Protein 7ZDY (pdb70)

Radius of gyration: 34.41 Å; Cα contacts (8 Å, |Δi|>4): 4267; chains: 2; bounding box: 77×79×105 Å

Solvent-accessible surface area: 48187 Å² total; per-residue (Å²): 167,62,79,2,97,22,84,95,49,65,59,96,50,7,3,147,21,0,28,92,97,15,70,26,78,14,16,11,20,1,0,0,2,2,37,0,106,35,0,22,56,174,190,8,108,31,16,140,88,94,0,54,67,61,0,130,48,6,10,0,1,0,0,19,2,0,0,20,17,38,10,66,12,62,69,0,0,68,2,2,20,55,0,0,71,8,0,53,110,63,19,150,16,7,7,1,0,0,0,0,0,6,0,1,2,3,5,1,3,7,44,15,9,13,0,0,0,0,0,0,0,0,0,0,1,18,18,102,8,0,37,111,0,0,51,13,0,40,88,4,0,49,64,3,3,0,4,0,0,0,0,0,1,0,2,1,0,29,14,3,18,1,0,5,0,0,1,0,0,0,0,0,3,5,0,0,0,57,0,0,12,3,0,0,102,0,0,8,27,176,65,13,107,139,0,0,0,0,0,0,5,2,0,0,1,0,3,33,5,24,3,1,4,0,12,0,4,0,52,12,8,87,25,32,20,48,38,12,4,5,17,1,1,15,0,0,10,44,87,13,101,4,21,0,0,3,0,1,15,0,1,22,12,2,7,2,0,4,4,20,90,113,3,0,4,53,38,0,24,140,105,22,47,11,113,1,0,0,0,0,11,21,92,2,0,51,17,1,38,68,25,3,66,11,0,163,71,72,29,45,0,0,94,35,0,7,57,1,2,0,0,0,3,1,1,72,36,46,0,0,86,75,0,62,55,14,24,107,152,64,86,14,70,59,67,43,0,35,77,3,0,34,39,1,0,65,1,0,6,47,2,7,1,36,86,90,14,76,36,101,33,130,122,0,127,23,119,83,24,69,103,12,0,22,57,0,0,61,40,1,1,0,0,2,48,38,91,57,31,5,35,14,116,108,115,73,46,0,0,0,0,0,0,1,0,23,59,33,25,2,1,0,0,0,14,2,8,14,2,14,11,64,44,127,114,122,220,37,44,55,16,2,62,106,49,17,176,93,16,47,12,3,34,65,6,0,131,130,21,61,11,114,36,56,70,1,66,2,9,87,9,65,48,148,94,128,96,26,20,133,101,0,26,84,11,0,114,125,3,66,4,0,0,0,1,0,0,0,50,0,0,20,36,123,72,2,0,0,0,12,0,7,0,5,0,41,0,89,2,7,29,8,0,11,34,0,0,43,54,0,20,154,36,66,64,50,1,0,0,0,2,0,1,0,0,0,2,18,0,87,83,2,14,124,132,5,42,0,0,0,1,0,1,0,0,0,25,0,0,0,79,0,2,1,1,0,0,18,17,120,32,21,1,7,0,6,0,0,3,2,0,0,61,10,7,0,1,7,36,12,27,18,10,22,36,23,0,5,14,62,0,37,101,53,12,62,8,44,50,18,31,2,102,28,31,17,20,0,0,30,8,70,27,28,7,149,16,88,15,39,78,41,73,4,100,63,106,116,4,81,18,53,16,56,0,29,0,55,0,11,0,48,0,77,12,124,96,85,8,27,2,0,0,0,0,0,10,2,13,63,67,5,33,2,1,26,11,70,34,19,0,26,0,16,46,22,0,61,2,141,31,129,56,93,42,2,0,9,0,95,0,31,0,10,2,7,11,2,30,24,58,88,50,99,21,8,0,22,56,28,94,4,69,0,10,0,0,10,3,2,114,62,45,89,44,76,23,36,4,34,3,76,38,159,58,55,93,8,105,64,132,22,101,1,22,10,90,33,65,69,78,97,76,166,61,79,2,98,22,84,96,50,84,59,73,40,6,1,157,19,0,30,94,99,15,72,27,80,14,16,10,19,1,0,0,2,2,36,0,108,32,0,24,60,121,78,12,109,33,15,137,148,93,0,53,78,61,0,132,46,6,10,0,1,0,0,20,1,0,1,25,17,29,18,70,12,52,75,0,0,64,2,2,22,37,0,0,124,12,0,52,121,84,18,149,14,6,7,1,0,0,1,0,0,6,0,1,2,2,5,2,2,5,42,16,8,12,0,0,0,0,0,0,0,0,0,0,1,18,18,104,7,0,38,98,0,0,56,12,0,53,88,2,0,54,42,3,3,0,5,0,0,0,0,0,0,0,2,1,0,28,14,4,19,2,0,5,0,0,1,0,0,0,0,0,3,4,0,0,0,55,0,0,16,3,0,0,105,0,0,10,27,177,65,12,106,146,0,0,0,0,0,0,5,2,0,0,1,0,3,33,6,25,3,1,3,0,12,0,4,0,52,11,9,86,26,32,20,48,39,12,5,5,18,0,1,16,0,0,9,43,76,13,102,4,20,0,0,3,0,1,16,0,1,21,13,2,9,2,0,4,7,22,90,113,3,0,4,54,39,0,28,142,106,23,47,8,114,0,0,0,0,0,12,22,92,3,0,53,17,0,38,68,24,3,70,8,0,165,73,70,28,28,0,0,60,14,0,7,60,1,2,1,0,0,4,0,1,71,36,44,0,0,85,76,0,61,55,15,24,107,149,65,102,17,71,60,67,42,0,36,80,2,0,40,38,1,0,42,1,0,6,46,2,8,1,39,87,90,14,76,35,107,44,76,130,0,128,24,107,84,16,70,106,19,0,21,50,0,0,58,43,2,1,0,0,3,49,40,90,56,29,5,29,10,98,103,122,77,93,3,1,0,0,0,0,1,1,22,59,20,36,2,2,0,0,0,14,2,7,15,2,15,60,70,85,144,86,80,31,35,66,66,52,35,87,90,17,42,11,2,31,50,7,0,124,140,16,58,11,119,40,81,69,1,64,2,9,86,10,61,42,134,92,121,96,25,19,133,98,0,26,79,14,0,115,123,8,52,3,0,0,0,0,0,0,0,52,0,1,21,36,123,70,1,1,0,0,12,0,7,0,4,0,43,0,87,2,6,23,5,0,11,33,0,0,43,52,0,20,154,38,67,64,52,1,0,0,0,1,0,1,0,0,0,3,16,0,69,80,1,19,122,124,4,41,0,0,0,1,0,1,0,0,0,25,0,0,0,92,0,1,2,2,0,0,18,15,125,31,22,0,7,0,6,0,0,2,3,0,0,61,9,7,0,2,8,35,13,28,20,11,24,35,24,0,5,13,62,0,35,100,53,12,62,8,43,54,13,36,2,111,33,34,16,20,1,0,31,8,68,30,30,17,50,16,84,17,40,77,44,75,3,101,64,107,116,3,81,18,54,16,66,0,28,0,54,0,7,0,45,0,77,15,121,99,83,9,26,2,0,0,0,0,0,10,2,14,74,66,5,31,2,2,27,10,78,37,18,0,28,1,13,50,22,0,61,2,132,34,120,49,83,43,2,0,8,0,97,0,33,0,9,2,7,12,3,29,24,58,89,50,99,21,9,2,6,45,27,108,4,104,0,7,0,0,10,4,2,117,62,42,91,34,80,24,35,4,31,4,74,36,149,138,55,93,8,107,64,129,21,110,1,22,8,99,32,59,64,76,94,22,97,155

Foldseek 3Di:
DQPLLDPVDDLLVNLVRLLVVADLLLLLQLQEEEELQQQADPVLAGDVVSCCVNQQSHHNEYECVFLPRLDAQLSLQNNQQVQLCCQQPRHPSSQGYAYEAAQLQAGQGPQTARFFALLLLLLLLCLLLLLVVLLLSFVLQVLSLHAAHADDELAAAQAQLAQCLRSANYHANQSSLSSRLSNLCSQCPDQSLSGHQYEYDAQWQQNQADLNFHQHARADDDQCCVPGICSSVLSCCQVNVHAEYEHHLHHHPLRGLLLALCRQPVVQCVARNRQHAYAYDACSLVVVCVPSNPAVDLQSSLVSNLSSGHLHYPDGDDSSSCVSVCCVVPNDPVVSSSVSSSRSSSVSVSNVCSVPSHHDSVSSNRDYPLVSSLVSQLSRKFWQFALPCPQPAQAWEEEEEAQQQFDQLQLHAASRNLQAVCVVPVPVVVSSVVSSVVFDGLVNQNVVVPHHYDYQHQDHQADADRPSLVVSLVRLLVTQEYEYEAEWRHYCDPRTCHYHRRGHNKQARHYCSLVSLQSNLVSVHAYEYEYAYSGAGQCLPCPVSHRIYMYRDSSGRSNSNSVNCCSNVVRKHAGFRSYFRANISVLPRDALQDFPPPLADPPVGQDPVGHSHGPGYGLDGDTPWDKAKDDWDWPPQEAAQFGKIKIKIKIFGQGQAKHKAKKWKWKADDPDQDTTGRIHTAAIDTDTHGHGGMWMKMWIGTSLQVWGQHPVRFTKRAWDKMKIFMARGSPGTRDIDIGTHDDHIDGDDDDTDNHIDMDMGHD/DFPLLDPVDDLLRNLVSLLVPADLLLLLQLQEEEELQQQADPVLAGDVVSCCPNAQSHHNEYECVFLPRLDAQLSLQRRQQVQLCCQQPRYPSSQGYAYEAAQLQAGQGPQTARFFALLLLLLLVCLQLLLVVLLLSFVLQVLSLHAAHADDELAAALAQLAQCLLSANYHANQSSLSSRLSNLCSQCPDQSLSGHQYEYDAQWQQNQADLNFHQHARADDDQCCVRGICSSVLSCCQVNVHAEYEHHLHHHPLRGRLLALCRQPVVQCVVRNRLHAYAYDACSLVVVCVPSNPAVHLQSSLVSNLSSGHLHYPDGDDSSSCVSVCCVVVNDPVVSSSVSSSNSSSVSVSNVCSVPSHHDSVSSNRDHPLVSSLVSQLSRKFWQFALPCPLPALAWEEEEEAQQQFQLLQLHAASRNLAAVVCNVVSSVVSSVPFDGLPNLNVVVPHHYDYQHQDHQAAADRVSLVVSLVRLLVTQEYEYEAEWRHYCDPRTCHYHRRGHNKQARHHCSLVSLQSNLVSVHAYEYEYAYSGAGQCLPCVVSHRIYMYRDSSGRSNSNSVNCCSNVVRKHAGFRSYFRANISVLPRDALQDFPPPLADPPVGQDPVGHSHGPGYGLDGDTPWDKAKDDWDWPPQEAAQQGKIKIKIKIFGQGQAKHKAKKWKWKADDPDQDTTGRTGTAAIDTDTHGHGRMWMKMWIGGSLQVWGQHPVRFTKDAWDKMKIFMARGSPGTRDIDIGTHDDHIDGDDDDTDNHIDMDMGHDDD

Sequence (1524 aa):
MELYRDPSQPIEVRVRRRDLLSRMTLEEKVAQLGSVWGYELIDERGKFSREKAKELLKNGIGQITRPGGSTNLEPQEAAELVNEIQRFLVEETRLGIPAMIHEECLTGYMGLGGTNFPQAIAMASTWDPDLIEKMTTAVREDMRKIGAHQGLAPVLDVARDPRWGRTEETFGESPYLVARMGVSYVKGLQGEDIKKGVVATVKHFAGYSASEGGKNWAPTNIPEREFKEVFLFPFEAAVKEANVLSVMNSYSEIDGVPCAANRKLLTDILRRKDWGFEGIVVSDYFAVKVLEDYHRIARDKSEAARRLALEAGIDVELPKTECYQYLKDLVEKGIISEALIDEAVTRVLRRLKFMLGLFENPYVEVEKAKIESHRRDIALEIARKSIILLKNDGILPLQKNKKVALIGPNAGEVRNLLGDYMYLAHIRALLERLKKSIEEHMKSIPSVLDAFKEEGIEFEYAKGCEVTGEDRSGFEEAIEIAKKSDVAIVVVGDKSGLTLDCTTGESRDMANLKLPGVQEELVLEVAKTGKPVVLVLITGRPYSLKNVVDKVNAILQVWLPGEAGGRAIVDIIYGKVNPSGKLPISFPRSAGQIPVFHYVKPSGGRSHWHGDYVDESTKPLFPFGHGLSYTKFEYSNLRIEPKEVPPAGEVVIKVDVENIGDRDGDEVVQLYIGREFASVTRPVKEELKGFKRVSLKAKEKKTVVFRLHMDVLAYYNRDMKKLVVEPGEFKVMVGSSSEDIRLTGSFSVVGEKREVVGMRKFFTEACEEAAMELYRDPSQPIEVRVRRDLLSRMTLEEKVAQLGSVWGYELIDERGKFSREKAKELLKNGIGQITRPGGSTNLEPQEEAAELVNEIQRFLVEETRLGIPAMIHEECLTGYMGLGGTNFPQAIAMASTWDPDLIEKMTTAVREEDMRKIGAHQGLAPVLDVARDPRWGRTEETFGESPYLVARMGVSYVKGLQGEDIKKGVVATVKHFAGYSASEGGKNWAPTNIPEREFKEVFLFPFEAAVKEANVLSVMNSYSEIDGVPCAANRKLLTDILRRKDWGFEGIVVSDYFAVKVLEDYHRIARDKSEAARLALEAGIDVELPKTECYQYLKDLVEKGIISEALIDEAVTRVLRRLKFMLGLFENPYVEVEKAKIESHRDIALEIARKSIILLKNDGILPLQKNKKVALIGPNAGEVRNLLGDYMYLAHIRALKKSIEEHMKSIPSVLDAFKEEGIEFEYAKGCEVTGEDRSGFEEAIEIAKKSDVAIVVVGDKSGLTLDCTTGESRDMANLKLPGVQEELVLEVAKTGKPVVLVLITGRPYSLKNVVDKVNAILQVWLPGEAGGRAIVDIIYGKVNPSGKLPISFPRRSAGQIPVFHYVKPSGGRSHWHGDYVDESTKPLFPFGHGLSYTKFEYSNLRIEPKEVPPAGEVVIKVDVENIGDRDGDEVVQLYIGREFASVTRPVKEELKGFKRVSLKAKEKKTVVFRLHMDVLAYYNRDMKLVVEPGEFKVMVGSSSEDIRLTGSFSVVGEKREVVGMRKFFTEACEEAAAL

B-factor: mean 28.99, std 9.07, range [15.46, 94.86]

Nearest PDB structures (foldseek):
  7zdy-assembly1_Y  TM=1.001E+00  e=0.000E+00  Thermotoga maritima MSB8
  7zb3-assembly1_A  TM=1.001E+00  e=0.000E+00  Thermotoga maritima MSB8
  7zdy-assembly1_W  TM=1.001E+00  e=0.000E+00  Thermotoga maritima MSB8
  7zeq-assembly1_Y  TM=9.995E-01  e=0.000E+00  Thermotoga maritima MSB8
  7zeq-assembly1_X  TM=9.998E-01  e=0.000E+00  Thermotoga maritima MSB8

Secondary structure (DSSP, 8-state):
--GGG-TTS-HHHHHHHHHHH--HHHHHHTT-EEEGGGGB-TTS-B-HHHHHHHSTT--SEEE-TTTTTT--HHHHHHHHHHHHHHHHHHSSS-PPPEEEE--BTB--STT---PPPHHHHHHTT-HHHHHHHHHHHHHHHHHTT--EE---B------TTSTTGGGS--S-HHHHHHHHHHHHHHHH-SSGGGS-EEEEEEETTTTS-GGG-TT------HHHIIIIIIHHHHHHHHTS---EEEE-SSEETTEEGGG-HIIIIIIIIIIT---SEEEPPTTTTTHHHHTT---SSHHHHHHHHHHHT--B--SS-SSGGGHHHHHHTTSS-HHHHHHHHHHHHHHHHHTTTTT-----GGG-PPPP-HHHHHHHHHHH-EEEEESS-PSPPTTS-EEEESHHHH-GGGG--TTSHHHHGGGG--HHHHHHHHHHTTSPPHHHHHHHTT--EEEE--S-SSS---TTHHHHHHHHHTSSEEEEEEE--BSSSTT-SBSTT---SS-PPSTTHHHHHHHHHTT-S-EEEEEEESS----TTTGGG-SEEEEEE--GGGHHHHHHHHHTTSS------SS-B-SSGGG----TT--TTSSSBTTTBS-SSS-SS-SB-TT--B-SS-EEEEEEEEE-SEE-TT-EEEEEEEEEE-SSS-EEEEEEEEEEE-SSSS---SSEEEEEEEEEE-TT-EEEEEEEEEGGGG-EE-TTS-EEE-SEEEEEEEESSSS-EEEEEEEEE-SS-EE--SS---S-EEEEEE-/--GGG-TTS-HHHHHHHHHHH--HHHHHHTT-EEEGGGGB-TTS-B-HHHHHHHSTT--SEEE-TTTTTT--HHHHHHHHHHHHHHHHHHSSS-PPPEEEE--BTB--STT---PPPHHHHHHTT-HHHHHHHHHHHHHHHHHTT--EE---B------TTSTTGGGS--S-HHHHHHHHHHHHHHHH-SSGGGS-EEEEEEETTGGG-GGG-TT------HHHIIIIIIHHHHHHHHTT---EEEE-SSEETTEEGGG-HIIIIIIIIIIT---SEEEPPTTTTTHHHHTT---SSHHHHHHHHHHHT--B--SS-SSGGGHHHHHHTTSS-HHHHHHHHHHHHHHHHHTTTTT-----GGG-PPPP-HHHHHHHHHHH-EEEEESS-PSPPTTS-EEEESHHHH-GGGG--TTSHHHHTT--HHHHHHHHHTSPPHHHHHHHTT--EEEE--S-SSS---TTHHHHHHHHHTSSEEEEEEE--BSSSTT-SBSTT---SS-PPSTTHHHHHHHHHTT-S-EEEEEEESS----TTTGGGSSEEEEEE--GGGHHHHHHHHHTTSS------SS-B-SSGGG----TT--TTSSSBTTTBS-SSS-SS-SB-TT--B-SS-EEEEEEEEE-SEE-TT-EEEEEEEEEE-SSS-EEEEEEEEEEE-SSSS---SSEEEEEEEEEE-TT-EEEEEEEEEGGGG-EE-TTS-EEE-SEEEEEEEESSSS-EEEEEEEEE-SS-EE--SS---S-EEEEEEPP-

Structure (mmCIF, N/CA/C/O backbone):
data_7ZDY
#
_entry.id   7ZDY
#
_cell.length_a   178.620
_cell.length_b   97.680
_cell.length_c   100.690
_cell.angle_alpha   90.000
_cell.angle_beta   90.000
_cell.angle_gamma   90.000
#
_symmetry.space_group_name_H-M   'P 21 21 2'
#
loop_
_entity.id
_entity.type
_entity.pdbx_description
1 polymer Beta-xylosidase
2 non-polymer (4S)-2-METHYL-2,4-PENTANEDIOL
3 non-polymer 'methyl beta-D-xylopyranoside'
4 water water
#
loop_
_atom_site.group_PDB
_atom_site.id
_atom_site.type_symbol
_atom_site.label_atom_id
_atom_site.label_alt_id
_atom_site.label_comp_id
_atom_site.label_asym_id
_atom_site.label_entity_id
_atom_site.label_seq_id
_atom_site.pdbx_PDB_ins_code
_atom_site.Cartn_x
_atom_site.Cartn_y
_atom_site.Cartn_z
_atom_site.occupancy
_atom_site.B_iso_or_equiv
_atom_site.auth_seq_id
_atom_site.auth_comp_id
_atom_site.auth_asym_id
_atom_site.auth_atom_id
_atom_site.pdbx_PDB_model_num
ATOM 1 N N . MET A 1 1 ? -7.341 14.092 113.200 1.000 56.514 1 MET W N 1
ATOM 2 C CA . MET A 1 1 ? -6.311 14.600 112.266 1.000 47.156 1 MET W CA 1
ATOM 3 C C . MET A 1 1 ? -6.797 14.326 110.843 1.000 44.760 1 MET W C 1
ATOM 4 O O . MET A 1 1 ? -7.572 13.379 110.615 1.000 43.808 1 MET W O 1
ATOM 9 N N . GLU A 1 2 ? -6.347 15.172 109.900 1.000 39.473 2 GLU W N 1
ATOM 10 C CA . GLU A 1 2 ? -6.532 14.932 108.473 1.000 35.256 2 GLU W CA 1
ATOM 11 C C . GLU A 1 2 ? -6.129 13.508 108.103 1.000 29.628 2 GLU W C 1
ATOM 12 O O . GLU A 1 2 ? -5.125 13.015 108.616 1.000 28.303 2 GLU W O 1
ATOM 18 N N . LEU A 1 3 ? -6.866 12.893 107.154 1.000 28.432 3 LEU W N 1
ATOM 19 C CA . LEU A 1 3 ? -6.541 11.516 106.780 1.000 27.799 3 LEU W CA 1
ATOM 20 C C . LEU A 1 3 ? -5.079 11.389 106.339 1.000 27.944 3 LEU W C 1
ATOM 21 O O . LEU A 1 3 ? -4.463 10.358 106.615 1.000 28.843 3 LEU W O 1
ATOM 26 N N . TYR A 1 4 ? -4.561 12.400 105.619 1.000 25.454 4 TYR W N 1
ATOM 27 C CA . TYR A 1 4 ? -3.224 12.189 105.080 1.000 23.900 4 TYR W CA 1
ATOM 28 C C . TYR A 1 4 ? -2.178 12.066 106.182 1.000 27.056 4 TYR W C 1
ATOM 29 O O . TYR A 1 4 ? -1.092 11.546 105.932 1.000 27.054 4 TYR W O 1
ATOM 38 N N . ARG A 1 5 ? -2.490 12.567 107.376 1.000 25.846 5 ARG W N 1
ATOM 39 C CA . ARG A 1 5 ? -1.521 12.553 108.466 1.000 25.983 5 ARG W CA 1
ATOM 40 C C . ARG A 1 5 ? -1.629 11.254 109.244 1.000 32.402 5 ARG W C 1
ATOM 41 O O . ARG A 1 5 ? -0.803 11.012 110.123 1.000 32.485 5 ARG W O 1
ATOM 49 N N . ASP A 1 6 ? -2.640 10.427 108.933 1.000 28.364 6 ASP W N 1
ATOM 50 C CA . ASP A 1 6 ? -2.957 9.277 109.768 1.000 27.177 6 ASP W CA 1
ATOM 51 C C . ASP A 1 6 ? -2.294 8.009 109.222 1.000 27.273 6 ASP W C 1
ATOM 52 O O . ASP A 1 6 ? -2.735 7.466 108.210 1.000 28.245 6 ASP W O 1
ATOM 57 N N . PRO A 1 7 ? -1.255 7.456 109.893 1.000 27.578 7 PRO W N 1
ATOM 58 C CA . PRO A 1 7 ? -0.569 6.259 109.402 1.000 28.589 7 PRO W CA 1
ATOM 59 C C . PRO A 1 7 ? -1.393 4.975 109.412 1.000 30.979 7 PRO W C 1
ATOM 60 O O . PRO A 1 7 ? -0.973 3.984 108.820 1.000 31.746 7 PRO W O 1
ATOM 64 N N . SER A 1 8 ? -2.580 4.994 110.057 1.000 30.210 8 SER W N 1
ATOM 65 C CA . SER A 1 8 ? -3.436 3.804 110.023 1.000 30.961 8 SER W CA 1
ATOM 66 C C . SER A 1 8 ? -4.213 3.692 108.713 1.000 32.067 8 SER W C 1
ATOM 67 O O . SER A 1 8 ? -4.823 2.655 108.430 1.000 29.911 8 SER W O 1
ATOM 70 N N . GLN A 1 9 ? -4.242 4.778 107.934 1.000 27.632 9 GLN W N 1
ATOM 71 C CA . GLN A 1 9 ? -4.950 4.742 106.666 1.000 28.369 9 GLN W CA 1
ATOM 72 C C . GLN A 1 9 ? -4.038 4.212 105.569 1.000 25.755 9 GLN W C 1
ATOM 73 O O . GLN A 1 9 ? -2.822 4.446 105.561 1.000 26.112 9 GLN W O 1
ATOM 79 N N . PRO A 1 10 ? -4.607 3.540 104.547 1.000 27.383 10 PRO W N 1
ATOM 80 C CA . PRO A 1 10 ? -3.789 3.016 103.450 1.000 26.565 10 PRO W CA 1
ATOM 81 C C . PRO A 1 10 ? -3.183 4.189 102.679 1.000 25.355 10 PRO W C 1
ATOM 82 O O . PRO A 1 10 ? -3.735 5.274 102.620 1.000 26.017 10 PRO W O 1
ATOM 86 N N . ILE A 1 11 ? -2.019 3.957 102.076 1.000 26.494 11 ILE W N 1
ATOM 87 C CA . ILE A 1 11 ? -1.310 5.044 101.421 1.000 27.496 11 ILE W CA 1
ATOM 88 C C . ILE A 1 11 ? -2.186 5.652 100.319 1.000 25.696 11 ILE W C 1
ATOM 89 O O . ILE A 1 11 ? -2.166 6.858 100.132 1.000 25.656 11 ILE W O 1
ATOM 94 N N . GLU A 1 12 ? -2.976 4.841 99.597 1.000 26.672 12 GLU W N 1
ATOM 95 C CA . GLU A 1 12 ? -3.781 5.430 98.515 1.000 27.631 12 GLU W CA 1
ATOM 96 C C . GLU A 1 12 ? -4.753 6.476 99.061 1.000 27.287 12 GLU W C 1
ATOM 97 O O . GLU A 1 12 ? -5.006 7.502 98.414 1.000 28.539 12 GLU W O 1
ATOM 103 N N . VAL A 1 13 ? -5.290 6.213 100.259 1.000 26.716 13 VAL W N 1
ATOM 104 C CA . VAL A 1 13 ? -6.243 7.117 100.903 1.000 26.821 13 VAL W CA 1
ATOM 105 C C . VAL A 1 13 ? -5.521 8.396 101.334 1.000 24.508 13 VAL W C 1
ATOM 106 O O . VAL A 1 13 ? -6.056 9.503 101.176 1.000 25.803 13 VAL W O 1
ATOM 110 N N . ARG A 1 14 ? -4.291 8.248 101.876 1.000 24.094 14 ARG W N 1
ATOM 111 C CA . ARG A 1 14 ? -3.572 9.428 102.351 1.000 22.339 14 ARG W CA 1
ATOM 112 C C . ARG A 1 14 ? -3.186 10.304 101.155 1.000 23.258 14 ARG W C 1
ATOM 113 O O . ARG A 1 14 ? -3.260 11.524 101.238 1.000 22.910 14 ARG W O 1
ATOM 121 N N . VAL A 1 15 ? -2.747 9.655 100.059 1.000 23.807 15 VAL W N 1
ATOM 122 C CA . VAL A 1 15 ? -2.416 10.414 98.840 1.000 24.688 15 VAL W CA 1
ATOM 123 C C . VAL A 1 15 ? -3.621 11.222 98.316 1.000 24.019 15 VAL W C 1
ATOM 124 O O . VAL A 1 15 ? -3.510 12.407 98.031 1.000 24.892 15 VAL W O 1
ATOM 128 N N A ARG A 1 16 ? -4.775 10.563 98.219 0.250 24.612 16 ARG W N 1
ATOM 129 N N B ARG A 1 16 ? -4.778 10.556 98.211 0.250 24.359 16 ARG W N 1
ATOM 130 N N C ARG A 1 16 ? -4.774 10.566 98.218 0.500 24.919 16 ARG W N 1
ATOM 131 C CA A ARG A 1 16 ? -5.960 11.209 97.678 0.250 25.789 16 ARG W CA 1
ATOM 132 C CA B ARG A 1 16 ? -5.998 11.168 97.696 0.250 25.443 16 ARG W CA 1
ATOM 133 C CA C ARG A 1 16 ? -5.972 11.205 97.691 0.500 27.314 16 ARG W CA 1
ATOM 134 C C A ARG A 1 16 ? -6.387 12.363 98.579 0.250 25.442 16 ARG W C 1
ATOM 135 C C B ARG A 1 16 ? -6.382 12.356 98.577 0.250 25.172 16 ARG W C 1
ATOM 136 C C C ARG A 1 16 ? -6.381 12.369 98.581 0.500 25.747 16 ARG W C 1
ATOM 137 O O A ARG A 1 16 ? -6.747 13.430 98.086 0.250 26.107 16 ARG W O 1
ATOM 138 O O B ARG A 1 16 ? -6.738 13.423 98.078 0.250 25.933 16 ARG W O 1
ATOM 139 O O C ARG A 1 16 ? -6.743 13.434 98.088 0.500 26.914 16 ARG W O 1
ATOM 161 N N . ASP A 1 17 ? -6.313 12.153 99.900 1.000 25.860 17 ASP W N 1
ATOM 162 C CA . ASP A 1 17 ? -6.700 13.196 100.845 1.000 27.484 17 ASP W CA 1
ATOM 163 C C . ASP A 1 17 ? -5.763 14.378 100.703 1.000 23.950 17 ASP W C 1
ATOM 164 O O . ASP A 1 17 ? -6.191 15.534 100.638 1.000 26.353 17 ASP W O 1
ATOM 169 N N . LEU A 1 18 ? -4.443 14.110 100.691 1.000 23.850 18 LEU W N 1
ATOM 170 C CA . LEU A 1 18 ? -3.500 15.209 100.578 1.000 22.938 18 LEU W CA 1
ATOM 171 C C . LEU A 1 18 ? -3.654 15.949 99.246 1.000 25.700 18 LEU W C 1
ATOM 172 O O . LEU A 1 18 ? -3.737 17.173 99.230 1.000 24.063 18 LEU W O 1
ATOM 177 N N . LEU A 1 19 ? -3.785 15.215 98.144 1.000 24.898 19 LEU W N 1
ATOM 178 C CA . LEU A 1 19 ? -3.938 15.884 96.848 1.000 25.912 19 LEU W CA 1
ATOM 179 C C . LEU A 1 19 ? -5.165 16.794 96.832 1.000 25.567 19 LEU W C 1
ATOM 180 O O . LEU A 1 19 ? -5.120 17.906 96.295 1.000 25.153 19 LEU W O 1
ATOM 185 N N . SER A 1 20 ? -6.255 16.338 97.456 1.000 24.813 20 SER W N 1
ATOM 186 C CA . SER A 1 20 ? -7.492 17.118 97.456 1.000 25.289 20 SER W CA 1
ATOM 187 C C . SER A 1 20 ? -7.328 18.425 98.212 1.000 26.639 20 SER W C 1
ATOM 188 O O . SER A 1 20 ? -8.152 19.327 98.052 1.000 28.977 20 SER W O 1
ATOM 191 N N . ARG A 1 21 ? -6.305 18.527 99.086 1.000 25.122 21 ARG W N 1
ATOM 192 C CA . ARG A 1 21 ? -6.165 19.680 99.958 1.000 26.523 21 ARG W CA 1
ATOM 193 C C . ARG A 1 21 ? -5.200 20.709 99.373 1.000 28.013 21 ARG W C 1
ATOM 194 O O . ARG A 1 21 ? -5.025 21.780 99.939 1.000 29.698 21 ARG W O 1
ATOM 202 N N . MET A 1 22 ? -4.509 20.356 98.272 1.000 27.197 22 MET W N 1
ATOM 203 C CA . MET A 1 22 ? -3.400 21.175 97.797 1.000 25.428 22 MET W CA 1
ATOM 204 C C . MET A 1 22 ? -3.860 22.216 96.782 1.000 24.694 22 MET W C 1
ATOM 205 O O . MET A 1 22 ? -4.710 21.937 95.948 1.000 25.984 22 MET W O 1
ATOM 210 N N . THR A 1 23 ? -3.221 23.394 96.791 1.000 25.095 23 THR W N 1
ATOM 211 C CA . THR A 1 23 ? -3.427 24.370 95.739 1.000 25.281 23 THR W CA 1
ATOM 212 C C . THR A 1 23 ? -2.609 23.959 94.514 1.000 26.972 23 THR W C 1
ATOM 213 O O . THR A 1 23 ? -1.692 23.125 94.600 1.000 25.169 23 THR W O 1
ATOM 217 N N . LEU A 1 24 ? -2.920 24.606 93.386 1.000 27.908 24 LEU W N 1
ATOM 218 C CA . LEU A 1 24 ? -2.133 24.366 92.177 1.000 28.253 24 LEU W CA 1
ATOM 219 C C . LEU A 1 24 ? -0.650 24.666 92.414 1.000 26.142 24 LEU W C 1
ATOM 220 O O . LEU A 1 24 ? 0.215 23.920 91.994 1.000 24.883 24 LEU W O 1
ATOM 225 N N . GLU A 1 25 ? -0.334 25.777 93.083 1.000 24.639 25 GLU W N 1
ATOM 226 C CA . GLU A 1 25 ? 1.039 26.151 93.377 1.000 25.765 25 GLU W CA 1
ATOM 227 C C . GLU A 1 25 ? 1.730 25.079 94.223 1.000 25.606 25 GLU W C 1
ATOM 228 O O . GLU A 1 25 ? 2.889 24.740 93.975 1.000 25.598 25 GLU W O 1
ATOM 234 N N . GLU A 1 26 ? 1.035 24.564 95.244 1.000 24.321 26 GLU W N 1
ATOM 235 C CA . GLU A 1 26 ? 1.639 23.501 96.052 1.000 24.321 26 GLU W CA 1
ATOM 236 C C . GLU A 1 26 ? 1.863 22.206 95.252 1.000 23.023 26 GLU W C 1
ATOM 237 O O . GLU A 1 26 ? 2.845 21.507 95.475 1.000 24.402 26 GLU W O 1
ATOM 243 N N . LYS A 1 27 ? 0.930 21.880 94.341 1.000 23.814 27 LYS W N 1
ATOM 244 C CA . LYS A 1 27 ? 1.118 20.696 93.503 1.000 24.379 27 LYS W CA 1
ATOM 245 C C . LYS A 1 27 ? 2.359 20.864 92.641 1.000 22.731 27 LYS W C 1
ATOM 246 O O . LYS A 1 27 ? 3.172 19.934 92.524 1.000 23.786 27 LYS W O 1
ATOM 252 N N . VAL A 1 28 ? 2.485 22.004 91.970 1.000 21.933 28 VAL W N 1
ATOM 253 C CA . VAL A 1 28 ? 3.590 22.186 91.030 1.000 23.850 28 VAL W CA 1
ATOM 254 C C . VAL A 1 28 ? 4.904 22.151 91.804 1.000 22.820 28 VAL W C 1
ATOM 255 O O . VAL A 1 28 ? 5.918 21.664 91.317 1.000 24.853 28 VAL W O 1
ATOM 259 N N . ALA A 1 29 ? 4.909 22.698 93.041 1.000 21.645 29 ALA W N 1
ATOM 260 C CA . ALA A 1 29 ? 6.134 22.664 93.840 1.000 23.140 29 ALA W CA 1
ATOM 261 C C . ALA A 1 29 ? 6.652 21.245 94.104 1.000 22.432 29 ALA W C 1
ATOM 262 O O . ALA A 1 29 ? 7.880 21.043 94.202 1.000 25.221 29 ALA W O 1
ATOM 264 N N . GLN A 1 30 ? 5.755 20.261 94.212 1.000 22.779 30 GLN W N 1
ATOM 265 C CA . GLN A 1 30 ? 6.174 18.891 94.472 1.000 21.506 30 GLN W CA 1
ATOM 266 C C . GLN A 1 30 ? 6.838 18.283 93.235 1.000 21.311 30 GLN W C 1
ATOM 267 O O . GLN A 1 30 ? 7.444 17.214 93.349 1.000 22.031 30 GLN W O 1
ATOM 273 N N . LEU A 1 31 ? 6.761 18.958 92.083 1.000 21.520 31 LEU W N 1
ATOM 274 C CA . LEU A 1 31 ? 7.368 18.412 90.876 1.000 21.809 31 LEU W CA 1
ATOM 275 C C . LEU A 1 31 ? 8.728 19.072 90.635 1.000 22.705 31 LEU W C 1
ATOM 276 O O . LEU A 1 31 ? 9.338 18.866 89.580 1.000 23.214 31 LEU W O 1
ATOM 281 N N . GLY A 1 32 ? 9.204 19.883 91.600 1.000 21.368 32 GLY W N 1
ATOM 282 C CA . GLY A 1 32 ? 10.485 20.528 91.385 1.000 20.867 32 GLY W CA 1
ATOM 283 C C . GLY A 1 32 ? 11.492 20.236 92.492 1.000 22.144 32 GLY W C 1
ATOM 284 O O . GLY A 1 32 ? 11.328 19.305 93.279 1.000 22.039 32 GLY W O 1
ATOM 285 N N . SER A 1 33 ? 12.544 21.056 92.527 1.000 21.947 33 SER W N 1
ATOM 286 C CA . SER A 1 33 ? 13.709 20.740 93.330 1.000 21.599 33 SER W CA 1
ATOM 287 C C . SER A 1 33 ? 14.492 22.013 93.621 1.000 24.128 33 SER W C 1
ATOM 288 O O . SER A 1 33 ? 14.312 23.063 92.984 1.000 23.017 33 SER W O 1
ATOM 291 N N . VAL A 1 34 ? 15.384 21.881 94.607 1.000 24.145 34 VAL W N 1
ATOM 292 C CA . VAL A 1 34 ? 16.297 22.970 94.965 1.000 24.569 34 VAL W CA 1
ATOM 293 C C . VAL A 1 34 ? 17.649 22.333 95.309 1.000 23.450 34 VAL W C 1
ATOM 294 O O . VAL A 1 34 ? 17.680 21.237 95.895 1.000 23.088 34 VAL W O 1
ATOM 298 N N . TRP A 1 35 ? 18.737 23.032 94.945 1.000 23.537 35 TRP W N 1
ATOM 299 C CA . TRP A 1 35 ? 20.060 22.536 95.342 1.000 23.513 35 TRP W CA 1
ATOM 300 C C . TRP A 1 35 ? 20.286 22.652 96.837 1.000 24.576 35 TRP W C 1
ATOM 301 O O . TRP A 1 35 ? 19.941 23.682 97.413 1.000 26.018 35 TRP W O 1
ATOM 312 N N . GLY A 1 36 ? 20.995 21.668 97.421 1.000 23.740 36 GLY W N 1
ATOM 313 C CA . GLY A 1 36 ? 21.405 21.768 98.820 1.000 25.955 36 GLY W CA 1
ATOM 314 C C . GLY A 1 36 ? 22.137 23.112 99.082 1.000 27.833 36 GLY W C 1
ATOM 315 O O . GLY A 1 36 ? 21.907 23.798 100.101 1.000 26.350 36 GLY W O 1
ATOM 316 N N . TYR A 1 37 ? 23.032 23.489 98.160 1.000 26.854 37 TYR W N 1
ATOM 317 C CA . TYR A 1 37 ? 23.855 24.673 98.425 1.000 28.523 37 TYR W CA 1
ATOM 318 C C . TYR A 1 37 ? 23.042 25.965 98.447 1.000 28.207 37 TYR W C 1
ATOM 319 O O . TYR A 1 37 ? 23.511 26.968 98.997 1.000 27.921 37 TYR W O 1
ATOM 328 N N . GLU A 1 38 ? 21.816 25.949 97.896 1.000 26.196 38 GLU W N 1
ATOM 329 C CA . GLU A 1 38 ? 20.999 27.147 97.887 1.000 26.667 38 GLU W CA 1
ATOM 330 C C . GLU A 1 38 ? 20.347 27.372 99.251 1.000 27.776 38 GLU W C 1
ATOM 331 O O . GLU A 1 38 ? 19.688 28.392 99.442 1.000 28.562 38 GLU W O 1
ATOM 337 N N . LEU A 1 39 ? 20.499 26.426 100.194 1.000 25.939 39 LEU W N 1
ATOM 338 C CA . LEU A 1 39 ? 19.780 26.488 101.465 1.000 26.218 39 LEU W CA 1
ATOM 339 C C . LEU A 1 39 ? 20.730 26.673 102.643 1.000 26.691 39 LEU W C 1
ATOM 340 O O . LEU A 1 39 ? 20.302 26.485 103.799 1.000 28.640 39 LEU W O 1
ATOM 345 N N . ILE A 1 40 ? 22.003 26.990 102.359 1.000 27.478 40 ILE W N 1
ATOM 346 C CA . ILE A 1 40 ? 22.962 27.125 103.453 1.000 30.282 40 ILE W CA 1
ATOM 347 C C . ILE A 1 40 ? 23.558 28.531 103.473 1.000 32.201 40 ILE W C 1
ATOM 348 O O . ILE A 1 40 ? 23.572 29.190 102.447 1.000 30.032 40 ILE W O 1
ATOM 353 N N . ASP A 1 41 ? 24.083 28.938 104.652 1.000 32.135 41 ASP W N 1
ATOM 354 C CA . ASP A 1 41 ? 24.900 30.148 104.762 1.000 34.020 41 ASP W CA 1
ATOM 355 C C . ASP A 1 41 ? 26.351 29.779 104.447 1.000 36.450 41 ASP W C 1
ATOM 356 O O . ASP A 1 41 ? 26.643 28.645 104.084 1.000 31.876 41 ASP W O 1
ATOM 361 N N . GLU A 1 42 ? 27.272 30.744 104.590 1.000 31.911 42 GLU W N 1
ATOM 362 C CA . GLU A 1 42 ? 28.648 30.518 104.169 1.000 39.086 42 GLU W CA 1
ATOM 363 C C . GLU A 1 42 ? 29.370 29.538 105.102 1.000 38.889 42 GLU W C 1
ATOM 364 O O . GLU A 1 42 ? 30.487 29.138 104.811 1.000 41.807 42 GLU W O 1
ATOM 370 N N . ARG A 1 43 ? 28.767 29.159 106.230 1.000 38.454 43 ARG W N 1
ATOM 371 C CA . ARG A 1 43 ? 29.398 28.174 107.102 1.000 37.450 43 ARG W CA 1
ATOM 372 C C . ARG A 1 43 ? 28.745 26.803 106.958 1.000 36.734 43 ARG W C 1
ATOM 373 O O . ARG A 1 43 ? 28.995 25.939 107.790 1.000 37.395 43 ARG W O 1
ATOM 381 N N 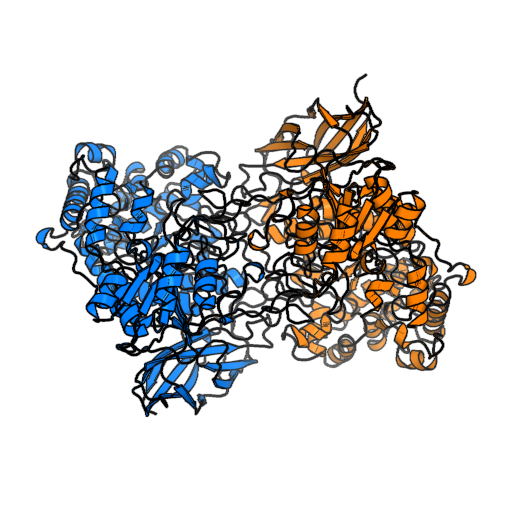. GLY A 1 44 ? 27.851 26.637 105.968 1.000 36.218 44 GLY W N 1
ATOM 382 C CA . GLY A 1 44 ? 27.224 25.351 105.718 1.000 34.066 44 GLY W CA 1
ATOM 383 C C . GLY A 1 44 ? 26.116 25.035 106.703 1.000 35.411 44 GLY W C 1
ATOM 384 O O . GLY A 1 44 ? 25.721 23.868 106.839 1.000 32.517 44 GLY W O 1
ATOM 385 N N . LYS A 1 45 ? 25.565 26.081 107.345 1.000 28.990 45 LYS W N 1
ATOM 386 C CA . LYS A 1 45 ? 24.415 25.865 108.218 1.000 32.123 45 LYS W CA 1
ATOM 387 C C . LYS A 1 45 ? 23.123 26.254 107.489 1.000 29.440 45 LYS W C 1
ATOM 388 O O . LYS A 1 45 ? 23.113 27.198 106.704 1.000 28.605 45 LYS W O 1
ATOM 394 N N . PHE A 1 46 ? 22.038 25.528 107.793 1.000 28.976 46 PHE W N 1
ATOM 395 C CA . PHE A 1 46 ? 20.742 25.832 107.192 1.000 28.312 46 PHE W CA 1
ATOM 396 C C . PHE A 1 46 ? 20.417 27.310 107.346 1.000 32.294 46 PHE W C 1
ATOM 397 O O . PHE A 1 46 ? 20.535 27.840 108.442 1.000 31.419 46 PHE W O 1
ATOM 405 N N . SER A 1 47 ? 19.991 27.945 106.260 1.000 28.961 47 SER W N 1
ATOM 406 C CA . SER A 1 47 ? 19.595 29.345 106.261 1.000 32.991 47 SER W CA 1
ATOM 407 C C . SER A 1 47 ? 18.079 29.462 106.117 1.000 30.350 47 SER W C 1
ATOM 408 O O . SER A 1 47 ? 17.512 29.247 105.048 1.000 32.368 47 SER W O 1
ATOM 411 N N . ARG A 1 48 ? 17.419 29.836 107.209 1.000 30.516 48 ARG W N 1
ATOM 412 C CA . ARG A 1 48 ? 15.982 30.029 107.206 1.000 33.750 48 ARG W CA 1
ATOM 413 C C . ARG A 1 48 ? 15.621 31.144 106.220 1.000 35.027 48 ARG W C 1
ATOM 414 O O . ARG A 1 48 ? 14.585 31.074 105.575 1.000 33.735 48 ARG W O 1
ATOM 422 N N . GLU A 1 49 ? 16.477 32.175 106.076 1.000 35.979 49 GLU W N 1
ATOM 423 C CA . GLU A 1 49 ? 16.150 33.291 105.196 1.000 34.016 49 GLU W CA 1
ATOM 424 C C . GLU A 1 49 ? 16.075 32.794 103.741 1.000 36.016 49 GLU W C 1
ATOM 425 O O . GLU A 1 49 ? 15.213 33.224 102.957 1.000 35.694 49 GLU W O 1
ATOM 427 N N . LYS A 1 50 ? 16.967 31.860 103.373 1.000 35.932 50 LYS W N 1
ATOM 428 C CA . LYS A 1 50 ? 16.946 31.357 101.997 1.000 35.187 50 LYS W CA 1
ATOM 429 C C . LYS A 1 50 ? 15.768 30.412 101.786 1.000 35.925 50 LYS W C 1
ATOM 430 O O . LYS A 1 50 ? 15.131 30.453 100.734 1.000 38.430 50 LYS W O 1
ATOM 436 N N . ALA A 1 51 ? 15.492 29.572 102.786 1.000 35.089 51 ALA W N 1
ATOM 437 C CA . ALA A 1 51 ? 14.372 28.645 102.759 1.000 35.005 51 ALA W CA 1
ATOM 438 C C . ALA A 1 51 ? 13.032 29.371 102.617 1.000 37.102 51 ALA W C 1
ATOM 439 O O . ALA A 1 51 ? 12.136 28.856 101.952 1.000 32.493 51 ALA W O 1
ATOM 441 N N . LYS A 1 52 ? 12.848 30.517 103.310 1.000 31.547 52 LYS W N 1
ATOM 442 C CA . LYS A 1 52 ? 11.557 31.187 103.265 1.000 35.247 52 LYS W CA 1
ATOM 443 C C . LYS A 1 52 ? 11.168 31.467 101.813 1.000 35.734 52 LYS W C 1
ATOM 444 O O . LYS A 1 52 ? 9.993 31.429 101.488 1.000 41.376 52 LYS W O 1
ATOM 446 N N . GLU A 1 53 ? 12.147 31.767 100.946 1.000 33.661 53 GLU W N 1
ATOM 447 C CA . GLU A 1 53 ? 11.828 32.067 99.560 1.000 36.008 53 GLU W CA 1
ATOM 448 C C . GLU A 1 53 ? 11.682 30.756 98.772 1.000 37.842 53 GLU W C 1
ATOM 449 O O . GLU A 1 53 ? 10.704 30.590 98.056 1.000 39.188 53 GLU W O 1
ATOM 451 N N . LEU A 1 54 ? 12.599 29.799 98.957 1.000 29.904 54 LEU W N 1
ATOM 452 C CA . LEU A 1 54 ? 12.651 28.647 98.042 1.000 31.179 54 LEU W CA 1
ATOM 453 C C . LEU A 1 54 ? 11.690 27.523 98.445 1.000 30.017 54 LEU W C 1
ATOM 454 O O . LEU A 1 54 ? 11.264 26.727 97.588 1.000 28.913 54 LEU W O 1
ATOM 459 N N . LEU A 1 55 ? 11.399 27.393 99.748 1.000 27.246 55 LEU W N 1
ATOM 460 C CA . LEU A 1 55 ? 10.641 26.237 100.225 1.000 26.714 55 LEU W CA 1
ATOM 461 C C . LEU A 1 55 ? 9.239 26.644 100.703 1.000 26.931 55 LEU W C 1
ATOM 462 O O . LEU A 1 55 ? 8.504 25.825 101.274 1.000 25.776 55 LEU W O 1
ATOM 467 N N . LYS A 1 56 ? 8.836 27.903 100.478 1.000 28.223 56 LYS W N 1
ATOM 468 C CA . LYS A 1 56 ? 7.631 28.414 101.134 1.000 30.346 56 LYS W CA 1
ATOM 469 C C . LYS A 1 56 ? 6.376 27.621 100.774 1.000 28.809 56 LYS W C 1
ATOM 470 O O . LYS A 1 56 ? 5.485 27.503 101.592 1.000 29.119 56 LYS W O 1
ATOM 476 N N . ASN A 1 57 ? 6.308 27.067 99.551 1.000 26.893 57 ASN W N 1
ATOM 477 C CA . ASN A 1 57 ? 5.155 26.276 99.157 1.000 28.832 57 ASN W CA 1
ATOM 478 C C . ASN A 1 57 ? 5.496 24.780 99.103 1.000 27.023 57 ASN W C 1
ATOM 479 O O . ASN A 1 57 ? 4.758 24.030 98.477 1.000 25.246 57 ASN W O 1
ATOM 484 N N . GLY A 1 58 ? 6.532 24.366 99.824 1.000 25.307 58 GLY W N 1
ATOM 485 C CA . GLY A 1 58 ? 6.975 22.970 99.793 1.000 24.771 58 GLY W CA 1
ATOM 486 C C . GLY A 1 58 ? 7.895 22.722 98.575 1.000 22.202 58 GLY W C 1
ATOM 487 O O . GLY A 1 58 ? 8.195 23.636 97.794 1.000 23.134 58 GLY W O 1
ATOM 488 N N . ILE A 1 59 ? 8.403 21.477 98.477 1.000 21.723 59 ILE W N 1
ATOM 489 C CA . ILE A 1 59 ? 9.316 21.139 97.395 1.000 21.814 59 ILE W CA 1
ATOM 490 C C . ILE A 1 59 ? 9.277 19.635 97.166 1.000 21.358 59 ILE W C 1
ATOM 491 O O . ILE A 1 59 ? 9.076 18.840 98.082 1.000 24.023 59 ILE W O 1
ATOM 496 N N . GLY A 1 60 ? 9.510 19.242 95.901 1.000 23.679 60 GLY W N 1
ATOM 497 C CA . GLY A 1 60 ? 9.640 17.811 95.623 1.000 22.039 60 GLY W CA 1
ATOM 498 C C . GLY A 1 60 ? 10.922 17.223 96.215 1.000 21.625 60 GLY W C 1
ATOM 499 O O . GLY A 1 60 ? 10.859 16.364 97.110 1.000 22.778 60 GLY W O 1
ATOM 500 N N . GLN A 1 61 ? 12.071 17.670 95.694 1.000 20.545 61 GLN W N 1
ATOM 501 C CA . GLN A 1 61 ? 13.338 17.094 96.148 1.000 22.670 61 GLN W CA 1
ATOM 502 C C . GLN A 1 61 ? 14.357 18.164 96.508 1.000 22.203 61 GLN W C 1
ATOM 503 O O . GLN A 1 61 ? 14.323 19.291 96.003 1.000 23.607 61 GLN W O 1
ATOM 509 N N . ILE A 1 62 ? 15.291 17.774 97.388 1.000 20.868 62 ILE W N 1
ATOM 510 C CA . ILE A 1 62 ? 16.518 18.525 97.562 1.000 21.183 62 ILE W CA 1
ATOM 511 C C . ILE A 1 62 ? 17.624 17.788 96.827 1.000 21.960 62 ILE W C 1
ATOM 512 O O . ILE A 1 62 ? 17.825 16.592 97.062 1.000 23.069 62 ILE W O 1
ATOM 517 N N . THR A 1 63 ? 18.340 18.518 95.951 1.000 22.157 63 THR W N 1
ATOM 518 C CA . THR A 1 63 ? 19.402 17.929 95.150 1.000 21.923 63 THR W CA 1
ATOM 519 C C . THR A 1 63 ? 20.712 17.992 95.937 1.000 22.280 63 THR W C 1
ATOM 520 O O . THR A 1 63 ? 21.202 19.086 96.199 1.000 24.662 63 THR W O 1
ATOM 524 N N . ARG A 1 64 ? 21.268 16.821 96.278 1.000 22.477 64 ARG W N 1
ATOM 525 C CA . ARG A 1 64 ? 22.633 16.696 96.796 1.000 21.138 64 ARG W CA 1
ATOM 526 C C . ARG A 1 64 ? 22.893 17.627 97.984 1.000 23.409 64 ARG W C 1
ATOM 527 O O . ARG A 1 64 ? 23.810 18.448 97.937 1.000 23.805 64 ARG W O 1
ATOM 535 N N . PRO A 1 65 ? 22.145 17.499 99.097 1.000 25.174 65 PRO W N 1
ATOM 536 C CA . PRO A 1 65 ? 22.483 18.262 100.308 1.000 23.087 65 PRO W CA 1
ATOM 537 C C . PRO A 1 65 ? 23.873 17.962 100.843 1.000 25.948 65 PRO W C 1
ATOM 538 O O . PRO A 1 65 ? 24.508 18.835 101.431 1.000 27.468 65 PRO W O 1
ATOM 542 N N . GLY A 1 66 ? 24.358 16.744 100.620 1.000 22.325 66 GLY W N 1
ATOM 543 C CA . GLY A 1 66 ? 25.745 16.416 100.918 1.000 26.329 66 GLY W CA 1
ATOM 544 C C . GLY A 1 66 ? 26.690 16.674 99.751 1.000 27.138 66 GLY W C 1
ATOM 545 O O . GLY A 1 66 ? 27.731 17.327 99.871 1.000 30.379 66 GLY W O 1
ATOM 546 N N . GLY A 1 67 ? 26.342 16.161 98.571 1.000 25.339 67 GLY W N 1
ATOM 547 C CA . GLY A 1 67 ? 27.233 16.259 97.435 1.000 25.281 67 GLY W CA 1
ATOM 548 C C . GLY A 1 67 ? 27.442 17.665 96.874 1.000 28.452 67 GLY W C 1
ATOM 549 O O . GLY A 1 67 ? 28.415 17.887 96.145 1.000 31.780 67 GLY W O 1
ATOM 550 N N . SER A 1 68 ? 26.559 18.618 97.183 1.000 26.162 68 SER W N 1
ATOM 551 C CA . SER A 1 68 ? 26.699 19.932 96.567 1.000 24.383 68 SER W CA 1
ATOM 552 C C . SER A 1 68 ? 27.203 20.995 97.554 1.000 26.237 68 SER W C 1
ATOM 553 O O . SER A 1 68 ? 27.312 22.157 97.158 1.000 26.389 68 SER W O 1
ATOM 556 N N . THR A 1 69 ? 27.375 20.610 98.814 1.000 26.235 69 THR W N 1
ATOM 557 C CA . THR A 1 69 ? 27.677 21.559 99.883 1.000 28.290 69 THR W CA 1
ATOM 558 C C . THR A 1 69 ? 29.070 21.311 100.491 1.000 33.615 69 THR W C 1
ATOM 559 O O . THR A 1 69 ? 29.513 22.114 101.326 1.000 30.333 69 THR W O 1
ATOM 563 N N . ASN A 1 70 ? 29.724 20.197 100.118 1.000 29.200 70 ASN W N 1
ATOM 564 C CA . ASN A 1 70 ? 31.018 19.829 100.682 1.000 28.327 70 ASN W CA 1
ATOM 565 C C . ASN A 1 70 ? 30.913 19.735 102.210 1.000 29.090 70 ASN W C 1
ATOM 566 O O . ASN A 1 70 ? 31.905 19.966 102.898 1.000 30.352 70 ASN W O 1
ATOM 571 N N . LEU A 1 71 ? 29.762 19.302 102.747 1.000 26.560 71 LEU W N 1
ATOM 572 C CA . LEU A 1 71 ? 29.656 19.087 104.180 1.000 25.291 71 LEU W CA 1
ATOM 573 C C . LEU A 1 71 ? 30.032 17.657 104.551 1.000 27.466 71 LEU W C 1
ATOM 574 O O . LEU A 1 71 ? 29.829 16.724 103.772 1.000 29.161 71 LEU W O 1
ATOM 579 N N . GLU A 1 72 ? 30.597 17.493 105.746 1.000 28.125 72 GLU W N 1
ATOM 580 C CA . GLU A 1 72 ? 30.829 16.160 106.294 1.000 29.501 72 GLU W CA 1
ATOM 581 C C . GLU A 1 72 ? 29.507 15.521 106.670 1.000 27.773 72 GLU W C 1
ATOM 582 O O . GLU A 1 72 ? 28.498 16.217 106.823 1.000 26.832 72 GLU W O 1
ATOM 588 N N . PRO A 1 73 ? 29.464 14.173 106.832 1.000 27.383 73 PRO W N 1
ATOM 589 C CA . PRO A 1 73 ? 28.190 13.493 107.060 1.000 27.769 73 PRO W CA 1
ATOM 590 C C . PRO A 1 73 ? 27.292 14.057 108.156 1.000 30.667 73 PRO W C 1
ATOM 591 O O . PRO A 1 73 ? 26.091 14.243 107.956 1.000 28.220 73 PRO W O 1
ATOM 595 N N . GLN A 1 74 ? 27.860 14.349 109.331 1.000 27.705 74 GLN W N 1
ATOM 596 C CA . GLN A 1 74 ? 26.985 14.798 110.405 1.000 28.360 74 GLN W CA 1
ATOM 597 C C . GLN A 1 74 ? 26.438 16.200 110.124 1.000 27.735 74 GLN W C 1
ATOM 598 O O . GLN A 1 74 ? 25.309 16.491 110.525 1.000 28.244 74 GLN W O 1
ATOM 604 N N . GLU A 1 75 ? 27.225 17.043 109.433 1.000 27.693 75 GLU W N 1
ATOM 605 C CA . GLU A 1 75 ? 26.764 18.381 109.108 1.000 29.102 75 GLU W CA 1
ATOM 606 C C . GLU A 1 75 ? 25.691 18.281 108.007 1.000 25.819 75 GLU W C 1
ATOM 607 O O . GLU A 1 75 ? 24.774 19.085 107.971 1.000 27.747 75 GLU W O 1
ATOM 613 N N . ALA A 1 76 ? 25.888 17.347 107.063 1.000 28.715 76 ALA W N 1
ATOM 614 C CA . ALA A 1 76 ? 24.873 17.143 106.033 1.000 25.789 76 ALA W CA 1
ATOM 615 C C . ALA A 1 76 ? 23.567 16.678 106.679 1.000 25.748 76 ALA W C 1
ATOM 616 O O . ALA A 1 76 ? 22.479 17.150 106.313 1.000 25.907 76 ALA W O 1
ATOM 618 N N . ALA A 1 77 ? 23.656 15.740 107.631 1.000 24.484 77 ALA W N 1
ATOM 619 C CA . ALA A 1 77 ? 22.465 15.250 108.330 1.000 25.402 77 ALA W CA 1
ATOM 620 C C . ALA A 1 77 ? 21.754 16.388 109.065 1.000 27.090 77 ALA W C 1
ATOM 621 O O . ALA A 1 77 ? 20.525 16.428 109.128 1.000 26.867 77 ALA W O 1
ATOM 623 N N . GLU A 1 78 ? 22.545 17.274 109.692 1.000 25.897 78 GLU W N 1
ATOM 624 C CA . GLU A 1 78 ? 21.961 18.397 110.420 1.000 27.435 78 GLU W CA 1
ATOM 625 C C . GLU A 1 78 ? 21.241 19.321 109.430 1.000 26.664 78 GLU W C 1
ATOM 626 O O . GLU A 1 78 ? 20.114 19.764 109.712 1.000 27.730 78 GLU W O 1
ATOM 632 N N . LEU A 1 79 ? 21.852 19.557 108.254 1.000 26.046 79 LEU W N 1
ATOM 633 C CA . LEU A 1 79 ? 21.235 20.433 107.270 1.000 25.907 79 LEU W CA 1
ATOM 634 C C . LEU A 1 79 ? 19.919 19.811 106.784 1.000 27.539 79 LEU W C 1
ATOM 635 O O . LEU A 1 79 ? 18.908 20.490 106.671 1.000 25.100 79 LEU W O 1
ATOM 640 N N . VAL A 1 80 ? 19.953 18.514 106.496 1.000 22.669 80 VAL W N 1
ATOM 641 C CA . VAL A 1 80 ? 18.727 17.874 106.024 1.000 23.929 80 VAL W CA 1
ATOM 642 C C . VAL A 1 80 ? 17.636 17.899 107.097 1.000 24.119 80 VAL W C 1
ATOM 643 O O . VAL A 1 80 ? 16.478 18.126 106.788 1.000 23.425 80 VAL W O 1
ATOM 647 N N . ASN A 1 81 ? 17.989 17.648 108.368 1.000 23.932 81 ASN W N 1
ATOM 648 C CA . ASN A 1 81 ? 16.970 17.698 109.407 1.000 24.664 81 ASN W CA 1
ATOM 649 C C . ASN A 1 81 ? 16.386 19.097 109.514 1.000 22.806 81 ASN W C 1
ATOM 650 O O . ASN A 1 81 ? 15.176 19.217 109.711 1.000 24.371 81 ASN W O 1
ATOM 655 N N . GLU A 1 82 ? 17.211 20.141 109.332 1.000 24.790 82 GLU W N 1
ATOM 656 C CA . GLU A 1 82 ? 16.659 21.485 109.423 1.000 24.720 82 GLU W CA 1
ATOM 657 C C . GLU A 1 82 ? 15.743 21.809 108.233 1.000 25.096 82 GLU W C 1
ATOM 658 O O . GLU A 1 82 ? 14.748 22.552 108.373 1.000 26.096 82 GLU W O 1
ATOM 664 N N . ILE A 1 83 ? 16.132 21.336 107.019 1.000 23.982 83 ILE W N 1
ATOM 665 C CA . ILE A 1 83 ? 15.268 21.486 105.859 1.000 25.083 83 ILE W CA 1
ATOM 666 C C . ILE A 1 83 ? 13.918 20.815 106.140 1.000 24.694 83 ILE W C 1
ATOM 667 O O . ILE A 1 83 ? 12.857 21.389 105.888 1.000 25.254 83 ILE W O 1
ATOM 672 N N . GLN A 1 84 ? 13.966 19.562 106.611 1.000 24.243 84 GLN W N 1
ATOM 673 C CA . GLN A 1 84 ? 12.733 18.834 106.865 1.000 25.570 84 GLN W CA 1
ATOM 674 C C . GLN A 1 84 ? 11.900 19.564 107.934 1.000 25.603 84 GLN W C 1
ATOM 675 O O . GLN A 1 84 ? 10.690 19.566 107.867 1.000 25.573 84 GLN W O 1
ATOM 681 N N . ARG A 1 85 ? 12.561 20.057 108.986 1.000 24.602 85 ARG W N 1
ATOM 682 C CA . ARG A 1 85 ? 11.758 20.674 110.030 1.000 26.957 85 ARG W CA 1
ATOM 683 C C . ARG A 1 85 ? 11.077 21.934 109.475 1.000 25.501 85 ARG W C 1
ATOM 684 O O . ARG A 1 85 ? 9.913 22.218 109.802 1.000 26.968 85 ARG W O 1
ATOM 692 N N . PHE A 1 86 ? 11.787 22.710 108.646 1.000 24.573 86 PHE W N 1
ATOM 693 C CA . PHE A 1 86 ? 11.150 23.866 108.011 1.000 24.142 86 PHE W CA 1
ATOM 694 C C . PHE A 1 86 ? 9.932 23.446 107.182 1.000 28.591 86 PHE W C 1
ATOM 695 O O . PHE A 1 86 ? 8.866 24.072 107.236 1.000 27.789 86 PHE W O 1
ATOM 703 N N . LEU A 1 87 ? 10.081 22.386 106.369 1.000 25.597 87 LEU W N 1
ATOM 704 C CA . LEU A 1 87 ? 8.944 21.923 105.580 1.000 26.253 87 LEU W CA 1
ATOM 705 C C . LEU A 1 87 ? 7.801 21.423 106.455 1.000 27.216 87 LEU W C 1
ATOM 706 O O . LEU A 1 87 ? 6.639 21.713 106.166 1.000 28.874 87 LEU W O 1
ATOM 711 N N . VAL A 1 88 ? 8.124 20.666 107.504 1.000 25.753 88 VAL W N 1
ATOM 712 C CA . VAL A 1 88 ? 7.088 20.012 108.296 1.000 25.744 88 VAL W CA 1
ATOM 713 C C . VAL A 1 88 ? 6.367 21.080 109.119 1.000 27.759 88 VAL W C 1
ATOM 714 O O . VAL A 1 88 ? 5.137 21.013 109.293 1.000 28.943 88 VAL W O 1
ATOM 718 N N . GLU A 1 89 ? 7.124 22.067 109.601 1.000 30.040 89 GLU W N 1
ATOM 719 C CA . GLU A 1 89 ? 6.559 22.946 110.626 1.000 32.782 89 GLU W CA 1
ATOM 720 C C . GLU A 1 89 ? 6.210 24.321 110.070 1.000 31.072 89 GLU W C 1
ATOM 721 O O . GLU A 1 89 ? 5.435 25.033 110.695 1.000 34.902 89 GLU W O 1
ATOM 727 N N . GLU A 1 90 ? 6.786 24.744 108.936 1.000 27.263 90 GLU W N 1
ATOM 728 C CA . GLU A 1 90 ? 6.562 26.114 108.480 1.000 28.371 90 GLU W CA 1
ATOM 729 C C . GLU A 1 90 ? 5.980 26.189 107.070 1.000 31.076 90 GLU W C 1
ATOM 730 O O . GLU A 1 90 ? 6.021 27.255 106.460 1.000 35.300 90 GLU W O 1
ATOM 736 N N . THR A 1 91 ? 5.495 25.073 106.525 1.000 26.630 91 THR W N 1
ATOM 737 C CA . THR A 1 91 ? 4.677 25.191 105.321 1.000 24.989 91 THR W CA 1
ATOM 738 C C . THR A 1 91 ? 3.243 24.820 105.676 1.000 26.870 91 THR W C 1
ATOM 739 O O . THR A 1 91 ? 3.022 24.110 106.665 1.000 27.940 91 THR W O 1
ATOM 743 N N . ARG A 1 92 ? 2.272 25.259 104.857 1.000 27.749 92 ARG W N 1
ATOM 744 C CA . ARG A 1 92 ? 0.872 24.991 105.205 1.000 27.943 92 ARG W CA 1
ATOM 745 C C . ARG A 1 92 ? 0.569 23.499 105.417 1.000 29.703 92 ARG W C 1
ATOM 746 O O . ARG A 1 92 ? -0.132 23.133 106.363 1.000 30.140 92 ARG W O 1
ATOM 754 N N . LEU A 1 93 ? 1.044 22.608 104.511 1.000 24.958 93 LEU W N 1
ATOM 755 C CA . LEU A 1 93 ? 0.605 21.222 104.555 1.000 24.835 93 LEU W CA 1
ATOM 756 C C . LEU A 1 93 ? 1.658 20.309 105.179 1.000 24.410 93 LEU W C 1
ATOM 757 O O . LEU A 1 93 ? 1.341 19.154 105.442 1.000 26.565 93 LEU W O 1
ATOM 762 N N . GLY A 1 94 ? 2.896 20.795 105.353 1.000 25.441 94 GLY W N 1
ATOM 763 C CA . GLY A 1 94 ? 3.907 20.013 106.067 1.000 26.280 94 GLY W CA 1
ATOM 764 C C . GLY A 1 94 ? 4.427 18.802 105.294 1.000 25.578 94 GLY W C 1
ATOM 765 O O . GLY A 1 94 ? 4.760 17.768 105.883 1.000 26.406 94 GLY W O 1
ATOM 766 N N . ILE A 1 95 ? 4.451 18.904 103.961 1.000 25.231 95 ILE W N 1
ATOM 767 C CA . ILE A 1 95 ? 4.967 17.788 103.184 1.000 24.761 95 ILE W CA 1
ATOM 768 C C . ILE A 1 95 ? 6.499 17.818 103.235 1.000 23.391 95 ILE W C 1
ATOM 769 O O . ILE A 1 95 ? 7.125 18.808 102.881 1.000 23.896 95 ILE W O 1
ATOM 774 N N . PRO A 1 96 ? 7.153 16.722 103.669 1.000 22.998 96 PRO W N 1
ATOM 775 C CA . PRO A 1 96 ? 8.613 16.681 103.706 1.000 22.990 96 PRO W CA 1
ATOM 776 C C . PRO A 1 96 ? 9.224 16.538 102.305 1.000 23.246 96 PRO W C 1
ATOM 777 O O . PRO A 1 96 ? 8.495 16.273 101.331 1.000 24.331 96 PRO W O 1
ATOM 781 N N . ALA A 1 97 ? 10.543 16.756 102.224 1.000 20.638 97 ALA W N 1
ATOM 782 C CA . ALA A 1 97 ? 11.212 16.622 100.928 1.000 21.604 97 ALA W CA 1
ATOM 783 C C . ALA A 1 97 ? 11.734 15.196 100.785 1.000 21.875 97 ALA W C 1
ATOM 784 O O . ALA A 1 97 ? 11.996 14.505 101.756 1.000 23.538 97 ALA W O 1
ATOM 786 N N . MET A 1 98 ? 11.914 14.755 99.526 1.000 20.874 98 MET W N 1
ATOM 787 C CA . MET A 1 98 ? 12.785 13.617 99.259 1.000 22.345 98 MET W CA 1
ATOM 788 C C . MET A 1 98 ? 14.170 14.173 98.965 1.000 21.325 98 MET W C 1
ATOM 789 O O . MET A 1 98 ? 14.268 15.182 98.297 1.000 24.691 98 MET W O 1
ATOM 794 N N . ILE A 1 99 ? 15.228 13.533 99.492 1.000 21.521 99 ILE W N 1
ATOM 795 C CA . ILE A 1 99 ? 16.598 13.953 99.224 1.000 22.521 99 ILE W CA 1
ATOM 796 C C . ILE A 1 99 ? 17.237 12.952 98.261 1.000 20.348 99 ILE W C 1
ATOM 797 O O . ILE A 1 99 ? 17.118 11.738 98.459 1.000 21.657 99 ILE W O 1
ATOM 802 N N . HIS A 1 100 ? 17.905 13.484 97.221 1.000 21.172 100 HIS W N 1
ATOM 803 C CA . HIS A 1 100 ? 18.714 12.561 96.406 1.000 19.709 100 HIS W CA 1
ATOM 804 C C . HIS A 1 100 ? 20.190 12.931 96.497 1.000 22.743 100 HIS W C 1
ATOM 805 O O . HIS A 1 100 ? 20.555 14.113 96.701 1.000 22.922 100 HIS W O 1
ATOM 812 N N . GLU A 1 101 ? 21.043 11.929 96.228 1.000 20.899 101 GLU W N 1
ATOM 813 C CA . GLU A 1 101 ? 22.481 12.133 96.056 1.000 20.274 101 GLU W CA 1
ATOM 814 C C . GLU A 1 101 ? 22.939 11.248 94.912 1.000 22.705 101 GLU W C 1
ATOM 815 O O . GLU A 1 101 ? 22.242 10.296 94.548 1.000 21.324 101 GLU W O 1
ATOM 821 N N . GLU A 1 102 ? 24.129 11.531 94.371 1.000 23.407 102 GLU W N 1
ATOM 822 C CA . GLU A 1 102 ? 24.770 10.522 93.525 1.000 24.537 102 GLU W CA 1
ATOM 823 C C . GLU A 1 102 ? 25.320 9.411 94.421 1.000 24.301 102 GLU W C 1
ATOM 824 O O . GLU A 1 102 ? 25.706 9.658 95.579 1.000 24.825 102 GLU W O 1
ATOM 830 N N . CYS A 1 103 ? 25.287 8.149 93.939 1.000 23.474 103 CYS W N 1
ATOM 831 C CA . CYS A 1 103 ? 25.848 7.083 94.760 1.000 22.441 103 CYS W CA 1
ATOM 832 C C . CYS A 1 103 ? 26.391 5.925 93.915 1.000 22.067 103 CYS W C 1
ATOM 833 O O . CYS A 1 103 ? 26.617 4.845 94.453 1.000 25.203 103 CYS W O 1
ATOM 836 N N . LEU A 1 104 ? 26.693 6.157 92.632 1.000 21.590 104 LEU W N 1
ATOM 837 C CA . LEU A 1 104 ? 27.076 5.050 91.743 1.000 22.299 104 LEU W CA 1
ATOM 838 C C . LEU A 1 104 ? 28.169 4.197 92.401 1.000 24.281 104 LEU W C 1
ATOM 839 O O . LEU A 1 104 ? 28.044 2.971 92.491 1.000 24.924 104 LEU W O 1
ATOM 844 N N . THR A 1 105 ? 29.260 4.867 92.826 1.000 22.048 105 THR W N 1
ATOM 845 C CA . THR A 1 105 ? 30.408 4.162 93.410 1.000 23.699 105 THR W CA 1
ATOM 846 C C . THR A 1 105 ? 30.444 4.468 94.909 1.000 25.503 105 THR W C 1
ATOM 847 O O . THR A 1 105 ? 31.514 4.583 95.508 1.000 25.272 105 THR W O 1
ATOM 851 N N . GLY A 1 106 ? 29.257 4.522 95.510 1.000 23.055 106 GLY W N 1
ATOM 852 C CA . GLY A 1 106 ? 29.103 4.912 96.908 1.000 23.840 106 GLY W CA 1
ATOM 853 C C . GLY A 1 106 ? 28.579 6.341 96.960 1.000 24.506 106 GLY W C 1
ATOM 854 O O . GLY A 1 106 ? 28.744 7.125 96.010 1.000 25.439 106 GLY W O 1
ATOM 855 N N . TYR A 1 107 ? 27.940 6.653 98.092 1.000 24.543 107 TYR W N 1
ATOM 856 C CA . TYR A 1 107 ? 27.502 8.016 98.360 1.000 26.912 107 TYR W CA 1
ATOM 857 C C . TYR A 1 107 ? 28.577 9.009 97.924 1.000 26.405 107 TYR W C 1
ATOM 858 O O . TYR A 1 107 ? 29.723 8.969 98.396 1.000 25.508 107 TYR W O 1
ATOM 867 N N . MET A 1 108 ? 28.195 9.944 97.032 1.000 26.788 108 MET W N 1
ATOM 868 C CA . MET A 1 108 ? 29.150 10.892 96.485 1.000 24.384 108 MET W CA 1
ATOM 869 C C . MET A 1 108 ? 29.118 12.168 97.319 1.000 29.211 108 MET W C 1
ATOM 870 O O . MET A 1 108 ? 28.457 13.151 96.977 1.000 26.135 108 MET W O 1
ATOM 875 N N . GLY A 1 109 ? 29.879 12.134 98.421 1.000 26.253 109 GLY W N 1
ATOM 876 C CA . GLY A 1 109 ? 30.002 13.267 99.327 1.000 26.276 109 GLY W CA 1
ATOM 877 C C . GLY A 1 109 ? 31.182 12.961 100.247 1.000 30.104 109 GLY W C 1
ATOM 878 O O . GLY A 1 109 ? 31.705 11.848 100.225 1.000 27.238 109 GLY W O 1
ATOM 879 N N . LEU A 1 110 ? 31.605 13.965 101.020 1.000 31.578 110 LEU W N 1
ATOM 880 C CA . LEU A 1 110 ? 32.718 13.750 101.942 1.000 28.846 110 LEU W CA 1
ATOM 881 C C . LEU A 1 110 ? 32.354 12.643 102.917 1.000 28.691 110 LEU W C 1
ATOM 882 O O . LEU A 1 110 ? 31.218 12.569 103.412 1.000 29.308 110 LEU W O 1
ATOM 887 N N . GLY A 1 111 ? 33.331 11.762 103.200 1.000 29.125 111 GLY W N 1
ATOM 888 C CA . GLY A 1 111 ? 33.187 10.772 104.257 1.000 29.259 111 GLY W CA 1
ATOM 889 C C . GLY A 1 111 ? 32.732 9.399 103.764 1.000 32.325 111 GLY W C 1
ATOM 890 O O . GLY A 1 111 ? 32.644 8.466 104.551 1.000 35.012 111 GLY W O 1
ATOM 891 N N . GLY A 1 112 ? 32.326 9.299 102.489 1.000 29.900 112 GLY W N 1
ATOM 892 C CA . GLY A 1 112 ? 31.847 8.034 101.941 1.000 32.028 112 GLY W CA 1
ATOM 893 C C . GLY A 1 112 ? 32.978 7.267 101.246 1.000 33.682 112 GLY W C 1
ATOM 894 O O . GLY A 1 112 ? 33.816 7.882 100.586 1.000 31.381 112 GLY W O 1
ATOM 895 N N . THR A 1 113 ? 32.947 5.928 101.344 1.000 28.912 113 THR W N 1
ATOM 896 C CA . THR A 1 113 ? 33.927 5.067 100.680 1.000 25.806 113 THR W CA 1
ATOM 897 C C . THR A 1 113 ? 33.846 5.254 99.161 1.000 29.758 113 THR W C 1
ATOM 898 O O . THR A 1 113 ? 32.729 5.318 98.613 1.000 31.126 113 THR W O 1
ATOM 902 N N . ASN A 1 114 ? 35.019 5.259 98.501 1.000 26.423 114 ASN W N 1
ATOM 903 C CA . ASN A 1 114 ? 35.100 5.271 97.040 1.000 29.697 114 ASN W CA 1
ATOM 904 C C . ASN A 1 114 ? 35.246 3.841 96.544 1.000 28.781 114 ASN W C 1
ATOM 905 O O . ASN A 1 114 ? 36.353 3.336 96.456 1.000 29.664 114 ASN W O 1
ATOM 910 N N . PHE A 1 115 ? 34.139 3.205 96.138 1.000 25.995 115 PHE W N 1
ATOM 911 C CA . PHE A 1 115 ? 34.195 1.849 95.606 1.000 24.084 115 PHE W CA 1
ATOM 912 C C . PHE A 1 115 ? 34.713 1.855 94.171 1.000 24.115 115 PHE W C 1
ATOM 913 O O . PHE A 1 115 ? 34.680 2.885 93.526 1.000 25.838 115 PHE W O 1
ATOM 921 N N . PRO A 1 116 ? 35.230 0.726 93.636 1.000 23.820 116 PRO W N 1
ATOM 922 C CA . PRO A 1 116 ? 35.651 0.675 92.231 1.000 23.409 116 PRO W CA 1
ATOM 923 C C . PRO A 1 116 ? 34.492 1.084 91.303 1.000 23.380 116 PRO W C 1
ATOM 924 O O . PRO A 1 116 ? 33.307 0.914 91.643 1.000 24.598 116 PRO W O 1
ATOM 928 N N . GLN A 1 117 ? 34.856 1.576 90.104 1.000 21.922 117 GLN W N 1
ATOM 929 C CA . GLN A 1 117 ? 33.848 2.046 89.150 1.000 23.765 117 GLN W CA 1
ATOM 930 C C . GLN A 1 117 ? 32.936 0.905 88.707 1.000 23.846 117 GLN W C 1
ATOM 931 O O . GLN A 1 117 ? 33.254 -0.289 88.813 1.000 22.659 117 GLN W O 1
ATOM 937 N N . ALA A 1 118 ? 31.786 1.292 88.116 1.000 22.797 118 ALA W N 1
ATOM 938 C CA . ALA A 1 118 ? 30.798 0.316 87.682 1.000 20.761 118 ALA W CA 1
ATOM 939 C C . ALA A 1 118 ? 31.357 -0.719 86.713 1.000 20.475 118 ALA W C 1
ATOM 940 O O . ALA A 1 118 ? 31.016 -1.917 86.822 1.000 19.967 118 ALA W O 1
ATOM 942 N N . ILE A 1 119 ? 32.264 -0.292 85.819 1.000 21.358 119 ILE W N 1
ATOM 943 C CA . ILE A 1 119 ? 32.778 -1.244 84.838 1.000 20.593 119 ILE W CA 1
ATOM 944 C C . ILE A 1 119 ? 33.661 -2.266 85.571 1.000 22.783 119 ILE W C 1
ATOM 945 O O . ILE A 1 119 ? 33.739 -3.416 85.131 1.000 21.476 119 ILE W O 1
ATOM 950 N N . ALA A 1 120 ? 34.256 -1.857 86.715 1.000 21.699 120 ALA W N 1
ATOM 951 C CA . ALA A 1 120 ? 34.982 -2.825 87.545 1.000 22.655 120 ALA W CA 1
ATOM 952 C C . ALA A 1 120 ? 33.989 -3.742 88.268 1.000 23.264 120 ALA W C 1
ATOM 953 O O . ALA A 1 120 ? 34.193 -4.956 88.339 1.000 21.310 120 ALA W O 1
ATOM 955 N N . MET A 1 121 ? 32.889 -3.178 88.807 1.000 22.673 121 MET W N 1
ATOM 956 C CA . MET A 1 121 ? 31.861 -4.034 89.412 1.000 21.780 121 MET W CA 1
ATOM 957 C C . MET A 1 121 ? 31.424 -5.138 88.449 1.000 20.283 121 MET W C 1
ATOM 958 O O . MET A 1 121 ? 31.278 -6.311 88.802 1.000 22.750 121 MET W O 1
ATOM 963 N N . ALA A 1 122 ? 31.164 -4.765 87.186 1.000 21.537 122 ALA W N 1
ATOM 964 C CA . ALA A 1 122 ? 30.742 -5.782 86.241 1.000 22.029 122 ALA W CA 1
ATOM 965 C C . ALA A 1 122 ? 31.821 -6.828 86.006 1.000 22.741 122 ALA W C 1
ATOM 966 O O . ALA A 1 122 ? 31.506 -7.984 85.737 1.000 21.908 122 ALA W O 1
ATOM 968 N N . SER A 1 123 ? 33.080 -6.378 85.999 1.000 21.424 123 SER W N 1
ATOM 969 C CA . SER A 1 123 ? 34.177 -7.303 85.736 1.000 21.108 123 SER W CA 1
ATOM 970 C C . SER A 1 123 ? 34.313 -8.353 86.841 1.000 22.007 123 SER W C 1
ATOM 971 O O . SER A 1 123 ? 35.038 -9.327 86.634 1.000 21.293 123 SER W O 1
ATOM 974 N N . THR A 1 124 ? 33.697 -8.150 88.025 1.000 21.500 124 THR W N 1
ATOM 975 C CA . THR A 1 124 ? 33.684 -9.208 89.028 1.000 21.899 124 THR W CA 1
ATOM 976 C C . THR A 1 124 ? 32.792 -10.379 88.626 1.000 22.482 124 THR W C 1
ATOM 977 O O . THR A 1 124 ? 32.933 -11.471 89.169 1.000 21.666 124 THR W O 1
ATOM 981 N N . TRP A 1 125 ? 31.774 -10.134 87.778 1.000 21.841 125 TRP W N 1
ATOM 982 C CA . TRP A 1 125 ? 30.741 -11.131 87.518 1.000 21.988 125 TRP W CA 1
ATOM 983 C C . TRP A 1 125 ? 30.195 -11.725 88.817 1.000 21.289 125 TRP W C 1
ATOM 984 O O . TRP A 1 125 ? 29.895 -12.916 88.871 1.000 22.464 125 TRP W O 1
ATOM 995 N N . ASP A 1 126 ? 30.045 -10.854 89.836 1.000 21.149 126 ASP W N 1
ATOM 996 C CA . ASP A 1 126 ? 29.649 -11.313 91.160 1.000 22.409 126 ASP W CA 1
ATOM 997 C C . ASP A 1 126 ? 28.473 -10.463 91.638 1.000 22.208 126 ASP W C 1
ATOM 998 O O . ASP A 1 126 ? 28.619 -9.504 92.377 1.000 22.594 126 ASP W O 1
ATOM 1003 N N . PRO A 1 127 ? 27.263 -10.742 91.143 1.000 22.993 127 PRO W N 1
ATOM 1004 C CA . PRO A 1 127 ? 26.107 -9.904 91.481 1.000 23.825 127 PRO W CA 1
ATOM 1005 C C . PRO A 1 127 ? 25.814 -9.856 92.979 1.000 23.734 127 PRO W C 1
ATOM 1006 O O . PRO A 1 127 ? 25.465 -8.786 93.515 1.000 24.157 127 PRO W O 1
ATOM 1010 N N . ASP A 1 128 ? 26.018 -10.977 93.676 1.000 23.492 128 ASP W N 1
ATOM 1011 C CA . ASP A 1 128 ? 25.795 -10.912 95.117 1.000 24.775 128 ASP W CA 1
ATOM 1012 C C . ASP A 1 128 ? 26.724 -9.921 95.818 1.000 23.451 128 ASP W C 1
ATOM 1013 O O . ASP A 1 128 ? 26.321 -9.308 96.795 1.000 23.797 128 ASP W O 1
ATOM 1018 N N . LEU A 1 129 ? 27.994 -9.802 95.369 1.000 22.419 129 LEU W N 1
ATOM 1019 C CA . LEU A 1 129 ? 28.915 -8.868 95.991 1.000 22.290 129 LEU W CA 1
ATOM 1020 C C . LEU A 1 129 ? 28.454 -7.438 95.733 1.000 23.006 129 LEU W C 1
ATOM 1021 O O . LEU A 1 129 ? 28.602 -6.558 96.589 1.000 22.769 129 LEU W O 1
ATOM 1026 N N . ILE A 1 130 ? 27.917 -7.195 94.532 1.000 21.970 130 ILE W N 1
ATOM 1027 C CA . ILE A 1 130 ? 27.422 -5.851 94.238 1.000 21.054 130 ILE W CA 1
ATOM 1028 C C . ILE A 1 130 ? 26.177 -5.538 95.088 1.000 21.921 130 ILE W C 1
ATOM 1029 O O . ILE A 1 130 ? 26.022 -4.426 95.592 1.000 21.829 130 ILE W O 1
ATOM 1034 N N . GLU A 1 131 ? 25.320 -6.540 95.331 1.000 22.509 131 GLU W N 1
ATOM 1035 C CA . GLU A 1 131 ? 24.194 -6.350 96.252 1.000 22.930 131 GLU W CA 1
ATOM 1036 C C . GLU A 1 131 ? 24.681 -6.037 97.677 1.000 23.486 131 GLU W C 1
ATOM 1037 O O . GLU A 1 131 ? 24.138 -5.146 98.356 1.000 22.691 131 GLU W O 1
ATOM 1043 N N . LYS A 1 132 ? 25.785 -6.676 98.089 1.000 23.154 132 LYS W N 1
ATOM 1044 C CA . LYS A 1 132 ? 26.359 -6.415 99.410 1.000 23.017 132 LYS W CA 1
ATOM 1045 C C . LYS A 1 132 ? 26.864 -4.975 99.471 1.000 23.061 132 LYS W C 1
ATOM 1046 O O . LYS A 1 132 ? 26.618 -4.235 100.432 1.000 24.553 132 LYS W O 1
ATOM 1052 N N . MET A 1 133 ? 27.556 -4.561 98.403 1.000 21.579 133 MET W N 1
ATOM 1053 C CA . MET A 1 133 ? 28.005 -3.183 98.289 1.000 22.731 133 MET W CA 1
ATOM 1054 C C . MET A 1 133 ? 26.852 -2.192 98.436 1.000 24.438 133 MET W C 1
ATOM 1055 O O . MET A 1 133 ? 26.954 -1.230 99.207 1.000 23.124 133 MET W O 1
ATOM 1060 N N . THR A 1 134 ? 25.770 -2.358 97.660 1.000 22.378 134 THR W N 1
ATOM 1061 C CA . THR A 1 134 ? 24.729 -1.330 97.705 1.000 21.346 134 THR W CA 1
ATOM 1062 C C . THR A 1 134 ? 23.873 -1.418 98.976 1.000 23.177 134 THR W C 1
ATOM 1063 O O . THR A 1 134 ? 23.281 -0.412 99.363 1.000 23.177 134 THR W O 1
ATOM 1067 N N . THR A 1 135 ? 23.849 -2.581 99.634 1.000 22.369 135 THR W N 1
ATOM 1068 C CA . THR A 1 135 ? 23.245 -2.661 100.966 1.000 22.471 135 THR W CA 1
ATOM 1069 C C . THR A 1 135 ? 24.040 -1.792 101.946 1.000 23.618 135 THR W C 1
ATOM 1070 O O . THR A 1 135 ? 23.446 -1.140 102.818 1.000 23.533 135 THR W O 1
ATOM 1074 N N . ALA A 1 136 ? 25.372 -1.725 101.799 1.000 22.613 136 ALA W N 1
ATOM 1075 C CA . ALA A 1 136 ? 26.160 -0.816 102.652 1.000 23.003 136 ALA W CA 1
ATOM 1076 C C . ALA A 1 136 ? 25.916 0.636 102.259 1.000 23.838 136 ALA W C 1
ATOM 1077 O O . ALA A 1 136 ? 25.760 1.502 103.105 1.000 25.255 136 ALA W O 1
ATOM 1079 N N . VAL A 1 137 ? 25.834 0.919 100.951 1.000 21.856 137 VAL W N 1
ATOM 1080 C CA . VAL A 1 137 ? 25.582 2.294 100.522 1.000 23.372 137 VAL W CA 1
ATOM 1081 C C . VAL A 1 137 ? 24.215 2.758 101.048 1.000 23.310 137 VAL W C 1
ATOM 1082 O O . VAL A 1 137 ? 24.056 3.918 101.459 1.000 24.838 137 VAL W O 1
ATOM 1086 N N . ARG A 1 138 ? 23.230 1.845 101.022 1.000 22.456 138 ARG W N 1
ATOM 1087 C CA . ARG A 1 138 ? 21.910 2.166 101.565 1.000 22.162 138 ARG W CA 1
ATOM 1088 C C . ARG A 1 138 ? 22.011 2.746 102.984 1.000 23.229 138 ARG W C 1
ATOM 1089 O O . ARG A 1 138 ? 21.371 3.767 103.299 1.000 25.847 138 ARG W O 1
ATOM 1097 N N . GLU A 1 139 ? 22.797 2.077 103.833 1.000 22.654 139 GLU W N 1
ATOM 1098 C CA . GLU A 1 139 ? 22.893 2.499 105.234 1.000 25.433 139 GLU W CA 1
ATOM 1099 C C . GLU A 1 139 ? 23.609 3.848 105.330 1.000 24.655 139 GLU W C 1
ATOM 1100 O O . GLU A 1 139 ? 23.149 4.717 106.082 1.000 27.042 139 GLU W O 1
ATOM 1106 N N . ASP A 1 140 ? 24.652 4.062 104.508 1.000 23.953 140 ASP W N 1
ATOM 1107 C CA . ASP A 1 140 ? 25.375 5.340 104.493 1.000 25.253 140 ASP W CA 1
ATOM 1108 C C . ASP A 1 140 ? 24.408 6.469 104.138 1.000 26.963 140 ASP W C 1
ATOM 1109 O O . ASP A 1 140 ? 24.403 7.553 104.749 1.000 24.648 140 ASP W O 1
ATOM 1114 N N . MET A 1 141 ? 23.573 6.204 103.120 1.000 24.038 141 MET W N 1
ATOM 1115 C CA . MET A 1 141 ? 22.678 7.241 102.623 1.000 24.452 141 MET W CA 1
ATOM 1116 C C . MET A 1 141 ? 21.610 7.570 103.664 1.000 23.335 141 MET W C 1
ATOM 1117 O O . MET A 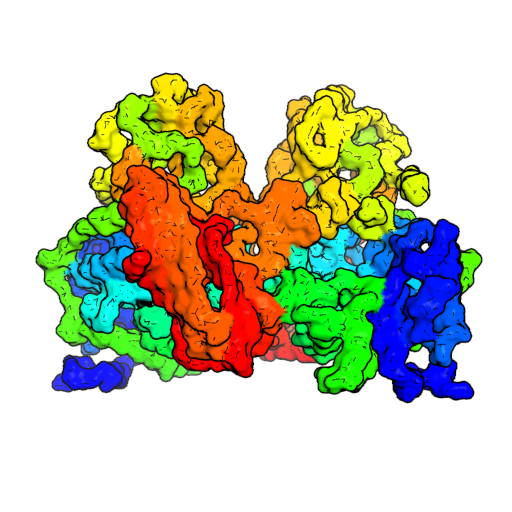1 141 ? 21.317 8.737 103.914 1.000 23.377 141 MET W O 1
ATOM 1122 N N . ARG A 1 142 ? 20.988 6.538 104.237 1.000 24.794 142 ARG W N 1
ATOM 1123 C CA . ARG A 1 142 ? 19.898 6.775 105.168 1.000 26.512 142 ARG W CA 1
ATOM 1124 C C . ARG A 1 142 ? 20.431 7.509 106.404 1.000 27.849 142 ARG W C 1
ATOM 1125 O O . ARG A 1 142 ? 19.686 8.294 106.980 1.000 26.885 142 ARG W O 1
ATOM 1133 N N . LYS A 1 143 ? 21.728 7.345 106.725 1.000 29.210 143 LYS W N 1
ATOM 1134 C CA . LYS A 1 143 ? 22.273 7.976 107.928 1.000 29.069 143 LYS W CA 1
ATOM 1135 C C . LYS A 1 143 ? 22.254 9.492 107.779 1.000 30.222 143 LYS W C 1
ATOM 1136 O O . LYS A 1 143 ? 22.144 10.206 108.777 1.000 29.491 143 LYS W O 1
ATOM 1142 N N . ILE A 1 144 ? 22.369 9.981 106.546 1.000 27.145 144 ILE W N 1
ATOM 1143 C CA . ILE A 1 144 ? 22.467 11.423 106.350 1.000 28.277 144 ILE W CA 1
ATOM 1144 C C . ILE A 1 144 ? 21.126 11.987 105.887 1.000 28.411 144 ILE W C 1
ATOM 1145 O O . ILE A 1 144 ? 21.076 13.166 105.597 1.000 32.129 144 ILE W O 1
ATOM 1150 N N . GLY A 1 145 ? 20.076 11.151 105.832 1.000 26.546 145 GLY W N 1
ATOM 1151 C CA . GLY A 1 145 ? 18.737 11.642 105.485 1.000 25.291 145 GLY W CA 1
ATOM 1152 C C . GLY A 1 145 ? 18.479 11.610 103.975 1.000 26.980 145 GLY W C 1
ATOM 1153 O O . GLY A 1 145 ? 17.564 12.295 103.532 1.000 24.573 145 GLY W O 1
ATOM 1154 N N . ALA A 1 146 ? 19.290 10.851 103.208 1.000 23.671 146 ALA W N 1
ATOM 1155 C CA . ALA A 1 146 ? 19.099 10.760 101.755 1.000 21.974 146 ALA W CA 1
ATOM 1156 C C . ALA A 1 146 ? 18.200 9.567 101.428 1.000 24.531 146 ALA W C 1
ATOM 1157 O O . ALA A 1 146 ? 18.387 8.493 101.999 1.000 27.161 146 ALA W O 1
ATOM 1159 N N . HIS A 1 147 ? 17.279 9.752 100.469 1.000 22.438 147 HIS W N 1
ATOM 1160 C CA . HIS A 1 147 ? 16.283 8.723 100.207 1.000 20.071 147 HIS W CA 1
ATOM 1161 C C . HIS A 1 147 ? 16.431 8.115 98.812 1.000 20.480 147 HIS W C 1
ATOM 1162 O O . HIS A 1 147 ? 15.779 7.115 98.538 1.000 21.609 147 HIS W O 1
ATOM 1169 N N . GLN A 1 148 ? 17.231 8.745 97.941 1.000 20.591 148 GLN W N 1
ATOM 1170 C CA . GLN A 1 148 ? 17.248 8.294 96.559 1.000 21.892 148 GLN W CA 1
ATOM 1171 C C . GLN A 1 148 ? 18.678 8.433 96.072 1.000 21.340 148 GLN W C 1
ATOM 1172 O O . GLN A 1 148 ? 19.301 9.483 96.258 1.000 22.285 148 GLN W O 1
ATOM 1178 N N . GLY A 1 149 ? 19.188 7.368 95.448 1.000 20.109 149 GLY W N 1
ATOM 1179 C CA . GLY A 1 149 ? 20.511 7.470 94.817 1.000 20.772 149 GLY W CA 1
ATOM 1180 C C . GLY A 1 149 ? 20.381 7.421 93.299 1.000 20.745 149 GLY W C 1
ATOM 1181 O O . GLY A 1 149 ? 19.560 6.641 92.794 1.000 21.740 149 GLY W O 1
ATOM 1182 N N . LEU A 1 150 ? 21.160 8.240 92.592 1.000 20.144 150 LEU W N 1
ATOM 1183 C CA . LEU A 1 150 ? 20.991 8.286 91.125 1.000 19.341 150 LEU W CA 1
ATOM 1184 C C . LEU A 1 150 ? 21.862 7.227 90.460 1.000 19.600 150 LEU W C 1
ATOM 1185 O O . LEU A 1 150 ? 22.835 7.524 89.739 1.000 22.352 150 LEU W O 1
ATOM 1190 N N . ALA A 1 151 ? 21.511 5.960 90.711 1.000 21.122 151 ALA W N 1
ATOM 1191 C CA . ALA A 1 151 ? 22.298 4.858 90.170 1.000 19.756 151 ALA W CA 1
ATOM 1192 C C . ALA A 1 151 ? 21.378 3.643 90.232 1.000 19.333 151 ALA W C 1
ATOM 1193 O O . ALA A 1 151 ? 20.454 3.620 91.050 1.000 20.041 151 ALA W O 1
ATOM 1195 N N . PRO A 1 152 ? 21.611 2.549 89.471 1.000 20.218 152 PRO W N 1
ATOM 1196 C CA . PRO A 1 152 ? 22.801 2.383 88.613 1.000 19.772 152 PRO W CA 1
ATOM 1197 C C . PRO A 1 152 ? 22.602 2.829 87.170 1.000 20.808 152 PRO W C 1
ATOM 1198 O O . PRO A 1 152 ? 21.454 3.079 86.733 1.000 20.137 152 PRO W O 1
ATOM 1202 N N . VAL A 1 153 ? 23.732 2.909 86.436 1.000 19.298 153 VAL W N 1
ATOM 1203 C CA . VAL A 1 153 ? 23.665 3.171 84.998 1.000 18.932 153 VAL W CA 1
ATOM 1204 C C . VAL A 1 153 ? 23.429 1.819 84.316 1.000 20.358 153 VAL W C 1
ATOM 1205 O O . VAL A 1 153 ? 24.243 0.914 84.483 1.000 20.054 153 VAL W O 1
ATOM 1209 N N . LEU A 1 154 ? 22.318 1.702 83.532 1.000 18.837 154 LEU W N 1
ATOM 1210 C CA . LEU A 1 154 ? 22.010 0.455 82.834 1.000 18.873 154 LEU W CA 1
ATOM 1211 C C . LEU A 1 154 ? 22.207 0.635 81.323 1.000 19.256 154 LEU W C 1
ATOM 1212 O O . LEU A 1 154 ? 21.808 -0.231 80.539 1.000 20.568 154 LEU W O 1
ATOM 1217 N N . ASP A 1 155 ? 22.889 1.722 80.917 1.000 19.378 155 ASP W N 1
ATOM 1218 C CA . ASP A 1 155 ? 23.226 1.898 79.517 1.000 20.144 155 ASP W CA 1
ATOM 1219 C C . ASP A 1 155 ? 24.188 0.783 79.077 1.000 20.157 155 ASP W C 1
ATOM 1220 O O . ASP A 1 155 ? 25.193 0.514 79.742 1.000 21.556 155 ASP W O 1
ATOM 1225 N N . VAL A 1 156 ? 23.873 0.143 77.959 1.000 20.110 156 VAL W N 1
ATOM 1226 C CA . VAL A 1 156 ? 24.692 -0.934 77.406 1.000 20.710 156 VAL W CA 1
ATOM 1227 C C . VAL A 1 156 ? 25.726 -0.324 76.464 1.000 20.469 156 VAL W C 1
ATOM 1228 O O . VAL A 1 156 ? 25.360 0.331 75.470 1.000 21.384 156 VAL W O 1
ATOM 1232 N N . ALA A 1 157 ? 27.024 -0.572 76.761 1.000 20.793 157 ALA W N 1
ATOM 1233 C CA . ALA A 1 157 ? 28.086 0.143 76.063 1.000 21.619 157 ALA W CA 1
ATOM 1234 C C . ALA A 1 157 ? 28.802 -0.781 75.084 1.000 21.581 157 ALA W C 1
ATOM 1235 O O . ALA A 1 157 ? 29.407 -1.775 75.490 1.000 22.394 157 ALA W O 1
ATOM 1237 N N . ARG A 1 158 ? 28.733 -0.430 73.788 1.000 21.872 158 ARG W N 1
ATOM 1238 C CA . ARG A 1 158 ? 29.532 -1.105 72.772 1.000 22.184 158 ARG W CA 1
ATOM 1239 C C . ARG A 1 158 ? 30.412 -0.106 72.041 1.000 20.687 158 ARG W C 1
ATOM 1240 O O . ARG A 1 158 ? 30.951 -0.427 70.980 1.000 22.474 158 ARG W O 1
ATOM 1248 N N . ASP A 1 159 ? 30.512 1.122 72.576 1.000 21.878 159 ASP W N 1
ATOM 1249 C CA . ASP A 1 159 ? 31.345 2.113 71.877 1.000 19.942 159 ASP W CA 1
ATOM 1250 C C . ASP A 1 159 ? 32.296 2.725 72.910 1.000 20.528 159 ASP W C 1
ATOM 1251 O O . ASP A 1 159 ? 31.975 3.709 73.592 1.000 22.194 159 ASP W O 1
ATOM 1256 N N . PRO A 1 160 ? 33.525 2.192 73.030 1.000 20.908 160 PRO W N 1
ATOM 1257 C CA . PRO A 1 160 ? 34.467 2.666 74.031 1.000 22.146 160 PRO W CA 1
ATOM 1258 C C . PRO A 1 160 ? 35.017 4.074 73.807 1.000 21.331 160 PRO W C 1
ATOM 1259 O O . PRO A 1 160 ? 35.700 4.590 74.676 1.000 21.724 160 PRO W O 1
ATOM 1263 N N . ARG A 1 161 ? 34.723 4.714 72.662 1.000 20.168 161 ARG W N 1
ATOM 1264 C CA . ARG A 1 161 ? 35.031 6.134 72.553 1.000 19.615 161 ARG W CA 1
ATOM 1265 C C . ARG A 1 161 ? 34.316 6.920 73.635 1.000 20.999 161 ARG W C 1
ATOM 1266 O O . ARG A 1 161 ? 34.781 7.974 74.042 1.000 21.086 161 ARG W O 1
ATOM 1274 N N . TRP A 1 162 ? 33.109 6.447 74.022 1.000 20.226 162 TRP W N 1
ATOM 1275 C CA . TRP A 1 162 ? 32.258 7.254 74.884 1.000 21.044 162 TRP W CA 1
ATOM 1276 C C . TRP A 1 162 ? 32.862 7.346 76.277 1.000 20.838 162 TRP W C 1
ATOM 1277 O O . TRP A 1 162 ? 33.224 6.326 76.883 1.000 23.492 162 TRP W O 1
ATOM 1288 N N . GLY A 1 163 ? 32.939 8.583 76.799 1.000 21.340 163 GLY W N 1
ATOM 1289 C CA . GLY A 1 163 ? 33.612 8.825 78.066 1.000 19.960 163 GLY W CA 1
ATOM 1290 C C . GLY A 1 163 ? 32.906 8.217 79.282 1.000 22.143 163 GLY W C 1
ATOM 1291 O O . GLY A 1 163 ? 33.465 8.197 80.381 1.000 21.990 163 GLY W O 1
ATOM 1292 N N . ARG A 1 164 ? 31.635 7.796 79.131 1.000 20.682 164 ARG W N 1
ATOM 1293 C CA . ARG A 1 164 ? 30.910 7.262 80.275 1.000 20.682 164 ARG W CA 1
ATOM 1294 C C . ARG A 1 164 ? 30.896 5.740 80.255 1.000 21.697 164 ARG W C 1
ATOM 1295 O O . ARG A 1 164 ? 30.196 5.145 81.083 1.000 22.026 164 ARG W O 1
ATOM 1303 N N . THR A 1 165 ? 31.740 5.123 79.404 1.000 20.973 165 THR W N 1
ATOM 1304 C CA . THR A 1 165 ? 31.879 3.671 79.411 1.000 20.416 165 THR W CA 1
ATOM 1305 C C . THR A 1 165 ? 32.140 3.160 80.836 1.000 20.029 165 THR W C 1
ATOM 1306 O O . THR A 1 165 ? 31.607 2.123 81.252 1.000 21.393 165 THR W O 1
ATOM 1310 N N . GLU A 1 166 ? 33.001 3.861 81.585 1.000 21.233 166 GLU W N 1
ATOM 1311 C CA . GLU A 1 166 ? 33.403 3.420 82.921 1.000 21.083 166 GLU W CA 1
ATOM 1312 C C . GLU A 1 166 ? 32.213 3.334 83.867 1.000 21.122 166 GLU W C 1
ATOM 1313 O O . GLU A 1 166 ? 32.290 2.586 84.851 1.000 20.938 166 GLU W O 1
ATOM 1319 N N . GLU A 1 167 ? 31.129 4.126 83.619 1.000 20.403 167 GLU W N 1
ATOM 1320 C CA . GLU A 1 167 ? 29.993 4.076 84.536 1.000 21.984 167 GLU W CA 1
ATOM 1321 C C . GLU A 1 167 ? 28.999 2.954 84.184 1.000 22.498 167 GLU W C 1
ATOM 1322 O O . GLU A 1 167 ? 28.006 2.788 84.899 1.000 21.641 167 GLU W O 1
ATOM 1328 N N . THR A 1 168 ? 29.278 2.185 83.118 1.000 20.388 168 THR W N 1
ATOM 1329 C CA . THR A 1 168 ? 28.353 1.138 82.673 1.000 20.589 168 THR W CA 1
ATOM 1330 C C . THR A 1 168 ? 28.830 -0.213 83.180 1.000 22.255 168 THR W C 1
ATOM 1331 O O . THR A 1 168 ? 29.978 -0.352 83.649 1.000 21.429 168 THR W O 1
ATOM 1335 N N . PHE A 1 169 ? 27.975 -1.213 82.967 1.000 20.150 169 PHE W N 1
ATOM 1336 C CA . PHE A 1 169 ? 28.343 -2.601 83.253 1.000 17.979 169 PHE W CA 1
ATOM 1337 C C . PHE A 1 169 ? 28.765 -3.342 81.973 1.000 19.622 169 PHE W C 1
ATOM 1338 O O . PHE A 1 169 ? 28.802 -4.570 81.938 1.000 20.856 169 PHE W O 1
ATOM 1346 N N . GLY A 1 170 ? 29.073 -2.575 80.926 1.000 19.600 170 GLY W N 1
ATOM 1347 C CA . GLY A 1 170 ? 29.619 -3.142 79.693 1.000 19.435 170 GLY W CA 1
ATOM 1348 C C . GLY A 1 170 ? 28.612 -3.459 78.581 1.000 20.006 170 GLY W C 1
ATOM 1349 O O . GLY A 1 170 ? 27.563 -2.848 78.469 1.000 21.764 170 GLY W O 1
ATOM 1350 N N . GLU A 1 171 ? 29.016 -4.374 77.698 1.000 20.086 171 GLU W N 1
ATOM 1351 C CA . GLU A 1 171 ? 28.357 -4.517 76.392 1.000 19.450 171 GLU W CA 1
ATOM 1352 C C . GLU A 1 171 ? 27.180 -5.502 76.405 1.000 19.772 171 GLU W C 1
ATOM 1353 O O . GLU A 1 171 ? 26.464 -5.590 75.408 1.000 20.349 171 GLU W O 1
ATOM 1359 N N . SER A 1 172 ? 27.030 -6.328 77.447 1.000 19.522 172 SER W N 1
ATOM 1360 C CA . SER A 1 172 ? 26.113 -7.465 77.364 1.000 20.457 172 SER W CA 1
ATOM 1361 C C . SER A 1 172 ? 24.780 -7.120 78.024 1.000 19.165 172 SER W C 1
ATOM 1362 O O . SER A 1 172 ? 24.731 -6.861 79.204 1.000 19.692 172 SER W O 1
ATOM 1365 N N . PRO A 1 173 ? 23.640 -7.147 77.309 1.000 20.924 173 PRO W N 1
ATOM 1366 C CA . PRO A 1 173 ? 22.367 -6.832 77.982 1.000 21.427 173 PRO W CA 1
ATOM 1367 C C . PRO A 1 173 ? 22.112 -7.779 79.166 1.000 20.552 173 PRO W C 1
ATOM 1368 O O . PRO A 1 173 ? 21.535 -7.377 80.194 1.000 20.117 173 PRO W O 1
ATOM 1372 N N . TYR A 1 174 ? 22.517 -9.047 79.011 1.000 19.844 174 TYR W N 1
ATOM 1373 C CA . TYR A 1 174 ? 22.324 -9.999 80.106 1.000 19.919 174 TYR W CA 1
ATOM 1374 C C . TYR A 1 174 ? 23.141 -9.611 81.343 1.000 19.341 174 TYR W C 1
ATOM 1375 O O . TYR A 1 174 ? 22.616 -9.576 82.464 1.000 19.842 174 TYR W O 1
ATOM 1384 N N . LEU A 1 175 ? 24.448 -9.365 81.171 1.000 19.142 175 LEU W N 1
ATOM 1385 C CA . LEU A 1 175 ? 25.262 -9.080 82.348 1.000 18.653 175 LEU W CA 1
ATOM 1386 C C . LEU A 1 175 ? 24.836 -7.717 82.936 1.000 19.159 175 LEU W C 1
ATOM 1387 O O . LEU A 1 175 ? 24.787 -7.574 84.159 1.000 19.882 175 LEU W O 1
ATOM 1392 N N . VAL A 1 176 ? 24.576 -6.734 82.071 1.000 19.229 176 VAL W N 1
ATOM 1393 C CA . VAL A 1 176 ? 24.115 -5.428 82.576 1.000 19.026 176 VAL W CA 1
ATOM 1394 C C . VAL A 1 176 ? 22.833 -5.608 83.388 1.000 20.740 176 VAL W C 1
ATOM 1395 O O . VAL A 1 176 ? 22.679 -5.056 84.475 1.000 19.698 176 VAL W O 1
ATOM 1399 N N . ALA A 1 177 ? 21.891 -6.366 82.833 1.000 19.379 177 ALA W N 1
ATOM 1400 C CA . ALA A 1 177 ? 20.615 -6.542 83.534 1.000 19.428 177 ALA W CA 1
ATOM 1401 C C . ALA A 1 177 ? 20.839 -7.255 84.877 1.000 20.597 177 ALA W C 1
ATOM 1402 O O . ALA A 1 177 ? 20.221 -6.887 85.872 1.000 19.729 177 ALA W O 1
ATOM 1404 N N . ARG A 1 178 ? 21.697 -8.295 84.884 1.000 19.333 178 ARG W N 1
ATOM 1405 C CA . ARG A 1 178 ? 21.827 -9.101 86.096 1.000 19.466 178 ARG W CA 1
ATOM 1406 C C . ARG A 1 178 ? 22.567 -8.294 87.169 1.000 20.099 178 ARG W C 1
ATOM 1407 O O . ARG A 1 178 ? 22.206 -8.342 88.354 1.000 21.139 178 ARG W O 1
ATOM 1415 N N . MET A 1 179 ? 23.611 -7.548 86.789 1.000 20.382 179 MET W N 1
ATOM 1416 C CA . MET A 1 179 ? 24.303 -6.730 87.792 1.000 20.982 179 MET W CA 1
ATOM 1417 C C . MET A 1 179 ? 23.354 -5.618 88.255 1.000 22.577 179 MET W C 1
ATOM 1418 O O . MET A 1 179 ? 23.303 -5.261 89.438 1.000 21.955 179 MET W O 1
ATOM 1423 N N . GLY A 1 180 ? 22.559 -5.066 87.314 1.000 20.572 180 GLY W N 1
ATOM 1424 C CA . GLY A 1 180 ? 21.640 -3.979 87.648 1.000 21.268 180 GLY W CA 1
ATOM 1425 C C . GLY A 1 180 ? 20.587 -4.398 88.688 1.000 19.827 180 GLY W C 1
ATOM 1426 O O . GLY A 1 180 ? 20.283 -3.607 89.581 1.000 21.434 180 GLY W O 1
ATOM 1427 N N . VAL A 1 181 ? 20.045 -5.618 88.566 1.000 19.213 181 VAL W N 1
ATOM 1428 C CA . VAL A 1 181 ? 18.992 -6.040 89.483 1.000 22.008 181 VAL W CA 1
ATOM 1429 C C . VAL A 1 181 ? 19.593 -6.233 90.876 1.000 21.136 181 VAL W C 1
ATOM 1430 O O . VAL A 1 181 ? 18.953 -5.858 91.857 1.000 21.340 181 VAL W O 1
ATOM 1434 N N . SER A 1 182 ? 20.825 -6.793 90.958 1.000 21.143 182 SER W N 1
ATOM 1435 C CA . SER A 1 182 ? 21.467 -6.922 92.263 1.000 20.747 182 SER W CA 1
ATOM 1436 C C . SER A 1 182 ? 21.770 -5.564 92.884 1.000 21.910 182 SER W C 1
ATOM 1437 O O . SER A 1 182 ? 21.612 -5.379 94.096 1.000 21.116 182 SER W O 1
ATOM 1440 N N . TYR A 1 183 ? 22.258 -4.646 92.050 1.000 20.897 183 TYR W N 1
ATOM 1441 C CA . TYR A 1 183 ? 22.532 -3.281 92.509 1.000 20.479 183 TYR W CA 1
ATOM 1442 C C . TYR A 1 183 ? 21.273 -2.661 93.125 1.000 20.839 183 TYR W C 1
ATOM 1443 O O . TYR A 1 183 ? 21.286 -2.097 94.232 1.000 20.733 183 TYR W O 1
ATOM 1452 N N . VAL A 1 184 ? 20.172 -2.684 92.371 1.000 20.913 184 VAL W N 1
ATOM 1453 C CA . VAL A 1 184 ? 18.904 -2.113 92.835 1.000 20.831 184 VAL W CA 1
ATOM 1454 C C . VAL A 1 184 ? 18.416 -2.782 94.120 1.000 21.213 184 VAL W C 1
ATOM 1455 O O . VAL A 1 184 ? 17.962 -2.106 95.046 1.000 22.495 184 VAL W O 1
ATOM 1459 N N . LYS A 1 185 ? 18.468 -4.116 94.161 1.000 20.348 185 LYS W N 1
ATOM 1460 C CA . LYS A 1 185 ? 17.959 -4.847 95.308 1.000 23.318 185 LYS W CA 1
ATOM 1461 C C . LYS A 1 185 ? 18.739 -4.459 96.563 1.000 20.116 185 LYS W C 1
ATOM 1462 O O . LYS A 1 185 ? 18.123 -4.337 97.632 1.000 22.141 185 LYS W O 1
ATOM 1468 N N . GLY A 1 186 ? 20.059 -4.241 96.436 1.000 21.137 186 GLY W N 1
ATOM 1469 C CA . GLY A 1 186 ? 20.820 -3.861 97.620 1.000 21.539 186 GLY W CA 1
ATOM 1470 C C . GLY A 1 186 ? 20.432 -2.462 98.099 1.000 23.796 186 GLY W C 1
ATOM 1471 O O . GLY A 1 186 ? 20.326 -2.224 99.308 1.000 20.990 186 GLY W O 1
ATOM 1472 N N . LEU A 1 187 ? 20.278 -1.517 97.159 1.000 19.829 187 LEU W N 1
ATOM 1473 C CA . LEU A 1 187 ? 19.978 -0.166 97.603 1.000 20.195 187 LEU W CA 1
ATOM 1474 C C . LEU A 1 187 ? 18.581 -0.114 98.216 1.000 20.612 187 LEU W C 1
ATOM 1475 O O . LEU A 1 187 ? 18.400 0.549 99.246 1.000 22.664 187 LEU W O 1
ATOM 1480 N N . GLN A 1 188 ? 17.586 -0.723 97.561 1.000 19.791 188 GLN W N 1
ATOM 1481 C CA . GLN A 1 188 ? 16.202 -0.526 97.982 1.000 20.598 188 GLN W CA 1
ATOM 1482 C C . GLN A 1 188 ? 15.813 -1.413 99.166 1.000 22.936 188 GLN W C 1
ATOM 1483 O O . GLN A 1 188 ? 15.027 -0.987 100.036 1.000 24.845 188 GLN W O 1
ATOM 1489 N N . GLY A 1 189 ? 16.284 -2.665 99.186 1.000 24.046 189 GLY W N 1
ATOM 1490 C CA . GLY A 1 189 ? 15.797 -3.662 100.143 1.000 26.029 189 GLY W CA 1
ATOM 1491 C C . GLY A 1 189 ? 14.320 -3.995 99.885 1.000 26.446 189 GLY W C 1
ATOM 1492 O O . GLY A 1 189 ? 13.781 -3.656 98.834 1.000 28.216 189 GLY W O 1
ATOM 1493 N N . GLU A 1 190 ? 13.646 -4.637 100.847 1.000 27.515 190 GLU W N 1
ATOM 1494 C CA . GLU A 1 190 ? 12.283 -5.099 100.571 1.000 30.240 190 GLU W CA 1
ATOM 1495 C C . GLU A 1 190 ? 11.268 -4.004 100.916 1.000 29.067 190 GLU W C 1
ATOM 1496 O O . GLU A 1 190 ? 10.339 -3.737 100.153 1.000 28.893 190 GLU W O 1
ATOM 1502 N N . ASP A 1 191 ? 11.479 -3.318 102.043 1.000 26.204 191 ASP W N 1
ATOM 1503 C CA . ASP A 1 191 ? 10.570 -2.240 102.426 1.000 26.036 191 ASP W CA 1
ATOM 1504 C C . ASP A 1 191 ? 11.305 -0.923 102.262 1.000 23.025 191 ASP W C 1
ATOM 1505 O O . ASP A 1 191 ? 12.234 -0.650 103.013 1.000 25.420 191 ASP W O 1
ATOM 1510 N N . ILE A 1 192 ? 10.875 -0.075 101.323 1.000 24.032 192 ILE W N 1
ATOM 1511 C CA . ILE A 1 192 ? 11.640 1.124 100.974 1.000 22.662 192 ILE W CA 1
ATOM 1512 C C . ILE A 1 192 ? 11.650 2.135 102.118 1.000 24.645 192 ILE W C 1
ATOM 1513 O O . ILE A 1 192 ? 12.499 3.035 102.127 1.000 23.822 192 ILE W O 1
ATOM 1518 N N . LYS A 1 193 ? 10.742 2.007 103.097 1.000 22.704 193 LYS W N 1
ATOM 1519 C CA . LYS A 1 193 ? 10.850 2.892 104.249 1.000 23.811 193 LYS W CA 1
ATOM 1520 C C . LYS A 1 193 ? 12.180 2.697 104.979 1.000 25.799 193 LYS W C 1
ATOM 1521 O O . LYS A 1 193 ? 12.633 3.608 105.680 1.000 26.148 193 LYS W O 1
ATOM 1527 N N . LYS A 1 194 ? 12.839 1.555 104.755 1.000 23.708 194 LYS W N 1
ATOM 1528 C CA . LYS A 1 194 ? 14.127 1.317 105.401 1.000 25.990 194 LYS W CA 1
ATOM 1529 C C . LYS A 1 194 ? 15.269 1.357 104.381 1.000 26.947 194 LYS W C 1
ATOM 1530 O O . LYS A 1 194 ? 16.417 1.034 104.726 1.000 26.434 194 LYS W O 1
ATOM 1536 N N . GLY A 1 195 ? 14.960 1.752 103.135 1.000 23.631 195 GLY W N 1
ATOM 1537 C CA . GLY A 1 195 ? 15.954 1.638 102.074 1.000 23.421 195 GLY W CA 1
ATOM 1538 C C . GLY A 1 195 ? 16.109 2.947 101.300 1.000 22.584 195 GLY W C 1
ATOM 1539 O O . GLY A 1 195 ? 15.679 4.030 101.724 1.000 23.809 195 GLY W O 1
ATOM 1540 N N . VAL A 1 196 ? 16.713 2.817 100.130 1.000 22.307 196 VAL W N 1
ATOM 1541 C CA . VAL A 1 196 ? 17.008 3.983 99.311 1.000 20.149 196 VAL W CA 1
ATOM 1542 C C . VAL A 1 196 ? 16.466 3.672 97.921 1.000 21.850 196 VAL W C 1
ATOM 1543 O O . VAL A 1 196 ? 16.741 2.607 97.379 1.000 21.917 196 VAL W O 1
ATOM 1547 N N . VAL A 1 197 ? 15.712 4.628 97.359 1.000 21.472 197 VAL W N 1
ATOM 1548 C CA . VAL A 1 197 ? 15.187 4.484 95.998 1.000 20.289 197 VAL W CA 1
ATOM 1549 C C . VAL A 1 197 ? 16.364 4.451 95.023 1.000 19.768 197 VAL W C 1
ATOM 1550 O O . VAL A 1 197 ? 17.196 5.343 95.027 1.000 20.304 197 VAL W O 1
ATOM 1554 N N . ALA A 1 198 ? 16.435 3.407 94.170 1.000 19.267 198 ALA W N 1
ATOM 1555 C CA . ALA A 1 198 ? 17.420 3.366 93.097 1.000 20.948 198 ALA W CA 1
ATOM 1556 C C . ALA A 1 198 ? 16.853 4.081 91.876 1.000 20.234 198 ALA W C 1
ATOM 1557 O O . ALA A 1 198 ? 15.627 4.162 91.718 1.000 20.310 198 ALA W O 1
ATOM 1559 N N . THR A 1 199 ? 17.769 4.600 91.037 1.000 19.504 199 THR W N 1
ATOM 1560 C CA . THR A 1 199 ? 17.353 5.358 89.865 1.000 18.874 199 THR W CA 1
ATOM 1561 C C . THR A 1 199 ? 18.129 4.776 88.691 1.000 18.879 199 THR W C 1
ATOM 1562 O O . THR A 1 199 ? 19.297 5.102 88.501 1.000 21.657 199 THR W O 1
ATOM 1566 N N . VAL A 1 200 ? 17.446 3.966 87.895 1.000 19.900 200 VAL W N 1
ATOM 1567 C CA . VAL A 1 200 ? 18.110 3.432 86.707 1.000 19.853 200 VAL W CA 1
ATOM 1568 C C . VAL A 1 200 ? 18.198 4.518 85.640 1.000 20.490 200 VAL W C 1
ATOM 1569 O O . VAL A 1 200 ? 17.250 5.265 85.410 1.000 20.116 200 VAL W O 1
ATOM 1573 N N . LYS A 1 201 ? 19.373 4.616 85.016 1.000 18.983 201 LYS W N 1
ATOM 1574 C CA . LYS A 1 201 ? 19.592 5.664 84.048 1.000 20.775 201 LYS W CA 1
ATOM 1575 C C . LYS A 1 201 ? 20.488 5.127 82.927 1.000 20.051 201 LYS W C 1
ATOM 1576 O O . LYS A 1 201 ? 21.168 4.119 83.135 1.000 20.508 201 LYS W O 1
ATOM 1582 N N . HIS A 1 202 ? 20.469 5.730 81.721 1.000 19.944 202 HIS W N 1
ATOM 1583 C CA . HIS A 1 202 ? 19.739 6.939 81.327 1.000 20.742 202 HIS W CA 1
ATOM 1584 C C . HIS A 1 202 ? 18.754 6.474 80.249 1.000 19.416 202 HIS W C 1
ATOM 1585 O O . HIS A 1 202 ? 19.183 6.118 79.150 1.000 21.283 202 HIS W O 1
ATOM 1592 N N . PHE A 1 203 ? 17.460 6.475 80.596 1.000 18.986 203 PHE W N 1
ATOM 1593 C CA . PHE A 1 203 ? 16.462 5.772 79.782 1.000 18.535 203 PHE W CA 1
ATOM 1594 C C . PHE A 1 203 ? 16.110 6.532 78.488 1.000 19.603 203 PHE W C 1
ATOM 1595 O O . PHE A 1 203 ? 15.621 7.673 78.551 1.000 19.633 203 PHE W O 1
ATOM 1603 N N . ALA A 1 204 ? 16.437 5.980 77.288 1.000 18.339 204 ALA W N 1
ATOM 1604 C CA . ALA A 1 204 ? 17.273 4.789 77.071 1.000 19.492 204 ALA W CA 1
ATOM 1605 C C . ALA A 1 204 ? 18.018 4.977 75.758 1.000 20.409 204 ALA W C 1
ATOM 1606 O O . ALA A 1 204 ? 17.557 5.753 74.914 1.000 20.186 204 ALA W O 1
ATOM 1608 N N . GLY A 1 205 ? 19.188 4.316 75.634 1.000 18.413 205 GLY W N 1
ATOM 1609 C CA . GLY A 1 205 ? 19.939 4.385 74.372 1.000 19.078 205 GLY W CA 1
ATOM 1610 C C . GLY A 1 205 ? 21.178 5.295 74.461 1.000 21.045 205 GLY W C 1
ATOM 1611 O O . GLY A 1 205 ? 21.937 5.363 73.511 1.000 20.289 205 GLY W O 1
ATOM 1612 N N . TYR A 1 206 ? 21.410 5.924 75.615 1.000 19.526 206 TYR W N 1
ATOM 1613 C CA . TYR A 1 206 ? 22.326 7.047 75.786 1.000 20.265 206 TYR W CA 1
ATOM 1614 C C . TYR A 1 206 ? 23.787 6.669 75.489 1.000 21.636 206 TYR W C 1
ATOM 1615 O O . TYR A 1 206 ? 24.595 7.550 75.135 1.000 20.381 206 TYR W O 1
ATOM 1624 N N . SER A 1 207 ? 24.099 5.358 75.634 1.000 20.233 207 SER W N 1
ATOM 1625 C CA . SER A 1 207 ? 25.449 4.841 75.373 1.000 19.904 207 SER W CA 1
ATOM 1626 C C . SER A 1 207 ? 25.714 4.546 73.882 1.000 20.366 207 SER W C 1
ATOM 1627 O O . SER A 1 207 ? 26.817 4.046 73.565 1.000 20.866 207 SER W O 1
ATOM 1630 N N . ALA A 1 208 ? 24.757 4.844 72.987 1.000 19.865 208 ALA W N 1
ATOM 1631 C CA . ALA A 1 208 ? 24.967 4.548 71.564 1.000 20.203 208 ALA W CA 1
ATOM 1632 C C . ALA A 1 208 ? 24.903 5.814 70.719 1.000 19.669 208 ALA W C 1
ATOM 1633 O O . ALA A 1 208 ? 24.285 5.827 69.646 1.000 22.899 208 ALA W O 1
ATOM 1635 N N . SER A 1 209 ? 25.483 6.899 71.196 1.000 21.870 209 SER W N 1
ATOM 1636 C CA . SER A 1 209 ? 25.416 8.154 70.452 1.000 20.258 209 SER W CA 1
ATOM 1637 C C . SER A 1 209 ? 26.291 8.073 69.205 1.000 20.632 209 SER W C 1
ATOM 1638 O O . SER A 1 209 ? 27.324 7.404 69.172 1.000 21.777 209 SER W O 1
ATOM 1641 N N . GLU A 1 210 ? 25.869 8.871 68.222 1.000 21.541 210 GLU W N 1
ATOM 1642 C CA . GLU A 1 210 ? 26.592 9.039 66.973 1.000 22.332 210 GLU W CA 1
ATOM 1643 C C . GLU A 1 210 ? 28.073 9.328 67.292 1.000 21.649 210 GLU W C 1
ATOM 1644 O O . GLU A 1 210 ? 28.385 10.290 68.010 1.000 21.487 210 GLU W O 1
ATOM 1650 N N . GLY A 1 211 ? 28.955 8.492 66.742 1.000 20.894 211 GLY W N 1
ATOM 1651 C CA . GLY A 1 211 ? 30.410 8.733 66.889 1.000 20.123 211 GLY W CA 1
ATOM 1652 C C . GLY A 1 211 ? 30.927 8.590 68.330 1.000 21.545 211 GLY W C 1
ATOM 1653 O O . GLY A 1 211 ? 32.057 8.994 68.613 1.000 20.570 211 GLY W O 1
ATOM 1654 N N . GLY A 1 212 ? 30.109 8.060 69.247 1.000 22.956 212 GLY W N 1
ATOM 1655 C CA . GLY A 1 212 ? 30.526 7.953 70.657 1.000 20.155 212 GLY W CA 1
ATOM 1656 C C . GLY A 1 212 ? 30.496 9.291 71.382 1.000 22.179 212 GLY W C 1
ATOM 1657 O O . GLY A 1 212 ? 31.069 9.396 72.474 1.000 22.950 212 GLY W O 1
ATOM 1658 N N . LYS A 1 213 ? 29.767 10.288 70.833 1.000 21.421 213 LYS W N 1
ATOM 1659 C CA . LYS A 1 213 ? 29.854 11.659 71.342 1.000 19.463 213 LYS W CA 1
ATOM 1660 C C . LYS A 1 213 ? 28.725 11.945 72.337 1.000 21.564 213 LYS W C 1
ATOM 1661 O O . LYS A 1 213 ? 27.548 11.735 72.042 1.000 21.308 213 LYS W O 1
ATOM 1667 N N . ASN A 1 214 ? 29.103 12.505 73.488 1.000 20.677 214 ASN W N 1
ATOM 1668 C CA . ASN A 1 214 ? 28.123 12.730 74.564 1.000 21.688 214 ASN W CA 1
ATOM 1669 C C . ASN A 1 214 ? 26.962 13.622 74.093 1.000 23.257 214 ASN W C 1
ATOM 1670 O O . ASN A 1 214 ? 27.187 14.671 73.491 1.000 21.268 214 ASN W O 1
ATOM 1675 N N . TRP A 1 215 ? 25.717 13.147 74.371 1.000 21.297 215 TRP W N 1
ATOM 1676 C CA . TRP A 1 215 ? 24.417 13.741 74.051 1.000 20.787 215 TRP W CA 1
ATOM 1677 C C . TRP A 1 215 ? 24.070 13.641 72.568 1.000 21.643 215 TRP W C 1
ATOM 1678 O O . TRP A 1 215 ? 23.009 14.145 72.189 1.000 21.358 215 TRP W O 1
ATOM 1689 N N . ALA A 1 216 ? 24.912 13.020 71.724 1.000 19.605 216 ALA W N 1
ATOM 1690 C CA . ALA A 1 216 ? 24.596 13.032 70.286 1.000 20.096 216 ALA W CA 1
ATOM 1691 C C . ALA A 1 216 ? 23.511 11.980 69.999 1.000 19.264 216 ALA W C 1
ATOM 1692 O O . ALA A 1 216 ? 23.207 11.140 70.854 1.000 19.963 216 ALA W O 1
ATOM 1694 N N . PRO A 1 217 ? 22.868 12.001 68.809 1.000 20.571 217 PRO W N 1
ATOM 1695 C CA . PRO A 1 217 ? 21.698 11.158 68.595 1.000 18.795 217 PRO W CA 1
ATOM 1696 C C . PRO A 1 217 ? 22.018 9.692 68.783 1.000 20.049 217 PRO W C 1
ATOM 1697 O O . PRO A 1 217 ? 23.090 9.209 68.355 1.000 20.417 217 PRO W O 1
ATOM 1701 N N . THR A 1 218 ? 21.036 8.969 69.339 1.000 19.841 218 THR W N 1
ATOM 1702 C CA . THR A 1 218 ? 21.156 7.527 69.565 1.000 19.682 218 THR W CA 1
ATOM 1703 C C . THR A 1 218 ? 20.110 6.837 68.700 1.000 22.369 218 THR W C 1
ATOM 1704 O O . THR A 1 218 ? 18.954 6.633 69.123 1.000 22.728 218 THR W O 1
ATOM 1708 N N . ASN A 1 219 ? 20.510 6.504 67.468 1.000 21.126 219 ASN W N 1
ATOM 1709 C CA . ASN A 1 219 ? 19.520 6.162 66.456 1.000 19.812 219 ASN W CA 1
ATOM 1710 C C . ASN A 1 219 ? 19.426 4.655 66.303 1.000 21.798 219 ASN W C 1
ATOM 1711 O O . ASN A 1 219 ? 20.198 4.032 65.567 1.000 23.579 219 ASN W O 1
ATOM 1716 N N . ILE A 1 220 ? 18.515 4.067 67.066 1.000 21.085 220 ILE W N 1
ATOM 1717 C CA . ILE A 1 220 ? 18.539 2.622 67.278 1.000 20.017 220 ILE W CA 1
ATOM 1718 C C . ILE A 1 220 ? 17.180 2.125 66.775 1.000 19.142 220 ILE W C 1
ATOM 1719 O O . ILE A 1 220 ? 16.137 2.624 67.208 1.000 22.131 220 ILE W O 1
ATOM 1724 N N . PRO A 1 221 ? 17.133 1.072 65.926 1.000 20.021 221 PRO W N 1
ATOM 1725 C CA . PRO A 1 221 ? 15.865 0.534 65.455 1.000 19.471 221 PRO W CA 1
ATOM 1726 C C . PRO A 1 221 ? 15.226 -0.344 66.539 1.000 20.217 221 PRO W C 1
ATOM 1727 O O . PRO A 1 221 ? 15.837 -0.723 67.543 1.000 21.310 221 PRO W O 1
ATOM 1731 N N . GLU A 1 222 ? 13.969 -0.740 66.277 1.000 20.672 222 GLU W N 1
ATOM 1732 C CA . GLU A 1 222 ? 13.105 -1.229 67.358 1.000 21.215 222 GLU W CA 1
ATOM 1733 C C . GLU A 1 222 ? 13.536 -2.553 67.978 1.000 20.512 222 GLU W C 1
ATOM 1734 O O . GLU A 1 222 ? 13.448 -2.683 69.216 1.000 21.370 222 GLU W O 1
ATOM 1740 N N . ARG A 1 223 ? 13.879 -3.600 67.195 1.000 19.378 223 ARG W N 1
ATOM 1741 C CA . ARG A 1 223 ? 14.188 -4.867 67.833 1.000 21.304 223 ARG W CA 1
ATOM 1742 C C . ARG A 1 223 ? 15.469 -4.716 68.658 1.000 21.831 223 ARG W C 1
ATOM 1743 O O . ARG A 1 223 ? 15.520 -5.194 69.776 1.000 22.026 223 ARG W O 1
ATOM 1751 N N . GLU A 1 224 ? 16.494 -4.041 68.092 1.000 19.756 224 GLU W N 1
ATOM 1752 C CA . GLU A 1 224 ? 17.729 -3.851 68.841 1.000 19.772 224 GLU W CA 1
ATOM 1753 C C . GLU A 1 224 ? 17.431 -3.006 70.083 1.000 22.296 224 GLU W C 1
ATOM 1754 O O . GLU A 1 224 ? 17.987 -3.250 71.171 1.000 20.723 224 GLU W O 1
ATOM 1760 N N . PHE A 1 225 ? 16.536 -2.024 69.933 1.000 19.657 225 PHE W N 1
ATOM 1761 C CA . PHE A 1 225 ? 16.223 -1.189 71.095 1.000 18.938 225 PHE W CA 1
ATOM 1762 C C . PHE A 1 225 ? 15.652 -2.025 72.235 1.000 20.343 225 PHE W C 1
ATOM 1763 O O . PHE A 1 225 ? 16.074 -1.870 73.386 1.000 20.592 225 PHE W O 1
ATOM 1771 N N . LYS A 1 226 ? 14.678 -2.887 71.898 1.000 20.003 226 LYS W N 1
ATOM 1772 C CA . LYS A 1 226 ? 14.025 -3.709 72.908 1.000 19.550 226 LYS W CA 1
ATOM 1773 C C . LYS A 1 226 ? 14.970 -4.753 73.481 1.000 19.826 226 LYS W C 1
ATOM 1774 O O . LYS A 1 226 ? 14.943 -4.990 74.698 1.000 22.192 226 LYS W O 1
ATOM 1780 N N . GLU A 1 227 ? 15.784 -5.408 72.637 1.000 19.092 227 GLU W N 1
ATOM 1781 C CA . GLU A 1 227 ? 16.580 -6.540 73.115 1.000 20.057 227 GLU W CA 1
ATOM 1782 C C . GLU A 1 227 ? 17.904 -6.124 73.768 1.000 21.417 227 GLU W C 1
ATOM 1783 O O . GLU A 1 227 ? 18.374 -6.814 74.684 1.000 23.406 227 GLU W O 1
ATOM 1789 N N . VAL A 1 228 ? 18.506 -5.023 73.313 1.000 19.375 228 VAL W N 1
ATOM 1790 C CA . VAL A 1 228 ? 19.797 -4.598 73.873 1.000 19.913 228 VAL W CA 1
ATOM 1791 C C . VAL A 1 228 ? 19.589 -3.501 74.923 1.000 21.280 228 VAL W C 1
ATOM 1792 O O . VAL A 1 228 ? 20.069 -3.614 76.053 1.000 22.129 228 VAL W O 1
ATOM 1796 N N . PHE A 1 229 ? 18.969 -2.390 74.519 1.000 20.156 229 PHE W N 1
ATOM 1797 C CA . PHE A 1 229 ? 18.986 -1.204 75.372 1.000 19.658 229 PHE W CA 1
ATOM 1798 C C . PHE A 1 229 ? 17.914 -1.248 76.457 1.000 19.454 229 PHE W C 1
ATOM 1799 O O . PHE A 1 229 ? 18.193 -0.824 77.602 1.000 20.380 229 PHE W O 1
ATOM 1807 N N . LEU A 1 230 ? 16.678 -1.625 76.085 1.000 19.313 230 LEU W N 1
ATOM 1808 C CA . LEU A 1 230 ? 15.589 -1.561 77.063 1.000 17.991 230 LEU W CA 1
ATOM 1809 C C . LEU A 1 230 ? 15.665 -2.707 78.057 1.000 19.527 230 LEU W C 1
ATOM 1810 O O . LEU A 1 230 ? 15.225 -2.552 79.200 1.000 20.139 230 LEU W O 1
ATOM 1815 N N . PHE A 1 231 ? 16.139 -3.870 77.598 1.000 19.549 231 PHE W N 1
ATOM 1816 C CA . PHE A 1 231 ? 16.075 -5.113 78.356 1.000 21.429 231 PHE W CA 1
ATOM 1817 C C . PHE A 1 231 ? 16.564 -4.931 79.806 1.000 19.260 231 PHE W C 1
ATOM 1818 O O . PHE A 1 231 ? 15.889 -5.381 80.731 1.000 19.459 231 PHE W O 1
ATOM 1826 N N . PRO A 1 232 ? 17.750 -4.354 80.095 1.000 18.358 232 PRO W N 1
ATOM 1827 C CA . PRO A 1 232 ? 18.165 -4.249 81.489 1.000 17.699 232 PRO W CA 1
ATOM 1828 C C . PRO A 1 232 ? 17.194 -3.388 82.299 1.000 18.977 232 PRO W C 1
ATOM 1829 O O . PRO A 1 232 ? 16.980 -3.639 83.500 1.000 18.931 232 PRO W O 1
ATOM 1833 N N . PHE A 1 233 ? 16.650 -2.314 81.691 1.000 19.328 233 PHE W N 1
ATOM 1834 C CA . PHE A 1 233 ? 15.689 -1.487 82.454 1.000 19.399 233 PHE W CA 1
ATOM 1835 C C . PHE A 1 233 ? 14.413 -2.287 82.709 1.000 20.665 233 PHE W C 1
ATOM 1836 O O . PHE A 1 233 ? 13.794 -2.157 83.756 1.000 19.507 233 PHE W O 1
ATOM 1844 N N . GLU A 1 234 ? 13.997 -3.110 81.736 1.000 19.349 234 GLU W N 1
ATOM 1845 C CA . GLU A 1 234 ? 12.783 -3.922 81.865 1.000 17.864 234 GLU W CA 1
ATOM 1846 C C . GLU A 1 234 ? 12.947 -4.866 83.063 1.000 18.843 234 GLU W C 1
ATOM 1847 O O . GLU A 1 234 ? 12.038 -5.012 83.882 1.000 19.955 234 GLU W O 1
ATOM 1853 N N . ALA A 1 235 ? 14.133 -5.498 83.172 1.000 18.934 235 ALA W N 1
ATOM 1854 C CA . ALA A 1 235 ? 14.424 -6.396 84.275 1.000 21.135 235 ALA W CA 1
ATOM 1855 C C . ALA A 1 235 ? 14.423 -5.616 85.586 1.000 19.520 235 ALA W C 1
ATOM 1856 O O . ALA A 1 235 ? 13.940 -6.131 86.602 1.000 20.248 235 ALA W O 1
ATOM 1858 N N . ALA A 1 236 ? 14.991 -4.410 85.585 1.000 17.976 236 ALA W N 1
ATOM 1859 C CA . ALA A 1 236 ? 15.056 -3.653 86.842 1.000 19.929 236 ALA W CA 1
ATOM 1860 C C . ALA A 1 236 ? 13.634 -3.291 87.300 1.000 19.998 236 ALA W C 1
ATOM 1861 O O . ALA A 1 236 ? 13.338 -3.298 88.494 1.000 20.303 236 ALA W O 1
ATOM 1863 N N . VAL A 1 237 ? 12.778 -2.934 86.330 1.000 19.518 237 VAL W N 1
ATOM 1864 C CA . VAL A 1 237 ? 11.400 -2.560 86.672 1.000 21.097 237 VAL W CA 1
ATOM 1865 C C . VAL A 1 237 ? 10.623 -3.786 87.162 1.000 23.137 237 VAL W C 1
ATOM 1866 O O . VAL A 1 237 ? 9.930 -3.743 88.188 1.000 25.202 237 VAL W O 1
ATOM 1870 N N . LYS A 1 238 ? 10.690 -4.883 86.421 1.000 22.957 238 LYS W N 1
ATOM 1871 C CA . LYS A 1 238 ? 9.782 -5.995 86.683 1.000 22.956 238 LYS W CA 1
ATOM 1872 C C . LYS A 1 238 ? 10.340 -6.918 87.756 1.000 27.543 238 LYS W C 1
ATOM 1873 O O . LYS A 1 238 ? 9.575 -7.452 88.556 1.000 29.182 238 LYS W O 1
ATOM 1879 N N . GLU A 1 239 ? 11.648 -7.186 87.754 1.000 23.811 239 GLU W N 1
ATOM 1880 C CA . GLU A 1 239 ? 12.178 -8.151 88.710 1.000 26.572 239 GLU W CA 1
ATOM 1881 C C . GLU A 1 239 ? 12.676 -7.462 89.986 1.000 29.493 239 GLU W C 1
ATOM 1882 O O . GLU A 1 239 ? 12.568 -8.023 91.082 1.000 29.428 239 GLU W O 1
ATOM 1888 N N . ALA A 1 240 ? 13.260 -6.270 89.868 1.000 22.518 240 ALA W N 1
ATOM 1889 C CA . ALA A 1 240 ? 13.832 -5.597 91.031 1.000 20.654 240 ALA W CA 1
ATOM 1890 C C . ALA A 1 240 ? 12.930 -4.478 91.573 1.000 20.229 240 ALA W C 1
ATOM 1891 O O . ALA A 1 240 ? 13.300 -3.848 92.571 1.000 22.746 240 ALA W O 1
ATOM 1893 N N . ASN A 1 241 ? 11.765 -4.247 90.944 1.000 20.980 241 ASN W N 1
ATOM 1894 C CA . ASN A 1 241 ? 10.813 -3.245 91.431 1.000 21.466 241 ASN W CA 1
ATOM 1895 C C . ASN A 1 241 ? 11.495 -1.894 91.660 1.000 20.826 241 ASN W C 1
ATOM 1896 O O . ASN A 1 241 ? 11.225 -1.216 92.664 1.000 21.197 241 ASN W O 1
ATOM 1901 N N . VAL A 1 242 ? 12.336 -1.468 90.711 1.000 20.325 242 VAL W N 1
ATOM 1902 C CA . VAL A 1 242 ? 13.053 -0.213 90.862 1.000 19.697 242 VAL W CA 1
ATOM 1903 C C . VAL A 1 242 ? 12.050 0.948 90.958 1.000 21.144 242 VAL W C 1
ATOM 1904 O O . VAL A 1 242 ? 11.000 0.940 90.307 1.000 20.276 242 VAL W O 1
ATOM 1908 N N . LEU A 1 243 ? 12.336 1.945 91.838 1.000 20.643 243 LEU W N 1
ATOM 1909 C CA . LEU A 1 243 ? 11.339 2.980 92.102 1.000 19.296 243 LEU W CA 1
ATOM 1910 C C . LEU A 1 243 ? 11.601 4.308 91.408 1.000 20.051 243 LEU W C 1
ATOM 1911 O O . LEU A 1 243 ? 10.752 5.202 91.482 1.000 20.954 243 LEU W O 1
ATOM 1916 N N . SER A 1 244 ? 12.740 4.444 90.707 1.000 20.064 244 SER W N 1
ATOM 1917 C CA . SER A 1 244 ? 12.924 5.650 89.914 1.000 19.440 244 SER W CA 1
ATOM 1918 C C . SER A 1 244 ? 13.661 5.317 88.606 1.000 19.794 244 SER W C 1
ATOM 1919 O O . SER A 1 244 ? 14.437 4.363 88.548 1.000 19.354 244 SER W O 1
ATOM 1922 N N . VAL A 1 245 ? 13.384 6.145 87.592 1.000 19.105 245 VAL W N 1
ATOM 1923 C CA . VAL A 1 245 ? 14.054 6.069 86.293 1.000 19.210 245 VAL W CA 1
ATOM 1924 C C . VAL A 1 245 ? 14.414 7.498 85.911 1.000 20.015 245 VAL W C 1
ATOM 1925 O O . VAL A 1 245 ? 13.636 8.420 86.180 1.000 20.627 245 VAL W O 1
ATOM 1929 N N . MET A 1 246 ? 15.621 7.699 85.348 1.000 18.396 246 MET W N 1
ATOM 1930 C CA . MET A 1 246 ? 16.021 9.020 84.850 1.000 18.137 246 MET W CA 1
ATOM 1931 C C . MET A 1 246 ? 16.127 8.889 83.320 1.000 20.124 246 MET W C 1
ATOM 1932 O O . MET A 1 246 ? 16.680 7.888 82.861 1.000 20.189 246 MET W O 1
ATOM 1937 N N . ASN A 1 247 ? 15.712 9.937 82.558 1.000 18.375 247 ASN W N 1
ATOM 1938 C CA . ASN A 1 247 ? 15.770 9.859 81.104 1.000 19.544 247 ASN W CA 1
ATOM 1939 C C . ASN A 1 247 ? 17.171 10.164 80.547 1.000 21.053 247 ASN W C 1
ATOM 1940 O O . ASN A 1 247 ? 18.067 10.674 81.236 1.000 20.547 247 ASN W O 1
ATOM 1945 N N . SER A 1 248 ? 17.325 9.862 79.240 1.000 19.031 248 SER W N 1
ATOM 1946 C CA . SER A 1 248 ? 18.533 10.155 78.467 1.000 18.723 248 SER W CA 1
ATOM 1947 C C . SER A 1 248 ? 18.476 11.561 77.859 1.000 19.446 248 SER W C 1
ATOM 1948 O O . SER A 1 248 ? 17.420 12.046 77.420 1.000 20.573 248 SER W O 1
ATOM 1951 N N . TYR A 1 249 ? 19.658 12.235 77.868 1.000 18.933 249 TYR W N 1
ATOM 1952 C CA . TYR A 1 249 ? 19.799 13.530 77.211 1.000 18.803 249 TYR W CA 1
ATOM 1953 C C . TYR A 1 249 ? 19.612 13.471 75.702 1.000 20.396 249 TYR W C 1
ATOM 1954 O O . TYR A 1 249 ? 19.451 14.516 75.064 1.000 21.375 249 TYR W O 1
ATOM 1963 N N . SER A 1 250 ? 19.789 12.279 75.116 1.000 18.693 250 SER W N 1
ATOM 1964 C CA . SER A 1 250 ? 19.857 12.196 73.648 1.000 19.743 250 SER W CA 1
ATOM 1965 C C . SER A 1 250 ? 18.471 12.064 73.024 1.000 22.216 250 SER W C 1
ATOM 1966 O O . SER A 1 250 ? 17.520 11.628 73.655 1.000 21.442 250 SER W O 1
ATOM 1969 N N . GLU A 1 251 ? 18.418 12.393 71.725 1.000 19.029 251 GLU W N 1
ATOM 1970 C CA . GLU A 1 251 ? 17.292 12.046 70.902 1.000 18.990 251 GLU W CA 1
ATOM 1971 C C . GLU A 1 251 ? 17.450 10.616 70.400 1.000 18.814 251 GLU W C 1
ATOM 1972 O O . GLU A 1 251 ? 18.568 10.147 70.192 1.000 21.115 251 GLU W O 1
ATOM 1978 N N . ILE A 1 252 ? 16.307 9.980 70.151 1.000 19.441 252 ILE W N 1
ATOM 1979 C CA . ILE A 1 252 ? 16.277 8.743 69.364 1.000 19.061 252 ILE W CA 1
ATOM 1980 C C . ILE A 1 252 ? 15.564 9.127 68.072 1.000 21.035 252 ILE W C 1
ATOM 1981 O O . ILE A 1 252 ? 14.340 9.377 68.093 1.000 21.355 252 ILE W O 1
ATOM 1986 N N . ASP A 1 253 ? 16.324 9.223 66.958 1.000 20.352 253 ASP W N 1
ATOM 1987 C CA . ASP A 1 253 ? 15.718 9.350 65.637 1.000 19.745 253 ASP W CA 1
ATOM 1988 C C . ASP A 1 253 ? 14.744 10.535 65.600 1.000 18.746 253 ASP W C 1
ATOM 1989 O O . ASP A 1 253 ? 13.647 10.417 65.051 1.000 20.764 253 ASP W O 1
ATOM 1994 N N . GLY A 1 254 ? 15.169 11.699 66.113 1.000 20.503 254 GLY W N 1
ATOM 1995 C CA . GLY A 1 254 ? 14.395 12.934 65.981 1.000 20.894 254 GLY W CA 1
ATOM 1996 C C . GLY A 1 254 ? 13.625 13.320 67.251 1.000 20.878 254 GLY W C 1
ATOM 1997 O O . GLY A 1 254 ? 13.107 14.432 67.314 1.000 22.804 254 GLY W O 1
ATOM 1998 N N . VAL A 1 255 ? 13.533 12.408 68.245 1.000 19.980 255 VAL W N 1
ATOM 1999 C CA . VAL A 1 255 ? 12.701 12.671 69.428 1.000 20.570 255 VAL W CA 1
ATOM 2000 C C . VAL A 1 255 ? 13.597 12.615 70.660 1.000 20.176 255 VAL W C 1
ATOM 2001 O O . VAL A 1 255 ? 14.045 11.543 71.048 1.000 20.682 255 VAL W O 1
ATOM 2005 N N . PRO A 1 256 ? 13.877 13.759 71.317 1.000 20.719 256 PRO W N 1
ATOM 2006 C CA . PRO A 1 256 ? 14.570 13.757 72.619 1.000 20.716 256 PRO W CA 1
ATOM 2007 C C . PRO A 1 256 ? 13.827 12.883 73.625 1.000 21.958 256 PRO W C 1
ATOM 2008 O O . PRO A 1 256 ? 12.585 12.919 73.718 1.000 19.958 256 PRO W O 1
ATOM 2012 N N . CYS A 1 257 ? 14.579 12.066 74.376 1.000 19.828 257 CYS W N 1
ATOM 2013 C CA . CYS A 1 257 ? 13.921 11.182 75.340 1.000 20.578 257 CYS W CA 1
ATOM 2014 C C . CYS A 1 257 ? 13.124 11.955 76.400 1.000 20.979 257 CYS W C 1
ATOM 2015 O O . CYS A 1 257 ? 12.058 11.478 76.785 1.000 20.477 257 CYS W O 1
ATOM 2018 N N . ALA A 1 258 ? 13.570 13.174 76.783 1.000 20.946 258 ALA W N 1
ATOM 2019 C CA . ALA A 1 258 ? 12.807 13.942 77.780 1.000 20.935 258 ALA W CA 1
ATOM 2020 C C . ALA A 1 258 ? 11.462 14.437 77.223 1.000 21.362 258 ALA W C 1
ATOM 2021 O O . ALA A 1 258 ? 10.621 14.887 77.999 1.000 22.265 258 ALA W O 1
ATOM 2023 N N . ALA A 1 259 ? 11.253 14.373 75.907 1.000 20.467 259 ALA W N 1
ATOM 2024 C CA . ALA A 1 259 ? 9.975 14.779 75.323 1.000 21.351 259 ALA W CA 1
ATOM 2025 C C . ALA A 1 259 ? 9.225 13.590 74.713 1.000 23.461 259 ALA W C 1
ATOM 2026 O O . ALA A 1 259 ? 8.322 13.802 73.905 1.000 24.761 259 ALA W O 1
ATOM 2028 N N . ASN A 1 260 ? 9.594 12.347 75.075 1.000 22.094 260 ASN W N 1
ATOM 2029 C CA . ASN A 1 260 ? 9.057 11.196 74.356 1.000 20.973 260 ASN W CA 1
ATOM 2030 C C . ASN A 1 260 ? 8.071 10.434 75.254 1.000 21.370 260 ASN W C 1
ATOM 2031 O O . ASN A 1 260 ? 8.471 9.568 76.022 1.000 20.099 260 ASN W O 1
ATOM 2036 N N . ARG A 1 261 ? 6.752 10.666 75.047 1.000 19.354 261 ARG W N 1
ATOM 2037 C CA . ARG A 1 261 ? 5.743 9.976 75.841 1.000 19.405 261 ARG W CA 1
ATOM 2038 C C . ARG A 1 261 ? 5.709 8.503 75.472 1.000 18.653 261 ARG W C 1
ATOM 2039 O O . ARG A 1 261 ? 5.436 7.649 76.324 1.000 19.236 261 ARG W O 1
ATOM 2047 N N . LYS A 1 262 ? 6.040 8.191 74.191 1.000 19.629 262 LYS W N 1
ATOM 2048 C CA . LYS A 1 262 ? 6.014 6.782 73.834 1.000 20.330 262 LYS W CA 1
ATOM 2049 C C . LYS A 1 262 ? 7.041 5.977 74.627 1.000 21.050 262 LYS W C 1
ATOM 2050 O O . LYS A 1 262 ? 6.850 4.785 74.847 1.000 22.016 262 LYS W O 1
ATOM 2056 N N . LEU A 1 263 ? 8.153 6.630 75.032 1.000 21.085 263 LEU W N 1
ATOM 2057 C CA . LEU A 1 263 ? 9.171 5.950 75.801 1.000 19.769 263 LEU W CA 1
ATOM 2058 C C . LEU A 1 263 ? 8.888 6.046 77.309 1.000 20.981 263 LEU W C 1
ATOM 2059 O O . LEU A 1 263 ? 8.850 5.025 77.998 1.000 20.591 263 LEU W O 1
ATOM 2064 N N . LEU A 1 264 ? 8.756 7.272 77.859 1.000 18.420 264 LEU W N 1
ATOM 2065 C CA . LEU A 1 264 ? 8.727 7.401 79.321 1.000 19.544 264 LEU W CA 1
ATOM 2066 C C . LEU A 1 264 ? 7.377 7.006 79.930 1.000 21.011 264 LEU W C 1
ATOM 2067 O O . LEU A 1 264 ? 7.293 6.807 81.157 1.000 22.768 264 LEU W O 1
ATOM 2072 N N . THR A 1 265 ? 6.306 6.997 79.108 1.000 19.539 265 THR W N 1
ATOM 2073 C CA . THR A 1 265 ? 5.003 6.552 79.596 1.000 20.223 265 THR W CA 1
ATOM 2074 C C . THR A 1 265 ? 4.603 5.215 78.942 1.000 19.305 265 THR W C 1
ATOM 2075 O O . THR A 1 265 ? 4.273 4.254 79.668 1.000 20.864 265 THR W O 1
ATOM 2079 N N . ASP A 1 266 ? 4.532 5.161 77.602 1.000 20.224 266 ASP W N 1
ATOM 2080 C CA . ASP A 1 266 ? 3.889 3.989 76.978 1.000 21.908 266 ASP W CA 1
ATOM 2081 C C . ASP A 1 266 ? 4.661 2.698 77.226 1.000 23.033 266 ASP W C 1
ATOM 2082 O O . ASP A 1 266 ? 4.068 1.665 77.522 1.000 22.271 266 ASP W O 1
ATOM 2087 N N . ILE A 1 267 ? 6.000 2.746 77.106 1.000 20.942 267 ILE W N 1
ATOM 2088 C CA . ILE A 1 267 ? 6.778 1.555 77.404 1.000 19.826 267 ILE W CA 1
ATOM 2089 C C . ILE A 1 267 ? 6.893 1.395 78.920 1.000 19.711 267 ILE W C 1
ATOM 2090 O O . ILE A 1 267 ? 6.517 0.352 79.470 1.000 21.307 267 ILE W O 1
ATOM 2095 N N . LEU A 1 268 ? 7.405 2.448 79.586 1.000 20.096 268 LEU W N 1
ATOM 2096 C CA . LEU A 1 268 ? 7.818 2.263 80.974 1.000 20.168 268 LEU W CA 1
ATOM 2097 C C . LEU A 1 268 ? 6.634 2.047 81.922 1.000 21.437 268 LEU W C 1
ATOM 2098 O O . LEU A 1 268 ? 6.668 1.136 82.749 1.000 21.675 268 LEU W O 1
ATOM 2103 N N A ARG A 1 269 ? 5.588 2.867 81.780 0.500 21.577 269 ARG W N 1
ATOM 2104 N N B ARG A 1 269 ? 5.590 2.870 81.781 0.500 21.017 269 ARG W N 1
ATOM 2105 C CA A ARG A 1 269 ? 4.437 2.761 82.675 0.500 22.896 269 ARG W CA 1
ATOM 2106 C CA B ARG A 1 269 ? 4.436 2.768 82.674 0.500 22.092 269 ARG W CA 1
ATOM 2107 C C A ARG A 1 269 ? 3.389 1.791 82.148 0.500 23.706 269 ARG W C 1
ATOM 2108 C C B ARG A 1 269 ? 3.390 1.793 82.148 0.500 23.169 269 ARG W C 1
ATOM 2109 O O A ARG A 1 269 ? 2.975 0.900 82.877 0.500 25.763 269 ARG W O 1
ATOM 2110 O O B ARG A 1 269 ? 2.977 0.902 82.878 0.500 25.425 269 ARG W O 1
ATOM 2125 N N . LYS A 1 270 ? 2.949 1.980 80.904 1.000 22.199 270 LYS W N 1
ATOM 2126 C CA . LYS A 1 270 ? 1.850 1.189 80.356 1.000 21.663 270 LYS W CA 1
ATOM 2127 C C . LYS A 1 270 ? 2.278 -0.243 80.108 1.000 22.057 270 LYS W C 1
ATOM 2128 O O . LYS A 1 270 ? 1.678 -1.167 80.661 1.000 22.036 270 LYS W O 1
ATOM 2134 N N . ASP A 1 271 ? 3.330 -0.433 79.307 1.000 21.646 271 ASP W N 1
ATOM 2135 C CA . ASP A 1 271 ? 3.668 -1.819 78.961 1.000 20.484 271 ASP W CA 1
ATOM 2136 C C . ASP A 1 271 ? 4.301 -2.538 80.153 1.000 22.903 271 ASP W C 1
ATOM 2137 O O . ASP A 1 271 ? 3.989 -3.712 80.390 1.000 23.413 271 ASP W O 1
ATOM 2142 N N . TRP A 1 272 ? 5.170 -1.852 80.929 1.000 20.951 272 TRP W N 1
ATOM 2143 C CA . TRP A 1 272 ? 5.946 -2.589 81.927 1.000 21.806 272 TRP W CA 1
ATOM 2144 C C . TRP A 1 272 ? 5.379 -2.456 83.335 1.000 23.377 272 TRP W C 1
ATOM 2145 O O . TRP A 1 272 ? 5.817 -3.205 84.228 1.000 24.958 272 TRP W O 1
ATOM 2156 N N . GLY A 1 273 ? 4.492 -1.474 83.540 1.000 24.533 273 GLY W N 1
ATOM 2157 C CA . GLY A 1 273 ? 3.857 -1.409 84.852 1.000 23.838 273 GLY W CA 1
ATOM 2158 C C . GLY A 1 273 ? 4.687 -0.657 85.903 1.000 30.691 273 GLY W C 1
ATOM 2159 O O . GLY A 1 273 ? 4.451 -0.848 87.095 1.000 28.731 273 GLY W O 1
ATOM 2160 N N . PHE A 1 274 ? 5.629 0.202 85.485 1.000 23.292 274 PHE W N 1
ATOM 2161 C CA . PHE A 1 274 ? 6.446 0.953 86.453 1.000 24.560 274 PHE W CA 1
ATOM 2162 C C . PHE A 1 274 ? 5.534 1.876 87.278 1.000 23.756 274 PHE W C 1
ATOM 2163 O O . PHE A 1 274 ? 4.693 2.605 86.727 1.000 24.544 274 PHE W O 1
ATOM 2171 N N . GLU A 1 275 ? 5.757 1.901 88.613 1.000 25.662 275 GLU W N 1
ATOM 2172 C CA . GLU A 1 275 ? 4.864 2.681 89.464 1.000 27.580 275 GLU W CA 1
ATOM 2173 C C . GLU A 1 275 ? 5.594 3.800 90.213 1.000 26.387 275 GLU W C 1
ATOM 2174 O O . GLU A 1 275 ? 4.951 4.537 90.978 1.000 28.551 275 GLU W O 1
ATOM 2180 N N . GLY A 1 276 ? 6.889 3.978 89.950 1.000 22.909 276 GLY W N 1
ATOM 2181 C CA . GLY A 1 276 ? 7.671 4.955 90.706 1.000 20.322 276 GLY W CA 1
ATOM 2182 C C . GLY A 1 276 ? 7.686 6.321 90.037 1.000 23.030 276 GLY W C 1
ATOM 2183 O O . GLY A 1 276 ? 6.727 6.686 89.333 1.000 23.503 276 GLY W O 1
ATOM 2184 N N . ILE A 1 277 ? 8.780 7.081 90.270 1.000 20.636 277 ILE W N 1
ATOM 2185 C CA . ILE A 1 277 ? 8.862 8.412 89.686 1.000 21.173 277 ILE W CA 1
ATOM 2186 C C . ILE A 1 277 ? 9.918 8.443 88.593 1.000 18.854 277 ILE W C 1
ATOM 2187 O O . ILE A 1 277 ? 10.994 7.826 88.724 1.000 20.372 277 ILE W O 1
ATOM 2192 N N . VAL A 1 278 ? 9.616 9.231 87.554 1.000 19.827 278 VAL W N 1
ATOM 2193 C CA . VAL A 1 278 ? 10.652 9.552 86.568 1.000 19.349 278 VAL W CA 1
ATOM 2194 C C . VAL A 1 278 ? 11.214 10.926 86.911 1.000 19.443 278 VAL W C 1
ATOM 2195 O O . VAL A 1 278 ? 10.487 11.916 87.014 1.000 21.419 278 VAL W O 1
ATOM 2199 N N . VAL A 1 279 ? 12.534 10.951 87.094 1.000 19.674 279 VAL W N 1
ATOM 2200 C CA . VAL A 1 279 ? 13.208 12.222 87.347 1.000 18.632 279 VAL W CA 1
ATOM 2201 C C . VAL A 1 279 ? 13.967 12.627 86.090 1.000 20.859 279 VAL W C 1
ATOM 2202 O O . VAL A 1 279 ? 14.484 11.774 85.356 1.000 20.056 279 VAL W O 1
ATOM 2206 N N . SER A 1 280 ? 14.046 13.936 85.840 1.000 19.424 280 SER W N 1
ATOM 2207 C CA . SER A 1 280 ? 14.795 14.362 84.654 1.000 19.613 280 SER W CA 1
ATOM 2208 C C . SER A 1 280 ? 16.280 14.175 84.896 1.000 19.652 280 SER W C 1
ATOM 2209 O O . SER A 1 280 ? 16.741 14.301 86.019 1.000 19.610 280 SER W O 1
ATOM 2212 N N . ASP A 1 281 ? 17.049 13.903 83.833 1.000 20.073 281 ASP W N 1
ATOM 2213 C CA . ASP A 1 281 ? 18.485 14.193 83.936 1.000 18.802 281 ASP W CA 1
ATOM 2214 C C . ASP A 1 281 ? 18.647 15.708 84.150 1.000 19.851 281 ASP W C 1
ATOM 2215 O O . ASP A 1 281 ? 17.701 16.495 83.965 1.000 20.380 281 ASP W O 1
ATOM 2220 N N . TYR A 1 282 ? 19.813 16.107 84.691 1.000 19.308 282 TYR W N 1
ATOM 2221 C CA . TYR A 1 282 ? 19.949 17.498 85.150 1.000 19.290 282 TYR W CA 1
ATOM 2222 C C . TYR A 1 282 ? 19.814 18.470 83.979 1.000 21.692 282 TYR W C 1
ATOM 2223 O O . TYR A 1 282 ? 20.551 18.348 82.990 1.000 22.029 282 TYR W O 1
ATOM 2232 N N . PHE A 1 283 ? 18.839 19.405 84.076 1.000 21.081 283 PHE W N 1
ATOM 2233 C CA . PHE A 1 283 ? 18.581 20.391 83.040 1.000 20.692 283 PHE W CA 1
ATOM 2234 C C . PHE A 1 283 ? 17.999 19.752 81.777 1.000 21.292 283 PHE W C 1
ATOM 2235 O O . PHE A 1 283 ? 17.858 20.469 80.793 1.000 21.721 283 PHE W O 1
ATOM 2243 N N . ALA A 1 284 ? 17.651 18.444 81.798 1.000 20.091 284 ALA W N 1
ATOM 2244 C CA . ALA A 1 284 ? 17.149 17.811 80.568 1.000 19.318 284 ALA W CA 1
ATOM 2245 C C . ALA A 1 284 ? 15.858 18.474 80.071 1.000 19.971 284 ALA W C 1
ATOM 2246 O O . ALA A 1 284 ? 15.624 18.493 78.863 1.000 21.899 284 ALA W O 1
ATOM 2248 N N . VAL A 1 285 ? 15.020 19.023 80.963 1.000 20.956 285 VAL W N 1
ATOM 2249 C CA . VAL A 1 285 ? 13.803 19.704 80.523 1.000 21.201 285 VAL W CA 1
ATOM 2250 C C . VAL A 1 285 ? 14.169 21.024 79.818 1.000 21.647 285 VAL W C 1
ATOM 2251 O O . VAL A 1 285 ? 13.796 21.267 78.675 1.000 20.984 285 VAL W O 1
ATOM 2255 N N . LYS A 1 286 ? 14.970 21.859 80.498 1.000 21.423 286 LYS W N 1
ATOM 2256 C CA . LYS A 1 286 ? 15.372 23.131 79.897 1.000 22.099 286 LYS W CA 1
ATOM 2257 C C . LYS A 1 286 ? 16.037 22.964 78.537 1.000 22.318 286 LYS W C 1
ATOM 2258 O O . LYS A 1 286 ? 15.777 23.761 77.630 1.000 23.942 286 LYS W O 1
ATOM 2264 N N . VAL A 1 287 ? 16.875 21.944 78.378 1.000 21.682 287 VAL W N 1
ATOM 2265 C CA . VAL A 1 287 ? 17.616 21.900 77.125 1.000 22.642 287 VAL W CA 1
ATOM 2266 C C . VAL A 1 287 ? 16.779 21.336 75.970 1.000 22.143 287 VAL W C 1
ATOM 2267 O O . VAL A 1 287 ? 17.265 21.337 74.847 1.000 22.331 287 VAL W O 1
ATOM 2271 N N . LEU A 1 288 ? 15.506 20.954 76.200 1.000 22.433 288 LEU W N 1
ATOM 2272 C CA . LEU A 1 288 ? 14.610 20.739 75.064 1.000 20.588 288 LEU W CA 1
ATOM 2273 C C . LEU A 1 288 ? 14.521 22.022 74.234 1.000 22.365 288 LEU W C 1
ATOM 2274 O O . LEU A 1 288 ? 14.382 21.972 73.017 1.000 22.418 288 LEU W O 1
ATOM 2279 N N . GLU A 1 289 ? 14.646 23.170 74.899 1.000 21.796 289 GLU W N 1
ATOM 2280 C CA . GLU A 1 289 ? 14.740 24.441 74.191 1.000 21.730 289 GLU W CA 1
ATOM 2281 C C . GLU A 1 289 ? 16.196 24.703 73.772 1.000 23.151 289 GLU W C 1
ATOM 2282 O O . GLU A 1 289 ? 16.523 24.805 72.573 1.000 25.721 289 GLU W O 1
ATOM 2288 N N . ASP A 1 290 ? 17.102 24.791 74.749 1.000 24.128 290 ASP W N 1
ATOM 2289 C CA . ASP A 1 290 ? 18.391 25.401 74.484 1.000 24.614 290 ASP W CA 1
ATOM 2290 C C . ASP A 1 290 ? 19.257 24.544 73.555 1.000 25.621 290 ASP W C 1
ATOM 2291 O O . ASP A 1 290 ? 20.021 25.070 72.737 1.000 26.595 290 ASP W O 1
ATOM 2296 N N . TYR A 1 291 ? 19.133 23.213 73.644 1.000 22.284 291 TYR W N 1
ATOM 2297 C CA . TYR A 1 291 ? 20.050 22.337 72.933 1.000 22.510 291 TYR W CA 1
ATOM 2298 C C . TYR A 1 291 ? 19.345 21.656 71.761 1.000 23.156 291 TYR W C 1
ATOM 2299 O O . TYR A 1 291 ? 19.822 21.789 70.626 1.000 24.077 291 TYR W O 1
ATOM 2308 N N . HIS A 1 292 ? 18.197 20.980 71.997 1.000 21.583 292 HIS W N 1
ATOM 2309 C CA . HIS A 1 292 ? 17.544 20.261 70.908 1.000 23.398 292 HIS W CA 1
ATOM 2310 C C . HIS A 1 292 ? 16.702 21.190 70.019 1.000 22.624 292 HIS W C 1
ATOM 2311 O O . HIS A 1 292 ? 16.421 20.845 68.876 1.000 22.561 292 HIS W O 1
ATOM 2318 N N . ARG A 1 293 ? 16.327 22.381 70.510 1.000 22.712 293 ARG W N 1
ATOM 2319 C CA . ARG A 1 293 ? 15.625 23.380 69.687 1.000 24.436 293 ARG W CA 1
ATOM 2320 C C . ARG A 1 293 ? 14.246 22.872 69.263 1.000 24.611 293 ARG W C 1
ATOM 2321 O O . ARG A 1 293 ? 13.794 23.165 68.133 1.000 23.836 293 ARG W O 1
ATOM 2329 N N . ILE A 1 294 ? 13.536 22.152 70.165 1.000 23.407 294 ILE W N 1
ATOM 2330 C CA . ILE A 1 294 ? 12.157 21.746 69.864 1.000 24.112 294 ILE W CA 1
ATOM 2331 C C . ILE A 1 294 ? 11.140 22.409 70.781 1.000 26.912 294 ILE W C 1
ATOM 2332 O O . ILE A 1 294 ? 9.956 22.071 70.741 1.000 31.110 294 ILE W O 1
ATOM 2337 N N . ALA A 1 295 ? 11.598 23.219 71.724 1.000 24.261 295 ALA W N 1
ATOM 2338 C CA . ALA A 1 295 ? 10.656 23.947 72.562 1.000 24.518 295 ALA W CA 1
ATOM 2339 C C . ALA A 1 295 ? 11.012 25.422 72.435 1.000 23.618 295 ALA W C 1
ATOM 2340 O O . ALA A 1 295 ? 12.164 25.771 72.539 1.000 27.367 295 ALA W O 1
ATOM 2342 N N . ARG A 1 296 ? 10.002 26.291 72.279 1.000 26.160 296 ARG W N 1
ATOM 2343 C CA . ARG A 1 296 ? 10.237 27.687 71.966 1.000 28.857 296 ARG W CA 1
ATOM 2344 C C . ARG A 1 296 ? 10.490 28.508 73.219 1.000 30.804 296 ARG W C 1
ATOM 2345 O O . ARG A 1 296 ? 11.035 29.601 73.135 1.000 33.019 296 ARG W O 1
ATOM 2353 N N . ASP A 1 297 ? 10.101 27.993 74.386 1.000 26.861 297 ASP W N 1
ATOM 2354 C CA . ASP A 1 297 ? 10.336 28.698 75.633 1.000 26.247 297 ASP W CA 1
ATOM 2355 C C . ASP A 1 297 ? 10.259 27.678 76.767 1.000 28.272 297 ASP W C 1
ATOM 2356 O O . ASP A 1 297 ? 9.996 26.501 76.505 1.000 27.086 297 ASP W O 1
ATOM 2361 N N . LYS A 1 298 ? 10.497 28.138 78.001 1.000 23.972 298 LYS W N 1
ATOM 2362 C CA . LYS A 1 298 ? 10.523 27.223 79.142 1.000 24.029 298 LYS W CA 1
ATOM 2363 C C . LYS A 1 298 ? 9.160 26.597 79.402 1.000 26.258 298 LYS W C 1
ATOM 2364 O O . LYS A 1 298 ? 9.099 25.471 79.875 1.000 24.340 298 LYS W O 1
ATOM 2370 N N . SER A 1 299 ? 8.059 27.293 79.088 1.000 25.362 299 SER W N 1
ATOM 2371 C CA . SER A 1 299 ? 6.765 26.677 79.323 1.000 24.078 299 SER W CA 1
ATOM 2372 C C . SER A 1 299 ? 6.488 25.544 78.332 1.000 25.178 299 SER W C 1
ATOM 2373 O O . SER A 1 299 ? 5.893 24.520 78.708 1.000 24.998 299 SER W O 1
ATOM 2376 N N . GLU A 1 300 ? 6.946 25.688 77.069 1.000 23.507 300 GLU W N 1
ATOM 2377 C CA . GLU A 1 300 ? 6.736 24.580 76.147 1.000 23.053 300 GLU W CA 1
ATOM 2378 C C . GLU A 1 300 ? 7.615 23.382 76.526 1.000 22.187 300 GLU W C 1
ATOM 2379 O O . GLU A 1 300 ? 7.189 22.216 76.396 1.000 23.218 300 GLU W O 1
ATOM 2385 N N . ALA A 1 301 ? 8.845 23.683 76.990 1.000 21.413 301 ALA W N 1
ATOM 2386 C CA . ALA A 1 301 ? 9.711 22.596 77.446 1.000 23.260 301 ALA W CA 1
ATOM 2387 C C . ALA A 1 301 ? 9.035 21.866 78.615 1.000 22.580 301 ALA W C 1
ATOM 2388 O O . ALA A 1 301 ? 8.995 20.627 78.662 1.000 21.680 301 ALA W O 1
ATOM 2390 N N . ALA A 1 302 ? 8.434 22.629 79.546 1.000 22.513 302 ALA W N 1
ATOM 2391 C CA . ALA A 1 302 ? 7.750 22.006 80.672 1.000 21.930 302 ALA W CA 1
ATOM 2392 C C . ALA A 1 302 ? 6.605 21.118 80.174 1.000 22.120 302 ALA W C 1
ATOM 2393 O O . ALA A 1 302 ? 6.401 20.009 80.674 1.000 21.586 302 ALA W O 1
ATOM 2395 N N A ARG A 1 303 ? 5.810 21.630 79.225 0.500 21.895 303 ARG W N 1
ATOM 2396 N N B ARG A 1 303 ? 5.807 21.631 79.224 0.500 21.989 303 ARG W N 1
ATOM 2397 C CA A ARG A 1 303 ? 4.671 20.860 78.764 0.500 22.581 303 ARG W CA 1
ATOM 2398 C CA B ARG A 1 303 ? 4.667 20.864 78.755 0.500 22.817 303 ARG W CA 1
ATOM 2399 C C A ARG A 1 303 ? 5.149 19.558 78.114 0.500 21.632 303 ARG W C 1
ATOM 2400 C C B ARG A 1 303 ? 5.147 19.559 78.112 0.500 21.762 303 ARG W C 1
ATOM 2401 O O A ARG A 1 303 ? 4.567 18.504 78.378 0.500 23.024 303 ARG W O 1
ATOM 2402 O O B ARG A 1 303 ? 4.567 18.505 78.379 0.500 23.136 303 ARG W O 1
ATOM 2417 N N . LEU A 1 304 ? 6.175 19.645 77.246 1.000 22.301 304 LEU W N 1
ATOM 2418 C CA . LEU A 1 304 ? 6.654 18.426 76.572 1.000 21.304 304 LEU W CA 1
ATOM 2419 C C . LEU A 1 304 ? 7.115 17.383 77.586 1.000 21.168 304 LEU W C 1
ATOM 2420 O O . LEU A 1 304 ? 6.839 16.190 77.410 1.000 21.534 304 LEU W O 1
ATOM 2425 N N . ALA A 1 305 ? 7.855 17.837 78.617 1.000 20.200 305 ALA W N 1
ATOM 2426 C CA . ALA A 1 305 ? 8.399 16.900 79.609 1.000 19.842 305 ALA W CA 1
ATOM 2427 C C . ALA A 1 305 ? 7.308 16.274 80.480 1.000 21.296 305 ALA W C 1
ATOM 2428 O O . ALA A 1 305 ? 7.348 15.079 80.804 1.000 21.600 305 ALA W O 1
ATOM 2430 N N . LEU A 1 306 ? 6.312 17.090 80.883 1.000 20.642 306 LEU W N 1
ATOM 2431 C CA . LEU A 1 306 ? 5.258 16.536 81.739 1.000 22.049 306 LEU W CA 1
ATOM 2432 C C . LEU A 1 306 ? 4.403 15.553 80.921 1.000 22.039 306 LEU W C 1
ATOM 2433 O O . LEU A 1 306 ? 4.095 14.444 81.408 1.000 21.979 306 LEU W O 1
ATOM 2438 N N . GLU A 1 307 ? 4.064 15.938 79.676 1.000 21.135 307 GLU W N 1
ATOM 2439 C CA . GLU A 1 307 ? 3.290 15.008 78.848 1.000 22.453 307 GLU W CA 1
ATOM 2440 C C . GLU A 1 307 ? 4.095 13.730 78.575 1.000 21.609 307 GLU W C 1
ATOM 2441 O O . GLU A 1 307 ? 3.537 12.637 78.428 1.000 21.268 307 GLU W O 1
ATOM 2447 N N . ALA A 1 308 ? 5.424 13.862 78.492 1.000 21.145 308 ALA W N 1
ATOM 2448 C CA . ALA A 1 308 ? 6.216 12.661 78.218 1.000 20.293 308 ALA W CA 1
ATOM 2449 C C . ALA A 1 308 ? 6.183 11.720 79.409 1.000 20.339 308 ALA W C 1
ATOM 2450 O O . ALA A 1 308 ? 6.199 10.487 79.270 1.000 21.275 308 ALA W O 1
ATOM 2452 N N . GLY A 1 309 ? 6.117 12.284 80.623 1.000 20.550 309 GLY W N 1
ATOM 2453 C CA . GLY A 1 309 ? 6.065 11.476 81.838 1.000 21.686 309 GLY W CA 1
ATOM 2454 C C . GLY A 1 309 ? 7.189 11.777 82.843 1.000 22.246 309 GLY W C 1
ATOM 2455 O O . GLY A 1 309 ? 7.362 10.998 83.781 1.000 23.429 309 GLY W O 1
ATOM 2456 N N . ILE A 1 310 ? 7.878 12.931 82.706 1.000 20.529 310 ILE W N 1
ATOM 2457 C CA . ILE A 1 310 ? 8.821 13.307 83.762 1.000 20.875 310 ILE W CA 1
ATOM 2458 C C . ILE A 1 310 ? 8.014 13.871 84.939 1.000 21.164 310 ILE W C 1
ATOM 2459 O O . ILE A 1 310 ? 7.217 14.808 84.756 1.000 21.708 310 ILE W O 1
ATOM 2464 N N . ASP A 1 311 ? 8.223 13.300 86.126 1.000 20.067 311 ASP W N 1
ATOM 2465 C CA . ASP A 1 311 ? 7.530 13.729 87.345 1.000 21.383 311 ASP W CA 1
ATOM 2466 C C . ASP A 1 311 ? 8.286 14.822 88.103 1.000 22.191 311 ASP W C 1
ATOM 2467 O O . ASP A 1 311 ? 7.656 15.674 88.723 1.000 22.889 311 ASP W O 1
ATOM 2472 N N . VAL A 1 312 ? 9.628 14.775 88.101 1.000 20.615 312 VAL W N 1
ATOM 2473 C CA . VAL A 1 312 ? 10.382 15.764 88.872 1.000 21.292 312 VAL W CA 1
ATOM 2474 C C . VAL A 1 312 ? 11.471 16.382 87.999 1.000 19.851 312 VAL W C 1
ATOM 2475 O O . VAL A 1 312 ? 12.315 15.673 87.440 1.000 21.181 312 VAL W O 1
ATOM 2479 N N . GLU A 1 313 ? 11.471 17.705 87.928 1.000 19.886 313 GLU W N 1
ATOM 2480 C CA . GLU A 1 313 ? 12.500 18.434 87.196 1.000 20.523 313 GLU W CA 1
ATOM 2481 C C . GLU A 1 313 ? 13.698 18.609 88.133 1.000 21.089 313 GLU W C 1
ATOM 2482 O O . GLU A 1 313 ? 13.557 19.232 89.206 1.000 21.633 313 GLU W O 1
ATOM 2488 N N . LEU A 1 314 ? 14.857 18.088 87.699 1.000 19.171 314 LEU W N 1
ATOM 2489 C CA . LEU A 1 314 ? 16.101 18.217 88.454 1.000 20.240 314 LEU W CA 1
ATOM 2490 C C . LEU A 1 314 ? 17.120 19.010 87.629 1.000 20.489 314 LEU W C 1
ATOM 2491 O O . LEU A 1 314 ? 17.050 19.041 86.397 1.000 22.018 314 LEU W O 1
ATOM 2496 N N . PRO A 1 315 ? 18.152 19.652 88.240 1.000 21.491 315 PRO W N 1
ATOM 2497 C CA . PRO A 1 315 ? 18.383 19.620 89.696 1.000 19.827 315 PRO W CA 1
ATOM 2498 C C . PRO A 1 315 ? 17.777 20.803 90.468 1.000 20.814 315 PRO W C 1
ATOM 2499 O O . PRO A 1 315 ? 17.919 20.873 91.708 1.000 21.307 315 PRO W O 1
ATOM 2503 N N . LYS A 1 316 ? 17.126 21.716 89.734 1.000 22.852 316 LYS W N 1
ATOM 2504 C CA . LYS A 1 316 ? 16.423 22.842 90.331 1.000 22.599 316 LYS W CA 1
ATOM 2505 C C . LYS A 1 316 ? 15.216 23.151 89.456 1.000 22.164 316 LYS W C 1
ATOM 2506 O O . LYS A 1 316 ? 15.266 23.061 88.218 1.000 23.899 316 LYS W O 1
ATOM 2512 N N . THR A 1 317 ? 14.127 23.561 90.105 1.000 22.997 317 THR W N 1
ATOM 2513 C CA . THR A 1 317 ? 12.978 24.022 89.341 1.000 22.802 317 THR W CA 1
ATOM 2514 C C . THR A 1 317 ? 13.391 25.155 88.410 1.000 26.055 317 THR W C 1
ATOM 2515 O O . THR A 1 317 ? 14.065 26.100 88.804 1.000 25.373 317 THR W O 1
ATOM 2519 N N . GLU A 1 318 ? 12.999 25.025 87.147 1.000 22.868 318 GLU W N 1
ATOM 2520 C CA . GLU A 1 318 ? 13.347 26.032 86.162 1.000 25.426 318 GLU W CA 1
ATOM 2521 C C . GLU A 1 318 ? 12.165 26.119 85.197 1.000 26.870 318 GLU W C 1
ATOM 2522 O O . GLU A 1 318 ? 11.444 27.105 85.153 1.000 32.476 318 GLU W O 1
ATOM 2528 N N . CYS A 1 319 ? 11.879 25.040 84.478 1.000 21.105 319 CYS W N 1
ATOM 2529 C CA . CYS A 1 319 ? 10.739 25.112 83.584 1.000 21.878 319 CYS W CA 1
ATOM 2530 C C . CYS A 1 319 ? 9.435 24.748 84.300 1.000 22.675 319 CYS W C 1
ATOM 2531 O O . CYS A 1 319 ? 8.369 25.220 83.882 1.000 22.529 319 CYS W O 1
ATOM 2534 N N . TYR A 1 320 ? 9.496 23.819 85.279 1.000 22.233 320 TYR W N 1
ATOM 2535 C CA . TYR A 1 320 ? 8.267 23.266 85.849 1.000 22.535 320 TYR W CA 1
ATOM 2536 C C . TYR A 1 320 ? 7.478 24.291 86.671 1.000 23.773 320 TYR W C 1
ATOM 2537 O O . TYR A 1 320 ? 6.271 24.123 86.816 1.000 24.142 320 TYR W O 1
ATOM 2546 N N . GLN A 1 321 ? 8.095 25.420 87.002 1.000 23.101 321 GLN W N 1
ATOM 2547 C CA . GLN A 1 321 ? 7.284 26.460 87.653 1.000 24.932 321 GLN W CA 1
ATOM 2548 C C . GLN A 1 321 ? 6.195 26.984 86.710 1.000 25.851 321 GLN W C 1
ATOM 2549 O O . GLN A 1 321 ? 5.115 27.336 87.207 1.000 26.946 321 GLN W O 1
ATOM 2555 N N . TYR A 1 322 ? 6.446 26.919 85.394 1.000 24.478 322 TYR W N 1
ATOM 2556 C CA . TYR A 1 322 ? 5.458 27.393 84.408 1.000 24.658 322 TYR W CA 1
ATOM 2557 C C . TYR A 1 322 ? 4.274 26.444 84.224 1.000 26.656 322 TYR W C 1
ATOM 2558 O O . TYR A 1 322 ? 3.321 26.814 83.531 1.000 23.976 322 TYR W O 1
ATOM 2567 N N . LEU A 1 323 ? 4.304 25.255 84.859 1.000 23.838 323 LEU W N 1
ATOM 2568 C CA . LEU A 1 323 ? 3.141 24.390 84.773 1.000 24.070 323 LEU W CA 1
ATOM 2569 C C . LEU A 1 323 ? 1.941 25.087 85.425 1.000 23.992 323 LEU W C 1
ATOM 2570 O O . LEU A 1 323 ? 0.811 24.798 85.073 1.000 23.649 323 LEU W O 1
ATOM 2575 N N . LYS A 1 324 ? 2.185 25.923 86.447 1.000 23.456 324 LYS W N 1
ATOM 2576 C CA . LYS A 1 324 ? 1.062 26.606 87.077 1.000 25.806 324 LYS W CA 1
ATOM 2577 C C . LYS A 1 324 ? 0.391 27.508 86.043 1.000 24.132 324 LYS W C 1
ATOM 2578 O O . LYS A 1 324 ? -0.825 27.487 85.881 1.000 24.163 324 LYS W O 1
ATOM 2584 N N . ASP A 1 325 ? 1.184 28.314 85.357 1.000 24.908 325 ASP W N 1
ATOM 2585 C CA . ASP A 1 325 ? 0.690 29.215 84.318 1.000 26.052 325 ASP W CA 1
ATOM 2586 C C . ASP A 1 325 ? -0.002 28.421 83.201 1.000 26.343 325 ASP W C 1
ATOM 2587 O O . ASP A 1 325 ? -1.038 28.848 82.683 1.000 26.637 325 ASP W O 1
ATOM 2592 N N . LEU A 1 326 ? 0.566 27.273 82.811 1.000 24.601 326 LEU W N 1
ATOM 2593 C CA . LEU A 1 326 ? -0.044 26.498 81.740 1.000 26.110 326 LEU W CA 1
ATOM 2594 C C . LEU A 1 326 ? -1.445 26.023 82.123 1.000 24.284 326 LEU W C 1
ATOM 2595 O O . LEU A 1 326 ? -2.331 25.950 81.268 1.000 25.114 326 LEU W O 1
ATOM 2600 N N . VAL A 1 327 ? -1.636 25.648 83.387 1.000 21.435 327 VAL W N 1
ATOM 2601 C CA . VAL A 1 327 ? -2.965 25.260 83.829 1.000 22.100 327 VAL W CA 1
ATOM 2602 C C . VAL A 1 327 ? -3.881 26.482 83.863 1.000 24.387 327 VAL W C 1
ATOM 2603 O O . VAL A 1 327 ? -5.043 26.393 83.421 1.000 25.646 327 VAL W O 1
ATOM 2607 N N . GLU A 1 328 ? -3.402 27.569 84.478 1.000 23.971 328 GLU W N 1
ATOM 2608 C CA . GLU A 1 328 ? -4.238 28.748 84.637 1.000 27.640 328 GLU W CA 1
ATOM 2609 C C . GLU A 1 328 ? -4.653 29.327 83.290 1.000 29.158 328 GLU W C 1
ATOM 2610 O O . GLU A 1 328 ? -5.746 29.912 83.216 1.000 30.108 328 GLU W O 1
ATOM 2616 N N . LYS A 1 329 ? -3.819 29.147 82.259 1.000 25.293 329 LYS W N 1
ATOM 2617 C CA . LYS A 1 329 ? -4.095 29.643 80.930 1.000 26.791 329 LYS W CA 1
ATOM 2618 C C . LYS A 1 329 ? -4.847 28.611 80.091 1.000 27.795 329 LYS W C 1
ATOM 2619 O O . LYS A 1 329 ? -5.063 28.835 78.891 1.000 30.865 329 LYS W O 1
ATOM 2625 N N . GLY A 1 330 ? -5.208 27.469 80.696 1.000 27.199 330 GLY W N 1
ATOM 2626 C CA . GLY A 1 330 ? -5.993 26.471 79.970 1.000 26.813 330 GLY W CA 1
ATOM 2627 C C . GLY A 1 330 ? -5.258 25.815 78.806 1.000 26.007 330 GLY W C 1
ATOM 2628 O O . GLY A 1 330 ? -5.873 25.372 77.806 1.000 27.726 330 GLY W O 1
ATOM 2629 N N . ILE A 1 331 ? -3.936 25.630 78.949 1.000 23.848 331 ILE W N 1
ATOM 2630 C CA . ILE A 1 331 ? -3.135 24.964 77.949 1.000 23.676 331 ILE W CA 1
ATOM 2631 C C . ILE A 1 331 ? -2.985 23.476 78.268 1.000 25.071 331 ILE W C 1
ATOM 2632 O O . ILE A 1 331 ? -2.931 22.661 77.371 1.000 25.970 331 ILE W O 1
ATOM 2637 N N . ILE A 1 332 ? -2.841 23.126 79.554 1.000 23.829 332 ILE W N 1
ATOM 2638 C CA . ILE A 1 332 ? -2.826 21.740 79.989 1.000 22.728 332 ILE W CA 1
ATOM 2639 C C . ILE A 1 332 ? -3.846 21.593 81.112 1.000 23.078 332 ILE W C 1
ATOM 2640 O O . ILE A 1 332 ? -4.226 22.589 81.735 1.000 24.338 332 ILE W O 1
ATOM 2645 N N . SER A 1 333 ? -4.292 20.357 81.327 1.000 21.226 333 SER W N 1
ATOM 2646 C CA . SER A 1 333 ? -5.308 20.078 82.341 1.000 21.788 333 SER W CA 1
ATOM 2647 C C . SER A 1 333 ? -4.598 19.860 83.667 1.000 21.210 333 SER W C 1
ATOM 2648 O O . SER A 1 333 ? -3.564 19.181 83.707 1.000 24.112 333 SER W O 1
ATOM 2651 N N . GLU A 1 334 ? -5.175 20.363 84.749 1.000 22.549 334 GLU W N 1
ATOM 2652 C CA . GLU A 1 334 ? -4.647 20.101 86.087 1.000 23.221 334 GLU W CA 1
ATOM 2653 C C . GLU A 1 334 ? -4.652 18.597 86.375 1.000 24.997 334 GLU W C 1
ATOM 2654 O O . GLU A 1 334 ? -3.897 18.156 87.234 1.000 26.263 334 GLU W O 1
ATOM 2660 N N . ALA A 1 335 ? -5.498 17.791 85.692 1.000 23.247 335 ALA W N 1
ATOM 2661 C CA . ALA A 1 335 ? -5.528 16.349 85.947 1.000 22.787 335 ALA W CA 1
ATOM 2662 C C . ALA A 1 335 ? -4.144 15.744 85.653 1.000 22.019 335 ALA W C 1
ATOM 2663 O O . ALA A 1 335 ? -3.776 14.744 86.261 1.000 24.554 335 ALA W O 1
ATOM 2665 N N . LEU A 1 336 ? -3.438 16.288 84.668 1.000 22.373 336 LEU W N 1
ATOM 2666 C CA . LEU A 1 336 ? -2.151 15.737 84.265 1.000 21.356 336 LEU W CA 1
ATOM 2667 C C . LEU A 1 336 ? -1.103 16.060 85.338 1.000 26.674 336 LEU W C 1
ATOM 2668 O O . LEU A 1 336 ? -0.234 15.246 85.618 1.000 23.510 336 LEU W O 1
ATOM 2673 N N . ILE A 1 337 ? -1.195 17.245 85.941 1.000 22.021 337 ILE W N 1
ATOM 2674 C CA . ILE A 1 337 ? -0.358 17.605 87.084 1.000 21.921 337 ILE W CA 1
ATOM 2675 C C . ILE A 1 337 ? -0.695 16.670 88.250 1.000 22.292 337 ILE W C 1
ATOM 2676 O O . ILE A 1 337 ? 0.234 16.150 88.904 1.000 22.017 337 ILE W O 1
ATOM 2681 N N . ASP A 1 338 ? -2.000 16.414 88.489 1.000 20.807 338 ASP W N 1
ATOM 2682 C CA . ASP A 1 338 ? -2.377 15.544 89.601 1.000 21.370 338 ASP W CA 1
ATOM 2683 C C . ASP A 1 338 ? -1.748 14.171 89.450 1.000 24.036 338 ASP W C 1
ATOM 2684 O O . ASP A 1 338 ? -1.342 13.551 90.423 1.000 22.840 338 ASP W O 1
ATOM 2689 N N . GLU A 1 339 ? -1.664 13.669 88.212 1.000 23.698 339 GLU W N 1
ATOM 2690 C CA . GLU A 1 339 ? -1.155 12.325 88.002 1.000 22.977 339 GLU W CA 1
ATOM 2691 C C . GLU A 1 339 ? 0.318 12.267 88.452 1.000 22.890 339 GLU W C 1
ATOM 2692 O O . GLU A 1 339 ? 0.733 11.305 89.102 1.000 23.283 339 GLU W O 1
ATOM 2698 N N . ALA A 1 340 ? 1.095 13.317 88.125 1.000 22.707 340 ALA W N 1
ATOM 2699 C CA . ALA A 1 340 ? 2.513 13.355 88.489 1.000 22.782 340 ALA W CA 1
ATOM 2700 C C . ALA A 1 340 ? 2.641 13.538 90.010 1.000 22.443 340 ALA W C 1
ATOM 2701 O O . ALA A 1 340 ? 3.481 12.891 90.654 1.000 22.236 340 ALA W O 1
ATOM 2703 N N . VAL A 1 341 ? 1.842 14.460 90.552 1.000 21.572 341 VAL W N 1
ATOM 2704 C CA . VAL A 1 341 ? 1.928 14.700 91.998 1.000 20.135 341 VAL W CA 1
ATOM 2705 C C . VAL A 1 341 ? 1.598 13.423 92.773 1.000 20.471 341 VAL W C 1
ATOM 2706 O O . VAL A 1 341 ? 2.218 13.127 93.780 1.000 22.478 341 VAL W O 1
ATOM 2710 N N . THR A 1 342 ? 0.592 12.665 92.326 1.000 22.618 342 THR W N 1
ATOM 2711 C CA . THR A 1 342 ? 0.197 11.417 92.973 1.000 23.400 342 THR W CA 1
ATOM 2712 C C . THR A 1 342 ? 1.406 10.490 93.053 1.000 22.334 342 THR W C 1
ATOM 2713 O O . THR A 1 342 ? 1.618 9.823 94.081 1.000 22.321 342 THR W O 1
ATOM 2717 N N . ARG A 1 343 ? 2.184 10.366 91.961 1.000 21.122 343 ARG W N 1
ATOM 2718 C CA . ARG A 1 343 ? 3.341 9.469 91.993 1.000 21.055 343 ARG W CA 1
ATOM 2719 C C . ARG A 1 343 ? 4.390 9.898 93.027 1.000 21.715 343 ARG W C 1
ATOM 2720 O O . ARG A 1 343 ? 4.954 9.046 93.726 1.000 23.005 343 ARG W O 1
ATOM 2728 N N . VAL A 1 344 ? 4.660 11.198 93.101 1.000 20.244 344 VAL W N 1
ATOM 2729 C CA . VAL A 1 344 ? 5.646 11.735 94.033 1.000 18.542 344 VAL W CA 1
ATOM 2730 C C . VAL A 1 344 ? 5.143 11.553 95.482 1.000 21.060 344 VAL W C 1
ATOM 2731 O O . VAL A 1 344 ? 5.873 11.082 96.357 1.000 21.283 344 VAL W O 1
ATOM 2735 N N . LEU A 1 345 ? 3.879 11.905 95.745 1.000 21.555 345 LEU W N 1
ATOM 2736 C CA . LEU A 1 345 ? 3.388 11.786 97.126 1.000 21.123 345 LEU W CA 1
ATOM 2737 C C . LEU A 1 345 ? 3.367 10.327 97.564 1.000 22.512 345 LEU W C 1
ATOM 2738 O O . LEU A 1 345 ? 3.730 10.044 98.691 1.000 22.889 345 LEU W O 1
ATOM 2743 N N A ARG A 1 346 ? 2.956 9.411 96.674 0.500 20.657 346 ARG W N 1
ATOM 2744 N N B ARG A 1 346 ? 2.952 9.411 96.673 0.500 22.230 346 ARG W N 1
ATOM 2745 C CA A ARG A 1 346 ? 2.899 8.000 97.042 0.500 20.412 346 ARG W CA 1
ATOM 2746 C CA B ARG A 1 346 ? 2.896 7.985 96.994 0.500 23.520 346 ARG W CA 1
ATOM 2747 C C A ARG A 1 346 ? 4.271 7.565 97.552 0.500 20.592 346 ARG W C 1
ATOM 2748 C C B ARG A 1 346 ? 4.262 7.559 97.537 0.500 22.176 346 ARG W C 1
ATOM 2749 O O A ARG A 1 346 ? 4.371 6.884 98.564 0.500 21.424 346 ARG W O 1
ATOM 2750 O O B ARG A 1 346 ? 4.360 6.889 98.560 0.500 22.709 346 ARG W O 1
ATOM 2765 N N . LEU A 1 347 ? 5.323 7.897 96.794 1.000 20.398 347 LEU W N 1
ATOM 2766 C CA . LEU A 1 347 ? 6.655 7.462 97.161 1.000 20.780 347 LEU W CA 1
ATOM 2767 C C . LEU A 1 347 ? 7.114 8.095 98.469 1.000 21.048 347 LEU W C 1
ATOM 2768 O O . LEU A 1 347 ? 7.717 7.410 99.309 1.000 22.433 347 LEU W O 1
ATOM 2773 N N . LYS A 1 348 ? 6.741 9.355 98.691 1.000 20.642 348 LYS W N 1
ATOM 2774 C CA . LYS A 1 348 ? 7.076 9.985 99.960 1.000 20.882 348 LYS W CA 1
ATOM 2775 C C . LYS A 1 348 ? 6.387 9.276 101.121 1.000 21.119 348 LYS W C 1
ATOM 2776 O O . LYS A 1 348 ? 7.022 9.095 102.171 1.000 21.802 348 LYS W O 1
ATOM 2782 N N . PHE A 1 349 ? 5.119 8.887 100.954 1.000 21.351 349 PHE W N 1
ATOM 2783 C CA . PHE A 1 349 ? 4.484 8.106 102.013 1.000 21.891 349 PHE W CA 1
ATOM 2784 C C . PHE A 1 349 ? 5.187 6.762 102.206 1.000 23.024 349 PHE W C 1
ATOM 2785 O O . PHE A 1 349 ? 5.411 6.300 103.332 1.000 22.564 349 PHE W O 1
ATOM 2793 N N . MET A 1 350 ? 5.478 6.067 101.104 1.000 22.075 350 MET W N 1
ATOM 2794 C CA . MET A 1 350 ? 6.148 4.779 101.204 1.000 21.002 350 MET W CA 1
ATOM 2795 C C . MET A 1 350 ? 7.507 4.870 101.919 1.000 21.722 350 MET W C 1
ATOM 2796 O O . MET A 1 350 ? 7.906 3.919 102.605 1.000 23.914 350 MET W O 1
ATOM 2801 N N . LEU A 1 351 ? 8.231 5.979 101.735 1.000 21.935 351 LEU W N 1
ATOM 2802 C CA . LEU A 1 351 ? 9.531 6.149 102.384 1.000 22.642 351 LEU W CA 1
ATOM 2803 C C . LEU A 1 351 ? 9.396 6.453 103.885 1.000 23.226 351 LEU W C 1
ATOM 2804 O O . LEU A 1 351 ? 10.403 6.567 104.567 1.000 24.506 351 LEU W O 1
ATOM 2809 N N . GLY A 1 352 ? 8.162 6.609 104.384 1.000 23.185 352 GLY W N 1
ATOM 2810 C CA . GLY A 1 352 ? 7.938 6.831 105.811 1.000 22.523 352 GLY W CA 1
ATOM 2811 C C . GLY A 1 352 ? 8.107 8.285 106.232 1.000 23.872 352 GLY W C 1
ATOM 2812 O O . GLY A 1 352 ? 8.160 8.572 107.436 1.000 23.999 352 GLY W O 1
ATOM 2813 N N . LEU A 1 353 ? 8.124 9.204 105.261 1.000 22.855 353 LEU W N 1
ATOM 2814 C CA . LEU A 1 353 ? 8.584 10.554 105.572 1.000 22.694 353 LEU W CA 1
ATOM 2815 C C . LEU A 1 353 ? 7.520 11.316 106.366 1.000 24.283 353 LEU W C 1
ATOM 2816 O O . LEU A 1 353 ? 7.878 12.266 107.051 1.000 25.275 353 LEU W O 1
ATOM 2821 N N . PHE A 1 354 ? 6.231 10.941 106.227 1.000 22.529 354 PHE W N 1
ATOM 2822 C CA . PHE A 1 354 ? 5.219 11.696 106.945 1.000 23.701 354 PHE W CA 1
ATOM 2823 C C . PHE A 1 354 ? 5.158 11.190 108.396 1.000 27.924 354 PHE W C 1
ATOM 2824 O O . PHE A 1 354 ? 4.513 11.837 109.209 1.000 28.489 354 PHE W O 1
ATOM 2832 N N . GLU A 1 355 ? 5.769 10.026 108.672 1.000 24.819 355 GLU W N 1
ATOM 2833 C CA . GLU A 1 355 ? 5.835 9.522 110.043 1.000 27.513 355 GLU W CA 1
ATOM 2834 C C . GLU A 1 355 ? 7.125 9.991 110.702 1.000 31.950 355 GLU W C 1
ATOM 2835 O O . GLU A 1 355 ? 7.115 10.366 111.880 1.000 30.952 355 GLU W O 1
ATOM 2841 N N . ASN A 1 356 ? 8.229 9.946 109.955 1.000 28.009 356 ASN W N 1
ATOM 2842 C CA . ASN A 1 356 ? 9.462 10.421 110.566 1.000 31.741 356 ASN W CA 1
ATOM 2843 C C . ASN A 1 356 ? 10.455 10.859 109.496 1.000 26.588 356 ASN W C 1
ATOM 2844 O O . ASN A 1 356 ? 11.072 10.031 108.847 1.000 28.482 356 ASN W O 1
ATOM 2849 N N . PRO A 1 357 ? 10.577 12.166 109.247 1.000 25.831 357 PRO W N 1
ATOM 2850 C CA . PRO A 1 357 ? 11.508 12.638 108.236 1.000 27.954 357 PRO W CA 1
ATOM 2851 C C . PRO A 1 357 ? 12.890 12.971 108.776 1.000 27.342 357 PRO W C 1
ATOM 2852 O O . PRO A 1 357 ? 13.726 13.425 108.011 1.000 26.991 357 PRO W O 1
ATOM 2856 N N . TYR A 1 358 ? 13.122 12.746 110.083 1.000 26.552 358 TYR W N 1
ATOM 2857 C CA . TYR A 1 358 ? 14.404 13.147 110.656 1.000 25.757 358 TYR W CA 1
ATOM 2858 C C . TYR A 1 358 ? 15.348 11.960 110.857 1.000 27.430 358 TYR W C 1
ATOM 2859 O O . TYR A 1 358 ? 14.910 10.789 110.903 1.000 27.186 358 TYR W O 1
ATOM 2868 N N . VAL A 1 359 ? 16.645 12.296 111.010 1.000 23.775 359 VAL W N 1
ATOM 2869 C CA . VAL A 1 359 ? 17.637 11.287 111.376 1.000 25.374 359 VAL W CA 1
ATOM 2870 C C . VAL A 1 359 ? 18.347 11.723 112.661 1.000 26.706 359 VAL W C 1
ATOM 2871 O O . VAL A 1 359 ? 18.319 12.902 113.008 1.000 28.160 359 VAL W O 1
ATOM 2875 N N . GLU A 1 360 ? 18.935 10.758 113.371 1.000 29.040 360 GLU W N 1
ATOM 2876 C CA . GLU A 1 360 ? 19.767 11.061 114.533 1.000 29.997 360 GLU W CA 1
ATOM 2877 C C . GLU A 1 360 ? 21.155 11.472 114.083 1.000 31.698 360 GLU W C 1
ATOM 2878 O O . GLU A 1 360 ? 21.933 10.695 113.523 1.000 31.466 360 GLU W O 1
ATOM 2884 N N . VAL A 1 361 ? 21.446 12.755 114.300 1.000 31.865 361 VAL W N 1
ATOM 2885 C CA . VAL A 1 361 ? 22.706 13.324 113.864 1.000 31.516 361 VAL W CA 1
ATOM 2886 C C . VAL A 1 361 ? 23.864 12.602 114.560 1.000 32.468 361 VAL W C 1
ATOM 2887 O O . VAL A 1 361 ? 24.917 12.406 113.950 1.000 31.728 361 VAL W O 1
ATOM 2891 N N . GLU A 1 362 ? 23.654 12.184 115.816 1.000 31.780 362 GLU W N 1
ATOM 2892 C CA . GLU A 1 362 ? 24.702 11.498 116.573 1.000 37.162 362 GLU W CA 1
ATOM 2893 C C . GLU A 1 362 ? 25.080 10.188 115.883 1.000 38.466 362 GLU W C 1
ATOM 2894 O O . GLU A 1 362 ? 26.186 9.689 116.094 1.000 37.874 362 GLU W O 1
ATOM 2900 N N . LYS A 1 363 ? 24.177 9.626 115.056 1.000 30.535 363 LYS W N 1
ATOM 2901 C CA . LYS A 1 363 ? 24.494 8.377 114.372 1.000 31.691 363 LYS W CA 1
ATOM 2902 C C . LYS A 1 363 ? 24.898 8.606 112.912 1.000 29.152 363 LYS W C 1
ATOM 2903 O O . LYS A 1 363 ? 25.114 7.648 112.172 1.000 31.619 363 LYS W O 1
ATOM 2909 N N . ALA A 1 364 ? 25.047 9.858 112.496 1.000 26.267 364 ALA W N 1
ATOM 2910 C CA . ALA A 1 364 ? 25.238 10.125 111.076 1.000 31.807 364 ALA W CA 1
ATOM 2911 C C . ALA A 1 364 ? 26.686 9.919 110.629 1.000 38.280 364 ALA W C 1
ATOM 2912 O O . ALA A 1 364 ? 27.009 10.277 109.502 1.000 47.285 364 ALA W O 1
ATOM 2914 N N . LYS A 1 365 ? 27.514 9.223 111.415 1.000 32.664 365 LYS W N 1
ATOM 2915 C CA . LYS A 1 365 ? 28.893 9.001 111.027 1.000 33.135 365 LYS W CA 1
ATOM 2916 C C . LYS A 1 365 ? 28.946 7.797 110.090 1.000 29.396 365 LYS W C 1
ATOM 2917 O O . LYS A 1 365 ? 28.576 6.670 110.447 1.000 31.360 365 LYS W O 1
ATOM 2923 N N . ILE A 1 366 ? 29.401 8.074 108.872 1.000 29.800 366 ILE W N 1
ATOM 2924 C CA . ILE A 1 366 ? 29.458 7.012 107.879 1.000 28.262 366 ILE W CA 1
ATOM 2925 C C . ILE A 1 366 ? 30.674 6.133 108.115 1.000 29.035 366 ILE W C 1
ATOM 2926 O O . ILE A 1 366 ? 31.756 6.635 108.323 1.000 28.655 366 ILE W O 1
ATOM 2931 N N . GLU A 1 367 ? 30.463 4.803 108.116 1.000 26.887 367 GLU W N 1
ATOM 2932 C CA . GLU A 1 367 ? 31.529 3.855 108.338 1.000 29.942 367 GLU W CA 1
ATOM 2933 C C . GLU A 1 367 ? 32.275 3.608 107.029 1.000 30.663 367 GLU W C 1
ATOM 2934 O O . GLU A 1 367 ? 31.685 3.662 105.955 1.000 29.445 367 GLU W O 1
ATOM 2940 N N . SER A 1 368 ? 33.566 3.290 107.157 1.000 28.436 368 SER W N 1
ATOM 2941 C CA . SER A 1 368 ? 34.371 2.874 106.016 1.000 27.683 368 SER W CA 1
ATOM 2942 C C . SER A 1 368 ? 33.902 1.503 105.535 1.000 25.771 368 SER W C 1
ATOM 2943 O O . SER A 1 368 ? 33.737 0.583 106.329 1.000 26.976 368 SER W O 1
ATOM 2946 N N . HIS A 1 369 ? 33.758 1.345 104.203 1.000 24.352 369 HIS W N 1
ATOM 2947 C CA . HIS A 1 369 ? 33.548 0.022 103.621 1.000 23.857 369 HIS W CA 1
ATOM 2948 C C . HIS A 1 369 ? 34.745 -0.375 102.747 1.000 27.909 369 HIS W C 1
ATOM 2949 O O . HIS A 1 369 ? 34.599 -1.047 101.716 1.000 24.714 369 HIS W O 1
ATOM 2956 N N A ARG A 1 370 ? 35.951 -0.030 103.207 0.500 27.138 370 ARG W N 1
ATOM 2957 N N B ARG A 1 370 ? 35.952 -0.029 103.205 0.500 28.598 370 ARG W N 1
ATOM 2958 C CA A ARG A 1 370 ? 37.164 -0.419 102.491 0.500 26.917 370 ARG W CA 1
ATOM 2959 C CA B ARG A 1 370 ? 37.173 -0.421 102.502 0.500 29.119 370 ARG W CA 1
ATOM 2960 C C A ARG A 1 370 ? 37.208 -1.934 102.284 0.500 25.783 370 ARG W C 1
ATOM 2961 C C B ARG A 1 370 ? 37.208 -1.935 102.284 0.500 27.131 370 ARG W C 1
ATOM 2962 O O A ARG A 1 370 ? 37.691 -2.420 101.265 0.500 26.357 370 ARG W O 1
ATOM 2963 O O B ARG A 1 370 ? 37.691 -2.419 101.263 0.500 27.635 370 ARG W O 1
ATOM 2978 N N . ASP A 1 371 ? 36.698 -2.704 103.252 1.000 26.313 371 ASP W N 1
ATOM 2979 C CA . ASP A 1 371 ? 36.646 -4.160 103.107 1.000 27.208 371 ASP W CA 1
ATOM 2980 C C . ASP A 1 371 ? 35.906 -4.614 101.837 1.000 29.748 371 ASP W C 1
ATOM 2981 O O . ASP A 1 371 ? 36.384 -5.460 101.068 1.000 25.848 371 ASP W O 1
ATOM 2986 N N . ILE A 1 372 ? 34.703 -4.083 101.631 1.000 27.948 372 ILE W N 1
ATOM 2987 C CA . ILE A 1 372 ? 33.934 -4.451 100.437 1.000 24.298 372 ILE W CA 1
ATOM 2988 C C . ILE A 1 372 ? 34.640 -3.893 99.203 1.000 21.866 372 ILE W C 1
ATOM 2989 O O . ILE A 1 372 ? 34.712 -4.553 98.159 1.000 22.877 372 ILE W O 1
ATOM 2994 N N . ALA A 1 373 ? 35.130 -2.656 99.299 1.000 23.108 373 ALA W N 1
ATOM 2995 C CA . ALA A 1 373 ? 35.830 -2.062 98.154 1.000 22.812 373 ALA W CA 1
ATOM 2996 C C . ALA A 1 373 ? 37.033 -2.925 97.718 1.000 25.218 373 ALA W C 1
ATOM 2997 O O . ALA A 1 373 ? 37.278 -3.148 96.514 1.000 24.706 373 ALA W O 1
ATOM 2999 N N . LEU A 1 374 ? 37.780 -3.436 98.711 1.000 23.318 374 LEU W N 1
ATOM 3000 C CA . LEU A 1 374 ? 38.957 -4.261 98.387 1.000 24.109 374 LEU W CA 1
ATOM 3001 C C . LEU A 1 374 ? 38.521 -5.582 97.763 1.000 25.042 374 LEU W C 1
ATOM 3002 O O . LEU A 1 374 ? 39.205 -6.096 96.878 1.000 25.723 374 LEU W O 1
ATOM 3007 N N . GLU A 1 375 ? 37.388 -6.159 98.202 1.000 23.532 375 GLU W N 1
ATOM 3008 C CA . GLU A 1 375 ? 36.944 -7.428 97.644 1.000 21.640 375 GLU W CA 1
ATOM 3009 C C . GLU A 1 375 ? 36.582 -7.202 96.164 1.000 25.450 375 GLU W C 1
ATOM 3010 O O . GLU A 1 375 ? 36.898 -8.021 95.287 1.000 22.766 375 GLU W O 1
ATOM 3016 N N . ILE A 1 376 ? 35.887 -6.090 95.888 1.000 23.384 376 ILE W N 1
ATOM 3017 C CA . ILE A 1 376 ? 35.525 -5.791 94.498 1.000 23.365 376 ILE W CA 1
ATOM 3018 C C . ILE A 1 376 ? 36.792 -5.528 93.677 1.000 25.228 376 ILE W C 1
ATOM 3019 O O . ILE A 1 376 ? 36.930 -6.061 92.574 1.000 24.145 376 ILE W O 1
ATOM 3024 N N . ALA A 1 377 ? 37.734 -4.740 94.223 1.000 21.995 377 ALA W N 1
ATOM 3025 C CA . ALA A 1 377 ? 38.963 -4.452 93.486 1.000 23.808 377 ALA W CA 1
ATOM 3026 C C . ALA A 1 377 ? 39.738 -5.737 93.196 1.000 24.877 377 ALA W C 1
ATOM 3027 O O . ALA A 1 377 ? 40.155 -5.972 92.051 1.000 24.918 377 ALA W O 1
ATOM 3029 N N . ARG A 1 378 ? 39.831 -6.615 94.202 1.000 24.364 378 ARG W N 1
ATOM 3030 C CA . ARG A 1 378 ? 40.568 -7.861 94.002 1.000 22.939 378 ARG W CA 1
ATOM 3031 C C . ARG A 1 378 ? 39.928 -8.789 92.976 1.000 25.998 378 ARG W C 1
ATOM 3032 O O . ARG A 1 378 ? 40.641 -9.585 92.342 1.000 24.552 378 ARG W O 1
ATOM 3040 N N . LYS A 1 379 ? 38.583 -8.762 92.874 1.000 22.127 379 LYS W N 1
ATOM 3041 C CA . LYS A 1 379 ? 37.894 -9.628 91.926 1.000 23.281 379 LYS W CA 1
ATOM 3042 C C . LYS A 1 379 ? 37.699 -8.961 90.562 1.000 23.423 379 LYS W C 1
ATOM 3043 O O . LYS A 1 379 ? 37.260 -9.648 89.639 1.000 23.361 379 LYS W O 1
ATOM 3049 N N . SER A 1 380 ? 37.933 -7.646 90.447 1.000 22.870 380 SER W N 1
ATOM 3050 C CA . SER A 1 380 ? 37.619 -6.960 89.192 1.000 24.892 380 SER W CA 1
ATOM 3051 C C . SER A 1 380 ? 38.826 -6.839 88.241 1.000 23.411 380 SER W C 1
ATOM 3052 O O . SER A 1 380 ? 38.642 -6.590 87.058 1.000 23.569 380 SER W O 1
ATOM 3055 N N . ILE A 1 381 ? 40.062 -6.899 88.779 1.000 23.493 381 ILE W N 1
ATOM 3056 C CA . ILE A 1 381 ? 41.226 -6.725 87.920 1.000 21.587 381 ILE W CA 1
ATOM 3057 C C . ILE A 1 381 ? 41.324 -7.888 86.957 1.000 21.568 381 ILE W C 1
ATOM 3058 O O . ILE A 1 381 ? 41.074 -9.033 87.329 1.000 22.928 381 ILE W O 1
ATOM 3063 N N . ILE A 1 382 ? 41.611 -7.576 85.675 1.000 20.103 382 ILE W N 1
ATOM 3064 C CA . ILE A 1 382 ? 41.613 -8.647 84.673 1.000 20.666 382 ILE W CA 1
ATOM 3065 C C . ILE A 1 382 ? 43.042 -8.873 84.182 1.000 21.740 382 ILE W C 1
ATOM 3066 O O . ILE A 1 382 ? 43.719 -7.951 83.756 1.000 22.148 382 ILE W O 1
ATOM 3071 N N . LEU A 1 383 ? 43.441 -10.152 84.174 1.000 22.724 383 LEU W N 1
ATOM 3072 C CA . LEU A 1 383 ? 44.722 -10.519 83.570 1.000 23.576 383 LEU W CA 1
ATOM 3073 C C . LEU A 1 383 ? 44.473 -10.726 82.077 1.000 22.091 383 LEU W C 1
ATOM 3074 O O . LEU A 1 383 ? 43.911 -11.732 81.655 1.000 24.281 383 LEU W O 1
ATOM 3079 N N . LEU A 1 384 ? 44.873 -9.739 81.253 1.000 22.163 384 LEU W N 1
ATOM 3080 C CA . LEU A 1 384 ? 44.589 -9.853 79.831 1.000 23.290 384 LEU W CA 1
ATOM 3081 C C . LEU A 1 384 ? 45.631 -10.702 79.132 1.000 22.152 384 LEU W C 1
ATOM 3082 O O . LEU A 1 384 ? 45.299 -11.407 78.172 1.000 23.010 384 LEU W O 1
ATOM 3087 N N . LYS A 1 385 ? 46.886 -10.587 79.588 1.000 23.153 385 LYS W N 1
ATOM 3088 C CA . LYS A 1 385 ? 47.970 -11.345 78.963 1.000 23.675 385 LYS W CA 1
ATOM 3089 C C . LYS A 1 385 ? 48.964 -11.732 80.052 1.000 24.657 385 LYS W C 1
ATOM 3090 O O . LYS A 1 385 ? 49.261 -10.947 80.942 1.000 23.802 385 LYS W O 1
ATOM 3096 N N . ASN A 1 386 ? 49.523 -12.937 79.934 1.000 24.537 386 ASN W N 1
ATOM 3097 C CA . ASN A 1 386 ? 50.601 -13.292 80.840 1.000 24.673 386 ASN W CA 1
ATOM 3098 C C . ASN A 1 386 ? 51.435 -14.393 80.183 1.000 26.464 386 ASN W C 1
ATOM 3099 O O . ASN A 1 386 ? 50.953 -15.503 80.057 1.000 28.049 386 ASN W O 1
ATOM 3104 N N . ASP A 1 387 ? 52.675 -14.082 79.806 1.000 27.401 387 ASP W N 1
ATOM 3105 C CA . ASP A 1 387 ? 53.543 -15.110 79.237 1.000 30.292 387 ASP W CA 1
ATOM 3106 C C . ASP A 1 387 ? 54.200 -15.942 80.339 1.000 33.930 387 ASP W C 1
ATOM 3107 O O . ASP A 1 387 ? 54.981 -16.830 80.035 1.000 32.454 387 ASP W O 1
ATOM 3112 N N . GLY A 1 388 ? 53.911 -15.672 81.614 1.000 29.820 388 GLY W N 1
ATOM 3113 C CA . GLY A 1 388 ? 54.486 -16.427 82.721 1.000 30.223 388 GLY W CA 1
ATOM 3114 C C . GLY A 1 388 ? 55.271 -15.536 83.673 1.000 28.986 388 GLY W C 1
ATOM 3115 O O . GLY A 1 388 ? 55.677 -15.963 84.748 1.000 33.131 388 GLY W O 1
ATOM 3116 N N . ILE A 1 389 ? 55.493 -14.273 83.303 1.000 26.484 389 ILE W N 1
ATOM 3117 C CA . ILE A 1 389 ? 56.171 -13.341 84.177 1.000 26.910 389 ILE W CA 1
ATOM 3118 C C . ILE A 1 389 ? 55.421 -13.154 85.496 1.000 29.052 389 ILE W C 1
ATOM 3119 O O . ILE A 1 389 ? 56.029 -12.958 86.561 1.000 27.910 389 ILE W O 1
ATOM 3124 N N . LEU A 1 390 ? 54.065 -13.189 85.442 1.000 26.992 390 LEU W N 1
ATOM 3125 C CA . LEU A 1 390 ? 53.316 -13.013 86.678 1.000 25.595 390 LEU W CA 1
ATOM 3126 C C . LEU A 1 390 ? 52.871 -14.381 87.202 1.000 24.534 390 LEU W C 1
ATOM 3127 O O . LEU A 1 390 ? 52.572 -15.286 86.429 1.000 28.252 390 LEU W O 1
ATOM 3132 N N . PRO A 1 391 ? 52.805 -14.590 88.533 1.000 25.686 391 PRO W N 1
ATOM 3133 C CA . PRO A 1 391 ? 53.134 -13.550 89.517 1.000 27.446 391 PRO W CA 1
ATOM 3134 C C . PRO A 1 391 ? 54.655 -13.371 89.706 1.000 29.834 391 PRO W C 1
ATOM 3135 O O . PRO A 1 391 ? 55.434 -14.302 89.444 1.000 30.770 391 PRO W O 1
ATOM 3139 N N . LEU A 1 392 ? 55.044 -12.154 90.102 1.000 27.844 392 LEU W N 1
ATOM 3140 C CA . LEU A 1 392 ? 56.451 -11.819 90.336 1.000 30.105 392 LEU W CA 1
ATOM 3141 C C . LEU A 1 392 ? 56.899 -12.392 91.673 1.000 30.747 392 LEU W C 1
ATOM 3142 O O . LEU A 1 392 ? 56.124 -12.526 92.606 1.000 30.700 392 LEU W O 1
ATOM 3147 N N . GLN A 1 393 ? 58.206 -12.668 91.789 1.000 31.994 393 GLN W N 1
ATOM 3148 C CA . GLN A 1 393 ? 58.776 -12.972 93.093 1.000 32.328 393 GLN W CA 1
ATOM 3149 C C . GLN A 1 393 ? 59.116 -11.669 93.826 1.000 31.032 393 GLN W C 1
ATOM 3150 O O . GLN A 1 393 ? 59.494 -10.665 93.215 1.000 32.632 393 GLN W O 1
ATOM 3156 N N . LYS A 1 394 ? 59.056 -11.723 95.154 1.000 31.233 394 LYS W N 1
ATOM 3157 C CA . LYS A 1 394 ? 59.243 -10.523 95.957 1.000 33.231 394 LYS W CA 1
ATOM 3158 C C . LYS A 1 394 ? 60.700 -10.049 95.976 1.000 39.339 394 LYS W C 1
ATOM 3159 O O . LYS A 1 394 ? 60.935 -8.890 96.295 1.000 43.291 394 LYS W O 1
ATOM 3165 N N . ASN A 1 395 ? 61.653 -10.893 95.562 1.000 36.459 395 ASN W N 1
ATOM 3166 C CA . ASN A 1 395 ? 63.067 -10.536 95.622 1.000 39.876 395 ASN W CA 1
ATOM 3167 C C . ASN A 1 395 ? 63.531 -9.840 94.328 1.000 40.962 395 ASN W C 1
ATOM 3168 O O . ASN A 1 395 ? 64.707 -9.530 94.192 1.000 40.826 395 ASN W O 1
ATOM 3173 N N . LYS A 1 396 ? 62.639 -9.598 93.355 1.000 37.212 396 LYS W N 1
ATOM 3174 C CA . LYS A 1 396 ? 63.048 -8.965 92.104 1.000 38.327 396 LYS W CA 1
ATOM 3175 C C . LYS A 1 396 ? 63.051 -7.454 92.297 1.000 35.154 396 LYS W C 1
ATOM 3176 O O . LYS A 1 396 ? 62.156 -6.919 92.955 1.000 34.386 396 LYS W O 1
ATOM 3182 N N . LYS A 1 397 ? 64.077 -6.787 91.764 1.000 35.323 397 LYS W N 1
ATOM 3183 C CA . LYS A 1 397 ? 64.154 -5.338 91.850 1.000 36.872 397 LYS W CA 1
ATOM 3184 C C . LYS A 1 397 ? 63.220 -4.751 90.784 1.000 29.132 397 LYS W C 1
ATOM 3185 O O . LYS A 1 397 ? 63.317 -5.135 89.625 1.000 29.398 397 LYS W O 1
ATOM 3191 N N . VAL A 1 398 ? 62.362 -3.806 91.192 1.000 34.095 398 VAL W N 1
ATOM 3192 C CA . VAL A 1 398 ? 61.315 -3.328 90.285 1.000 33.251 398 VAL W CA 1
ATOM 3193 C C . VAL A 1 398 ? 61.651 -1.891 89.876 1.000 31.521 398 VAL W C 1
ATOM 3194 O O . VAL A 1 398 ? 61.961 -1.094 90.756 1.000 33.004 398 VAL W O 1
ATOM 3198 N N . ALA A 1 399 ? 61.506 -1.578 88.575 1.000 31.170 399 ALA W N 1
ATOM 3199 C CA . ALA A 1 399 ? 61.431 -0.197 88.094 1.000 28.158 399 ALA W CA 1
ATOM 3200 C C . ALA A 1 399 ? 59.932 0.100 87.921 1.000 29.294 399 ALA W C 1
ATOM 3201 O O . ALA A 1 399 ? 59.307 -0.495 87.033 1.000 30.265 399 ALA W O 1
ATOM 3203 N N . LEU A 1 400 ? 59.393 0.945 88.801 1.000 28.793 400 LEU W N 1
ATOM 3204 C CA . LEU A 1 400 ? 57.981 1.286 88.803 1.000 29.372 400 LEU W CA 1
ATOM 3205 C C . LEU A 1 400 ? 57.865 2.613 88.062 1.000 30.971 400 LEU W C 1
ATOM 3206 O O . LEU A 1 400 ? 58.473 3.608 88.456 1.000 29.454 400 LEU W O 1
ATOM 3211 N N . ILE A 1 401 ? 57.127 2.600 86.949 1.000 28.115 401 ILE W N 1
ATOM 3212 C CA . ILE A 1 401 ? 57.228 3.685 85.985 1.000 27.067 401 ILE W CA 1
ATOM 3213 C C . ILE A 1 401 ? 55.800 4.075 85.615 1.000 28.865 401 ILE W C 1
ATOM 3214 O O . ILE A 1 401 ? 54.993 3.174 85.397 1.000 28.220 401 ILE W O 1
ATOM 3219 N N . GLY A 1 402 ? 55.555 5.389 85.506 1.000 30.049 402 GLY W N 1
ATOM 3220 C CA . GLY A 1 402 ? 54.365 5.818 84.758 1.000 30.282 402 GLY W CA 1
ATOM 3221 C C . GLY A 1 402 ? 53.511 6.742 85.608 1.000 31.206 402 GLY W C 1
ATOM 3222 O O . GLY A 1 402 ? 53.511 6.665 86.839 1.000 31.143 402 GLY W O 1
ATOM 3223 N N . PRO A 1 403 ? 52.671 7.601 84.973 1.000 30.596 403 PRO W N 1
ATOM 3224 C CA . PRO A 1 403 ? 51.910 8.585 85.732 1.000 28.386 403 PRO W CA 1
ATOM 3225 C C . PRO A 1 403 ? 50.907 7.968 86.686 1.000 30.899 403 PRO W C 1
ATOM 3226 O O . PRO A 1 403 ? 50.602 8.552 87.718 1.000 33.734 403 PRO W O 1
ATOM 3230 N N . ASN A 1 404 ? 50.391 6.774 86.358 1.000 26.731 404 ASN W N 1
ATOM 3231 C CA . ASN A 1 404 ? 49.326 6.237 87.189 1.000 29.292 404 ASN W CA 1
ATOM 3232 C C . ASN A 1 404 ? 49.898 5.386 88.340 1.000 28.360 404 ASN W C 1
ATOM 3233 O O . ASN A 1 404 ? 49.136 4.837 89.121 1.000 29.904 404 ASN W O 1
ATOM 3238 N N . ALA A 1 405 ? 51.234 5.273 88.418 1.000 29.850 405 ALA W N 1
ATOM 3239 C CA . ALA A 1 405 ? 51.866 4.556 89.540 1.000 33.881 405 ALA W CA 1
ATOM 3240 C C . ALA A 1 405 ? 51.989 5.494 90.735 1.000 32.740 405 ALA W C 1
ATOM 3241 O O . ALA A 1 405 ? 51.950 5.064 91.888 1.000 33.722 405 ALA W O 1
ATOM 3243 N N . GLY A 1 406 ? 52.099 6.792 90.439 1.000 31.441 406 GLY W N 1
ATOM 3244 C CA . GLY A 1 406 ? 52.393 7.789 91.450 1.000 41.005 406 GLY W CA 1
ATOM 3245 C C . GLY A 1 406 ? 51.184 8.599 91.930 1.000 46.235 406 GLY W C 1
ATOM 3246 O O . GLY A 1 406 ? 51.204 9.079 93.059 1.000 46.789 406 GLY W O 1
ATOM 3247 N N . GLU A 1 407 ? 50.131 8.752 91.106 1.000 46.711 407 GLU W N 1
ATOM 3248 C CA . GLU A 1 407 ? 49.130 9.789 91.361 1.000 46.806 407 GLU W CA 1
ATOM 3249 C C . GLU A 1 407 ? 47.802 9.158 91.760 1.000 43.109 407 GLU W C 1
ATOM 3250 O O . GLU A 1 407 ? 47.114 8.619 90.884 1.000 43.289 407 GLU W O 1
ATOM 3256 N N . VAL A 1 408 ? 47.422 9.323 93.037 1.000 34.795 408 VAL W N 1
ATOM 3257 C CA . VAL A 1 408 ? 46.264 8.674 93.640 1.000 31.500 408 VAL W CA 1
ATOM 3258 C C . VAL A 1 408 ? 44.993 9.225 93.004 1.000 31.881 408 VAL W C 1
ATOM 3259 O O . VAL A 1 408 ? 44.015 8.505 92.958 1.000 29.681 408 VAL W O 1
ATOM 3263 N N . ARG A 1 409 ? 45.024 10.493 92.536 1.000 30.585 409 ARG W N 1
ATOM 3264 C CA . ARG A 1 409 ? 43.851 11.165 91.962 1.000 31.252 409 ARG W CA 1
ATOM 3265 C C . ARG A 1 409 ? 43.359 10.361 90.753 1.000 31.888 409 ARG W C 1
ATOM 3266 O O . ARG A 1 409 ? 42.157 10.318 90.430 1.000 29.130 409 ARG W O 1
ATOM 3274 N N . ASN A 1 410 ? 44.304 9.698 90.085 1.000 28.504 410 ASN W N 1
ATOM 3275 C CA . ASN A 1 410 ? 43.986 9.016 88.831 1.000 28.577 410 ASN W CA 1
ATOM 3276 C C . ASN A 1 410 ? 43.415 7.624 89.075 1.000 29.686 410 ASN W C 1
ATOM 3277 O O . ASN A 1 410 ? 43.019 6.938 88.118 1.000 28.761 410 ASN W O 1
ATOM 3282 N N . LEU A 1 411 ? 43.315 7.207 90.353 1.000 27.310 411 LEU W N 1
ATOM 3283 C CA . LEU A 1 411 ? 42.626 5.959 90.650 1.000 29.253 411 LEU W CA 1
ATOM 3284 C C . LEU A 1 411 ? 41.111 6.198 90.698 1.000 27.148 411 LEU W C 1
ATOM 3285 O O . LEU A 1 411 ? 40.349 5.241 90.834 1.000 27.791 411 LEU W O 1
ATOM 3290 N N . LEU A 1 412 ? 40.682 7.467 90.663 1.000 27.888 412 LEU W N 1
ATOM 3291 C CA . LEU A 1 412 ? 39.291 7.786 90.976 1.000 26.247 412 LEU W CA 1
ATOM 3292 C C . LEU A 1 412 ? 38.483 7.863 89.682 1.000 28.477 412 LEU W C 1
ATOM 3293 O O . LEU A 1 412 ? 38.990 8.323 88.665 1.000 29.895 412 LEU W O 1
ATOM 3298 N N . GLY A 1 413 ? 37.194 7.492 89.786 1.000 26.244 413 GLY W N 1
ATOM 3299 C CA . GLY A 1 413 ? 36.254 7.543 88.668 1.000 26.358 413 GLY W CA 1
ATOM 3300 C C . GLY A 1 413 ? 35.432 8.823 88.707 1.000 27.745 413 GLY W C 1
ATOM 3301 O O . GLY A 1 413 ? 35.513 9.609 89.667 1.000 26.171 413 GLY W O 1
ATOM 3302 N N . ASP A 1 414 ? 34.645 9.046 87.637 1.000 25.976 414 ASP W N 1
ATOM 3303 C CA . ASP A 1 414 ? 34.031 10.357 87.401 1.000 27.730 414 ASP W CA 1
ATOM 3304 C C . ASP A 1 414 ? 32.906 10.698 88.389 1.000 25.737 414 ASP W C 1
ATOM 3305 O O . ASP A 1 414 ? 32.525 11.880 88.439 1.000 26.498 414 ASP W O 1
ATOM 3310 N N . TYR A 1 415 ? 32.362 9.692 89.119 1.000 25.579 415 TYR W N 1
ATOM 3311 C CA . TYR A 1 415 ? 31.339 9.922 90.142 1.000 25.703 415 TYR W CA 1
ATOM 3312 C C . TYR A 1 415 ? 31.859 9.609 91.546 1.000 27.775 415 TYR W C 1
ATOM 3313 O O . TYR A 1 415 ? 31.084 9.463 92.491 1.000 28.236 415 TYR W O 1
ATOM 3322 N N . MET A 1 416 ? 33.192 9.543 91.683 1.000 25.621 416 MET W N 1
ATOM 3323 C CA . MET A 1 416 ? 33.782 9.493 93.010 1.000 26.004 416 MET W CA 1
ATOM 3324 C C . MET A 1 416 ? 34.010 10.939 93.456 1.000 25.733 416 MET W C 1
ATOM 3325 O O . MET A 1 416 ? 34.517 11.741 92.682 1.000 26.252 416 MET W O 1
ATOM 3330 N N . TYR A 1 417 ? 33.541 11.283 94.664 1.000 25.643 417 TYR W N 1
ATOM 3331 C CA . TYR A 1 417 ? 33.369 12.689 95.043 1.000 26.815 417 TYR W CA 1
ATOM 3332 C C . TYR A 1 417 ? 34.630 13.530 94.826 1.000 30.134 417 TYR W C 1
ATOM 3333 O O . TYR A 1 417 ? 34.559 14.594 94.205 1.000 33.199 417 TYR W O 1
ATOM 3342 N N . LEU A 1 418 ? 35.795 13.022 95.250 1.000 32.451 418 LEU W N 1
ATOM 3343 C CA . LEU A 1 418 ? 37.005 13.829 95.152 1.000 37.425 418 LEU W CA 1
ATOM 3344 C C . LEU A 1 418 ? 37.560 13.982 93.732 1.000 40.809 418 LEU W C 1
ATOM 3345 O O . LEU A 1 418 ? 38.425 14.834 93.512 1.000 41.696 418 LEU W O 1
ATOM 3350 N N . ALA A 1 419 ? 37.059 13.204 92.757 1.000 30.256 419 ALA W N 1
ATOM 3351 C CA . ALA A 1 419 ? 37.296 13.519 91.354 1.000 31.472 419 ALA W CA 1
ATOM 3352 C C . ALA A 1 419 ? 36.176 14.413 90.814 1.000 32.167 419 ALA W C 1
ATOM 3353 O O . ALA A 1 419 ? 36.427 15.389 90.100 1.000 34.796 419 ALA W O 1
ATOM 3355 N N . HIS A 1 420 ? 34.914 14.064 91.146 1.000 30.177 420 HIS W N 1
ATOM 3356 C CA . HIS A 1 420 ? 33.761 14.668 90.463 1.000 34.411 420 HIS W CA 1
ATOM 3357 C C . HIS A 1 420 ? 33.712 16.166 90.747 1.000 37.111 420 HIS W C 1
ATOM 3358 O O . HIS A 1 420 ? 33.444 16.986 89.856 1.000 34.691 420 HIS W O 1
ATOM 3365 N N . ILE A 1 421 ? 34.003 16.523 92.002 1.000 35.283 421 ILE W N 1
ATOM 3366 C CA . ILE A 1 421 ? 33.666 17.869 92.452 1.000 39.160 421 ILE W CA 1
ATOM 3367 C C . ILE A 1 421 ? 34.685 18.871 91.902 1.000 43.127 421 ILE W C 1
ATOM 3368 O O . ILE A 1 421 ? 34.421 20.076 91.920 1.000 43.276 421 ILE W O 1
ATOM 3373 N N . ARG A 1 422 ? 35.806 18.366 91.358 1.000 43.579 422 ARG W N 1
ATOM 3374 C CA . ARG A 1 422 ? 36.840 19.204 90.750 1.000 46.278 422 ARG W CA 1
ATOM 3375 C C . ARG A 1 422 ? 36.291 19.998 89.564 1.000 47.401 422 ARG W C 1
ATOM 3376 O O . ARG A 1 422 ? 36.839 21.060 89.260 1.000 47.913 422 ARG W O 1
ATOM 3384 N N . ALA A 1 423 ? 35.212 19.491 88.925 1.000 45.096 423 ALA W N 1
ATOM 3385 C CA . ALA A 1 423 ? 34.516 20.176 87.842 1.000 49.669 423 ALA W CA 1
ATOM 3386 C C . ALA A 1 423 ? 34.149 21.610 88.226 1.000 58.985 423 ALA W C 1
ATOM 3387 O O . ALA A 1 423 ? 34.095 22.467 87.343 1.000 58.356 423 ALA W O 1
ATOM 3389 N N . LEU A 1 424 ? 33.925 21.872 89.530 1.000 57.841 424 LEU W N 1
ATOM 3390 C CA . LEU A 1 424 ? 33.662 23.222 90.024 1.000 61.415 424 LEU W CA 1
ATOM 3391 C C . LEU A 1 424 ? 34.936 24.074 89.987 1.000 69.117 424 LEU W C 1
ATOM 3392 O O . LEU A 1 424 ? 34.849 25.291 89.873 1.000 66.066 424 LEU W O 1
ATOM 3397 N N . LEU A 1 425 ? 36.118 23.442 90.078 1.000 72.993 425 LEU W N 1
ATOM 3398 C CA . LEU A 1 425 ? 37.381 24.160 89.959 1.000 74.958 425 LEU W CA 1
ATOM 3399 C C . LEU A 1 425 ? 37.750 24.288 88.472 1.000 83.728 425 LEU W C 1
ATOM 3400 O O . LEU A 1 425 ? 38.045 25.424 88.048 1.000 92.083 425 LEU W O 1
ATOM 3405 N N . GLU A 1 443 ? 38.476 28.801 96.647 1.000 63.603 443 GLU W N 1
ATOM 3406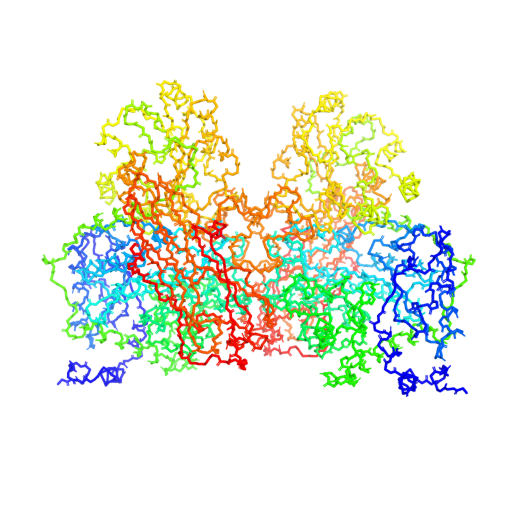 C CA . GLU A 1 443 ? 39.797 28.355 97.184 1.000 66.156 443 GLU W CA 1
ATOM 3407 C C . GLU A 1 443 ? 39.582 27.450 98.399 1.000 63.895 443 GLU W C 1
ATOM 3408 O O . GLU A 1 443 ? 40.399 26.573 98.658 1.000 60.573 443 GLU W O 1
ATOM 3410 N N . ARG A 1 444 ? 38.468 27.639 99.124 1.000 58.122 444 ARG W N 1
ATOM 3411 C CA . ARG A 1 444 ? 38.192 26.845 100.316 1.000 57.309 444 ARG W CA 1
ATOM 3412 C C . ARG A 1 444 ? 37.914 25.387 99.920 1.000 58.996 444 ARG W C 1
ATOM 3413 O O . ARG A 1 444 ? 38.278 24.452 100.645 1.000 51.790 444 ARG W O 1
ATOM 3421 N N . LEU A 1 445 ? 37.317 25.206 98.729 1.000 53.373 445 LEU W N 1
ATOM 3422 C CA . LEU A 1 445 ? 36.977 23.892 98.188 1.000 52.691 445 LEU W CA 1
ATOM 3423 C C . LEU A 1 445 ? 38.233 23.154 97.710 1.000 53.466 445 LEU W C 1
ATOM 3424 O O . LEU A 1 445 ? 38.351 21.945 97.932 1.000 46.589 445 LEU W O 1
ATOM 3429 N N . LYS A 1 446 ? 39.143 23.886 97.034 1.000 56.054 446 LYS W N 1
ATOM 3430 C CA . LYS A 1 446 ? 40.418 23.353 96.560 1.000 50.746 446 LYS W CA 1
ATOM 3431 C C . LYS A 1 446 ? 41.208 22.729 97.720 1.000 47.130 446 LYS W C 1
ATOM 3432 O O . LYS A 1 446 ? 41.676 21.583 97.632 1.000 44.119 446 LYS W O 1
ATOM 3434 N N . LYS A 1 447 ? 41.317 23.473 98.836 1.000 52.233 447 LYS W N 1
ATOM 3435 C CA . LYS A 1 447 ? 42.031 23.037 100.033 1.000 45.834 447 LYS W CA 1
ATOM 3436 C C . LYS A 1 447 ? 41.366 21.817 100.694 1.000 42.494 447 LYS W C 1
ATOM 3437 O O . LYS A 1 447 ? 42.050 20.910 101.170 1.000 44.236 447 LYS W O 1
ATOM 3439 N N . SER A 1 448 ? 40.025 21.770 100.707 1.000 40.422 448 SER W N 1
ATOM 3440 C CA . SER A 1 448 ? 39.306 20.673 101.343 1.000 40.226 448 SER W CA 1
ATOM 3441 C C . SER A 1 448 ? 39.525 19.361 100.576 1.000 47.694 448 SER W C 1
ATOM 3442 O O . SER A 1 448 ? 39.689 18.291 101.180 1.000 42.327 448 SER W O 1
ATOM 3445 N N . ILE A 1 449 ? 39.496 19.442 99.227 1.000 45.543 449 ILE W N 1
ATOM 3446 C CA . ILE A 1 449 ? 39.722 18.275 98.363 1.000 46.671 449 ILE W CA 1
ATOM 3447 C C . ILE A 1 449 ? 41.132 17.721 98.601 1.000 50.370 449 ILE W C 1
ATOM 3448 O O . ILE A 1 449 ? 41.283 16.517 98.809 1.000 43.030 449 ILE W O 1
ATOM 3453 N N . GLU A 1 450 ? 42.138 18.618 98.543 1.000 50.169 450 GLU W N 1
ATOM 3454 C CA . GLU A 1 450 ? 43.552 18.293 98.704 1.000 56.001 450 GLU W CA 1
ATOM 3455 C C . GLU A 1 450 ? 43.758 17.574 100.043 1.000 58.572 450 GLU W C 1
ATOM 3456 O O . GLU A 1 450 ? 44.432 16.533 100.088 1.000 57.169 450 GLU W O 1
ATOM 3458 N N . GLU A 1 451 ? 43.119 18.084 101.119 1.000 47.585 451 GLU W N 1
ATOM 3459 C CA . GLU A 1 451 ? 43.228 17.463 102.437 1.000 52.345 451 GLU W CA 1
ATOM 3460 C C . GLU A 1 451 ? 42.708 16.021 102.407 1.000 49.328 451 GLU W C 1
ATOM 3461 O O . GLU A 1 451 ? 43.336 15.092 102.933 1.000 50.808 451 GLU W O 1
ATOM 3467 N N . HIS A 1 452 ? 41.514 15.861 101.822 1.000 44.016 452 HIS W N 1
ATOM 3468 C CA . HIS A 1 452 ? 40.816 14.587 101.847 1.000 45.636 452 HIS W CA 1
ATOM 3469 C C . HIS A 1 452 ? 41.538 13.565 100.974 1.000 37.598 452 HIS W C 1
ATOM 3470 O O . HIS A 1 452 ? 41.524 12.375 101.268 1.000 52.759 452 HIS W O 1
ATOM 3477 N N . MET A 1 453 ? 42.143 14.050 99.887 1.000 43.344 453 MET W N 1
ATOM 3478 C CA . MET A 1 453 ? 42.916 13.200 98.978 1.000 46.410 453 MET W CA 1
ATOM 3479 C C . MET A 1 453 ? 43.994 12.452 99.755 1.000 46.601 453 MET W C 1
ATOM 3480 O O . MET A 1 453 ? 44.195 11.272 99.505 1.000 44.526 453 MET W O 1
ATOM 3485 N N . LYS A 1 454 ? 44.629 13.134 100.732 1.000 54.831 454 LYS W N 1
ATOM 3486 C CA . LYS A 1 454 ? 45.738 12.637 101.548 1.000 57.413 454 LYS W CA 1
ATOM 3487 C C . LYS A 1 454 ? 45.450 11.256 102.146 1.000 58.876 454 LYS W C 1
ATOM 3488 O O . LYS A 1 454 ? 46.361 10.452 102.336 1.000 55.683 454 LYS W O 1
ATOM 3494 N N . SER A 1 455 ? 44.179 10.983 102.454 1.000 63.045 455 SER W N 1
ATOM 3495 C CA . SER A 1 455 ? 43.851 9.783 103.210 1.000 64.833 455 SER W CA 1
ATOM 3496 C C . SER A 1 455 ? 43.737 8.535 102.321 1.000 65.265 455 SER W C 1
ATOM 3497 O O . SER A 1 455 ? 43.618 7.423 102.836 1.000 62.862 455 SER W O 1
ATOM 3500 N N . ILE A 1 456 ? 43.793 8.707 100.989 1.000 57.841 456 ILE W N 1
ATOM 3501 C CA . ILE A 1 456 ? 43.630 7.580 100.075 1.000 58.447 456 ILE W CA 1
ATOM 3502 C C . ILE A 1 456 ? 44.992 6.974 99.762 1.000 50.956 456 ILE W C 1
ATOM 3503 O O . ILE A 1 456 ? 45.856 7.685 99.257 1.000 43.038 456 ILE W O 1
ATOM 3508 N N . PRO A 1 457 ? 45.205 5.655 99.977 1.000 51.465 457 PRO W N 1
ATOM 3509 C CA . PRO A 1 457 ? 46.480 5.009 99.643 1.000 47.997 457 PRO W CA 1
ATOM 3510 C C . PRO A 1 457 ? 46.830 5.006 98.167 1.000 52.229 457 PRO W C 1
ATOM 3511 O O . PRO A 1 457 ? 45.943 4.884 97.308 1.000 50.038 457 PRO W O 1
ATOM 3515 N N . SER A 1 458 ? 48.141 5.112 97.909 1.000 49.647 458 SER W N 1
ATOM 3516 C CA . SER A 1 458 ? 48.742 5.201 96.589 1.000 44.131 458 SER W CA 1
ATOM 3517 C C . SER A 1 458 ? 49.166 3.805 96.136 1.000 38.267 458 SER W C 1
ATOM 3518 O O . SER A 1 458 ? 49.348 2.932 96.973 1.000 41.609 458 SER W O 1
ATOM 3521 N N . VAL A 1 459 ? 49.399 3.621 94.834 1.000 38.123 459 VAL W N 1
ATOM 3522 C CA . VAL A 1 459 ? 50.078 2.430 94.325 1.000 36.834 459 VAL W CA 1
ATOM 3523 C C . VAL A 1 459 ? 51.490 2.340 94.925 1.000 48.617 459 VAL W C 1
ATOM 3524 O O . VAL A 1 459 ? 51.955 1.253 95.310 1.000 39.507 459 VAL W O 1
ATOM 3528 N N . LEU A 1 460 ? 52.172 3.490 95.004 1.000 47.845 460 LEU W N 1
ATOM 3529 C CA . LEU A 1 460 ? 53.492 3.570 95.628 1.000 46.289 460 LEU W CA 1
ATOM 3530 C C . LEU A 1 460 ? 53.439 3.019 97.037 1.000 41.773 460 LEU W C 1
ATOM 3531 O O . LEU A 1 460 ? 54.294 2.208 97.386 1.000 52.798 460 LEU W O 1
ATOM 3536 N N . ASP A 1 461 ? 52.461 3.488 97.824 1.000 39.544 461 ASP W N 1
ATOM 3537 C CA . ASP A 1 461 ? 52.273 3.065 99.196 1.000 40.605 461 ASP W CA 1
ATOM 3538 C C . ASP A 1 461 ? 52.110 1.555 99.272 1.000 46.788 461 ASP W C 1
ATOM 3539 O O . ASP A 1 461 ? 52.566 0.941 100.228 1.000 40.065 461 ASP W O 1
ATOM 3544 N N . ALA A 1 462 ? 51.411 0.962 98.293 1.000 38.384 462 ALA W N 1
ATOM 3545 C CA . ALA A 1 462 ? 51.161 -0.468 98.384 1.000 36.976 462 ALA W CA 1
ATOM 3546 C C . ALA A 1 462 ? 52.457 -1.242 98.153 1.000 35.041 462 ALA W C 1
ATOM 3547 O O . ALA A 1 462 ? 52.684 -2.283 98.769 1.000 36.749 462 ALA W O 1
ATOM 3549 N N . PHE A 1 463 ? 53.279 -0.776 97.210 1.000 34.732 463 PHE W N 1
ATOM 3550 C CA . PHE A 1 463 ? 54.558 -1.422 96.966 1.000 34.011 463 PHE W CA 1
ATOM 3551 C C . PHE A 1 463 ? 55.460 -1.312 98.204 1.000 38.429 463 PHE W C 1
ATOM 3552 O O . PHE A 1 463 ? 56.142 -2.277 98.551 1.000 39.382 463 PHE W O 1
ATOM 3560 N N . LYS A 1 464 ? 55.447 -0.148 98.861 1.000 42.649 464 LYS W N 1
ATOM 3561 C CA . LYS A 1 464 ? 56.312 0.062 100.014 1.000 42.824 464 LYS W CA 1
ATOM 3562 C C . LYS A 1 464 ? 55.838 -0.822 101.155 1.000 44.620 464 LYS W C 1
ATOM 3563 O O . LYS A 1 464 ? 56.642 -1.448 101.825 1.000 43.353 464 LYS W O 1
ATOM 3569 N N . GLU A 1 465 ? 54.518 -0.881 101.358 1.000 42.148 465 GLU W N 1
ATOM 3570 C CA . GLU A 1 465 ? 53.924 -1.679 102.410 1.000 45.278 465 GLU W CA 1
ATOM 3571 C C . GLU A 1 465 ? 54.258 -3.162 102.218 1.000 48.945 465 GLU W C 1
ATOM 3572 O O . GLU A 1 465 ? 54.446 -3.882 103.190 1.000 46.174 465 GLU W O 1
ATOM 3578 N N . GLU A 1 466 ? 54.349 -3.620 100.971 1.000 45.065 466 GLU W N 1
ATOM 3579 C CA . GLU A 1 466 ? 54.612 -5.027 100.687 1.000 44.071 466 GLU W CA 1
ATOM 3580 C C . GLU A 1 466 ? 56.106 -5.327 100.868 1.000 45.181 466 GLU W C 1
ATOM 3581 O O . GLU A 1 466 ? 56.525 -6.488 100.815 1.000 48.687 466 GLU W O 1
ATOM 3587 N N . GLY A 1 467 ? 56.922 -4.277 101.015 1.000 44.567 467 GLY W N 1
ATOM 3588 C CA . GLY A 1 467 ? 58.351 -4.470 101.249 1.000 42.190 467 GLY W CA 1
ATOM 3589 C C . GLY A 1 467 ? 59.175 -4.690 99.980 1.000 47.597 467 GLY W C 1
ATOM 3590 O O . GLY A 1 467 ? 60.275 -5.236 100.034 1.000 44.267 467 GLY W O 1
ATOM 3591 N N . ILE A 1 468 ? 58.667 -4.248 98.824 1.000 38.894 468 ILE W N 1
ATOM 3592 C CA . ILE A 1 468 ? 59.373 -4.492 97.572 1.000 35.279 468 ILE W CA 1
ATOM 3593 C C . ILE A 1 468 ? 60.524 -3.502 97.430 1.000 36.715 468 ILE W C 1
ATOM 3594 O O . ILE A 1 468 ? 60.370 -2.338 97.770 1.000 39.059 468 ILE W O 1
ATOM 3599 N N . GLU A 1 469 ? 61.645 -3.946 96.869 1.000 34.335 469 GLU W N 1
ATOM 3600 C CA . GLU A 1 469 ? 62.703 -3.023 96.508 1.000 38.473 469 GLU W CA 1
ATOM 3601 C C . GLU A 1 469 ? 62.403 -2.438 95.126 1.000 37.848 469 GLU W C 1
ATOM 3602 O O . GLU A 1 469 ? 62.447 -3.150 94.122 1.000 35.340 469 GLU W O 1
ATOM 3608 N N . PHE A 1 470 ? 62.168 -1.124 95.069 1.000 32.729 470 PHE W N 1
ATOM 3609 C CA . PHE A 1 470 ? 61.853 -0.543 93.778 1.000 36.127 470 PHE W CA 1
ATOM 3610 C C . PHE A 1 470 ? 62.400 0.876 93.716 1.000 40.483 470 PHE W C 1
ATOM 3611 O O . PHE A 1 470 ? 62.596 1.508 94.753 1.000 40.300 470 PHE W O 1
ATOM 3619 N N . GLU A 1 471 ? 62.580 1.360 92.483 1.000 39.031 471 GLU W N 1
ATOM 3620 C CA . GLU A 1 471 ? 62.732 2.782 92.235 1.000 41.270 471 GLU W CA 1
ATOM 3621 C C . GLU A 1 471 ? 61.533 3.245 91.398 1.000 39.540 471 GLU W C 1
ATOM 3622 O O . GLU A 1 471 ? 60.996 2.459 90.624 1.000 34.917 471 GLU W O 1
ATOM 3628 N N . TYR A 1 472 ? 61.137 4.509 91.560 1.000 34.732 472 TYR W N 1
ATOM 3629 C CA . TYR A 1 472 ? 59.987 5.043 90.838 1.000 35.580 472 TYR W CA 1
ATOM 3630 C C . TYR A 1 472 ? 60.464 6.139 89.891 1.000 39.979 472 TYR W C 1
ATOM 3631 O O . TYR A 1 472 ? 61.238 7.001 90.297 1.000 39.988 472 TYR W O 1
ATOM 3640 N N . ALA A 1 473 ? 59.986 6.118 88.640 1.000 31.103 473 ALA W N 1
ATOM 3641 C CA . ALA A 1 473 ? 60.189 7.212 87.690 1.000 31.042 473 ALA W CA 1
ATOM 3642 C C . ALA A 1 473 ? 58.814 7.523 87.098 1.000 33.692 473 ALA W C 1
ATOM 3643 O O . ALA A 1 473 ? 58.181 6.610 86.574 1.000 33.537 473 ALA W O 1
ATOM 3645 N N . LYS A 1 474 ? 58.402 8.799 87.117 1.000 32.394 474 LYS W N 1
ATOM 3646 C CA . LYS A 1 474 ? 57.067 9.119 86.604 1.000 33.186 474 LYS W CA 1
ATOM 3647 C C . LYS A 1 474 ? 56.961 8.786 85.120 1.000 33.411 474 LYS W C 1
ATOM 3648 O O . LYS A 1 474 ? 55.907 8.331 84.660 1.000 31.812 474 LYS W O 1
ATOM 3654 N N . GLY A 1 475 ? 58.034 9.045 84.367 1.000 30.500 475 GLY W N 1
ATOM 3655 C CA . GLY A 1 475 ? 58.077 8.720 82.960 1.000 29.896 475 GLY W CA 1
ATOM 3656 C C . GLY A 1 475 ? 57.442 9.806 82.075 1.000 31.989 475 GLY W C 1
ATOM 3657 O O . GLY A 1 475 ? 58.102 10.334 81.178 1.000 32.099 475 GLY W O 1
ATOM 3658 N N . CYS A 1 476 ? 56.142 10.078 82.282 1.000 31.278 476 CYS W N 1
ATOM 3659 C CA . CYS A 1 476 ? 55.451 11.122 81.532 1.000 33.376 476 CYS W CA 1
ATOM 3660 C C . CYS A 1 476 ? 54.176 11.496 82.265 1.000 33.061 476 CYS W C 1
ATOM 3661 O O . CYS A 1 476 ? 53.839 10.849 83.253 1.000 32.044 476 CYS W O 1
ATOM 3664 N N . GLU A 1 477 ? 53.504 12.572 81.825 1.000 30.904 477 GLU W N 1
ATOM 3665 C CA . GLU A 1 477 ? 52.200 12.904 82.385 1.000 32.929 477 GLU W CA 1
ATOM 3666 C C . GLU A 1 477 ? 51.132 12.087 81.667 1.000 30.208 477 GLU W C 1
ATOM 3667 O O . GLU A 1 477 ? 51.386 11.471 80.621 1.000 29.091 477 GLU W O 1
ATOM 3673 N N . VAL A 1 478 ? 49.901 12.142 82.193 1.000 29.792 478 VAL W N 1
ATOM 3674 C CA . VAL A 1 478 ? 48.809 11.482 81.501 1.000 29.728 478 VAL W CA 1
ATOM 3675 C C . VAL A 1 478 ? 48.557 12.157 80.163 1.000 33.041 478 VAL W C 1
ATOM 3676 O O . VAL A 1 478 ? 48.320 11.455 79.194 1.000 33.336 478 VAL W O 1
ATOM 3680 N N . THR A 1 479 ? 48.605 13.499 80.117 1.000 28.229 479 THR W N 1
ATOM 3681 C CA . THR A 1 479 ? 48.363 14.181 78.852 1.000 32.057 479 THR W CA 1
ATOM 3682 C C . THR A 1 479 ? 49.588 14.994 78.422 1.000 34.148 479 THR W C 1
ATOM 3683 O O . THR A 1 479 ? 50.550 15.123 79.173 1.000 35.797 479 THR W O 1
ATOM 3687 N N . GLY A 1 480 ? 49.542 15.523 77.194 1.000 37.206 480 GLY W N 1
ATOM 3688 C CA . GLY A 1 480 ? 50.620 16.370 76.691 1.000 35.437 480 GLY W CA 1
ATOM 3689 C C . GLY A 1 480 ? 51.630 15.541 75.907 1.000 37.174 480 GLY W C 1
ATOM 3690 O O . GLY A 1 480 ? 51.427 14.344 75.725 1.000 42.680 480 GLY W O 1
ATOM 3691 N N . GLU A 1 481 ? 52.728 16.161 75.473 1.000 35.160 481 GLU W N 1
ATOM 3692 C CA . GLU A 1 481 ? 53.667 15.473 74.597 1.000 37.547 481 GLU W CA 1
ATOM 3693 C C . GLU A 1 481 ? 55.095 15.513 75.141 1.000 37.785 481 GLU W C 1
ATOM 3694 O O . GLU A 1 481 ? 56.014 15.122 74.425 1.000 37.796 481 GLU W O 1
ATOM 3700 N N . ASP A 1 482 ? 55.261 15.934 76.397 1.000 34.955 482 ASP W N 1
ATOM 3701 C CA . ASP A 1 482 ? 56.579 16.072 76.996 1.000 33.723 482 ASP W CA 1
ATOM 3702 C C . ASP A 1 482 ? 57.209 14.690 77.225 1.000 41.087 482 ASP W C 1
ATOM 3703 O O . ASP A 1 482 ? 56.692 13.904 78.018 1.000 35.379 482 ASP W O 1
ATOM 3708 N N . ARG A 1 483 ? 58.364 14.439 76.584 1.000 34.548 483 ARG W N 1
ATOM 3709 C CA . ARG A 1 483 ? 59.077 13.169 76.707 1.000 35.023 483 ARG W CA 1
ATOM 3710 C C . ARG A 1 483 ? 60.357 13.305 77.543 1.000 35.806 483 ARG W C 1
ATOM 3711 O O . ARG A 1 483 ? 61.151 12.368 77.577 1.000 39.204 483 ARG W O 1
ATOM 3719 N N . SER A 1 484 ? 60.488 14.395 78.308 1.000 34.334 484 SER W N 1
ATOM 3720 C CA . SER A 1 484 ? 61.737 14.678 79.016 1.000 37.706 484 SER W CA 1
ATOM 3721 C C . SER A 1 484 ? 61.972 13.735 80.204 1.000 39.709 484 SER W C 1
ATOM 3722 O O . SER A 1 484 ? 63.110 13.609 80.669 1.000 38.928 484 SER W O 1
ATOM 3725 N N . GLY A 1 485 ? 60.908 13.056 80.679 1.000 37.711 485 GLY W N 1
ATOM 3726 C CA . GLY A 1 485 ? 61.013 12.100 81.774 1.000 33.481 485 GLY W CA 1
ATOM 3727 C C . GLY A 1 485 ? 61.380 10.695 81.298 1.000 33.879 485 GLY W C 1
ATOM 3728 O O . GLY A 1 485 ? 61.585 9.815 82.136 1.000 36.220 485 GLY W O 1
ATOM 3729 N N . PHE A 1 486 ? 61.471 10.481 79.976 1.000 31.856 486 PHE W N 1
ATOM 3730 C CA . PHE A 1 486 ? 61.678 9.140 79.459 1.000 30.213 486 PHE W CA 1
ATOM 3731 C C . PHE A 1 486 ? 63.063 8.609 79.868 1.000 35.818 486 PHE W C 1
ATOM 3732 O O . PHE A 1 486 ? 63.226 7.429 80.179 1.000 32.792 486 PHE W O 1
ATOM 3740 N N . GLU A 1 487 ? 64.092 9.482 79.830 1.000 35.673 487 GLU W N 1
ATOM 3741 C CA . GLU A 1 487 ? 65.467 9.019 80.055 1.000 36.065 487 GLU W CA 1
ATOM 3742 C C . GLU A 1 487 ? 65.592 8.394 81.442 1.000 32.386 487 GLU W C 1
ATOM 3743 O O . GLU A 1 487 ? 66.151 7.293 81.589 1.000 34.760 487 GLU W O 1
ATOM 3749 N N . GLU A 1 488 ? 65.050 9.087 82.452 1.000 34.599 488 GLU W N 1
ATOM 3750 C CA . GLU A 1 488 ? 65.102 8.612 83.827 1.000 32.163 488 GLU W CA 1
ATOM 3751 C C . GLU A 1 488 ? 64.418 7.238 83.938 1.000 40.942 488 GLU W C 1
ATOM 3752 O O . GLU A 1 488 ? 64.951 6.313 84.551 1.000 37.000 488 GLU W O 1
ATOM 3758 N N . ALA A 1 489 ? 63.215 7.110 83.354 1.000 35.508 489 ALA W N 1
ATOM 3759 C CA . ALA A 1 489 ? 62.508 5.835 83.358 1.000 33.356 489 ALA W CA 1
ATOM 3760 C C . ALA A 1 489 ? 63.303 4.703 82.688 1.000 32.635 489 ALA W C 1
ATOM 3761 O O . ALA A 1 489 ? 63.378 3.599 83.230 1.000 32.773 489 ALA W O 1
ATOM 3763 N N . ILE A 1 490 ? 63.894 4.965 81.520 1.000 30.649 490 ILE W N 1
ATOM 3764 C CA . ILE A 1 490 ? 64.649 3.954 80.795 1.000 37.336 490 ILE W CA 1
ATOM 3765 C C . ILE A 1 490 ? 65.870 3.570 81.654 1.000 40.831 490 ILE W C 1
ATOM 3766 O O . ILE A 1 490 ? 66.238 2.401 81.729 1.000 36.749 490 ILE W O 1
ATOM 3771 N N . GLU A 1 491 ? 66.476 4.559 82.326 1.000 39.965 491 GLU W N 1
ATOM 3772 C CA . GLU A 1 491 ? 67.680 4.289 83.110 1.000 43.108 491 GLU W CA 1
ATOM 3773 C C . GLU A 1 491 ? 67.377 3.386 84.305 1.000 41.170 491 GLU W C 1
ATOM 3774 O O . GLU A 1 491 ? 68.131 2.430 84.542 1.000 44.310 491 GLU W O 1
ATOM 3780 N N . ILE A 1 492 ? 66.259 3.635 85.022 1.000 37.520 492 ILE W N 1
ATOM 3781 C CA . ILE A 1 492 ? 65.910 2.754 86.134 1.000 35.120 492 ILE W CA 1
ATOM 3782 C C . ILE A 1 492 ? 65.490 1.378 85.612 1.000 35.392 492 ILE W C 1
ATOM 3783 O O . ILE A 1 492 ? 65.794 0.364 86.244 1.000 35.314 492 ILE W O 1
ATOM 3788 N N . ALA A 1 493 ? 64.836 1.316 84.442 1.000 35.157 493 ALA W N 1
ATOM 3789 C CA . ALA A 1 493 ? 64.490 0.020 83.871 1.000 35.962 493 ALA W CA 1
ATOM 3790 C C . ALA A 1 493 ? 65.746 -0.838 83.644 1.000 37.148 493 ALA W C 1
ATOM 3791 O O . ALA A 1 493 ? 65.758 -2.048 83.919 1.000 35.895 493 ALA W O 1
ATOM 3793 N N . LYS A 1 494 ? 66.773 -0.216 83.054 1.000 36.930 494 LYS W N 1
ATOM 3794 C CA . LYS A 1 494 ? 67.994 -0.928 82.696 1.000 38.534 494 LYS W CA 1
ATOM 3795 C C . LYS A 1 494 ? 68.650 -1.551 83.923 1.000 37.379 494 LYS W C 1
ATOM 3796 O O . LYS A 1 494 ? 69.288 -2.599 83.782 1.000 46.278 494 LYS W O 1
ATOM 3802 N N . LYS A 1 495 ? 68.489 -0.945 85.106 1.000 37.775 495 LYS W N 1
ATOM 3803 C CA . LYS A 1 495 ? 69.154 -1.508 86.280 1.000 42.313 495 LYS W CA 1
ATOM 3804 C C . LYS A 1 495 ? 68.214 -2.352 87.140 1.000 43.440 495 LYS W C 1
ATOM 3805 O O . LYS A 1 495 ? 68.541 -2.657 88.286 1.000 39.631 495 LYS W O 1
ATOM 3811 N N . SER A 1 496 ? 67.032 -2.705 86.613 1.000 40.431 496 SER W N 1
ATOM 3812 C CA . SER A 1 496 ? 66.085 -3.462 87.415 1.000 37.354 496 SER W CA 1
ATOM 3813 C C . SER A 1 496 ? 65.951 -4.879 86.867 1.000 33.732 496 SER W C 1
ATOM 3814 O O . SER A 1 496 ? 66.436 -5.164 85.796 1.000 34.888 496 SER W O 1
ATOM 3817 N N . ASP A 1 497 ? 65.215 -5.738 87.571 1.000 34.062 497 ASP W N 1
ATOM 3818 C CA . ASP A 1 497 ? 64.876 -7.063 87.068 1.000 34.199 497 ASP W CA 1
ATOM 3819 C C . ASP A 1 497 ? 63.621 -7.024 86.180 1.000 34.031 497 ASP W C 1
ATOM 3820 O O . ASP A 1 497 ? 63.470 -7.835 85.268 1.000 34.163 497 ASP W O 1
ATOM 3825 N N . VAL A 1 498 ? 62.707 -6.104 86.496 1.000 31.675 498 VAL W N 1
ATOM 3826 C CA . VAL A 1 498 ? 61.416 -6.057 85.813 1.000 33.572 498 VAL W CA 1
ATOM 3827 C C . VAL A 1 498 ? 60.908 -4.619 85.856 1.000 28.275 498 VAL W C 1
ATOM 3828 O O . VAL A 1 498 ? 61.071 -3.939 86.875 1.000 29.572 498 VAL W O 1
ATOM 3832 N N . ALA A 1 499 ? 60.289 -4.186 84.746 1.000 29.507 499 ALA W N 1
ATOM 3833 C CA . ALA A 1 499 ? 59.689 -2.861 84.707 1.000 26.175 499 ALA W CA 1
ATOM 3834 C C . ALA A 1 499 ? 58.165 -3.057 84.804 1.000 26.861 499 ALA W C 1
ATOM 3835 O O . ALA A 1 499 ? 57.624 -3.891 84.083 1.000 29.274 499 ALA W O 1
ATOM 3837 N N . ILE A 1 500 ? 57.544 -2.333 85.721 1.000 26.633 500 ILE W N 1
ATOM 3838 C CA . ILE A 1 500 ? 56.094 -2.341 85.861 1.000 28.062 500 ILE W CA 1
ATOM 3839 C C . ILE A 1 500 ? 55.622 -0.939 85.471 1.000 27.187 500 ILE W C 1
ATOM 3840 O O . ILE A 1 500 ? 55.931 0.036 86.168 1.000 28.062 500 ILE W O 1
ATOM 3845 N N . VAL A 1 501 ? 54.953 -0.844 84.311 1.000 26.591 501 VAL W N 1
ATOM 3846 C CA . VAL A 1 501 ? 54.654 0.461 83.750 1.000 25.271 501 VAL W CA 1
ATOM 3847 C C . VAL A 1 501 ? 53.149 0.665 83.933 1.000 25.676 501 VAL W C 1
ATOM 3848 O O . VAL A 1 501 ? 52.368 -0.147 83.427 1.000 26.281 501 VAL W O 1
ATOM 3852 N N . VAL A 1 502 ? 52.790 1.744 84.631 1.000 24.547 502 VAL W N 1
ATOM 3853 C CA . VAL A 1 502 ? 51.411 1.931 85.061 1.000 25.185 502 VAL W CA 1
ATOM 3854 C C . VAL A 1 502 ? 50.898 3.192 84.388 1.000 25.462 502 VAL W C 1
ATOM 3855 O O . VAL A 1 502 ? 51.319 4.298 84.758 1.000 26.676 502 VAL W O 1
ATOM 3859 N N . VAL A 1 503 ? 49.975 3.018 83.421 1.000 24.308 503 VAL W N 1
ATOM 3860 C CA . VAL A 1 503 ? 49.585 4.109 82.533 1.000 24.339 503 VAL W CA 1
ATOM 3861 C C . VAL A 1 503 ? 48.056 4.124 82.501 1.000 24.217 503 VAL W C 1
ATOM 3862 O O . VAL A 1 503 ? 47.439 3.199 83.015 1.000 25.618 503 VAL W O 1
ATOM 3866 N N . GLY A 1 504 ? 47.488 5.185 81.929 1.000 25.244 504 GLY W N 1
ATOM 3867 C CA . GLY A 1 504 ? 46.038 5.168 81.751 1.000 24.550 504 GLY W CA 1
ATOM 3868 C C . GLY A 1 504 ? 45.411 6.546 81.843 1.000 24.466 504 GLY W C 1
ATOM 3869 O O . GLY A 1 504 ? 45.932 7.480 81.269 1.000 25.531 504 GLY W O 1
ATOM 3870 N N . ASP A 1 505 ? 44.239 6.618 82.499 1.000 23.763 505 ASP W N 1
ATOM 3871 C CA . ASP A 1 505 ? 43.398 7.793 82.409 1.000 26.406 505 ASP W CA 1
ATOM 3872 C C . ASP A 1 505 ? 43.519 8.692 83.620 1.000 28.457 505 ASP W C 1
ATOM 3873 O O . ASP A 1 505 ? 43.936 8.277 84.712 1.000 26.329 505 ASP W O 1
ATOM 3878 N N . LYS A 1 506 ? 43.045 9.933 83.413 1.000 26.210 506 LYS W N 1
ATOM 3879 C CA . LYS A 1 506 ? 42.553 10.761 84.502 1.000 24.328 506 LYS W CA 1
ATOM 3880 C C . LYS A 1 506 ? 41.062 11.008 84.232 1.000 27.967 506 LYS W C 1
ATOM 3881 O O . LYS A 1 506 ? 40.713 11.636 83.230 1.000 25.769 506 LYS W O 1
ATOM 3887 N N . SER A 1 507 ? 40.199 10.546 85.153 1.000 23.700 507 SER W N 1
ATOM 3888 C CA . SER A 1 507 ? 38.754 10.581 84.922 1.000 24.056 507 SER W CA 1
ATOM 3889 C C . SER A 1 507 ? 38.100 11.771 85.620 1.000 27.127 507 SER W C 1
ATOM 3890 O O . SER A 1 507 ? 38.439 12.119 86.744 1.000 25.870 507 SER W O 1
ATOM 3893 N N . GLY A 1 508 ? 37.111 12.379 84.941 1.000 26.574 508 GLY W N 1
ATOM 3894 C CA . GLY A 1 508 ? 36.333 13.478 85.491 1.000 23.877 508 GLY W CA 1
ATOM 3895 C C . GLY A 1 508 ? 35.610 14.217 84.374 1.000 28.535 508 GLY W C 1
ATOM 3896 O O . GLY A 1 508 ? 35.449 13.675 83.279 1.000 28.161 508 GLY W O 1
ATOM 3897 N N . LEU A 1 509 ? 35.183 15.455 84.654 1.000 29.348 509 LEU W N 1
ATOM 3898 C CA . LEU A 1 509 ? 34.268 16.128 83.752 1.000 28.546 509 LEU W CA 1
ATOM 3899 C C . LEU A 1 509 ? 34.945 17.323 83.091 1.000 30.111 509 LEU W C 1
ATOM 3900 O O . LEU A 1 509 ? 34.279 18.065 82.384 1.000 29.326 509 LEU W O 1
ATOM 3905 N N . THR A 1 510 ? 36.242 17.547 83.346 1.000 31.176 510 THR W N 1
ATOM 3906 C CA . THR A 1 510 ? 36.869 18.776 82.854 1.000 31.838 510 THR W CA 1
ATOM 3907 C C . THR A 1 510 ? 37.864 18.464 81.733 1.000 34.487 510 THR W C 1
ATOM 3908 O O . THR A 1 510 ? 38.203 17.309 81.467 1.000 27.916 510 THR W O 1
ATOM 3912 N N . LEU A 1 511 ? 38.368 19.523 81.074 1.000 31.234 511 LEU W N 1
ATOM 3913 C CA . LEU A 1 511 ? 39.170 19.366 79.870 1.000 31.591 511 LEU W CA 1
ATOM 3914 C C . LEU A 1 511 ? 40.446 18.551 80.106 1.000 35.809 511 LEU W C 1
ATOM 3915 O O . LEU A 1 511 ? 40.912 17.890 79.177 1.000 33.334 511 LEU W O 1
ATOM 3920 N N . ASP A 1 512 ? 41.044 18.666 81.305 1.000 33.083 512 ASP W N 1
ATOM 3921 C CA . ASP A 1 512 ? 42.275 17.967 81.636 1.000 33.680 512 ASP W CA 1
ATOM 3922 C C . ASP A 1 512 ? 42.042 16.459 81.822 1.000 31.465 512 ASP W C 1
ATOM 3923 O O . ASP A 1 512 ? 43.005 15.699 81.985 1.000 31.152 512 ASP W O 1
ATOM 3928 N N . CYS A 1 513 ? 40.759 16.015 81.814 1.000 28.780 513 CYS W N 1
ATOM 3929 C CA . CYS A 1 513 ? 40.474 14.605 81.999 1.000 25.338 513 CYS W CA 1
ATOM 3930 C C . CYS A 1 513 ? 40.377 13.912 80.643 1.000 25.174 513 CYS W C 1
ATOM 3931 O O . CYS A 1 513 ? 40.042 14.532 79.631 1.000 26.712 513 CYS W O 1
ATOM 3934 N N . THR A 1 514 ? 40.745 12.619 80.627 1.000 23.593 514 THR W N 1
ATOM 3935 C CA . THR A 1 514 ? 40.823 11.864 79.374 1.000 23.195 514 THR W CA 1
ATOM 3936 C C . THR A 1 514 ? 39.657 10.885 79.229 1.000 26.250 514 THR W C 1
ATOM 3937 O O . THR A 1 514 ? 39.441 10.367 78.134 1.000 26.060 514 THR W O 1
ATOM 3941 N N . THR A 1 515 ? 38.927 10.640 80.322 1.000 23.845 515 THR W N 1
ATOM 3942 C CA . THR A 1 515 ? 37.729 9.808 80.289 1.000 23.645 515 THR W CA 1
ATOM 3943 C C . THR A 1 515 ? 36.783 10.404 81.330 1.000 24.865 515 THR W C 1
ATOM 3944 O O . THR A 1 515 ? 37.155 11.305 82.083 1.000 23.592 515 THR W O 1
ATOM 3948 N N . GLY A 1 516 ? 35.539 9.912 81.339 1.000 22.800 516 GLY W N 1
ATOM 3949 C CA . GLY A 1 516 ? 34.477 10.475 82.160 1.000 22.804 516 GLY W CA 1
ATOM 3950 C C . GLY A 1 516 ? 33.426 11.170 81.295 1.000 25.129 516 GLY W C 1
ATOM 3951 O O . GLY A 1 516 ? 33.658 11.483 80.127 1.000 25.558 516 GLY W O 1
ATOM 3952 N N . GLU A 1 517 ? 32.304 11.485 81.937 1.000 23.859 517 GLU W N 1
ATOM 3953 C CA . GLU A 1 517 ? 31.247 12.237 81.279 1.000 23.169 517 GLU W CA 1
ATOM 3954 C C . GLU A 1 517 ? 31.823 13.483 80.608 1.000 24.399 517 GLU W C 1
ATOM 3955 O O . GLU A 1 517 ? 32.433 14.318 81.280 1.000 26.223 517 GLU W O 1
ATOM 3961 N N . SER A 1 518 ? 31.569 13.601 79.292 1.000 23.854 518 SER W N 1
ATOM 3962 C CA . SER A 1 518 ? 31.958 14.727 78.435 1.000 23.089 518 SER W CA 1
ATOM 3963 C C . SER A 1 518 ? 33.364 14.585 77.864 1.000 22.651 518 SER W C 1
ATOM 3964 O O . SER A 1 518 ? 33.795 15.471 77.122 1.000 25.649 518 SER W O 1
ATOM 3967 N N . ARG A 1 519 ? 34.061 13.482 78.184 1.000 22.160 519 ARG W N 1
ATOM 3968 C CA . ARG A 1 519 ? 35.436 13.308 77.719 1.000 21.824 519 ARG W CA 1
ATOM 3969 C C . ARG A 1 519 ? 35.488 12.059 76.834 1.000 22.607 519 ARG W C 1
ATOM 3970 O O . ARG A 1 519 ? 35.808 10.953 77.292 1.000 21.444 519 ARG W O 1
ATOM 3978 N N . ASP A 1 520 ? 35.142 12.272 75.569 1.000 21.352 520 ASP W N 1
ATOM 3979 C CA . ASP A 1 520 ? 35.027 11.166 74.627 1.000 21.779 520 ASP W CA 1
ATOM 3980 C C . ASP A 1 520 ? 36.321 11.083 73.809 1.000 23.147 520 ASP W C 1
ATOM 3981 O O . ASP A 1 520 ? 36.886 12.123 73.513 1.000 23.485 520 ASP W O 1
ATOM 3986 N N . MET A 1 521 ? 36.774 9.858 73.482 1.000 21.981 521 MET W N 1
ATOM 3987 C CA . MET A 1 521 ? 38.109 9.705 72.885 1.000 23.239 521 MET W CA 1
ATOM 3988 C C . MET A 1 521 ? 37.924 9.020 71.531 1.000 23.553 521 MET W C 1
ATOM 3989 O O . MET A 1 521 ? 37.589 7.827 71.495 1.000 25.174 521 MET W O 1
ATOM 3994 N N . ALA A 1 522 ? 38.168 9.750 70.434 1.000 23.118 522 ALA W N 1
ATOM 3995 C CA . ALA A 1 522 ? 37.855 9.229 69.106 1.000 23.343 522 ALA W CA 1
ATOM 3996 C C . ALA A 1 522 ? 38.730 8.025 68.741 1.000 21.168 522 ALA W C 1
ATOM 3997 O O . ALA A 1 522 ? 38.257 7.049 68.160 1.000 23.435 522 ALA W O 1
ATOM 3999 N N . ASN A 1 523 ? 40.051 8.123 69.035 1.000 22.087 523 ASN W N 1
ATOM 4000 C CA . ASN A 1 523 ? 40.951 7.209 68.363 1.000 23.580 523 ASN W CA 1
ATOM 4001 C C . ASN A 1 523 ? 41.511 6.142 69.286 1.000 24.863 523 ASN W C 1
ATOM 4002 O O . ASN A 1 523 ? 42.308 5.320 68.843 1.000 24.728 523 ASN W O 1
ATOM 4007 N N . LEU A 1 524 ? 41.096 6.152 70.551 1.000 22.927 524 LEU W N 1
ATOM 4008 C CA . LEU A 1 524 ? 41.421 5.074 71.498 1.000 25.725 524 LEU W CA 1
ATOM 4009 C C . LEU A 1 524 ? 42.924 4.878 71.713 1.000 24.896 524 LEU W C 1
ATOM 4010 O O . LEU A 1 524 ? 43.364 3.748 72.010 1.000 27.811 524 LEU W O 1
ATOM 4015 N N . LYS A 1 525 ? 43.735 5.922 71.523 1.000 24.865 525 LYS W N 1
ATOM 4016 C CA . LYS A 1 525 ? 45.146 5.760 71.902 1.000 24.320 525 LYS W CA 1
ATOM 4017 C C . LYS A 1 525 ? 45.288 6.086 73.383 1.000 24.722 525 LYS W C 1
ATOM 4018 O O . LYS A 1 525 ? 44.691 7.040 73.879 1.000 25.644 525 LYS W O 1
ATOM 4024 N N . LEU A 1 526 ? 46.164 5.347 74.094 1.000 25.105 526 LEU W N 1
ATOM 4025 C CA . LEU A 1 526 ? 46.462 5.746 75.457 1.000 23.456 526 LEU W CA 1
ATOM 4026 C C . LEU A 1 526 ? 46.800 7.241 75.474 1.000 25.341 526 LEU W C 1
ATOM 4027 O O . LEU A 1 526 ? 47.479 7.766 74.592 1.000 26.959 526 LEU W O 1
ATOM 4032 N N . PRO A 1 527 ? 46.351 7.993 76.487 1.000 25.126 527 PRO W N 1
ATOM 4033 C CA . PRO A 1 527 ? 46.528 9.447 76.472 1.000 26.107 527 PRO W CA 1
ATOM 4034 C C . PRO A 1 527 ? 47.998 9.878 76.490 1.000 29.551 527 PRO W C 1
ATOM 4035 O O . PRO A 1 527 ? 48.880 9.152 76.966 1.000 27.940 527 PRO W O 1
ATOM 4039 N N . GLY A 1 528 ? 48.247 11.058 75.930 1.000 29.733 528 GLY W N 1
ATOM 4040 C CA . GLY A 1 528 ? 49.583 11.634 75.985 1.000 29.799 528 GLY W CA 1
ATOM 4041 C C . GLY A 1 528 ? 50.590 10.833 75.170 1.000 29.967 528 GLY W C 1
ATOM 4042 O O . GLY A 1 528 ? 50.305 10.311 74.103 1.000 28.639 528 GLY W O 1
ATOM 4043 N N . VAL A 1 529 ? 51.795 10.728 75.722 1.000 29.010 529 VAL W N 1
ATOM 4044 C CA . VAL A 1 529 ? 52.812 9.897 75.110 1.000 29.851 529 VAL W CA 1
ATOM 4045 C C . VAL A 1 529 ? 53.000 8.611 75.918 1.000 30.821 529 VAL W C 1
ATOM 4046 O O . VAL A 1 529 ? 54.082 8.037 75.900 1.000 29.206 529 VAL W O 1
ATOM 4050 N N . GLN A 1 530 ? 51.951 8.156 76.622 1.000 26.792 530 GLN W N 1
ATOM 4051 C CA . GLN A 1 530 ? 52.074 6.942 77.423 1.000 25.617 530 GLN W CA 1
ATOM 4052 C C . GLN A 1 530 ? 52.394 5.723 76.568 1.000 27.353 530 GLN W C 1
ATOM 4053 O O . GLN A 1 530 ? 53.110 4.827 77.032 1.000 27.867 530 GLN W O 1
ATOM 4059 N N . GLU A 1 531 ? 51.841 5.656 75.341 1.000 27.101 531 GLU W N 1
ATOM 4060 C CA . GLU A 1 531 ? 52.126 4.501 74.516 1.000 27.392 531 GLU W CA 1
ATOM 4061 C C . GLU A 1 531 ? 53.630 4.462 74.201 1.000 29.676 531 GLU W C 1
ATOM 4062 O O . GLU A 1 531 ? 54.243 3.415 74.248 1.000 29.522 531 GLU W O 1
ATOM 4068 N N . GLU A 1 532 ? 54.177 5.616 73.829 1.000 29.204 532 GLU W N 1
ATOM 4069 C CA . GLU A 1 532 ? 55.590 5.725 73.483 1.000 31.264 532 GLU W CA 1
ATOM 4070 C C . GLU A 1 532 ? 56.444 5.394 74.708 1.000 31.169 532 GLU W C 1
ATOM 4071 O O . GLU A 1 532 ? 57.486 4.750 74.543 1.000 32.404 532 GLU W O 1
ATOM 4077 N N . LEU A 1 533 ? 55.977 5.768 75.916 1.000 28.299 533 LEU W N 1
ATOM 4078 C CA . LEU A 1 533 ? 56.716 5.430 77.130 1.000 29.047 533 LEU W CA 1
ATOM 4079 C C . LEU A 1 533 ? 56.824 3.908 77.282 1.000 34.076 533 LEU W C 1
ATOM 4080 O O . LEU A 1 533 ? 57.911 3.379 77.530 1.000 30.729 533 LEU W O 1
ATOM 4085 N N . VAL A 1 534 ? 55.704 3.197 77.108 1.000 27.466 534 VAL W N 1
ATOM 4086 C CA . VAL A 1 534 ? 55.718 1.749 77.216 1.000 29.191 534 VAL W CA 1
ATOM 4087 C C . VAL A 1 534 ? 56.704 1.190 76.192 1.000 28.836 534 VAL W C 1
ATOM 4088 O O . VAL A 1 534 ? 57.479 0.266 76.498 1.000 29.447 534 VAL W O 1
ATOM 4092 N N . LEU A 1 535 ? 56.666 1.709 74.964 1.000 28.849 535 LEU W N 1
ATOM 4093 C CA . LEU A 1 535 ? 57.473 1.096 73.931 1.000 30.443 535 LEU W CA 1
ATOM 4094 C C . LEU A 1 535 ? 58.966 1.389 74.193 1.000 31.907 535 LEU W C 1
ATOM 4095 O O . LEU A 1 535 ? 59.808 0.539 73.924 1.000 32.426 535 LEU W O 1
ATOM 4100 N N . GLU A 1 536 ? 59.278 2.566 74.750 1.000 30.970 536 GLU W N 1
ATOM 4101 C CA . GLU A 1 536 ? 60.686 2.888 75.003 1.000 33.598 536 GLU W CA 1
ATOM 4102 C C . GLU A 1 536 ? 61.209 1.990 76.116 1.000 34.690 536 GLU W C 1
ATOM 4103 O O . GLU A 1 536 ? 62.328 1.489 76.031 1.000 37.390 536 GLU W O 1
ATOM 4109 N N . VAL A 1 537 ? 60.395 1.764 77.140 1.000 29.317 537 VAL W N 1
ATOM 4110 C CA . VAL A 1 537 ? 60.795 0.878 78.226 1.000 29.420 537 VAL W CA 1
ATOM 4111 C C . VAL A 1 537 ? 61.014 -0.532 77.681 1.000 32.905 537 VAL W C 1
ATOM 4112 O O . VAL A 1 537 ? 61.985 -1.207 78.049 1.000 30.782 537 VAL W O 1
ATOM 4116 N N . ALA A 1 538 ? 60.098 -1.015 76.825 1.000 32.507 538 ALA W N 1
ATOM 4117 C CA . ALA A 1 538 ? 60.235 -2.376 76.301 1.000 32.295 538 ALA W CA 1
ATOM 4118 C C . ALA A 1 538 ? 61.540 -2.542 75.509 1.000 35.237 538 ALA W C 1
ATOM 4119 O O . ALA A 1 538 ? 62.086 -3.645 75.457 1.000 34.645 538 ALA W O 1
ATOM 4121 N N . LYS A 1 539 ? 62.010 -1.456 74.885 1.000 31.869 539 LYS W N 1
ATOM 4122 C CA . LYS A 1 539 ? 63.214 -1.514 74.070 1.000 42.019 539 LYS W CA 1
ATOM 4123 C C . LYS A 1 539 ? 64.458 -1.823 74.896 1.000 41.004 539 LYS W C 1
ATOM 4124 O O . LYS A 1 539 ? 65.478 -2.169 74.309 1.000 45.800 539 LYS W O 1
ATOM 4130 N N . THR A 1 540 ? 64.378 -1.713 76.225 1.000 38.938 540 THR W N 1
ATOM 4131 C CA . THR A 1 540 ? 65.499 -2.039 77.099 1.000 37.408 540 THR W CA 1
ATOM 4132 C C . THR A 1 540 ? 65.759 -3.538 77.066 1.000 46.861 540 THR W C 1
ATOM 4133 O O . THR A 1 540 ? 66.859 -3.992 77.368 1.000 46.292 540 THR W O 1
ATOM 4137 N N . GLY A 1 541 ? 64.742 -4.312 76.695 1.000 41.120 541 GLY W N 1
ATOM 4138 C CA . GLY A 1 541 ? 64.842 -5.761 76.717 1.000 40.196 541 GLY W CA 1
ATOM 4139 C C . GLY A 1 541 ? 64.466 -6.337 78.077 1.000 37.543 541 GLY W C 1
ATOM 4140 O O . GLY A 1 541 ? 64.414 -7.558 78.209 1.000 43.806 541 GLY W O 1
ATOM 4141 N N . LYS A 1 542 ? 64.187 -5.489 79.091 1.000 36.761 542 LYS W N 1
ATOM 4142 C CA . LYS A 1 542 ? 63.790 -5.987 80.403 1.000 34.378 542 LYS W CA 1
ATOM 4143 C C . LYS A 1 542 ? 62.345 -6.489 80.356 1.000 34.626 542 LYS W C 1
ATOM 4144 O O . LYS A 1 542 ? 61.570 -5.991 79.535 1.000 36.576 542 LYS W O 1
ATOM 4150 N N . PRO A 1 543 ? 61.941 -7.500 81.162 1.000 38.212 543 PRO W N 1
ATOM 4151 C CA . PRO A 1 543 ? 60.531 -7.937 81.149 1.000 32.728 543 PRO W CA 1
ATOM 4152 C C . PRO A 1 543 ? 59.656 -6.748 81.576 1.000 32.316 543 PRO W C 1
ATOM 4153 O O . PRO A 1 543 ? 60.027 -5.955 82.453 1.000 30.773 543 PRO W O 1
ATOM 4157 N N . VAL A 1 544 ? 58.448 -6.671 80.986 1.000 28.445 544 VAL W N 1
ATOM 4158 C CA . VAL A 1 544 ? 57.581 -5.532 81.216 1.000 25.371 544 VAL W CA 1
ATOM 4159 C C . VAL A 1 544 ? 56.191 -6.056 81.595 1.000 24.852 544 VAL W C 1
ATOM 4160 O O . VAL A 1 544 ? 55.667 -6.920 80.906 1.000 27.917 544 VAL W O 1
ATOM 4164 N N . VAL A 1 545 ? 55.720 -5.600 82.752 1.000 26.393 545 VAL W N 1
ATOM 4165 C CA . VAL A 1 545 ? 54.328 -5.768 83.182 1.000 25.281 545 VAL W CA 1
ATOM 4166 C C . VAL A 1 545 ? 53.632 -4.431 82.931 1.000 26.982 545 VAL W C 1
ATOM 4167 O O . VAL A 1 545 ? 53.994 -3.435 83.547 1.000 26.976 545 VAL W O 1
ATOM 4171 N N . LEU A 1 546 ? 52.588 -4.440 82.081 1.000 23.804 546 LEU W N 1
ATOM 4172 C CA . LEU A 1 546 ? 51.860 -3.212 81.776 1.000 24.580 546 LEU W CA 1
ATOM 4173 C C . LEU A 1 546 ? 50.579 -3.253 82.618 1.000 25.807 546 LEU W C 1
ATOM 4174 O O . LEU A 1 546 ? 49.887 -4.275 82.622 1.000 24.582 546 LEU W O 1
ATOM 4179 N N . VAL A 1 547 ? 50.344 -2.193 83.379 1.000 22.686 547 VAL W N 1
ATOM 4180 C CA . VAL A 1 547 ? 49.158 -2.077 84.221 1.000 24.342 547 VAL W CA 1
ATOM 4181 C C . VAL A 1 547 ? 48.361 -0.894 83.694 1.000 25.173 547 VAL W C 1
ATOM 4182 O O . VAL A 1 547 ? 48.862 0.217 83.666 1.000 24.461 547 VAL W O 1
ATOM 4186 N N . LEU A 1 548 ? 47.131 -1.166 83.214 1.000 22.122 548 LEU W N 1
ATOM 4187 C CA . LEU A 1 548 ? 46.271 -0.114 82.666 1.000 23.245 548 LEU W CA 1
ATOM 4188 C C . LEU A 1 548 ? 45.306 0.311 83.763 1.000 23.731 548 LEU W C 1
ATOM 4189 O O . LEU A 1 548 ? 44.490 -0.485 84.211 1.000 25.024 548 LEU W O 1
ATOM 4194 N N . ILE A 1 549 ? 45.430 1.570 84.201 1.000 22.898 549 ILE W N 1
ATOM 4195 C CA . ILE A 1 549 ? 44.458 2.074 85.143 1.000 22.898 549 ILE W CA 1
ATOM 4196 C C . ILE A 1 549 ? 43.600 3.060 84.353 1.000 24.961 549 ILE W C 1
ATOM 4197 O O . ILE A 1 549 ? 44.012 4.201 84.119 1.000 24.293 549 ILE W O 1
ATOM 4202 N N . THR A 1 550 ? 42.467 2.540 83.857 1.000 25.035 550 THR W N 1
ATOM 4203 C CA . THR A 1 550 ? 41.733 3.277 82.829 1.000 24.216 550 THR W CA 1
ATOM 4204 C C . THR A 1 550 ? 40.228 3.106 83.035 1.000 24.018 550 THR W C 1
ATOM 4205 O O . THR A 1 550 ? 39.784 2.264 83.806 1.000 23.647 550 THR W O 1
ATOM 4209 N N . GLY A 1 551 ? 39.486 3.992 82.370 1.000 24.044 551 GLY W N 1
ATOM 4210 C CA . GLY A 1 551 ? 38.016 3.936 82.429 1.000 24.119 551 GLY W CA 1
ATOM 4211 C C . GLY A 1 551 ? 37.392 3.355 81.155 1.000 27.503 551 GLY W C 1
ATOM 4212 O O . GLY A 1 551 ? 36.170 3.107 81.125 1.000 27.826 551 GLY W O 1
ATOM 4213 N N . ARG A 1 552 ? 38.219 3.099 80.118 1.000 24.792 552 ARG W N 1
ATOM 4214 C CA . ARG A 1 552 ? 37.673 2.530 78.878 1.000 23.439 552 ARG W CA 1
ATOM 4215 C C . ARG A 1 552 ? 38.679 1.559 78.284 1.000 24.689 552 ARG W C 1
ATOM 4216 O O . ARG A 1 552 ? 39.859 1.677 78.606 1.000 25.295 552 ARG W O 1
ATOM 4224 N N . PRO A 1 553 ? 38.267 0.651 77.368 1.000 23.312 553 PRO W N 1
ATOM 4225 C CA . PRO A 1 553 ? 39.224 -0.086 76.533 1.000 23.465 553 PRO W CA 1
ATOM 4226 C C . PRO A 1 553 ? 40.050 0.938 75.747 1.000 28.190 553 PRO W C 1
ATOM 4227 O O . PRO A 1 553 ? 39.492 1.918 75.239 1.000 26.549 553 PRO W O 1
ATOM 4231 N N . TYR A 1 554 ? 41.386 0.741 75.677 1.000 24.104 554 TYR W N 1
ATOM 4232 C CA . TYR A 1 554 ? 42.255 1.441 74.752 1.000 24.614 554 TYR W CA 1
ATOM 4233 C C . TYR A 1 554 ? 42.783 0.444 73.726 1.000 26.183 554 TYR W C 1
ATOM 4234 O O . TYR A 1 554 ? 42.758 -0.760 73.964 1.000 26.086 554 TYR W O 1
ATOM 4243 N N . SER A 1 555 ? 43.152 0.961 72.550 1.000 25.141 555 SER W N 1
ATOM 4244 C CA . SER A 1 555 ? 43.798 0.145 71.525 1.000 27.965 555 SER W CA 1
ATOM 4245 C C . SER A 1 555 ? 45.188 -0.284 72.016 1.000 31.081 555 SER W C 1
ATOM 4246 O O . SER A 1 555 ? 46.045 0.555 72.226 1.000 28.187 555 SER W O 1
ATOM 4249 N N . LEU A 1 556 ? 45.402 -1.584 72.197 1.000 28.496 556 LEU W N 1
ATOM 4250 C CA . LEU A 1 556 ? 46.708 -2.030 72.671 1.000 26.268 556 LEU W CA 1
ATOM 4251 C C . LEU A 1 556 ? 47.475 -2.695 71.532 1.000 29.620 556 LEU W C 1
ATOM 4252 O O . LEU A 1 556 ? 48.476 -3.365 71.802 1.000 30.537 556 LEU W O 1
ATOM 4257 N N . LYS A 1 557 ? 47.023 -2.484 70.290 1.000 26.719 557 LYS W N 1
ATOM 4258 C CA . LYS A 1 557 ? 47.570 -3.155 69.121 1.000 32.177 557 LYS W CA 1
ATOM 4259 C C . LYS A 1 557 ? 49.085 -2.969 69.059 1.000 32.570 557 LYS W C 1
ATOM 4260 O O . LYS A 1 557 ? 49.780 -3.891 68.635 1.000 31.721 557 LYS W O 1
ATOM 4266 N N . ASN A 1 558 ? 49.583 -1.786 69.446 1.000 31.144 558 ASN W N 1
ATOM 4267 C CA . ASN A 1 558 ? 50.984 -1.450 69.247 1.000 33.270 558 ASN W CA 1
ATOM 4268 C C . ASN A 1 558 ? 51.857 -1.872 70.433 1.000 36.281 558 ASN W C 1
ATOM 4269 O O . ASN A 1 558 ? 53.080 -1.804 70.322 1.000 34.968 558 ASN W O 1
ATOM 4274 N N . VAL A 1 559 ? 51.258 -2.280 71.559 1.000 28.159 559 VAL W N 1
ATOM 4275 C CA . VAL A 1 559 ? 52.073 -2.637 72.719 1.000 29.333 559 VAL W CA 1
ATOM 4276 C C . VAL A 1 559 ? 51.925 -4.110 73.066 1.000 28.371 559 VAL W C 1
ATOM 4277 O O . VAL A 1 559 ? 52.769 -4.662 73.793 1.000 26.656 559 VAL W O 1
ATOM 4281 N N . VAL A 1 560 ? 50.801 -4.731 72.695 1.000 27.352 560 VAL W N 1
ATOM 4282 C CA . VAL A 1 560 ? 50.479 -6.029 73.281 1.000 25.277 560 VAL W CA 1
ATOM 4283 C C . VAL A 1 560 ? 51.632 -7.016 73.039 1.000 29.746 560 VAL W C 1
ATOM 4284 O O . VAL A 1 560 ? 51.957 -7.819 73.908 1.000 28.685 560 VAL W O 1
ATOM 4288 N N . ASP A 1 561 ? 52.204 -6.983 71.834 1.000 28.354 561 ASP W N 1
ATOM 4289 C CA . ASP A 1 561 ? 53.177 -8.032 71.504 1.000 29.945 561 ASP W CA 1
ATOM 4290 C C . ASP A 1 561 ? 54.561 -7.641 72.014 1.000 32.435 561 ASP W C 1
ATOM 4291 O O . ASP A 1 561 ? 55.491 -8.443 71.935 1.000 32.141 561 ASP W O 1
ATOM 4296 N N . LYS A 1 562 ? 54.687 -6.446 72.603 1.000 27.828 562 LYS W N 1
ATOM 4297 C CA . LYS A 1 562 ? 55.974 -5.989 73.111 1.000 28.792 562 LYS W CA 1
ATOM 4298 C C . LYS A 1 562 ? 56.117 -6.093 74.632 1.000 31.081 562 LYS W C 1
ATOM 4299 O O . LYS A 1 562 ? 57.205 -5.786 75.154 1.000 29.372 562 LYS W O 1
ATOM 4305 N N . VAL A 1 563 ? 55.052 -6.515 75.343 1.000 26.532 563 VAL W N 1
ATOM 4306 C CA . VAL A 1 563 ? 55.100 -6.585 76.804 1.000 25.583 563 VAL W CA 1
ATOM 4307 C C . VAL A 1 563 ? 54.813 -8.009 77.275 1.000 25.550 563 VAL W C 1
ATOM 4308 O O . VAL A 1 563 ? 54.265 -8.789 76.515 1.000 25.998 563 VAL W O 1
ATOM 4312 N N . ASN A 1 564 ? 55.197 -8.350 78.509 1.000 25.810 564 ASN W N 1
ATOM 4313 C CA . ASN A 1 564 ? 55.141 -9.758 78.907 1.000 27.191 564 ASN W CA 1
ATOM 4314 C C . ASN A 1 564 ? 53.789 -10.097 79.562 1.000 25.180 564 ASN W C 1
ATOM 4315 O O . ASN A 1 564 ? 53.336 -11.236 79.545 1.000 26.712 564 ASN W O 1
ATOM 4320 N N . ALA A 1 565 ? 53.235 -9.120 80.281 1.000 24.617 565 ALA W N 1
ATOM 4321 C CA . ALA A 1 565 ? 51.927 -9.309 80.898 1.000 24.280 565 ALA W CA 1
ATOM 4322 C C . ALA A 1 565 ? 51.191 -7.986 80.890 1.000 22.743 565 ALA W C 1
ATOM 4323 O O . ALA A 1 565 ? 51.796 -6.910 80.857 1.000 22.643 565 ALA W O 1
ATOM 4325 N N . ILE A 1 566 ? 49.846 -8.092 80.942 1.000 22.739 566 ILE W N 1
ATOM 4326 C CA . ILE A 1 566 ? 49.009 -6.891 80.943 1.000 25.038 566 ILE W CA 1
ATOM 4327 C C . ILE A 1 566 ? 47.885 -7.124 81.952 1.000 22.722 566 ILE W C 1
ATOM 4328 O O . ILE A 1 566 ? 47.198 -8.147 81.878 1.000 24.464 566 ILE W O 1
ATOM 4333 N N . LEU A 1 567 ? 47.765 -6.171 82.896 1.000 22.282 567 LEU W N 1
ATOM 4334 C CA . LEU A 1 567 ? 46.636 -6.133 83.821 1.000 22.755 567 LEU W CA 1
ATOM 4335 C C . LEU A 1 567 ? 45.732 -4.947 83.456 1.000 23.078 567 LEU W C 1
ATOM 4336 O O . LEU A 1 567 ? 46.201 -3.826 83.338 1.000 24.969 567 LEU W O 1
ATOM 4341 N N . GLN A 1 568 ? 44.429 -5.245 83.304 1.000 23.470 568 GLN W N 1
ATOM 4342 C CA . GLN A 1 568 ? 43.453 -4.167 83.210 1.000 22.099 568 GLN W CA 1
ATOM 4343 C C . GLN A 1 568 ? 42.887 -3.912 84.607 1.000 22.791 568 GLN W C 1
ATOM 4344 O O . GLN A 1 568 ? 42.311 -4.812 85.216 1.000 22.038 568 GLN W O 1
ATOM 4350 N N . VAL A 1 569 ? 43.039 -2.667 85.057 1.000 23.091 569 VAL W N 1
ATOM 4351 C CA . VAL A 1 569 ? 42.536 -2.263 86.363 1.000 22.781 569 VAL W CA 1
ATOM 4352 C C . VAL A 1 569 ? 41.552 -1.126 86.071 1.000 23.661 569 VAL W C 1
ATOM 4353 O O . VAL A 1 569 ? 41.909 0.031 85.949 1.000 26.378 569 VAL W O 1
ATOM 4357 N N . TRP A 1 570 ? 40.274 -1.462 85.943 1.000 26.779 570 TRP W N 1
ATOM 4358 C CA . TRP A 1 570 ? 39.308 -0.373 85.812 1.000 26.523 570 TRP W CA 1
ATOM 4359 C C . TRP A 1 570 ? 39.368 0.494 87.062 1.000 26.564 570 TRP W C 1
ATOM 4360 O O . TRP A 1 570 ? 39.423 -0.062 88.160 1.000 29.013 570 TRP W O 1
ATOM 4371 N N . LEU A 1 571 ? 39.333 1.833 86.893 1.000 24.971 571 LEU W N 1
ATOM 4372 C CA . LEU A 1 571 ? 39.400 2.826 87.949 1.000 24.779 571 LEU W CA 1
ATOM 4373 C C . LEU A 1 571 ? 38.929 2.261 89.283 1.000 25.454 571 LEU W C 1
ATOM 4374 O O . LEU A 1 571 ? 37.718 2.101 89.512 1.000 26.311 571 LEU W O 1
ATOM 4379 N N . PRO A 1 572 ? 39.880 1.914 90.175 1.000 24.204 572 PRO W N 1
ATOM 4380 C CA . PRO A 1 572 ? 39.567 1.082 91.323 1.000 25.241 572 PRO W CA 1
ATOM 4381 C C . PRO A 1 572 ? 39.194 1.810 92.612 1.000 24.843 572 PRO W C 1
ATOM 4382 O O . PRO A 1 572 ? 38.829 1.138 93.582 1.000 27.558 572 PRO W O 1
ATOM 4386 N N . GLY A 1 573 ? 39.275 3.151 92.606 1.000 25.672 573 GLY W N 1
ATOM 4387 C CA . GLY A 1 573 ? 39.002 3.922 93.809 1.000 27.667 573 GLY W CA 1
ATOM 4388 C C . GLY A 1 573 ? 39.990 3.558 94.920 1.000 33.486 573 GLY W C 1
ATOM 4389 O O . GLY A 1 573 ? 41.100 3.151 94.633 1.000 30.223 573 GLY W O 1
ATOM 4390 N N . GLU A 1 574 ? 39.571 3.676 96.189 1.000 31.475 574 GLU W N 1
ATOM 4391 C CA . GLU A 1 574 ? 40.533 3.756 97.293 1.000 32.390 574 GLU W CA 1
ATOM 4392 C C . GLU A 1 574 ? 41.258 2.428 97.546 1.000 34.955 574 GLU W C 1
ATOM 4393 O O . GLU A 1 574 ? 42.338 2.426 98.132 1.000 35.525 574 GLU W O 1
ATOM 4399 N N . ALA A 1 575 ? 40.702 1.289 97.108 1.000 30.101 575 ALA W N 1
ATOM 4400 C CA . ALA A 1 575 ? 41.307 -0.022 97.341 1.000 30.957 575 ALA W CA 1
ATOM 4401 C C . ALA A 1 575 ? 42.291 -0.452 96.240 1.000 33.652 575 ALA W C 1
ATOM 4402 O O . ALA A 1 575 ? 42.818 -1.589 96.256 1.000 30.569 575 ALA W O 1
ATOM 4404 N N . GLY A 1 576 ? 42.505 0.423 95.248 1.000 32.157 576 GLY W N 1
ATOM 4405 C CA . GLY A 1 576 ? 43.218 0.021 94.032 1.000 30.572 576 GLY W CA 1
ATOM 4406 C C . GLY A 1 576 ? 44.664 -0.400 94.278 1.000 30.803 576 GLY W C 1
ATOM 4407 O O . GLY A 1 576 ? 45.097 -1.452 93.768 1.000 30.466 576 GLY W O 1
ATOM 4408 N N . GLY A 1 577 ? 45.415 0.413 95.043 1.000 28.619 577 GLY W N 1
ATOM 4409 C CA . GLY A 1 577 ? 46.836 0.094 95.178 1.000 28.343 577 GLY W CA 1
ATOM 4410 C C . GLY A 1 577 ? 47.045 -1.298 95.769 1.000 25.826 577 GLY W C 1
ATOM 4411 O O . GLY A 1 577 ? 47.861 -2.057 95.278 1.000 28.492 577 GLY W O 1
ATOM 4412 N N . ARG A 1 578 ? 46.353 -1.591 96.856 1.000 28.882 578 ARG W N 1
ATOM 4413 C CA . ARG A 1 578 ? 46.556 -2.855 97.546 1.000 28.950 578 ARG W CA 1
ATOM 4414 C C . ARG A 1 578 ? 46.198 -4.030 96.632 1.000 31.522 578 ARG W C 1
ATOM 4415 O O . ARG A 1 578 ? 46.917 -5.032 96.559 1.000 31.860 578 ARG W O 1
ATOM 4423 N N . ALA A 1 579 ? 45.057 -3.924 95.922 1.000 26.541 579 ALA W N 1
ATOM 4424 C CA . ALA A 1 579 ? 44.628 -5.034 95.077 1.000 26.247 579 ALA W CA 1
ATOM 4425 C C . ALA A 1 579 ? 45.639 -5.297 93.959 1.000 25.260 579 ALA W C 1
ATOM 4426 O O . ALA A 1 579 ? 45.889 -6.447 93.585 1.000 27.103 579 ALA W O 1
ATOM 4428 N N . ILE A 1 580 ? 46.155 -4.229 93.340 1.000 24.257 580 ILE W N 1
ATOM 4429 C CA . ILE A 1 580 ? 47.129 -4.366 92.280 1.000 24.627 580 ILE W CA 1
ATOM 4430 C C . ILE A 1 580 ? 48.381 -5.109 92.752 1.000 27.887 580 ILE W C 1
ATOM 4431 O O . ILE A 1 580 ? 48.818 -6.051 92.093 1.000 26.207 580 ILE W O 1
ATOM 4436 N N . VAL A 1 581 ? 48.902 -4.691 93.907 1.000 27.943 581 VAL W N 1
ATOM 4437 C CA . VAL A 1 581 ? 50.132 -5.302 94.411 1.000 28.440 581 VAL W CA 1
ATOM 4438 C C . VAL A 1 581 ? 49.843 -6.733 94.845 1.000 25.715 581 VAL W C 1
ATOM 4439 O O . VAL A 1 581 ? 50.643 -7.641 94.559 1.000 27.779 581 VAL W O 1
ATOM 4443 N N . ASP A 1 582 ? 48.659 -6.982 95.427 1.000 27.251 582 ASP W N 1
ATOM 4444 C CA . ASP A 1 582 ? 48.298 -8.352 95.805 1.000 26.666 582 ASP W CA 1
ATOM 4445 C C . ASP A 1 582 ? 48.330 -9.265 94.573 1.000 29.911 582 ASP W C 1
ATOM 4446 O O . ASP A 1 582 ? 48.773 -10.412 94.614 1.000 27.650 582 ASP W O 1
ATOM 4451 N N . ILE A 1 583 ? 47.756 -8.775 93.469 1.000 25.425 583 ILE W N 1
ATOM 4452 C CA . ILE A 1 583 ? 47.709 -9.565 92.244 1.000 24.514 583 ILE W CA 1
ATOM 4453 C C . ILE A 1 583 ? 49.087 -9.755 91.638 1.000 25.435 583 ILE W C 1
ATOM 4454 O O . ILE A 1 583 ? 49.427 -10.861 91.219 1.000 26.514 583 ILE W O 1
ATOM 4459 N N . ILE A 1 584 ? 49.869 -8.682 91.581 1.000 25.524 584 ILE W N 1
ATOM 4460 C CA . ILE A 1 584 ? 51.174 -8.800 90.933 1.000 25.345 584 ILE W CA 1
ATOM 4461 C C . ILE A 1 584 ? 52.021 -9.885 91.635 1.000 26.463 584 ILE W C 1
ATOM 4462 O O . ILE A 1 584 ? 52.709 -10.614 90.918 1.000 25.431 584 ILE W O 1
ATOM 4467 N N . TYR A 1 585 ? 51.922 -9.973 92.971 1.000 27.541 585 TYR W N 1
ATOM 4468 C CA . TYR A 1 585 ? 52.749 -10.906 93.748 1.000 28.310 585 TYR W CA 1
ATOM 4469 C C . TYR A 1 585 ? 52.044 -12.234 93.989 1.000 30.982 585 TYR W C 1
ATOM 4470 O O . TYR A 1 585 ? 52.586 -13.098 94.680 1.000 30.262 585 TYR W O 1
ATOM 4479 N N . GLY A 1 586 ? 50.809 -12.392 93.482 1.000 30.284 586 GLY W N 1
ATOM 4480 C CA . GLY A 1 586 ? 50.146 -13.686 93.621 1.000 28.870 586 GLY W CA 1
ATOM 4481 C C . GLY A 1 586 ? 49.509 -13.943 94.976 1.000 27.635 586 GLY W C 1
ATOM 4482 O O . GLY A 1 586 ? 49.049 -15.059 95.236 1.000 28.116 586 GLY W O 1
ATOM 4483 N N . LYS A 1 587 ? 49.422 -12.917 95.841 1.000 26.220 587 LYS W N 1
ATOM 4484 C CA . LYS A 1 587 ? 48.688 -13.058 97.087 1.000 27.386 587 LYS W CA 1
ATOM 4485 C C . LYS A 1 587 ? 47.200 -13.224 96.755 1.000 31.328 587 LYS W C 1
ATOM 4486 O O . LYS A 1 587 ? 46.469 -13.834 97.532 1.000 27.746 587 LYS W O 1
ATOM 4492 N N . VAL A 1 588 ? 46.782 -12.600 95.631 1.000 26.963 588 VAL W N 1
ATOM 4493 C CA . VAL A 1 588 ? 45.437 -12.813 95.092 1.000 25.446 588 VAL W CA 1
ATOM 4494 C C . VAL A 1 588 ? 45.618 -13.338 93.679 1.000 24.732 588 VAL W C 1
ATOM 4495 O O . VAL A 1 588 ? 46.477 -12.855 92.935 1.000 25.447 588 VAL W O 1
ATOM 4499 N N . ASN A 1 589 ? 44.824 -14.354 93.317 1.000 26.290 589 ASN W N 1
ATOM 4500 C CA . ASN A 1 589 ? 44.886 -14.889 91.970 1.000 23.601 589 ASN W CA 1
ATOM 4501 C C . ASN A 1 589 ? 43.859 -14.091 91.170 1.000 25.492 589 ASN W C 1
ATOM 4502 O O . ASN A 1 589 ? 42.678 -14.096 91.534 1.000 24.231 589 ASN W O 1
ATOM 4507 N N . PRO A 1 590 ? 44.269 -13.396 90.088 1.000 24.625 590 PRO W N 1
ATOM 4508 C CA . PRO A 1 590 ? 43.300 -12.568 89.329 1.000 22.523 590 PRO W CA 1
ATOM 4509 C C . PRO A 1 590 ? 42.170 -13.438 88.807 1.000 23.498 590 PRO W C 1
ATOM 4510 O O . PRO A 1 590 ? 42.366 -14.594 88.390 1.000 24.121 590 PRO W O 1
ATOM 4514 N N . SER A 1 591 ? 40.959 -12.837 88.766 1.000 21.373 591 SER W N 1
ATOM 4515 C CA . SER A 1 591 ? 39.782 -13.599 88.390 1.000 22.743 591 SER W CA 1
ATOM 4516 C C . SER A 1 591 ? 38.744 -12.757 87.645 1.000 23.678 591 SER W C 1
ATOM 4517 O O . SER A 1 591 ? 37.660 -13.269 87.344 1.000 24.169 591 SER W O 1
ATOM 4520 N N . GLY A 1 592 ? 39.048 -11.474 87.418 1.000 22.073 592 GLY W N 1
ATOM 4521 C CA . GLY A 1 592 ? 38.125 -10.633 86.644 1.000 22.416 592 GLY W CA 1
ATOM 4522 C C . GLY A 1 592 ? 38.024 -11.104 85.188 1.000 25.410 592 GLY W C 1
ATOM 4523 O O . GLY A 1 592 ? 38.940 -11.749 84.654 1.000 22.452 592 GLY W O 1
ATOM 4524 N N . LYS A 1 593 ? 36.853 -10.812 84.567 1.000 21.408 593 LYS W N 1
ATOM 4525 C CA . LYS A 1 593 ? 36.640 -11.157 83.157 1.000 21.594 593 LYS W CA 1
ATOM 4526 C C . LYS A 1 593 ? 36.095 -9.906 82.462 1.000 19.294 593 LYS W C 1
ATOM 4527 O O . LYS A 1 593 ? 35.287 -9.161 83.062 1.000 21.059 593 LYS W O 1
ATOM 4533 N N . LEU A 1 594 ? 36.541 -9.662 81.217 1.000 19.958 594 LEU W N 1
ATOM 4534 C CA . LEU A 1 594 ? 36.096 -8.449 80.530 1.000 19.809 594 LEU W CA 1
ATOM 4535 C C . LEU A 1 594 ? 34.567 -8.429 80.391 1.000 19.190 594 LEU W C 1
ATOM 4536 O O . LEU A 1 594 ? 33.955 -9.391 79.915 1.000 19.969 594 LEU W O 1
ATOM 4541 N N . PRO A 1 595 ? 33.938 -7.288 80.730 1.000 19.550 595 PRO W N 1
ATOM 4542 C CA . PRO A 1 595 ? 32.501 -7.135 80.469 1.000 18.440 595 PRO W CA 1
ATOM 4543 C C . PRO A 1 595 ? 32.253 -6.326 79.201 1.000 20.277 595 PRO W C 1
ATOM 4544 O O . PRO A 1 595 ? 31.089 -6.038 78.829 1.000 21.039 595 PRO W O 1
ATOM 4548 N N . ILE A 1 596 ? 33.323 -5.968 78.493 1.000 19.037 596 ILE W N 1
ATOM 4549 C CA . ILE A 1 596 ? 33.244 -5.257 77.221 1.000 19.765 596 ILE W CA 1
ATOM 4550 C C . ILE A 1 596 ? 34.437 -5.704 76.370 1.000 21.019 596 ILE W C 1
ATOM 4551 O O . ILE A 1 596 ? 35.556 -5.902 76.890 1.000 20.934 596 ILE W O 1
ATOM 4556 N N . SER A 1 597 ? 34.207 -5.816 75.055 1.000 20.542 597 SER W N 1
ATOM 4557 C CA . SER A 1 597 ? 35.267 -6.202 74.122 1.000 21.778 597 SER W CA 1
ATOM 4558 C C . SER A 1 597 ? 36.336 -5.114 74.035 1.000 22.265 597 SER W C 1
ATOM 4559 O O . SER A 1 597 ? 36.030 -3.921 74.104 1.000 22.553 597 SER W O 1
ATOM 4562 N N . PHE A 1 598 ? 37.621 -5.520 73.850 1.000 23.821 598 PHE W N 1
ATOM 4563 C CA . PHE A 1 598 ? 38.674 -4.510 73.611 1.000 24.605 598 PHE W CA 1
ATOM 4564 C C . PHE A 1 598 ? 38.976 -4.453 72.120 1.000 26.206 598 PHE W C 1
ATOM 4565 O O . PHE A 1 598 ? 39.453 -5.430 71.549 1.000 25.279 598 PHE W O 1
ATOM 4573 N N . PRO A 1 599 ? 38.621 -3.368 71.401 1.000 24.505 599 PRO W N 1
ATOM 4574 C CA . PRO A 1 599 ? 38.893 -3.321 69.965 1.000 25.095 599 PRO W CA 1
ATOM 4575 C C . PRO A 1 599 ? 40.399 -3.267 69.704 1.000 24.724 599 PRO W C 1
ATOM 4576 O O . PRO A 1 599 ? 41.153 -2.718 70.507 1.000 27.070 599 PRO W O 1
ATOM 4580 N N . ARG A 1 600 ? 40.776 -3.747 68.511 1.000 25.310 600 ARG W N 1
ATOM 4581 C CA . ARG A 1 600 ? 42.147 -3.563 68.026 1.000 24.100 600 ARG W CA 1
ATOM 4582 C C . ARG A 1 600 ? 42.416 -2.104 67.692 1.000 26.667 600 ARG W C 1
ATOM 4583 O O . ARG A 1 600 ? 43.550 -1.633 67.861 1.000 24.749 600 ARG W O 1
ATOM 4591 N N . SER A 1 601 ? 41.370 -1.375 67.253 1.000 24.633 601 SER W N 1
ATOM 4592 C CA . SER A 1 601 ? 41.505 0.023 66.869 1.000 24.772 601 SER W CA 1
ATOM 4593 C C . SER A 1 601 ? 40.107 0.644 66.827 1.000 25.535 601 SER W C 1
ATOM 4594 O O . SER A 1 601 ? 39.095 -0.081 66.767 1.000 25.512 601 SER W O 1
ATOM 4597 N N . ALA A 1 602 ? 40.083 1.975 66.834 1.000 21.772 602 ALA W N 1
ATOM 4598 C CA . ALA A 1 602 ? 38.819 2.682 66.794 1.000 23.890 602 ALA W CA 1
ATOM 4599 C C . ALA A 1 602 ? 38.022 2.372 65.536 1.000 24.331 602 ALA W C 1
ATOM 4600 O O . ALA A 1 602 ? 36.770 2.355 65.549 1.000 24.051 602 ALA W O 1
ATOM 4602 N N . GLY A 1 603 ? 38.745 2.187 64.416 1.000 24.665 603 GLY W N 1
ATOM 4603 C CA . GLY A 1 603 ? 38.068 1.958 63.145 1.000 24.194 603 GLY W CA 1
ATOM 4604 C C . GLY A 1 603 ? 37.298 0.634 63.082 1.000 24.446 603 GLY W C 1
ATOM 4605 O O . GLY A 1 603 ? 36.477 0.417 62.194 1.000 24.366 603 GLY W O 1
ATOM 4606 N N . GLN A 1 604 ? 37.537 -0.243 64.062 1.000 23.945 604 GLN W N 1
ATOM 4607 C CA . GLN A 1 604 ? 36.850 -1.524 64.167 1.000 25.604 604 GLN W CA 1
ATOM 4608 C C . GLN A 1 604 ? 35.506 -1.390 64.895 1.000 25.140 604 GLN W C 1
ATOM 4609 O O . GLN A 1 604 ? 34.737 -2.346 64.964 1.000 26.025 604 GLN W O 1
ATOM 4615 N N . ILE A 1 605 ? 35.238 -0.214 65.495 1.000 24.096 605 ILE W N 1
ATOM 4616 C CA . ILE A 1 605 ? 34.060 -0.084 66.353 1.000 22.188 605 ILE W CA 1
ATOM 4617 C C . ILE A 1 605 ? 32.807 -0.174 65.496 1.000 23.861 605 ILE W C 1
ATOM 4618 O O . ILE A 1 605 ? 32.695 0.508 64.471 1.000 23.455 605 ILE W O 1
ATOM 4623 N N . PRO A 1 606 ? 31.756 -0.920 65.897 1.000 23.297 606 PRO W N 1
ATOM 4624 C CA . PRO A 1 606 ? 31.725 -1.672 67.168 1.000 22.926 606 PRO W CA 1
ATOM 4625 C C . PRO A 1 606 ? 32.177 -3.117 66.995 1.000 22.459 606 PRO W C 1
ATOM 4626 O O . PRO A 1 606 ? 31.947 -3.770 65.955 1.000 26.234 606 PRO W O 1
ATOM 4630 N N . VAL A 1 607 ? 32.733 -3.664 68.077 1.000 21.600 607 VAL W N 1
ATOM 4631 C CA . VAL A 1 607 ? 32.971 -5.099 68.205 1.000 20.286 607 VAL W CA 1
ATOM 4632 C C . VAL A 1 607 ? 32.261 -5.570 69.472 1.000 22.488 607 VAL W C 1
ATOM 4633 O O . VAL A 1 607 ? 32.306 -4.894 70.495 1.000 24.092 607 VAL W O 1
ATOM 4637 N N . PHE A 1 608 ? 31.513 -6.678 69.344 1.000 21.487 608 PHE W N 1
ATOM 4638 C CA . PHE A 1 608 ? 30.809 -7.188 70.496 1.000 20.329 608 PHE W CA 1
ATOM 4639 C C . PHE A 1 608 ? 30.518 -8.668 70.250 1.000 21.272 608 PHE W C 1
ATOM 4640 O O . PHE A 1 608 ? 30.510 -9.124 69.111 1.000 21.572 608 PHE W O 1
ATOM 4648 N N . HIS A 1 609 ? 30.273 -9.422 71.321 1.000 19.459 609 HIS W N 1
ATOM 4649 C CA . HIS A 1 609 ? 30.306 -10.874 71.165 1.000 20.245 609 HIS W CA 1
ATOM 4650 C C . HIS A 1 609 ? 29.045 -11.447 70.513 1.000 20.314 609 HIS W C 1
ATOM 4651 O O . HIS A 1 609 ? 29.106 -12.544 69.960 1.000 21.764 609 HIS W O 1
ATOM 4658 N N . TYR A 1 610 ? 27.928 -10.719 70.569 1.000 19.097 610 TYR W N 1
ATOM 4659 C CA . TYR A 1 610 ? 26.629 -11.267 70.189 1.000 19.922 610 TYR W CA 1
ATOM 4660 C C . TYR A 1 610 ? 26.197 -10.786 68.807 1.000 21.157 610 TYR W C 1
ATOM 4661 O O . TYR A 1 610 ? 24.988 -10.638 68.545 1.000 20.591 610 TYR W O 1
ATOM 4670 N N . VAL A 1 611 ? 27.192 -10.583 67.923 1.000 21.332 611 VAL W N 1
ATOM 4671 C CA . VAL A 1 611 ? 26.890 -10.284 66.525 1.000 20.028 611 VAL W CA 1
ATOM 4672 C C . VAL A 1 611 ? 26.000 -11.360 65.919 1.000 20.343 611 VAL W C 1
ATOM 4673 O O . VAL A 1 611 ? 26.054 -12.531 66.274 1.000 21.855 611 VAL W O 1
ATOM 4677 N N . LYS A 1 612 ? 25.226 -10.930 64.908 1.000 19.921 612 LYS W N 1
ATOM 4678 C CA . LYS A 1 612 ? 24.470 -11.854 64.079 1.000 20.015 612 LYS W CA 1
ATOM 4679 C C . LYS A 1 612 ? 25.461 -12.583 63.159 1.000 20.377 612 LYS W C 1
ATOM 4680 O O . LYS A 1 612 ? 26.657 -12.268 63.135 1.000 21.529 612 LYS W O 1
ATOM 4686 N N . PRO A 1 613 ? 25.023 -13.599 62.384 1.000 20.685 613 PRO W N 1
ATOM 4687 C CA . PRO A 1 613 ? 25.937 -14.328 61.503 1.000 20.915 613 PRO W CA 1
ATOM 4688 C C . PRO A 1 613 ? 26.670 -13.415 60.514 1.000 22.919 613 PRO W C 1
ATOM 4689 O O . PRO A 1 613 ? 27.815 -13.704 60.154 1.000 22.650 613 PRO W O 1
ATOM 4693 N N . SER A 1 614 ? 26.002 -12.320 60.117 1.000 21.909 614 SER W N 1
ATOM 4694 C CA . SER A 1 614 ? 26.600 -11.352 59.201 1.000 23.964 614 SER W CA 1
ATOM 4695 C C . SER A 1 614 ? 27.387 -10.253 59.917 1.000 23.327 614 SER W C 1
ATOM 4696 O O . SER A 1 614 ? 28.047 -9.425 59.263 1.000 23.125 614 SER W O 1
ATOM 4699 N N . GLY A 1 615 ? 27.299 -10.218 61.261 1.000 22.506 615 GLY W N 1
ATOM 4700 C CA . GLY A 1 615 ? 28.080 -9.239 62.017 1.000 22.529 615 GLY W CA 1
ATOM 4701 C C . GLY A 1 615 ? 29.482 -9.769 62.373 1.000 22.507 615 GLY W C 1
ATOM 4702 O O . GLY A 1 615 ? 29.759 -10.964 62.281 1.000 22.320 615 GLY W O 1
ATOM 4703 N N . GLY A 1 616 ? 30.344 -8.852 62.807 1.000 23.394 616 GLY W N 1
ATOM 4704 C CA . GLY A 1 616 ? 31.677 -9.201 63.298 1.000 23.707 616 GLY W CA 1
ATOM 4705 C C . GLY A 1 616 ? 32.587 -9.741 62.188 1.000 24.367 616 GLY W C 1
ATOM 4706 O O . GLY A 1 616 ? 33.588 -10.404 62.480 1.000 24.981 616 GLY W O 1
ATOM 4707 N N . ARG A 1 617 ? 32.216 -9.490 60.915 1.000 22.652 617 ARG W N 1
ATOM 4708 C CA . ARG A 1 617 ? 33.023 -9.881 59.767 1.000 23.319 617 ARG W CA 1
ATOM 4709 C C . ARG A 1 617 ? 32.634 -8.998 58.593 1.000 24.870 617 ARG W C 1
ATOM 4710 O O . ARG A 1 617 ? 31.540 -8.417 58.598 1.000 25.390 617 ARG W O 1
ATOM 4718 N N . SER A 1 618 ? 33.552 -8.884 57.628 1.000 22.626 618 SER W N 1
ATOM 4719 C CA . SER A 1 618 ? 33.283 -8.281 56.320 1.000 22.433 618 SER W CA 1
ATOM 4720 C C . SER A 1 618 ? 33.192 -9.422 55.317 1.000 24.469 618 SER W C 1
ATOM 4721 O O . SER A 1 618 ? 34.117 -10.260 55.258 1.000 24.553 618 SER W O 1
ATOM 4724 N N . HIS A 1 619 ? 32.095 -9.478 54.537 1.000 22.826 619 HIS W N 1
ATOM 4725 C CA . HIS A 1 619 ? 32.005 -10.581 53.581 1.000 22.988 619 HIS W CA 1
ATOM 4726 C C . HIS A 1 619 ? 32.599 -10.130 52.240 1.000 26.257 619 HIS W C 1
ATOM 4727 O O . HIS A 1 619 ? 32.356 -9.009 51.808 1.000 23.962 619 HIS W O 1
ATOM 4734 N N . TRP A 1 620 ? 33.382 -10.983 51.537 1.000 24.593 620 TRP W N 1
ATOM 4735 C CA . TRP A 1 620 ? 33.600 -12.396 51.774 1.000 25.459 620 TRP W CA 1
ATOM 4736 C C . TRP A 1 620 ? 35.066 -12.686 52.136 1.000 27.479 620 TRP W C 1
ATOM 4737 O O . TRP A 1 620 ? 35.438 -13.852 52.217 1.000 27.928 620 TRP W O 1
ATOM 4748 N N . HIS A 1 621 ? 35.873 -11.659 52.417 1.000 23.997 621 HIS W N 1
ATOM 4749 C CA . HIS A 1 621 ? 37.277 -11.912 52.798 1.000 26.943 621 HIS W CA 1
ATOM 4750 C C . HIS A 1 621 ? 37.453 -12.039 54.314 1.000 28.038 621 HIS W C 1
ATOM 4751 O O . HIS A 1 621 ? 38.552 -12.366 54.791 1.000 30.844 621 HIS W O 1
ATOM 4758 N N . GLY A 1 622 ? 36.407 -11.727 55.094 1.000 25.351 622 GLY W N 1
ATOM 4759 C CA . GLY A 1 622 ? 36.437 -11.921 56.544 1.000 25.201 622 GLY W CA 1
ATOM 4760 C C . GLY A 1 622 ? 36.890 -10.652 57.295 1.000 26.111 622 GLY W C 1
ATOM 4761 O O . GLY A 1 622 ? 36.203 -10.118 58.164 1.000 26.825 622 GLY W O 1
ATOM 4762 N N . ASP A 1 623 ? 38.117 -10.211 56.982 1.000 24.472 623 ASP W N 1
ATOM 4763 C CA . ASP A 1 623 ? 38.740 -9.113 57.676 1.000 24.200 623 ASP W CA 1
ATOM 4764 C C . ASP A 1 623 ? 38.579 -7.821 56.874 1.000 22.747 623 ASP W C 1
ATOM 4765 O O . ASP A 1 623 ? 38.254 -7.842 55.687 1.000 26.797 623 ASP W O 1
ATOM 4770 N N . TYR A 1 624 ? 38.903 -6.702 57.522 1.000 22.776 624 TYR W N 1
ATOM 4771 C CA . TYR A 1 624 ? 39.125 -5.462 56.785 1.000 22.355 624 TYR W CA 1
ATOM 4772 C C . TYR A 1 624 ? 40.448 -5.601 56.029 1.000 23.856 624 TYR W C 1
ATOM 4773 O O . TYR A 1 624 ? 41.206 -6.548 56.263 1.000 25.568 624 TYR W O 1
ATOM 4782 N N . VAL A 1 625 ? 40.674 -4.719 55.053 1.000 23.833 625 VAL W N 1
ATOM 4783 C CA . VAL A 1 625 ? 41.946 -4.687 54.314 1.000 24.283 625 VAL W CA 1
ATOM 4784 C C . VAL A 1 625 ? 43.110 -4.568 55.299 1.000 25.766 625 VAL W C 1
ATOM 4785 O O . VAL A 1 625 ? 44.184 -5.147 55.108 1.000 27.360 625 VAL W O 1
ATOM 4789 N N . ASP A 1 626 ? 42.928 -3.765 56.353 1.000 24.402 626 ASP W N 1
ATOM 4790 C CA . ASP A 1 626 ? 44.028 -3.281 57.195 1.000 24.714 626 ASP W CA 1
ATOM 4791 C C . ASP A 1 626 ? 43.938 -3.805 58.633 1.000 26.711 626 ASP W C 1
ATOM 4792 O O . ASP A 1 626 ? 44.728 -3.395 59.475 1.000 28.362 626 ASP W O 1
ATOM 4797 N N . GLU A 1 627 ? 42.956 -4.669 58.936 1.000 25.250 627 GLU W N 1
ATOM 4798 C CA . GLU A 1 627 ? 42.694 -4.977 60.342 1.000 27.214 627 GLU W CA 1
ATOM 4799 C C . GLU A 1 627 ? 41.817 -6.225 60.424 1.000 27.249 627 GLU W C 1
ATOM 4800 O O . GLU A 1 627 ? 40.938 -6.422 59.596 1.000 25.746 627 GLU W O 1
ATOM 4806 N N . SER A 1 628 ? 42.049 -7.064 61.436 1.000 27.250 628 SER W N 1
ATOM 4807 C CA . SER A 1 628 ? 41.105 -8.144 61.733 1.000 25.252 628 SER W CA 1
ATOM 4808 C C . SER A 1 628 ? 39.737 -7.557 62.106 1.000 25.900 628 SER W C 1
ATOM 4809 O O . SER A 1 628 ? 39.661 -6.448 62.609 1.000 25.615 628 SER W O 1
ATOM 4812 N N . THR A 1 629 ? 38.648 -8.314 61.890 1.000 25.913 629 THR W N 1
ATOM 4813 C CA . THR A 1 629 ? 37.338 -7.886 62.380 1.000 23.851 629 THR W CA 1
ATOM 4814 C C . THR A 1 629 ? 37.096 -8.371 63.822 1.000 26.417 629 THR W C 1
ATOM 4815 O O . THR A 1 629 ? 36.038 -8.108 64.403 1.000 27.837 629 THR W O 1
ATOM 4819 N N . LYS A 1 630 ? 38.037 -9.131 64.384 1.000 24.551 630 LYS W N 1
ATOM 4820 C CA . LYS A 1 630 ? 37.883 -9.669 65.735 1.000 26.083 630 LYS W CA 1
ATOM 4821 C C . LYS A 1 630 ? 38.500 -8.705 66.739 1.000 24.891 630 LYS W C 1
ATOM 4822 O O . LYS A 1 630 ? 39.574 -8.135 66.476 1.000 24.301 630 LYS W O 1
ATOM 4828 N N . PRO A 1 631 ? 37.877 -8.502 67.929 1.000 24.357 631 PRO W N 1
ATOM 4829 C CA . PRO A 1 631 ? 38.493 -7.645 68.949 1.000 21.575 631 PRO W CA 1
ATOM 4830 C C . PRO A 1 631 ? 39.857 -8.222 69.346 1.000 23.130 631 PRO W C 1
ATOM 4831 O O . PRO A 1 631 ? 40.098 -9.437 69.230 1.000 24.150 631 PRO W O 1
ATOM 4835 N N . LEU A 1 632 ? 40.680 -7.379 69.962 1.000 21.422 632 LEU W N 1
ATOM 4836 C CA . LEU A 1 632 ? 41.976 -7.855 70.454 1.000 22.178 632 LEU W CA 1
ATOM 4837 C C . LEU A 1 632 ? 41.762 -8.779 71.656 1.000 24.540 632 LEU W C 1
ATOM 4838 O O . LEU A 1 632 ? 42.376 -9.841 71.748 1.000 24.200 632 LEU W O 1
ATOM 4843 N N . PHE A 1 633 ? 40.860 -8.385 72.583 1.000 22.270 633 PHE W N 1
ATOM 4844 C CA . PHE A 1 633 ? 40.482 -9.284 73.659 1.000 20.757 633 PHE W CA 1
ATOM 4845 C C . PHE A 1 633 ? 38.951 -9.378 73.628 1.000 20.485 633 PHE W C 1
ATOM 4846 O O . PHE A 1 633 ? 38.292 -8.339 73.576 1.000 23.321 633 PHE W O 1
ATOM 4854 N N . PRO A 1 634 ? 38.378 -10.592 73.650 1.000 21.919 634 PRO W N 1
ATOM 4855 C CA . PRO A 1 634 ? 36.922 -10.730 73.559 1.000 21.199 634 PRO W CA 1
ATOM 4856 C C . PRO A 1 634 ? 36.205 -10.556 74.902 1.000 22.496 634 PRO W C 1
ATOM 4857 O O . PRO A 1 634 ? 36.781 -10.676 75.980 1.000 20.604 634 PRO W O 1
ATOM 4861 N N . PHE A 1 635 ? 34.884 -10.332 74.800 1.000 20.501 635 PHE W N 1
ATOM 4862 C CA . PHE A 1 635 ? 34.010 -10.339 75.965 1.000 19.237 635 PHE W CA 1
ATOM 4863 C C . PHE A 1 635 ? 34.243 -11.606 76.783 1.000 21.192 635 PHE W C 1
ATOM 4864 O O . PHE A 1 635 ? 34.348 -12.712 76.216 1.000 22.159 635 PHE W O 1
ATOM 4872 N N . GLY A 1 636 ? 34.281 -11.450 78.119 1.000 19.565 636 GLY W N 1
ATOM 4873 C CA . GLY A 1 636 ? 34.418 -12.617 78.996 1.000 20.565 636 GLY W CA 1
ATOM 4874 C C . GLY A 1 636 ? 35.881 -13.038 79.200 1.000 20.995 636 GLY W C 1
ATOM 4875 O O . GLY A 1 636 ? 36.126 -13.982 79.965 1.000 21.669 636 GLY W O 1
ATOM 4876 N N . HIS A 1 637 ? 36.819 -12.375 78.527 1.000 19.339 637 HIS W N 1
ATOM 4877 C CA . HIS A 1 637 ? 38.229 -12.779 78.641 1.000 21.419 637 HIS W CA 1
ATOM 4878 C C . HIS A 1 637 ? 38.829 -12.422 79.985 1.000 21.841 637 HIS W C 1
ATOM 4879 O O . HIS A 1 637 ? 38.668 -11.296 80.482 1.000 22.461 637 HIS W O 1
ATOM 4886 N N . GLY A 1 638 ? 39.609 -13.373 80.540 1.000 21.116 638 GLY W N 1
ATOM 4887 C CA . GLY A 1 638 ? 40.383 -13.017 81.729 1.000 21.878 638 GLY W CA 1
ATOM 4888 C C . GLY A 1 638 ? 41.160 -14.260 82.176 1.000 25.009 638 GLY W C 1
ATOM 4889 O O . GLY A 1 638 ? 40.561 -15.310 82.321 1.000 25.213 638 GLY W O 1
ATOM 4890 N N . LEU A 1 639 ? 42.499 -14.148 82.284 1.000 22.545 639 LEU W N 1
ATOM 4891 C CA . LEU A 1 639 ? 43.302 -15.327 82.602 1.000 24.773 639 LEU W CA 1
ATOM 4892 C C . LEU A 1 639 ? 43.450 -15.466 84.118 1.000 25.584 639 LEU W C 1
ATOM 4893 O O . LEU A 1 639 ? 42.992 -14.633 84.894 1.000 24.034 639 LEU W O 1
ATOM 4898 N N . SER A 1 640 ? 44.161 -16.532 84.528 1.000 23.638 640 SER W N 1
ATOM 4899 C CA . SER A 1 640 ? 44.334 -16.873 85.931 1.000 23.942 640 SER W CA 1
ATOM 4900 C C . SER A 1 640 ? 45.786 -17.333 86.108 1.000 24.047 640 SER W C 1
ATOM 4901 O O . SER A 1 640 ? 46.441 -17.636 85.113 1.000 25.203 640 SER W O 1
ATOM 4904 N N . TYR A 1 641 ? 46.228 -17.380 87.370 1.000 22.967 641 TYR W N 1
ATOM 4905 C CA . TYR A 1 641 ? 47.526 -18.013 87.654 1.000 24.984 641 TYR W CA 1
ATOM 4906 C C . TYR A 1 641 ? 47.367 -19.531 87.804 1.000 28.094 641 TYR W C 1
ATOM 4907 O O . TYR A 1 641 ? 48.350 -20.259 88.035 1.000 29.412 641 TYR W O 1
ATOM 4916 N N . THR A 1 642 ? 46.135 -20.041 87.670 1.000 25.238 642 THR W N 1
ATOM 4917 C CA . THR A 1 642 ? 45.915 -21.481 87.641 1.000 24.691 642 THR W CA 1
ATOM 4918 C C . THR A 1 642 ? 45.204 -21.835 86.332 1.000 29.911 642 THR W C 1
ATOM 4919 O O . THR A 1 642 ? 44.929 -20.941 85.544 1.000 29.437 642 THR W O 1
ATOM 4923 N N . LYS A 1 643 ? 44.908 -23.129 86.131 1.000 29.289 643 LYS W N 1
ATOM 4924 C CA . LYS A 1 643 ? 44.211 -23.600 84.944 1.000 30.264 643 LYS W CA 1
ATOM 4925 C C . LYS A 1 643 ? 42.961 -24.347 85.382 1.000 27.479 643 LYS W C 1
ATOM 4926 O O . LYS A 1 643 ? 42.955 -25.048 86.399 1.000 29.518 643 LYS W O 1
ATOM 4932 N N . PHE A 1 644 ? 41.881 -24.159 84.608 1.000 26.947 644 PHE W N 1
ATOM 4933 C CA . PHE A 1 644 ? 40.616 -24.804 84.907 1.000 27.243 644 PHE W CA 1
ATOM 4934 C C . PHE A 1 644 ? 40.278 -25.764 83.770 1.000 27.145 644 PHE W C 1
ATOM 4935 O O . PHE A 1 644 ? 40.458 -25.429 82.599 1.000 31.560 644 PHE W O 1
ATOM 4943 N N . GLU A 1 645 ? 39.793 -26.951 84.140 1.000 26.322 645 GLU W N 1
ATOM 4944 C CA . GLU A 1 645 ? 39.471 -27.956 83.144 1.000 25.673 645 GLU W CA 1
ATOM 4945 C C . GLU A 1 645 ? 37.976 -28.232 83.258 1.000 24.798 645 GLU W C 1
ATOM 4946 O O . GLU A 1 645 ? 37.484 -28.609 84.325 1.000 26.055 645 GLU W O 1
ATOM 4952 N N . TYR A 1 646 ? 37.301 -28.112 82.112 1.000 28.847 646 TYR W N 1
ATOM 4953 C CA . TYR A 1 646 ? 35.851 -28.288 82.028 1.000 25.712 646 TYR W CA 1
ATOM 4954 C C . TYR A 1 646 ? 35.586 -29.678 81.442 1.000 25.334 646 TYR W C 1
ATOM 4955 O O . TYR A 1 646 ? 36.226 -30.081 80.486 1.000 28.872 646 TYR W O 1
ATOM 4964 N N . SER A 1 647 ? 34.605 -30.401 81.993 1.000 28.016 647 SER W N 1
ATOM 4965 C CA . SER A 1 647 ? 34.291 -31.740 81.495 1.000 30.044 647 SER W CA 1
ATOM 4966 C C . SER A 1 647 ? 32.801 -32.007 81.736 1.000 30.252 647 SER W C 1
ATOM 4967 O O . SER A 1 647 ? 32.148 -31.274 82.471 1.000 28.392 647 SER W O 1
ATOM 4970 N N . ASN A 1 648 ? 32.298 -33.073 81.116 1.000 28.135 648 ASN W N 1
ATOM 4971 C CA . ASN A 1 648 ? 31.037 -33.687 81.510 1.000 27.616 648 ASN W CA 1
ATOM 4972 C C . ASN A 1 648 ? 29.858 -32.704 81.348 1.000 27.687 648 ASN W C 1
ATOM 4973 O O . ASN A 1 648 ? 29.120 -32.491 82.299 1.000 26.883 648 ASN W O 1
ATOM 4978 N N . LEU A 1 649 ? 29.696 -32.139 80.150 1.000 28.817 649 LEU W N 1
ATOM 4979 C CA . LEU A 1 649 ? 28.538 -31.306 79.829 1.000 30.070 649 LEU W CA 1
ATOM 4980 C C . LEU A 1 649 ? 27.295 -32.186 79.803 1.000 28.017 649 LEU W C 1
ATOM 4981 O O . LEU A 1 649 ? 27.279 -33.174 79.087 1.000 28.176 649 LEU W O 1
ATOM 4986 N N . ARG A 1 650 ? 26.265 -31.826 80.590 1.000 26.828 650 ARG W N 1
ATOM 4987 C CA . ARG A 1 650 ? 24.966 -32.479 80.550 1.000 25.858 650 ARG W CA 1
ATOM 4988 C C . ARG A 1 650 ? 23.912 -31.429 80.201 1.000 26.380 650 ARG W C 1
ATOM 4989 O O . ARG A 1 650 ? 23.965 -30.307 80.719 1.000 25.867 650 ARG W O 1
ATOM 4997 N N . ILE A 1 651 ? 22.950 -31.824 79.379 1.000 24.461 651 ILE W N 1
ATOM 4998 C CA . ILE A 1 651 ? 21.879 -30.913 78.965 1.000 23.658 651 ILE W CA 1
ATOM 4999 C C . ILE A 1 651 ? 20.601 -31.740 79.037 1.000 25.729 651 ILE W C 1
ATOM 5000 O O . ILE A 1 651 ? 20.430 -32.660 78.225 1.000 27.391 651 ILE W O 1
ATOM 5005 N N . GLU A 1 652 ? 19.733 -31.442 80.012 1.000 24.176 652 GLU W N 1
ATOM 5006 C CA . GLU A 1 652 ? 18.553 -32.307 80.171 1.000 25.285 652 GLU W CA 1
ATOM 5007 C C . GLU A 1 652 ? 17.332 -31.439 80.482 1.000 25.920 652 GLU W C 1
ATOM 5008 O O . GLU A 1 652 ? 17.380 -30.539 81.323 1.000 25.652 652 GLU W O 1
ATOM 5014 N N . PRO A 1 653 ? 16.175 -31.715 79.862 1.000 27.737 653 PRO W N 1
ATOM 5015 C CA . PRO A 1 653 ? 16.053 -32.751 78.835 1.000 27.019 653 PRO W CA 1
ATOM 5016 C C . PRO A 1 653 ? 16.530 -32.256 77.477 1.000 27.477 653 PRO W C 1
ATOM 5017 O O . PRO A 1 653 ? 16.821 -31.070 77.323 1.000 27.371 653 PRO W O 1
ATOM 5021 N N . LYS A 1 654 ? 16.578 -33.162 76.488 1.000 25.890 654 LYS W N 1
ATOM 5022 C CA . LYS A 1 654 ? 17.069 -32.815 75.167 1.000 25.879 654 LYS W CA 1
ATOM 5023 C C . LYS A 1 654 ? 16.014 -32.133 74.310 1.000 25.144 654 LYS W C 1
ATOM 5024 O O . LYS A 1 654 ? 16.330 -31.506 73.277 1.000 26.880 654 LYS W O 1
ATOM 5030 N N . GLU A 1 655 ? 14.735 -32.329 74.680 1.000 26.936 655 GLU W N 1
ATOM 5031 C CA . GLU A 1 655 ? 13.614 -31.701 73.990 1.000 26.405 655 GLU W CA 1
ATOM 5032 C C . GLU A 1 655 ? 12.724 -31.100 75.067 1.000 26.185 655 GLU W C 1
ATOM 5033 O O . GLU A 1 655 ? 12.435 -31.745 76.083 1.000 26.953 655 GLU W O 1
ATOM 5039 N N . VAL A 1 656 ? 12.382 -29.829 74.875 1.000 24.432 656 VAL W N 1
ATOM 5040 C CA . VAL A 1 656 ? 11.532 -29.145 75.835 1.000 25.159 656 VAL W CA 1
ATOM 5041 C C . VAL A 1 656 ? 10.486 -28.360 75.073 1.000 26.228 656 VAL W C 1
ATOM 5042 O O . VAL A 1 656 ? 10.710 -27.917 73.963 1.000 24.768 656 VAL W O 1
ATOM 5046 N N . PRO A 1 657 ? 9.301 -28.140 75.678 1.000 28.111 657 PRO W N 1
ATOM 5047 C CA . PRO A 1 657 ? 8.295 -27.307 75.034 1.000 26.619 657 PRO W CA 1
ATOM 5048 C C . PRO A 1 657 ? 8.621 -25.826 75.242 1.000 24.237 657 PRO W C 1
ATOM 5049 O O . PRO A 1 657 ? 9.556 -25.470 75.948 1.000 24.193 657 PRO W O 1
ATOM 5053 N N . PRO A 1 658 ? 7.878 -24.921 74.597 1.000 25.273 658 PRO W N 1
ATOM 5054 C CA . PRO A 1 658 ? 8.307 -23.520 74.507 1.000 23.361 658 PRO W CA 1
ATOM 5055 C C . PRO A 1 658 ? 8.224 -22.702 75.792 1.000 24.210 658 PRO W C 1
ATOM 5056 O O . PRO A 1 658 ? 8.677 -21.550 75.829 1.000 23.767 658 PRO W O 1
ATOM 5060 N N . ALA A 1 659 ? 7.663 -23.280 76.858 1.000 22.954 659 ALA W N 1
ATOM 5061 C CA . ALA A 1 659 ? 7.764 -22.634 78.172 1.000 22.516 659 ALA W CA 1
ATOM 5062 C C . ALA A 1 659 ? 8.346 -23.621 79.190 1.000 25.473 659 ALA W C 1
ATOM 5063 O O . ALA A 1 659 ? 8.055 -23.512 80.385 1.000 26.509 659 ALA W O 1
ATOM 5065 N N . GLY A 1 660 ? 9.148 -24.577 78.696 1.000 25.958 660 GLY W N 1
ATOM 5066 C CA . GLY A 1 660 ? 9.790 -25.542 79.571 1.000 25.815 660 GLY W CA 1
ATOM 5067 C C . GLY A 1 660 ? 11.116 -24.991 80.117 1.000 26.473 660 GLY W C 1
ATOM 5068 O O . GLY A 1 660 ? 11.406 -23.793 80.034 1.000 24.042 660 GLY W O 1
ATOM 5069 N N . GLU A 1 661 ? 11.901 -25.894 80.684 1.000 24.830 661 GLU W N 1
ATOM 5070 C CA . GLU A 1 661 ? 13.172 -25.499 81.295 1.000 26.679 661 GLU W CA 1
ATOM 5071 C C . GLU A 1 661 ? 14.204 -26.582 81.004 1.000 26.428 661 GLU W C 1
ATOM 5072 O O . GLU A 1 661 ? 13.860 -27.767 81.045 1.000 26.249 661 GLU W O 1
ATOM 5078 N N . VAL A 1 662 ? 15.430 -26.175 80.686 1.000 25.246 662 VAL W N 1
ATOM 5079 C CA . VAL A 1 662 ? 16.518 -27.147 80.567 1.000 25.785 662 VAL W CA 1
ATOM 5080 C C . VAL A 1 662 ? 17.493 -26.917 81.711 1.000 25.100 662 VAL W C 1
ATOM 5081 O O . VAL A 1 662 ? 17.680 -25.777 82.161 1.000 25.579 662 VAL W O 1
ATOM 5085 N N . VAL A 1 663 ? 18.180 -27.996 82.120 1.000 23.857 663 VAL W N 1
ATOM 5086 C CA . VAL A 1 663 ? 19.195 -27.872 83.159 1.000 23.920 663 VAL W CA 1
ATOM 5087 C C . VAL A 1 663 ? 20.516 -28.304 82.519 1.000 24.625 663 VAL W C 1
ATOM 5088 O O . VAL A 1 663 ? 20.609 -29.384 81.952 1.000 23.995 663 VAL W O 1
ATOM 5092 N N . ILE A 1 664 ? 21.496 -27.403 82.594 1.000 23.075 664 ILE W N 1
ATOM 5093 C CA . ILE A 1 664 ? 22.790 -27.554 81.950 1.000 22.946 664 ILE W CA 1
ATOM 5094 C C . ILE A 1 664 ? 23.794 -27.658 83.083 1.000 23.856 664 ILE W C 1
ATOM 5095 O O . ILE A 1 664 ? 23.848 -26.782 83.963 1.000 25.262 664 ILE W O 1
ATOM 5100 N N . LYS A 1 665 ? 24.593 -28.730 83.044 1.000 25.269 665 LYS W N 1
ATOM 5101 C CA . LYS A 1 665 ? 25.598 -28.887 84.091 1.000 24.708 665 LYS W CA 1
ATOM 5102 C C . LYS A 1 665 ? 26.958 -29.099 83.441 1.000 23.390 665 LYS W C 1
ATOM 5103 O O . LYS A 1 665 ? 27.043 -29.785 82.433 1.000 25.816 665 LYS W O 1
ATOM 5109 N N . VAL A 1 666 ? 28.000 -28.583 84.110 1.000 25.066 666 VAL W N 1
ATOM 5110 C CA . VAL A 1 666 ? 29.384 -28.834 83.669 1.000 24.090 666 VAL W CA 1
ATOM 5111 C C . VAL A 1 666 ? 30.216 -29.025 84.928 1.000 27.153 666 VAL W C 1
ATOM 5112 O O . VAL A 1 666 ? 29.955 -28.397 85.953 1.000 27.127 666 VAL W O 1
ATOM 5116 N N . ASP A 1 667 ? 31.234 -29.887 84.831 1.000 27.302 667 ASP W N 1
ATOM 5117 C CA . ASP A 1 667 ? 32.194 -30.009 85.928 1.000 26.308 667 ASP W CA 1
ATOM 5118 C C . ASP A 1 667 ? 33.410 -29.155 85.589 1.000 24.040 667 ASP W C 1
ATOM 5119 O O . ASP A 1 667 ? 33.827 -29.098 84.437 1.000 26.953 667 ASP W O 1
ATOM 5124 N N . VAL A 1 668 ? 33.930 -28.462 86.599 1.000 27.594 668 VAL W N 1
ATOM 5125 C CA . VAL A 1 668 ? 35.117 -27.636 86.437 1.000 26.782 668 VAL W CA 1
ATOM 5126 C C . VAL A 1 668 ? 36.063 -28.020 87.571 1.000 27.502 668 VAL W C 1
ATOM 5127 O O . VAL A 1 668 ? 35.691 -27.993 88.748 1.000 28.238 668 VAL W O 1
ATOM 5131 N N . GLU A 1 669 ? 37.317 -28.253 87.181 1.000 28.172 669 GLU W N 1
ATOM 5132 C CA . GLU A 1 669 ? 38.346 -28.669 88.110 1.000 30.376 669 GLU W CA 1
ATOM 5133 C C . GLU A 1 669 ? 39.525 -27.717 87.985 1.000 25.692 669 GLU W C 1
ATOM 5134 O O . GLU A 1 669 ? 39.938 -27.382 86.876 1.000 28.079 669 GLU W O 1
ATOM 5140 N N . ASN A 1 670 ? 40.035 -27.291 89.140 1.000 27.448 670 ASN W N 1
ATOM 5141 C CA . ASN A 1 670 ? 41.249 -26.495 89.183 1.000 26.141 670 ASN W CA 1
ATOM 5142 C C . ASN A 1 670 ? 42.416 -27.498 89.110 1.000 30.219 670 ASN W C 1
ATOM 5143 O O . ASN A 1 670 ? 42.759 -28.100 90.115 1.000 32.667 670 ASN W O 1
ATOM 5148 N N . ILE A 1 671 ? 43.018 -27.620 87.936 1.000 29.718 671 ILE W N 1
ATOM 5149 C CA . ILE A 1 671 ? 44.054 -28.630 87.746 1.000 32.824 671 ILE W CA 1
ATOM 5150 C C . ILE A 1 671 ? 45.438 -28.027 87.961 1.000 39.398 671 ILE W C 1
ATOM 5151 O O . ILE A 1 671 ? 46.436 -28.729 87.768 1.000 39.411 671 ILE W O 1
ATOM 5156 N N . GLY A 1 672 ? 45.521 -26.730 88.301 1.000 29.733 672 GLY W N 1
ATOM 5157 C CA . GLY A 1 672 ? 46.822 -26.087 88.481 1.000 33.003 672 GLY W CA 1
ATOM 5158 C C . GLY A 1 672 ? 47.260 -26.130 89.940 1.000 33.541 672 GLY W C 1
ATOM 5159 O O . GLY A 1 672 ? 46.807 -26.989 90.712 1.000 33.371 672 GLY W O 1
ATOM 5160 N N . ASP A 1 673 ? 48.116 -25.166 90.339 1.000 34.073 673 ASP W N 1
ATOM 5161 C CA . ASP A 1 673 ? 48.801 -25.227 91.625 1.000 34.966 673 ASP W CA 1
ATOM 5162 C C . ASP A 1 673 ? 48.377 -24.117 92.573 1.000 36.027 673 ASP W C 1
ATOM 5163 O O . ASP A 1 673 ? 48.873 -24.048 93.688 1.000 36.548 673 ASP W O 1
ATOM 5168 N N . ARG A 1 674 ? 47.481 -23.220 92.136 1.000 31.718 674 ARG W N 1
ATOM 5169 C CA . ARG A 1 674 ? 47.055 -22.131 93.007 1.000 29.563 674 ARG W CA 1
ATOM 5170 C C . ARG A 1 674 ? 45.531 -22.164 93.097 1.000 27.923 674 ARG W C 1
ATOM 5171 O O . ARG A 1 674 ? 44.869 -22.422 92.088 1.000 29.658 674 ARG W O 1
ATOM 5179 N N . ASP A 1 675 ? 44.990 -21.894 94.280 1.000 28.833 675 ASP W N 1
ATOM 5180 C CA . ASP A 1 675 ? 43.550 -21.669 94.430 1.000 29.235 675 ASP W CA 1
ATOM 5181 C C . ASP A 1 675 ? 43.136 -20.512 93.513 1.000 29.616 675 ASP W C 1
ATOM 5182 O O . ASP A 1 675 ? 43.889 -19.576 93.283 1.000 27.755 675 ASP W O 1
ATOM 5187 N N . GLY A 1 676 ? 41.880 -20.504 93.039 1.000 29.047 676 GLY W N 1
ATOM 5188 C CA . GLY A 1 676 ? 41.486 -19.405 92.166 1.000 28.005 676 GLY W CA 1
ATOM 5189 C C . GLY A 1 676 ? 39.989 -19.476 91.890 1.000 27.611 676 GLY W C 1
ATOM 5190 O O . GLY A 1 676 ? 39.429 -20.560 91.979 1.000 26.906 676 GLY W O 1
ATOM 5191 N N . ASP A 1 677 ? 39.381 -18.334 91.545 1.000 24.657 677 ASP W N 1
ATOM 5192 C CA . ASP A 1 677 ? 37.992 -18.312 91.098 1.000 24.589 677 ASP W CA 1
ATOM 5193 C C . ASP A 1 677 ? 37.974 -18.363 89.566 1.000 22.556 677 ASP W C 1
ATOM 5194 O O . ASP A 1 677 ? 38.763 -17.687 88.883 1.000 25.823 677 ASP W O 1
ATOM 5199 N N . GLU A 1 678 ? 37.013 -19.115 89.046 1.000 23.644 678 GLU W N 1
ATOM 5200 C CA . GLU A 1 678 ? 36.758 -19.140 87.601 1.000 22.906 678 GLU W CA 1
ATOM 5201 C C . GLU A 1 678 ? 35.370 -18.539 87.401 1.000 22.238 678 GLU W C 1
ATOM 5202 O O . GLU A 1 678 ? 34.489 -18.742 88.210 1.000 25.873 678 GLU W O 1
ATOM 5208 N N . VAL A 1 679 ? 35.183 -17.773 86.315 1.000 22.091 679 VAL W N 1
ATOM 5209 C CA . VAL A 1 679 ? 33.815 -17.344 86.000 1.000 20.856 679 VAL W CA 1
ATOM 5210 C C . VAL A 1 679 ? 33.361 -18.186 84.823 1.000 20.908 679 VAL W C 1
ATOM 5211 O O . VAL A 1 679 ? 33.797 -17.973 83.687 1.000 24.148 679 VAL W O 1
ATOM 5215 N N . VAL A 1 680 ? 32.529 -19.188 85.111 1.000 21.877 680 VAL W N 1
ATOM 5216 C CA . VAL A 1 680 ? 32.000 -20.083 84.076 1.000 22.706 680 VAL W CA 1
ATOM 5217 C C . VAL A 1 680 ? 30.879 -19.345 83.339 1.000 20.853 680 VAL W C 1
ATOM 5218 O O . VAL A 1 680 ? 29.980 -18.820 83.994 1.000 23.095 680 VAL W O 1
ATOM 5222 N N . GLN A 1 681 ? 30.945 -19.311 82.004 1.000 20.919 681 GLN W N 1
ATOM 5223 C CA . GLN A 1 681 ? 30.023 -18.530 81.189 1.000 20.771 681 GLN W CA 1
ATOM 5224 C C . GLN A 1 681 ? 29.197 -19.428 80.282 1.000 22.270 681 GLN W C 1
ATOM 5225 O O . GLN A 1 681 ? 29.734 -20.325 79.626 1.000 21.785 681 GLN W O 1
ATOM 5231 N N . LEU A 1 682 ? 27.871 -19.142 80.234 1.000 19.681 682 LEU W N 1
ATOM 5232 C CA . LEU A 1 682 ? 26.955 -19.857 79.349 1.000 20.426 682 LEU W CA 1
ATOM 5233 C C . LEU A 1 682 ? 26.524 -18.963 78.179 1.000 21.449 682 LEU W C 1
ATOM 5234 O O . LEU A 1 682 ? 25.996 -17.868 78.411 1.000 21.645 682 LEU W O 1
ATOM 5239 N N . TYR A 1 683 ? 26.782 -19.420 76.959 1.000 19.499 683 TYR W N 1
ATOM 5240 C CA . TYR A 1 683 ? 26.393 -18.678 75.757 1.000 20.773 683 TYR W CA 1
ATOM 5241 C C . TYR A 1 683 ? 25.363 -19.525 75.029 1.000 21.839 683 TYR W C 1
ATOM 5242 O O . TYR A 1 683 ? 25.460 -20.770 75.021 1.000 22.556 683 TYR W O 1
ATOM 5251 N N . ILE A 1 684 ? 24.362 -18.843 74.447 1.000 20.644 684 ILE W N 1
ATOM 5252 C CA . ILE A 1 684 ? 23.342 -19.576 73.728 1.000 20.519 684 ILE W CA 1
ATOM 5253 C C . ILE A 1 684 ? 23.316 -19.056 72.301 1.000 21.095 684 ILE W C 1
ATOM 5254 O O . ILE A 1 684 ? 23.401 -17.861 72.057 1.000 22.264 684 ILE W O 1
ATOM 5259 N N . GLY A 1 685 ? 23.195 -19.961 71.349 1.000 20.201 685 GLY W N 1
ATOM 5260 C CA . GLY A 1 685 ? 23.103 -19.549 69.955 1.000 20.827 685 GLY W CA 1
ATOM 5261 C C . GLY A 1 685 ? 21.820 -20.108 69.333 1.000 20.879 685 GLY W C 1
ATOM 5262 O O . GLY A 1 685 ? 21.288 -21.109 69.792 1.000 22.104 685 GLY W O 1
ATOM 5263 N N . ARG A 1 686 ? 21.323 -19.441 68.294 1.000 22.132 686 ARG W N 1
ATOM 5264 C CA . ARG A 1 686 ? 20.114 -19.900 67.631 1.000 20.939 686 ARG W CA 1
ATOM 5265 C C . ARG A 1 686 ? 20.287 -19.599 66.158 1.000 20.397 686 ARG W C 1
ATOM 5266 O O . ARG A 1 686 ? 20.663 -18.474 65.822 1.000 23.216 686 ARG W O 1
ATOM 5274 N N . GLU A 1 687 ? 19.955 -20.599 65.336 1.000 19.972 687 GLU W N 1
ATOM 5275 C CA . GLU A 1 687 ? 19.797 -20.394 63.894 1.000 22.549 687 GLU W CA 1
ATOM 5276 C C . GLU A 1 687 ? 18.388 -20.833 63.486 1.000 21.782 687 GLU W C 1
ATOM 5277 O O . GLU A 1 687 ? 17.688 -21.487 64.261 1.000 22.299 687 GLU W O 1
ATOM 5283 N N . PHE A 1 688 ? 17.972 -20.467 62.273 1.000 22.008 688 PHE W N 1
ATOM 5284 C CA . PHE A 1 688 ? 16.668 -20.904 61.759 1.000 21.987 688 PHE W CA 1
ATOM 5285 C C . PHE A 1 688 ? 15.539 -20.480 62.695 1.000 24.072 688 PHE W C 1
ATOM 5286 O O . PHE A 1 688 ? 14.536 -21.194 62.861 1.000 25.417 688 PHE W O 1
ATOM 5294 N N . ALA A 1 689 ? 15.664 -19.247 63.236 1.000 22.805 689 ALA W N 1
ATOM 5295 C CA . ALA A 1 689 ? 14.512 -18.545 63.762 1.000 22.233 689 ALA W CA 1
ATOM 5296 C C . ALA A 1 689 ? 13.897 -17.768 62.590 1.000 23.206 689 ALA W C 1
ATOM 5297 O O . ALA A 1 689 ? 14.452 -17.748 61.484 1.000 24.882 689 ALA W O 1
ATOM 5299 N N . SER A 1 690 ? 12.786 -17.079 62.841 1.000 22.437 690 SER W N 1
ATOM 5300 C CA . SER A 1 690 ? 12.151 -16.319 61.777 1.000 24.195 690 SER W CA 1
ATOM 5301 C C . SER A 1 690 ? 12.858 -14.967 61.578 1.000 23.677 690 SER W C 1
ATOM 5302 O O . SER A 1 690 ? 12.584 -14.258 60.593 1.000 23.896 690 SER W O 1
ATOM 5305 N N . VAL A 1 691 ? 13.766 -14.610 62.507 1.000 21.684 691 VAL W N 1
ATOM 5306 C CA . VAL A 1 691 ? 14.599 -13.428 62.369 1.000 20.466 691 VAL W CA 1
ATOM 5307 C C . VAL A 1 691 ? 16.037 -13.907 62.586 1.000 20.889 691 VAL W C 1
ATOM 5308 O O . VAL A 1 691 ? 16.247 -14.996 63.149 1.000 20.194 691 VAL W O 1
ATOM 5312 N N . THR A 1 692 ? 17.036 -13.090 62.194 1.000 19.406 692 THR W N 1
ATOM 5313 C CA . THR A 1 692 ? 18.398 -13.533 62.523 1.000 19.851 692 THR W CA 1
ATOM 5314 C C . THR A 1 692 ? 18.642 -13.377 64.026 1.000 21.509 692 THR W C 1
ATOM 5315 O O . THR A 1 692 ? 18.073 -12.498 64.696 1.000 22.124 692 THR W O 1
ATOM 5319 N N . ARG A 1 693 ? 19.525 -14.238 64.552 1.000 19.698 693 ARG W N 1
ATOM 5320 C CA . ARG A 1 693 ? 19.808 -14.218 65.972 1.000 19.319 693 ARG W CA 1
ATOM 5321 C C . ARG A 1 693 ? 21.336 -14.212 66.153 1.000 20.290 693 ARG W C 1
ATOM 5322 O O . ARG A 1 693 ? 22.082 -14.661 65.287 1.000 21.311 693 ARG W O 1
ATOM 5330 N N . PRO A 1 694 ? 21.844 -13.798 67.337 1.000 20.623 694 PRO W N 1
ATOM 5331 C CA . PRO A 1 694 ? 23.287 -13.883 67.613 1.000 19.695 694 PRO W CA 1
ATOM 5332 C C . PRO A 1 694 ? 23.776 -15.321 67.470 1.000 20.146 694 PRO W C 1
ATOM 5333 O O . PRO A 1 694 ? 23.124 -16.262 67.936 1.000 21.845 694 PRO W O 1
ATOM 5337 N N . VAL A 1 695 ? 24.959 -15.436 66.866 1.000 20.111 695 VAL W N 1
ATOM 5338 C CA . VAL A 1 695 ? 25.639 -16.724 66.814 1.000 22.434 695 VAL W CA 1
ATOM 5339 C C . VAL A 1 695 ? 25.873 -17.221 68.248 1.000 21.186 695 VAL W C 1
ATOM 5340 O O . VAL A 1 695 ? 25.691 -18.405 68.540 1.000 22.264 695 VAL W O 1
ATOM 5344 N N . LYS A 1 696 ? 26.224 -16.296 69.161 1.000 20.038 696 LYS W N 1
ATOM 5345 C CA . LYS A 1 696 ? 26.293 -16.662 70.567 1.000 20.989 696 LYS W CA 1
ATOM 5346 C C . LYS A 1 696 ? 26.024 -15.413 71.396 1.000 22.180 696 LYS W C 1
ATOM 5347 O O . LYS A 1 696 ? 26.425 -14.305 71.020 1.000 21.673 696 LYS W O 1
ATOM 5353 N N A GLU A 1 697 ? 25.319 -15.610 72.512 0.500 20.855 697 GLU W N 1
ATOM 5354 N N B GLU A 1 697 ? 25.319 -15.610 72.514 0.500 21.678 697 GLU W N 1
ATOM 5355 C CA A GLU A 1 697 ? 25.027 -14.480 73.381 0.500 20.527 697 GLU W CA 1
ATOM 5356 C CA B GLU A 1 697 ? 25.003 -14.483 73.379 0.500 21.850 697 GLU W CA 1
ATOM 5357 C C A GLU A 1 697 ? 25.035 -14.974 74.820 0.500 19.904 697 GLU W C 1
ATOM 5358 C C B GLU A 1 697 ? 25.022 -14.971 74.822 0.500 20.706 697 GLU W C 1
ATOM 5359 O O A GLU A 1 697 ? 24.498 -16.045 75.102 0.500 21.542 697 GLU W O 1
ATOM 5360 O O B GLU A 1 697 ? 24.496 -16.047 75.105 0.500 22.334 697 GLU W O 1
ATOM 5371 N N . LEU A 1 698 ? 25.597 -14.167 75.722 1.000 20.148 698 LEU W N 1
ATOM 5372 C CA . LEU A 1 698 ? 25.660 -14.565 77.124 1.000 19.452 698 LEU W CA 1
ATOM 5373 C C . LEU A 1 698 ? 24.237 -14.659 77.699 1.000 22.256 698 LEU W C 1
ATOM 5374 O O . LEU A 1 698 ? 23.451 -13.710 77.591 1.000 20.728 698 LEU W O 1
ATOM 5379 N N . LYS A 1 699 ? 23.938 -15.815 78.332 1.000 19.835 699 LYS W N 1
ATOM 5380 C CA . LYS A 1 699 ? 22.641 -16.032 78.958 1.000 21.599 699 LYS W CA 1
ATOM 5381 C C . LYS A 1 699 ? 22.777 -16.618 80.364 1.000 21.337 699 LYS W C 1
ATOM 5382 O O . LYS A 1 699 ? 21.763 -16.894 80.999 1.000 21.597 699 LYS W O 1
ATOM 5388 N N . GLY A 1 700 ? 24.006 -16.812 80.859 1.000 20.627 700 GLY W N 1
ATOM 5389 C CA . GLY A 1 700 ? 24.119 -17.212 82.274 1.000 20.115 700 GLY W CA 1
ATOM 5390 C C . GLY A 1 700 ? 25.591 -17.225 82.653 1.000 21.034 700 GLY W C 1
ATOM 5391 O O . GLY A 1 700 ? 26.450 -17.208 81.751 1.000 21.280 700 GLY W O 1
ATOM 5392 N N . PHE A 1 701 ? 25.883 -17.223 83.956 1.000 21.740 701 PHE W N 1
ATOM 5393 C CA . PHE A 1 701 ? 27.282 -17.265 84.377 1.000 20.452 701 PHE W CA 1
ATOM 5394 C C . PHE A 1 701 ? 27.326 -17.589 85.865 1.000 21.184 701 PHE W C 1
ATOM 5395 O O . PHE A 1 701 ? 26.353 -17.342 86.584 1.000 22.314 701 PHE W O 1
ATOM 5403 N N . LYS A 1 702 ? 28.484 -18.093 86.322 1.000 22.008 702 LYS W N 1
ATOM 5404 C CA . LYS A 1 702 ? 28.652 -18.283 87.741 1.000 22.459 702 LYS W CA 1
ATOM 5405 C C . LYS A 1 702 ? 30.142 -18.192 88.107 1.000 23.913 702 LYS W C 1
ATOM 5406 O O . LYS A 1 702 ? 30.960 -18.938 87.558 1.000 22.495 702 LYS W O 1
ATOM 5412 N N . ARG A 1 703 ? 30.456 -17.303 89.046 1.000 23.118 703 ARG W N 1
ATOM 5413 C CA . ARG A 1 703 ? 31.775 -17.264 89.676 1.000 21.505 703 ARG W CA 1
ATOM 5414 C C . ARG A 1 703 ? 31.853 -18.454 90.642 1.000 23.824 703 ARG W C 1
ATOM 5415 O O . ARG A 1 703 ? 31.008 -18.575 91.511 1.000 26.124 703 ARG W O 1
ATOM 5423 N N . VAL A 1 704 ? 32.868 -19.320 90.466 1.000 23.742 704 VAL W N 1
ATOM 5424 C CA . VAL A 1 704 ? 33.033 -20.496 91.322 1.000 25.951 704 VAL W CA 1
ATOM 5425 C C . VAL A 1 704 ? 34.455 -20.473 91.905 1.000 25.651 704 VAL W C 1
ATOM 5426 O O . VAL A 1 704 ? 35.439 -20.326 91.172 1.000 25.950 704 VAL W O 1
ATOM 5430 N N . SER A 1 705 ? 34.563 -20.668 93.231 1.000 26.295 705 SER W N 1
ATOM 5431 C CA . SER A 1 705 ? 35.866 -20.772 93.882 1.000 28.369 705 SER W CA 1
ATOM 5432 C C . SER A 1 705 ? 36.340 -22.219 93.871 1.000 28.815 705 SER W C 1
ATOM 5433 O O . SER A 1 705 ? 35.583 -23.125 94.201 1.000 27.745 705 SER W O 1
ATOM 5436 N N . LEU A 1 706 ? 37.598 -22.435 93.469 1.000 28.563 706 LEU W N 1
ATOM 5437 C CA . LEU A 1 706 ? 38.127 -23.798 93.412 1.000 27.307 706 LEU W CA 1
ATOM 5438 C C . LEU A 1 706 ? 39.513 -23.788 94.042 1.000 27.332 706 LEU W C 1
ATOM 5439 O O . LEU A 1 706 ? 40.431 -23.124 93.536 1.000 27.939 706 LEU W O 1
ATOM 5444 N N . LYS A 1 707 ? 39.669 -24.578 95.116 1.000 29.014 707 LYS W N 1
ATOM 5445 C CA . LYS A 1 707 ? 41.039 -24.780 95.583 1.000 32.264 707 LYS W CA 1
ATOM 5446 C C . LYS A 1 707 ? 41.827 -25.541 94.525 1.000 30.945 707 LYS W C 1
ATOM 5447 O O . LYS A 1 707 ? 41.272 -26.256 93.694 1.000 29.079 707 LYS W O 1
ATOM 5453 N N . ALA A 1 708 ? 43.173 -25.461 94.600 1.000 31.849 708 ALA W N 1
ATOM 5454 C CA . ALA A 1 708 ? 43.967 -26.294 93.706 1.000 31.371 708 ALA W CA 1
ATOM 5455 C C . ALA A 1 708 ? 43.515 -27.753 93.893 1.000 29.479 708 ALA W C 1
ATOM 5456 O O . ALA A 1 708 ? 43.277 -28.180 95.019 1.000 34.910 708 ALA W O 1
ATOM 5458 N N . LYS A 1 709 ? 43.321 -28.465 92.771 1.000 31.204 709 LYS W N 1
ATOM 5459 C CA . LYS A 1 709 ? 42.879 -29.853 92.657 1.000 33.762 709 LYS W CA 1
ATOM 5460 C C . LYS A 1 709 ? 41.414 -30.067 93.060 1.000 39.487 709 LYS W C 1
ATOM 5461 O O . LYS A 1 709 ? 40.981 -31.215 93.145 1.000 35.104 709 LYS W O 1
ATOM 5467 N N . GLU A 1 710 ? 40.655 -29.002 93.348 1.000 31.596 710 GLU W N 1
ATOM 5468 C CA . GLU A 1 710 ? 39.233 -29.155 93.635 1.000 32.108 710 GLU W CA 1
ATOM 5469 C C . GLU A 1 710 ? 38.398 -29.200 92.344 1.000 30.673 710 GLU W C 1
ATOM 5470 O O . GLU A 1 710 ? 38.693 -28.486 91.389 1.000 30.383 710 GLU W O 1
ATOM 5476 N N . LYS A 1 711 ? 37.352 -30.054 92.330 1.000 30.761 711 LYS W N 1
ATOM 5477 C CA . LYS A 1 711 ? 36.373 -30.081 91.250 1.000 28.017 711 LYS W CA 1
ATOM 5478 C C . LYS A 1 711 ? 34.985 -29.813 91.819 1.000 29.842 711 LYS W C 1
ATOM 5479 O O . LYS A 1 711 ? 34.635 -30.311 92.884 1.000 31.187 711 LYS W O 1
ATOM 5485 N N . LYS A 1 712 ? 34.173 -29.026 91.087 1.000 28.526 712 LYS W N 1
ATOM 5486 C CA . LYS A 1 712 ? 32.784 -28.760 91.452 1.000 26.169 712 LYS W CA 1
ATOM 5487 C C . LYS A 1 712 ? 31.945 -28.875 90.176 1.000 27.611 712 LYS W C 1
ATOM 5488 O O . LYS A 1 712 ? 32.483 -28.827 89.073 1.000 28.170 712 LYS W O 1
ATOM 5494 N N . THR A 1 713 ? 30.622 -28.985 90.349 1.000 29.516 713 THR W N 1
ATOM 5495 C CA . THR A 1 713 ? 29.680 -28.934 89.229 1.000 27.479 713 THR W CA 1
ATOM 5496 C C . THR A 1 713 ? 28.993 -27.575 89.263 1.000 27.733 713 THR W C 1
ATOM 5497 O O . THR A 1 713 ? 28.514 -27.140 90.295 1.000 28.570 713 THR W O 1
ATOM 5501 N N . VAL A 1 714 ? 28.922 -26.925 88.099 1.000 26.790 714 VAL W N 1
ATOM 5502 C CA . VAL A 1 714 ? 28.162 -25.696 87.963 1.000 24.664 714 VAL W CA 1
ATOM 5503 C C . VAL A 1 714 ? 26.873 -26.054 87.231 1.000 25.249 714 VAL W C 1
ATOM 5504 O O . VAL A 1 714 ? 26.897 -26.820 86.263 1.000 24.708 714 VAL W O 1
ATOM 5508 N N . VAL A 1 715 ? 25.757 -25.524 87.733 1.000 25.225 715 VAL W N 1
ATOM 5509 C CA . VAL A 1 715 ? 24.442 -25.901 87.225 1.000 23.614 715 VAL W CA 1
ATOM 5510 C C . VAL A 1 715 ? 23.750 -24.623 86.758 1.000 25.464 715 VAL W C 1
ATOM 5511 O O . VAL A 1 715 ? 23.669 -23.678 87.525 1.000 26.410 715 VAL W O 1
ATOM 5515 N N . PHE A 1 716 ? 23.245 -24.639 85.515 1.000 23.708 716 PHE W N 1
ATOM 5516 C CA . PHE A 1 716 ? 22.448 -23.515 85.017 1.000 24.113 716 PHE W CA 1
ATOM 5517 C C . PHE A 1 716 ? 21.029 -24.027 84.757 1.000 25.375 716 PHE W C 1
ATOM 5518 O O . PHE A 1 716 ? 20.848 -24.963 83.971 1.000 26.059 716 PHE W O 1
ATOM 5526 N N . ARG A 1 717 ? 20.034 -23.381 85.388 1.000 23.482 717 ARG W N 1
ATOM 5527 C CA . ARG A 1 717 ? 18.640 -23.746 85.141 1.000 23.119 717 ARG W CA 1
ATOM 5528 C C . ARG A 1 717 ? 18.062 -22.663 84.214 1.000 21.438 717 ARG W C 1
ATOM 5529 O O . ARG A 1 717 ? 17.939 -21.495 84.614 1.000 24.834 717 ARG W O 1
ATOM 5537 N N . LEU A 1 718 ? 17.816 -23.054 82.968 1.000 21.601 718 LEU W N 1
ATOM 5538 C CA . LEU A 1 718 ? 17.491 -22.129 81.877 1.000 22.213 718 LEU W CA 1
ATOM 5539 C C . LEU A 1 718 ? 16.035 -22.338 81.450 1.000 21.478 718 LEU W C 1
ATOM 5540 O O . LEU A 1 718 ? 15.686 -23.272 80.716 1.000 22.751 718 LEU W O 1
ATOM 5545 N N . HIS A 1 719 ? 15.165 -21.414 81.883 1.000 21.638 719 HIS W N 1
ATOM 5546 C CA . HIS A 1 719 ? 13.775 -21.412 81.427 1.000 21.227 719 HIS W CA 1
ATOM 5547 C C . HIS A 1 719 ? 13.704 -20.846 80.007 1.000 20.947 719 HIS W C 1
ATOM 5548 O O . HIS A 1 719 ? 14.434 -19.889 79.703 1.000 21.648 719 HIS W O 1
ATOM 5555 N N . MET A 1 720 ? 12.797 -21.361 79.172 1.000 20.641 720 MET W N 1
ATOM 5556 C CA . MET A 1 720 ? 12.731 -20.870 77.796 1.000 21.037 720 MET W CA 1
ATOM 5557 C C . MET A 1 720 ? 12.324 -19.390 77.739 1.000 20.131 720 MET W C 1
ATOM 5558 O O . MET A 1 720 ? 12.654 -18.686 76.783 1.000 21.519 720 MET W O 1
ATOM 5563 N N . ASP A 1 721 ? 11.632 -18.901 78.793 1.000 20.919 721 ASP W N 1
ATOM 5564 C CA . ASP A 1 721 ? 11.344 -17.474 78.831 1.000 22.472 721 ASP W CA 1
ATOM 5565 C C . ASP A 1 721 ? 12.597 -16.612 78.626 1.000 22.637 721 ASP W C 1
ATOM 5566 O O . ASP A 1 721 ? 12.525 -15.493 78.060 1.000 22.463 721 ASP W O 1
ATOM 5571 N N . VAL A 1 722 ? 13.743 -17.066 79.170 1.000 20.898 722 VAL W N 1
ATOM 5572 C CA . VAL A 1 722 ? 14.996 -16.325 79.138 1.000 22.066 722 VAL W CA 1
ATOM 5573 C C . VAL A 1 722 ? 15.494 -16.153 77.695 1.000 22.443 722 VAL W C 1
ATOM 5574 O O . VAL A 1 722 ? 16.227 -15.205 77.419 1.000 22.774 722 VAL W O 1
ATOM 5578 N N . LEU A 1 723 ? 15.066 -17.052 76.807 1.000 21.163 723 LEU W N 1
ATOM 5579 C CA . LEU A 1 723 ? 15.552 -17.068 75.422 1.000 20.939 723 LEU W CA 1
ATOM 5580 C C . LEU A 1 723 ? 14.642 -16.304 74.471 1.000 22.598 723 LEU W C 1
ATOM 5581 O O . LEU A 1 723 ? 14.901 -16.298 73.278 1.000 23.330 723 LEU W O 1
ATOM 5586 N N . ALA A 1 724 ? 13.564 -15.691 74.966 1.000 21.975 724 ALA W N 1
ATOM 5587 C CA . ALA A 1 724 ? 12.586 -15.087 74.061 1.000 22.745 724 ALA W CA 1
ATOM 5588 C C . ALA A 1 724 ? 13.215 -13.949 73.261 1.000 22.582 724 ALA W C 1
ATOM 5589 O O . ALA A 1 724 ? 14.101 -13.235 73.749 1.000 23.280 724 ALA W O 1
ATOM 5591 N N . TYR A 1 725 ? 12.744 -13.775 72.005 1.000 21.320 725 TYR W N 1
ATOM 5592 C CA . TYR A 1 725 ? 13.243 -12.661 71.184 1.000 20.963 725 TYR W CA 1
ATOM 5593 C C . TYR A 1 725 ? 12.078 -12.125 70.340 1.000 21.961 725 TYR W C 1
ATOM 5594 O O . TYR A 1 725 ? 11.044 -12.764 70.238 1.000 22.066 725 TYR W O 1
ATOM 5603 N N . TYR A 1 726 ? 12.265 -10.951 69.704 1.000 19.599 726 TYR W N 1
ATOM 5604 C CA . TYR A 1 726 ? 11.194 -10.349 68.919 1.000 19.965 726 TYR W CA 1
ATOM 5605 C C . TYR A 1 726 ? 11.204 -10.842 67.471 1.000 22.744 726 TYR W C 1
ATOM 5606 O O . TYR A 1 726 ? 12.242 -10.830 66.821 1.000 22.279 726 TYR W O 1
ATOM 5615 N N . ASN A 1 727 ? 10.013 -11.216 66.968 1.000 23.033 727 ASN W N 1
ATOM 5616 C CA . ASN A 1 727 ? 9.859 -11.787 65.638 1.000 22.265 727 ASN W CA 1
ATOM 5617 C C . ASN A 1 727 ? 9.622 -10.696 64.586 1.000 21.403 727 ASN W C 1
ATOM 5618 O O . ASN A 1 727 ? 9.749 -9.506 64.872 1.000 23.077 727 ASN W O 1
ATOM 5623 N N . ARG A 1 728 ? 9.237 -11.106 63.363 1.000 22.478 728 ARG W N 1
ATOM 5624 C CA . ARG A 1 728 ? 9.029 -10.149 62.281 1.000 24.967 728 ARG W CA 1
ATOM 5625 C C . ARG A 1 728 ? 7.924 -9.150 62.588 1.000 25.757 728 ARG W C 1
ATOM 5626 O O . ARG A 1 728 ? 7.942 -8.024 62.066 1.000 27.048 728 ARG W O 1
ATOM 5634 N N . ASP A 1 729 ? 6.941 -9.573 63.396 1.000 27.526 729 ASP W N 1
ATOM 5635 C CA . ASP A 1 729 ? 5.792 -8.737 63.732 1.000 29.568 729 ASP W CA 1
ATOM 5636 C C . ASP A 1 729 ? 5.957 -8.056 65.089 1.000 28.391 729 ASP W C 1
ATOM 5637 O O . ASP A 1 729 ? 5.023 -7.466 65.618 1.000 28.551 729 ASP W O 1
ATOM 5642 N N . MET A 1 730 ? 7.188 -8.045 65.618 1.000 23.642 730 MET W N 1
ATOM 5643 C CA . MET A 1 730 ? 7.492 -7.396 66.877 1.000 24.721 730 MET W CA 1
ATOM 5644 C C . MET A 1 730 ? 6.791 -8.061 68.064 1.000 23.071 730 MET W C 1
ATOM 5645 O O . MET A 1 730 ? 6.537 -7.396 69.065 1.000 24.930 730 MET W O 1
ATOM 5650 N N A LYS A 1 731 ? 6.526 -9.365 67.949 0.500 23.269 731 LYS W N 1
ATOM 5651 N N B LYS A 1 731 ? 6.526 -9.365 67.949 0.500 23.415 731 LYS W N 1
ATOM 5652 C CA A LYS A 1 731 ? 6.010 -10.142 69.068 0.500 24.497 731 LYS W CA 1
ATOM 5653 C CA B LYS A 1 731 ? 6.010 -10.142 69.068 0.500 24.667 731 LYS W CA 1
ATOM 5654 C C A LYS A 1 731 ? 7.171 -10.869 69.742 0.500 22.083 731 LYS W C 1
ATOM 5655 C C B LYS A 1 731 ? 7.171 -10.869 69.742 0.500 22.290 731 LYS W C 1
ATOM 5656 O O A LYS A 1 731 ? 8.055 -11.391 69.066 0.500 22.217 731 LYS W O 1
ATOM 5657 O O B LYS A 1 731 ? 8.056 -11.390 69.065 0.500 22.634 731 LYS W O 1
ATOM 5664 N N . LEU A 1 732 ? 7.133 -10.930 71.074 1.000 22.630 732 LEU W N 1
ATOM 5665 C CA . LEU A 1 732 ? 8.143 -11.657 71.824 1.000 23.076 732 LEU W CA 1
ATOM 5666 C C . LEU A 1 732 ? 7.797 -13.141 71.774 1.000 23.921 732 LEU W C 1
ATOM 5667 O O . LEU A 1 732 ? 6.673 -13.529 72.148 1.000 22.984 732 LEU W O 1
ATOM 5672 N N . VAL A 1 733 ? 8.729 -13.979 71.258 1.000 21.767 733 VAL W N 1
ATOM 5673 C CA . VAL A 1 733 ? 8.388 -15.366 70.954 1.000 21.982 733 VAL W CA 1
ATOM 5674 C C . VAL A 1 733 ? 9.485 -16.335 71.413 1.000 23.289 733 VAL W C 1
ATOM 5675 O O . VAL A 1 733 ? 10.655 -15.955 71.600 1.000 22.335 733 VAL W O 1
ATOM 5679 N N . VAL A 1 734 ? 9.082 -17.598 71.569 1.000 22.019 734 VAL W N 1
ATOM 5680 C CA . VAL A 1 734 ? 9.997 -18.740 71.557 1.000 21.718 734 VAL W CA 1
ATOM 5681 C C . VAL A 1 734 ? 9.486 -19.646 70.437 1.000 21.106 734 VAL W C 1
ATOM 5682 O O . VAL A 1 734 ? 8.325 -20.039 70.438 1.000 23.227 734 VAL W O 1
ATOM 5686 N N . GLU A 1 735 ? 10.340 -19.886 69.438 1.000 22.231 735 GLU W N 1
ATOM 5687 C CA . GLU A 1 735 ? 9.922 -20.675 68.279 1.000 21.278 735 GLU W CA 1
ATOM 5688 C C . GLU A 1 735 ? 10.574 -22.046 68.402 1.000 23.229 735 GLU W C 1
ATOM 5689 O O . GLU A 1 735 ? 11.683 -22.222 68.909 1.000 23.097 735 GLU W O 1
ATOM 5695 N N . PRO A 1 736 ? 9.916 -23.094 67.893 1.000 22.084 736 PRO W N 1
ATOM 5696 C CA . PRO A 1 736 ? 10.531 -24.419 67.944 1.000 22.277 736 PRO W CA 1
ATOM 5697 C C . PRO A 1 736 ? 11.795 -24.426 67.064 1.000 23.381 736 PRO W C 1
ATOM 5698 O O . PRO A 1 736 ? 11.904 -23.659 66.103 1.000 22.911 736 PRO W O 1
ATOM 5702 N N . GLY A 1 737 ? 12.724 -25.322 67.409 1.000 23.081 737 GLY W N 1
ATOM 5703 C CA . GLY A 1 737 ? 14.003 -25.364 66.689 1.000 22.611 737 GLY W CA 1
ATOM 5704 C C . GLY A 1 737 ? 15.113 -25.682 67.687 1.000 23.911 737 GLY W C 1
ATOM 5705 O O . GLY A 1 737 ? 14.858 -25.964 68.870 1.000 26.180 737 GLY W O 1
ATOM 5706 N N . GLU A 1 738 ? 16.358 -25.567 67.254 1.000 22.352 738 GLU W N 1
ATOM 5707 C CA . GLU A 1 738 ? 17.476 -25.995 68.111 1.000 22.424 738 GLU W CA 1
ATOM 5708 C C . GLU A 1 738 ? 18.156 -24.778 68.720 1.000 23.763 738 GLU W C 1
ATOM 5709 O O . GLU A 1 738 ? 18.331 -23.768 68.032 1.000 24.857 738 GLU W O 1
ATOM 5715 N N . PHE A 1 739 ? 18.530 -24.873 70.003 1.000 23.193 739 PHE W N 1
ATOM 5716 C CA . PHE A 1 739 ? 19.367 -23.867 70.624 1.000 21.110 739 PHE W CA 1
ATOM 5717 C C . PHE A 1 739 ? 20.723 -24.483 70.932 1.000 22.322 739 PHE W C 1
ATOM 5718 O O . PHE A 1 739 ? 20.795 -25.577 71.502 1.000 23.356 739 PHE W O 1
ATOM 5726 N N . LYS A 1 740 ? 21.774 -23.738 70.576 1.000 20.200 740 LYS W N 1
ATOM 5727 C CA . LYS A 1 740 ? 23.136 -24.210 70.838 1.000 21.389 740 LYS W CA 1
ATOM 5728 C C . LYS A 1 740 ? 23.575 -23.740 72.220 1.000 21.948 740 LYS W C 1
ATOM 5729 O O . LYS A 1 740 ? 23.387 -22.567 72.571 1.000 22.244 740 LYS W O 1
ATOM 5735 N N . VAL A 1 741 ? 24.168 -24.670 72.984 1.000 21.868 741 VAL W N 1
ATOM 5736 C CA . VAL A 1 741 ? 24.697 -24.398 74.312 1.000 21.313 741 VAL W CA 1
ATOM 5737 C C . VAL A 1 741 ? 26.226 -24.388 74.223 1.000 23.755 741 VAL W C 1
ATOM 5738 O O . VAL A 1 741 ? 26.824 -25.363 73.774 1.000 24.218 741 VAL W O 1
ATOM 5742 N N . MET A 1 742 ? 26.852 -23.305 74.697 1.000 22.734 742 MET W N 1
ATOM 5743 C CA . MET A 1 742 ? 28.323 -23.205 74.663 1.000 23.010 742 MET W CA 1
ATOM 5744 C C . MET A 1 742 ? 28.767 -22.718 76.034 1.000 23.379 742 MET W C 1
ATOM 5745 O O . MET A 1 742 ? 28.323 -21.663 76.529 1.000 23.545 742 MET W O 1
ATOM 5750 N N . VAL A 1 743 ? 29.583 -23.523 76.701 1.000 21.154 743 VAL W N 1
ATOM 5751 C CA . VAL A 1 743 ? 30.012 -23.175 78.050 1.000 22.024 743 VAL W CA 1
ATOM 5752 C C . VAL A 1 743 ? 31.533 -22.983 78.032 1.000 24.565 743 VAL W C 1
ATOM 5753 O O . VAL A 1 743 ? 32.246 -23.784 77.424 1.000 23.761 743 VAL W O 1
ATOM 5757 N N . GLY A 1 744 ? 32.025 -21.886 78.635 1.000 23.601 744 GLY W N 1
ATOM 5758 C CA . GLY A 1 744 ? 33.481 -21.730 78.594 1.000 22.215 744 GLY W CA 1
ATOM 5759 C C . GLY A 1 744 ? 33.986 -20.595 79.470 1.000 24.113 744 GLY W C 1
ATOM 5760 O O . GLY A 1 744 ? 33.239 -20.045 80.277 1.000 21.814 744 GLY W O 1
ATOM 5761 N N . SER A 1 745 ? 35.281 -20.268 79.285 1.000 22.319 745 SER W N 1
ATOM 5762 C CA . SER A 1 745 ? 35.994 -19.389 80.196 1.000 21.248 745 SER W CA 1
ATOM 5763 C C . SER A 1 745 ? 36.022 -17.960 79.642 1.000 21.209 745 SER W C 1
ATOM 5764 O O . SER A 1 745 ? 36.486 -17.025 80.319 1.000 23.228 745 SER W O 1
ATOM 5767 N N . SER A 1 746 ? 35.650 -17.798 78.356 1.000 21.461 746 SER W N 1
ATOM 5768 C CA . SER A 1 746 ? 35.361 -16.496 77.764 1.000 21.867 746 SER W CA 1
ATOM 5769 C C . SER A 1 746 ? 34.392 -16.719 76.598 1.000 21.105 746 SER W C 1
ATOM 5770 O O . SER A 1 746 ? 34.093 -17.860 76.268 1.000 22.389 746 SER W O 1
ATOM 5773 N N . SER A 1 747 ? 34.003 -15.646 75.884 1.000 21.328 747 SER W N 1
ATOM 5774 C CA . SER A 1 747 ? 33.124 -15.833 74.744 1.000 20.819 747 SER W CA 1
ATOM 5775 C C . SER A 1 747 ? 33.853 -16.493 73.572 1.000 22.543 747 SER W C 1
ATOM 5776 O O . SER A 1 747 ? 33.186 -17.080 72.719 1.000 22.768 747 SER W O 1
ATOM 5779 N N . GLU A 1 748 ? 35.198 -16.482 73.608 1.000 21.652 748 GLU W N 1
ATOM 5780 C CA . GLU A 1 748 ? 35.995 -17.205 72.606 1.000 23.911 748 GLU W CA 1
ATOM 5781 C C . GLU A 1 748 ? 36.508 -18.535 73.132 1.000 24.473 748 GLU W C 1
ATOM 5782 O O . GLU A 1 748 ? 36.558 -19.511 72.365 1.000 25.264 748 GLU W O 1
ATOM 5788 N N . ASP A 1 749 ? 36.855 -18.571 74.426 1.000 21.354 749 ASP W N 1
ATOM 5789 C CA . ASP A 1 749 ? 37.427 -19.758 75.053 1.000 24.375 749 ASP W CA 1
ATOM 5790 C C . ASP A 1 749 ? 36.304 -20.701 75.461 1.000 22.563 749 ASP W C 1
ATOM 5791 O O . ASP A 1 749 ? 36.127 -20.991 76.644 1.000 23.907 749 ASP W O 1
ATOM 5796 N N . ILE A 1 750 ? 35.540 -21.177 74.474 1.000 22.958 750 ILE W N 1
ATOM 5797 C CA . ILE A 1 750 ? 34.435 -22.096 74.712 1.000 23.505 750 ILE W CA 1
ATOM 5798 C C . ILE A 1 750 ? 35.063 -23.476 74.922 1.000 23.823 750 ILE W C 1
ATOM 5799 O O . ILE A 1 750 ? 35.938 -23.906 74.134 1.000 25.461 750 ILE W O 1
ATOM 5804 N N . ARG A 1 751 ? 34.610 -24.152 75.978 1.000 23.872 751 ARG W N 1
ATOM 5805 C CA . ARG A 1 751 ? 35.210 -25.433 76.313 1.000 24.624 751 ARG W CA 1
ATOM 5806 C C . ARG A 1 751 ? 34.334 -26.594 75.871 1.000 26.107 751 ARG W C 1
ATOM 5807 O O . ARG A 1 751 ? 34.887 -27.592 75.412 1.000 25.692 751 ARG W O 1
ATOM 5815 N N . LEU A 1 752 ? 32.997 -26.502 76.050 1.000 24.519 752 LEU W N 1
ATOM 5816 C CA . LEU A 1 752 ? 32.120 -27.620 75.735 1.000 22.087 752 LEU W CA 1
ATOM 5817 C C . LEU A 1 752 ? 30.858 -27.094 75.065 1.000 23.240 752 LEU W C 1
ATOM 5818 O O . LEU A 1 752 ? 30.322 -26.084 75.505 1.000 24.115 752 LEU W O 1
ATOM 5823 N N . THR A 1 753 ? 30.395 -27.755 74.002 1.000 21.663 753 THR W N 1
ATOM 5824 C CA . THR A 1 753 ? 29.216 -27.319 73.266 1.000 22.406 753 THR W CA 1
ATOM 5825 C C . THR A 1 753 ? 28.241 -28.491 73.139 1.000 25.449 753 THR W C 1
ATOM 5826 O O . THR A 1 753 ? 28.636 -29.652 73.057 1.000 26.942 753 THR W O 1
ATOM 5830 N N . GLY A 1 754 ? 26.954 -28.167 73.062 1.000 22.736 754 GLY W N 1
ATOM 5831 C CA . GLY A 1 754 ? 25.955 -29.179 72.794 1.000 23.410 754 GLY W CA 1
ATOM 5832 C C . GLY A 1 754 ? 24.684 -28.446 72.412 1.000 24.469 754 GLY W C 1
ATOM 5833 O O . GLY A 1 754 ? 24.770 -27.276 72.065 1.000 23.847 754 GLY W O 1
ATOM 5834 N N . SER A 1 755 ? 23.557 -29.149 72.367 1.000 22.500 755 SER W N 1
ATOM 5835 C CA . SER A 1 755 ? 22.353 -28.437 71.944 1.000 23.866 755 SER W CA 1
ATOM 5836 C C . SER A 1 755 ? 21.129 -29.130 72.534 1.000 25.676 755 SER W C 1
ATOM 5837 O O . SER A 1 755 ? 21.206 -30.274 72.994 1.000 25.951 755 SER W O 1
ATOM 5840 N N . PHE A 1 756 ? 20.023 -28.402 72.533 1.000 22.757 756 PHE W N 1
ATOM 5841 C CA . PHE A 1 756 ? 18.721 -28.992 72.846 1.000 24.211 756 PHE W CA 1
ATOM 5842 C C . PHE A 1 756 ? 17.699 -28.394 71.872 1.000 23.200 756 PHE W C 1
ATOM 5843 O O . PHE A 1 756 ? 17.972 -27.434 71.150 1.000 23.190 756 PHE W O 1
ATOM 5851 N N . SER A 1 757 ? 16.514 -29.010 71.798 1.000 24.084 757 SER W N 1
ATOM 5852 C CA . SER A 1 757 ? 15.485 -28.540 70.891 1.000 24.062 757 SER W CA 1
ATOM 5853 C C . SER A 1 757 ? 14.238 -28.099 71.648 1.000 22.615 757 SER W C 1
ATOM 5854 O O . SER A 1 757 ? 13.821 -28.760 72.594 1.000 23.878 757 SER W O 1
ATOM 5857 N N . VAL A 1 758 ? 13.653 -27.011 71.169 1.000 21.715 758 VAL W N 1
ATOM 5858 C CA . VAL A 1 758 ? 12.300 -26.653 71.588 1.000 22.445 758 VAL W CA 1
ATOM 5859 C C . VAL A 1 758 ? 11.361 -27.325 70.593 1.000 22.098 758 VAL W C 1
ATOM 5860 O O . VAL A 1 758 ? 11.535 -27.186 69.363 1.000 22.696 758 VAL W O 1
ATOM 5864 N N . VAL A 1 759 ? 10.343 -28.016 71.151 1.000 22.853 759 VAL W N 1
ATOM 5865 C CA . VAL A 1 759 ? 9.396 -28.755 70.332 1.000 23.855 759 VAL W CA 1
ATOM 5866 C C . VAL A 1 759 ? 7.994 -28.232 70.681 1.000 24.803 759 VAL W C 1
ATOM 5867 O O . VAL A 1 759 ? 7.665 -28.153 71.859 1.000 26.930 759 VAL W O 1
ATOM 5871 N N . GLY A 1 760 ? 7.212 -27.925 69.649 1.000 28.599 760 GLY W N 1
ATOM 5872 C CA . GLY A 1 760 ? 5.800 -27.571 69.798 1.000 29.106 760 GLY W CA 1
ATOM 5873 C C . GLY A 1 760 ? 5.524 -26.285 69.027 1.000 32.171 760 GLY W C 1
ATOM 5874 O O . GLY A 1 760 ? 6.387 -25.772 68.319 1.000 33.341 760 GLY W O 1
ATOM 5875 N N . GLU A 1 761 ? 4.304 -25.748 69.144 1.000 31.443 761 GLU W N 1
ATOM 5876 C CA . GLU A 1 761 ? 3.928 -24.615 68.311 1.000 32.709 761 GLU W CA 1
ATOM 5877 C C . GLU A 1 761 ? 4.604 -23.368 68.866 1.000 29.410 761 GLU W C 1
ATOM 5878 O O . GLU A 1 761 ? 4.805 -23.294 70.082 1.000 29.743 761 GLU W O 1
ATOM 5884 N N . LYS A 1 762 ? 4.963 -22.432 67.971 1.000 26.834 762 LYS W N 1
ATOM 5885 C CA . LYS A 1 762 ? 5.556 -21.174 68.392 1.000 25.036 762 LYS W CA 1
ATOM 5886 C C . LYS A 1 762 ? 4.692 -20.575 69.496 1.000 26.701 762 LYS W C 1
ATOM 5887 O O . LYS A 1 762 ? 3.454 -20.579 69.451 1.000 26.073 762 LYS W O 1
ATOM 5889 N N . ARG A 1 763 ? 5.372 -20.020 70.485 1.000 23.937 763 ARG W N 1
ATOM 5890 C CA . ARG A 1 763 ? 4.757 -19.434 71.660 1.000 23.215 763 ARG W CA 1
ATOM 5891 C C . ARG A 1 763 ? 4.957 -17.917 71.625 1.000 22.882 763 ARG W C 1
ATOM 5892 O O . ARG A 1 763 ? 6.091 -17.437 71.516 1.000 23.814 763 ARG W O 1
ATOM 5900 N N . GLU A 1 764 ? 3.850 -17.162 71.755 1.000 23.835 764 GLU W N 1
ATOM 5901 C CA . GLU A 1 764 ? 4.015 -15.749 72.101 1.000 23.686 764 GLU W CA 1
ATOM 5902 C C . GLU A 1 764 ? 4.147 -15.627 73.627 1.000 25.635 764 GLU W C 1
ATOM 5903 O O . GLU A 1 764 ? 3.302 -16.114 74.374 1.000 25.662 764 GLU W O 1
ATOM 5909 N N . VAL A 1 765 ? 5.224 -14.982 74.077 1.000 21.673 765 VAL W N 1
ATOM 5910 C CA . VAL A 1 765 ? 5.537 -14.880 75.486 1.000 21.779 765 VAL W CA 1
ATOM 5911 C C . VAL A 1 765 ? 4.823 -13.624 75.986 1.000 26.073 765 VAL W C 1
ATOM 5912 O O . VAL A 1 765 ? 5.251 -12.512 75.692 1.000 29.378 765 VAL W O 1
ATOM 5916 N N . VAL A 1 766 ? 3.725 -13.810 76.735 1.000 24.633 766 VAL W N 1
ATOM 5917 C CA . VAL A 1 766 ? 2.952 -12.642 77.139 1.000 25.328 766 VAL W CA 1
ATOM 5918 C C . VAL A 1 766 ? 3.032 -12.490 78.657 1.000 23.680 766 VAL W C 1
ATOM 5919 O O . VAL A 1 766 ? 3.244 -13.460 79.395 1.000 24.600 766 VAL W O 1
ATOM 5923 N N . GLY A 1 767 ? 2.867 -11.246 79.111 1.000 25.568 767 GLY W N 1
ATOM 5924 C CA . GLY A 1 767 ? 2.856 -10.931 80.544 1.000 23.130 767 GLY W CA 1
ATOM 5925 C C . GLY A 1 767 ? 4.228 -11.174 81.183 1.000 23.506 767 GLY W C 1
ATOM 5926 O O . GLY A 1 767 ? 5.272 -11.090 80.505 1.000 24.992 767 GLY W O 1
ATOM 5927 N N . MET A 1 768 ? 4.218 -11.486 82.479 1.000 22.929 768 MET W N 1
ATOM 5928 C CA . MET A 1 768 ? 5.472 -11.646 83.194 1.000 24.217 768 MET W CA 1
ATOM 5929 C C . MET A 1 768 ? 6.168 -12.909 82.675 1.000 22.923 768 MET W C 1
ATOM 5930 O O . MET A 1 768 ? 5.522 -13.909 82.348 1.000 23.267 768 MET W O 1
ATOM 5935 N N . ARG A 1 769 ? 7.506 -12.845 82.648 1.000 23.662 769 ARG W N 1
ATOM 5936 C CA . ARG A 1 769 ? 8.286 -13.989 82.200 1.000 22.463 769 ARG W CA 1
ATOM 5937 C C . ARG A 1 769 ? 9.611 -13.945 82.955 1.000 23.209 769 ARG W C 1
ATOM 5938 O O . ARG A 1 769 ? 9.941 -12.929 83.561 1.000 26.889 769 ARG W O 1
ATOM 5946 N N . LYS A 1 770 ? 10.336 -15.066 83.006 1.000 22.266 770 LYS W N 1
ATOM 5947 C CA . LYS A 1 770 ? 11.663 -15.063 83.624 1.000 23.629 770 LYS W CA 1
ATOM 5948 C C . LYS A 1 770 ? 12.682 -14.361 82.731 1.000 24.855 770 LYS W C 1
ATOM 5949 O O . LYS A 1 770 ? 12.638 -14.512 81.495 1.000 25.437 770 LYS W O 1
ATOM 5955 N N . PHE A 1 771 ? 13.585 -13.587 83.357 1.000 23.650 771 PHE W N 1
ATOM 5956 C CA . PHE A 1 771 ? 14.660 -12.897 82.658 1.000 23.439 771 PHE W CA 1
ATOM 5957 C C . PHE A 1 771 ? 16.003 -13.632 82.773 1.000 21.957 771 PHE W C 1
ATOM 5958 O O . PHE A 1 771 ? 16.835 -13.488 81.901 1.000 22.271 771 PHE W O 1
ATOM 5966 N N . PHE A 1 772 ? 16.215 -14.381 83.859 1.000 21.484 772 PHE W N 1
ATOM 5967 C CA . PHE A 1 772 ? 17.562 -14.838 84.185 1.000 21.370 772 PHE W CA 1
ATOM 5968 C C . PHE A 1 772 ? 17.628 -16.359 84.293 1.000 20.066 772 PHE W C 1
ATOM 5969 O O . PHE A 1 772 ? 16.673 -17.003 84.736 1.000 21.867 772 PHE W O 1
ATOM 5977 N N . THR A 1 773 ? 18.798 -16.914 83.938 1.000 21.835 773 THR W N 1
ATOM 5978 C CA . THR A 1 773 ? 19.153 -18.303 84.219 1.000 21.623 773 THR W CA 1
ATOM 5979 C C . THR A 1 773 ? 19.508 -18.371 85.712 1.000 24.820 773 THR W C 1
ATOM 5980 O O . THR A 1 773 ? 20.203 -17.481 86.204 1.000 28.820 773 THR W O 1
ATOM 5984 N N . GLU A 1 774 ? 19.103 -19.438 86.416 1.000 22.597 774 GLU W N 1
ATOM 5985 C CA . GLU A 1 774 ? 19.536 -19.559 87.792 1.000 25.111 774 GLU W CA 1
ATOM 5986 C C . GLU A 1 774 ? 20.851 -20.325 87.763 1.000 26.135 774 GLU W C 1
ATOM 5987 O O . GLU A 1 774 ? 20.917 -21.358 87.098 1.000 28.711 774 GLU W O 1
ATOM 5993 N N . ALA A 1 775 ? 21.849 -19.877 88.529 1.000 24.190 775 ALA W N 1
ATOM 5994 C CA . ALA A 1 775 ? 23.146 -20.549 88.450 1.000 25.973 775 ALA W CA 1
ATOM 5995 C C . ALA A 1 775 ? 23.524 -20.967 89.867 1.000 28.029 775 ALA W C 1
ATOM 5996 O O . ALA A 1 775 ? 23.467 -20.131 90.779 1.000 30.525 775 ALA W O 1
ATOM 5998 N N . CYS A 1 776 ? 23.975 -22.221 90.015 1.000 27.438 776 CYS W N 1
ATOM 5999 C CA . CYS A 1 776 ? 24.252 -22.795 91.326 1.000 33.149 776 CYS W CA 1
ATOM 6000 C C . CYS A 1 776 ? 25.536 -23.611 91.208 1.000 35.126 776 CYS W C 1
ATOM 6001 O O . CYS A 1 776 ? 26.037 -23.877 90.108 1.000 28.255 776 CYS W O 1
ATOM 6004 N N . GLU A 1 777 ? 26.033 -24.047 92.362 1.000 30.650 777 GLU W N 1
ATOM 6005 C CA . GLU A 1 777 ? 27.106 -25.028 92.315 1.000 32.638 777 GLU W CA 1
ATOM 6006 C C . GLU A 1 777 ? 26.630 -26.214 93.135 1.000 35.915 777 GLU W C 1
ATOM 6007 O O . GLU A 1 777 ? 25.799 -26.009 94.018 1.000 38.706 777 GLU W O 1
ATOM 6013 N N . GLU A 1 778 ? 27.057 -27.427 92.769 1.000 36.825 778 GLU W N 1
ATOM 6014 C CA . GLU A 1 778 ? 26.811 -28.616 93.580 1.000 40.726 778 GLU W CA 1
ATOM 6015 C C . GLU A 1 778 ? 28.030 -29.543 93.525 1.000 38.302 778 GLU W C 1
ATOM 6016 O O . GLU A 1 778 ? 28.943 -29.342 92.734 1.000 37.437 778 GLU W O 1
ATOM 6022 N N . ALA A 1 779 ? 28.047 -30.578 94.371 1.000 43.488 779 ALA W N 1
ATOM 6023 C CA . ALA A 1 779 ? 29.195 -31.476 94.423 1.000 45.547 779 ALA W CA 1
ATOM 6024 C C . ALA A 1 779 ? 29.272 -32.312 93.143 1.000 41.509 779 ALA W C 1
ATOM 6025 O O . ALA A 1 779 ? 28.251 -32.804 92.660 1.000 44.005 779 ALA W O 1
ATOM 6027 N N . ALA A 1 780 ? 30.495 -32.518 92.645 1.000 36.246 780 ALA W N 1
ATOM 6028 C CA . ALA A 1 780 ? 30.764 -33.247 91.414 1.000 41.897 780 ALA W CA 1
ATOM 6029 C C . ALA A 1 780 ? 30.664 -34.766 91.615 1.000 46.594 780 ALA W C 1
ATOM 6030 O O . ALA A 1 780 ? 30.921 -35.163 92.764 1.000 52.483 780 ALA W O 1
ATOM 6032 N N . MET B 1 1 ? -3.629 -15.566 15.086 1.000 54.696 1 MET Y N 1
ATOM 6033 C CA . MET B 1 1 ? -2.522 -15.797 16.031 1.000 52.247 1 MET Y CA 1
ATOM 6034 C C . MET B 1 1 ? -3.083 -15.606 17.441 1.000 47.577 1 MET Y C 1
ATOM 6035 O O . MET B 1 1 ? -4.041 -14.861 17.648 1.000 43.661 1 MET Y O 1
ATOM 6040 N N . GLU B 1 2 ? -2.460 -16.273 18.415 1.000 48.789 2 GLU Y N 1
ATOM 6041 C CA . GLU B 1 2 ? -2.771 -16.082 19.830 1.000 37.137 2 GLU Y CA 1
ATOM 6042 C C . GLU B 1 2 ? -2.713 -14.601 20.181 1.000 33.623 2 GLU Y C 1
ATOM 6043 O O . GLU B 1 2 ? -1.852 -13.883 19.655 1.000 33.414 2 GLU Y O 1
ATOM 6049 N N . LEU B 1 3 ? -3.559 -14.176 21.135 1.000 29.395 3 LEU Y N 1
ATOM 6050 C CA . LEU B 1 3 ? -3.565 -12.762 21.503 1.000 29.674 3 LEU Y CA 1
ATOM 6051 C C . LEU B 1 3 ? -2.171 -12.302 21.930 1.000 29.948 3 LEU Y C 1
ATOM 6052 O O . LEU B 1 3 ? -1.823 -11.160 21.652 1.000 27.169 3 LEU Y O 1
ATOM 6057 N N . TYR B 1 4 ? -1.413 -13.157 22.646 1.000 28.939 4 TYR Y N 1
ATOM 6058 C CA . TYR B 1 4 ? -0.162 -12.631 23.204 1.000 28.571 4 TYR Y CA 1
ATOM 6059 C C . TYR B 1 4 ? 0.811 -12.271 22.088 1.000 30.498 4 TYR Y C 1
ATOM 6060 O O . TYR B 1 4 ? 1.719 -11.460 22.306 1.000 28.689 4 TYR Y O 1
ATOM 6069 N N . ARG B 1 5 ? 0.612 -12.877 20.904 1.000 27.355 5 ARG Y N 1
ATOM 6070 C CA . ARG B 1 5 ? 1.536 -12.624 19.809 1.000 32.266 5 ARG Y CA 1
ATOM 6071 C C . ARG B 1 5 ? 1.141 -11.380 19.029 1.000 32.448 5 ARG Y C 1
ATOM 6072 O O . ARG B 1 5 ? 1.915 -10.930 18.197 1.000 36.291 5 ARG Y O 1
ATOM 6080 N N . ASP B 1 6 ? -0.020 -10.793 19.344 1.000 32.754 6 ASP Y N 1
ATOM 6081 C CA . ASP B 1 6 ? -0.606 -9.763 18.497 1.000 30.400 6 ASP Y CA 1
ATOM 6082 C C . ASP B 1 6 ? -0.254 -8.379 19.030 1.000 29.576 6 ASP Y C 1
ATOM 6083 O O . ASP B 1 6 ? -0.827 -7.930 20.038 1.000 29.010 6 ASP Y O 1
ATOM 6088 N N . PRO B 1 7 ? 0.617 -7.592 18.343 1.000 32.243 7 PRO Y N 1
ATOM 6089 C CA . PRO B 1 7 ? 0.997 -6.254 18.817 1.000 32.219 7 PRO Y CA 1
ATOM 6090 C C . PRO B 1 7 ? -0.096 -5.194 18.794 1.000 31.410 7 PRO Y C 1
ATOM 6091 O O . PRO B 1 7 ? 0.080 -4.124 19.373 1.000 34.825 7 PRO Y O 1
ATOM 6095 N N . SER B 1 8 ? -1.251 -5.501 18.186 1.000 30.036 8 SER Y N 1
ATOM 6096 C CA . SER B 1 8 ? -2.362 -4.550 18.227 1.000 31.351 8 SER Y CA 1
ATOM 6097 C C . SER B 1 8 ? -3.146 -4.646 19.541 1.000 30.665 8 SER Y C 1
ATOM 6098 O O . SER B 1 8 ? -4.008 -3.808 19.827 1.000 31.587 8 SER Y O 1
ATOM 6101 N N . GLN B 1 9 ? -2.897 -5.702 20.325 1.000 30.422 9 GLN Y N 1
ATOM 6102 C CA . GLN B 1 9 ? -3.603 -5.833 21.595 1.000 28.903 9 GLN Y CA 1
ATOM 6103 C C . GLN B 1 9 ? -2.838 -5.087 22.691 1.000 28.903 9 GLN Y C 1
ATOM 6104 O O . GLN B 1 9 ? -1.609 -5.008 22.685 1.000 29.247 9 GLN Y O 1
ATOM 6110 N N . PRO B 1 10 ? -3.549 -4.570 23.711 1.000 26.963 10 PRO Y N 1
ATOM 6111 C CA . PRO B 1 10 ? -2.893 -3.883 24.824 1.000 27.686 10 PRO Y CA 1
ATOM 6112 C C . PRO B 1 10 ? -2.001 -4.849 25.566 1.000 28.351 10 PRO Y C 1
ATOM 6113 O O . PRO B 1 10 ? -2.281 -6.038 25.634 1.000 27.874 10 PRO Y O 1
ATOM 6117 N N . ILE B 1 11 ? -0.943 -4.315 26.181 1.000 28.203 11 ILE Y N 1
ATOM 6118 C CA . ILE B 1 11 ? -0.005 -5.185 26.868 1.000 28.958 11 ILE Y CA 1
ATOM 6119 C C . ILE B 1 11 ? -0.715 -5.989 27.955 1.000 28.072 11 ILE Y C 1
ATOM 6120 O O . ILE B 1 11 ? -0.417 -7.164 28.108 1.000 28.254 11 ILE Y O 1
ATOM 6125 N N . GLU B 1 12 ? -1.686 -5.393 28.691 1.000 29.941 12 GLU Y N 1
ATOM 6126 C CA . GLU B 1 12 ? -2.298 -6.175 29.760 1.000 30.885 12 GLU Y CA 1
ATOM 6127 C C . GLU B 1 12 ? -3.017 -7.400 29.192 1.000 30.030 12 GLU Y C 1
ATOM 6128 O O . GLU B 1 12 ? -3.039 -8.460 29.827 1.000 31.166 12 GLU Y O 1
ATOM 6134 N N . VAL B 1 13 ? -3.593 -7.256 27.990 1.000 28.873 13 VAL Y N 1
ATOM 6135 C CA . VAL B 1 13 ? -4.290 -8.364 27.337 1.000 27.996 13 VAL Y CA 1
ATOM 6136 C C . VAL B 1 13 ? -3.291 -9.452 26.927 1.000 27.324 13 VAL Y C 1
ATOM 6137 O O . VAL B 1 13 ? -3.548 -10.653 27.105 1.000 26.483 13 VAL Y O 1
ATOM 6141 N N . ARG B 1 14 ? -2.152 -9.032 26.350 1.000 27.247 14 ARG Y N 1
ATOM 6142 C CA . ARG B 1 14 ? -1.142 -10.004 25.915 1.000 26.642 14 ARG Y CA 1
ATOM 6143 C C . ARG B 1 14 ? -0.580 -10.761 27.131 1.000 24.024 14 ARG Y C 1
ATOM 6144 O O . ARG B 1 14 ? -0.359 -11.969 27.059 1.000 24.941 14 ARG Y O 1
ATOM 6152 N N . VAL B 1 15 ? -0.325 -10.016 28.225 1.000 25.532 15 VAL Y N 1
ATOM 6153 C CA . VAL B 1 15 ? 0.192 -10.656 29.445 1.000 27.072 15 VAL Y CA 1
ATOM 6154 C C . VAL B 1 15 ? -0.780 -11.731 29.961 1.000 25.618 15 VAL Y C 1
ATOM 6155 O O . VAL B 1 15 ? -0.390 -12.867 30.238 1.000 26.003 15 VAL Y O 1
ATOM 6159 N N A ARG B 1 16 ? -2.064 -11.365 30.068 0.500 26.688 16 ARG Y N 1
ATOM 6160 N N B ARG B 1 16 ? -2.059 -11.371 30.040 0.500 26.227 16 ARG Y N 1
ATOM 6161 C CA A ARG B 1 16 ? -3.076 -12.264 30.604 0.500 28.050 16 ARG Y CA 1
ATOM 6162 C CA B ARG B 1 16 ? -3.027 -12.288 30.614 0.500 27.253 16 ARG Y CA 1
ATOM 6163 C C A ARG B 1 16 ? -3.180 -13.503 29.714 0.500 28.252 16 ARG Y C 1
ATOM 6164 C C B ARG B 1 16 ? -3.172 -13.511 29.714 0.500 27.946 16 ARG Y C 1
ATOM 6165 O O A ARG B 1 16 ? -3.287 -14.621 30.204 0.500 26.867 16 ARG Y O 1
ATOM 6166 O O B ARG B 1 16 ? -3.324 -14.622 30.203 0.500 27.249 16 ARG Y O 1
ATOM 6181 N N . ASP B 1 17 ? -3.150 -13.291 28.386 1.000 28.967 17 ASP Y N 1
ATOM 6182 C CA . ASP B 1 17 ? -3.288 -14.390 27.450 1.000 27.387 17 ASP Y CA 1
ATOM 6183 C C . ASP B 1 17 ? -2.093 -15.331 27.595 1.000 28.798 17 ASP Y C 1
ATOM 6184 O O . ASP B 1 17 ? -2.247 -16.548 27.645 1.000 28.365 17 ASP Y O 1
ATOM 6189 N N . LEU B 1 18 ? -0.873 -14.764 27.618 1.000 28.147 18 LEU Y N 1
ATOM 6190 C CA . LEU B 1 18 ? 0.317 -15.596 27.727 1.000 25.490 18 LEU Y CA 1
ATOM 6191 C C . LEU B 1 18 ? 0.306 -16.367 29.049 1.000 25.979 18 LEU Y C 1
ATOM 6192 O O . LEU B 1 18 ? 0.547 -17.563 29.072 1.000 27.864 18 LEU Y O 1
ATOM 6197 N N . LEU B 1 19 ? 0.009 -15.674 30.155 1.000 26.733 19 LEU Y N 1
ATOM 6198 C CA . LEU B 1 19 ? 0.018 -16.351 31.447 1.000 26.938 19 LEU Y CA 1
ATOM 6199 C C . LEU B 1 19 ? -0.965 -17.526 31.446 1.000 28.988 19 LEU Y C 1
ATOM 6200 O O . LEU B 1 19 ? -0.642 -18.600 31.966 1.000 29.690 19 LEU Y O 1
ATOM 6205 N N . SER B 1 20 ? -2.160 -17.325 30.848 1.000 26.065 20 SER Y N 1
ATOM 6206 C CA . SER B 1 20 ? -3.159 -18.386 30.807 1.000 28.808 20 SER Y CA 1
ATOM 6207 C C . SER B 1 20 ? -2.673 -19.625 30.061 1.000 27.926 20 SER Y C 1
ATOM 6208 O O . SER B 1 20 ? -3.221 -20.700 30.250 1.000 31.538 20 SER Y O 1
ATOM 6211 N N . ARG B 1 21 ? -1.645 -19.494 29.207 1.000 28.983 21 ARG Y N 1
ATOM 6212 C CA . ARG B 1 21 ? -1.205 -20.584 28.351 1.000 29.226 21 ARG Y CA 1
ATOM 6213 C C . ARG B 1 21 ? -0.013 -21.328 28.958 1.000 29.736 21 ARG Y C 1
ATOM 6214 O O . ARG B 1 21 ? 0.451 -22.307 28.373 1.000 31.552 21 ARG Y O 1
ATOM 6222 N N . MET B 1 22 ? 0.571 -20.802 30.064 1.000 27.170 22 MET Y N 1
ATOM 6223 C CA . MET B 1 22 ? 1.832 -21.345 30.549 1.000 25.580 22 MET Y CA 1
ATOM 6224 C C . MET B 1 22 ? 1.624 -22.487 31.549 1.000 27.311 22 MET Y C 1
ATOM 6225 O O . MET B 1 22 ? 0.718 -22.439 32.384 1.000 27.793 22 MET Y O 1
ATOM 6230 N N . THR B 1 23 ? 2.502 -23.486 31.514 1.000 27.635 23 THR Y N 1
ATOM 6231 C CA . THR B 1 23 ? 2.545 -24.483 32.581 1.000 27.276 23 THR Y CA 1
ATOM 6232 C C . THR B 1 23 ? 3.271 -23.883 33.799 1.000 27.274 23 THR Y C 1
ATOM 6233 O O . THR B 1 23 ? 3.964 -22.875 33.695 1.000 26.319 23 THR Y O 1
ATOM 6237 N N . LEU B 1 24 ? 3.154 -24.556 34.940 1.000 28.480 24 LEU Y N 1
ATOM 6238 C CA . LEU B 1 24 ? 3.840 -24.123 36.155 1.000 27.607 24 LEU Y CA 1
ATOM 6239 C C . LEU B 1 24 ? 5.350 -24.077 35.903 1.000 28.638 24 LEU Y C 1
ATOM 6240 O O . LEU B 1 24 ? 6.021 -23.137 36.326 1.000 26.961 24 LEU Y O 1
ATOM 6245 N N . GLU B 1 25 ? 5.915 -25.092 35.223 1.000 28.019 25 GLU Y N 1
ATOM 6246 C CA . GLU B 1 25 ? 7.342 -25.138 34.956 1.000 29.344 25 GLU Y CA 1
ATOM 6247 C C . GLU B 1 25 ? 7.767 -23.918 34.116 1.000 28.405 25 GLU Y C 1
ATOM 6248 O O . GLU B 1 25 ? 8.805 -23.309 34.385 1.000 27.357 25 GLU Y O 1
ATOM 6254 N N . GLU B 1 26 ? 6.978 -23.576 33.082 1.000 25.237 26 GLU Y N 1
ATOM 6255 C CA . GLU B 1 26 ? 7.269 -22.394 32.270 1.000 24.848 26 GLU Y CA 1
ATOM 6256 C C . GLU B 1 26 ? 7.193 -21.095 33.080 1.000 25.799 26 GLU Y C 1
ATOM 6257 O O . GLU B 1 26 ? 7.983 -20.180 32.835 1.000 26.821 26 GLU Y O 1
ATOM 6263 N N . LYS B 1 27 ? 6.212 -21.016 33.998 1.000 24.376 27 LYS Y N 1
ATOM 6264 C CA . LYS B 1 27 ? 6.096 -19.812 34.827 1.000 24.885 27 LYS Y CA 1
ATOM 6265 C C . LYS B 1 27 ? 7.348 -19.662 35.684 1.000 23.442 27 LYS Y C 1
ATOM 6266 O O . LYS B 1 27 ? 7.927 -18.570 35.768 1.000 24.629 27 LYS Y O 1
ATOM 6272 N N . VAL B 1 28 ? 7.760 -20.752 36.332 1.000 25.450 28 VAL Y N 1
ATOM 6273 C CA . VAL B 1 28 ? 8.871 -20.649 37.276 1.000 24.911 28 VAL Y CA 1
ATOM 6274 C C . VAL B 1 28 ? 10.151 -20.302 36.503 1.000 25.971 28 VAL Y C 1
ATOM 6275 O O . VAL B 1 28 ? 11.031 -19.582 36.964 1.000 24.582 28 VAL Y O 1
ATOM 6279 N N . ALA B 1 29 ? 10.280 -20.806 35.272 1.000 25.088 29 ALA Y N 1
ATOM 6280 C CA . ALA B 1 29 ? 11.462 -20.493 34.475 1.000 26.219 29 ALA Y CA 1
ATOM 6281 C C . ALA B 1 29 ? 11.595 -18.988 34.172 1.000 25.682 29 ALA Y C 1
ATOM 6282 O O . ALA B 1 29 ? 12.700 -18.488 34.046 1.000 26.074 29 ALA Y O 1
ATOM 6284 N N . GLN B 1 30 ? 10.478 -18.259 34.052 1.000 24.431 30 GLN Y N 1
ATOM 6285 C CA . GLN B 1 30 ? 10.531 -16.825 33.832 1.000 21.474 30 GLN Y CA 1
ATOM 6286 C C . GLN B 1 30 ? 11.058 -16.077 35.057 1.000 22.156 30 GLN Y C 1
ATOM 6287 O O . GLN B 1 30 ? 11.369 -14.898 34.935 1.000 22.928 30 GLN Y O 1
ATOM 6293 N N . LEU B 1 31 ? 11.118 -16.749 36.211 1.000 23.367 31 LEU Y N 1
ATOM 6294 C CA . LEU B 1 31 ? 11.583 -16.077 37.426 1.000 23.838 31 LEU Y CA 1
ATOM 6295 C C . LEU B 1 31 ? 13.062 -16.370 37.674 1.000 23.366 31 LEU Y C 1
ATOM 6296 O O . LEU B 1 31 ? 13.607 -15.998 38.723 1.000 24.035 31 LEU Y O 1
ATOM 6301 N N . GLY B 1 32 ? 13.727 -17.027 36.713 1.000 23.534 32 GLY Y N 1
ATOM 6302 C CA . GLY B 1 32 ? 15.123 -17.378 36.904 1.000 23.436 32 GLY Y CA 1
ATOM 6303 C C . GLY B 1 32 ? 16.028 -16.867 35.794 1.000 23.652 32 GLY Y C 1
ATOM 6304 O O . GLY B 1 32 ? 15.667 -15.997 35.025 1.000 23.723 32 GLY Y O 1
ATOM 6305 N N . SER B 1 33 ? 17.268 -17.387 35.808 1.000 24.224 33 SER Y N 1
ATOM 6306 C CA . SER B 1 33 ? 18.299 -16.801 34.967 1.000 24.504 33 SER Y CA 1
ATOM 6307 C C . SER B 1 33 ? 19.374 -17.858 34.682 1.000 25.452 33 SER Y C 1
ATOM 6308 O O . SER B 1 33 ? 19.422 -18.914 35.328 1.000 24.861 33 SER Y O 1
ATOM 6311 N N . VAL B 1 34 ? 20.250 -17.508 33.727 1.000 26.359 34 VAL Y N 1
ATOM 6312 C CA . VAL B 1 34 ? 21.404 -18.330 33.383 1.000 29.973 34 VAL Y CA 1
ATOM 6313 C C . VAL B 1 34 ? 22.551 -17.370 33.036 1.000 28.509 34 VAL Y C 1
ATOM 6314 O O . VAL B 1 34 ? 22.327 -16.306 32.425 1.000 27.305 34 VAL Y O 1
ATOM 6318 N N . TRP B 1 35 ? 23.790 -17.760 33.380 1.000 26.118 35 TRP Y N 1
ATOM 6319 C CA . TRP B 1 35 ? 24.945 -16.959 32.987 1.000 26.903 35 TRP Y CA 1
ATOM 6320 C C . TRP B 1 35 ? 25.214 -17.048 31.485 1.000 28.947 35 TRP Y C 1
ATOM 6321 O O . TRP B 1 35 ? 25.132 -18.129 30.885 1.000 28.466 35 TRP Y O 1
ATOM 6332 N N . GLY B 1 36 ? 25.611 -15.923 30.886 1.000 29.755 36 GLY Y N 1
ATOM 6333 C CA . GLY B 1 36 ? 26.043 -15.941 29.487 1.000 30.822 36 GLY Y CA 1
ATOM 6334 C C . GLY B 1 36 ? 27.117 -17.015 29.259 1.000 29.542 36 GLY Y C 1
ATOM 6335 O O . GLY B 1 36 ? 27.068 -17.737 28.248 1.000 30.405 36 GLY Y O 1
ATOM 6336 N N . TYR B 1 37 ? 28.071 -17.138 30.193 1.000 28.929 37 TYR Y N 1
ATOM 6337 C CA . TYR B 1 37 ? 29.182 -18.066 29.927 1.000 29.722 37 TYR Y CA 1
ATOM 6338 C C . TYR B 1 37 ? 28.720 -19.528 29.908 1.000 32.332 37 TYR Y C 1
ATOM 6339 O O . TYR B 1 37 ? 29.410 -20.393 29.362 1.000 34.300 37 TYR Y O 1
ATOM 6348 N N . GLU B 1 38 ? 27.540 -19.821 30.459 1.000 28.126 38 GLU Y N 1
ATOM 6349 C CA . GLU B 1 38 ? 27.049 -21.186 30.470 1.000 27.336 38 GLU Y CA 1
ATOM 6350 C C . GLU B 1 38 ? 26.478 -21.587 29.107 1.000 31.697 38 GLU Y C 1
ATOM 6351 O O . GLU B 1 38 ? 26.125 -22.746 28.931 1.000 32.584 38 GLU Y O 1
ATOM 6357 N N . LEU B 1 39 ? 26.354 -20.639 28.170 1.000 28.876 39 LEU Y N 1
ATOM 6358 C CA . LEU B 1 39 ? 25.686 -20.920 26.909 1.000 30.439 39 LEU Y CA 1
ATOM 6359 C C . LEU B 1 39 ? 26.677 -20.848 25.731 1.000 30.961 39 LEU Y C 1
ATOM 6360 O O . LEU B 1 39 ? 26.231 -20.770 24.584 1.000 33.855 39 LEU Y O 1
ATOM 6365 N N . ILE B 1 40 ? 27.989 -20.855 26.018 1.000 31.506 40 ILE Y N 1
ATOM 6366 C CA . ILE B 1 40 ? 28.978 -20.735 24.938 1.000 33.322 40 ILE Y CA 1
ATOM 6367 C C . ILE B 1 40 ? 29.890 -21.966 24.929 1.000 37.666 40 ILE Y C 1
ATOM 6368 O O . ILE B 1 40 ? 30.097 -22.603 25.965 1.000 35.187 40 ILE Y O 1
ATOM 6373 N N . ASP B 1 41 ? 30.435 -22.269 23.731 1.000 41.369 41 ASP Y N 1
ATOM 6374 C CA . ASP B 1 41 ? 31.478 -23.289 23.583 1.000 44.299 41 ASP Y CA 1
ATOM 6375 C C . ASP B 1 41 ? 32.835 -22.636 23.842 1.000 44.230 41 ASP Y C 1
ATOM 6376 O O . ASP B 1 41 ? 32.910 -21.433 24.146 1.000 39.784 41 ASP Y O 1
ATOM 6381 N N . GLU B 1 42 ? 33.900 -23.436 23.654 1.000 53.262 42 GLU Y N 1
ATOM 6382 C CA . GLU B 1 42 ? 35.285 -23.031 23.848 1.000 52.462 42 GLU Y CA 1
ATOM 6383 C C . GLU B 1 42 ? 35.693 -21.933 22.858 1.000 51.752 42 GLU Y C 1
ATOM 6384 O O . GLU B 1 42 ? 36.685 -21.249 23.091 1.000 54.019 42 GLU Y O 1
ATOM 6386 N N . ARG B 1 43 ? 34.936 -21.734 21.769 1.000 46.875 43 ARG Y N 1
ATOM 6387 C CA . ARG B 1 43 ? 35.278 -20.686 20.818 1.000 49.287 43 ARG Y CA 1
ATOM 6388 C C . ARG B 1 43 ? 34.465 -19.407 21.042 1.000 51.593 43 ARG Y C 1
ATOM 6389 O O . ARG B 1 43 ? 34.549 -18.490 20.230 1.000 46.512 43 ARG Y O 1
ATOM 6391 N N . GLY B 1 44 ? 33.686 -19.348 22.141 1.000 46.400 44 GLY Y N 1
ATOM 6392 C CA . GLY B 1 44 ? 32.881 -18.175 22.466 1.000 38.091 44 GLY Y CA 1
ATOM 6393 C C . GLY B 1 44 ? 31.628 -18.077 21.597 1.000 36.637 44 GLY Y C 1
ATOM 6394 O O . GLY B 1 44 ? 31.056 -17.007 21.448 1.000 36.936 44 GLY Y O 1
ATOM 6395 N N . LYS B 1 45 ? 31.199 -19.199 21.003 1.000 33.152 45 LYS Y N 1
ATOM 6396 C CA . LYS B 1 45 ? 30.006 -19.205 20.168 1.000 35.032 45 LYS Y CA 1
ATOM 6397 C C . LYS B 1 45 ? 28.846 -19.869 20.919 1.000 30.469 45 LYS Y C 1
ATOM 6398 O O . LYS B 1 45 ? 29.061 -20.795 21.681 1.000 33.772 45 LYS Y O 1
ATOM 6404 N N . PHE B 1 46 ? 27.622 -19.431 20.642 1.000 32.997 46 PHE Y N 1
ATOM 6405 C CA . PHE B 1 46 ? 26.434 -20.066 21.199 1.000 34.684 46 PHE Y CA 1
ATOM 6406 C C . PHE B 1 46 ? 26.505 -21.581 21.029 1.000 38.436 46 PHE Y C 1
ATOM 6407 O O . PHE B 1 46 ? 26.741 -22.064 19.929 1.000 38.224 46 PHE Y O 1
ATOM 6415 N N . SER B 1 47 ? 26.231 -22.311 22.110 1.000 33.267 47 SER Y N 1
ATOM 6416 C CA . SER B 1 47 ? 26.201 -23.757 22.133 1.000 34.505 47 SER Y CA 1
ATOM 6417 C C . SER B 1 47 ? 24.762 -24.258 22.268 1.000 38.664 47 SER Y C 1
ATOM 6418 O O . SER B 1 47 ? 24.143 -24.190 23.330 1.000 35.602 47 SER Y O 1
ATOM 6421 N N . ARG B 1 48 ? 24.227 -24.781 21.171 1.000 35.379 48 ARG Y N 1
ATOM 6422 C CA . ARG B 1 48 ? 22.884 -25.327 21.149 1.000 42.741 48 ARG Y CA 1
ATOM 6423 C C . ARG B 1 48 ? 22.771 -26.486 22.150 1.000 38.924 48 ARG Y C 1
ATOM 6424 O O . ARG B 1 48 ? 21.731 -26.667 22.791 1.000 38.352 48 ARG Y O 1
ATOM 6432 N N . GLU B 1 49 ? 23.852 -27.261 22.317 1.000 41.224 49 GLU Y N 1
ATOM 6433 C CA . GLU B 1 49 ? 23.824 -28.387 23.252 1.000 45.072 49 GLU Y CA 1
ATOM 6434 C C . GLU B 1 49 ? 23.589 -27.907 24.687 1.000 44.449 49 GLU Y C 1
ATOM 6435 O O . GLU B 1 49 ? 22.849 -28.531 25.447 1.000 44.597 49 GLU Y O 1
ATOM 6441 N N . LYS B 1 50 ? 24.224 -26.784 25.059 1.000 42.462 50 LYS Y N 1
ATOM 6442 C CA . LYS B 1 50 ? 24.067 -26.272 26.419 1.000 37.928 50 LYS Y CA 1
ATOM 6443 C C . LYS B 1 50 ? 22.691 -25.641 26.598 1.000 39.160 50 LYS Y C 1
ATOM 6444 O O . LYS B 1 50 ? 22.061 -25.825 27.643 1.000 43.816 50 LYS Y O 1
ATOM 6450 N N . ALA B 1 51 ? 22.231 -24.908 25.576 1.000 37.921 51 ALA Y N 1
ATOM 6451 C CA . ALA B 1 51 ? 20.896 -24.315 25.579 1.000 38.126 51 ALA Y CA 1
ATOM 6452 C C . ALA B 1 51 ? 19.782 -25.355 25.728 1.000 41.447 51 ALA Y C 1
ATOM 6453 O O . ALA B 1 51 ? 18.777 -25.095 26.387 1.000 40.616 51 ALA Y O 1
ATOM 6455 N N . LYS B 1 52 ? 19.897 -26.514 25.058 1.000 38.906 52 LYS Y N 1
ATOM 6456 C CA . LYS B 1 52 ? 18.824 -27.495 25.118 1.000 40.476 52 LYS Y CA 1
ATOM 6457 C C . LYS B 1 52 ? 18.506 -27.845 26.582 1.000 39.617 52 LYS Y C 1
ATOM 6458 O O . LYS B 1 52 ? 17.360 -28.098 26.918 1.000 47.903 52 LYS Y O 1
ATOM 6460 N N . GLU B 1 53 ? 19.516 -27.866 27.448 1.000 33.863 53 GLU Y N 1
ATOM 6461 C CA . GLU B 1 53 ? 19.311 -28.226 28.841 1.000 37.505 53 GLU Y CA 1
ATOM 6462 C C . GLU B 1 53 ? 18.832 -27.001 29.633 1.000 35.179 53 GLU Y C 1
ATOM 6463 O O . GLU B 1 53 ? 17.825 -27.076 30.320 1.000 43.943 53 GLU Y O 1
ATOM 6465 N N . LEU B 1 54 ? 19.486 -25.851 29.451 1.000 32.765 54 LEU Y N 1
ATOM 6466 C CA . LEU B 1 54 ? 19.246 -24.701 30.335 1.000 31.490 54 LEU Y CA 1
ATOM 6467 C C . LEU B 1 54 ? 18.023 -23.879 29.912 1.000 32.532 54 LEU Y C 1
ATOM 6468 O O . LEU B 1 54 ? 17.375 -23.238 30.760 1.000 31.022 54 LEU Y O 1
ATOM 6473 N N . LEU B 1 55 ? 17.720 -23.852 28.614 1.000 30.154 55 LEU Y N 1
ATOM 6474 C CA . LEU B 1 55 ? 16.714 -22.923 28.091 1.000 28.201 55 LEU Y CA 1
ATOM 6475 C C . LEU B 1 55 ? 15.454 -23.643 27.623 1.000 30.054 55 LEU Y C 1
ATOM 6476 O O . LEU B 1 55 ? 14.550 -23.002 27.088 1.000 32.396 55 LEU Y O 1
ATOM 6481 N N . LYS B 1 56 ? 15.353 -24.950 27.871 1.000 31.385 56 LYS Y N 1
ATOM 6482 C CA . LYS B 1 56 ? 14.311 -25.737 27.226 1.000 35.474 56 LYS Y CA 1
ATOM 6483 C C . LYS B 1 56 ? 12.903 -25.253 27.577 1.000 35.269 56 LYS Y C 1
ATOM 6484 O O . LYS B 1 56 ? 12.003 -25.347 26.743 1.000 32.345 56 LYS Y O 1
ATOM 6490 N N . ASN B 1 57 ? 12.712 -24.723 28.796 1.000 33.246 57 ASN Y N 1
ATOM 6491 C CA . ASN B 1 57 ? 11.406 -24.223 29.176 1.000 30.422 57 ASN Y CA 1
ATOM 6492 C C . ASN B 1 57 ? 11.362 -22.701 29.218 1.000 31.673 57 ASN Y C 1
ATOM 6493 O O . ASN B 1 57 ? 10.451 -22.136 29.837 1.000 28.277 57 ASN Y O 1
ATOM 6498 N N . GLY B 1 58 ? 12.303 -22.055 28.524 1.000 26.877 58 GLY Y N 1
ATOM 6499 C CA . GLY B 1 58 ? 12.360 -20.595 28.530 1.000 27.053 58 GLY Y CA 1
ATOM 6500 C C . GLY B 1 58 ? 13.154 -20.114 29.753 1.000 24.205 58 GLY Y C 1
ATOM 6501 O O . GLY B 1 58 ? 13.692 -20.943 30.523 1.000 28.004 58 GLY Y O 1
ATOM 6502 N N . ILE B 1 59 ? 13.311 -18.790 29.851 1.000 26.045 59 ILE Y N 1
ATOM 6503 C CA . ILE B 1 59 ? 14.146 -18.234 30.914 1.000 24.421 59 ILE Y CA 1
ATOM 6504 C C . ILE B 1 59 ? 13.766 -16.775 31.113 1.000 25.430 59 ILE Y C 1
ATOM 6505 O O . ILE B 1 59 ? 13.409 -16.057 30.172 1.000 27.416 59 ILE Y O 1
ATOM 6510 N N . GLY B 1 60 ? 13.868 -16.329 32.385 1.000 24.876 60 GLY Y N 1
ATOM 6511 C CA . GLY B 1 60 ? 13.676 -14.928 32.666 1.000 23.827 60 GLY Y CA 1
ATOM 6512 C C . GLY B 1 60 ? 14.787 -14.077 32.058 1.000 23.811 60 GLY Y C 1
ATOM 6513 O O . GLY B 1 60 ? 14.500 -13.236 31.192 1.000 25.622 60 GLY Y O 1
ATOM 6514 N N . GLN B 1 61 ? 16.014 -14.235 32.586 1.000 23.434 61 GLN Y N 1
ATOM 6515 C CA . GLN B 1 61 ? 17.094 -13.370 32.116 1.000 23.488 61 GLN Y CA 1
ATOM 6516 C C . GLN B 1 61 ? 18.348 -14.163 31.759 1.000 22.735 61 GLN Y C 1
ATOM 6517 O O . GLN B 1 61 ? 18.594 -15.243 32.282 1.000 24.766 61 GLN Y O 1
ATOM 6523 N N . ILE B 1 62 ? 19.152 -13.572 30.873 1.000 23.366 62 ILE Y N 1
ATOM 6524 C CA . ILE B 1 62 ? 20.541 -13.976 30.702 1.000 23.328 62 ILE Y CA 1
ATOM 6525 C C . ILE B 1 62 ? 21.435 -12.987 31.441 1.000 23.537 62 ILE Y C 1
ATOM 6526 O O . ILE B 1 62 ? 21.324 -11.786 31.228 1.000 24.063 62 ILE Y O 1
ATOM 6531 N N . THR B 1 63 ? 22.283 -13.506 32.336 1.000 24.401 63 THR Y N 1
ATOM 6532 C CA . THR B 1 63 ? 23.177 -12.687 33.142 1.000 25.430 63 THR Y CA 1
ATOM 6533 C C . THR B 1 63 ? 24.469 -12.442 32.359 1.000 24.890 63 THR Y C 1
ATOM 6534 O O . THR B 1 63 ? 25.223 -13.392 32.117 1.000 25.890 63 THR Y O 1
ATOM 6538 N N . ARG B 1 64 ? 24.708 -11.171 32.015 1.000 24.964 64 ARG Y N 1
ATOM 6539 C CA . ARG B 1 64 ? 26.011 -10.690 31.536 1.000 24.208 64 ARG Y CA 1
ATOM 6540 C C . ARG B 1 64 ? 26.524 -11.528 30.351 1.000 26.664 64 ARG Y C 1
ATOM 6541 O O . ARG B 1 64 ? 27.642 -12.067 30.398 1.000 27.490 64 ARG Y O 1
ATOM 6549 N N . PRO B 1 65 ? 25.769 -11.618 29.245 1.000 27.514 65 PRO Y N 1
ATOM 6550 C CA . PRO B 1 65 ? 26.294 -12.317 28.058 1.000 29.662 65 PRO Y CA 1
ATOM 6551 C C . PRO B 1 65 ? 27.552 -11.651 27.488 1.000 30.335 65 PRO Y C 1
ATOM 6552 O O . PRO B 1 65 ? 28.387 -12.341 26.894 1.000 33.002 65 PRO Y O 1
ATOM 6556 N N . GLY B 1 66 ? 27.712 -10.325 27.672 1.000 27.913 66 GLY Y N 1
ATOM 6557 C CA . GLY B 1 66 ? 28.985 -9.675 27.356 1.000 30.201 66 GLY Y CA 1
ATOM 6558 C C . GLY B 1 66 ? 29.969 -9.686 28.533 1.000 33.633 66 GLY Y C 1
ATOM 6559 O O . GLY B 1 66 ? 31.160 -10.040 28.421 1.000 31.472 66 GLY Y O 1
ATOM 6560 N N . GLY B 1 67 ? 29.487 -9.266 29.713 1.000 29.160 67 GLY Y N 1
ATOM 6561 C CA . GLY B 1 67 ? 30.384 -9.128 30.850 1.000 30.936 67 GLY Y CA 1
ATOM 6562 C C . GLY B 1 67 ? 30.975 -10.435 31.391 1.000 28.425 67 GLY Y C 1
ATOM 6563 O O . GLY B 1 67 ? 31.970 -10.391 32.145 1.000 33.586 67 GLY Y O 1
ATOM 6564 N N . SER B 1 68 ? 30.353 -11.589 31.107 1.000 27.222 68 SER Y N 1
ATOM 6565 C CA . SER B 1 68 ? 30.843 -12.814 31.744 1.000 27.435 68 SER Y CA 1
ATOM 6566 C C . SER B 1 68 ? 31.567 -13.730 30.744 1.000 29.232 68 SER Y C 1
ATOM 6567 O O . SER B 1 68 ? 31.968 -14.829 31.145 1.000 29.434 68 SER Y O 1
ATOM 6570 N N . THR B 1 69 ? 31.660 -13.309 29.480 1.000 30.725 69 THR Y N 1
ATOM 6571 C CA . THR B 1 69 ? 32.155 -14.166 28.400 1.000 31.172 69 THR Y CA 1
ATOM 6572 C C . THR B 1 69 ? 33.441 -13.603 27.765 1.000 33.783 69 THR Y C 1
ATOM 6573 O O . THR B 1 69 ? 34.065 -14.290 26.928 1.000 31.367 69 THR Y O 1
ATOM 6577 N N . ASN B 1 70 ? 33.829 -12.365 28.123 1.000 30.030 70 ASN Y N 1
ATOM 6578 C CA . ASN B 1 70 ? 34.983 -11.697 27.523 1.000 33.828 70 ASN Y CA 1
ATOM 6579 C C . ASN B 1 70 ? 34.843 -11.660 25.995 1.000 34.154 70 ASN Y C 1
ATOM 6580 O O . ASN B 1 70 ? 35.848 -11.681 25.280 1.000 33.194 70 ASN Y O 1
ATOM 6585 N N . LEU B 1 71 ? 33.612 -11.541 25.484 1.000 29.507 71 LEU Y N 1
ATOM 6586 C CA . LEU B 1 71 ? 33.407 -11.354 24.053 1.000 31.599 71 LEU Y CA 1
ATOM 6587 C C . LEU B 1 71 ? 33.450 -9.868 23.702 1.000 33.473 71 LEU Y C 1
ATOM 6588 O O . LEU B 1 71 ? 33.029 -9.011 24.481 1.000 33.386 71 LEU Y O 1
ATOM 6593 N N . GLU B 1 72 ? 33.966 -9.567 22.510 1.000 31.112 72 GLU Y N 1
ATOM 6594 C CA . GLU B 1 72 ? 33.883 -8.227 21.961 1.000 29.856 72 GLU Y CA 1
ATOM 6595 C C . GLU B 1 72 ? 32.429 -7.935 21.598 1.000 30.350 72 GLU Y C 1
ATOM 6596 O O . GLU B 1 72 ? 31.622 -8.862 21.435 1.000 34.156 72 GLU Y O 1
ATOM 6602 N N . PRO B 1 73 ? 32.058 -6.648 21.423 1.000 31.859 73 PRO Y N 1
ATOM 6603 C CA . PRO B 1 73 ? 30.648 -6.294 21.225 1.000 31.582 73 PRO Y CA 1
ATOM 6604 C C . PRO B 1 73 ? 29.917 -7.047 20.119 1.000 36.648 73 PRO Y C 1
ATOM 6605 O O . PRO B 1 73 ? 28.779 -7.501 20.312 1.000 32.931 73 PRO Y O 1
ATOM 6609 N N . GLN B 1 74 ? 30.566 -7.235 18.957 1.000 35.664 74 GLN Y N 1
ATOM 6610 C CA . GLN B 1 74 ? 29.797 -7.863 17.889 1.000 32.724 74 GLN Y CA 1
ATOM 6611 C C . GLN B 1 74 ? 29.618 -9.357 18.155 1.000 32.577 74 GLN Y C 1
ATOM 6612 O O . GLN B 1 74 ? 28.587 -9.912 17.771 1.000 32.368 74 GLN Y O 1
ATOM 6618 N N A GLU B 1 75 ? 30.593 -9.987 18.820 0.500 31.907 75 GLU Y N 1
ATOM 6619 N N B GLU B 1 75 ? 30.617 -9.964 18.825 0.500 31.775 75 GLU Y N 1
ATOM 6620 C CA A GLU B 1 75 ? 30.451 -11.391 19.172 0.500 31.778 75 GLU Y CA 1
ATOM 6621 C CA B GLU B 1 75 ? 30.632 -11.353 19.275 0.500 31.413 75 GLU Y CA 1
ATOM 6622 C C A GLU B 1 75 ? 29.404 -11.531 20.279 0.500 29.110 75 GLU Y C 1
ATOM 6623 C C B GLU B 1 75 ? 29.571 -11.581 20.361 0.500 29.595 75 GLU Y C 1
ATOM 6624 O O A GLU B 1 75 ? 28.696 -12.525 20.303 0.500 28.854 75 GLU Y O 1
ATOM 6625 O O B GLU B 1 75 ? 29.042 -12.683 20.485 0.500 29.013 75 GLU Y O 1
ATOM 6636 N N . ALA B 1 76 ? 29.353 -10.559 21.201 1.000 30.608 76 ALA Y N 1
ATOM 6637 C CA . ALA B 1 76 ? 28.336 -10.620 22.248 1.000 28.432 76 ALA Y CA 1
ATOM 6638 C C . ALA B 1 76 ? 26.955 -10.477 21.616 1.000 27.209 76 ALA Y C 1
ATOM 6639 O O . ALA B 1 76 ? 26.024 -11.208 21.967 1.000 28.199 76 ALA Y O 1
ATOM 6641 N N . ALA B 1 77 ? 26.809 -9.560 20.652 1.000 28.231 77 ALA Y N 1
ATOM 6642 C CA . ALA B 1 77 ? 25.537 -9.382 19.966 1.000 26.174 77 ALA Y CA 1
ATOM 6643 C C . ALA B 1 77 ? 25.120 -10.657 19.238 1.000 28.200 77 ALA Y C 1
ATOM 6644 O O . ALA B 1 77 ? 23.940 -11.005 19.174 1.000 28.781 77 ALA Y O 1
ATOM 6646 N N . GLU B 1 78 ? 26.105 -11.330 18.610 1.000 31.008 78 GLU Y N 1
ATOM 6647 C CA . GLU B 1 78 ? 25.813 -12.558 17.892 1.000 35.169 78 GLU Y CA 1
ATOM 6648 C C . GLU B 1 78 ? 25.356 -13.633 18.876 1.000 29.646 78 GLU Y C 1
ATOM 6649 O O . GLU B 1 78 ? 24.388 -14.343 18.606 1.000 30.790 78 GLU Y O 1
ATOM 6655 N N . LEU B 1 79 ? 26.020 -13.706 20.047 1.000 29.082 79 LEU Y N 1
ATOM 6656 C CA . LEU B 1 79 ? 25.626 -14.692 21.047 1.000 26.435 79 LEU Y CA 1
ATOM 6657 C C . LEU B 1 79 ? 24.189 -14.420 21.506 1.000 28.144 79 LEU Y C 1
ATOM 6658 O O . LEU B 1 79 ? 23.372 -15.338 21.630 1.000 27.715 79 LEU Y O 1
ATOM 6663 N N . VAL B 1 80 ? 23.902 -13.156 21.780 1.000 27.821 80 VAL Y N 1
ATOM 6664 C CA . VAL B 1 80 ? 22.572 -12.849 22.282 1.000 27.938 80 VAL Y CA 1
ATOM 6665 C C . VAL B 1 80 ? 21.511 -13.135 21.219 1.000 28.386 80 VAL Y C 1
ATOM 6666 O O . VAL B 1 80 ? 20.459 -13.676 21.523 1.000 28.500 80 VAL Y O 1
ATOM 6670 N N . ASN B 1 81 ? 21.784 -12.813 19.953 1.000 28.253 81 ASN Y N 1
ATOM 6671 C CA . ASN B 1 81 ? 20.821 -13.122 18.905 1.000 30.881 81 ASN Y CA 1
ATOM 6672 C C . ASN B 1 81 ? 20.585 -14.623 18.825 1.000 26.621 81 ASN Y C 1
ATOM 6673 O O . ASN B 1 81 ? 19.458 -15.030 18.601 1.000 28.762 81 ASN Y O 1
ATOM 6678 N N . GLU B 1 82 ? 21.629 -15.435 18.991 1.000 27.773 82 GLU Y N 1
ATOM 6679 C CA . GLU B 1 82 ? 21.422 -16.880 18.900 1.000 27.783 82 GLU Y CA 1
ATOM 6680 C C . GLU B 1 82 ? 20.648 -17.440 20.110 1.000 30.070 82 GLU Y C 1
ATOM 6681 O O . GLU B 1 82 ? 19.875 -18.400 19.984 1.000 29.260 82 GLU Y O 1
ATOM 6687 N N . ILE B 1 83 ? 20.871 -16.854 21.305 1.000 28.413 83 ILE Y N 1
ATOM 6688 C CA . ILE B 1 83 ? 20.076 -17.213 22.473 1.000 26.830 83 ILE Y CA 1
ATOM 6689 C C . ILE B 1 83 ? 18.611 -16.876 22.184 1.000 25.516 83 ILE Y C 1
ATOM 6690 O O . ILE B 1 83 ? 17.707 -17.686 22.419 1.000 29.165 83 ILE Y O 1
ATOM 6695 N N . GLN B 1 84 ? 18.362 -15.660 21.695 1.000 26.992 84 GLN Y N 1
ATOM 6696 C CA . GLN B 1 84 ? 16.991 -15.251 21.457 1.000 28.678 84 GLN Y CA 1
ATOM 6697 C C . GLN B 1 84 ? 16.360 -16.131 20.372 1.000 29.307 84 GLN Y C 1
ATOM 6698 O O . GLN B 1 84 ? 15.168 -16.438 20.440 1.000 27.671 84 GLN Y O 1
ATOM 6704 N N . ARG B 1 85 ? 17.136 -16.484 19.333 1.000 29.779 85 ARG Y N 1
ATOM 6705 C CA . ARG B 1 85 ? 16.527 -17.298 18.296 1.000 31.516 85 ARG Y CA 1
ATOM 6706 C C . ARG B 1 85 ? 16.112 -18.662 18.857 1.000 30.631 85 ARG Y C 1
ATOM 6707 O O . ARG B 1 85 ? 15.045 -19.185 18.522 1.000 31.562 85 ARG Y O 1
ATOM 6715 N N . PHE B 1 86 ? 16.966 -19.266 19.687 1.000 29.206 86 PHE Y N 1
ATOM 6716 C CA . PHE B 1 86 ? 16.640 -20.532 20.325 1.000 29.145 86 PHE Y CA 1
ATOM 6717 C C . PHE B 1 86 ? 15.357 -20.401 21.161 1.000 30.958 86 PHE Y C 1
ATOM 6718 O O . PHE B 1 86 ? 14.470 -21.256 21.105 1.000 30.012 86 PHE Y O 1
ATOM 6726 N N . LEU B 1 87 ? 15.261 -19.324 21.965 1.000 29.474 87 LEU Y N 1
ATOM 6727 C CA . LEU B 1 87 ? 14.035 -19.129 22.749 1.000 26.338 87 LEU Y CA 1
ATOM 6728 C C . LEU B 1 87 ? 12.803 -18.937 21.876 1.000 30.242 87 LEU Y C 1
ATOM 6729 O O . LEU B 1 87 ? 11.743 -19.504 22.153 1.000 29.174 87 LEU Y O 1
ATOM 6734 N N . VAL B 1 88 ? 12.948 -18.121 20.821 1.000 29.124 88 VAL Y N 1
ATOM 6735 C CA . VAL B 1 88 ? 11.786 -17.722 20.043 1.000 29.906 88 VAL Y CA 1
ATOM 6736 C C . VAL B 1 88 ? 11.333 -18.907 19.191 1.000 32.746 88 VAL Y C 1
ATOM 6737 O O . VAL B 1 88 ? 10.128 -19.100 18.997 1.000 30.436 88 VAL Y O 1
ATOM 6741 N N . GLU B 1 89 ? 12.288 -19.718 18.723 1.000 32.724 89 GLU Y N 1
ATOM 6742 C CA . GLU B 1 89 ? 11.953 -20.691 17.685 1.000 34.007 89 GLU Y CA 1
ATOM 6743 C C . GLU B 1 89 ? 11.931 -22.110 18.249 1.000 34.292 89 GLU Y C 1
ATOM 6744 O O . GLU B 1 89 ? 11.341 -22.988 17.632 1.000 35.166 89 GLU Y O 1
ATOM 6750 N N . GLU B 1 90 ? 12.602 -22.381 19.379 1.000 30.403 90 GLU Y N 1
ATOM 6751 C CA . GLU B 1 90 ? 12.687 -23.764 19.836 1.000 31.876 90 GLU Y CA 1
ATOM 6752 C C . GLU B 1 90 ? 12.106 -23.981 21.238 1.000 35.511 90 GLU Y C 1
ATOM 6753 O O . GLU B 1 90 ? 12.320 -25.045 21.838 1.000 41.291 90 GLU Y O 1
ATOM 6759 N N . THR B 1 91 ? 11.381 -22.996 21.785 1.000 32.271 91 THR Y N 1
ATOM 6760 C CA . THR B 1 91 ? 10.619 -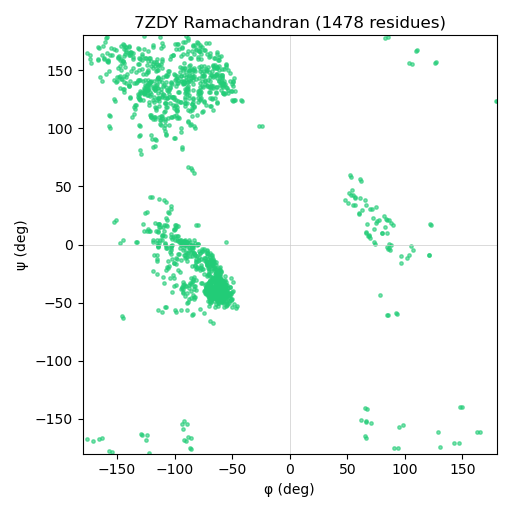23.318 22.987 1.000 30.055 91 THR Y CA 1
ATOM 6761 C C . THR B 1 91 ? 9.137 -23.283 22.629 1.000 30.479 91 THR Y C 1
ATOM 6762 O O . THR B 1 91 ? 8.747 -22.657 21.646 1.000 34.397 91 THR Y O 1
ATOM 6766 N N . ARG B 1 92 ? 8.310 -23.964 23.418 1.000 33.033 92 ARG Y N 1
ATOM 6767 C CA . ARG B 1 92 ? 6.892 -24.058 23.140 1.000 30.774 92 ARG Y CA 1
ATOM 6768 C C . ARG B 1 92 ? 6.231 -22.692 22.940 1.000 32.137 92 ARG Y C 1
ATOM 6769 O O . ARG B 1 92 ? 5.468 -22.518 21.991 1.000 31.818 92 ARG Y O 1
ATOM 6777 N N . LEU B 1 93 ? 6.467 -21.707 23.846 1.000 29.093 93 LEU Y N 1
ATOM 6778 C CA . LEU B 1 93 ? 5.738 -20.458 23.761 1.000 27.457 93 LEU Y CA 1
ATOM 6779 C C . LEU B 1 93 ? 6.552 -19.333 23.116 1.000 26.896 93 LEU Y C 1
ATOM 6780 O O . LEU B 1 93 ? 5.969 -18.284 22.810 1.000 31.085 93 LEU Y O 1
ATOM 6785 N N . GLY B 1 94 ? 7.887 -19.508 23.010 1.000 27.269 94 GLY Y N 1
ATOM 6786 C CA . GLY B 1 94 ? 8.684 -18.535 22.258 1.000 29.533 94 GLY Y CA 1
ATOM 6787 C C . GLY B 1 94 ? 8.881 -17.225 23.013 1.000 30.791 94 GLY Y C 1
ATOM 6788 O O . GLY B 1 94 ? 8.974 -16.158 22.406 1.000 29.567 94 GLY Y O 1
ATOM 6789 N N . ILE B 1 95 ? 8.951 -17.313 24.359 1.000 27.913 95 ILE Y N 1
ATOM 6790 C CA . ILE B 1 95 ? 9.167 -16.089 25.119 1.000 27.504 95 ILE Y CA 1
ATOM 6791 C C . ILE B 1 95 ? 10.649 -15.733 25.059 1.000 24.991 95 ILE Y C 1
ATOM 6792 O O . ILE B 1 95 ? 11.492 -16.519 25.422 1.000 26.772 95 ILE Y O 1
ATOM 6797 N N . PRO B 1 96 ? 11.020 -14.519 24.641 1.000 24.523 96 PRO Y N 1
ATOM 6798 C CA . PRO B 1 96 ? 12.430 -14.111 24.624 1.000 26.457 96 PRO Y CA 1
ATOM 6799 C C . PRO B 1 96 ? 12.975 -13.817 26.021 1.000 27.649 96 PRO Y C 1
ATOM 6800 O O . PRO B 1 96 ? 12.199 -13.730 26.977 1.000 27.649 96 PRO Y O 1
ATOM 6804 N N . ALA B 1 97 ? 14.297 -13.702 26.116 1.000 25.504 97 ALA Y N 1
ATOM 6805 C CA . ALA B 1 97 ? 14.958 -13.392 27.383 1.000 25.894 97 ALA Y CA 1
ATOM 6806 C C . ALA B 1 97 ? 15.095 -11.889 27.516 1.000 24.140 97 ALA Y C 1
ATOM 6807 O O . ALA B 1 97 ? 15.193 -11.169 26.529 1.000 25.777 97 ALA Y O 1
ATOM 6809 N N . MET B 1 98 ? 15.127 -11.391 28.774 1.000 23.127 98 MET Y N 1
ATOM 6810 C CA . MET B 1 98 ? 15.721 -10.082 29.007 1.000 22.329 98 MET Y CA 1
ATOM 6811 C C . MET B 1 98 ? 17.201 -10.300 29.333 1.000 24.102 98 MET Y C 1
ATOM 6812 O O . MET B 1 98 ? 17.537 -11.277 29.986 1.000 25.175 98 MET Y O 1
ATOM 6817 N N . ILE B 1 99 ? 18.083 -9.450 28.806 1.000 23.409 99 ILE Y N 1
ATOM 6818 C CA . ILE B 1 99 ? 19.514 -9.516 29.077 1.000 25.150 99 ILE Y CA 1
ATOM 6819 C C . ILE B 1 99 ? 19.883 -8.377 30.025 1.000 22.579 99 ILE Y C 1
ATOM 6820 O O . ILE B 1 99 ? 19.444 -7.226 29.818 1.000 24.752 99 ILE Y O 1
ATOM 6825 N N . HIS B 1 100 ? 20.643 -8.714 31.081 1.000 24.263 100 HIS Y N 1
ATOM 6826 C CA . HIS B 1 100 ? 21.219 -7.650 31.902 1.000 22.506 100 HIS Y CA 1
ATOM 6827 C C . HIS B 1 100 ? 22.741 -7.622 31.787 1.000 22.090 100 HIS Y C 1
ATOM 6828 O O . HIS B 1 100 ? 23.369 -8.673 31.619 1.000 23.904 100 HIS Y O 1
ATOM 6835 N N . GLU B 1 101 ? 23.304 -6.434 32.031 1.000 20.845 101 GLU Y N 1
ATOM 6836 C CA . GLU B 1 101 ? 24.754 -6.309 32.213 1.000 22.618 101 GLU Y CA 1
ATOM 6837 C C . GLU B 1 101 ? 25.010 -5.342 33.375 1.000 24.496 101 GLU Y C 1
ATOM 6838 O O . GLU B 1 101 ? 24.110 -4.568 33.752 1.000 24.523 101 GLU Y O 1
ATOM 6844 N N . GLU B 1 102 ? 26.245 -5.322 33.883 1.000 22.253 102 GLU Y N 1
ATOM 6845 C CA . GLU B 1 102 ? 26.629 -4.190 34.742 1.000 23.198 102 GLU Y CA 1
ATOM 6846 C C . GLU B 1 102 ? 26.846 -2.978 33.845 1.000 24.946 102 GLU Y C 1
ATOM 6847 O O . GLU B 1 102 ? 27.330 -3.136 32.719 1.000 26.723 102 GLU Y O 1
ATOM 6853 N N . CYS B 1 103 ? 26.524 -1.761 34.328 1.000 25.037 103 CYS Y N 1
ATOM 6854 C CA . CYS B 1 103 ? 26.827 -0.593 33.516 1.000 25.653 103 CYS Y CA 1
ATOM 6855 C C . CYS B 1 103 ? 27.058 0.657 34.356 1.000 23.022 103 CYS Y C 1
ATOM 6856 O O . CYS B 1 103 ? 27.037 1.773 33.816 1.000 25.948 103 CYS Y O 1
ATOM 6859 N N . LEU B 1 104 ? 27.350 0.506 35.659 1.000 23.213 104 LEU Y N 1
ATOM 6860 C CA . LEU B 1 104 ? 27.491 1.691 36.506 1.000 24.126 104 LEU Y CA 1
ATOM 6861 C C . LEU B 1 104 ? 28.352 2.771 35.858 1.000 25.516 104 LEU Y C 1
ATOM 6862 O O . LEU B 1 104 ? 27.950 3.946 35.779 1.000 25.081 104 LEU Y O 1
ATOM 6867 N N . THR B 1 105 ? 29.584 2.385 35.459 1.000 24.963 105 THR Y N 1
ATOM 6868 C CA . THR B 1 105 ? 30.530 3.336 34.889 1.000 25.028 105 THR Y CA 1
ATOM 6869 C C . THR B 1 105 ? 30.650 3.065 33.388 1.000 25.580 105 THR Y C 1
ATOM 6870 O O . THR B 1 105 ? 31.738 3.188 32.795 1.000 26.496 105 THR Y O 1
ATOM 6874 N N . GLY B 1 106 ? 29.518 2.701 32.776 1.000 25.834 106 GLY Y N 1
ATOM 6875 C CA . GLY B 1 106 ? 29.503 2.291 31.371 1.000 27.589 106 GLY Y CA 1
ATOM 6876 C C . GLY B 1 106 ? 29.328 0.786 31.311 1.000 26.242 106 GLY Y C 1
ATOM 6877 O O . GLY B 1 106 ? 29.634 0.060 32.271 1.000 27.569 106 GLY Y O 1
ATOM 6878 N N . TYR B 1 107 ? 28.795 0.325 30.173 1.000 27.550 107 TYR Y N 1
ATOM 6879 C CA . TYR B 1 107 ? 28.681 -1.097 29.921 1.000 26.236 107 TYR Y CA 1
ATOM 6880 C C . TYR B 1 107 ? 29.959 -1.808 30.356 1.000 28.350 107 TYR Y C 1
ATOM 6881 O O . TYR B 1 107 ? 31.059 -1.484 29.903 1.000 28.094 107 TYR Y O 1
ATOM 6890 N N . MET B 1 108 ? 29.821 -2.811 31.237 1.000 27.122 108 MET Y N 1
ATOM 6891 C CA . MET B 1 108 ? 30.974 -3.495 31.795 1.000 26.032 108 MET Y CA 1
ATOM 6892 C C . MET B 1 108 ? 31.265 -4.731 30.952 1.000 29.104 108 MET Y C 1
ATOM 6893 O O . MET B 1 108 ? 30.877 -5.854 31.296 1.000 27.581 108 MET Y O 1
ATOM 6898 N N . GLY B 1 109 ? 31.978 -4.493 29.825 1.000 28.039 109 GLY Y N 1
ATOM 6899 C CA . GLY B 1 109 ? 32.373 -5.558 28.920 1.000 29.791 109 GLY Y CA 1
ATOM 6900 C C . GLY B 1 109 ? 33.435 -4.991 27.976 1.000 27.489 109 GLY Y C 1
ATOM 6901 O O . GLY B 1 109 ? 33.701 -3.785 28.003 1.000 28.301 109 GLY Y O 1
ATOM 6902 N N . LEU B 1 110 ? 34.090 -5.876 27.222 1.000 31.056 110 LEU Y N 1
ATOM 6903 C CA . LEU B 1 110 ? 35.087 -5.406 26.257 1.000 33.659 110 LEU Y CA 1
ATOM 6904 C C . LEU B 1 110 ? 34.456 -4.395 25.301 1.000 30.778 110 LEU Y C 1
ATOM 6905 O O . LEU B 1 110 ? 33.314 -4.581 24.844 1.000 34.278 110 LEU Y O 1
ATOM 6910 N N . GLY B 1 111 ? 35.202 -3.316 25.003 1.000 31.006 111 GLY Y N 1
ATOM 6911 C CA . GLY B 1 111 ? 34.771 -2.353 24.003 1.000 32.970 111 GLY Y CA 1
ATOM 6912 C C . GLY B 1 111 ? 34.067 -1.125 24.575 1.000 36.173 111 GLY Y C 1
ATOM 6913 O O . GLY B 1 111 ? 33.840 -0.176 23.840 1.000 41.453 111 GLY Y O 1
ATOM 6914 N N . GLY B 1 112 ? 33.621 -1.177 25.844 1.000 33.325 112 GLY Y N 1
ATOM 6915 C CA . GLY B 1 112 ? 32.855 -0.074 26.435 1.000 32.174 112 GLY Y CA 1
ATOM 6916 C C . GLY B 1 112 ? 33.764 0.954 27.101 1.000 32.136 112 GLY Y C 1
ATOM 6917 O O . GLY B 1 112 ? 34.747 0.575 27.766 1.000 33.110 112 GLY Y O 1
ATOM 6918 N N . THR B 1 113 ? 33.427 2.241 26.939 1.000 29.092 113 THR Y N 1
ATOM 6919 C CA . THR B 1 113 ? 34.134 3.319 27.612 1.000 28.867 113 THR Y CA 1
ATOM 6920 C C . THR B 1 113 ? 34.092 3.122 29.132 1.000 31.741 113 THR Y C 1
ATOM 6921 O O . THR B 1 113 ? 33.043 2.773 29.688 1.000 33.449 113 THR Y O 1
ATOM 6925 N N . ASN B 1 114 ? 35.228 3.391 29.781 1.000 30.180 114 ASN Y N 1
ATOM 6926 C CA . ASN B 1 114 ? 35.322 3.420 31.240 1.000 29.333 114 ASN Y CA 1
ATOM 6927 C C . ASN B 1 114 ? 35.124 4.856 31.698 1.000 31.150 114 ASN Y C 1
ATOM 6928 O O . ASN B 1 114 ? 36.074 5.641 31.731 1.000 31.481 114 ASN Y O 1
ATOM 6933 N N . PHE B 1 115 ? 33.904 5.178 32.160 1.000 26.913 115 PHE Y N 1
ATOM 6934 C CA . PHE B 1 115 ? 33.639 6.505 32.678 1.000 24.566 115 PHE Y CA 1
ATOM 6935 C C . PHE B 1 115 ? 34.161 6.622 34.106 1.000 23.918 115 PHE Y C 1
ATOM 6936 O O . PHE B 1 115 ? 34.386 5.612 34.749 1.000 25.907 115 PHE Y O 1
ATOM 6944 N N . PRO B 1 116 ? 34.375 7.840 34.657 1.000 24.169 116 PRO Y N 1
ATOM 6945 C CA . PRO B 1 116 ? 34.725 7.987 36.075 1.000 24.429 116 PRO Y CA 1
ATOM 6946 C C . PRO B 1 116 ? 33.687 7.322 36.988 1.000 24.551 116 PRO Y C 1
ATOM 6947 O O . PRO B 1 116 ? 32.505 7.192 36.617 1.000 23.961 116 PRO Y O 1
ATOM 6951 N N . GLN B 1 117 ? 34.142 6.933 38.196 1.000 23.782 117 GLN Y N 1
ATOM 6952 C CA . GLN B 1 117 ? 33.261 6.231 39.132 1.000 24.070 117 GLN Y CA 1
ATOM 6953 C C . GLN B 1 117 ? 32.095 7.123 39.558 1.000 23.398 117 GLN Y C 1
ATOM 6954 O O . GLN B 1 117 ? 32.134 8.364 39.469 1.000 22.880 117 GLN Y O 1
ATOM 6960 N N . ALA B 1 118 ? 31.083 6.475 40.161 1.000 24.201 118 ALA Y N 1
ATOM 6961 C CA . ALA B 1 118 ? 29.885 7.183 40.608 1.000 25.242 118 ALA Y CA 1
ATOM 6962 C C . ALA B 1 118 ? 30.202 8.328 41.556 1.000 23.832 118 ALA Y C 1
ATOM 6963 O O . ALA B 1 118 ? 29.591 9.404 41.450 1.000 24.935 118 ALA Y O 1
ATOM 6965 N N . ILE B 1 119 ? 31.174 8.116 42.481 1.000 21.844 119 ILE Y N 1
ATOM 6966 C CA . ILE B 1 119 ? 31.448 9.189 43.435 1.000 22.040 119 ILE Y CA 1
ATOM 6967 C C . ILE B 1 119 ? 32.046 10.397 42.692 1.000 24.623 119 ILE Y C 1
ATOM 6968 O O . ILE B 1 119 ? 31.866 11.535 43.118 1.000 23.223 119 ILE Y O 1
ATOM 6973 N N . ALA B 1 120 ? 32.747 10.140 41.576 1.000 22.560 120 ALA Y N 1
ATOM 6974 C CA . ALA B 1 120 ? 33.207 11.253 40.727 1.000 22.762 120 ALA Y CA 1
ATOM 6975 C C . ALA B 1 120 ? 32.038 11.894 39.975 1.000 22.562 120 ALA Y C 1
ATOM 6976 O O . ALA B 1 120 ? 31.959 13.136 39.920 1.000 21.347 120 ALA Y O 1
ATOM 6978 N N . MET B 1 121 ? 31.110 11.076 39.420 1.000 23.539 121 MET Y N 1
ATOM 6979 C CA . MET B 1 121 ? 29.902 11.667 38.829 1.000 23.357 121 MET Y CA 1
ATOM 6980 C C . MET B 1 121 ? 29.234 12.638 39.807 1.000 22.857 121 MET Y C 1
ATOM 6981 O O . MET B 1 121 ? 28.822 13.743 39.464 1.000 22.869 121 MET Y O 1
ATOM 6986 N N . ALA B 1 122 ? 29.070 12.209 41.072 1.000 21.756 122 ALA Y N 1
ATOM 6987 C CA . ALA B 1 122 ? 28.419 13.101 42.016 1.000 22.423 122 ALA Y CA 1
ATOM 6988 C C . ALA B 1 122 ? 29.213 14.380 42.255 1.000 21.774 122 ALA Y C 1
ATOM 6989 O O . ALA B 1 122 ? 28.638 15.432 42.532 1.000 22.877 122 ALA Y O 1
ATOM 6991 N N . SER B 1 123 ? 30.549 14.262 42.262 1.000 21.518 123 SER Y N 1
ATOM 6992 C CA . SER B 1 123 ? 31.407 15.407 42.516 1.000 20.513 123 SER Y CA 1
ATOM 6993 C C . SER B 1 123 ? 31.321 16.447 41.399 1.000 20.581 123 SER Y C 1
ATOM 6994 O O . SER B 1 123 ? 31.770 17.558 41.610 1.000 22.621 123 SER Y O 1
ATOM 6997 N N . THR B 1 124 ? 30.758 16.105 40.237 1.000 21.194 124 THR Y N 1
ATOM 6998 C CA . THR B 1 124 ? 30.451 17.118 39.234 1.000 22.818 124 THR Y CA 1
ATOM 6999 C C . THR B 1 124 ? 29.290 18.019 39.618 1.000 23.459 124 THR Y C 1
ATOM 7000 O O . THR B 1 124 ? 29.180 19.129 39.091 1.000 22.598 124 THR Y O 1
ATOM 7004 N N . TRP B 1 125 ? 28.357 17.519 40.464 1.000 23.072 125 TRP Y N 1
ATOM 7005 C CA . TRP B 1 125 ? 27.129 18.272 40.727 1.000 21.570 125 TRP Y CA 1
ATOM 7006 C C . TRP B 1 125 ? 26.445 18.697 39.435 1.000 21.546 125 TRP Y C 1
ATOM 7007 O O . TRP B 1 125 ? 25.879 19.783 39.385 1.000 24.096 125 TRP Y O 1
ATOM 7018 N N . ASP B 1 126 ? 26.507 17.851 38.416 1.000 21.844 126 ASP Y N 1
ATOM 7019 C CA . ASP B 1 126 ? 25.989 18.198 37.103 1.000 24.079 126 ASP Y CA 1
ATOM 7020 C C . ASP B 1 126 ? 25.078 17.061 36.645 1.000 25.121 126 ASP Y C 1
ATOM 7021 O O . ASP B 1 126 ? 25.458 16.163 35.910 1.000 25.190 126 ASP Y O 1
ATOM 7026 N N . PRO B 1 127 ? 23.816 17.051 37.121 1.000 26.419 127 PRO Y N 1
ATOM 7027 C CA . PRO B 1 127 ? 22.904 15.968 36.777 1.000 24.280 127 PRO Y CA 1
ATOM 7028 C C . PRO B 1 127 ? 22.672 15.828 35.276 1.000 24.055 127 PRO Y C 1
ATOM 7029 O O . PRO B 1 127 ? 22.584 14.709 34.751 1.000 25.988 127 PRO Y O 1
ATOM 7033 N N . ASP B 1 128 ? 22.572 16.955 34.560 1.000 23.996 128 ASP Y N 1
ATOM 7034 C CA . ASP B 1 128 ? 22.395 16.833 33.118 1.000 25.979 128 ASP Y CA 1
ATOM 7035 C C . ASP B 1 128 ? 23.546 16.116 32.405 1.000 25.815 128 ASP Y C 1
ATOM 7036 O O . ASP B 1 128 ? 23.289 15.400 31.446 1.000 26.691 128 ASP Y O 1
ATOM 7041 N N . LEU B 1 129 ? 24.795 16.296 32.867 1.000 24.598 129 LEU Y N 1
ATOM 7042 C CA . LEU B 1 129 ? 25.929 15.621 32.251 1.000 23.017 129 LEU Y CA 1
ATOM 7043 C C . LEU B 1 129 ? 25.833 14.125 32.519 1.000 23.021 129 LEU Y C 1
ATOM 7044 O O . LEU B 1 129 ? 26.200 13.300 31.671 1.000 22.797 129 LEU Y O 1
ATOM 7049 N N . ILE B 1 130 ? 25.370 13.763 33.739 1.000 22.667 130 ILE Y N 1
ATOM 7050 C CA . ILE B 1 130 ? 25.189 12.337 34.027 1.000 22.464 130 ILE Y CA 1
ATOM 7051 C C . ILE B 1 130 ? 24.076 11.729 33.167 1.000 22.454 130 ILE Y C 1
ATOM 7052 O O . ILE B 1 130 ? 24.200 10.590 32.668 1.000 23.323 130 ILE Y O 1
ATOM 7057 N N . GLU B 1 131 ? 23.003 12.498 32.924 1.000 23.159 131 GLU Y N 1
ATOM 7058 C CA . GLU B 1 131 ? 21.949 12.023 32.019 1.000 23.711 131 GLU Y CA 1
ATOM 7059 C C . GLU B 1 131 ? 22.528 11.801 30.611 1.000 26.113 131 GLU Y C 1
ATOM 7060 O O . GLU B 1 131 ? 22.189 10.822 29.934 1.000 24.623 131 GLU Y O 1
ATOM 7066 N N . LYS B 1 132 ? 23.393 12.739 30.161 1.000 25.879 132 LYS Y N 1
ATOM 7067 C CA . LYS B 1 132 ? 24.025 12.608 28.836 1.000 24.986 132 LYS Y CA 1
ATOM 7068 C C . LYS B 1 132 ? 24.876 11.329 28.785 1.000 25.621 132 LYS Y C 1
ATOM 7069 O O . LYS B 1 132 ? 24.811 10.533 27.842 1.000 26.518 132 LYS Y O 1
ATOM 7075 N N . MET B 1 133 ? 25.662 11.107 29.847 1.000 23.549 133 MET Y N 1
ATOM 7076 C CA . MET B 1 133 ? 26.412 9.871 29.956 1.000 22.726 133 MET Y CA 1
ATOM 7077 C C . MET B 1 133 ? 25.538 8.617 29.833 1.000 24.397 133 MET Y C 1
ATOM 7078 O O . MET B 1 133 ? 25.845 7.698 29.058 1.000 23.093 133 MET Y O 1
ATOM 7083 N N . THR B 1 134 ? 24.432 8.520 30.602 1.000 23.483 134 THR Y N 1
ATOM 7084 C CA . THR B 1 134 ? 23.676 7.268 30.557 1.000 23.928 134 THR Y CA 1
ATOM 7085 C C . THR B 1 134 ? 22.835 7.139 29.278 1.000 23.810 134 THR Y C 1
ATOM 7086 O O . THR B 1 134 ? 22.492 6.039 28.911 1.000 24.263 134 THR Y O 1
ATOM 7090 N N . THR B 1 135 ? 22.539 8.254 28.613 1.000 23.073 135 THR Y N 1
ATOM 7091 C CA . THR B 1 135 ? 21.911 8.193 27.286 1.000 23.733 135 THR Y CA 1
ATOM 7092 C C . THR B 1 135 ? 22.883 7.526 26.301 1.000 24.696 135 THR Y C 1
ATOM 7093 O O . THR B 1 135 ? 22.453 6.744 25.442 1.000 24.864 135 THR Y O 1
ATOM 7097 N N . ALA B 1 136 ? 24.198 7.788 26.454 1.000 25.163 136 ALA Y N 1
ATOM 7098 C CA . ALA B 1 136 ? 25.186 7.119 25.602 1.000 23.385 136 ALA Y CA 1
ATOM 7099 C C . ALA B 1 136 ? 25.290 5.646 25.990 1.000 25.858 136 ALA Y C 1
ATOM 7100 O O . ALA B 1 136 ? 25.351 4.757 25.135 1.000 25.648 136 ALA Y O 1
ATOM 7102 N N . VAL B 1 137 ? 25.309 5.369 27.322 1.000 24.672 137 VAL Y N 1
ATOM 7103 C CA . VAL B 1 137 ? 25.381 3.971 27.735 1.000 25.087 137 VAL Y CA 1
ATOM 7104 C C . VAL B 1 137 ? 24.179 3.193 27.173 1.000 25.311 137 VAL Y C 1
ATOM 7105 O O . VAL B 1 137 ? 24.290 2.006 26.816 1.000 26.263 137 VAL Y O 1
ATOM 7109 N N . ARG B 1 138 ? 23.002 3.819 27.218 1.000 24.424 138 ARG Y N 1
ATOM 7110 C CA . ARG B 1 138 ? 21.796 3.180 26.696 1.000 25.431 138 ARG Y CA 1
ATOM 7111 C C . ARG B 1 138 ? 22.024 2.645 25.279 1.000 26.666 138 ARG Y C 1
ATOM 7112 O O . ARG B 1 138 ? 21.692 1.502 24.987 1.000 25.840 138 ARG Y O 1
ATOM 7120 N N A GLU B 1 139 ? 22.600 3.487 24.417 0.500 27.784 139 GLU Y N 1
ATOM 7121 N N B GLU B 1 139 ? 22.561 3.502 24.415 0.500 28.589 139 GLU Y N 1
ATOM 7122 C CA A GLU B 1 139 ? 22.835 3.112 23.026 0.500 28.713 139 GLU Y CA 1
ATOM 7123 C CA B GLU B 1 139 ? 22.813 3.127 23.030 0.500 30.212 139 GLU Y CA 1
ATOM 7124 C C A GLU B 1 139 ? 23.836 1.959 22.945 0.500 28.143 139 GLU Y C 1
ATOM 7125 C C B GLU B 1 139 ? 23.826 1.977 22.952 0.500 28.963 139 GLU Y C 1
ATOM 7126 O O A GLU B 1 139 ? 23.608 1.002 22.198 0.500 28.109 139 GLU Y O 1
ATOM 7127 O O B GLU B 1 139 ? 23.589 1.012 22.219 0.500 28.922 139 GLU Y O 1
ATOM 7138 N N . ASP B 1 140 ? 24.905 2.018 23.756 1.000 27.416 140 ASP Y N 1
ATOM 7139 C CA . ASP B 1 140 ? 25.914 0.955 23.758 1.000 26.028 140 ASP Y CA 1
ATOM 7140 C C . ASP B 1 140 ? 25.259 -0.376 24.119 1.000 29.245 140 ASP Y C 1
ATOM 7141 O O . ASP B 1 140 ? 25.504 -1.434 23.520 1.000 27.970 140 ASP Y O 1
ATOM 7146 N N . MET B 1 141 ? 24.403 -0.325 25.157 1.000 26.531 141 MET Y N 1
ATOM 7147 C CA . MET B 1 141 ? 23.803 -1.551 25.666 1.000 26.936 141 MET Y CA 1
ATOM 7148 C C . MET B 1 141 ? 22.810 -2.126 24.644 1.000 25.811 141 MET Y C 1
ATOM 7149 O O . MET B 1 141 ? 22.777 -3.328 24.410 1.000 25.800 141 MET Y O 1
ATOM 7154 N N . ARG B 1 142 ? 21.950 -1.274 24.087 1.000 26.988 142 ARG Y N 1
ATOM 7155 C CA . ARG B 1 142 ? 20.955 -1.778 23.143 1.000 30.001 142 ARG Y CA 1
ATOM 7156 C C . ARG B 1 142 ? 21.658 -2.379 21.919 1.000 33.696 142 ARG Y C 1
ATOM 7157 O O . ARG B 1 142 ? 21.120 -3.313 21.320 1.000 30.738 142 ARG Y O 1
ATOM 7165 N N . LYS B 1 143 ? 22.867 -1.891 21.595 1.000 33.429 143 LYS Y N 1
ATOM 7166 C CA . LYS B 1 143 ? 23.558 -2.388 20.400 1.000 34.002 143 LYS Y CA 1
ATOM 7167 C C . LYS B 1 143 ? 23.897 -3.860 20.532 1.000 33.135 143 LYS Y C 1
ATOM 7168 O O . LYS B 1 143 ? 23.985 -4.568 19.517 1.000 33.681 143 LYS Y O 1
ATOM 7174 N N . ILE B 1 144 ? 24.169 -4.292 21.763 1.000 29.505 144 ILE Y N 1
ATOM 7175 C CA . ILE B 1 144 ? 24.590 -5.661 21.961 1.000 29.206 144 ILE Y CA 1
ATOM 7176 C C . ILE B 1 144 ? 23.426 -6.552 22.383 1.000 30.028 144 ILE Y C 1
ATOM 7177 O O . ILE B 1 144 ? 23.677 -7.714 22.684 1.000 33.104 144 ILE Y O 1
ATOM 7182 N N . GLY B 1 145 ? 22.200 -6.002 22.438 1.000 27.844 145 GLY Y N 1
ATOM 7183 C CA . GLY B 1 145 ? 21.025 -6.779 22.812 1.000 28.762 145 GLY Y CA 1
ATOM 7184 C C . GLY B 1 145 ? 20.782 -6.816 24.330 1.000 26.882 145 GLY Y C 1
ATOM 7185 O O . GLY B 1 145 ? 20.072 -7.715 24.778 1.000 28.163 145 GLY Y O 1
ATOM 7186 N N . ALA B 1 146 ? 21.375 -5.879 25.076 1.000 24.603 146 ALA Y N 1
ATOM 7187 C CA . ALA B 1 146 ? 21.159 -5.816 26.538 1.000 24.798 146 ALA Y CA 1
ATOM 7188 C C . ALA B 1 146 ? 19.997 -4.884 26.849 1.000 26.483 146 ALA Y C 1
ATOM 7189 O O . ALA B 1 146 ? 19.928 -3.788 26.303 1.000 27.843 146 ALA Y O 1
ATOM 7191 N N . HIS B 1 147 ? 19.156 -5.287 27.822 1.000 23.846 147 HIS Y N 1
ATOM 7192 C CA . HIS B 1 147 ? 17.939 -4.530 28.076 1.000 23.778 147 HIS Y CA 1
ATOM 7193 C C . HIS B 1 147 ? 17.918 -3.882 29.462 1.000 24.734 147 HIS Y C 1
ATOM 7194 O O . HIS B 1 147 ? 17.006 -3.075 29.717 1.000 24.681 147 HIS Y O 1
ATOM 7201 N N . GLN B 1 148 ? 18.832 -4.309 30.339 1.000 23.941 148 GLN Y N 1
ATOM 7202 C CA . GLN B 1 148 ? 18.735 -3.859 31.721 1.000 21.876 148 GLN Y CA 1
ATOM 7203 C C . GLN B 1 148 ? 20.160 -3.667 32.222 1.000 23.230 148 GLN Y C 1
ATOM 7204 O O . GLN B 1 148 ? 21.010 -4.510 31.994 1.000 22.647 148 GLN Y O 1
ATOM 7210 N N . GLY B 1 149 ? 20.412 -2.541 32.882 1.000 20.661 149 GLY Y N 1
ATOM 7211 C CA . GLY B 1 149 ? 21.731 -2.308 33.466 1.000 22.611 149 GLY Y CA 1
ATOM 7212 C C . GLY B 1 149 ? 21.588 -2.241 34.995 1.000 22.683 149 GLY Y C 1
ATOM 7213 O O . GLY B 1 149 ? 20.583 -1.704 35.497 1.000 24.087 149 GLY Y O 1
ATOM 7214 N N . LEU B 1 150 ? 22.527 -2.867 35.714 1.000 22.945 150 LEU Y N 1
ATOM 7215 C CA . LEU B 1 150 ? 22.388 -2.946 37.170 1.000 23.126 150 LEU Y CA 1
ATOM 7216 C C . LEU B 1 150 ? 22.966 -1.683 37.829 1.000 21.751 150 LEU Y C 1
ATOM 7217 O O . LEU B 1 150 ? 23.979 -1.717 38.543 1.000 22.365 150 LEU Y O 1
ATOM 7222 N N . ALA B 1 151 ? 22.332 -0.545 37.575 1.000 21.096 151 ALA Y N 1
ATOM 7223 C CA . ALA B 1 151 ? 22.788 0.728 38.091 1.000 21.457 151 ALA Y CA 1
ATOM 7224 C C . ALA B 1 151 ? 21.621 1.701 38.016 1.000 21.006 151 ALA Y C 1
ATOM 7225 O O . ALA B 1 151 ? 20.712 1.511 37.200 1.000 22.437 151 ALA Y O 1
ATOM 7227 N N . PRO B 1 152 ? 21.584 2.818 38.775 1.000 21.891 152 PRO Y N 1
ATOM 7228 C CA . PRO B 1 152 ? 22.688 3.252 39.643 1.000 20.965 152 PRO Y CA 1
ATOM 7229 C C . PRO B 1 152 ? 22.577 2.767 41.100 1.000 21.744 152 PRO Y C 1
ATOM 7230 O O . PRO B 1 152 ? 21.524 2.243 41.517 1.000 21.793 152 PRO Y O 1
ATOM 7234 N N . VAL B 1 153 ? 23.655 2.958 41.861 1.000 21.196 153 VAL Y N 1
ATOM 7235 C CA . VAL B 1 153 ? 23.655 2.719 43.290 1.000 19.862 153 VAL Y CA 1
ATOM 7236 C C . VAL B 1 153 ? 23.091 3.986 43.930 1.000 23.594 153 VAL Y C 1
ATOM 7237 O O . VAL B 1 153 ? 23.669 5.061 43.781 1.000 22.227 153 VAL Y O 1
ATOM 7241 N N . LEU B 1 154 ? 22.011 3.829 44.756 1.000 20.139 154 LEU Y N 1
ATOM 7242 C CA . LEU B 1 154 ? 21.424 4.970 45.466 1.000 20.352 154 LEU Y CA 1
ATOM 7243 C C . LEU B 1 154 ? 21.648 4.831 46.970 1.000 21.529 154 LEU Y C 1
ATOM 7244 O O . LEU B 1 154 ? 21.085 5.612 47.738 1.000 22.453 154 LEU Y O 1
ATOM 7249 N N . ASP B 1 155 ? 22.566 3.939 47.358 1.000 20.741 155 ASP Y N 1
ATOM 7250 C CA . ASP B 1 155 ? 22.951 3.869 48.764 1.000 19.123 155 ASP Y CA 1
ATOM 7251 C C . ASP B 1 155 ? 23.619 5.170 49.200 1.000 21.456 155 ASP Y C 1
ATOM 7252 O O . ASP B 1 155 ? 24.545 5.681 48.530 1.000 23.950 155 ASP Y O 1
ATOM 7257 N N . VAL B 1 156 ? 23.165 5.720 50.330 1.000 21.064 156 VAL Y N 1
ATOM 7258 C CA . VAL B 1 156 ? 23.727 6.964 50.857 1.000 20.482 156 VAL Y CA 1
ATOM 7259 C C . VAL B 1 156 ? 24.874 6.631 51.811 1.000 21.819 156 VAL Y C 1
ATOM 7260 O O . VAL B 1 156 ? 24.684 5.886 52.788 1.000 21.408 156 VAL Y O 1
ATOM 7264 N N . ALA B 1 157 ? 26.078 7.156 51.511 1.000 21.854 157 ALA Y N 1
ATOM 7265 C CA . ALA B 1 157 ? 27.300 6.742 52.219 1.000 21.296 157 ALA Y CA 1
ATOM 7266 C C . ALA B 1 157 ? 27.774 7.821 53.183 1.000 22.632 157 ALA Y C 1
ATOM 7267 O O . ALA B 1 157 ? 28.102 8.954 52.774 1.000 22.353 157 ALA Y O 1
ATOM 7269 N N . ARG B 1 158 ? 27.804 7.444 54.488 1.000 20.899 158 ARG Y N 1
ATOM 7270 C CA . ARG B 1 158 ? 28.379 8.301 55.512 1.000 21.245 158 ARG Y CA 1
ATOM 7271 C C . ARG B 1 158 ? 29.471 7.539 56.249 1.000 21.921 158 ARG Y C 1
ATOM 7272 O O . ARG B 1 158 ? 29.932 8.009 57.302 1.000 23.662 158 ARG Y O 1
ATOM 7280 N N . ASP B 1 159 ? 29.874 6.392 55.706 1.000 21.119 159 ASP Y N 1
ATOM 7281 C CA . ASP B 1 159 ? 30.899 5.592 56.374 1.000 22.324 159 ASP Y CA 1
ATOM 7282 C C . ASP B 1 159 ? 31.977 5.198 55.354 1.000 20.974 159 ASP Y C 1
ATOM 7283 O O . ASP B 1 159 ? 31.899 4.166 54.650 1.000 21.945 159 ASP Y O 1
ATOM 7288 N N . PRO B 1 160 ? 33.039 6.005 55.259 1.000 20.668 160 PRO Y N 1
ATOM 7289 C CA . PRO B 1 160 ? 34.044 5.775 54.235 1.000 21.364 160 PRO Y CA 1
ATOM 7290 C C . PRO B 1 160 ? 34.936 4.557 54.468 1.000 22.573 160 PRO Y C 1
ATOM 7291 O O . PRO B 1 160 ? 35.729 4.209 53.601 1.000 22.384 160 PRO Y O 1
ATOM 7295 N N . ARG B 1 161 ? 34.805 3.872 55.610 1.000 22.260 161 ARG Y N 1
ATOM 7296 C CA . ARG B 1 161 ? 35.447 2.568 55.740 1.000 21.991 161 ARG Y CA 1
ATOM 7297 C C . ARG B 1 161 ? 34.929 1.619 54.670 1.000 23.284 161 ARG Y C 1
ATOM 7298 O O . ARG B 1 161 ? 35.645 0.712 54.239 1.000 22.529 161 ARG Y O 1
ATOM 7306 N N . TRP B 1 162 ? 33.661 1.777 54.267 1.000 21.455 162 TRP Y N 1
ATOM 7307 C CA . TRP B 1 162 ? 33.026 0.792 53.405 1.000 21.282 162 TRP Y CA 1
ATOM 7308 C C . TRP B 1 162 ? 33.636 0.846 52.007 1.000 22.958 162 TRP Y C 1
ATOM 7309 O O . TRP B 1 162 ? 33.727 1.921 51.406 1.000 23.599 162 TRP Y O 1
ATOM 7320 N N . GLY B 1 163 ? 34.008 -0.326 51.488 1.000 21.213 163 GLY Y N 1
ATOM 7321 C CA . GLY B 1 163 ? 34.721 -0.400 50.215 1.000 20.876 163 GLY Y CA 1
ATOM 7322 C C . GLY B 1 163 ? 33.860 -0.024 49.009 1.000 22.218 163 GLY Y C 1
ATOM 7323 O O . GLY B 1 163 ? 34.429 0.147 47.909 1.000 22.100 163 GLY Y O 1
ATOM 7324 N N . ARG B 1 164 ? 32.534 0.122 49.170 1.000 20.384 164 ARG Y N 1
ATOM 7325 C CA . ARG B 1 164 ? 31.709 0.479 48.021 1.000 20.259 164 ARG Y CA 1
ATOM 7326 C C . ARG B 1 164 ? 31.355 1.954 48.012 1.000 20.003 164 ARG Y C 1
ATOM 7327 O O . ARG B 1 164 ? 30.546 2.391 47.198 1.000 21.096 164 ARG Y O 1
ATOM 7335 N N . THR B 1 165 ? 32.040 2.726 48.873 1.000 21.898 165 THR Y N 1
ATOM 7336 C CA . THR B 1 165 ? 31.825 4.174 48.858 1.000 22.730 165 THR Y CA 1
ATOM 7337 C C . THR B 1 165 ? 31.947 4.743 47.432 1.000 21.648 165 THR Y C 1
ATOM 7338 O O . THR B 1 165 ? 31.197 5.639 47.024 1.000 22.643 165 THR Y O 1
ATOM 7342 N N . GLU B 1 166 ? 32.944 4.233 46.664 1.000 23.375 166 GLU Y N 1
ATOM 7343 C CA . GLU B 1 166 ? 33.220 4.800 45.336 1.000 23.732 166 GLU Y CA 1
ATOM 7344 C C . GLU B 1 166 ? 32.025 4.620 44.397 1.000 22.328 166 GLU Y C 1
ATOM 7345 O O . GLU B 1 166 ? 31.932 5.340 43.397 1.000 22.462 166 GLU Y O 1
ATOM 7351 N N . GLU B 1 167 ? 31.178 3.605 44.634 1.000 20.946 167 GLU Y N 1
ATOM 7352 C CA . GLU B 1 167 ? 30.045 3.342 43.751 1.000 21.010 167 GLU Y CA 1
ATOM 7353 C C . GLU B 1 167 ? 28.812 4.191 44.111 1.000 22.608 167 GLU Y C 1
ATOM 7354 O O . GLU B 1 167 ? 27.801 4.134 43.407 1.000 22.297 167 GLU Y O 1
ATOM 7360 N N . THR B 1 168 ? 28.906 5.001 45.175 1.000 21.173 168 THR Y N 1
ATOM 7361 C CA . THR B 1 168 ? 27.768 5.808 45.604 1.000 22.836 168 THR Y CA 1
ATOM 7362 C C . THR B 1 168 ? 27.887 7.232 45.081 1.000 21.283 168 THR Y C 1
ATOM 7363 O O . THR B 1 168 ? 28.964 7.664 44.633 1.000 22.460 168 THR Y O 1
ATOM 7367 N N . PHE B 1 169 ? 26.814 8.005 45.300 1.000 20.936 169 PHE Y N 1
ATOM 7368 C CA . PHE B 1 169 ? 26.820 9.441 45.033 1.000 19.640 169 PHE Y CA 1
ATOM 7369 C C . PHE B 1 169 ? 27.057 10.237 46.303 1.000 20.115 169 PHE Y C 1
ATOM 7370 O O . PHE B 1 169 ? 26.841 11.464 46.313 1.000 22.080 169 PHE Y O 1
ATOM 7378 N N . GLY B 1 170 ? 27.556 9.556 47.362 1.000 20.192 170 GLY Y N 1
ATOM 7379 C CA . GLY B 1 170 ? 28.003 10.287 48.554 1.000 19.704 170 GLY Y CA 1
ATOM 7380 C C . GLY B 1 170 ? 26.967 10.324 49.686 1.000 20.307 170 GLY Y C 1
ATOM 7381 O O . GLY B 1 170 ? 26.071 9.464 49.775 1.000 22.385 170 GLY Y O 1
ATOM 7382 N N . GLU B 1 171 ? 27.072 11.358 50.541 1.000 19.836 171 GLU Y N 1
ATOM 7383 C CA . GLU B 1 171 ? 26.408 11.345 51.844 1.000 19.974 171 GLU Y CA 1
ATOM 7384 C C . GLU B 1 171 ? 25.036 12.022 51.845 1.000 22.266 171 GLU Y C 1
ATOM 7385 O O . GLU B 1 171 ? 24.336 11.936 52.866 1.000 21.553 171 GLU Y O 1
ATOM 7391 N N . SER B 1 172 ? 24.683 12.789 50.785 1.000 21.026 172 SER Y N 1
ATOM 7392 C CA . SER B 1 172 ? 23.522 13.680 50.881 1.000 20.292 172 SER Y CA 1
ATOM 7393 C C . SER B 1 172 ? 22.320 13.030 50.209 1.000 21.318 172 SER Y C 1
ATOM 7394 O O . SER B 1 172 ? 22.352 12.709 49.032 1.000 21.705 172 SER Y O 1
ATOM 7397 N N . PRO B 1 173 ? 21.203 12.759 50.921 1.000 21.211 173 PRO Y N 1
ATOM 7398 C CA . PRO B 1 173 ? 20.050 12.123 50.261 1.000 20.389 173 PRO Y CA 1
ATOM 7399 C C . PRO B 1 173 ? 19.559 12.992 49.082 1.000 20.019 173 PRO Y C 1
ATOM 7400 O O . PRO B 1 173 ? 19.113 12.462 48.047 1.000 21.243 173 PRO Y O 1
ATOM 7404 N N . TYR B 1 174 ? 19.668 14.319 49.222 1.000 20.222 174 TYR Y N 1
ATOM 7405 C CA . TYR B 1 174 ? 19.257 15.222 48.159 1.000 21.065 174 TYR Y CA 1
ATOM 7406 C C . TYR B 1 174 ? 20.132 15.037 46.911 1.000 20.858 174 TYR Y C 1
ATOM 7407 O O . TYR B 1 174 ? 19.604 14.833 45.808 1.000 21.786 174 TYR Y O 1
ATOM 7416 N N . LEU B 1 175 ? 21.463 15.126 47.079 1.000 21.402 175 LEU Y N 1
ATOM 7417 C CA . LEU B 1 175 ? 22.324 14.988 45.898 1.000 19.994 175 LEU Y CA 1
ATOM 7418 C C . LEU B 1 175 ? 22.212 13.585 45.312 1.000 21.249 175 LEU Y C 1
ATOM 7419 O O . LEU B 1 175 ? 22.219 13.413 44.091 1.000 21.627 175 LEU Y O 1
ATOM 7424 N N . VAL B 1 176 ? 22.223 12.553 46.164 1.000 20.414 176 VAL Y N 1
ATOM 7425 C CA . VAL B 1 176 ? 22.113 11.204 45.642 1.000 18.917 176 VAL Y CA 1
ATOM 7426 C C . VAL B 1 176 ? 20.804 11.080 44.861 1.000 20.630 176 VAL Y C 1
ATOM 7427 O O . VAL B 1 176 ? 20.764 10.486 43.780 1.000 22.426 176 VAL Y O 1
ATOM 7431 N N . ALA B 1 177 ? 19.695 11.559 45.423 1.000 20.945 177 ALA Y N 1
ATOM 7432 C CA . ALA B 1 177 ? 18.421 11.419 44.707 1.000 19.715 177 ALA Y CA 1
ATOM 7433 C C . ALA B 1 177 ? 18.463 12.154 43.365 1.000 21.444 177 ALA Y C 1
ATOM 7434 O O . ALA B 1 177 ? 17.957 11.622 42.365 1.000 22.581 177 ALA Y O 1
ATOM 7436 N N . ARG B 1 178 ? 19.038 13.367 43.356 1.000 19.605 178 ARG Y N 1
ATOM 7437 C CA . ARG B 1 178 ? 19.001 14.184 42.142 1.000 21.846 178 ARG Y CA 1
ATOM 7438 C C . ARG B 1 178 ? 19.888 13.582 41.055 1.000 23.226 178 ARG Y C 1
ATOM 7439 O O . ARG B 1 178 ? 19.497 13.507 39.873 1.000 22.732 178 ARG Y O 1
ATOM 7447 N N . MET B 1 179 ? 21.082 13.127 41.436 1.000 20.403 179 MET Y N 1
ATOM 7448 C CA . MET B 1 179 ? 21.943 12.461 40.460 1.000 22.251 179 MET Y CA 1
ATOM 7449 C C . MET B 1 179 ? 21.300 11.145 40.006 1.000 22.809 179 MET Y C 1
ATOM 7450 O O . MET B 1 179 ? 21.325 10.795 38.817 1.000 22.554 179 MET Y O 1
ATOM 7455 N N . GLY B 1 180 ? 20.664 10.416 40.940 1.000 22.540 180 GLY Y N 1
ATOM 7456 C CA . GLY B 1 180 ? 20.037 9.135 40.614 1.000 22.570 180 GLY Y CA 1
ATOM 7457 C C . GLY B 1 180 ? 18.908 9.287 39.565 1.000 22.174 180 GLY Y C 1
ATOM 7458 O O . GLY B 1 180 ? 18.768 8.453 38.680 1.000 22.427 180 GLY Y O 1
ATOM 7459 N N . VAL B 1 181 ? 18.102 10.345 39.676 1.000 22.034 181 VAL Y N 1
ATOM 7460 C CA . VAL B 1 181 ? 16.962 10.492 38.785 1.000 23.649 181 VAL Y CA 1
ATOM 7461 C C . VAL B 1 181 ? 17.498 10.788 37.379 1.000 23.409 181 VAL Y C 1
ATOM 7462 O O . VAL B 1 181 ? 16.945 10.278 36.399 1.000 23.234 181 VAL Y O 1
ATOM 7466 N N . SER B 1 182 ? 18.541 11.638 37.284 1.000 22.409 182 SER Y N 1
ATOM 7467 C CA . SER B 1 182 ? 19.111 11.925 35.973 1.000 25.196 182 SER Y CA 1
ATOM 7468 C C . SER B 1 182 ? 19.752 10.681 35.368 1.000 23.736 182 SER Y C 1
ATOM 7469 O O . SER B 1 182 ? 19.652 10.453 34.165 1.000 24.515 182 SER Y O 1
ATOM 7472 N N . TYR B 1 183 ? 20.441 9.895 36.215 1.000 22.270 183 TYR Y N 1
ATOM 7473 C CA . TYR B 1 183 ? 21.061 8.660 35.756 1.000 22.625 183 TYR Y CA 1
ATOM 7474 C C . TYR B 1 183 ? 19.999 7.737 35.135 1.000 22.682 183 TYR Y C 1
ATOM 7475 O O . TYR B 1 183 ? 20.157 7.197 34.033 1.000 21.116 183 TYR Y O 1
ATOM 7484 N N . VAL B 1 184 ? 18.924 7.470 35.911 1.000 21.995 184 VAL Y N 1
ATOM 7485 C CA . VAL B 1 184 ? 17.834 6.638 35.427 1.000 21.799 184 VAL Y CA 1
ATOM 7486 C C . VAL B 1 184 ? 17.208 7.181 34.134 1.000 20.744 184 VAL Y C 1
ATOM 7487 O O . VAL B 1 184 ? 16.941 6.424 33.221 1.000 23.322 184 VAL Y O 1
ATOM 7491 N N . LYS B 1 185 ? 16.948 8.492 34.085 1.000 22.581 185 LYS Y N 1
ATOM 7492 C CA . LYS B 1 185 ? 16.260 9.056 32.938 1.000 25.130 185 LYS Y CA 1
ATOM 7493 C C . LYS B 1 185 ? 17.105 8.842 31.685 1.000 24.033 185 LYS Y C 1
ATOM 7494 O O . LYS B 1 185 ? 16.552 8.557 30.624 1.000 23.454 185 LYS Y O 1
ATOM 7500 N N . GLY B 1 186 ? 18.433 8.998 31.801 1.000 24.796 186 GLY Y N 1
ATOM 7501 C CA . GLY B 1 186 ? 19.272 8.781 30.623 1.000 24.291 186 GLY Y CA 1
ATOM 7502 C C . GLY B 1 186 ? 19.245 7.330 30.151 1.000 24.299 186 GLY Y C 1
ATOM 7503 O O . GLY B 1 186 ? 19.192 7.059 28.937 1.000 24.403 186 GLY Y O 1
ATOM 7504 N N . LEU B 1 187 ? 19.319 6.383 31.094 1.000 22.770 187 LEU Y N 1
ATOM 7505 C CA . LEU B 1 187 ? 19.347 4.991 30.679 1.000 22.371 187 LEU Y CA 1
ATOM 7506 C C . LEU B 1 187 ? 18.003 4.600 30.051 1.000 25.652 187 LEU Y C 1
ATOM 7507 O O . LEU B 1 187 ? 17.981 3.908 29.033 1.000 25.406 187 LEU Y O 1
ATOM 7512 N N . GLN B 1 188 ? 16.884 4.966 30.692 1.000 22.408 188 GLN Y N 1
ATOM 7513 C CA . GLN B 1 188 ? 15.588 4.440 30.276 1.000 22.324 188 GLN Y CA 1
ATOM 7514 C C . GLN B 1 188 ? 14.999 5.220 29.100 1.000 25.147 188 GLN Y C 1
ATOM 7515 O O . GLN B 1 188 ? 14.367 4.615 28.223 1.000 26.566 188 GLN Y O 1
ATOM 7521 N N . GLY B 1 189 ? 15.174 6.550 29.074 1.000 23.240 189 GLY Y N 1
ATOM 7522 C CA . GLY B 1 189 ? 14.461 7.371 28.087 1.000 28.254 189 GLY Y CA 1
ATOM 7523 C C . GLY B 1 189 ? 12.947 7.357 28.351 1.000 29.568 189 GLY Y C 1
ATOM 7524 O O . GLY B 1 189 ? 12.499 6.895 29.394 1.000 32.210 189 GLY Y O 1
ATOM 7525 N N . GLU B 1 190 ? 12.140 7.812 27.405 1.000 27.983 190 GLU Y N 1
ATOM 7526 C CA . GLU B 1 190 ? 10.698 7.915 27.648 1.000 30.844 190 GLU Y CA 1
ATOM 7527 C C . GLU B 1 190 ? 9.979 6.598 27.353 1.000 30.187 190 GLU Y C 1
ATOM 7528 O O . GLU B 1 190 ? 9.148 6.140 28.126 1.000 32.050 190 GLU Y O 1
ATOM 7534 N N . ASP B 1 191 ? 10.298 5.978 26.214 1.000 27.446 191 ASP Y N 1
ATOM 7535 C CA . ASP B 1 191 ? 9.689 4.712 25.842 1.000 27.196 191 ASP Y CA 1
ATOM 7536 C C . ASP B 1 191 ? 10.728 3.608 25.986 1.000 26.060 191 ASP Y C 1
ATOM 7537 O O . ASP B 1 191 ? 11.704 3.585 25.241 1.000 27.672 191 ASP Y O 1
ATOM 7542 N N . ILE B 1 192 ? 10.508 2.667 26.929 1.000 26.540 192 ILE Y N 1
ATOM 7543 C CA . ILE B 1 192 ? 11.551 1.711 27.274 1.000 24.437 192 ILE Y CA 1
ATOM 7544 C C . ILE B 1 192 ? 11.841 0.733 26.140 1.000 25.918 192 ILE Y C 1
ATOM 7545 O O . ILE B 1 192 ? 12.870 0.073 26.154 1.000 25.064 192 ILE Y O 1
ATOM 7550 N N . LYS B 1 193 ? 10.939 0.629 25.152 1.000 26.604 193 LYS Y N 1
ATOM 7551 C CA . LYS B 1 193 ? 11.237 -0.200 23.999 1.000 25.248 193 LYS Y CA 1
ATOM 7552 C C . LYS B 1 193 ? 12.492 0.314 23.290 1.000 27.094 193 LYS Y C 1
ATOM 7553 O O . LYS B 1 193 ? 13.140 -0.453 22.576 1.000 27.052 193 LYS Y O 1
ATOM 7559 N N . LYS B 1 194 ? 12.838 1.599 23.491 1.000 26.620 194 LYS Y N 1
ATOM 7560 C CA . LYS B 1 194 ? 14.033 2.149 22.860 1.000 28.453 194 LYS Y CA 1
ATOM 7561 C C . LYS B 1 194 ? 15.145 2.401 23.878 1.000 28.886 194 LYS Y C 1
ATOM 7562 O O . LYS B 1 194 ? 16.176 2.996 23.537 1.000 29.182 194 LYS Y O 1
ATOM 7568 N N . GLY B 1 195 ? 14.929 1.955 25.135 1.000 25.767 195 GLY Y N 1
ATOM 7569 C CA . GLY B 1 195 ? 15.878 2.278 26.197 1.000 24.387 195 GLY Y CA 1
ATOM 7570 C C . GLY B 1 195 ? 16.355 1.044 26.975 1.000 23.603 195 GLY Y C 1
ATOM 7571 O O . GLY B 1 195 ? 16.218 -0.112 26.570 1.000 25.418 195 GLY Y O 1
ATOM 7572 N N . VAL B 1 196 ? 16.947 1.321 28.142 1.000 22.852 196 VAL Y N 1
ATOM 7573 C CA . VAL B 1 196 ? 17.491 0.276 28.980 1.000 22.943 196 VAL Y CA 1
ATOM 7574 C C . VAL B 1 196 ? 16.879 0.454 30.365 1.000 20.651 196 VAL Y C 1
ATOM 7575 O O . VAL B 1 196 ? 16.872 1.550 30.891 1.000 22.945 196 VAL Y O 1
ATOM 7579 N N . VAL B 1 197 ? 16.406 -0.660 30.937 1.000 22.833 197 VAL Y N 1
ATOM 7580 C CA . VAL B 1 197 ? 15.836 -0.640 32.286 1.000 21.781 197 VAL Y CA 1
ATOM 7581 C C . VAL B 1 197 ? 16.965 -0.341 33.267 1.000 21.468 197 VAL Y C 1
ATOM 7582 O O . VAL B 1 197 ? 17.988 -1.013 33.271 1.000 22.884 197 VAL Y O 1
ATOM 7586 N N . ALA B 1 198 ? 16.751 0.699 34.103 1.000 21.295 198 ALA Y N 1
ATOM 7587 C CA . ALA B 1 198 ? 17.699 0.986 35.150 1.000 20.803 198 ALA Y CA 1
ATOM 7588 C C . ALA B 1 198 ? 17.335 0.164 36.407 1.000 21.131 198 ALA Y C 1
ATOM 7589 O O . ALA B 1 198 ? 16.156 -0.246 36.553 1.000 21.599 198 ALA Y O 1
ATOM 7591 N N . THR B 1 199 ? 18.351 -0.124 37.239 1.000 19.950 199 THR Y N 1
ATOM 7592 C CA . THR B 1 199 ? 18.136 -0.986 38.411 1.000 21.293 199 THR Y CA 1
ATOM 7593 C C . THR B 1 199 ? 18.728 -0.243 39.595 1.000 21.760 199 THR Y C 1
ATOM 7594 O O . THR B 1 199 ? 19.958 -0.248 39.786 1.000 21.967 199 THR Y O 1
ATOM 7598 N N . VAL B 1 200 ? 17.846 0.379 40.392 1.000 21.030 200 VAL Y N 1
ATOM 7599 C CA . VAL B 1 200 ? 18.364 1.092 41.556 1.000 20.964 200 VAL Y CA 1
ATOM 7600 C C . VAL B 1 200 ? 18.726 0.067 42.622 1.000 21.321 200 VAL Y C 1
ATOM 7601 O O . VAL B 1 200 ? 17.960 -0.872 42.870 1.000 21.636 200 VAL Y O 1
ATOM 7605 N N . LYS B 1 201 ? 19.906 0.272 43.245 1.000 20.734 201 LYS Y N 1
ATOM 7606 C CA . LYS B 1 201 ? 20.365 -0.713 44.226 1.000 22.170 201 LYS Y CA 1
ATOM 7607 C C . LYS B 1 201 ? 21.091 0.044 45.342 1.000 20.743 201 LYS Y C 1
ATOM 7608 O O . LYS B 1 201 ? 21.498 1.187 45.127 1.000 20.664 201 LYS Y O 1
ATOM 7614 N N . HIS B 1 202 ? 21.214 -0.549 46.549 1.000 20.289 202 HIS Y N 1
ATOM 7615 C CA . HIS B 1 202 ? 20.797 -1.898 46.957 1.000 18.652 202 HIS Y CA 1
ATOM 7616 C C . HIS B 1 202 ? 19.734 -1.713 48.035 1.000 18.607 202 HIS Y C 1
ATOM 7617 O O . HIS B 1 202 ? 20.058 -1.221 49.115 1.000 21.231 202 HIS Y O 1
ATOM 7624 N N . PHE B 1 203 ? 18.475 -1.998 47.692 1.000 19.612 203 PHE Y N 1
ATOM 7625 C CA . PHE B 1 203 ? 17.337 -1.536 48.505 1.000 20.429 203 PHE Y CA 1
ATOM 7626 C C . PHE B 1 203 ? 17.185 -2.358 49.788 1.000 18.625 203 PHE Y C 1
ATOM 7627 O O . PHE B 1 203 ? 16.941 -3.576 49.723 1.000 21.044 203 PHE Y O 1
ATOM 7635 N N . ALA B 1 204 ? 17.384 -1.735 50.984 1.000 18.931 204 ALA Y N 1
ATOM 7636 C CA . ALA B 1 204 ? 17.876 -0.366 51.183 1.000 19.719 204 ALA Y CA 1
ATOM 7637 C C . ALA B 1 204 ? 18.650 -0.345 52.504 1.000 21.588 204 ALA Y C 1
ATOM 7638 O O . ALA B 1 204 ? 18.350 -1.177 53.378 1.000 21.490 204 ALA Y O 1
ATOM 7640 N N . GLY B 1 205 ? 19.636 0.554 52.614 1.000 20.429 205 GLY Y N 1
ATOM 7641 C CA . GLY B 1 205 ? 20.376 0.665 53.872 1.000 20.522 205 GLY Y CA 1
ATOM 7642 C C . GLY B 1 205 ? 21.803 0.100 53.790 1.000 21.786 205 GLY Y C 1
ATOM 7643 O O . GLY B 1 205 ? 22.530 0.215 54.744 1.000 21.204 205 GLY Y O 1
ATOM 7644 N N . TYR B 1 206 ? 22.176 -0.495 52.654 1.000 19.916 206 TYR Y N 1
ATOM 7645 C CA . TYR B 1 206 ? 23.350 -1.353 52.479 1.000 19.423 206 TYR Y CA 1
ATOM 7646 C C . TYR B 1 206 ? 24.667 -0.622 52.751 1.000 21.378 206 TYR Y C 1
ATOM 7647 O O . TYR B 1 206 ? 25.644 -1.253 53.123 1.000 22.472 206 TYR Y O 1
ATOM 7656 N N . SER B 1 207 ? 24.671 0.718 52.662 1.000 20.168 207 SER Y N 1
ATOM 7657 C CA . SER B 1 207 ? 25.854 1.546 52.900 1.000 20.466 207 SER Y CA 1
ATOM 7658 C C . SER B 1 207 ? 26.034 1.919 54.374 1.000 21.986 207 SER Y C 1
ATOM 7659 O O . SER B 1 207 ? 26.935 2.690 54.679 1.000 22.412 207 SER Y O 1
ATOM 7662 N N . ALA B 1 208 ? 25.181 1.408 55.272 1.000 21.711 208 ALA Y N 1
ATOM 7663 C CA . ALA B 1 208 ? 25.293 1.764 56.702 1.000 20.246 208 ALA Y CA 1
ATOM 7664 C C . ALA B 1 208 ? 25.497 0.501 57.543 1.000 23.367 208 ALA Y C 1
ATOM 7665 O O . ALA B 1 208 ? 24.925 0.378 58.618 1.000 22.114 208 ALA Y O 1
ATOM 7667 N N . SER B 1 209 ? 26.319 -0.426 57.051 1.000 22.400 209 SER Y N 1
ATOM 7668 C CA . SER B 1 209 ? 26.611 -1.648 57.797 1.000 21.551 209 SER Y CA 1
ATOM 7669 C C . SER B 1 209 ? 27.416 -1.358 59.053 1.000 22.593 209 SER Y C 1
ATOM 7670 O O . SER B 1 209 ? 28.248 -0.446 59.114 1.000 22.610 209 SER Y O 1
ATOM 7673 N N . GLU B 1 210 ? 27.174 -2.219 60.042 1.000 21.096 210 GLU Y N 1
ATOM 7674 C CA . GLU B 1 210 ? 27.944 -2.219 61.280 1.000 20.405 210 GLU Y CA 1
ATOM 7675 C C . GLU B 1 210 ? 29.443 -2.167 60.951 1.000 21.781 210 GLU Y C 1
ATOM 7676 O O . GLU B 1 210 ? 29.988 -3.037 60.247 1.000 21.160 210 GLU Y O 1
ATOM 7682 N N . GLY B 1 211 ? 30.114 -1.151 61.513 1.000 21.253 211 GLY Y N 1
ATOM 7683 C CA . GLY B 1 211 ? 31.569 -1.037 61.354 1.000 19.000 211 GLY Y CA 1
ATOM 7684 C C . GLY B 1 211 ? 32.057 -0.760 59.934 1.000 20.979 211 GLY Y C 1
ATOM 7685 O O . GLY B 1 211 ? 33.258 -0.904 59.635 1.000 22.175 211 GLY Y O 1
ATOM 7686 N N . GLY B 1 212 ? 31.139 -0.454 59.010 1.000 20.894 212 GLY Y N 1
ATOM 7687 C CA . GLY B 1 212 ? 31.483 -0.286 57.593 1.000 20.377 212 GLY Y CA 1
ATOM 7688 C C . GLY B 1 212 ? 31.810 -1.601 56.888 1.000 22.058 212 GLY Y C 1
ATOM 7689 O O . GLY B 1 212 ? 32.404 -1.602 55.789 1.000 22.697 212 GLY Y O 1
ATOM 7690 N N . LYS B 1 213 ? 31.309 -2.712 57.442 1.000 22.224 213 LYS Y N 1
ATOM 7691 C CA . LYS B 1 213 ? 31.718 -4.024 56.938 1.000 21.245 213 LYS Y CA 1
ATOM 7692 C C . LYS B 1 213 ? 30.688 -4.577 55.940 1.000 23.045 213 LYS Y C 1
ATOM 7693 O O . LYS B 1 213 ? 29.485 -4.643 56.219 1.000 20.889 213 LYS Y O 1
ATOM 7699 N N . ASN B 1 214 ? 31.187 -5.043 54.777 1.000 21.141 214 ASN Y N 1
ATOM 7700 C CA . ASN B 1 214 ? 30.310 -5.498 53.711 1.000 21.623 214 ASN Y CA 1
ATOM 7701 C C . ASN B 1 214 ? 29.375 -6.628 54.183 1.000 23.737 214 ASN Y C 1
ATOM 7702 O O . ASN B 1 214 ? 29.835 -7.608 54.785 1.000 22.582 214 ASN Y O 1
ATOM 7707 N N . TRP B 1 215 ? 28.070 -6.451 53.911 1.000 21.695 215 TRP Y N 1
ATOM 7708 C CA . TRP B 1 215 ? 26.966 -7.368 54.238 1.000 21.583 215 TRP Y CA 1
ATOM 7709 C C . TRP B 1 215 ? 26.615 -7.363 55.734 1.000 22.370 215 TRP Y C 1
ATOM 7710 O O . TRP B 1 215 ? 25.702 -8.085 56.091 1.000 22.854 215 TRP Y O 1
ATOM 7721 N N . ALA B 1 216 ? 27.287 -6.576 56.581 1.000 19.325 216 ALA Y N 1
ATOM 7722 C CA . ALA B 1 216 ? 26.958 -6.608 58.005 1.000 19.291 216 ALA Y CA 1
ATOM 7723 C C . ALA B 1 216 ? 25.665 -5.812 58.266 1.000 20.021 216 ALA Y C 1
ATOM 7724 O O . ALA B 1 216 ? 25.133 -5.094 57.392 1.000 21.075 216 ALA Y O 1
ATOM 7726 N N . PRO B 1 217 ? 25.024 -5.999 59.447 1.000 19.892 217 PRO Y N 1
ATOM 7727 C CA . PRO B 1 217 ? 23.677 -5.453 59.641 1.000 19.587 217 PRO Y CA 1
ATOM 7728 C C . PRO B 1 217 ? 23.661 -3.951 59.451 1.000 20.942 217 PRO Y C 1
ATOM 7729 O O . PRO B 1 217 ? 24.568 -3.240 59.931 1.000 22.062 217 PRO Y O 1
ATOM 7733 N N . THR B 1 218 ? 22.530 -3.474 58.911 1.000 19.802 218 THR Y N 1
ATOM 7734 C CA . THR B 1 218 ? 22.301 -2.044 58.713 1.000 20.138 218 THR Y CA 1
ATOM 7735 C C . THR B 1 218 ? 21.101 -1.635 59.582 1.000 20.994 218 THR Y C 1
ATOM 7736 O O . THR B 1 218 ? 19.919 -1.711 59.168 1.000 22.386 218 THR Y O 1
ATOM 7740 N N . ASN B 1 219 ? 21.426 -1.222 60.823 1.000 20.392 219 ASN Y N 1
ATOM 7741 C CA . ASN B 1 219 ? 20.399 -1.116 61.846 1.000 20.354 219 ASN Y CA 1
ATOM 7742 C C . ASN B 1 219 ? 19.967 0.340 61.963 1.000 19.756 219 ASN Y C 1
ATOM 7743 O O . ASN B 1 219 ? 20.589 1.151 62.705 1.000 22.877 219 ASN Y O 1
ATOM 7748 N N . ILE B 1 220 ? 18.925 0.669 61.195 1.000 20.919 220 ILE Y N 1
ATOM 7749 C CA . ILE B 1 220 ? 18.594 2.085 60.984 1.000 20.659 220 ILE Y CA 1
ATOM 7750 C C . ILE B 1 220 ? 17.163 2.276 61.504 1.000 19.719 220 ILE Y C 1
ATOM 7751 O O . ILE B 1 220 ? 16.270 1.553 61.065 1.000 21.147 220 ILE Y O 1
ATOM 7756 N N . PRO B 1 221 ? 16.870 3.281 62.373 1.000 20.757 221 PRO Y N 1
ATOM 7757 C CA . PRO B 1 221 ? 15.487 3.513 62.835 1.000 20.312 221 PRO Y CA 1
ATOM 7758 C C . PRO B 1 221 ? 14.685 4.200 61.731 1.000 20.385 221 PRO Y C 1
ATOM 7759 O O . PRO B 1 221 ? 15.214 4.715 60.719 1.000 22.023 221 PRO Y O 1
ATOM 7763 N N . GLU B 1 222 ? 13.367 4.270 61.965 1.000 21.180 222 GLU Y N 1
ATOM 7764 C CA . GLU B 1 222 ? 12.418 4.550 60.902 1.000 22.231 222 GLU Y CA 1
ATOM 7765 C C . GLU B 1 222 ? 12.532 5.949 60.281 1.000 21.705 222 GLU Y C 1
ATOM 7766 O O . GLU B 1 222 ? 12.386 6.049 59.060 1.000 21.405 222 GLU Y O 1
ATOM 7772 N N . ARG B 1 223 ? 12.596 7.047 61.052 1.000 19.432 223 ARG Y N 1
ATOM 7773 C CA . ARG B 1 223 ? 12.607 8.363 60.414 1.000 20.046 223 ARG Y CA 1
ATOM 7774 C C . ARG B 1 223 ? 13.888 8.512 59.588 1.000 21.078 223 ARG Y C 1
ATOM 7775 O O . ARG B 1 223 ? 13.850 8.956 58.439 1.000 20.957 223 ARG Y O 1
ATOM 7783 N N . GLU B 1 224 ? 15.030 8.072 60.140 1.000 20.570 224 GLU Y N 1
ATOM 7784 C CA . GLU B 1 224 ? 16.292 8.156 59.410 1.000 21.080 224 GLU Y CA 1
ATOM 7785 C C . GLU B 1 224 ? 16.199 7.284 58.157 1.000 19.801 224 GLU Y C 1
ATOM 7786 O O . GLU B 1 224 ? 16.676 7.656 57.078 1.000 22.051 224 GLU Y O 1
ATOM 7792 N N . PHE B 1 225 ? 15.584 6.113 58.314 1.000 19.674 225 PHE Y N 1
ATOM 7793 C CA . PHE B 1 225 ? 15.458 5.215 57.164 1.000 19.441 225 PHE Y CA 1
ATOM 7794 C C . PHE B 1 225 ? 14.684 5.903 56.033 1.000 20.826 225 PHE Y C 1
ATOM 7795 O O . PHE B 1 225 ? 15.091 5.818 54.862 1.000 21.128 225 PHE Y O 1
ATOM 7803 N N . LYS B 1 226 ? 13.551 6.518 56.376 1.000 20.872 226 LYS Y N 1
ATOM 7804 C CA . LYS B 1 226 ? 12.697 7.139 55.364 1.000 20.461 226 LYS Y CA 1
ATOM 7805 C C . LYS B 1 226 ? 13.360 8.378 54.755 1.000 22.342 226 LYS Y C 1
ATOM 7806 O O . LYS B 1 226 ? 13.248 8.604 53.549 1.000 21.766 226 LYS Y O 1
ATOM 7812 N N . GLU B 1 227 ? 14.030 9.199 55.573 1.000 21.073 227 GLU Y N 1
ATOM 7813 C CA . GLU B 1 227 ? 14.520 10.498 55.116 1.000 19.653 227 GLU Y CA 1
ATOM 7814 C C . GLU B 1 227 ? 15.884 10.380 54.445 1.000 23.245 227 GLU Y C 1
ATOM 7815 O O . GLU B 1 227 ? 16.155 11.176 53.524 1.000 23.618 227 GLU Y O 1
ATOM 7821 N N . VAL B 1 228 ? 16.731 9.450 54.912 1.000 20.142 228 VAL Y N 1
ATOM 7822 C CA . VAL B 1 228 ? 18.087 9.390 54.352 1.000 19.813 228 VAL Y CA 1
ATOM 7823 C C . VAL B 1 228 ? 18.134 8.264 53.318 1.000 20.997 228 VAL Y C 1
ATOM 7824 O O . VAL B 1 228 ? 18.543 8.481 52.162 1.000 22.224 228 VAL Y O 1
ATOM 7828 N N . PHE B 1 229 ? 17.786 7.027 53.725 1.000 21.406 229 PHE Y N 1
ATOM 7829 C CA . PHE B 1 229 ? 18.092 5.890 52.891 1.000 20.129 229 PHE Y CA 1
ATOM 7830 C C . PHE B 1 229 ? 17.035 5.638 51.806 1.000 22.041 229 PHE Y C 1
ATOM 7831 O O . PHE B 1 229 ? 17.390 5.325 50.666 1.000 22.005 229 PHE Y O 1
ATOM 7839 N N . LEU B 1 230 ? 15.746 5.730 52.167 1.000 20.196 230 LEU Y N 1
ATOM 7840 C CA . LEU B 1 230 ? 14.700 5.403 51.202 1.000 19.885 230 LEU Y CA 1
ATOM 7841 C C . LEU B 1 230 ? 14.493 6.535 50.198 1.000 21.819 230 LEU Y C 1
ATOM 7842 O O . LEU B 1 230 ? 14.104 6.261 49.062 1.000 21.730 230 LEU Y O 1
ATOM 7847 N N . PHE B 1 231 ? 14.677 7.785 50.646 1.000 22.060 231 PHE Y N 1
ATOM 7848 C CA . PHE B 1 231 ? 14.359 8.974 49.868 1.000 22.933 231 PHE Y CA 1
ATOM 7849 C C . PHE B 1 231 ? 14.871 8.885 48.433 1.000 21.471 231 PHE Y C 1
ATOM 7850 O O . PHE B 1 231 ? 14.107 9.127 47.508 1.000 21.090 231 PHE Y O 1
ATOM 7858 N N . PRO B 1 232 ? 16.159 8.590 48.150 1.000 22.168 232 PRO Y N 1
ATOM 7859 C CA . PRO B 1 232 ? 16.588 8.591 46.744 1.000 21.180 232 PRO Y CA 1
ATOM 7860 C C . PRO B 1 232 ? 15.851 7.518 45.950 1.000 20.763 232 PRO Y C 1
ATOM 7861 O O . PRO B 1 232 ? 15.554 7.708 44.754 1.000 20.701 232 PRO Y O 1
ATOM 7865 N N . PHE B 1 233 ? 15.585 6.349 46.562 1.000 21.492 233 PHE Y N 1
ATOM 7866 C CA . PHE B 1 233 ? 14.834 5.325 45.824 1.000 20.848 233 PHE Y CA 1
ATOM 7867 C C . PHE B 1 233 ? 13.409 5.811 45.554 1.000 20.617 233 PHE Y C 1
ATOM 7868 O O . PHE B 1 233 ? 12.822 5.555 44.500 1.000 20.709 233 PHE Y O 1
ATOM 7876 N N . GLU B 1 234 ? 12.802 6.484 46.548 1.000 19.203 234 GLU Y N 1
ATOM 7877 C CA . GLU B 1 234 ? 11.438 6.988 46.403 1.000 20.514 234 GLU Y CA 1
ATOM 7878 C C . GLU B 1 234 ? 11.361 7.941 45.186 1.000 21.321 234 GLU Y C 1
ATOM 7879 O O . GLU B 1 234 ? 10.422 7.860 44.387 1.000 21.170 234 GLU Y O 1
ATOM 7885 N N . ALA B 1 235 ? 12.349 8.851 45.080 1.000 20.778 235 ALA Y N 1
ATOM 7886 C CA . ALA B 1 235 ? 12.433 9.788 43.960 1.000 22.486 235 ALA Y CA 1
ATOM 7887 C C . ALA B 1 235 ? 12.630 9.045 42.641 1.000 22.858 235 ALA Y C 1
ATOM 7888 O O . ALA B 1 235 ? 12.023 9.410 41.624 1.000 23.053 235 ALA Y O 1
ATOM 7890 N N . ALA B 1 236 ? 13.473 8.016 42.643 1.000 21.785 236 ALA Y N 1
ATOM 7891 C CA . ALA B 1 236 ? 13.701 7.273 41.403 1.000 21.917 236 ALA Y CA 1
ATOM 7892 C C . ALA B 1 236 ? 12.423 6.563 40.958 1.000 22.150 236 ALA Y C 1
ATOM 7893 O O . ALA B 1 236 ? 12.121 6.468 39.754 1.000 23.404 236 ALA Y O 1
ATOM 7895 N N . VAL B 1 237 ? 11.653 6.035 41.909 1.000 22.253 237 VAL Y N 1
ATOM 7896 C CA . VAL B 1 237 ? 10.422 5.333 41.560 1.000 22.941 237 VAL Y CA 1
ATOM 7897 C C . VAL B 1 237 ? 9.377 6.348 41.075 1.000 24.923 237 VAL Y C 1
ATOM 7898 O O . VAL B 1 237 ? 8.717 6.148 40.033 1.000 26.311 237 VAL Y O 1
ATOM 7902 N N . LYS B 1 238 ? 9.181 7.431 41.824 1.000 23.589 238 LYS Y N 1
ATOM 7903 C CA . LYS B 1 238 ? 8.004 8.274 41.570 1.000 24.413 238 LYS Y CA 1
ATOM 7904 C C . LYS B 1 238 ? 8.303 9.325 40.506 1.000 28.630 238 LYS Y C 1
ATOM 7905 O O . LYS B 1 238 ? 7.431 9.636 39.684 1.000 31.370 238 LYS Y O 1
ATOM 7911 N N . GLU B 1 239 ? 9.505 9.874 40.493 1.000 23.763 239 GLU Y N 1
ATOM 7912 C CA . GLU B 1 239 ? 9.814 10.924 39.527 1.000 25.305 239 GLU Y CA 1
ATOM 7913 C C . GLU B 1 239 ? 10.454 10.327 38.278 1.000 28.816 239 GLU Y C 1
ATOM 7914 O O . GLU B 1 239 ? 10.229 10.830 37.172 1.000 29.798 239 GLU Y O 1
ATOM 7920 N N . ALA B 1 240 ? 11.300 9.304 38.432 1.000 24.537 240 ALA Y N 1
ATOM 7921 C CA . ALA B 1 240 ? 12.049 8.809 37.268 1.000 22.953 240 ALA Y CA 1
ATOM 7922 C C . ALA B 1 240 ? 11.462 7.509 36.721 1.000 23.652 240 ALA Y C 1
ATOM 7923 O O . ALA B 1 240 ? 11.926 6.995 35.705 1.000 23.600 240 ALA Y O 1
ATOM 7925 N N . ASN B 1 241 ? 10.398 6.984 37.344 1.000 23.045 241 ASN Y N 1
ATOM 7926 C CA . ASN B 1 241 ? 9.695 5.799 36.840 1.000 22.474 241 ASN Y CA 1
ATOM 7927 C C . ASN B 1 241 ? 10.666 4.645 36.611 1.000 22.614 241 ASN Y C 1
ATOM 7928 O O . ASN B 1 241 ? 10.580 3.929 35.603 1.000 23.214 241 ASN Y O 1
ATOM 7933 N N . VAL B 1 242 ? 11.607 4.441 37.547 1.000 23.309 242 VAL Y N 1
ATOM 7934 C CA . VAL B 1 242 ? 12.603 3.397 37.393 1.000 20.619 242 VAL Y CA 1
ATOM 7935 C C . VAL B 1 242 ? 11.916 2.038 37.277 1.000 21.896 242 VAL Y C 1
ATOM 7936 O O . VAL B 1 242 ? 10.892 1.788 37.939 1.000 22.618 242 VAL Y O 1
ATOM 7940 N N . LEU B 1 243 ? 12.424 1.143 36.395 1.000 21.481 243 LEU Y N 1
ATOM 7941 C CA . LEU B 1 243 ? 11.697 -0.108 36.164 1.000 20.048 243 LEU Y CA 1
ATOM 7942 C C . LEU B 1 243 ? 12.282 -1.346 36.845 1.000 20.540 243 LEU Y C 1
ATOM 7943 O O . LEU B 1 243 ? 11.684 -2.429 36.785 1.000 20.365 243 LEU Y O 1
ATOM 7948 N N . SER B 1 244 ? 13.410 -1.201 37.570 1.000 19.263 244 SER Y N 1
ATOM 7949 C CA . SER B 1 244 ? 13.856 -2.336 38.367 1.000 20.424 244 SER Y CA 1
ATOM 7950 C C . SER B 1 244 ? 14.522 -1.837 39.654 1.000 20.823 244 SER Y C 1
ATOM 7951 O O . SER B 1 244 ? 15.062 -0.722 39.722 1.000 19.475 244 SER Y O 1
ATOM 7954 N N . VAL B 1 245 ? 14.398 -2.663 40.691 1.000 19.490 245 VAL Y N 1
ATOM 7955 C CA . VAL B 1 245 ? 15.072 -2.447 41.977 1.000 19.764 245 VAL Y CA 1
ATOM 7956 C C . VAL B 1 245 ? 15.774 -3.753 42.337 1.000 19.348 245 VAL Y C 1
ATOM 7957 O O . VAL B 1 245 ? 15.248 -4.821 42.087 1.000 20.757 245 VAL Y O 1
ATOM 7961 N N . MET B 1 246 ? 16.979 -3.650 42.912 1.000 19.332 246 MET Y N 1
ATOM 7962 C CA . MET B 1 246 ? 17.702 -4.802 43.438 1.000 20.079 246 MET Y CA 1
ATOM 7963 C C . MET B 1 246 ? 17.792 -4.664 44.963 1.000 19.652 246 MET Y C 1
ATOM 7964 O O . MET B 1 246 ? 18.070 -3.566 45.432 1.000 22.490 246 MET Y O 1
ATOM 7969 N N . ASN B 1 247 ? 17.634 -5.791 45.691 1.000 21.401 247 ASN Y N 1
ATOM 7970 C CA . ASN B 1 247 ? 17.651 -5.696 47.151 1.000 19.957 247 ASN Y CA 1
ATOM 7971 C C . ASN B 1 247 ? 19.082 -5.655 47.724 1.000 21.988 247 ASN Y C 1
ATOM 7972 O O . ASN B 1 247 ? 20.091 -5.957 47.060 1.000 22.014 247 ASN Y O 1
ATOM 7977 N N . SER B 1 248 ? 19.149 -5.300 49.009 1.000 19.669 248 SER Y N 1
ATOM 7978 C CA . SER B 1 248 ? 20.380 -5.313 49.801 1.000 19.729 248 SER Y CA 1
ATOM 7979 C C . SER B 1 248 ? 20.668 -6.697 50.381 1.000 19.919 248 SER Y C 1
ATOM 7980 O O . SER B 1 248 ? 19.774 -7.389 50.843 1.000 20.677 248 SER Y O 1
ATOM 7983 N N . TYR B 1 249 ? 21.973 -7.031 50.438 1.000 20.579 249 TYR Y N 1
ATOM 7984 C CA . TYR B 1 249 ? 22.408 -8.273 51.073 1.000 21.090 249 TYR Y CA 1
ATOM 7985 C C . TYR B 1 249 ? 22.278 -8.227 52.602 1.000 21.243 249 TYR Y C 1
ATOM 7986 O O . TYR B 1 249 ? 22.316 -9.284 53.264 1.000 22.373 249 TYR Y O 1
ATOM 7995 N N . SER B 1 250 ? 22.152 -7.023 53.159 1.000 19.753 250 SER Y N 1
ATOM 7996 C CA . SER B 1 250 ? 22.168 -6.923 54.617 1.000 19.700 250 SER Y CA 1
ATOM 7997 C C . SER B 1 250 ? 20.796 -7.141 55.246 1.000 20.100 250 SER Y C 1
ATOM 7998 O O . SER B 1 250 ? 19.755 -6.936 54.610 1.000 21.155 250 SER Y O 1
ATOM 8001 N N . GLU B 1 251 ? 20.838 -7.456 56.553 1.000 19.095 251 GLU Y N 1
ATOM 8002 C CA . GLU B 1 251 ? 19.630 -7.401 57.379 1.000 19.688 251 GLU Y CA 1
ATOM 8003 C C . GLU B 1 251 ? 19.428 -5.979 57.893 1.000 20.236 251 GLU Y C 1
ATOM 8004 O O . GLU B 1 251 ? 20.382 -5.232 58.088 1.000 20.709 251 GLU Y O 1
ATOM 8010 N N . ILE B 1 252 ? 18.149 -5.630 58.114 1.000 19.610 252 ILE Y N 1
ATOM 8011 C CA . ILE B 1 252 ? 17.843 -4.434 58.906 1.000 19.943 252 ILE Y CA 1
ATOM 8012 C C . ILE B 1 252 ? 17.226 -4.952 60.199 1.000 21.603 252 ILE Y C 1
ATOM 8013 O O . ILE B 1 252 ? 16.110 -5.513 60.186 1.000 20.488 252 ILE Y O 1
ATOM 8018 N N . ASP B 1 253 ? 17.988 -4.832 61.307 1.000 20.424 253 ASP Y N 1
ATOM 8019 C CA . ASP B 1 253 ? 17.416 -5.101 62.621 1.000 22.058 253 ASP Y CA 1
ATOM 8020 C C . ASP B 1 253 ? 16.789 -6.497 62.706 1.000 21.306 253 ASP Y C 1
ATOM 8021 O O . ASP B 1 253 ? 15.691 -6.634 63.262 1.000 21.369 253 ASP Y O 1
ATOM 8026 N N . GLY B 1 254 ? 17.445 -7.523 62.167 1.000 19.877 254 GLY Y N 1
ATOM 8027 C CA . GLY B 1 254 ? 17.008 -8.915 62.311 1.000 20.675 254 GLY Y CA 1
ATOM 8028 C C . GLY B 1 254 ? 16.330 -9.480 61.059 1.000 20.660 254 GLY Y C 1
ATOM 8029 O O . GLY B 1 254 ? 16.119 -10.684 60.978 1.000 21.688 254 GLY Y O 1
ATOM 8030 N N . VAL B 1 255 ? 16.042 -8.629 60.062 1.000 19.675 255 VAL Y N 1
ATOM 8031 C CA . VAL B 1 255 ? 15.333 -9.090 58.864 1.000 20.104 255 VAL Y CA 1
ATOM 8032 C C . VAL B 1 255 ? 16.195 -8.843 57.621 1.000 19.818 255 VAL Y C 1
ATOM 8033 O O . VAL B 1 255 ? 16.383 -7.698 57.227 1.000 20.199 255 VAL Y O 1
ATOM 8037 N N . PRO B 1 256 ? 16.734 -9.897 56.972 1.000 21.787 256 PRO Y N 1
ATOM 8038 C CA . PRO B 1 256 ? 17.370 -9.746 55.663 1.000 21.796 256 PRO Y CA 1
ATOM 8039 C C . PRO B 1 256 ? 16.443 -9.068 54.656 1.000 22.095 256 PRO Y C 1
ATOM 8040 O O . PRO B 1 256 ? 15.260 -9.395 54.574 1.000 20.268 256 PRO Y O 1
ATOM 8044 N N . CYS B 1 257 ? 16.975 -8.072 53.934 1.000 19.840 257 CYS Y N 1
ATOM 8045 C CA . CYS B 1 257 ? 16.164 -7.375 52.934 1.000 21.185 257 CYS Y CA 1
ATOM 8046 C C . CYS B 1 257 ? 15.564 -8.320 51.893 1.000 21.423 257 CYS Y C 1
ATOM 8047 O O . CYS B 1 257 ? 14.424 -8.111 51.486 1.000 20.005 257 CYS Y O 1
ATOM 8050 N N . ALA B 1 258 ? 16.273 -9.403 51.516 1.000 20.714 258 ALA Y N 1
ATOM 8051 C CA . ALA B 1 258 ? 15.718 -10.324 50.516 1.000 22.041 258 ALA Y CA 1
ATOM 8052 C C . ALA B 1 258 ? 14.537 -11.140 51.063 1.000 23.415 258 ALA Y C 1
ATOM 8053 O O . ALA B 1 258 ? 13.840 -11.779 50.273 1.000 24.124 258 ALA Y O 1
ATOM 8055 N N . ALA B 1 259 ? 14.309 -11.133 52.374 1.000 19.799 259 ALA Y N 1
ATOM 8056 C CA . ALA B 1 259 ? 13.159 -11.840 52.943 1.000 21.802 259 ALA Y CA 1
ATOM 8057 C C . ALA B 1 259 ? 12.155 -10.869 53.560 1.000 23.651 259 ALA Y C 1
ATOM 8058 O O . ALA B 1 259 ? 11.325 -11.314 54.350 1.000 24.124 259 ALA Y O 1
ATOM 8060 N N . ASN B 1 260 ? 12.235 -9.571 53.211 1.000 20.295 260 ASN Y N 1
ATOM 8061 C CA . ASN B 1 260 ? 11.413 -8.589 53.922 1.000 20.845 260 ASN Y CA 1
ATOM 8062 C C . ASN B 1 260 ? 10.268 -8.068 53.049 1.000 20.698 260 ASN Y C 1
ATOM 8063 O O . ASN B 1 260 ? 10.452 -7.135 52.264 1.000 21.031 260 ASN Y O 1
ATOM 8068 N N . ARG B 1 261 ? 9.056 -8.647 53.213 1.000 21.100 261 ARG Y N 1
ATOM 8069 C CA . ARG B 1 261 ? 7.910 -8.197 52.418 1.000 20.733 261 ARG Y CA 1
ATOM 8070 C C . ARG B 1 261 ? 7.539 -6.769 52.805 1.000 20.271 261 ARG Y C 1
ATOM 8071 O O . ARG B 1 261 ? 7.071 -6.013 51.961 1.000 21.244 261 ARG Y O 1
ATOM 8079 N N . LYS B 1 262 ? 7.800 -6.395 54.075 1.000 19.940 262 LYS Y N 1
ATOM 8080 C CA . LYS B 1 262 ? 7.437 -5.035 54.453 1.000 21.662 262 LYS Y CA 1
ATOM 8081 C C . LYS B 1 262 ? 8.231 -4.017 53.646 1.000 21.292 262 LYS Y C 1
ATOM 8082 O O . LYS B 1 262 ? 7.775 -2.894 53.489 1.000 21.966 262 LYS Y O 1
ATOM 8088 N N . LEU B 1 263 ? 9.436 -4.396 53.182 1.000 20.340 263 LEU Y N 1
ATOM 8089 C CA . LEU B 1 263 ? 10.278 -3.467 52.468 1.000 18.782 263 LEU Y CA 1
ATOM 8090 C C . LEU B 1 263 ? 10.048 -3.624 50.955 1.000 19.364 263 LEU Y C 1
ATOM 8091 O O . LEU B 1 263 ? 9.767 -2.641 50.283 1.000 22.127 263 LEU Y O 1
ATOM 8096 N N . LEU B 1 264 ? 10.230 -4.842 50.411 1.000 19.839 264 LEU Y N 1
ATOM 8097 C CA . LEU B 1 264 ? 10.247 -4.996 48.950 1.000 19.642 264 LEU Y CA 1
ATOM 8098 C C . LEU B 1 264 ? 8.828 -4.948 48.345 1.000 22.636 264 LEU Y C 1
ATOM 8099 O O . LEU B 1 264 ? 8.692 -4.763 47.120 1.000 22.573 264 LEU Y O 1
ATOM 8104 N N . THR B 1 265 ? 7.783 -5.148 49.179 1.000 20.769 265 THR Y N 1
ATOM 8105 C CA . THR B 1 265 ? 6.414 -5.048 48.686 1.000 20.357 265 THR Y CA 1
ATOM 8106 C C . THR B 1 265 ? 5.687 -3.864 49.342 1.000 19.337 265 THR Y C 1
ATOM 8107 O O . THR B 1 265 ? 5.155 -3.003 48.641 1.000 21.539 265 THR Y O 1
ATOM 8111 N N . ASP B 1 266 ? 5.621 -3.832 50.687 1.000 20.547 266 ASP Y N 1
ATOM 8112 C CA . ASP B 1 266 ? 4.709 -2.848 51.292 1.000 22.203 266 ASP Y CA 1
ATOM 8113 C C . ASP B 1 266 ? 5.165 -1.418 51.029 1.000 21.849 266 ASP Y C 1
ATOM 8114 O O . ASP B 1 266 ? 4.349 -0.539 50.777 1.000 22.188 266 ASP Y O 1
ATOM 8119 N N . ILE B 1 267 ? 6.465 -1.143 51.182 1.000 21.260 267 ILE Y N 1
ATOM 8120 C CA . ILE B 1 267 ? 6.950 0.193 50.852 1.000 19.684 267 ILE Y CA 1
ATOM 8121 C C . ILE B 1 267 ? 7.008 0.362 49.332 1.000 20.931 267 ILE Y C 1
ATOM 8122 O O . ILE B 1 267 ? 6.426 1.284 48.764 1.000 20.427 267 ILE Y O 1
ATOM 8127 N N . LEU B 1 268 ? 7.784 -0.512 48.681 1.000 20.083 268 LEU Y N 1
ATOM 8128 C CA . LEU B 1 268 ? 8.136 -0.230 47.282 1.000 21.371 268 LEU Y CA 1
ATOM 8129 C C . LEU B 1 268 ? 6.922 -0.304 46.342 1.000 21.694 268 LEU Y C 1
ATOM 8130 O O . LEU B 1 268 ? 6.750 0.602 45.517 1.000 22.230 268 LEU Y O 1
ATOM 8135 N N A ARG B 1 269 ? 6.113 -1.368 46.474 0.500 21.623 269 ARG Y N 1
ATOM 8136 N N B ARG B 1 269 ? 6.114 -1.373 46.454 0.500 21.828 269 ARG Y N 1
ATOM 8137 C CA A ARG B 1 269 ? 4.969 -1.534 45.585 0.500 23.987 269 ARG Y CA 1
ATOM 8138 C CA B ARG B 1 269 ? 4.968 -1.557 45.563 0.500 24.224 269 ARG Y CA 1
ATOM 8139 C C A ARG B 1 269 ? 3.723 -0.834 46.109 0.500 24.059 269 ARG Y C 1
ATOM 8140 C C B ARG B 1 269 ? 3.691 -0.903 46.078 0.500 23.800 269 ARG Y C 1
ATOM 8141 O O A ARG B 1 269 ? 3.117 -0.064 45.369 0.500 26.215 269 ARG Y O 1
ATOM 8142 O O B ARG B 1 269 ? 3.022 -0.244 45.287 0.500 23.776 269 ARG Y O 1
ATOM 8157 N N . LYS B 1 270 ? 3.330 -1.135 47.354 1.000 23.101 270 LYS Y N 1
ATOM 8158 C CA . LYS B 1 270 ? 2.060 -0.633 47.894 1.000 22.734 270 LYS Y CA 1
ATOM 8159 C C . LYS B 1 270 ? 2.123 0.864 48.145 1.000 23.679 270 LYS Y C 1
ATOM 8160 O O . LYS B 1 270 ? 1.320 1.602 47.584 1.000 24.259 270 LYS Y O 1
ATOM 8166 N N . ASP B 1 271 ? 3.103 1.311 48.941 1.000 22.336 271 ASP Y N 1
ATOM 8167 C CA . ASP B 1 271 ? 3.112 2.723 49.273 1.000 22.159 271 ASP Y CA 1
ATOM 8168 C C . ASP B 1 271 ? 3.534 3.578 48.075 1.000 24.324 271 ASP Y C 1
ATOM 8169 O O . ASP B 1 271 ? 2.963 4.634 47.868 1.000 25.059 271 ASP Y O 1
ATOM 8174 N N . TRP B 1 272 ? 4.549 3.137 47.320 1.000 22.440 272 TRP Y N 1
ATOM 8175 C CA . TRP B 1 272 ? 5.139 4.028 46.316 1.000 21.567 272 TRP Y CA 1
ATOM 8176 C C . TRP B 1 272 ? 4.614 3.765 44.905 1.000 24.462 272 TRP Y C 1
ATOM 8177 O O . TRP B 1 272 ? 4.862 4.599 44.027 1.000 25.699 272 TRP Y O 1
ATOM 8188 N N . GLY B 1 273 ? 3.993 2.608 44.690 1.000 24.722 273 GLY Y N 1
ATOM 8189 C CA . GLY B 1 273 ? 3.405 2.358 43.369 1.000 24.436 273 GLY Y CA 1
ATOM 8190 C C . GLY B 1 273 ? 4.408 1.863 42.322 1.000 31.414 273 GLY Y C 1
ATOM 8191 O O . GLY B 1 273 ? 4.180 2.034 41.104 1.000 29.067 273 GLY Y O 1
ATOM 8192 N N . PHE B 1 274 ? 5.518 1.234 42.757 1.000 24.650 274 PHE Y N 1
ATOM 8193 C CA . PHE B 1 274 ? 6.489 0.693 41.790 1.000 23.014 274 PHE Y CA 1
ATOM 8194 C C . PHE B 1 274 ? 5.831 -0.419 40.965 1.000 24.447 274 PHE Y C 1
ATOM 8195 O O . PHE B 1 274 ? 5.191 -1.297 41.516 1.000 26.599 274 PHE Y O 1
ATOM 8203 N N . GLU B 1 275 ? 6.047 -0.428 39.628 1.000 26.460 275 GLU Y N 1
ATOM 8204 C CA . GLU B 1 275 ? 5.378 -1.385 38.750 1.000 28.054 275 GLU Y CA 1
ATOM 8205 C C . GLU B 1 275 ? 6.356 -2.302 38.009 1.000 26.643 275 GLU Y C 1
ATOM 8206 O O . GLU B 1 275 ? 5.934 -3.180 37.256 1.000 29.864 275 GLU Y O 1
ATOM 8212 N N . GLY B 1 276 ? 7.651 -2.155 38.280 1.000 24.626 276 GLY Y N 1
ATOM 8213 C CA . GLY B 1 276 ? 8.665 -2.907 37.554 1.000 24.590 276 GLY Y CA 1
ATOM 8214 C C . GLY B 1 276 ? 8.976 -4.247 38.204 1.000 26.033 276 GLY Y C 1
ATOM 8215 O O . GLY B 1 276 ? 8.134 -4.800 38.901 1.000 26.172 276 GLY Y O 1
ATOM 8216 N N . ILE B 1 277 ? 10.205 -4.759 37.965 1.000 21.111 277 ILE Y N 1
ATOM 8217 C CA . ILE B 1 277 ? 10.618 -6.003 38.568 1.000 21.785 277 ILE Y CA 1
ATOM 8218 C C . ILE B 1 277 ? 11.647 -5.753 39.661 1.000 22.421 277 ILE Y C 1
ATOM 8219 O O . ILE B 1 277 ? 12.520 -4.906 39.535 1.000 22.113 277 ILE Y O 1
ATOM 8224 N N . VAL B 1 278 ? 11.565 -6.574 40.711 1.000 22.875 278 VAL Y N 1
ATOM 8225 C CA . VAL B 1 278 ? 12.635 -6.645 41.695 1.000 21.257 278 VAL Y CA 1
ATOM 8226 C C . VAL B 1 278 ? 13.513 -7.838 41.333 1.000 22.289 278 VAL Y C 1
ATOM 8227 O O . VAL B 1 278 ? 13.035 -8.977 41.246 1.000 21.889 278 VAL Y O 1
ATOM 8231 N N . VAL B 1 279 ? 14.808 -7.559 41.146 1.000 21.411 279 VAL Y N 1
ATOM 8232 C CA . VAL B 1 279 ? 15.764 -8.631 40.908 1.000 20.700 279 VAL Y CA 1
ATOM 8233 C C . VAL B 1 279 ? 16.611 -8.819 42.166 1.000 22.084 279 VAL Y C 1
ATOM 8234 O O . VAL B 1 279 ? 16.912 -7.853 42.872 1.000 22.127 279 VAL Y O 1
ATOM 8238 N N . SER B 1 280 ? 16.980 -10.074 42.431 1.000 20.301 280 SER Y N 1
ATOM 8239 C CA . SER B 1 280 ? 17.783 -10.313 43.627 1.000 19.574 280 SER Y CA 1
ATOM 8240 C C . SER B 1 280 ? 19.182 -9.759 43.372 1.000 21.461 280 SER Y C 1
ATOM 8241 O O . SER B 1 280 ? 19.692 -9.821 42.248 1.000 21.873 280 SER Y O 1
ATOM 8244 N N . ASP B 1 281 ? 19.864 -9.313 44.455 1.000 20.987 281 ASP Y N 1
ATOM 8245 C CA . ASP B 1 281 ? 21.325 -9.256 44.349 1.000 19.837 281 ASP Y CA 1
ATOM 8246 C C . ASP B 1 281 ? 21.826 -10.682 44.103 1.000 19.167 281 ASP Y C 1
ATOM 8247 O O . ASP B 1 281 ? 21.100 -11.669 44.312 1.000 21.807 281 ASP Y O 1
ATOM 8252 N N . TYR B 1 282 ? 23.066 -10.788 43.598 1.000 20.062 282 TYR Y N 1
ATOM 8253 C CA . TYR B 1 282 ? 23.554 -12.110 43.170 1.000 19.121 282 TYR Y CA 1
ATOM 8254 C C . TYR B 1 282 ? 23.641 -13.085 44.325 1.000 20.326 282 TYR Y C 1
ATOM 8255 O O . TYR B 1 282 ? 24.333 -12.799 45.273 1.000 21.914 282 TYR Y O 1
ATOM 8264 N N . PHE B 1 283 ? 22.933 -14.224 44.228 1.000 20.571 283 PHE Y N 1
ATOM 8265 C CA . PHE B 1 283 ? 22.899 -15.256 45.276 1.000 22.024 283 PHE Y CA 1
ATOM 8266 C C . PHE B 1 283 ? 22.183 -14.765 46.540 1.000 23.578 283 PHE Y C 1
ATOM 8267 O O . PHE B 1 283 ? 22.211 -15.485 47.538 1.000 22.679 283 PHE Y O 1
ATOM 8275 N N . ALA B 1 284 ? 21.555 -13.579 46.523 1.000 22.788 284 ALA Y N 1
ATOM 8276 C CA . ALA B 1 284 ? 20.911 -13.101 47.753 1.000 20.633 284 ALA Y CA 1
ATOM 8277 C C . ALA B 1 284 ? 19.798 -14.035 48.239 1.000 23.004 284 ALA Y C 1
ATOM 8278 O O . ALA B 1 284 ? 19.523 -14.053 49.431 1.000 21.397 284 ALA Y O 1
ATOM 8280 N N . VAL B 1 285 ? 19.104 -14.762 47.341 1.000 22.174 285 VAL Y N 1
ATOM 8281 C CA . VAL B 1 285 ? 18.100 -15.713 47.805 1.000 23.404 285 VAL Y CA 1
ATOM 8282 C C . VAL B 1 285 ? 18.773 -16.898 48.502 1.000 22.883 285 VAL Y C 1
ATOM 8283 O O . VAL B 1 285 ? 18.446 -17.214 49.649 1.000 23.148 285 VAL Y O 1
ATOM 8287 N N . LYS B 1 286 ? 19.768 -17.509 47.846 1.000 21.510 286 LYS Y N 1
ATOM 8288 C CA . LYS B 1 286 ? 20.443 -18.685 48.409 1.000 23.969 286 LYS Y CA 1
ATOM 8289 C C . LYS B 1 286 ? 21.029 -18.382 49.792 1.000 23.350 286 LYS Y C 1
ATOM 8290 O O . LYS B 1 286 ? 20.948 -19.191 50.716 1.000 23.519 286 LYS Y O 1
ATOM 8296 N N . VAL B 1 287 ? 21.601 -17.186 49.960 1.000 22.309 287 VAL Y N 1
ATOM 8297 C CA . VAL B 1 287 ? 22.300 -16.957 51.213 1.000 22.607 287 VAL Y CA 1
ATOM 8298 C C . VAL B 1 287 ? 21.347 -16.586 52.357 1.000 23.756 287 VAL Y C 1
ATOM 8299 O O . VAL B 1 287 ? 21.804 -16.427 53.494 1.000 22.705 287 VAL Y O 1
ATOM 8303 N N . LEU B 1 288 ? 20.031 -16.501 52.109 1.000 22.703 288 LEU Y N 1
ATOM 8304 C CA . LEU B 1 288 ? 19.101 -16.511 53.231 1.000 22.668 288 LEU Y CA 1
ATOM 8305 C C . LEU B 1 288 ? 19.326 -17.758 54.081 1.000 23.738 288 LEU Y C 1
ATOM 8306 O O . LEU B 1 288 ? 19.151 -17.719 55.312 1.000 21.620 288 LEU Y O 1
ATOM 8311 N N . GLU B 1 289 ? 19.728 -18.854 53.432 1.000 22.874 289 GLU Y N 1
ATOM 8312 C CA . GLU B 1 289 ? 20.106 -20.054 54.157 1.000 23.521 289 GLU Y CA 1
ATOM 8313 C C . GLU B 1 289 ? 21.568 -19.961 54.598 1.000 25.645 289 GLU Y C 1
ATOM 8314 O O . GLU B 1 289 ? 21.888 -19.994 55.794 1.000 25.738 289 GLU Y O 1
ATOM 8320 N N . ASP B 1 290 ? 22.485 -19.818 53.625 1.000 24.075 290 ASP Y N 1
ATOM 8321 C CA . ASP B 1 290 ? 23.889 -20.072 53.895 1.000 24.258 290 ASP Y CA 1
ATOM 8322 C C . ASP B 1 290 ? 24.520 -19.039 54.814 1.000 25.078 290 ASP Y C 1
ATOM 8323 O O . ASP B 1 290 ? 25.386 -19.385 55.607 1.000 25.747 290 ASP Y O 1
ATOM 8328 N N . TYR B 1 291 ? 24.071 -17.787 54.716 1.000 22.835 291 TYR Y N 1
ATOM 8329 C CA . TYR B 1 291 ? 24.736 -16.716 55.431 1.000 21.251 291 TYR Y CA 1
ATOM 8330 C C . TYR B 1 291 ? 23.882 -16.255 56.608 1.000 21.700 291 TYR Y C 1
ATOM 8331 O O . TYR B 1 291 ? 24.352 -16.252 57.746 1.000 24.420 291 TYR Y O 1
ATOM 8340 N N . HIS B 1 292 ? 22.602 -15.893 56.359 1.000 22.312 292 HIS Y N 1
ATOM 8341 C CA . HIS B 1 292 ? 21.783 -15.314 57.423 1.000 21.584 292 HIS Y CA 1
ATOM 8342 C C . HIS B 1 292 ? 21.179 -16.394 58.320 1.000 23.464 292 HIS Y C 1
ATOM 8343 O O . HIS B 1 292 ? 20.798 -16.100 59.451 1.000 23.693 292 HIS Y O 1
ATOM 8350 N N . ARG B 1 293 ? 21.136 -17.660 57.862 1.000 21.906 293 ARG Y N 1
ATOM 8351 C CA . ARG B 1 293 ? 20.657 -18.783 58.659 1.000 22.261 293 ARG Y CA 1
ATOM 8352 C C . ARG B 1 293 ? 19.186 -18.590 59.077 1.000 23.360 293 ARG Y C 1
ATOM 8353 O O . ARG B 1 293 ? 18.808 -18.922 60.211 1.000 25.131 293 ARG Y O 1
ATOM 8361 N N . ILE B 1 294 ? 18.351 -18.063 58.169 1.000 22.271 294 ILE Y N 1
ATOM 8362 C CA . ILE B 1 294 ? 16.922 -17.994 58.458 1.000 21.179 294 ILE Y CA 1
ATOM 8363 C C . ILE B 1 294 ? 16.104 -18.888 57.528 1.000 25.983 294 ILE Y C 1
ATOM 8364 O O . ILE B 1 294 ? 14.884 -18.860 57.582 1.000 30.765 294 ILE Y O 1
ATOM 8369 N N . ALA B 1 295 ? 16.749 -19.568 56.571 1.000 24.123 295 ALA Y N 1
ATOM 8370 C CA . ALA B 1 295 ? 15.998 -20.495 55.730 1.000 22.824 295 ALA Y CA 1
ATOM 8371 C C . ALA B 1 295 ? 16.662 -21.857 55.849 1.000 25.541 295 ALA Y C 1
ATOM 8372 O O . ALA B 1 295 ? 17.882 -21.945 55.734 1.000 25.074 295 ALA Y O 1
ATOM 8374 N N . ARG B 1 296 ? 15.860 -22.915 56.068 1.000 28.042 296 ARG Y N 1
ATOM 8375 C CA . ARG B 1 296 ? 16.429 -24.220 56.383 1.000 29.478 296 ARG Y CA 1
ATOM 8376 C C . ARG B 1 296 ? 16.907 -24.978 55.151 1.000 31.268 296 ARG Y C 1
ATOM 8377 O O . ARG B 1 296 ? 17.701 -25.898 55.273 1.000 31.042 296 ARG Y O 1
ATOM 8385 N N . ASP B 1 297 ? 16.406 -24.594 53.972 1.000 27.199 297 ASP Y N 1
ATOM 8386 C CA . ASP B 1 297 ? 16.861 -25.213 52.735 1.000 26.598 297 ASP Y CA 1
ATOM 8387 C C . ASP B 1 297 ? 16.553 -24.264 51.588 1.000 26.429 297 ASP Y C 1
ATOM 8388 O O . ASP B 1 297 ? 16.043 -23.173 51.820 1.000 25.947 297 ASP Y O 1
ATOM 8393 N N . LYS B 1 298 ? 16.927 -24.643 50.358 1.000 20.574 298 LYS Y N 1
ATOM 8394 C CA . LYS B 1 298 ? 16.743 -23.750 49.211 1.000 25.353 298 LYS Y CA 1
ATOM 8395 C C . LYS B 1 298 ? 15.267 -23.482 48.940 1.000 24.452 298 LYS Y C 1
ATOM 8396 O O . LYS B 1 298 ? 14.942 -22.410 48.445 1.000 25.037 298 LYS Y O 1
ATOM 8402 N N . SER B 1 299 ? 14.367 -24.431 49.232 1.000 24.600 299 SER Y N 1
ATOM 8403 C CA . SER B 1 299 ? 12.968 -24.173 48.942 1.000 26.763 299 SER Y CA 1
ATOM 8404 C C . SER B 1 299 ? 12.379 -23.158 49.940 1.000 23.615 299 SER Y C 1
ATOM 8405 O O . SER B 1 299 ? 11.567 -22.309 49.510 1.000 24.924 299 SER Y O 1
ATOM 8408 N N . GLU B 1 300 ? 12.832 -23.181 51.213 1.000 24.584 300 GLU Y N 1
ATOM 8409 C CA . GLU B 1 300 ? 12.397 -22.128 52.126 1.000 23.748 300 GLU Y CA 1
ATOM 8410 C C . GLU B 1 300 ? 12.949 -20.760 51.729 1.000 21.258 300 GLU Y C 1
ATOM 8411 O O . GLU B 1 300 ? 12.258 -19.742 51.833 1.000 22.555 300 GLU Y O 1
ATOM 8417 N N . ALA B 1 301 ? 14.227 -20.723 51.304 1.000 21.882 301 ALA Y N 1
ATOM 8418 C CA . ALA B 1 301 ? 14.808 -19.473 50.816 1.000 21.038 301 ALA Y CA 1
ATOM 8419 C C . ALA B 1 301 ? 13.983 -18.929 49.642 1.000 22.364 301 ALA Y C 1
ATOM 8420 O O . ALA B 1 301 ? 13.646 -17.733 49.594 1.000 22.299 301 ALA Y O 1
ATOM 8422 N N . ALA B 1 302 ? 13.581 -19.828 48.731 1.000 21.219 302 ALA Y N 1
ATOM 8423 C CA . ALA B 1 302 ? 12.780 -19.398 47.595 1.000 22.187 302 ALA Y CA 1
ATOM 8424 C C . ALA B 1 302 ? 11.451 -18.819 48.089 1.000 22.367 302 ALA Y C 1
ATOM 8425 O O . ALA B 1 302 ? 10.987 -17.805 47.581 1.000 22.778 302 ALA Y O 1
ATOM 8427 N N . ARG B 1 303 ? 10.795 -19.516 49.047 1.000 21.554 303 ARG Y N 1
ATOM 8428 C CA . ARG B 1 303 ? 9.486 -19.047 49.491 1.000 21.731 303 ARG Y CA 1
ATOM 8429 C C . ARG B 1 303 ? 9.643 -17.674 50.149 1.000 22.649 303 ARG Y C 1
ATOM 8430 O O . ARG B 1 303 ? 8.833 -16.787 49.903 1.000 23.734 303 ARG Y O 1
ATOM 8438 N N . LEU B 1 304 ? 10.663 -17.510 51.018 1.000 20.929 304 LEU Y N 1
ATOM 8439 C CA . LEU B 1 304 ? 10.821 -16.217 51.697 1.000 22.860 304 LEU Y CA 1
ATOM 8440 C C . LEU B 1 304 ? 11.030 -15.087 50.689 1.000 22.189 304 LEU Y C 1
ATOM 8441 O O . LEU B 1 304 ? 10.492 -13.988 50.866 1.000 22.471 304 LEU Y O 1
ATOM 8446 N N . ALA B 1 305 ? 11.852 -15.343 49.668 1.000 21.086 305 ALA Y N 1
ATOM 8447 C CA . ALA B 1 305 ? 12.175 -14.273 48.713 1.000 19.379 305 ALA Y CA 1
ATOM 8448 C C . ALA B 1 305 ? 10.981 -13.942 47.808 1.000 20.278 305 ALA Y C 1
ATOM 8449 O O . ALA B 1 305 ? 10.725 -12.780 47.496 1.000 20.422 305 ALA Y O 1
ATOM 8451 N N . LEU B 1 306 ? 10.221 -14.976 47.405 1.000 21.160 306 LEU Y N 1
ATOM 8452 C CA . LEU B 1 306 ? 9.057 -14.706 46.570 1.000 23.023 306 LEU Y CA 1
ATOM 8453 C C . LEU B 1 306 ? 7.988 -13.972 47.375 1.000 20.807 306 LEU Y C 1
ATOM 8454 O O . LEU B 1 306 ? 7.422 -12.985 46.881 1.000 22.637 306 LEU Y O 1
ATOM 8459 N N . GLU B 1 307 ? 7.741 -14.430 48.624 1.000 21.185 307 GLU Y N 1
ATOM 8460 C CA . GLU B 1 307 ? 6.774 -13.683 49.425 1.000 21.485 307 GLU Y CA 1
ATOM 8461 C C . GLU B 1 307 ? 7.258 -12.252 49.685 1.000 23.244 307 GLU Y C 1
ATOM 8462 O O . GLU B 1 307 ? 6.459 -11.313 49.827 1.000 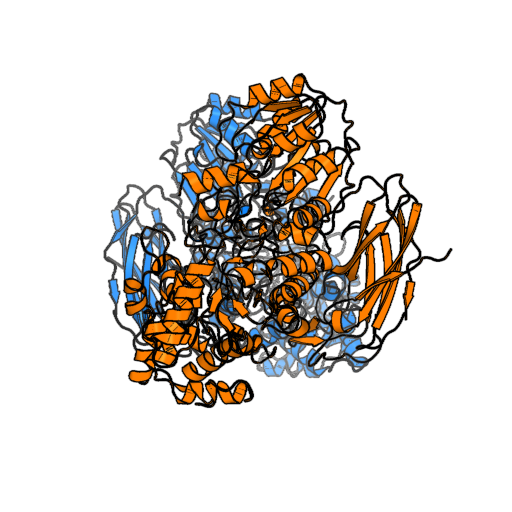24.538 307 GLU Y O 1
ATOM 8468 N N . ALA B 1 308 ? 8.575 -12.048 49.782 1.000 21.885 308 ALA Y N 1
ATOM 8469 C CA . ALA B 1 308 ? 9.036 -10.692 50.053 1.000 20.752 308 ALA Y CA 1
ATOM 8470 C C . ALA B 1 308 ? 8.788 -9.799 48.843 1.000 21.590 308 ALA Y C 1
ATOM 8471 O O . ALA B 1 308 ? 8.517 -8.616 48.985 1.000 21.724 308 ALA Y O 1
ATOM 8473 N N . GLY B 1 309 ? 8.852 -10.377 47.628 1.000 22.492 309 GLY Y N 1
ATOM 8474 C CA . GLY B 1 309 ? 8.621 -9.621 46.409 1.000 21.846 309 GLY Y CA 1
ATOM 8475 C C . GLY B 1 309 ? 9.784 -9.628 45.412 1.000 20.281 309 GLY Y C 1
ATOM 8476 O O . GLY B 1 309 ? 9.768 -8.831 44.472 1.000 23.625 309 GLY Y O 1
ATOM 8477 N N . ILE B 1 310 ? 10.723 -10.570 45.554 1.000 20.392 310 ILE Y N 1
ATOM 8478 C CA . ILE B 1 310 ? 11.755 -10.724 44.506 1.000 22.257 310 ILE Y CA 1
ATOM 8479 C C . ILE B 1 310 ? 11.093 -11.462 43.336 1.000 22.481 310 ILE Y C 1
ATOM 8480 O O . ILE B 1 310 ? 10.515 -12.536 43.518 1.000 22.924 310 ILE Y O 1
ATOM 8485 N N . ASP B 1 311 ? 11.188 -10.861 42.138 1.000 22.199 311 ASP Y N 1
ATOM 8486 C CA . ASP B 1 311 ? 10.614 -11.468 40.940 1.000 23.971 311 ASP Y CA 1
ATOM 8487 C C . ASP B 1 311 ? 11.603 -12.361 40.196 1.000 23.120 311 ASP Y C 1
ATOM 8488 O O . ASP B 1 311 ? 11.198 -13.364 39.623 1.000 23.760 311 ASP Y O 1
ATOM 8493 N N . VAL B 1 312 ? 12.898 -11.978 40.171 1.000 22.604 312 VAL Y N 1
ATOM 8494 C CA . VAL B 1 312 ? 13.874 -12.761 39.417 1.000 22.858 312 VAL Y CA 1
ATOM 8495 C C . VAL B 1 312 ? 15.082 -13.072 40.294 1.000 20.230 312 VAL Y C 1
ATOM 8496 O O . VAL B 1 312 ? 15.722 -12.190 40.862 1.000 21.849 312 VAL Y O 1
ATOM 8500 N N . GLU B 1 313 ? 15.390 -14.361 40.385 1.000 20.913 313 GLU Y N 1
ATOM 8501 C CA . GLU B 1 313 ? 16.574 -14.831 41.094 1.000 19.855 313 GLU Y CA 1
ATOM 8502 C C . GLU B 1 313 ? 17.774 -14.718 40.160 1.000 24.369 313 GLU Y C 1
ATOM 8503 O O . GLU B 1 313 ? 17.798 -15.365 39.097 1.000 24.216 313 GLU Y O 1
ATOM 8509 N N . LEU B 1 314 ? 18.756 -13.913 40.577 1.000 21.631 314 LEU Y N 1
ATOM 8510 C CA . LEU B 1 314 ? 20.011 -13.745 39.831 1.000 22.307 314 LEU Y CA 1
ATOM 8511 C C . LEU B 1 314 ? 21.163 -14.284 40.670 1.000 23.329 314 LEU Y C 1
ATOM 8512 O O . LEU B 1 314 ? 21.096 -14.269 41.908 1.000 21.468 314 LEU Y O 1
ATOM 8517 N N . PRO B 1 315 ? 22.334 -14.635 40.073 1.000 22.377 315 PRO Y N 1
ATOM 8518 C CA . PRO B 1 315 ? 22.587 -14.563 38.625 1.000 21.323 315 PRO Y CA 1
ATOM 8519 C C . PRO B 1 315 ? 22.262 -15.838 37.857 1.000 23.927 315 PRO Y C 1
ATOM 8520 O O . PRO B 1 315 ? 22.417 -15.852 36.628 1.000 24.781 315 PRO Y O 1
ATOM 8524 N N . LYS B 1 316 ? 21.802 -16.868 38.585 1.000 22.936 316 LYS Y N 1
ATOM 8525 C CA . LYS B 1 316 ? 21.413 -18.133 37.994 1.000 24.505 316 LYS Y CA 1
ATOM 8526 C C . LYS B 1 316 ? 20.325 -18.739 38.865 1.000 26.042 316 LYS Y C 1
ATOM 8527 O O . LYS B 1 316 ? 20.380 -18.638 40.092 1.000 26.325 316 LYS Y O 1
ATOM 8533 N N . THR B 1 317 ? 19.370 -19.405 38.219 1.000 23.616 317 THR Y N 1
ATOM 8534 C CA . THR B 1 317 ? 18.364 -20.140 38.963 1.000 26.582 317 THR Y CA 1
ATOM 8535 C C . THR B 1 317 ? 19.053 -21.097 39.927 1.000 27.761 317 THR Y C 1
ATOM 8536 O O . THR B 1 317 ? 19.944 -21.876 39.552 1.000 25.623 317 THR Y O 1
ATOM 8540 N N . GLU B 1 318 ? 18.617 -21.059 41.189 1.000 26.229 318 GLU Y N 1
ATOM 8541 C CA . GLU B 1 318 ? 19.186 -21.975 42.150 1.000 24.049 318 GLU Y CA 1
ATOM 8542 C C . GLU B 1 318 ? 18.068 -22.362 43.122 1.000 28.145 318 GLU Y C 1
ATOM 8543 O O . GLU B 1 318 ? 17.666 -23.519 43.207 1.000 32.151 318 GLU Y O 1
ATOM 8549 N N . CYS B 1 319 ? 17.524 -21.377 43.828 1.000 24.220 319 CYS Y N 1
ATOM 8550 C CA . CYS B 1 319 ? 16.442 -21.709 44.747 1.000 24.000 319 CYS Y CA 1
ATOM 8551 C C . CYS B 1 319 ? 15.090 -21.683 44.033 1.000 23.669 319 CYS Y C 1
ATOM 8552 O O . CYS B 1 319 ? 14.178 -22.415 44.424 1.000 24.521 319 CYS Y O 1
ATOM 8555 N N . TYR B 1 320 ? 14.917 -20.767 43.067 1.000 24.119 320 TYR Y N 1
ATOM 8556 C CA . TYR B 1 320 ? 13.602 -20.524 42.505 1.000 24.486 320 TYR Y CA 1
ATOM 8557 C C . TYR B 1 320 ? 13.099 -21.722 41.694 1.000 25.793 320 TYR Y C 1
ATOM 8558 O O . TYR B 1 320 ? 11.894 -21.835 41.549 1.000 25.113 320 TYR Y O 1
ATOM 8567 N N . GLN B 1 321 ? 13.972 -22.669 41.311 1.000 25.299 321 GLN Y N 1
ATOM 8568 C CA . GLN B 1 321 ? 13.440 -23.863 40.665 1.000 26.613 321 GLN Y CA 1
ATOM 8569 C C . GLN B 1 321 ? 12.500 -24.637 41.592 1.000 26.102 321 GLN Y C 1
ATOM 8570 O O . GLN B 1 321 ? 11.530 -25.225 41.096 1.000 26.688 321 GLN Y O 1
ATOM 8576 N N . TYR B 1 322 ? 12.722 -24.537 42.918 1.000 23.672 322 TYR Y N 1
ATOM 8577 C CA . TYR B 1 322 ? 11.885 -25.240 43.893 1.000 24.551 322 TYR Y CA 1
ATOM 8578 C C . TYR B 1 322 ? 10.513 -24.591 44.103 1.000 22.576 322 TYR Y C 1
ATOM 8579 O O . TYR B 1 322 ? 9.681 -25.187 44.782 1.000 24.976 322 TYR Y O 1
ATOM 8588 N N . LEU B 1 323 ? 10.257 -23.428 43.487 1.000 23.188 323 LEU Y N 1
ATOM 8589 C CA . LEU B 1 323 ? 8.894 -22.883 43.551 1.000 23.819 323 LEU Y CA 1
ATOM 8590 C C . LEU B 1 323 ? 7.912 -23.851 42.889 1.000 24.166 323 LEU Y C 1
ATOM 8591 O O . LEU B 1 323 ? 6.730 -23.861 43.239 1.000 25.975 323 LEU Y O 1
ATOM 8596 N N . LYS B 1 324 ? 8.364 -24.597 41.861 1.000 24.766 324 LYS Y N 1
ATOM 8597 C CA . LYS B 1 324 ? 7.481 -25.565 41.224 1.000 25.424 324 LYS Y CA 1
ATOM 8598 C C . LYS B 1 324 ? 7.059 -26.617 42.251 1.000 25.702 324 LYS Y C 1
ATOM 8599 O O . LYS B 1 324 ? 5.867 -26.884 42.408 1.000 27.184 324 LYS Y O 1
ATOM 8605 N N . ASP B 1 325 ? 8.031 -27.161 43.001 1.000 26.011 325 ASP Y N 1
ATOM 8606 C CA . ASP B 1 325 ? 7.731 -28.176 44.011 1.000 27.619 325 ASP Y CA 1
ATOM 8607 C C . ASP B 1 325 ? 6.840 -27.585 45.103 1.000 27.407 325 ASP Y C 1
ATOM 8608 O O . ASP B 1 325 ? 5.938 -28.261 45.610 1.000 27.315 325 ASP Y O 1
ATOM 8613 N N . LEU B 1 326 ? 7.085 -26.323 45.456 1.000 24.882 326 LEU Y N 1
ATOM 8614 C CA . LEU B 1 326 ? 6.311 -25.744 46.552 1.000 24.386 326 LEU Y CA 1
ATOM 8615 C C . LEU B 1 326 ? 4.839 -25.632 46.169 1.000 26.565 326 LEU Y C 1
ATOM 8616 O O . LEU B 1 326 ? 3.964 -25.800 47.025 1.000 27.494 326 LEU Y O 1
ATOM 8621 N N . VAL B 1 327 ? 4.551 -25.303 44.901 1.000 23.447 327 VAL Y N 1
ATOM 8622 C CA . VAL B 1 327 ? 3.165 -25.288 44.474 1.000 24.430 327 VAL Y CA 1
ATOM 8623 C C . VAL B 1 327 ? 2.597 -26.709 44.408 1.000 26.401 327 VAL Y C 1
ATOM 8624 O O . VAL B 1 327 ? 1.459 -26.957 44.849 1.000 29.594 327 VAL Y O 1
ATOM 8628 N N . GLU B 1 328 ? 3.353 -27.632 43.809 1.000 26.937 328 GLU Y N 1
ATOM 8629 C CA . GLU B 1 328 ? 2.856 -28.997 43.661 1.000 27.402 328 GLU Y CA 1
ATOM 8630 C C . GLU B 1 328 ? 2.581 -29.647 45.015 1.000 29.745 328 GLU Y C 1
ATOM 8631 O O . GLU B 1 328 ? 1.686 -30.509 45.096 1.000 32.107 328 GLU Y O 1
ATOM 8637 N N . LYS B 1 329 ? 3.320 -29.237 46.063 1.000 26.905 329 LYS Y N 1
ATOM 8638 C CA . LYS B 1 329 ? 3.155 -29.815 47.379 1.000 26.898 329 LYS Y CA 1
ATOM 8639 C C . LYS B 1 329 ? 2.144 -29.020 48.215 1.000 30.306 329 LYS Y C 1
ATOM 8640 O O . LYS B 1 329 ? 2.007 -29.286 49.416 1.000 30.923 329 LYS Y O 1
ATOM 8646 N N . GLY B 1 330 ? 1.526 -27.984 47.601 1.000 26.513 330 GLY Y N 1
ATOM 8647 C CA . GLY B 1 330 ? 0.512 -27.229 48.321 1.000 25.730 330 GLY Y CA 1
ATOM 8648 C C . GLY B 1 330 ? 1.073 -26.386 49.466 1.000 27.602 330 GLY Y C 1
ATOM 8649 O O . GLY B 1 330 ? 0.363 -26.148 50.448 1.000 26.288 330 GLY Y O 1
ATOM 8650 N N . ILE B 1 331 ? 2.332 -25.913 49.329 1.000 24.079 331 ILE Y N 1
ATOM 8651 C CA . ILE B 1 331 ? 2.938 -25.062 50.347 1.000 24.691 331 ILE Y CA 1
ATOM 8652 C C . ILE B 1 331 ? 2.713 -23.599 50.032 1.000 25.170 331 ILE Y C 1
ATOM 8653 O O . ILE B 1 331 ? 2.590 -22.793 50.945 1.000 26.485 331 ILE Y O 1
ATOM 8658 N N . ILE B 1 332 ? 2.785 -23.220 48.731 1.000 24.475 332 ILE Y N 1
ATOM 8659 C CA . ILE B 1 332 ? 2.457 -21.873 48.302 1.000 23.595 332 ILE Y CA 1
ATOM 8660 C C . ILE B 1 332 ? 1.396 -21.947 47.216 1.000 25.064 332 ILE Y C 1
ATOM 8661 O O . ILE B 1 332 ? 1.241 -23.013 46.598 1.000 24.053 332 ILE Y O 1
ATOM 8666 N N . SER B 1 333 ? 0.693 -20.818 46.997 1.000 24.405 333 SER Y N 1
ATOM 8667 C CA . SER B 1 333 ? -0.352 -20.772 45.982 1.000 23.551 333 SER Y CA 1
ATOM 8668 C C . SER B 1 333 ? 0.301 -20.381 44.663 1.000 25.158 333 SER Y C 1
ATOM 8669 O O . SER B 1 333 ? 1.173 -19.498 44.625 1.000 23.944 333 SER Y O 1
ATOM 8672 N N . GLU B 1 334 ? -0.153 -21.029 43.577 1.000 24.353 334 GLU Y N 1
ATOM 8673 C CA . GLU B 1 334 ? 0.313 -20.642 42.252 1.000 25.233 334 GLU Y CA 1
ATOM 8674 C C . GLU B 1 334 ? -0.030 -19.175 41.946 1.000 26.181 334 GLU Y C 1
ATOM 8675 O O . GLU B 1 334 ? 0.624 -18.554 41.104 1.000 24.655 334 GLU Y O 1
ATOM 8681 N N . ALA B 1 335 ? -1.059 -18.598 42.607 1.000 23.327 335 ALA Y N 1
ATOM 8682 C CA . ALA B 1 335 ? -1.399 -17.197 42.344 1.000 24.383 335 ALA Y CA 1
ATOM 8683 C C . ALA B 1 335 ? -0.201 -16.289 42.656 1.000 23.797 335 ALA Y C 1
ATOM 8684 O O . ALA B 1 335 ? -0.068 -15.212 42.081 1.000 25.239 335 ALA Y O 1
ATOM 8686 N N . LEU B 1 336 ? 0.600 -16.663 43.649 1.000 24.187 336 LEU Y N 1
ATOM 8687 C CA . LEU B 1 336 ? 1.725 -15.818 44.042 1.000 23.625 336 LEU Y CA 1
ATOM 8688 C C . LEU B 1 336 ? 2.837 -15.856 42.976 1.000 25.466 336 LEU Y C 1
ATOM 8689 O O . LEU B 1 336 ? 3.468 -14.849 42.690 1.000 25.227 336 LEU Y O 1
ATOM 8694 N N . ILE B 1 337 ? 3.038 -17.028 42.386 1.000 22.222 337 ILE Y N 1
ATOM 8695 C CA . ILE B 1 337 ? 3.917 -17.163 41.219 1.000 24.262 337 ILE Y CA 1
ATOM 8696 C C . ILE B 1 337 ? 3.374 -16.336 40.050 1.000 25.141 337 ILE Y C 1
ATOM 8697 O O . ILE B 1 337 ? 4.123 -15.590 39.406 1.000 24.862 337 ILE Y O 1
ATOM 8702 N N . ASP B 1 338 ? 2.061 -16.418 39.812 1.000 23.776 338 ASP Y N 1
ATOM 8703 C CA . ASP B 1 338 ? 1.472 -15.700 38.689 1.000 23.867 338 ASP Y CA 1
ATOM 8704 C C . ASP B 1 338 ? 1.717 -14.199 38.816 1.000 24.267 338 ASP Y C 1
ATOM 8705 O O . ASP B 1 338 ? 1.968 -13.516 37.834 1.000 24.855 338 ASP Y O 1
ATOM 8710 N N . GLU B 1 339 ? 1.688 -13.686 40.056 1.000 23.329 339 GLU Y N 1
ATOM 8711 C CA . GLU B 1 339 ? 1.839 -12.257 40.263 1.000 24.743 339 GLU Y CA 1
ATOM 8712 C C . GLU B 1 339 ? 3.243 -11.830 39.808 1.000 25.728 339 GLU Y C 1
ATOM 8713 O O . GLU B 1 339 ? 3.424 -10.787 39.183 1.000 25.571 339 GLU Y O 1
ATOM 8719 N N . ALA B 1 340 ? 4.261 -12.635 40.141 1.000 24.329 340 ALA Y N 1
ATOM 8720 C CA . ALA B 1 340 ? 5.647 -12.307 39.792 1.000 24.261 340 ALA Y CA 1
ATOM 8721 C C . ALA B 1 340 ? 5.819 -12.466 38.272 1.000 22.819 340 ALA Y C 1
ATOM 8722 O O . ALA B 1 340 ? 6.470 -11.643 37.632 1.000 24.558 340 ALA Y O 1
ATOM 8724 N N . VAL B 1 341 ? 5.271 -13.559 37.732 1.000 22.269 341 VAL Y N 1
ATOM 8725 C CA . VAL B 1 341 ? 5.435 -13.791 36.295 1.000 23.193 341 VAL Y CA 1
ATOM 8726 C C . VAL B 1 341 ? 4.807 -12.636 35.510 1.000 23.363 341 VAL Y C 1
ATOM 8727 O O . VAL B 1 341 ? 5.340 -12.186 34.491 1.000 24.074 341 VAL Y O 1
ATOM 8731 N N . THR B 1 342 ? 3.645 -12.146 35.952 1.000 23.501 342 THR Y N 1
ATOM 8732 C CA . THR B 1 342 ? 2.979 -11.017 35.316 1.000 23.172 342 THR Y CA 1
ATOM 8733 C C . THR B 1 342 ? 3.924 -9.819 35.208 1.000 26.115 342 THR Y C 1
ATOM 8734 O O . THR B 1 342 ? 3.939 -9.116 34.179 1.000 25.769 342 THR Y O 1
ATOM 8738 N N . ARG B 1 343 ? 4.678 -9.531 36.288 1.000 22.095 343 ARG Y N 1
ATOM 8739 C CA . ARG B 1 343 ? 5.554 -8.361 36.276 1.000 21.211 343 ARG Y CA 1
ATOM 8740 C C . ARG B 1 343 ? 6.676 -8.533 35.245 1.000 22.314 343 ARG Y C 1
ATOM 8741 O O . ARG B 1 343 ? 7.019 -7.584 34.537 1.000 24.918 343 ARG Y O 1
ATOM 8749 N N . VAL B 1 344 ? 7.220 -9.761 35.153 1.000 22.446 344 VAL Y N 1
ATOM 8750 C CA . VAL B 1 344 ? 8.314 -10.047 34.232 1.000 21.830 344 VAL Y CA 1
ATOM 8751 C C . VAL B 1 344 ? 7.775 -9.965 32.788 1.000 23.307 344 VAL Y C 1
ATOM 8752 O O . VAL B 1 344 ? 8.380 -9.315 31.942 1.000 24.445 344 VAL Y O 1
ATOM 8756 N N . LEU B 1 345 ? 6.651 -10.633 32.523 1.000 24.034 345 LEU Y N 1
ATOM 8757 C CA . LEU B 1 345 ? 6.140 -10.623 31.138 1.000 24.540 345 LEU Y CA 1
ATOM 8758 C C . LEU B 1 345 ? 5.769 -9.207 30.691 1.000 25.100 345 LEU Y C 1
ATOM 8759 O O . LEU B 1 345 ? 6.064 -8.840 29.549 1.000 25.869 345 LEU Y O 1
ATOM 8764 N N A ARG B 1 346 ? 5.152 -8.412 31.586 0.500 23.193 346 ARG Y N 1
ATOM 8765 N N B ARG B 1 346 ? 5.164 -8.412 31.578 0.500 24.416 346 ARG Y N 1
ATOM 8766 C CA A ARG B 1 346 ? 4.749 -7.052 31.230 0.500 23.540 346 ARG Y CA 1
ATOM 8767 C CA B ARG B 1 346 ? 4.741 -7.063 31.228 0.500 25.460 346 ARG Y CA 1
ATOM 8768 C C A ARG B 1 346 ? 5.983 -6.314 30.714 0.500 23.148 346 ARG Y C 1
ATOM 8769 C C B ARG B 1 346 ? 5.960 -6.269 30.755 0.500 24.344 346 ARG Y C 1
ATOM 8770 O O A ARG B 1 346 ? 5.935 -5.625 29.695 0.500 24.390 346 ARG Y O 1
ATOM 8771 O O B ARG B 1 346 ? 5.887 -5.499 29.796 0.500 24.979 346 ARG Y O 1
ATOM 8786 N N . LEU B 1 347 ? 7.084 -6.401 31.468 1.000 22.730 347 LEU Y N 1
ATOM 8787 C CA . LEU B 1 347 ? 8.267 -5.639 31.097 1.000 22.183 347 LEU Y CA 1
ATOM 8788 C C . LEU B 1 347 ? 8.883 -6.147 29.785 1.000 22.778 347 LEU Y C 1
ATOM 8789 O O . LEU B 1 347 ? 9.303 -5.342 28.943 1.000 25.000 347 LEU Y O 1
ATOM 8794 N N . LYS B 1 348 ? 8.822 -7.459 29.559 1.000 22.058 348 LYS Y N 1
ATOM 8795 C CA . LYS B 1 348 ? 9.293 -7.997 28.285 1.000 23.682 348 LYS Y CA 1
ATOM 8796 C C . LYS B 1 348 ? 8.461 -7.476 27.129 1.000 25.309 348 LYS Y C 1
ATOM 8797 O O . LYS B 1 348 ? 9.035 -7.160 26.094 1.000 23.241 348 LYS Y O 1
ATOM 8803 N N . PHE B 1 349 ? 7.113 -7.404 27.295 1.000 24.387 349 PHE Y N 1
ATOM 8804 C CA . PHE B 1 349 ? 6.302 -6.787 26.235 1.000 23.721 349 PHE Y CA 1
ATOM 8805 C C . PHE B 1 349 ? 6.690 -5.332 26.052 1.000 22.971 349 PHE Y C 1
ATOM 8806 O O . PHE B 1 349 ? 6.774 -4.836 24.927 1.000 24.482 349 PHE Y O 1
ATOM 8814 N N . MET B 1 350 ? 6.821 -4.587 27.153 1.000 23.534 350 MET Y N 1
ATOM 8815 C CA . MET B 1 350 ? 7.106 -3.162 27.019 1.000 22.218 350 MET Y CA 1
ATOM 8816 C C . MET B 1 350 ? 8.460 -2.920 26.332 1.000 24.453 350 MET Y C 1
ATOM 8817 O O . MET B 1 350 ? 8.637 -1.886 25.668 1.000 25.175 350 MET Y O 1
ATOM 8822 N N . LEU B 1 351 ? 9.421 -3.829 26.508 1.000 24.689 351 LEU Y N 1
ATOM 8823 C CA . LEU B 1 351 ? 10.739 -3.671 25.882 1.000 23.860 351 LEU Y CA 1
ATOM 8824 C C . LEU B 1 351 ? 10.684 -4.007 24.388 1.000 25.533 351 LEU Y C 1
ATOM 8825 O O . LEU B 1 351 ? 11.693 -3.823 23.704 1.000 26.029 351 LEU Y O 1
ATOM 8830 N N . GLY B 1 352 ? 9.527 -4.456 23.883 1.000 24.889 352 GLY Y N 1
ATOM 8831 C CA . GLY B 1 352 ? 9.395 -4.711 22.431 1.000 25.957 352 GLY Y CA 1
ATOM 8832 C C . GLY B 1 352 ? 9.897 -6.086 22.024 1.000 27.901 352 GLY Y C 1
ATOM 8833 O O . GLY B 1 352 ? 9.996 -6.384 20.836 1.000 28.397 352 GLY Y O 1
ATOM 8834 N N . LEU B 1 353 ? 10.198 -6.956 22.993 1.000 23.612 353 LEU Y N 1
ATOM 8835 C CA . LEU B 1 353 ? 10.918 -8.180 22.703 1.000 26.062 353 LEU Y CA 1
ATOM 8836 C C . LEU B 1 353 ? 10.054 -9.188 21.938 1.000 28.021 353 LEU Y C 1
ATOM 8837 O O . LEU B 1 353 ? 10.626 -10.041 21.239 1.000 28.025 353 LEU Y O 1
ATOM 8842 N N . PHE B 1 354 ? 8.718 -9.117 22.064 1.000 25.631 354 PHE Y N 1
ATOM 8843 C CA . PHE B 1 354 ? 7.915 -10.083 21.321 1.000 27.208 354 PHE Y CA 1
ATOM 8844 C C . PHE B 1 354 ? 7.750 -9.613 19.871 1.000 34.281 354 PHE Y C 1
ATOM 8845 O O . PHE B 1 354 ? 7.289 -10.372 19.031 1.000 32.066 354 PHE Y O 1
ATOM 8853 N N . GLU B 1 355 ? 8.062 -8.337 19.599 1.000 29.540 355 GLU Y N 1
ATOM 8854 C CA . GLU B 1 355 ? 8.010 -7.835 18.223 1.000 29.502 355 GLU Y CA 1
ATOM 8855 C C . GLU B 1 355 ? 9.387 -7.985 17.583 1.000 34.251 355 GLU Y C 1
ATOM 8856 O O . GLU B 1 355 ? 9.475 -8.292 16.403 1.000 34.895 355 GLU Y O 1
ATOM 8862 N N . ASN B 1 356 ? 10.455 -7.691 18.327 1.000 28.616 356 ASN Y N 1
ATOM 8863 C CA . ASN B 1 356 ? 11.772 -7.825 17.742 1.000 35.078 356 ASN Y CA 1
ATOM 8864 C C . ASN B 1 356 ? 12.823 -8.013 18.826 1.000 27.693 356 ASN Y C 1
ATOM 8865 O O . ASN B 1 356 ? 13.231 -7.062 19.474 1.000 31.513 356 ASN Y O 1
ATOM 8870 N N . PRO B 1 357 ? 13.278 -9.245 19.042 1.000 28.729 357 PRO Y N 1
ATOM 8871 C CA . PRO B 1 357 ? 14.287 -9.482 20.070 1.000 30.401 357 PRO Y CA 1
ATOM 8872 C C . PRO B 1 357 ? 15.712 -9.492 19.523 1.000 30.917 357 PRO Y C 1
ATOM 8873 O O . PRO B 1 357 ? 16.643 -9.764 20.277 1.000 32.472 357 PRO Y O 1
ATOM 8877 N N . TYR B 1 358 ? 15.885 -9.214 18.224 1.000 29.741 358 TYR Y N 1
ATOM 8878 C CA . TYR B 1 358 ? 17.220 -9.329 17.634 1.000 27.372 358 TYR Y CA 1
ATOM 8879 C C . TYR B 1 358 ? 17.856 -7.963 17.421 1.000 28.557 358 TYR Y C 1
ATOM 8880 O O . TYR B 1 358 ? 17.162 -6.943 17.361 1.000 30.033 358 TYR Y O 1
ATOM 8889 N N . VAL B 1 359 ? 19.200 -7.961 17.295 1.000 27.516 359 VAL Y N 1
ATOM 8890 C CA . VAL B 1 359 ? 19.911 -6.739 16.933 1.000 27.299 359 VAL Y CA 1
ATOM 8891 C C . VAL B 1 359 ? 20.687 -6.999 15.630 1.000 27.895 359 VAL Y C 1
ATOM 8892 O O . VAL B 1 359 ? 20.955 -8.154 15.287 1.000 30.305 359 VAL Y O 1
ATOM 8896 N N . GLU B 1 360 ? 21.058 -5.907 14.952 1.000 30.793 360 GLU Y N 1
ATOM 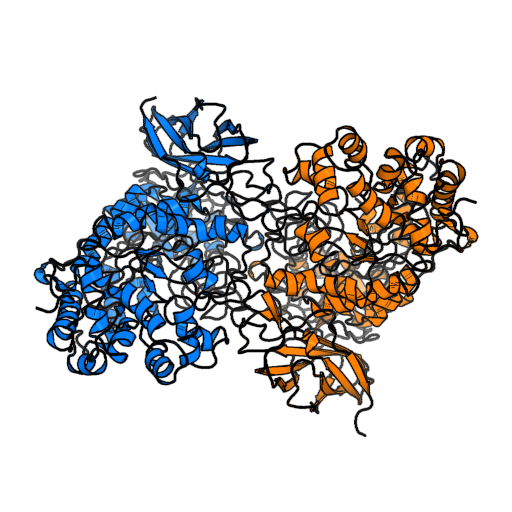8897 C CA . GLU B 1 360 ? 21.889 -6.042 13.749 1.000 35.085 360 GLU Y CA 1
ATOM 8898 C C . GLU B 1 360 ? 23.349 -6.115 14.165 1.000 31.405 360 GLU Y C 1
ATOM 8899 O O . GLU B 1 360 ? 23.895 -5.159 14.703 1.000 37.216 360 GLU Y O 1
ATOM 8905 N N . VAL B 1 361 ? 23.936 -7.292 13.999 1.000 32.529 361 VAL Y N 1
ATOM 8906 C CA . VAL B 1 361 ? 25.308 -7.533 14.397 1.000 31.741 361 VAL Y CA 1
ATOM 8907 C C . VAL B 1 361 ? 26.273 -6.539 13.735 1.000 34.108 361 VAL Y C 1
ATOM 8908 O O . VAL B 1 361 ? 27.212 -6.081 14.375 1.000 36.766 361 VAL Y O 1
ATOM 8912 N N . GLU B 1 362 ? 25.972 -6.138 12.491 1.000 36.165 362 GLU Y N 1
ATOM 8913 C CA . GLU B 1 362 ? 26.829 -5.229 11.739 1.000 37.570 362 GLU Y CA 1
ATOM 8914 C C . GLU B 1 362 ? 26.839 -3.864 12.415 1.000 41.828 362 GLU Y C 1
ATOM 8915 O O . GLU B 1 362 ? 27.737 -3.063 12.171 1.000 39.692 362 GLU Y O 1
ATOM 8917 N N . LYS B 1 363 ? 25.831 -3.569 13.257 1.000 38.393 363 LYS Y N 1
ATOM 8918 C CA . LYS B 1 363 ? 25.811 -2.263 13.918 1.000 37.468 363 LYS Y CA 1
ATOM 8919 C C . LYS B 1 363 ? 26.257 -2.368 15.378 1.000 31.880 363 LYS Y C 1
ATOM 8920 O O . LYS B 1 363 ? 26.214 -1.376 16.095 1.000 39.181 363 LYS Y O 1
ATOM 8926 N N . ALA B 1 364 ? 26.714 -3.546 15.804 1.000 33.502 364 ALA Y N 1
ATOM 8927 C CA . ALA B 1 364 ? 26.980 -3.753 17.219 1.000 36.581 364 ALA Y CA 1
ATOM 8928 C C . ALA B 1 364 ? 28.327 -3.166 17.676 1.000 42.525 364 ALA Y C 1
ATOM 8929 O O . ALA B 1 364 ? 28.763 -3.445 18.784 1.000 52.795 364 ALA Y O 1
ATOM 8931 N N . LYS B 1 365 ? 28.939 -2.276 16.894 1.000 38.509 365 LYS Y N 1
ATOM 8932 C CA . LYS B 1 365 ? 30.225 -1.708 17.280 1.000 37.236 365 LYS Y CA 1
ATOM 8933 C C . LYS B 1 365 ? 30.028 -0.520 18.212 1.000 34.906 365 LYS Y C 1
ATOM 8934 O O . LYS B 1 365 ? 29.345 0.462 17.879 1.000 35.093 365 LYS Y O 1
ATOM 8940 N N . ILE B 1 366 ? 30.553 -0.678 19.433 1.000 32.718 366 ILE Y N 1
ATOM 8941 C CA . ILE B 1 366 ? 30.360 0.343 20.445 1.000 30.776 366 ILE Y CA 1
ATOM 8942 C C . ILE B 1 366 ? 31.297 1.510 20.190 1.000 30.038 366 ILE Y C 1
ATOM 8943 O O . ILE B 1 366 ? 32.484 1.310 19.952 1.000 33.724 366 ILE Y O 1
ATOM 8948 N N . GLU B 1 367 ? 30.754 2.724 20.190 1.000 32.124 367 GLU Y N 1
ATOM 8949 C CA . GLU B 1 367 ? 31.525 3.924 19.949 1.000 36.480 367 GLU Y CA 1
ATOM 8950 C C . GLU B 1 367 ? 32.205 4.362 21.239 1.000 36.383 367 GLU Y C 1
ATOM 8951 O O . GLU B 1 367 ? 31.670 4.136 22.321 1.000 31.962 367 GLU Y O 1
ATOM 8957 N N . SER B 1 368 ? 33.380 4.988 21.097 1.000 32.112 368 SER Y N 1
ATOM 8958 C CA . SER B 1 368 ? 34.057 5.550 22.252 1.000 32.013 368 SER Y CA 1
ATOM 8959 C C . SER B 1 368 ? 33.286 6.768 22.747 1.000 29.947 368 SER Y C 1
ATOM 8960 O O . SER B 1 368 ? 32.908 7.625 21.955 1.000 31.575 368 SER Y O 1
ATOM 8963 N N . HIS B 1 369 ? 33.092 6.875 24.076 1.000 25.729 369 HIS Y N 1
ATOM 8964 C CA . HIS B 1 369 ? 32.562 8.105 24.660 1.000 27.448 369 HIS Y CA 1
ATOM 8965 C C . HIS B 1 369 ? 33.617 8.776 25.536 1.000 27.200 369 HIS Y C 1
ATOM 8966 O O . HIS B 1 369 ? 33.305 9.377 26.571 1.000 26.005 369 HIS Y O 1
ATOM 8973 N N . ARG B 1 370 ? 34.880 8.743 25.072 1.000 28.122 370 ARG Y N 1
ATOM 8974 C CA . ARG B 1 370 ? 35.959 9.404 25.789 1.000 27.247 370 ARG Y CA 1
ATOM 8975 C C . ARG B 1 370 ? 35.631 10.879 25.994 1.000 26.654 370 ARG Y C 1
ATOM 8976 O O . ARG B 1 370 ? 35.980 11.463 27.024 1.000 26.756 370 ARG Y O 1
ATOM 8984 N N . ASP B 1 371 ? 34.956 11.516 25.015 1.000 25.809 371 ASP Y N 1
ATOM 8985 C CA . ASP B 1 371 ? 34.595 12.925 25.170 1.000 29.230 371 ASP Y CA 1
ATOM 8986 C C . ASP B 1 371 ? 33.749 13.181 26.429 1.000 27.618 371 ASP Y C 1
ATOM 8987 O O . ASP B 1 371 ? 34.008 14.132 27.174 1.000 27.277 371 ASP Y O 1
ATOM 8992 N N . ILE B 1 372 ? 32.692 12.379 26.617 1.000 27.665 372 ILE Y N 1
ATOM 8993 C CA . ILE B 1 372 ? 31.849 12.568 27.798 1.000 25.630 372 ILE Y CA 1
ATOM 8994 C C . ILE B 1 372 ? 32.653 12.202 29.055 1.000 24.287 372 ILE Y C 1
ATOM 8995 O O . ILE B 1 372 ? 32.537 12.880 30.081 1.000 25.357 372 ILE Y O 1
ATOM 9000 N N . ALA B 1 373 ? 33.423 11.105 28.985 1.000 24.190 373 ALA Y N 1
ATOM 9001 C CA . ALA B 1 373 ? 34.246 10.684 30.120 1.000 25.701 373 ALA Y CA 1
ATOM 9002 C C . ALA B 1 373 ? 35.188 11.816 30.544 1.000 27.174 373 ALA Y C 1
ATOM 9003 O O . ALA B 1 373 ? 35.397 12.064 31.734 1.000 25.702 373 ALA Y O 1
ATOM 9005 N N . LEU B 1 374 ? 35.801 12.485 29.550 1.000 25.149 374 LEU Y N 1
ATOM 9006 C CA . LEU B 1 374 ? 36.756 13.545 29.873 1.000 27.578 374 LEU Y CA 1
ATOM 9007 C C . LEU B 1 374 ? 36.020 14.747 30.465 1.000 25.250 374 LEU Y C 1
ATOM 9008 O O . LEU B 1 374 ? 36.528 15.406 31.384 1.000 27.014 374 LEU Y O 1
ATOM 9013 N N . GLU B 1 375 ? 34.775 15.024 30.022 1.000 24.106 375 GLU Y N 1
ATOM 9014 C CA . GLU B 1 375 ? 34.061 16.153 30.621 1.000 24.582 375 GLU Y CA 1
ATOM 9015 C C . GLU B 1 375 ? 33.763 15.836 32.096 1.000 25.017 375 GLU Y C 1
ATOM 9016 O O . GLU B 1 375 ? 33.874 16.706 32.957 1.000 25.874 375 GLU Y O 1
ATOM 9022 N N . ILE B 1 376 ? 33.332 14.601 32.371 1.000 24.643 376 ILE Y N 1
ATOM 9023 C CA . ILE B 1 376 ? 33.087 14.203 33.762 1.000 23.719 376 ILE Y CA 1
ATOM 9024 C C . ILE B 1 376 ? 34.373 14.254 34.562 1.000 23.522 376 ILE Y C 1
ATOM 9025 O O . ILE B 1 376 ? 34.369 14.810 35.665 1.000 25.087 376 ILE Y O 1
ATOM 9030 N N . ALA B 1 377 ? 35.469 13.683 34.010 1.000 23.539 377 ALA Y N 1
ATOM 9031 C CA . ALA B 1 377 ? 36.710 13.708 34.778 1.000 24.425 377 ALA Y CA 1
ATOM 9032 C C . ALA B 1 377 ? 37.130 15.149 35.066 1.000 22.484 377 ALA Y C 1
ATOM 9033 O O . ALA B 1 377 ? 37.507 15.468 36.196 1.000 24.543 377 ALA Y O 1
ATOM 9035 N N . ARG B 1 378 ? 37.041 16.028 34.057 1.000 25.089 378 ARG Y N 1
ATOM 9036 C CA . ARG B 1 378 ? 37.489 17.408 34.270 1.000 25.357 378 ARG Y CA 1
ATOM 9037 C C . ARG B 1 378 ? 36.630 18.167 35.278 1.000 24.495 378 ARG Y C 1
ATOM 9038 O O . ARG B 1 378 ? 37.125 19.080 35.943 1.000 24.704 378 ARG Y O 1
ATOM 9046 N N . LYS B 1 379 ? 35.323 17.818 35.368 1.000 22.607 379 LYS Y N 1
ATOM 9047 C CA . LYS B 1 379 ? 34.440 18.493 36.318 1.000 25.014 379 LYS Y CA 1
ATOM 9048 C C . LYS B 1 379 ? 34.402 17.796 37.685 1.000 23.370 379 LYS Y C 1
ATOM 9049 O O . LYS B 1 379 ? 33.816 18.358 38.593 1.000 24.885 379 LYS Y O 1
ATOM 9055 N N . SER B 1 380 ? 34.966 16.594 37.808 1.000 21.809 380 SER Y N 1
ATOM 9056 C CA . SER B 1 380 ? 34.825 15.842 39.056 1.000 24.461 380 SER Y CA 1
ATOM 9057 C C . SER B 1 380 ? 36.023 15.997 39.989 1.000 27.085 380 SER Y C 1
ATOM 9058 O O . SER B 1 380 ? 35.896 15.771 41.184 1.000 24.109 380 SER Y O 1
ATOM 9061 N N . ILE B 1 381 ? 37.198 16.379 39.448 1.000 24.249 381 ILE Y N 1
ATOM 9062 C CA . ILE B 1 381 ? 38.364 16.466 40.291 1.000 21.764 381 ILE Y CA 1
ATOM 9063 C C . ILE B 1 381 ? 38.195 17.609 41.258 1.000 22.951 381 ILE Y C 1
ATOM 9064 O O . ILE B 1 381 ? 37.721 18.679 40.891 1.000 24.415 381 ILE Y O 1
ATOM 9069 N N . ILE B 1 382 ? 38.526 17.356 42.524 1.000 22.800 382 ILE Y N 1
ATOM 9070 C CA . ILE B 1 382 ? 38.315 18.383 43.538 1.000 23.090 382 ILE Y CA 1
ATOM 9071 C C . ILE B 1 382 ? 39.655 18.923 44.025 1.000 22.175 382 ILE Y C 1
ATOM 9072 O O . ILE B 1 382 ? 40.504 18.169 44.488 1.000 22.172 382 ILE Y O 1
ATOM 9077 N N . LEU B 1 383 ? 39.774 20.261 44.027 1.000 22.627 383 LEU Y N 1
ATOM 9078 C CA . LEU B 1 383 ? 40.925 20.904 44.640 1.000 23.014 383 LEU Y CA 1
ATOM 9079 C C . LEU B 1 383 ? 40.623 21.087 46.129 1.000 23.226 383 LEU Y C 1
ATOM 9080 O O . LEU B 1 383 ? 39.837 21.937 46.541 1.000 25.251 383 LEU Y O 1
ATOM 9085 N N . LEU B 1 384 ? 41.213 20.230 46.969 1.000 23.033 384 LEU Y N 1
ATOM 9086 C CA . LEU B 1 384 ? 40.904 20.281 48.397 1.000 23.701 384 LEU Y CA 1
ATOM 9087 C C . LEU B 1 384 ? 41.729 21.355 49.091 1.000 25.081 384 LEU Y C 1
ATOM 9088 O O . LEU B 1 384 ? 41.271 22.013 50.021 1.000 24.011 384 LEU Y O 1
ATOM 9093 N N . LYS B 1 385 ? 42.987 21.532 48.639 1.000 24.568 385 LYS Y N 1
ATOM 9094 C CA . LYS B 1 385 ? 43.854 22.508 49.286 1.000 26.526 385 LYS Y CA 1
ATOM 9095 C C . LYS B 1 385 ? 44.758 23.111 48.207 1.000 23.858 385 LYS Y C 1
ATOM 9096 O O . LYS B 1 385 ? 45.218 22.386 47.335 1.000 24.477 385 LYS Y O 1
ATOM 9102 N N . ASN B 1 386 ? 45.026 24.414 48.324 1.000 24.646 386 ASN Y N 1
ATOM 9103 C CA . ASN B 1 386 ? 45.994 25.005 47.406 1.000 24.620 386 ASN Y CA 1
ATOM 9104 C C . ASN B 1 386 ? 46.551 26.257 48.076 1.000 26.946 386 ASN Y C 1
ATOM 9105 O O . ASN B 1 386 ? 45.829 27.247 48.209 1.000 27.886 386 ASN Y O 1
ATOM 9110 N N . ASP B 1 387 ? 47.834 26.218 48.482 1.000 28.136 387 ASP Y N 1
ATOM 9111 C CA . ASP B 1 387 ? 48.451 27.413 49.071 1.000 27.068 387 ASP Y CA 1
ATOM 9112 C C . ASP B 1 387 ? 48.891 28.402 47.983 1.000 29.178 387 ASP Y C 1
ATOM 9113 O O . ASP B 1 387 ? 49.443 29.437 48.307 1.000 31.282 387 ASP Y O 1
ATOM 9118 N N . GLY B 1 388 ? 48.662 28.091 46.708 1.000 28.001 388 GLY Y N 1
ATOM 9119 C CA . GLY B 1 388 ? 49.018 29.000 45.613 1.000 28.677 388 GLY Y CA 1
ATOM 9120 C C . GLY B 1 388 ? 49.993 28.346 44.634 1.000 28.694 388 GLY Y C 1
ATOM 9121 O O . GLY B 1 388 ? 50.234 28.858 43.551 1.000 31.734 388 GLY Y O 1
ATOM 9122 N N . ILE B 1 389 ? 50.523 27.168 44.979 1.000 30.103 389 ILE Y N 1
ATOM 9123 C CA . ILE B 1 389 ? 51.407 26.436 44.094 1.000 26.222 389 ILE Y CA 1
ATOM 9124 C C . ILE B 1 389 ? 50.693 26.135 42.764 1.000 28.233 389 ILE Y C 1
ATOM 9125 O O . ILE B 1 389 ? 51.329 26.087 41.702 1.000 27.718 389 ILE Y O 1
ATOM 9130 N N . LEU B 1 390 ? 49.371 25.828 42.813 1.000 25.277 390 LEU Y N 1
ATOM 9131 C CA . LEU B 1 390 ? 48.657 25.496 41.602 1.000 24.457 390 LEU Y CA 1
ATOM 9132 C C . LEU B 1 390 ? 47.900 26.720 41.083 1.000 26.496 390 LEU Y C 1
ATOM 9133 O O . LEU B 1 390 ? 47.404 27.510 41.861 1.000 26.541 390 LEU Y O 1
ATOM 9138 N N . PRO B 1 391 ? 47.782 26.917 39.751 1.000 27.002 391 PRO Y N 1
ATOM 9139 C CA . PRO B 1 391 ? 48.321 25.989 38.752 1.000 27.168 391 PRO Y CA 1
ATOM 9140 C C . PRO B 1 391 ? 49.839 26.155 38.572 1.000 26.592 391 PRO Y C 1
ATOM 9141 O O . PRO B 1 391 ? 50.394 27.237 38.828 1.000 28.691 391 PRO Y O 1
ATOM 9145 N N . LEU B 1 392 ? 50.498 25.039 38.234 1.000 26.340 392 LEU Y N 1
ATOM 9146 C CA . LEU B 1 392 ? 51.958 25.010 38.062 1.000 26.455 392 LEU Y CA 1
ATOM 9147 C C . LEU B 1 392 ? 52.333 25.682 36.752 1.000 26.912 392 LEU Y C 1
ATOM 9148 O O . LEU B 1 392 ? 51.585 25.670 35.780 1.000 27.877 392 LEU Y O 1
ATOM 9153 N N . GLN B 1 393 ? 53.568 26.206 36.724 1.000 26.391 393 GLN Y N 1
ATOM 9154 C CA . GLN B 1 393 ? 54.114 26.689 35.462 1.000 29.222 393 GLN Y CA 1
ATOM 9155 C C . GLN B 1 393 ? 54.709 25.493 34.696 1.000 27.085 393 GLN Y C 1
ATOM 9156 O O . GLN B 1 393 ? 55.309 24.592 35.284 1.000 27.580 393 GLN Y O 1
ATOM 9162 N N . LYS B 1 394 ? 54.598 25.530 33.374 1.000 25.703 394 LYS Y N 1
ATOM 9163 C CA . LYS B 1 394 ? 55.012 24.378 32.564 1.000 29.517 394 LYS Y CA 1
ATOM 9164 C C . LYS B 1 394 ? 56.543 24.243 32.505 1.000 29.667 394 LYS Y C 1
ATOM 9165 O O . LYS B 1 394 ? 57.023 23.176 32.147 1.000 30.428 394 LYS Y O 1
ATOM 9171 N N . ASN B 1 395 ? 57.277 25.280 32.907 1.000 27.534 395 ASN Y N 1
ATOM 9172 C CA . ASN B 1 395 ? 58.747 25.229 32.884 1.000 29.875 395 ASN Y CA 1
ATOM 9173 C C . ASN B 1 395 ? 59.355 24.562 34.130 1.000 33.421 395 ASN Y C 1
ATOM 9174 O O . ASN B 1 395 ? 60.587 24.415 34.216 1.000 30.307 395 ASN Y O 1
ATOM 9179 N N . LYS B 1 396 ? 58.539 24.227 35.163 1.000 25.137 396 LYS Y N 1
ATOM 9180 C CA . LYS B 1 396 ? 59.083 23.639 36.383 1.000 26.605 396 LYS Y CA 1
ATOM 9181 C C . LYS B 1 396 ? 59.386 22.163 36.150 1.000 25.618 396 LYS Y C 1
ATOM 9182 O O . LYS B 1 396 ? 58.614 21.460 35.483 1.000 26.065 396 LYS Y O 1
ATOM 9188 N N . LYS B 1 397 ? 60.562 21.725 36.627 1.000 26.426 397 LYS Y N 1
ATOM 9189 C CA . LYS B 1 397 ? 60.956 20.323 36.478 1.000 26.132 397 LYS Y CA 1
ATOM 9190 C C . LYS B 1 397 ? 60.184 19.520 37.529 1.000 24.470 397 LYS Y C 1
ATOM 9191 O O . LYS B 1 397 ? 60.188 19.890 38.691 1.000 23.983 397 LYS Y O 1
ATOM 9197 N N . VAL B 1 398 ? 59.554 18.416 37.088 1.000 25.205 398 VAL Y N 1
ATOM 9198 C CA . VAL B 1 398 ? 58.680 17.679 37.991 1.000 25.059 398 VAL Y CA 1
ATOM 9199 C C . VAL B 1 398 ? 59.309 16.355 38.374 1.000 24.598 398 VAL Y C 1
ATOM 9200 O O . VAL B 1 398 ? 59.817 15.660 37.511 1.000 26.168 398 VAL Y O 1
ATOM 9204 N N . ALA B 1 399 ? 59.205 16.010 39.666 1.000 24.561 399 ALA Y N 1
ATOM 9205 C CA . ALA B 1 399 ? 59.508 14.666 40.142 1.000 26.556 399 ALA Y CA 1
ATOM 9206 C C . ALA B 1 399 ? 58.140 14.010 40.339 1.000 27.114 399 ALA Y C 1
ATOM 9207 O O . ALA B 1 399 ? 57.379 14.458 41.208 1.000 26.550 399 ALA Y O 1
ATOM 9209 N N . LEU B 1 400 ? 57.822 13.058 39.480 1.000 22.852 400 LEU Y N 1
ATOM 9210 C CA . LEU B 1 400 ? 56.517 12.422 39.473 1.000 25.901 400 LEU Y CA 1
ATOM 9211 C C . LEU B 1 400 ? 56.711 11.122 40.240 1.000 27.724 400 LEU Y C 1
ATOM 9212 O O . LEU B 1 400 ? 57.507 10.289 39.825 1.000 27.854 400 LEU Y O 1
ATOM 9217 N N . ILE B 1 401 ? 56.027 10.996 41.389 1.000 24.803 401 ILE Y N 1
ATOM 9218 C CA . ILE B 1 401 ? 56.370 9.944 42.323 1.000 25.527 401 ILE Y CA 1
ATOM 9219 C C . ILE B 1 401 ? 55.081 9.255 42.745 1.000 26.970 401 ILE Y C 1
ATOM 9220 O O . ILE B 1 401 ? 54.093 9.942 42.996 1.000 28.487 401 ILE Y O 1
ATOM 9225 N N . GLY B 1 402 ? 55.141 7.925 42.849 1.000 28.078 402 GLY Y N 1
ATOM 9226 C CA . GLY B 1 402 ? 54.065 7.233 43.569 1.000 27.283 402 GLY Y CA 1
ATOM 9227 C C . GLY B 1 402 ? 53.469 6.134 42.708 1.000 26.760 402 GLY Y C 1
ATOM 9228 O O . GLY B 1 402 ? 53.512 6.174 41.486 1.000 27.082 402 GLY Y O 1
ATOM 9229 N N . PRO B 1 403 ? 52.838 5.123 43.336 1.000 28.040 403 PRO Y N 1
ATOM 9230 C CA . PRO B 1 403 ? 52.332 3.975 42.586 1.000 28.522 403 PRO Y CA 1
ATOM 9231 C C . PRO B 1 403 ? 51.229 4.346 41.615 1.000 29.473 403 PRO Y C 1
ATOM 9232 O O . PRO B 1 403 ? 51.091 3.733 40.570 1.000 30.415 403 PRO Y O 1
ATOM 9236 N N . ASN B 1 404 ? 50.465 5.399 41.929 1.000 26.718 404 ASN Y N 1
ATOM 9237 C CA . ASN B 1 404 ? 49.313 5.680 41.076 1.000 27.753 404 ASN Y CA 1
ATOM 9238 C C . ASN B 1 404 ? 49.680 6.627 39.927 1.000 28.714 404 ASN Y C 1
ATOM 9239 O O . ASN B 1 404 ? 48.802 7.007 39.127 1.000 29.646 404 ASN Y O 1
ATOM 9244 N N . ALA B 1 405 ? 50.959 7.048 39.869 1.000 28.032 405 ALA Y N 1
ATOM 9245 C CA . ALA B 1 405 ? 51.407 7.893 38.760 1.000 32.352 405 ALA Y CA 1
ATOM 9246 C C . ALA B 1 405 ? 51.706 7.015 37.559 1.000 29.444 405 ALA Y C 1
ATOM 9247 O O . ALA B 1 405 ? 51.499 7.415 36.414 1.000 33.540 405 ALA Y O 1
ATOM 9249 N N . GLY B 1 406 ? 52.138 5.785 37.847 1.000 29.296 406 GLY Y N 1
ATOM 9250 C CA . GLY B 1 406 ? 52.666 4.945 36.792 1.000 36.840 406 GLY Y CA 1
ATOM 9251 C C . GLY B 1 406 ? 51.756 3.812 36.353 1.000 46.009 406 GLY Y C 1
ATOM 9252 O O . GLY B 1 406 ? 51.932 3.338 35.241 1.000 48.664 406 GLY Y O 1
ATOM 9253 N N . GLU B 1 407 ? 50.766 3.421 37.178 1.000 44.836 407 GLU Y N 1
ATOM 9254 C CA . GLU B 1 407 ? 50.025 2.182 36.923 1.000 47.752 407 GLU Y CA 1
ATOM 9255 C C . GLU B 1 407 ? 48.597 2.517 36.509 1.000 41.477 407 GLU Y C 1
ATOM 9256 O O . GLU B 1 407 ? 47.800 2.915 37.368 1.000 36.759 407 GLU Y O 1
ATOM 9262 N N . VAL B 1 408 ? 48.287 2.266 35.227 1.000 34.366 408 VAL Y N 1
ATOM 9263 C CA . VAL B 1 408 ? 47.027 2.562 34.581 1.000 33.149 408 VAL Y CA 1
ATOM 9264 C C . VAL B 1 408 ? 45.905 1.762 35.249 1.000 35.271 408 VAL Y C 1
ATOM 9265 O O . VAL B 1 408 ? 44.791 2.265 35.344 1.000 34.290 408 VAL Y O 1
ATOM 9269 N N . ARG B 1 409 ? 46.222 0.546 35.744 1.000 30.400 409 ARG Y N 1
ATOM 9270 C CA . ARG B 1 409 ? 45.225 -0.350 36.341 1.000 34.475 409 ARG Y CA 1
ATOM 9271 C C . ARG B 1 409 ? 44.551 0.345 37.524 1.000 31.635 409 ARG Y C 1
ATOM 9272 O O . ARG B 1 409 ? 43.364 0.124 37.807 1.000 28.346 409 ARG Y O 1
ATOM 9280 N N . ASN B 1 410 ? 45.315 1.211 38.200 1.000 28.962 410 ASN Y N 1
ATOM 9281 C CA . ASN B 1 410 ? 44.838 1.813 39.440 1.000 27.414 410 ASN Y CA 1
ATOM 9282 C C . ASN B 1 410 ? 43.953 3.042 39.191 1.000 29.760 410 ASN Y C 1
ATOM 9283 O O . ASN B 1 410 ? 43.372 3.591 40.146 1.000 27.035 410 ASN Y O 1
ATOM 9288 N N . LEU B 1 411 ? 43.788 3.426 37.912 1.000 29.073 411 LEU Y N 1
ATOM 9289 C CA . LEU B 1 411 ? 42.823 4.449 37.557 1.000 29.943 411 LEU Y CA 1
ATOM 9290 C C . LEU B 1 411 ? 41.411 3.861 37.532 1.000 25.652 411 LEU Y C 1
ATOM 9291 O O . LEU B 1 411 ? 40.463 4.617 37.416 1.000 27.092 411 LEU Y O 1
ATOM 9296 N N . LEU B 1 412 ? 41.292 2.528 37.556 1.000 26.331 412 LEU Y N 1
ATOM 9297 C CA . LEU B 1 412 ? 40.019 1.864 37.255 1.000 24.408 412 LEU Y CA 1
ATOM 9298 C C . LEU B 1 412 ? 39.256 1.580 38.543 1.000 28.058 412 LEU Y C 1
ATOM 9299 O O . LEU B 1 412 ? 39.861 1.274 39.577 1.000 32.194 412 LEU Y O 1
ATOM 9304 N N . GLY B 1 413 ? 37.917 1.691 38.455 1.000 27.304 413 GLY Y N 1
ATOM 9305 C CA . GLY B 1 413 ? 37.017 1.412 39.572 1.000 27.973 413 GLY Y CA 1
ATOM 9306 C C . GLY B 1 413 ? 36.538 -0.040 39.550 1.000 29.372 413 GLY Y C 1
ATOM 9307 O O . GLY B 1 413 ? 36.800 -0.787 38.602 1.000 26.811 413 GLY Y O 1
ATOM 9308 N N . ASP B 1 414 ? 35.797 -0.420 40.609 1.000 27.049 414 ASP Y N 1
ATOM 9309 C CA . ASP B 1 414 ? 35.508 -1.831 40.856 1.000 27.360 414 ASP Y CA 1
ATOM 9310 C C . ASP B 1 414 ? 34.513 -2.448 39.870 1.000 27.875 414 ASP Y C 1
ATOM 9311 O O . ASP B 1 414 ? 34.408 -3.685 39.813 1.000 29.396 414 ASP Y O 1
ATOM 9316 N N . TYR B 1 415 ? 33.788 -1.620 39.102 1.000 27.153 415 TYR Y N 1
ATOM 9317 C CA . TYR B 1 415 ? 32.844 -2.085 38.081 1.000 27.326 415 TYR Y CA 1
ATOM 9318 C C . TYR B 1 415 ? 33.283 -1.626 36.680 1.000 28.637 415 TYR Y C 1
ATOM 9319 O O . TYR B 1 415 ? 32.501 -1.617 35.721 1.000 28.061 415 TYR Y O 1
ATOM 9328 N N . MET B 1 416 ? 34.569 -1.251 36.570 1.000 28.612 416 MET Y N 1
ATOM 9329 C CA . MET B 1 416 ? 35.182 -1.099 35.253 1.000 28.727 416 MET Y CA 1
ATOM 9330 C C . MET B 1 416 ? 35.746 -2.447 34.817 1.000 29.272 416 MET Y C 1
ATOM 9331 O O . MET B 1 416 ? 36.430 -3.130 35.571 1.0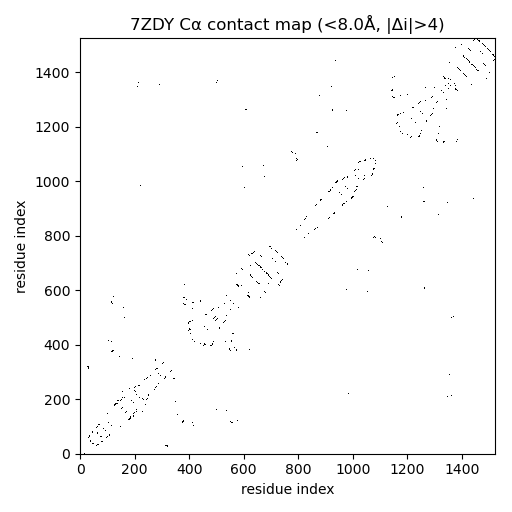00 31.151 416 MET Y O 1
ATOM 9336 N N . TYR B 1 417 ? 35.376 -2.859 33.593 1.000 26.396 417 TYR Y N 1
ATOM 9337 C CA . TYR B 1 417 ? 35.553 -4.242 33.159 1.000 29.287 417 TYR Y CA 1
ATOM 9338 C C . TYR B 1 417 ? 36.982 -4.771 33.381 1.000 32.191 417 TYR Y C 1
ATOM 9339 O O . TYR B 1 417 ? 37.181 -5.833 33.981 1.000 33.321 417 TYR Y O 1
ATOM 9348 N N . LEU B 1 418 ? 37.984 -3.986 32.966 1.000 33.637 418 LEU Y N 1
ATOM 9349 C CA . LEU B 1 418 ? 39.365 -4.470 33.066 1.000 37.351 418 LEU Y CA 1
ATOM 9350 C C . LEU B 1 418 ? 39.921 -4.527 34.499 1.000 42.530 418 LEU Y C 1
ATOM 9351 O O . LEU B 1 418 ? 40.939 -5.186 34.724 1.000 45.694 418 LEU Y O 1
ATOM 9356 N N . ALA B 1 419 ? 39.260 -3.885 35.478 1.000 37.455 419 ALA Y N 1
ATOM 9357 C CA . ALA B 1 419 ? 39.533 -4.131 36.889 1.000 35.103 419 ALA Y CA 1
ATOM 9358 C C . ALA B 1 419 ? 38.698 -5.296 37.436 1.000 39.116 419 ALA Y C 1
ATOM 9359 O O . ALA B 1 419 ? 39.200 -6.169 38.156 1.000 39.601 419 ALA Y O 1
ATOM 9361 N N . HIS B 1 420 ? 37.392 -5.289 37.127 1.000 35.223 420 HIS Y N 1
ATOM 9362 C CA . HIS B 1 420 ? 36.432 -6.192 37.762 1.000 35.964 420 HIS Y CA 1
ATOM 9363 C C . HIS B 1 420 ? 36.782 -7.638 37.428 1.000 42.246 420 HIS Y C 1
ATOM 9364 O O . HIS B 1 420 ? 36.696 -8.533 38.286 1.000 41.642 420 HIS Y O 1
ATOM 9371 N N . ILE B 1 421 ? 37.228 -7.852 36.181 1.000 44.323 421 ILE Y N 1
ATOM 9372 C CA . ILE B 1 421 ? 37.326 -9.218 35.680 1.000 46.694 421 ILE Y CA 1
ATOM 9373 C C . ILE B 1 421 ? 38.517 -9.956 36.297 1.000 48.832 421 ILE Y C 1
ATOM 9374 O O . ILE B 1 421 ? 38.567 -11.190 36.236 1.000 45.868 421 ILE Y O 1
ATOM 9379 N N . ARG B 1 422 ? 39.420 -9.197 36.942 1.000 50.780 422 ARG Y N 1
ATOM 9380 C CA . ARG B 1 422 ? 40.608 -9.723 37.610 1.000 52.410 422 ARG Y CA 1
ATOM 9381 C C . ARG B 1 422 ? 40.232 -10.696 38.731 1.000 55.324 422 ARG Y C 1
ATOM 9382 O O . ARG B 1 422 ? 41.016 -11.597 39.039 1.000 60.851 422 ARG Y O 1
ATOM 9384 N N . ALA B 1 423 ? 39.031 -10.537 39.318 1.000 56.892 423 ALA Y N 1
ATOM 9385 C CA . ALA B 1 423 ? 38.457 -11.519 40.237 1.000 62.280 423 ALA Y CA 1
ATOM 9386 C C . ALA B 1 423 ? 38.397 -12.893 39.542 1.000 64.477 423 ALA Y C 1
ATOM 9387 O O . ALA B 1 423 ? 38.581 -13.917 40.250 1.000 60.392 423 ALA Y O 1
ATOM 9389 N N . LEU B 1 445 ? 43.007 -15.222 26.985 1.000 69.963 445 LEU Y N 1
ATOM 9390 C CA . LEU B 1 445 ? 42.185 -14.342 27.866 1.000 64.949 445 LEU Y CA 1
ATOM 9391 C C . LEU B 1 445 ? 43.094 -13.409 28.668 1.000 67.980 445 LEU Y C 1
ATOM 9392 O O . LEU B 1 445 ? 42.792 -12.212 28.790 1.000 58.196 445 LEU Y O 1
ATOM 9397 N N . LYS B 1 446 ? 44.202 -13.963 29.206 1.000 64.894 446 LYS Y N 1
ATOM 9398 C CA . LYS B 1 446 ? 45.262 -13.173 29.827 1.000 72.652 446 LYS Y CA 1
ATOM 9399 C C . LYS B 1 446 ? 45.792 -12.131 28.829 1.000 69.104 446 LYS Y C 1
ATOM 9400 O O . LYS B 1 446 ? 45.904 -10.954 29.182 1.000 76.480 446 LYS Y O 1
ATOM 9402 N N . LYS B 1 447 ? 46.052 -12.554 27.579 1.000 68.505 447 LYS Y N 1
ATOM 9403 C CA . LYS B 1 447 ? 46.529 -11.686 26.505 1.000 66.030 447 LYS Y CA 1
ATOM 9404 C C . LYS B 1 447 ? 45.492 -10.622 26.126 1.000 71.655 447 LYS Y C 1
ATOM 9405 O O . LYS B 1 447 ? 45.866 -9.471 25.862 1.000 66.664 447 LYS Y O 1
ATOM 9407 N N . SER B 1 448 ? 44.195 -10.988 26.099 1.000 55.916 448 SER Y N 1
ATOM 9408 C CA . SER B 1 448 ? 43.139 -10.052 25.745 1.000 54.099 448 SER Y CA 1
ATOM 9409 C C . SER B 1 448 ? 43.063 -8.899 26.755 1.000 47.869 448 SER Y C 1
ATOM 9410 O O . SER B 1 448 ? 42.934 -7.740 26.344 1.000 46.998 448 SER Y O 1
ATOM 9413 N N . ILE B 1 449 ? 43.119 -9.227 28.060 1.000 51.749 449 ILE Y N 1
ATOM 9414 C CA . ILE B 1 449 ? 43.066 -8.232 29.133 1.000 53.861 449 ILE Y CA 1
ATOM 9415 C C . ILE B 1 449 ? 44.267 -7.285 29.023 1.000 55.277 449 ILE Y C 1
ATOM 9416 O O . ILE B 1 449 ? 44.099 -6.061 28.988 1.000 48.602 449 ILE Y O 1
ATOM 9421 N N . GLU B 1 450 ? 45.475 -7.879 28.969 1.000 60.174 450 GLU Y N 1
ATOM 9422 C CA . GLU B 1 450 ? 46.740 -7.150 28.924 1.000 58.377 450 GLU Y CA 1
ATOM 9423 C C . GLU B 1 450 ? 46.746 -6.209 27.713 1.000 56.939 450 GLU Y C 1
ATOM 9424 O O . GLU B 1 450 ? 47.128 -5.044 27.840 1.000 65.075 450 GLU Y O 1
ATOM 9426 N N . GLU B 1 451 ? 46.252 -6.693 26.561 1.000 50.382 451 GLU Y N 1
ATOM 9427 C CA . GLU B 1 451 ? 46.226 -5.900 25.338 1.000 55.290 451 GLU Y CA 1
ATOM 9428 C C . GLU B 1 451 ? 45.300 -4.699 25.515 1.000 57.216 451 GLU Y C 1
ATOM 9429 O O . GLU B 1 451 ? 45.675 -3.579 25.142 1.000 50.741 451 GLU Y O 1
ATOM 9431 N N . HIS B 1 452 ? 44.092 -4.936 26.073 1.000 45.808 452 HIS Y N 1
ATOM 9432 C CA . HIS B 1 452 ? 43.101 -3.880 26.203 1.000 40.692 452 HIS Y CA 1
ATOM 9433 C C . HIS B 1 452 ? 43.565 -2.856 27.241 1.000 41.156 452 HIS Y C 1
ATOM 9434 O O . HIS B 1 452 ? 43.289 -1.660 27.102 1.000 45.449 452 HIS Y O 1
ATOM 9441 N N . MET B 1 453 ? 44.244 -3.319 28.301 1.000 45.347 453 MET Y N 1
ATOM 9442 C CA . MET B 1 453 ? 44.775 -2.405 29.314 1.000 49.234 453 MET Y CA 1
ATOM 9443 C C . MET B 1 453 ? 45.683 -1.355 28.651 1.000 53.560 453 MET Y C 1
ATOM 9444 O O . MET B 1 453 ? 45.591 -0.150 28.907 1.000 55.333 453 MET Y O 1
ATOM 9449 N N . LYS B 1 454 ? 46.523 -1.839 27.720 1.000 59.771 454 LYS Y N 1
ATOM 9450 C CA . LYS B 1 454 ? 47.570 -1.090 27.034 1.000 60.005 454 LYS Y CA 1
ATOM 9451 C C . LYS B 1 454 ? 46.991 0.139 26.330 1.000 58.062 454 LYS Y C 1
ATOM 9452 O O . LYS B 1 454 ? 47.700 1.120 26.135 1.000 64.275 454 LYS Y O 1
ATOM 9454 N N . SER B 1 455 ? 45.711 0.101 25.944 1.000 54.706 455 SER Y N 1
ATOM 9455 C CA . SER B 1 455 ? 45.157 1.187 25.149 1.000 57.975 455 SER Y CA 1
ATOM 9456 C C . SER B 1 455 ? 44.704 2.388 25.992 1.000 52.865 455 SER Y C 1
ATOM 9457 O O . SER B 1 455 ? 44.371 3.437 25.436 1.000 58.985 455 SER Y O 1
ATOM 9460 N N . ILE B 1 456 ? 44.720 2.257 27.328 1.000 48.057 456 ILE Y N 1
ATOM 9461 C CA . ILE B 1 456 ? 44.249 3.335 28.194 1.000 42.931 456 ILE Y CA 1
ATOM 9462 C C . ILE B 1 456 ? 45.435 4.226 28.549 1.000 47.675 456 ILE Y C 1
ATOM 9463 O O . ILE B 1 456 ? 46.404 3.724 29.129 1.000 40.868 456 ILE Y O 1
ATOM 9468 N N . PRO B 1 457 ? 45.355 5.560 28.326 1.000 49.265 457 PRO Y N 1
ATOM 9469 C CA . PRO B 1 457 ? 46.442 6.474 28.702 1.000 46.730 457 PRO Y CA 1
ATOM 9470 C C . PRO B 1 457 ? 46.721 6.548 30.195 1.000 50.519 457 PRO Y C 1
ATOM 9471 O O . PRO B 1 457 ? 45.801 6.502 31.003 1.000 51.066 457 PRO Y O 1
ATOM 9475 N N . SER B 1 458 ? 48.009 6.676 30.534 1.000 43.512 458 SER Y N 1
ATOM 9476 C CA . SER B 1 458 ? 48.557 6.709 31.879 1.000 36.105 458 SER Y CA 1
ATOM 9477 C C . SER B 1 458 ? 48.651 8.169 32.315 1.000 31.021 458 SER Y C 1
ATOM 9478 O O . SER B 1 458 ? 48.599 9.047 31.451 1.000 33.971 458 SER Y O 1
ATOM 9481 N N . VAL B 1 459 ? 48.814 8.420 33.608 1.000 34.115 459 VAL Y N 1
ATOM 9482 C CA . VAL B 1 459 ? 49.176 9.731 34.124 1.000 33.210 459 VAL Y CA 1
ATOM 9483 C C . VAL 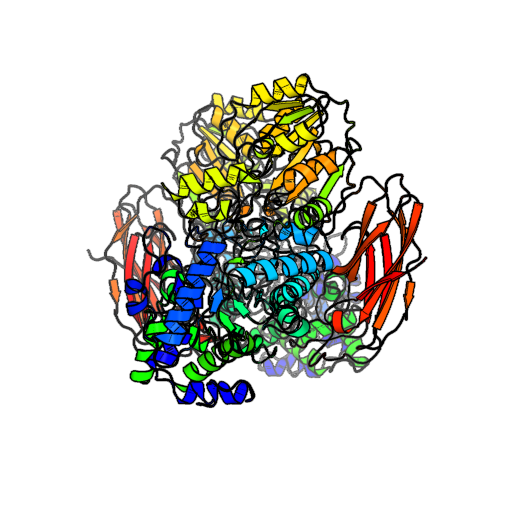B 1 459 ? 50.533 10.145 33.526 1.000 36.716 459 VAL Y C 1
ATOM 9484 O O . VAL B 1 459 ? 50.684 11.282 33.090 1.000 32.955 459 VAL Y O 1
ATOM 9488 N N . LEU B 1 460 ? 51.482 9.204 33.471 1.000 39.334 460 LEU Y N 1
ATOM 9489 C CA . LEU B 1 460 ? 52.791 9.419 32.844 1.000 38.946 460 LEU Y CA 1
ATOM 9490 C C . LEU B 1 460 ? 52.612 9.937 31.425 1.000 38.105 460 LEU Y C 1
ATOM 9491 O O . LEU B 1 460 ? 53.248 10.920 31.049 1.000 35.492 460 LEU Y O 1
ATOM 9496 N N . ASP B 1 461 ? 51.768 9.255 30.633 1.000 35.539 461 ASP Y N 1
ATOM 9497 C CA . ASP B 1 461 ? 51.523 9.591 29.249 1.000 34.697 461 ASP Y CA 1
ATOM 9498 C C . ASP B 1 461 ? 50.990 11.017 29.132 1.000 32.274 461 ASP Y C 1
ATOM 9499 O O . ASP B 1 461 ? 51.307 11.719 28.176 1.000 33.650 461 ASP Y O 1
ATOM 9504 N N . ALA B 1 462 ? 50.107 11.419 30.056 1.000 28.722 462 ALA Y N 1
ATOM 9505 C CA . ALA B 1 462 ? 49.517 12.744 29.937 1.000 28.128 462 ALA Y CA 1
ATOM 9506 C C . ALA B 1 462 ? 50.580 13.803 30.252 1.000 26.201 462 ALA Y C 1
ATOM 9507 O O . ALA B 1 462 ? 50.529 14.871 29.667 1.000 28.280 462 ALA Y O 1
ATOM 9509 N N . PHE B 1 463 ? 51.462 13.546 31.212 1.000 26.628 463 PHE Y N 1
ATOM 9510 C CA . PHE B 1 463 ? 52.565 14.482 31.468 1.000 27.982 463 PHE Y CA 1
ATOM 9511 C C . PHE B 1 463 ? 53.474 14.608 30.234 1.000 31.305 463 PHE Y C 1
ATOM 9512 O O . PHE B 1 463 ? 53.880 15.700 29.880 1.000 27.288 463 PHE Y O 1
ATOM 9520 N N . LYS B 1 464 ? 53.745 13.497 29.557 1.000 31.937 464 LYS Y N 1
ATOM 9521 C CA . LYS B 1 464 ? 54.613 13.535 28.377 1.000 33.652 464 LYS Y CA 1
ATOM 9522 C C . LYS B 1 464 ? 53.940 14.317 27.260 1.000 33.893 464 LYS Y C 1
ATOM 9523 O O . LYS B 1 464 ? 54.572 15.158 26.605 1.000 31.106 464 LYS Y O 1
ATOM 9529 N N . GLU B 1 465 ? 52.636 14.062 27.055 1.000 30.084 465 GLU Y N 1
ATOM 9530 C CA . GLU B 1 465 ? 51.925 14.741 25.996 1.000 31.440 465 GLU Y CA 1
ATOM 9531 C C . GLU B 1 465 ? 51.867 16.239 26.254 1.000 27.837 465 GLU Y C 1
ATOM 9532 O O . GLU B 1 465 ? 51.883 17.013 25.307 1.000 31.110 465 GLU Y O 1
ATOM 9538 N N . GLU B 1 466 ? 51.783 16.656 27.528 1.000 27.253 466 GLU Y N 1
ATOM 9539 C CA . GLU B 1 466 ? 51.665 18.082 27.840 1.000 26.729 466 GLU Y CA 1
ATOM 9540 C C . GLU B 1 466 ? 53.053 18.749 27.712 1.000 30.100 466 GLU Y C 1
ATOM 9541 O O . GLU B 1 466 ? 53.173 19.968 27.829 1.000 30.508 466 GLU Y O 1
ATOM 9547 N N . GLY B 1 467 ? 54.099 17.949 27.506 1.000 28.655 467 GLY Y N 1
ATOM 9548 C CA . GLY B 1 467 ? 55.411 18.508 27.201 1.000 27.393 467 GLY Y CA 1
ATOM 9549 C C . GLY B 1 467 ? 56.185 18.851 28.468 1.000 30.318 467 GLY Y C 1
ATOM 9550 O O . GLY B 1 467 ? 57.065 19.720 28.464 1.000 26.909 467 GLY Y O 1
ATOM 9551 N N . ILE B 1 468 ? 55.821 18.234 29.606 1.000 26.623 468 ILE Y N 1
ATOM 9552 C CA . ILE B 1 468 ? 56.474 18.593 30.855 1.000 24.424 468 ILE Y CA 1
ATOM 9553 C C . ILE B 1 468 ? 57.793 17.843 30.922 1.000 26.526 468 ILE Y C 1
ATOM 9554 O O . ILE B 1 468 ? 57.865 16.682 30.545 1.000 25.636 468 ILE Y O 1
ATOM 9559 N N . GLU B 1 469 ? 58.832 18.503 31.455 1.000 25.220 469 GLU Y N 1
ATOM 9560 C CA . GLU B 1 469 ? 60.055 17.768 31.771 1.000 26.075 469 GLU Y CA 1
ATOM 9561 C C . GLU B 1 469 ? 59.913 17.142 33.151 1.000 26.319 469 GLU Y C 1
ATOM 9562 O O . GLU B 1 469 ? 59.782 17.851 34.170 1.000 27.182 469 GLU Y O 1
ATOM 9568 N N . PHE B 1 470 ? 60.025 15.808 33.201 1.000 24.544 470 PHE Y N 1
ATOM 9569 C CA . PHE B 1 470 ? 59.886 15.152 34.495 1.000 25.703 470 PHE Y CA 1
ATOM 9570 C C . PHE B 1 470 ? 60.736 13.893 34.551 1.000 28.035 470 PHE Y C 1
ATOM 9571 O O . PHE B 1 470 ? 61.083 13.343 33.502 1.000 28.518 470 PHE Y O 1
ATOM 9579 N N . GLU B 1 471 ? 61.008 13.431 35.780 1.000 29.338 471 GLU Y N 1
ATOM 9580 C CA . GLU B 1 471 ? 61.490 12.080 36.013 1.000 29.940 471 GLU Y CA 1
ATOM 9581 C C . GLU B 1 471 ? 60.438 11.340 36.857 1.000 32.677 471 GLU Y C 1
ATOM 9582 O O . GLU B 1 471 ? 59.733 11.976 37.638 1.000 27.941 471 GLU Y O 1
ATOM 9588 N N . TYR B 1 472 ? 60.393 10.004 36.742 1.000 30.095 472 TYR Y N 1
ATOM 9589 C CA . TYR B 1 472 ? 59.375 9.240 37.462 1.000 29.652 472 TYR Y CA 1
ATOM 9590 C C . TYR B 1 472 ? 60.068 8.280 38.424 1.000 32.145 472 TYR Y C 1
ATOM 9591 O O . TYR B 1 472 ? 61.034 7.625 38.027 1.000 31.466 472 TYR Y O 1
ATOM 9600 N N . ALA B 1 473 ? 59.580 8.204 39.668 1.000 28.283 473 ALA Y N 1
ATOM 9601 C CA . ALA B 1 473 ? 60.027 7.191 40.627 1.000 28.795 473 ALA Y CA 1
ATOM 9602 C C . ALA B 1 473 ? 58.761 6.578 41.235 1.000 30.149 473 ALA Y C 1
ATOM 9603 O O . ALA B 1 473 ? 57.926 7.315 41.729 1.000 30.104 473 ALA Y O 1
ATOM 9605 N N . LYS B 1 474 ? 58.628 5.253 41.211 1.000 28.368 474 LYS Y N 1
ATOM 9606 C CA . LYS B 1 474 ? 57.404 4.633 41.713 1.000 27.823 474 LYS Y CA 1
ATOM 9607 C C . LYS B 1 474 ? 57.266 4.908 43.203 1.000 28.331 474 LYS Y C 1
ATOM 9608 O O . LYS B 1 474 ? 56.152 5.138 43.687 1.000 27.755 474 LYS Y O 1
ATOM 9614 N N . GLY B 1 475 ? 58.383 4.886 43.947 1.000 26.435 475 GLY Y N 1
ATOM 9615 C CA . GLY B 1 475 ? 58.368 5.258 45.352 1.000 27.281 475 GLY Y CA 1
ATOM 9616 C C . GLY B 1 475 ? 57.987 4.088 46.264 1.000 28.948 475 GLY Y C 1
ATOM 9617 O O . GLY B 1 475 ? 58.761 3.708 47.150 1.000 28.919 475 GLY Y O 1
ATOM 9618 N N . CYS B 1 476 ? 56.766 3.529 46.071 1.000 28.215 476 CYS Y N 1
ATOM 9619 C CA . CYS B 1 476 ? 56.386 2.324 46.818 1.000 28.420 476 CYS Y CA 1
ATOM 9620 C C . CYS B 1 476 ? 55.228 1.651 46.080 1.000 32.004 476 CYS Y C 1
ATOM 9621 O O . CYS B 1 476 ? 54.725 2.196 45.093 1.000 28.503 476 CYS Y O 1
ATOM 9624 N N . GLU B 1 477 ? 54.822 0.467 46.556 1.000 29.419 477 GLU Y N 1
ATOM 9625 C CA . GLU B 1 477 ? 53.635 -0.173 45.996 1.000 30.918 477 GLU Y CA 1
ATOM 9626 C C . GLU B 1 477 ? 52.407 0.404 46.697 1.000 27.171 477 GLU Y C 1
ATOM 9627 O O . GLU B 1 477 ? 52.497 1.073 47.736 1.000 30.710 477 GLU Y O 1
ATOM 9633 N N . VAL B 1 478 ? 51.219 0.058 46.185 1.000 29.079 478 VAL Y N 1
ATOM 9634 C CA . VAL B 1 478 ? 50.017 0.483 46.887 1.000 29.457 478 VAL Y CA 1
ATOM 9635 C C . VAL B 1 478 ? 49.910 -0.226 48.224 1.000 33.229 478 VAL Y C 1
ATOM 9636 O O . VAL B 1 478 ? 49.496 0.388 49.185 1.000 37.452 478 VAL Y O 1
ATOM 9640 N N . THR B 1 479 ? 50.276 -1.517 48.285 1.000 30.772 479 THR Y N 1
ATOM 9641 C CA . THR B 1 479 ? 50.187 -2.257 49.536 1.000 31.965 479 THR Y CA 1
ATOM 9642 C C . THR B 1 479 ? 51.562 -2.759 49.981 1.000 32.012 479 THR Y C 1
ATOM 9643 O O . THR B 1 479 ? 52.544 -2.662 49.251 1.000 33.628 479 THR Y O 1
ATOM 9647 N N . GLY B 1 480 ? 51.620 -3.261 51.213 1.000 32.927 480 GLY Y N 1
ATOM 9648 C CA . GLY B 1 480 ? 52.852 -3.818 51.766 1.000 31.036 480 GLY Y CA 1
ATOM 9649 C C . GLY B 1 480 ? 53.652 -2.736 52.479 1.000 33.107 480 GLY Y C 1
ATOM 9650 O O . GLY B 1 480 ? 53.190 -1.606 52.605 1.000 37.814 480 GLY Y O 1
ATOM 9651 N N . GLU B 1 481 ? 54.863 -3.073 52.951 1.000 29.698 481 GLU Y N 1
ATOM 9652 C CA . GLU B 1 481 ? 55.605 -2.157 53.800 1.000 35.033 481 GLU Y CA 1
ATOM 9653 C C . GLU B 1 481 ? 57.019 -1.932 53.259 1.000 34.344 481 GLU Y C 1
ATOM 9654 O O . GLU B 1 481 ? 57.873 -1.417 53.978 1.000 35.858 481 GLU Y O 1
ATOM 9660 N N . ASP B 1 482 ? 57.243 -2.269 51.990 1.000 30.896 482 ASP Y N 1
ATOM 9661 C CA . ASP B 1 482 ? 58.568 -2.138 51.389 1.000 31.288 482 ASP Y CA 1
ATOM 9662 C C . ASP B 1 482 ? 58.880 -0.655 51.162 1.000 33.660 482 ASP Y C 1
ATOM 9663 O O . ASP B 1 482 ? 58.199 0.008 50.387 1.000 33.378 482 ASP Y O 1
ATOM 9668 N N . ARG B 1 483 ? 59.956 -0.149 51.779 1.000 33.920 483 ARG Y N 1
ATOM 9669 C CA . ARG B 1 483 ? 60.370 1.244 51.628 1.000 33.113 483 ARG Y CA 1
ATOM 9670 C C . ARG B 1 483 ? 61.650 1.373 50.799 1.000 37.904 483 ARG Y C 1
ATOM 9671 O O . ARG B 1 483 ? 62.238 2.451 50.776 1.000 38.521 483 ARG Y O 1
ATOM 9679 N N . SER B 1 484 ? 62.026 0.325 50.057 1.000 32.018 484 SER Y N 1
ATOM 9680 C CA . SER B 1 484 ? 63.311 0.331 49.365 1.000 37.364 484 SER Y CA 1
ATOM 9681 C C . SER B 1 484 ? 63.288 1.246 48.136 1.000 39.526 484 SER Y C 1
ATOM 9682 O O . SER B 1 484 ? 64.335 1.576 47.591 1.000 39.478 484 SER Y O 1
ATOM 9685 N N . GLY B 1 485 ? 62.105 1.708 47.716 1.000 32.968 485 GLY Y N 1
ATOM 9686 C CA . GLY B 1 485 ? 62.017 2.635 46.600 1.000 31.129 485 GLY Y CA 1
ATOM 9687 C C . GLY B 1 485 ? 62.033 4.088 47.054 1.000 28.354 485 GLY Y C 1
ATOM 9688 O O . GLY B 1 485 ? 62.011 4.998 46.215 1.000 33.526 485 GLY Y O 1
ATOM 9689 N N . PHE B 1 486 ? 62.063 4.320 48.360 1.000 29.253 486 PHE Y N 1
ATOM 9690 C CA . PHE B 1 486 ? 61.996 5.687 48.881 1.000 30.086 486 PHE Y CA 1
ATOM 9691 C C . PHE B 1 486 ? 63.217 6.511 48.441 1.000 30.666 486 PHE Y C 1
ATOM 9692 O O . PHE B 1 486 ? 63.082 7.682 48.064 1.000 31.142 486 PHE Y O 1
ATOM 9700 N N . GLU B 1 487 ? 64.414 5.903 48.500 1.000 33.032 487 GLU Y N 1
ATOM 9701 C CA . GLU B 1 487 ? 65.639 6.664 48.237 1.000 34.231 487 GLU Y CA 1
ATOM 9702 C C . GLU B 1 487 ? 65.600 7.273 46.827 1.000 31.197 487 GLU Y C 1
ATOM 9703 O O . GLU B 1 487 ? 65.911 8.462 46.646 1.000 32.842 487 GLU Y O 1
ATOM 9709 N N . GLU B 1 488 ? 65.216 6.457 45.840 1.000 30.649 488 GLU Y N 1
ATOM 9710 C CA . GLU B 1 488 ? 65.159 6.928 44.463 1.000 34.503 488 GLU Y CA 1
ATOM 9711 C C . GLU B 1 488 ? 64.162 8.081 44.327 1.000 36.309 488 GLU Y C 1
ATOM 9712 O O . GLU B 1 488 ? 64.457 9.096 43.690 1.000 32.544 488 GLU Y O 1
ATOM 9718 N N . ALA B 1 489 ? 62.970 7.944 44.949 1.000 31.271 489 ALA Y N 1
ATOM 9719 C CA . ALA B 1 489 ? 62.009 9.040 44.916 1.000 29.967 489 ALA Y CA 1
ATOM 9720 C C . ALA B 1 489 ? 62.541 10.320 45.564 1.000 29.104 489 ALA Y C 1
ATOM 9721 O O . ALA B 1 489 ? 62.338 11.415 45.025 1.000 29.447 489 ALA Y O 1
ATOM 9723 N N . ILE B 1 490 ? 63.182 10.213 46.730 1.000 30.136 490 ILE Y N 1
ATOM 9724 C CA . ILE B 1 490 ? 63.734 11.353 47.435 1.000 30.530 490 ILE Y CA 1
ATOM 9725 C C . ILE B 1 490 ? 64.806 12.016 46.554 1.000 32.877 490 ILE Y C 1
ATOM 9726 O O . ILE B 1 490 ? 64.876 13.247 46.475 1.000 32.359 490 ILE Y O 1
ATOM 9731 N N . GLU B 1 491 ? 65.617 11.192 45.883 1.000 31.302 491 GLU Y N 1
ATOM 9732 C CA . GLU B 1 491 ? 66.713 11.706 45.054 1.000 35.224 491 GLU Y CA 1
ATOM 9733 C C . GLU B 1 491 ? 66.172 12.508 43.867 1.000 35.135 491 GLU Y C 1
ATOM 9734 O O . GLU B 1 491 ? 66.675 13.603 43.602 1.000 33.204 491 GLU Y O 1
ATOM 9740 N N . ILE B 1 492 ? 65.132 11.995 43.176 1.000 30.882 492 ILE Y N 1
ATOM 9741 C CA . ILE B 1 492 ? 64.572 12.765 42.067 1.000 28.642 492 ILE Y CA 1
ATOM 9742 C C . ILE B 1 492 ? 63.842 14.001 42.589 1.000 33.610 492 ILE Y C 1
ATOM 9743 O O . ILE B 1 492 ? 63.904 15.047 41.955 1.000 30.992 492 ILE Y O 1
ATOM 9748 N N . ALA B 1 493 ? 63.215 13.922 43.777 1.000 29.171 493 ALA Y N 1
ATOM 9749 C CA . ALA B 1 493 ? 62.613 15.132 44.322 1.000 30.758 493 ALA Y CA 1
ATOM 9750 C C . ALA B 1 493 ? 63.647 16.241 44.541 1.000 31.922 493 ALA Y C 1
ATOM 9751 O O . ALA B 1 493 ? 63.376 17.412 44.255 1.000 30.864 493 ALA Y O 1
ATOM 9753 N N . LYS B 1 494 ? 64.810 15.870 45.107 1.000 31.839 494 LYS Y N 1
ATOM 9754 C CA . LYS B 1 494 ? 65.843 16.855 45.431 1.000 35.774 494 LYS Y CA 1
ATOM 9755 C C . LYS B 1 494 ? 66.344 17.568 44.171 1.000 34.893 494 LYS Y C 1
ATOM 9756 O O . LYS B 1 494 ? 66.766 18.716 44.251 1.000 38.040 494 LYS Y O 1
ATOM 9762 N N . LYS B 1 495 ? 66.273 16.906 43.020 1.000 30.952 495 LYS Y N 1
ATOM 9763 C CA . LYS B 1 495 ? 66.748 17.433 41.755 1.000 36.786 495 LYS Y CA 1
ATOM 9764 C C . LYS B 1 495 ? 65.655 18.142 40.952 1.000 37.435 495 LYS Y C 1
ATOM 9765 O O . LYS B 1 495 ? 65.887 18.526 39.800 1.000 38.683 495 LYS Y O 1
ATOM 9771 N N . SER B 1 496 ? 64.436 18.242 41.507 1.000 30.971 496 SER Y N 1
ATOM 9772 C CA . SER B 1 496 ? 63.341 18.806 40.743 1.000 30.664 496 SER Y CA 1
ATOM 9773 C C . SER B 1 496 ? 62.937 20.137 41.360 1.000 32.311 496 SER Y C 1
ATOM 9774 O O . SER B 1 496 ? 63.478 20.556 42.378 1.000 33.042 496 SER Y O 1
ATOM 9777 N N . ASP B 1 497 ? 61.959 20.789 40.736 1.000 26.566 497 ASP Y N 1
ATOM 9778 C CA . ASP B 1 497 ? 61.390 22.011 41.286 1.000 29.104 497 ASP Y CA 1
ATOM 9779 C C . ASP B 1 497 ? 60.166 21.698 42.154 1.000 29.369 497 ASP Y C 1
ATOM 9780 O O . ASP B 1 497 ? 59.852 22.448 43.066 1.000 30.015 497 ASP Y O 1
ATOM 9785 N N . VAL B 1 498 ? 59.437 20.655 41.790 1.000 28.276 498 VAL Y N 1
ATOM 9786 C CA . VAL B 1 498 ? 58.193 20.327 42.482 1.000 29.873 498 VAL Y CA 1
ATOM 9787 C C . VAL B 1 498 ? 57.979 18.818 42.394 1.000 27.590 498 VAL Y C 1
ATOM 9788 O O . VAL B 1 498 ? 58.229 18.199 41.359 1.000 28.298 498 VAL Y O 1
ATOM 9792 N N . ALA B 1 499 ? 57.510 18.242 43.511 1.000 27.210 499 ALA Y N 1
ATOM 9793 C CA . ALA B 1 499 ? 57.212 16.827 43.566 1.000 24.349 499 ALA Y CA 1
ATOM 9794 C C . ALA B 1 499 ? 55.698 16.678 43.463 1.000 26.506 499 ALA Y C 1
ATOM 9795 O O . ALA B 1 499 ? 54.984 17.388 44.168 1.000 27.344 499 ALA Y O 1
ATOM 9797 N N . ILE B 1 500 ? 55.283 15.845 42.509 1.000 25.611 500 ILE Y N 1
ATOM 9798 C CA . ILE B 1 500 ? 53.858 15.550 42.350 1.000 25.454 500 ILE Y CA 1
ATOM 9799 C C . ILE B 1 500 ? 53.704 14.088 42.727 1.000 25.749 500 ILE Y C 1
ATOM 9800 O O . ILE B 1 500 ? 54.203 13.201 42.034 1.000 25.898 500 ILE Y O 1
ATOM 9805 N N . VAL B 1 501 ? 53.105 13.875 43.909 1.000 24.645 501 VAL Y N 1
ATOM 9806 C CA . VAL B 1 501 ? 53.100 12.557 44.534 1.000 23.870 501 VAL Y CA 1
ATOM 9807 C C . VAL B 1 501 ? 51.696 12.007 44.305 1.000 26.030 501 VAL Y C 1
ATOM 9808 O O . VAL B 1 501 ? 50.744 12.634 44.765 1.000 27.371 501 VAL Y O 1
ATOM 9812 N N . VAL B 1 502 ? 51.610 10.847 43.637 1.000 24.521 502 VAL Y N 1
ATOM 9813 C CA . VAL B 1 502 ? 50.314 10.353 43.190 1.000 24.239 502 VAL Y CA 1
ATOM 9814 C C . VAL B 1 502 ? 50.093 9.014 43.873 1.000 25.288 502 VAL Y C 1
ATOM 9815 O O . VAL B 1 502 ? 50.766 8.039 43.530 1.000 25.138 502 VAL Y O 1
ATOM 9819 N N . VAL B 1 503 ? 49.154 8.999 44.852 1.000 24.773 503 VAL Y N 1
ATOM 9820 C CA . VAL B 1 503 ? 49.037 7.855 45.746 1.000 23.625 503 VAL Y CA 1
ATOM 9821 C C . VAL B 1 503 ? 47.567 7.475 45.774 1.000 27.265 503 VAL Y C 1
ATOM 9822 O O . VAL B 1 503 ? 46.733 8.246 45.318 1.000 28.892 503 VAL Y O 1
ATOM 9826 N N . GLY B 1 504 ? 47.269 6.305 46.336 1.000 24.627 504 GLY Y N 1
ATOM 9827 C CA . GLY B 1 504 ? 45.855 6.012 46.511 1.000 24.496 504 GLY Y CA 1
ATOM 9828 C C . GLY B 1 504 ? 45.568 4.523 46.429 1.000 25.580 504 GLY Y C 1
ATOM 9829 O O . GLY B 1 504 ? 46.309 3.706 46.955 1.000 25.208 504 GLY Y O 1
ATOM 9830 N N . ASP B 1 505 ? 44.452 4.200 45.774 1.000 25.038 505 ASP Y N 1
ATOM 9831 C CA . ASP B 1 505 ? 43.937 2.852 45.867 1.000 23.992 505 ASP Y CA 1
ATOM 9832 C C . ASP B 1 505 ? 44.261 2.015 44.648 1.000 26.567 505 ASP Y C 1
ATOM 9833 O O . ASP B 1 505 ? 44.530 2.522 43.548 1.000 27.545 505 ASP Y O 1
ATOM 9838 N N . LYS B 1 506 ? 44.115 0.687 44.861 1.000 25.357 506 LYS Y N 1
ATOM 9839 C CA . LYS B 1 506 ? 43.801 -0.217 43.782 1.000 23.568 506 LYS Y CA 1
ATOM 9840 C C . LYS B 1 506 ? 42.403 -0.781 44.046 1.000 24.974 506 LYS Y C 1
ATOM 9841 O O . LYS B 1 506 ? 42.207 -1.446 45.056 1.000 25.511 506 LYS Y O 1
ATOM 9847 N N . SER B 1 507 ? 41.481 -0.516 43.112 1.000 25.805 507 SER Y N 1
ATOM 9848 C CA . SER B 1 507 ? 40.073 -0.872 43.338 1.000 26.522 507 SER Y CA 1
ATOM 9849 C C . SER B 1 507 ? 39.699 -2.183 42.658 1.000 27.405 507 SER Y C 1
ATOM 9850 O O . SER B 1 507 ? 40.088 -2.426 41.512 1.000 28.888 507 SER Y O 1
ATOM 9853 N N . GLY B 1 508 ? 38.944 -3.032 43.391 1.000 26.133 508 GLY Y N 1
ATOM 9854 C CA . GLY B 1 508 ? 38.428 -4.278 42.843 1.000 28.674 508 GLY Y CA 1
ATOM 9855 C C . GLY B 1 508 ? 37.927 -5.204 43.950 1.000 28.855 508 GLY Y C 1
ATOM 9856 O O . GLY B 1 508 ? 37.657 -4.744 45.065 1.000 27.433 508 GLY Y O 1
ATOM 9857 N N . LEU B 1 509 ? 37.798 -6.496 43.621 1.000 28.602 509 LEU Y N 1
ATOM 9858 C CA . LEU B 1 509 ? 37.081 -7.399 44.514 1.000 29.799 509 LEU Y CA 1
ATOM 9859 C C . LEU B 1 509 ? 38.024 -8.397 45.173 1.000 29.425 509 LEU Y C 1
ATOM 9860 O O . LEU B 1 509 ? 37.571 -9.302 45.876 1.000 28.520 509 LEU Y O 1
ATOM 9865 N N . THR B 1 510 ? 39.331 -8.280 44.929 1.000 28.970 510 THR Y N 1
ATOM 9866 C CA . THR B 1 510 ? 40.252 -9.320 45.379 1.000 31.273 510 THR Y CA 1
ATOM 9867 C C . THR B 1 510 ? 41.150 -8.792 46.493 1.000 30.309 510 THR Y C 1
ATOM 9868 O O . THR B 1 510 ? 41.198 -7.582 46.760 1.000 29.414 510 THR Y O 1
ATOM 9872 N N . LEU B 1 511 ? 41.889 -9.710 47.145 1.000 30.180 511 LEU Y N 1
ATOM 9873 C CA . LEU B 1 511 ? 42.638 -9.346 48.354 1.000 31.003 511 LEU Y CA 1
ATOM 9874 C C . LEU B 1 511 ? 43.688 -8.265 48.116 1.000 30.401 511 LEU Y C 1
ATOM 9875 O O . LEU B 1 511 ? 43.986 -7.512 49.032 1.000 32.362 511 LEU Y O 1
ATOM 9880 N N . ASP B 1 512 ? 44.288 -8.224 46.911 1.000 31.526 512 ASP Y N 1
ATOM 9881 C CA . ASP B 1 512 ? 45.318 -7.231 46.584 1.000 32.536 512 ASP Y CA 1
ATOM 9882 C C . ASP B 1 512 ? 44.725 -5.825 46.420 1.000 31.765 512 ASP Y C 1
ATOM 9883 O O . ASP B 1 512 ? 45.469 -4.847 46.244 1.000 32.190 512 ASP Y O 1
ATOM 9888 N N . CYS B 1 513 ? 43.382 -5.708 46.440 1.000 25.238 513 CYS Y N 1
ATOM 9889 C CA . CYS B 1 513 ? 42.763 -4.395 46.275 1.000 24.503 513 CYS Y CA 1
ATOM 9890 C C . CYS B 1 513 ? 42.532 -3.747 47.642 1.000 25.373 513 CYS Y C 1
ATOM 9891 O O . CYS B 1 513 ? 42.354 -4.446 48.652 1.000 26.683 513 CYS Y O 1
ATOM 9894 N N . THR B 1 514 ? 42.539 -2.405 47.654 1.000 23.639 514 THR Y N 1
ATOM 9895 C CA . THR B 1 514 ? 42.431 -1.631 48.880 1.000 25.616 514 THR Y CA 1
ATOM 9896 C C . THR B 1 514 ? 41.051 -1.004 49.057 1.000 24.737 514 THR Y C 1
ATOM 9897 O O . THR B 1 514 ? 40.741 -0.548 50.157 1.000 25.275 514 THR Y O 1
ATOM 9901 N N . THR B 1 515 ? 40.304 -0.906 47.958 1.000 24.873 515 THR Y N 1
ATOM 9902 C CA . THR B 1 515 ? 38.943 -0.400 48.006 1.000 26.320 515 THR Y CA 1
ATOM 9903 C C . THR B 1 515 ? 38.153 -1.190 46.973 1.000 27.238 515 THR Y C 1
ATOM 9904 O O . THR B 1 515 ? 38.730 -1.967 46.213 1.000 26.667 515 THR Y O 1
ATOM 9908 N N . GLY B 1 516 ? 36.823 -0.993 46.965 1.000 24.557 516 GLY Y N 1
ATOM 9909 C CA . GLY B 1 516 ? 35.944 -1.781 46.108 1.000 25.318 516 GLY Y CA 1
ATOM 9910 C C . GLY B 1 516 ? 35.102 -2.729 46.968 1.000 25.192 516 GLY Y C 1
ATOM 9911 O O . GLY B 1 516 ? 35.430 -2.965 48.133 1.000 25.620 516 GLY Y O 1
ATOM 9912 N N . GLU B 1 517 ? 34.064 -3.299 46.359 1.000 23.717 517 GLU Y N 1
ATOM 9913 C CA . GLU B 1 517 ? 33.224 -4.275 47.027 1.000 25.099 517 GLU Y CA 1
ATOM 9914 C C . GLU B 1 517 ? 34.094 -5.334 47.691 1.000 26.745 517 GLU Y C 1
ATOM 9915 O O . GLU B 1 517 ? 34.885 -6.018 47.021 1.000 25.970 517 GLU Y O 1
ATOM 9921 N N . SER B 1 518 ? 33.889 -5.496 49.011 1.000 24.105 518 SER Y N 1
ATOM 9922 C CA . SER B 1 518 ? 34.527 -6.517 49.854 1.000 24.400 518 SER Y CA 1
ATOM 9923 C C . SER B 1 518 ? 35.864 -6.041 50.417 1.000 24.734 518 SER Y C 1
ATOM 9924 O O . SER B 1 518 ? 36.488 -6.789 51.168 1.000 24.325 518 SER Y O 1
ATOM 9927 N N . ARG B 1 519 ? 36.273 -4.805 50.088 1.000 22.521 519 ARG Y N 1
ATOM 9928 C CA . ARG B 1 519 ? 37.561 -4.308 50.555 1.000 22.750 519 ARG Y CA 1
ATOM 9929 C C . ARG B 1 519 ? 37.290 -3.102 51.453 1.000 21.627 519 ARG Y C 1
ATOM 9930 O O . ARG B 1 519 ? 37.343 -1.943 51.022 1.000 23.174 519 ARG Y O 1
ATOM 9938 N N . ASP B 1 520 ? 37.016 -3.396 52.737 1.000 21.486 520 ASP Y N 1
ATOM 9939 C CA . ASP B 1 520 ? 36.641 -2.356 53.683 1.000 21.877 520 ASP Y CA 1
ATOM 9940 C C . ASP B 1 520 ? 37.867 -1.968 54.509 1.000 22.552 520 ASP Y C 1
ATOM 9941 O O . ASP B 1 520 ? 38.688 -2.842 54.810 1.000 24.031 520 ASP Y O 1
ATOM 9946 N N . MET B 1 521 ? 38.022 -0.661 54.822 1.000 22.628 521 MET Y N 1
ATOM 9947 C CA . MET B 1 521 ? 39.263 -0.203 55.428 1.000 23.320 521 MET Y CA 1
ATOM 9948 C C . MET B 1 521 ? 38.931 0.428 56.783 1.000 23.220 521 MET Y C 1
ATOM 9949 O O . MET B 1 521 ? 38.347 1.514 56.816 1.000 25.032 521 MET Y O 1
ATOM 9954 N N . ALA B 1 522 ? 39.333 -0.217 57.882 1.000 22.614 522 ALA Y N 1
ATOM 9955 C CA . ALA B 1 522 ? 38.914 0.217 59.216 1.000 22.145 522 ALA Y CA 1
ATOM 9956 C C . ALA B 1 522 ? 39.523 1.564 59.599 1.000 24.282 522 ALA Y C 1
ATOM 9957 O O . ALA B 1 522 ? 38.835 2.418 60.155 1.000 23.599 522 ALA Y O 1
ATOM 9959 N N . ASN B 1 523 ? 40.816 1.776 59.286 1.000 23.662 523 ASN Y N 1
ATOM 9960 C CA . ASN B 1 523 ? 41.526 2.855 59.940 1.000 22.745 523 ASN Y CA 1
ATOM 9961 C C . ASN B 1 523 ? 41.781 4.040 59.002 1.000 25.108 523 ASN Y C 1
ATOM 9962 O O . ASN B 1 523 ? 42.294 5.070 59.469 1.000 25.477 523 ASN Y O 1
ATOM 9967 N N . LEU B 1 524 ? 41.369 3.938 57.738 1.000 24.439 524 LEU Y N 1
ATOM 9968 C CA . LEU B 1 524 ? 41.356 5.085 56.813 1.000 27.661 524 LEU Y CA 1
ATOM 9969 C C . LEU B 1 524 ? 42.745 5.704 56.601 1.000 28.006 524 LEU Y C 1
ATOM 9970 O O . LEU B 1 524 ? 42.871 6.912 56.376 1.000 27.874 524 LEU Y O 1
ATOM 9975 N N . LYS B 1 525 ? 43.784 4.906 56.756 1.000 26.130 525 LYS Y N 1
ATOM 9976 C CA . LYS B 1 525 ? 45.110 5.397 56.393 1.000 25.935 525 LYS Y CA 1
ATOM 9977 C C . LYS B 1 525 ? 45.319 5.073 54.914 1.000 25.926 525 LYS Y C 1
ATOM 9978 O O . LYS B 1 525 ? 44.955 4.009 54.429 1.000 25.081 525 LYS Y O 1
ATOM 9984 N N . LEU B 1 526 ? 46.023 5.951 54.196 1.000 27.789 526 LEU Y N 1
ATOM 9985 C CA . LEU B 1 526 ? 46.403 5.616 52.832 1.000 25.783 526 LEU Y CA 1
ATOM 9986 C C . LEU B 1 526 ? 47.080 4.257 52.844 1.000 25.064 526 LEU Y C 1
ATOM 9987 O O . LEU B 1 526 ? 47.860 3.932 53.748 1.000 26.247 526 LEU Y O 1
ATOM 9992 N N . PRO B 1 527 ? 46.809 3.407 51.834 1.000 25.446 527 PRO Y N 1
ATOM 9993 C CA . PRO B 1 527 ? 47.310 2.038 51.857 1.000 26.551 527 PRO Y CA 1
ATOM 9994 C C . PRO B 1 527 ? 48.834 1.940 51.871 1.000 28.270 527 PRO Y C 1
ATOM 9995 O O . PRO B 1 527 ? 49.524 2.852 51.401 1.000 26.352 527 PRO Y O 1
ATOM 9999 N N . GLY B 1 528 ? 49.331 0.861 52.486 1.000 29.508 528 GLY Y N 1
ATOM 10000 C CA . GLY B 1 528 ? 50.756 0.575 52.457 1.000 30.319 528 GLY Y CA 1
ATOM 10001 C C . GLY B 1 528 ? 51.550 1.638 53.204 1.000 27.800 528 GLY Y C 1
ATOM 10002 O O . GLY B 1 528 ? 51.170 2.090 54.295 1.000 29.099 528 GLY Y O 1
ATOM 10003 N N . VAL B 1 529 ? 52.719 1.987 52.633 1.000 27.940 529 VAL Y N 1
ATOM 10004 C CA . VAL B 1 529 ? 53.527 3.025 53.239 1.000 27.893 529 VAL Y CA 1
ATOM 10005 C C . VAL B 1 529 ? 53.405 4.305 52.409 1.000 32.033 529 VAL Y C 1
ATOM 10006 O O . VAL B 1 529 ? 54.331 5.101 52.409 1.000 29.184 529 VAL Y O 1
ATOM 10010 N N . GLN B 1 530 ? 52.280 4.494 51.706 1.000 25.657 530 GLN Y N 1
ATOM 10011 C CA . GLN B 1 530 ? 52.153 5.702 50.878 1.000 23.934 530 GLN Y CA 1
ATOM 10012 C C . GLN B 1 530 ? 52.161 6.973 51.713 1.000 27.363 530 GLN Y C 1
ATOM 10013 O O . GLN B 1 530 ? 52.627 8.013 51.245 1.000 27.458 530 GLN Y O 1
ATOM 10019 N N . GLU B 1 531 ? 51.604 6.941 52.921 1.000 26.443 531 GLU Y N 1
ATOM 10020 C CA . GLU B 1 531 ? 51.602 8.167 53.719 1.000 25.993 531 GLU Y CA 1
ATOM 10021 C C . GLU B 1 531 ? 53.062 8.507 54.069 1.000 29.284 531 GLU Y C 1
ATOM 10022 O O . GLU B 1 531 ? 53.444 9.664 54.019 1.000 27.986 531 GLU Y O 1
ATOM 10028 N N . GLU B 1 532 ? 53.848 7.498 54.448 1.000 29.069 532 GLU Y N 1
ATOM 10029 C CA . GLU B 1 532 ? 55.257 7.717 54.782 1.000 29.444 532 GLU Y CA 1
ATOM 10030 C C . GLU B 1 532 ? 56.014 8.212 53.551 1.000 29.846 532 GLU Y C 1
ATOM 10031 O O . GLU B 1 532 ? 56.869 9.085 53.715 1.000 28.458 532 GLU Y O 1
ATOM 10037 N N . LEU B 1 533 ? 55.645 7.729 52.358 1.000 26.847 533 LEU Y N 1
ATOM 10038 C CA . LEU B 1 533 ? 56.254 8.225 51.121 1.000 27.671 533 LEU Y CA 1
ATOM 10039 C C . LEU B 1 533 ? 56.024 9.726 50.978 1.000 29.524 533 LEU Y C 1
ATOM 10040 O O . LEU B 1 533 ? 56.949 10.481 50.708 1.000 28.163 533 LEU Y O 1
ATOM 10045 N N . VAL B 1 534 ? 54.766 10.162 51.165 1.000 26.092 534 VAL Y N 1
ATOM 10046 C CA . VAL B 1 534 ? 54.481 11.584 51.066 1.000 25.622 534 VAL Y CA 1
ATOM 10047 C C . VAL B 1 534 ? 55.346 12.332 52.071 1.000 25.861 534 VAL Y C 1
ATOM 10048 O O . VAL B 1 534 ? 55.903 13.394 51.770 1.000 27.503 534 VAL Y O 1
ATOM 10052 N N . LEU B 1 535 ? 55.380 11.850 53.325 1.000 27.582 535 LEU Y N 1
ATOM 10053 C CA . LEU B 1 535 ? 56.056 12.641 54.347 1.000 26.916 535 LEU Y CA 1
ATOM 10054 C C . LEU B 1 535 ? 57.569 12.688 54.060 1.000 29.066 535 LEU Y C 1
ATOM 10055 O O . LEU B 1 535 ? 58.204 13.717 54.323 1.000 28.216 535 LEU Y O 1
ATOM 10060 N N . GLU B 1 536 ? 58.137 11.600 53.509 1.000 26.354 536 GLU Y N 1
ATOM 10061 C CA . GLU B 1 536 ? 59.582 11.593 53.263 1.000 29.082 536 GLU Y CA 1
ATOM 10062 C C . GLU B 1 536 ? 59.896 12.574 52.144 1.000 30.178 536 GLU Y C 1
ATOM 10063 O O . GLU B 1 536 ? 60.876 13.310 52.216 1.000 30.700 536 GLU Y O 1
ATOM 10069 N N . VAL B 1 537 ? 59.053 12.603 51.118 1.000 27.271 537 VAL Y N 1
ATOM 10070 C CA . VAL B 1 537 ? 59.275 13.524 50.009 1.000 26.370 537 VAL Y CA 1
ATOM 10071 C C . VAL B 1 537 ? 59.172 14.958 50.548 1.000 30.057 537 VAL Y C 1
ATOM 10072 O O . VAL B 1 537 ? 59.981 15.827 50.206 1.000 29.857 537 VAL Y O 1
ATOM 10076 N N . ALA B 1 538 ? 58.168 15.236 51.387 1.000 27.795 538 ALA Y N 1
ATOM 10077 C CA . ALA B 1 538 ? 57.995 16.591 51.901 1.000 27.297 538 ALA Y CA 1
ATOM 10078 C C . ALA B 1 538 ? 59.202 17.054 52.736 1.000 31.804 538 ALA Y C 1
ATOM 10079 O O . ALA B 1 538 ? 59.495 18.249 52.781 1.000 33.554 538 ALA Y O 1
ATOM 10081 N N . LYS B 1 539 ? 59.896 16.115 53.389 1.000 30.029 539 LYS Y N 1
ATOM 10082 C CA . LYS B 1 539 ? 61.055 16.458 54.208 1.000 34.930 539 LYS Y CA 1
ATOM 10083 C C . LYS B 1 539 ? 62.198 17.040 53.372 1.000 39.943 539 LYS Y C 1
ATOM 10084 O O . LYS B 1 539 ? 63.119 17.619 53.944 1.000 37.899 539 LYS Y O 1
ATOM 10090 N N . THR B 1 540 ? 62.151 16.892 52.043 1.000 35.646 540 THR Y N 1
ATOM 10091 C CA . THR B 1 540 ? 63.193 17.450 51.189 1.000 36.364 540 THR Y CA 1
ATOM 10092 C C . THR B 1 540 ? 63.087 18.973 51.173 1.000 38.686 540 THR Y C 1
ATOM 10093 O O . THR B 1 540 ? 64.035 19.648 50.829 1.000 40.347 540 THR Y O 1
ATOM 10097 N N . GLY B 1 541 ? 61.934 19.518 51.556 1.000 37.419 541 GLY Y N 1
ATOM 10098 C CA . GLY B 1 541 ? 61.712 20.951 51.472 1.000 36.739 541 GLY Y CA 1
ATOM 10099 C C . GLY B 1 541 ? 61.206 21.419 50.106 1.000 34.372 541 GLY Y C 1
ATOM 10100 O O . GLY B 1 541 ? 60.927 22.601 49.928 1.000 42.017 541 GLY Y O 1
ATOM 10101 N N . LYS B 1 542 ? 61.076 20.521 49.124 1.000 33.949 542 LYS Y N 1
ATOM 10102 C CA . LYS B 1 542 ? 60.559 20.912 47.815 1.000 32.707 542 LYS Y CA 1
ATOM 10103 C C . LYS B 1 542 ? 59.030 21.063 47.879 1.000 31.171 542 LYS Y C 1
ATOM 10104 O O . LYS B 1 542 ? 58.393 20.436 48.723 1.000 32.285 542 LYS Y O 1
ATOM 10110 N N . PRO B 1 543 ? 58.388 21.921 47.062 1.000 31.860 543 PRO Y N 1
ATOM 10111 C CA . PRO B 1 543 ? 56.916 21.982 47.051 1.000 29.603 543 PRO Y CA 1
ATOM 10112 C C . PRO B 1 543 ? 56.340 20.621 46.650 1.000 29.854 543 PRO Y C 1
ATOM 10113 O O . PRO B 1 543 ? 56.909 19.910 45.815 1.000 30.499 543 PRO Y O 1
ATOM 10117 N N . VAL B 1 544 ? 55.196 20.271 47.266 1.000 26.014 544 VAL Y N 1
ATOM 10118 C CA . VAL B 1 544 ? 54.573 18.985 47.014 1.000 26.348 544 VAL Y CA 1
ATOM 10119 C C . VAL B 1 544 ? 53.109 19.223 46.634 1.000 26.382 544 VAL Y C 1
ATOM 10120 O O . VAL B 1 544 ? 52.386 19.919 47.353 1.000 27.789 544 VAL Y O 1
ATOM 10124 N N . VAL B 1 545 ? 52.744 18.695 45.476 1.000 24.018 545 VAL Y N 1
ATOM 10125 C CA . VAL B 1 545 ? 51.362 18.524 45.040 1.000 23.868 545 VAL Y CA 1
ATOM 10126 C C . VAL B 1 545 ? 50.986 17.079 45.273 1.000 24.670 545 VAL Y C 1
ATOM 10127 O O . VAL B 1 545 ? 51.566 16.198 44.660 1.000 25.140 545 VAL Y O 1
ATOM 10131 N N . LEU B 1 546 ? 49.981 16.850 46.152 1.000 24.947 546 LEU Y N 1
ATOM 10132 C CA . LEU B 1 546 ? 49.562 15.485 46.455 1.000 23.362 546 LEU Y CA 1
ATOM 10133 C C . LEU B 1 546 ? 48.296 15.234 45.640 1.000 26.065 546 LEU Y C 1
ATOM 10134 O O . LEU B 1 546 ? 47.374 16.059 45.658 1.000 25.071 546 LEU Y O 1
ATOM 10139 N N . VAL B 1 547 ? 48.320 14.139 44.868 1.000 22.702 547 VAL Y N 1
ATOM 10140 C CA . VAL B 1 547 ? 47.222 13.773 44.005 1.000 24.068 547 VAL Y CA 1
ATOM 10141 C C . VAL B 1 547 ? 46.697 12.438 44.529 1.000 25.085 547 VAL Y C 1
ATOM 10142 O O . VAL B 1 547 ? 47.428 11.443 44.550 1.000 25.260 547 VAL Y O 1
ATOM 10146 N N . LEU B 1 548 ? 45.440 12.429 45.012 1.000 22.883 548 LEU Y N 1
ATOM 10147 C CA . LEU B 1 548 ? 44.878 11.201 45.573 1.000 23.370 548 LEU Y CA 1
ATOM 10148 C C . LEU B 1 548 ? 44.041 10.542 44.489 1.000 24.727 548 LEU Y C 1
ATOM 10149 O O . LEU B 1 548 ? 43.031 11.120 44.066 1.000 27.173 548 LEU Y O 1
ATOM 10154 N N . ILE B 1 549 ? 44.439 9.358 44.042 1.000 22.073 549 ILE Y N 1
ATOM 10155 C CA . ILE B 1 549 ? 43.600 8.632 43.101 1.000 23.133 549 ILE Y CA 1
ATOM 10156 C C . ILE B 1 549 ? 43.007 7.472 43.883 1.000 26.373 549 ILE Y C 1
ATOM 10157 O O . ILE B 1 549 ? 43.683 6.460 44.090 1.000 25.449 549 ILE Y O 1
ATOM 10162 N N . THR B 1 550 ? 41.790 7.708 44.405 1.000 26.653 550 THR Y N 1
ATOM 10163 C CA . THR B 1 550 ? 41.266 6.822 45.430 1.000 25.406 550 THR Y CA 1
ATOM 10164 C C . THR B 1 550 ? 39.770 6.637 45.223 1.000 24.009 550 THR Y C 1
ATOM 10165 O O . THR B 1 550 ? 39.122 7.373 44.476 1.000 24.910 550 THR Y O 1
ATOM 10169 N N . GLY B 1 551 ? 39.253 5.620 45.921 1.000 25.469 551 GLY Y N 1
ATOM 10170 C CA . GLY B 1 551 ? 37.826 5.300 45.861 1.000 27.632 551 GLY Y CA 1
ATOM 10171 C C . GLY B 1 551 ? 37.084 5.781 47.115 1.000 28.115 551 GLY Y C 1
ATOM 10172 O O . GLY B 1 551 ? 35.848 5.727 47.134 1.000 28.104 551 GLY Y O 1
ATOM 10173 N N . ARG B 1 552 ? 37.804 6.251 48.146 1.000 26.451 552 ARG Y N 1
ATOM 10174 C CA . ARG B 1 552 ? 37.143 6.648 49.396 1.000 25.798 552 ARG Y CA 1
ATOM 10175 C C . ARG B 1 552 ? 37.914 7.816 49.999 1.000 25.698 552 ARG Y C 1
ATOM 10176 O O . ARG B 1 552 ? 39.085 7.994 49.679 1.000 25.964 552 ARG Y O 1
ATOM 10184 N N . PRO B 1 553 ? 37.296 8.620 50.898 1.000 24.706 553 PRO Y N 1
ATOM 10185 C CA . PRO B 1 553 ? 38.025 9.583 51.720 1.000 25.664 553 PRO Y CA 1
ATOM 10186 C C . PRO B 1 553 ? 39.047 8.788 52.539 1.000 28.824 553 PRO Y C 1
ATOM 10187 O O . PRO B 1 553 ? 38.742 7.690 53.038 1.000 27.172 553 PRO Y O 1
ATOM 10191 N N . TYR B 1 554 ? 40.256 9.347 52.644 1.000 25.016 554 TYR Y N 1
ATOM 10192 C CA . TYR B 1 554 ? 41.305 8.868 53.531 1.000 23.915 554 TYR Y CA 1
ATOM 10193 C C . TYR B 1 554 ? 41.543 9.963 54.546 1.000 26.146 554 TYR Y C 1
ATOM 10194 O O . TYR B 1 554 ? 41.234 11.129 54.290 1.000 26.233 554 TYR Y O 1
ATOM 10203 N N . SER B 1 555 ? 42.059 9.557 55.710 1.000 26.290 555 SER Y N 1
ATOM 10204 C CA . SER B 1 555 ? 42.493 10.513 56.722 1.000 26.081 555 SER Y CA 1
ATOM 10205 C C . SER B 1 555 ? 43.729 11.251 56.219 1.000 28.679 555 SER Y C 1
ATOM 10206 O O . SER B 1 555 ? 44.751 10.600 55.967 1.000 29.561 555 SER Y O 1
ATOM 10209 N N . LEU B 1 556 ? 43.626 12.570 56.080 1.000 24.522 556 LEU Y N 1
ATOM 10210 C CA . LEU B 1 556 ? 44.795 13.303 55.587 1.000 25.557 556 LEU Y CA 1
ATOM 10211 C C . LEU B 1 556 ? 45.414 14.142 56.700 1.000 28.762 556 LEU Y C 1
ATOM 10212 O O . LEU B 1 556 ? 46.229 15.022 56.412 1.000 29.795 556 LEU Y O 1
ATOM 10217 N N . LYS B 1 557 ? 44.988 13.919 57.962 1.000 25.788 557 LYS Y N 1
ATOM 10218 C CA . LYS B 1 557 ? 45.380 14.720 59.112 1.000 28.801 557 LYS Y CA 1
ATOM 10219 C C . LYS B 1 557 ? 46.908 14.889 59.157 1.000 29.401 557 LYS Y C 1
ATOM 10220 O O . LYS B 1 557 ? 47.410 15.934 59.575 1.000 30.689 557 LYS Y O 1
ATOM 10226 N N . ASN B 1 558 ? 47.633 13.817 58.841 1.000 28.111 558 ASN Y N 1
ATOM 10227 C CA . ASN B 1 558 ? 49.085 13.766 59.055 1.000 28.178 558 ASN Y CA 1
ATOM 10228 C C . ASN B 1 558 ? 49.864 14.356 57.870 1.000 31.805 558 ASN Y C 1
ATOM 10229 O O . ASN B 1 558 ? 51.081 14.529 58.001 1.000 32.660 558 ASN Y O 1
ATOM 10234 N N . VAL B 1 559 ? 49.193 14.643 56.743 1.000 28.644 559 VAL Y N 1
ATOM 10235 C CA . VAL B 1 559 ? 49.935 15.154 55.587 1.000 27.556 559 VAL Y CA 1
ATOM 10236 C C . VAL B 1 559 ? 49.443 16.541 55.210 1.000 28.960 559 VAL Y C 1
ATOM 10237 O O . VAL B 1 559 ? 50.129 17.230 54.475 1.000 26.639 559 VAL Y O 1
ATOM 10241 N N . VAL B 1 560 ? 48.210 16.917 55.585 1.000 27.537 560 VAL Y N 1
ATOM 10242 C CA . VAL B 1 560 ? 47.610 18.134 55.049 1.000 26.603 560 VAL Y CA 1
ATOM 10243 C C . VAL B 1 560 ? 48.536 19.337 55.251 1.000 29.814 560 VAL Y C 1
ATOM 10244 O O . VAL B 1 560 ? 48.647 20.167 54.362 1.000 27.692 560 VAL Y O 1
ATOM 10248 N N . ASP B 1 561 ? 49.172 19.437 56.416 1.000 28.217 561 ASP Y N 1
ATOM 10249 C CA . ASP B 1 561 ? 49.912 20.667 56.684 1.000 32.526 561 ASP Y CA 1
ATOM 10250 C C . ASP B 1 561 ? 51.332 20.542 56.126 1.000 34.664 561 ASP Y C 1
ATOM 10251 O O . ASP B 1 561 ? 52.101 21.508 56.203 1.000 34.895 561 ASP Y O 1
ATOM 10256 N N . LYS B 1 562 ? 51.642 19.390 55.513 1.000 29.079 562 LYS Y N 1
ATOM 10257 C CA . LYS B 1 562 ? 53.011 19.158 55.062 1.000 30.355 562 LYS Y CA 1
ATOM 10258 C C . LYS B 1 562 ? 53.132 19.258 53.544 1.000 30.009 562 LYS Y C 1
ATOM 10259 O O . LYS B 1 562 ? 54.239 19.135 53.038 1.000 30.285 562 LYS Y O 1
ATOM 10265 N N . VAL B 1 563 ? 52.009 19.466 52.847 1.000 26.788 563 VAL Y N 1
ATOM 10266 C CA . VAL B 1 563 ? 52.000 19.542 51.397 1.000 27.776 563 VAL Y CA 1
ATOM 10267 C C . VAL B 1 563 ? 51.352 20.851 50.966 1.000 27.656 563 VAL Y C 1
ATOM 10268 O O . VAL B 1 563 ? 50.638 21.489 51.731 1.000 28.177 563 VAL Y O 1
ATOM 10272 N N . ASN B 1 564 ? 51.609 21.264 49.721 1.000 23.830 564 ASN Y N 1
ATOM 10273 C CA . ASN B 1 564 ? 51.238 22.608 49.314 1.000 24.482 564 ASN Y CA 1
ATOM 10274 C C . ASN B 1 564 ? 49.840 22.620 48.673 1.000 24.695 564 ASN Y C 1
ATOM 10275 O O . ASN B 1 564 ? 49.126 23.627 48.706 1.000 24.672 564 ASN Y O 1
ATOM 10280 N N . ALA B 1 565 ? 49.533 21.535 47.960 1.000 23.224 565 ALA Y N 1
ATOM 10281 C CA . ALA B 1 565 ? 48.219 21.423 47.339 1.000 25.588 565 ALA Y CA 1
ATOM 10282 C C . ALA B 1 565 ? 47.791 19.970 47.407 1.000 23.823 565 ALA Y C 1
ATOM 10283 O O . ALA B 1 565 ? 48.646 19.079 47.421 1.000 25.241 565 ALA Y O 1
ATOM 10285 N N . ILE B 1 566 ? 46.462 19.765 47.344 1.000 23.225 566 ILE Y N 1
ATOM 10286 C CA . ILE B 1 566 ? 45.918 18.406 47.351 1.000 24.171 566 ILE Y CA 1
ATOM 10287 C C . ILE B 1 566 ? 44.781 18.376 46.335 1.000 21.363 566 ILE Y C 1
ATOM 10288 O O . ILE B 1 566 ? 43.860 19.189 46.434 1.000 24.848 566 ILE Y O 1
ATOM 10293 N N . LEU B 1 567 ? 44.860 17.414 45.401 1.000 25.125 567 LEU Y N 1
ATOM 10294 C CA . LEU B 1 567 ? 43.789 17.127 44.458 1.000 23.390 567 LEU Y CA 1
ATOM 10295 C C . LEU B 1 567 ? 43.185 15.768 44.787 1.000 25.902 567 LEU Y C 1
ATOM 10296 O O . LEU B 1 567 ? 43.905 14.785 44.872 1.000 25.422 567 LEU Y O 1
ATOM 10301 N N . GLN B 1 568 ? 41.845 15.732 44.934 1.000 22.086 568 GLN Y N 1
ATOM 10302 C CA . GLN B 1 568 ? 41.168 14.457 45.045 1.000 23.597 568 GLN Y CA 1
ATOM 10303 C C . GLN B 1 568 ? 40.664 14.070 43.652 1.000 23.294 568 GLN Y C 1
ATOM 10304 O O . GLN B 1 568 ? 39.872 14.798 43.037 1.000 24.205 568 GLN Y O 1
ATOM 10310 N N . VAL B 1 569 ? 41.123 12.889 43.208 1.000 22.055 569 VAL Y N 1
ATOM 10311 C CA . VAL B 1 569 ? 40.753 12.377 41.899 1.000 23.617 569 VAL Y CA 1
ATOM 10312 C C . VAL B 1 569 ? 40.048 11.055 42.164 1.000 25.739 569 VAL Y C 1
ATOM 10313 O O . VAL B 1 569 ? 40.691 10.023 42.324 1.000 28.075 569 VAL Y O 1
ATOM 10317 N N . TRP B 1 570 ? 38.725 11.099 42.332 1.000 25.416 570 TRP Y N 1
ATOM 10318 C CA . TRP B 1 570 ? 38.020 9.842 42.470 1.000 25.968 570 TRP Y CA 1
ATOM 10319 C C . TRP B 1 570 ? 38.286 9.009 41.224 1.000 25.723 570 TRP Y C 1
ATOM 10320 O O . TRP B 1 570 ? 38.178 9.535 40.108 1.000 29.303 570 TRP Y O 1
ATOM 10331 N N . LEU B 1 571 ? 38.554 7.713 41.399 1.000 23.809 571 LEU Y N 1
ATOM 10332 C CA . LEU B 1 571 ? 38.872 6.766 40.342 1.000 25.846 571 LEU Y CA 1
ATOM 10333 C C . LEU B 1 571 ? 38.285 7.154 38.995 1.000 28.434 571 LEU Y C 1
ATOM 10334 O O . LEU B 1 571 ? 37.077 6.999 38.751 1.000 27.482 571 LEU Y O 1
ATOM 10339 N N . PRO B 1 572 ? 39.125 7.721 38.099 1.000 25.801 572 PRO Y N 1
ATOM 10340 C CA . PRO B 1 572 ? 38.607 8.488 36.967 1.000 26.473 572 PRO Y CA 1
ATOM 10341 C C . PRO B 1 572 ? 38.450 7.713 35.669 1.000 25.551 572 PRO Y C 1
ATOM 10342 O O . PRO B 1 572 ? 37.903 8.264 34.705 1.000 29.794 572 PRO Y O 1
ATOM 10346 N N . GLY B 1 573 ? 38.856 6.442 35.659 1.000 24.462 573 GLY Y N 1
ATOM 10347 C CA . GLY B 1 573 ? 38.742 5.665 34.435 1.000 28.638 573 GLY Y CA 1
ATOM 10348 C C . GLY B 1 573 ? 39.678 6.239 33.359 1.000 33.752 573 GLY Y C 1
ATOM 10349 O O . GLY B 1 573 ? 40.672 6.890 33.690 1.000 30.349 573 GLY Y O 1
ATOM 10350 N N . GLU B 1 574 ? 39.322 6.041 32.082 1.000 31.770 574 GLU Y N 1
ATOM 10351 C CA . GLU B 1 574 ? 40.284 6.228 30.993 1.000 33.165 574 GLU Y CA 1
ATOM 10352 C C . GLU B 1 574 ? 40.666 7.700 30.769 1.000 36.002 574 GLU Y C 1
ATOM 10353 O O . GLU B 1 574 ? 41.736 7.984 30.221 1.000 34.227 574 GLU Y O 1
ATOM 10359 N N . ALA B 1 575 ? 39.826 8.653 31.181 1.000 28.890 575 ALA Y N 1
ATOM 10360 C CA . ALA B 1 575 ? 40.085 10.072 30.939 1.000 29.796 575 ALA Y CA 1
ATOM 10361 C C . ALA B 1 575 ? 40.886 10.707 32.074 1.000 31.200 575 ALA Y C 1
ATOM 10362 O O . ALA B 1 575 ? 41.141 11.914 32.049 1.000 29.922 575 ALA Y O 1
ATOM 10364 N N . GLY B 1 576 ? 41.271 9.911 33.082 1.000 28.392 576 GLY Y N 1
ATOM 10365 C CA . GLY B 1 576 ? 41.919 10.432 34.279 1.000 29.509 576 GLY Y CA 1
ATOM 10366 C C . GLY B 1 576 ? 43.224 11.191 34.007 1.000 31.686 576 GLY Y C 1
ATOM 10367 O O . GLY B 1 576 ? 43.399 12.306 34.521 1.000 29.847 576 GLY Y O 1
ATOM 10368 N N . GLY B 1 577 ? 44.132 10.588 33.226 1.000 29.661 577 GLY Y N 1
ATOM 10369 C CA . GLY B 1 577 ? 45.451 11.230 33.130 1.000 27.173 577 GLY Y CA 1
ATOM 10370 C C . GLY B 1 577 ? 45.347 12.634 32.537 1.000 26.577 577 GLY Y C 1
ATOM 10371 O O . GLY B 1 577 ? 45.922 13.576 33.072 1.000 30.037 577 GLY Y O 1
ATOM 10372 N N . ARG B 1 578 ? 44.628 12.773 31.431 1.000 27.470 578 ARG Y N 1
ATOM 10373 C CA . ARG B 1 578 ? 44.500 14.052 30.748 1.000 25.338 578 ARG Y CA 1
ATOM 10374 C C . ARG B 1 578 ? 43.864 15.082 31.672 1.000 26.920 578 ARG Y C 1
ATOM 10375 O O . ARG B 1 578 ? 44.300 16.234 31.766 1.000 25.746 578 ARG Y O 1
ATOM 10383 N N . ALA B 1 579 ? 42.770 14.690 32.357 1.000 25.727 579 ALA Y N 1
ATOM 10384 C CA . ALA B 1 579 ? 42.098 15.652 33.223 1.000 23.489 579 ALA Y CA 1
ATOM 10385 C C . ALA B 1 579 ? 42.995 16.140 34.349 1.000 23.521 579 ALA Y C 1
ATOM 10386 O O . ALA B 1 579 ? 42.963 17.323 34.707 1.000 24.814 579 ALA Y O 1
ATOM 10388 N N . ILE B 1 580 ? 43.761 15.226 34.983 1.000 22.841 580 ILE Y N 1
ATOM 10389 C CA . ILE B 1 580 ? 44.636 15.617 36.075 1.000 24.810 580 ILE Y CA 1
ATOM 10390 C C . ILE B 1 580 ? 45.669 16.639 35.581 1.000 24.208 580 ILE Y C 1
ATOM 10391 O O . ILE B 1 580 ? 45.886 17.655 36.233 1.000 24.420 580 ILE Y O 1
ATOM 10396 N N . VAL B 1 581 ? 46.287 16.349 34.429 1.000 25.019 581 VAL Y N 1
ATOM 10397 C CA . VAL B 1 581 ? 47.368 17.216 33.960 1.000 25.614 581 VAL Y CA 1
ATOM 10398 C C . VAL B 1 581 ? 46.781 18.544 33.471 1.000 24.856 581 VAL Y C 1
ATOM 10399 O O . VAL B 1 581 ? 47.318 19.620 33.770 1.000 24.444 581 VAL Y O 1
ATOM 10403 N N . ASP B 1 582 ? 45.597 18.498 32.845 1.000 25.479 582 ASP Y N 1
ATOM 10404 C CA . ASP B 1 582 ? 44.928 19.763 32.469 1.000 27.335 582 ASP Y CA 1
ATOM 10405 C C . ASP B 1 582 ? 44.683 20.638 33.697 1.000 25.384 582 ASP Y C 1
ATOM 10406 O O . ASP B 1 582 ? 44.838 21.862 33.649 1.000 24.415 582 ASP Y O 1
ATOM 10411 N N . ILE B 1 583 ? 44.234 20.024 34.808 1.000 23.679 583 ILE Y N 1
ATOM 10412 C CA . ILE B 1 583 ? 43.974 20.804 36.011 1.000 24.594 583 ILE Y CA 1
ATOM 10413 C C . ILE B 1 583 ? 45.265 21.318 36.635 1.000 23.804 583 ILE Y C 1
ATOM 10414 O O . ILE B 1 583 ? 45.342 22.487 37.043 1.000 25.489 583 ILE Y O 1
ATOM 10419 N N . ILE B 1 584 ? 46.286 20.451 36.714 1.000 23.484 584 ILE Y N 1
ATOM 10420 C CA . ILE B 1 584 ? 47.528 20.890 37.348 1.000 25.361 584 ILE Y CA 1
ATOM 10421 C C . ILE B 1 584 ? 48.082 22.150 36.668 1.000 23.156 584 ILE Y C 1
ATOM 10422 O O . ILE B 1 584 ? 48.597 23.024 37.374 1.000 24.902 584 ILE Y O 1
ATOM 10427 N N . TYR B 1 585 ? 47.979 22.203 35.335 1.000 24.629 585 TYR Y N 1
ATOM 10428 C CA . TYR B 1 585 ? 48.575 23.316 34.585 1.000 27.689 585 TYR Y CA 1
ATOM 10429 C C . TYR B 1 585 ? 47.570 24.412 34.292 1.000 28.498 585 TYR Y C 1
ATOM 10430 O O . TYR B 1 585 ? 47.908 25.408 33.664 1.000 28.022 585 TYR Y O 1
ATOM 10439 N N . GLY B 1 586 ? 46.333 24.261 34.786 1.000 25.727 586 GLY Y N 1
ATOM 10440 C CA . GLY B 1 586 ? 45.382 25.364 34.626 1.000 26.032 586 GLY Y CA 1
ATOM 10441 C C . GLY B 1 586 ? 44.721 25.434 33.247 1.000 27.005 586 GLY Y C 1
ATOM 10442 O O . GLY B 1 586 ? 43.996 26.393 33.005 1.000 27.159 586 GLY Y O 1
ATOM 10443 N N . LYS B 1 587 ? 44.885 24.421 32.394 1.000 24.386 587 LYS Y N 1
ATOM 10444 C CA . LYS B 1 587 ? 44.138 24.367 31.145 1.000 25.738 587 LYS Y CA 1
ATOM 10445 C C . LYS B 1 587 ? 42.658 24.142 31.451 1.000 27.475 587 LYS Y C 1
ATOM 10446 O O . LYS B 1 587 ? 41.803 24.598 30.695 1.000 26.090 587 LYS Y O 1
ATOM 10452 N N . VAL B 1 588 ? 42.387 23.473 32.593 1.000 26.182 588 VAL Y N 1
ATOM 10453 C CA . VAL B 1 588 ? 41.020 23.391 33.128 1.000 25.462 588 VAL Y CA 1
ATOM 10454 C C . VAL B 1 588 ? 41.063 23.954 34.552 1.000 24.101 588 VAL Y C 1
ATOM 10455 O O . VAL B 1 588 ? 42.013 23.750 35.291 1.000 26.037 588 VAL Y O 1
ATOM 10459 N N . ASN B 1 589 ? 40.045 24.736 34.907 1.000 24.238 589 ASN Y N 1
ATOM 10460 C CA . ASN B 1 589 ? 39.969 25.314 36.226 1.000 24.415 589 ASN Y CA 1
ATOM 10461 C C . ASN B 1 589 ? 39.184 24.293 37.059 1.000 24.376 589 ASN Y C 1
ATOM 10462 O O . ASN B 1 589 ? 38.069 23.960 36.666 1.000 24.811 589 ASN Y O 1
ATOM 10467 N N . PRO B 1 590 ? 39.750 23.722 38.135 1.000 24.110 590 PRO Y N 1
ATOM 10468 C CA . PRO B 1 590 ? 39.027 22.684 38.884 1.000 24.965 590 PRO Y CA 1
ATOM 10469 C C . PRO B 1 590 ? 37.697 23.223 39.400 1.000 24.574 590 PRO Y C 1
ATOM 10470 O O . PRO B 1 590 ? 37.591 24.373 39.817 1.000 24.255 590 PRO Y O 1
ATOM 10474 N N . SER B 1 591 ? 36.676 22.342 39.397 1.000 24.160 591 SER Y N 1
ATOM 10475 C CA . SER B 1 591 ? 35.355 22.814 39.803 1.000 23.218 591 SER Y CA 1
ATOM 10476 C C . SER B 1 591 ? 34.567 21.739 40.559 1.000 23.007 591 SER Y C 1
ATOM 10477 O O . SER B 1 591 ? 33.395 21.975 40.872 1.000 25.402 591 SER Y O 1
ATOM 10480 N N . GLY B 1 592 ? 35.189 20.594 40.812 1.000 23.007 592 GLY Y N 1
ATOM 10481 C CA . GLY B 1 592 ? 34.491 19.549 41.582 1.000 22.920 592 GLY Y CA 1
ATOM 10482 C C . GLY B 1 592 ? 34.242 19.996 43.016 1.000 24.103 592 GLY Y C 1
ATOM 10483 O O . GLY B 1 592 ? 34.993 20.814 43.544 1.000 24.363 592 GLY Y O 1
ATOM 10484 N N . LYS B 1 593 ? 33.184 19.427 43.653 1.000 21.595 593 LYS Y N 1
ATOM 10485 C CA . LYS B 1 593 ? 32.909 19.715 45.058 1.000 21.657 593 LYS Y CA 1
ATOM 10486 C C . LYS B 1 593 ? 32.671 18.378 45.779 1.000 21.215 593 LYS Y C 1
ATOM 10487 O O . LYS B 1 593 ? 32.045 17.486 45.214 1.000 22.357 593 LYS Y O 1
ATOM 10493 N N . LEU B 1 594 ? 33.164 18.258 47.034 1.000 21.969 594 LEU Y N 1
ATOM 10494 C CA . LEU B 1 594 ? 32.976 16.986 47.751 1.000 23.040 594 LEU Y CA 1
ATOM 10495 C C . LEU B 1 594 ? 31.495 16.624 47.876 1.000 20.380 594 LEU Y C 1
ATOM 10496 O O . LEU B 1 594 ? 30.683 17.418 48.321 1.000 21.600 594 LEU Y O 1
ATOM 10501 N N . PRO B 1 595 ? 31.133 15.381 47.520 1.000 21.661 595 PRO Y N 1
ATOM 10502 C CA . PRO B 1 595 ? 29.777 14.872 47.780 1.000 21.465 595 PRO Y CA 1
ATOM 10503 C C . PRO B 1 595 ? 29.753 14.036 49.073 1.000 21.862 595 PRO Y C 1
ATOM 10504 O O . PRO B 1 595 ? 28.705 13.466 49.415 1.000 21.001 595 PRO Y O 1
ATOM 10508 N N . ILE B 1 596 ? 30.891 13.960 49.769 1.000 20.544 596 ILE Y N 1
ATOM 10509 C CA . ILE B 1 596 ? 30.989 13.214 51.031 1.000 21.611 596 ILE Y CA 1
ATOM 10510 C C . ILE B 1 596 ? 32.054 13.888 51.889 1.000 24.558 596 ILE Y C 1
ATOM 10511 O O . ILE B 1 596 ? 33.072 14.362 51.368 1.000 23.708 596 ILE Y O 1
ATOM 10516 N N . SER B 1 597 ? 31.796 13.979 53.200 1.000 22.312 597 SER Y N 1
ATOM 10517 C CA . SER B 1 597 ? 32.734 14.605 54.124 1.000 22.782 597 SER Y CA 1
ATOM 10518 C C . SER B 1 597 ? 34.033 13.793 54.230 1.000 23.229 597 SER Y C 1
ATOM 10519 O O . SER B 1 597 ? 34.017 12.554 54.194 1.000 22.904 597 SER Y O 1
ATOM 10522 N N . PHE B 1 598 ? 35.171 14.487 54.401 1.000 24.770 598 PHE Y N 1
ATOM 10523 C CA . PHE B 1 598 ? 36.434 13.776 54.672 1.000 25.395 598 PHE Y CA 1
ATOM 10524 C C . PHE B 1 598 ? 36.748 13.788 56.157 1.000 23.724 598 PHE Y C 1
ATOM 10525 O O . PHE B 1 598 ? 37.004 14.851 56.725 1.000 25.608 598 PHE Y O 1
ATOM 10533 N N . PRO B 1 599 ? 36.694 12.629 56.856 1.000 23.590 599 PRO Y N 1
ATOM 10534 C CA . PRO B 1 599 ? 36.971 12.629 58.299 1.000 23.074 599 PRO Y CA 1
ATOM 10535 C C . PRO B 1 599 ? 38.438 12.957 58.558 1.000 24.956 599 PRO Y C 1
ATOM 10536 O O . PRO B 1 599 ? 39.294 12.676 57.728 1.000 27.618 599 PRO Y O 1
ATOM 10540 N N A ARG B 1 600 ? 38.700 13.539 59.735 0.500 23.706 600 ARG Y N 1
ATOM 10541 N N B ARG B 1 600 ? 38.714 13.534 59.735 0.500 25.009 600 ARG Y N 1
ATOM 10542 C CA A ARG B 1 600 ? 40.070 13.709 60.212 0.500 24.590 600 ARG Y CA 1
ATOM 10543 C CA B ARG B 1 600 ? 40.086 13.695 60.214 0.500 26.145 600 ARG Y CA 1
ATOM 10544 C C A ARG B 1 600 ? 40.698 12.357 60.536 0.500 25.480 600 ARG Y C 1
ATOM 10545 C C B ARG B 1 600 ? 40.708 12.343 60.546 0.500 26.682 600 ARG Y C 1
ATOM 10546 O O A ARG B 1 600 ? 41.913 12.207 60.405 0.500 26.256 600 ARG Y O 1
ATOM 10547 O O B ARG B 1 600 ? 41.926 12.191 60.462 0.500 27.343 600 ARG Y O 1
ATOM 10562 N N . SER B 1 601 ? 39.878 11.386 60.976 1.000 25.036 601 SER Y N 1
ATOM 10563 C CA . SER B 1 601 ? 40.364 10.075 61.390 1.000 23.096 601 SER Y CA 1
ATOM 10564 C C . SER B 1 601 ? 39.174 9.135 61.471 1.000 25.237 601 SER Y C 1
ATOM 10565 O O . SER B 1 601 ? 38.003 9.595 61.495 1.000 25.943 601 SER Y O 1
ATOM 10568 N N . ALA B 1 602 ? 39.459 7.822 61.455 1.000 24.563 602 ALA Y N 1
ATOM 10569 C CA . ALA B 1 602 ? 38.378 6.848 61.456 1.000 23.558 602 ALA Y CA 1
ATOM 10570 C C . ALA B 1 602 ? 37.523 6.966 62.719 1.000 23.935 602 ALA Y C 1
ATOM 10571 O O . ALA B 1 602 ? 36.318 6.699 62.688 1.000 23.390 602 ALA Y O 1
ATOM 10573 N N . GLY B 1 603 ? 38.151 7.350 63.837 1.000 23.688 603 GLY Y N 1
ATOM 10574 C CA . GLY B 1 603 ? 37.464 7.428 65.121 1.000 25.391 603 GLY Y CA 1
ATOM 10575 C C . GLY B 1 603 ? 36.408 8.527 65.161 1.000 24.447 603 GLY Y C 1
ATOM 10576 O O . GLY B 1 603 ? 35.555 8.523 66.046 1.000 24.362 603 GLY Y O 1
ATOM 10577 N N . GLN B 1 604 ? 36.441 9.456 64.192 1.000 23.500 604 GLN Y N 1
ATOM 10578 C CA . GLN B 1 604 ? 35.451 10.504 64.101 1.000 24.487 604 GLN Y CA 1
ATOM 10579 C C . GLN B 1 604 ? 34.195 10.030 63.341 1.000 26.237 604 GLN Y C 1
ATOM 10580 O O . GLN B 1 604 ? 33.195 10.762 63.267 1.000 26.336 604 GLN Y O 1
ATOM 10586 N N . ILE B 1 605 ? 34.191 8.802 62.791 1.000 23.787 605 ILE Y N 1
ATOM 10587 C CA . ILE B 1 605 ? 33.079 8.424 61.923 1.000 23.889 605 ILE Y CA 1
ATOM 10588 C C . ILE B 1 605 ? 31.838 8.219 62.783 1.000 24.598 605 ILE Y C 1
ATOM 10589 O O . ILE B 1 605 ? 31.895 7.536 63.811 1.000 23.725 605 ILE Y O 1
ATOM 10594 N N . PRO B 1 606 ? 30.642 8.707 62.382 1.000 23.354 606 PRO Y N 1
ATOM 10595 C CA . PRO B 1 606 ? 30.438 9.427 61.120 1.000 23.496 606 PRO Y CA 1
ATOM 10596 C C . PRO B 1 606 ? 30.498 10.939 61.271 1.000 23.145 606 PRO Y C 1
ATOM 10597 O O . PRO B 1 606 ? 30.183 11.514 62.323 1.000 25.692 606 PRO Y O 1
ATOM 10601 N N . VAL B 1 607 ? 30.887 11.605 60.177 1.000 22.391 607 VAL Y N 1
ATOM 10602 C CA . VAL B 1 607 ? 30.804 13.061 60.061 1.000 21.791 607 VAL Y CA 1
ATOM 10603 C C . VAL B 1 607 ? 30.002 13.328 58.780 1.000 21.848 607 VAL Y C 1
ATOM 10604 O O . VAL B 1 607 ? 30.176 12.648 57.756 1.000 23.834 607 VAL Y O 1
ATOM 10608 N N . PHE B 1 608 ? 29.007 14.227 58.897 1.000 21.254 608 PHE Y N 1
ATOM 10609 C CA . PHE B 1 608 ? 28.165 14.550 57.760 1.000 20.792 608 PHE Y CA 1
ATOM 10610 C C . PHE B 1 608 ? 27.536 15.918 57.992 1.000 21.148 608 PHE Y C 1
ATOM 10611 O O . PHE B 1 608 ? 27.437 16.385 59.138 1.000 21.968 608 PHE Y O 1
ATOM 10619 N N . HIS B 1 609 ? 27.128 16.588 56.900 1.000 21.795 609 HIS Y N 1
ATOM 10620 C CA . HIS B 1 609 ? 26.840 18.018 57.069 1.000 22.122 609 HIS Y CA 1
ATOM 10621 C C . HIS B 1 609 ? 25.474 18.279 57.725 1.000 22.098 609 HIS Y C 1
ATOM 10622 O O . HIS B 1 609 ? 25.262 19.377 58.261 1.000 22.244 609 HIS Y O 1
ATOM 10629 N N . TYR B 1 610 ? 24.567 17.300 57.680 1.000 20.452 610 TYR Y N 1
ATOM 10630 C CA . TYR B 1 610 ? 23.173 17.522 58.064 1.000 19.769 610 TYR Y CA 1
ATOM 10631 C C . TYR B 1 610 ? 22.871 16.958 59.462 1.000 21.079 610 TYR Y C 1
ATOM 10632 O O . TYR B 1 610 ? 21.760 16.509 59.742 1.000 21.000 610 TYR Y O 1
ATOM 10641 N N . VAL B 1 611 ? 23.883 16.963 60.334 1.000 22.952 611 VAL Y N 1
ATOM 10642 C CA . VAL B 1 611 ? 23.654 16.640 61.746 1.000 20.978 611 VAL Y CA 1
ATOM 10643 C C . VAL B 1 611 ? 22.555 17.506 62.374 1.000 22.392 611 VAL Y C 1
ATOM 10644 O O . VAL B 1 611 ? 22.319 18.662 62.007 1.000 21.292 611 VAL Y O 1
ATOM 10648 N N . LYS B 1 612 ? 21.885 16.887 63.363 1.000 22.441 612 LYS Y N 1
ATOM 10649 C CA . LYS B 1 612 ? 20.935 17.574 64.231 1.000 21.186 612 LYS Y CA 1
ATOM 10650 C C . LYS B 1 612 ? 21.721 18.511 65.147 1.000 21.322 612 LYS Y C 1
ATOM 10651 O O . LYS B 1 612 ? 22.972 18.515 65.141 1.000 21.785 612 LYS Y O 1
ATOM 10657 N N . PRO B 1 613 ? 21.040 19.365 65.959 1.000 20.765 613 PRO Y N 1
ATOM 10658 C CA . PRO B 1 613 ? 21.752 20.295 66.844 1.000 21.961 613 PRO Y CA 1
ATOM 10659 C C . PRO B 1 613 ? 22.709 19.586 67.801 1.000 23.161 613 PRO Y C 1
ATOM 10660 O O . PRO B 1 613 ? 23.742 20.149 68.188 1.000 23.512 613 PRO Y O 1
ATOM 10664 N N . SER B 1 614 ? 22.342 18.359 68.193 1.000 21.223 614 SER Y N 1
ATOM 10665 C CA . SER B 1 614 ? 23.151 17.534 69.098 1.000 23.276 614 SER Y CA 1
ATOM 10666 C C . SER B 1 614 ? 24.146 16.648 68.351 1.000 21.484 614 SER Y C 1
ATOM 10667 O O . SER B 1 614 ? 24.992 16.013 68.992 1.000 23.613 614 SER Y O 1
ATOM 10670 N N . GLY B 1 615 ? 24.064 16.628 67.008 1.000 22.799 615 GLY Y N 1
ATOM 10671 C CA . GLY B 1 615 ? 25.051 15.877 66.233 1.000 24.984 615 GLY Y CA 1
ATOM 10672 C C . GLY B 1 615 ? 26.276 16.742 65.888 1.000 25.710 615 GLY Y C 1
ATOM 10673 O O . GLY B 1 615 ? 26.253 17.991 66.000 1.000 23.026 615 GLY Y O 1
ATOM 10674 N N . GLY B 1 616 ? 27.341 16.051 65.485 1.000 23.638 616 GLY Y N 1
ATOM 10675 C CA . GLY B 1 616 ? 28.541 16.741 65.001 1.000 25.106 616 GLY Y CA 1
ATOM 10676 C C . GLY B 1 616 ? 29.333 17.412 66.120 1.000 27.578 616 GLY Y C 1
ATOM 10677 O O . GLY B 1 616 ? 30.140 18.308 65.829 1.000 26.533 616 GLY Y O 1
ATOM 10678 N N . ARG B 1 617 ? 29.024 17.065 67.387 1.000 23.790 617 ARG Y N 1
ATOM 10679 C CA . ARG B 1 617 ? 29.738 17.631 68.527 1.000 24.368 617 ARG Y CA 1
ATOM 10680 C C . ARG B 1 617 ? 29.560 16.690 69.715 1.000 25.448 617 ARG Y C 1
ATOM 10681 O O . ARG B 1 617 ? 28.638 15.870 69.736 1.000 24.571 617 ARG Y O 1
ATOM 10689 N N . SER B 1 618 ? 30.488 16.794 70.677 1.000 23.243 618 SER Y N 1
ATOM 10690 C CA . SER B 1 618 ? 30.394 16.124 71.968 1.000 22.654 618 SER Y CA 1
ATOM 10691 C C . SER B 1 618 ? 30.053 17.202 72.989 1.000 25.321 618 SER Y C 1
ATOM 10692 O O . SER B 1 618 ? 30.733 18.237 73.041 1.000 25.808 618 SER Y O 1
ATOM 10695 N N . HIS B 1 619 ? 28.984 17.000 73.763 1.000 22.698 619 HIS Y N 1
ATOM 10696 C CA . HIS B 1 619 ? 28.598 18.033 74.710 1.000 24.943 619 HIS Y CA 1
ATOM 10697 C C . HIS B 1 619 ? 29.272 17.749 76.048 1.000 25.155 619 HIS Y C 1
ATOM 10698 O O . HIS B 1 619 ? 29.273 16.601 76.484 1.000 25.044 619 HIS Y O 1
ATOM 10705 N N . TRP B 1 620 ? 29.800 18.765 76.765 1.000 24.483 620 TRP Y N 1
ATOM 10706 C CA . TRP B 1 620 ? 29.675 20.190 76.503 1.000 25.457 620 TRP Y CA 1
ATOM 10707 C C . TRP B 1 620 ? 31.022 20.826 76.141 1.000 28.316 620 TRP Y C 1
ATOM 10708 O O . TRP B 1 620 ? 31.105 22.066 76.054 1.000 29.963 620 TRP Y O 1
ATOM 10719 N N . HIS B 1 621 ? 32.062 20.015 75.888 1.000 26.518 621 HIS Y N 1
ATOM 10720 C CA . HIS B 1 621 ? 33.349 20.604 75.486 1.000 26.719 621 HIS Y CA 1
ATOM 10721 C C . HIS B 1 621 ? 33.491 20.752 73.968 1.000 29.410 621 HIS Y C 1
ATOM 10722 O O . HIS B 1 621 ? 34.483 21.336 73.489 1.000 31.222 621 HIS Y O 1
ATOM 10729 N N . GLY B 1 622 ? 32.561 20.180 73.194 1.000 25.365 622 GLY Y N 1
ATOM 10730 C CA . GLY B 1 622 ? 32.527 20.352 71.742 1.000 24.517 622 GLY Y CA 1
ATOM 10731 C C . GLY B 1 622 ? 33.296 19.267 70.986 1.000 25.917 622 GLY Y C 1
ATOM 10732 O O . GLY B 1 622 ? 32.777 18.587 70.090 1.000 25.296 622 GLY Y O 1
ATOM 10733 N N . ASP B 1 623 ? 34.578 19.156 71.290 1.000 24.113 623 ASP Y N 1
ATOM 10734 C CA . ASP B 1 623 ? 35.441 18.207 70.625 1.000 23.902 623 ASP Y CA 1
ATOM 10735 C C . ASP B 1 623 ? 35.574 16.929 71.444 1.000 24.271 623 ASP Y C 1
ATOM 10736 O O . ASP B 1 623 ? 35.263 16.895 72.645 1.000 26.438 623 ASP Y O 1
ATOM 10741 N N . TYR B 1 624 ? 36.149 15.913 70.797 1.000 22.683 624 TYR Y N 1
ATOM 10742 C CA . TYR B 1 624 ? 36.693 14.784 71.532 1.000 24.327 624 TYR Y CA 1
ATOM 10743 C C . TYR B 1 624 ? 37.933 15.240 72.296 1.000 26.830 624 TYR Y C 1
ATOM 10744 O O . TYR B 1 624 ? 38.442 16.335 72.064 1.000 25.594 624 TYR Y O 1
ATOM 10753 N N . VAL B 1 625 ? 38.363 14.414 73.259 1.000 23.395 625 VAL Y N 1
ATOM 10754 C CA . VAL B 1 625 ? 39.621 14.652 73.981 1.000 24.123 625 VAL Y CA 1
ATOM 10755 C C . VAL B 1 625 ? 40.775 14.851 73.002 1.000 27.070 625 VAL Y C 1
ATOM 10756 O O . VAL B 1 625 ? 41.646 15.703 73.209 1.000 27.081 625 VAL Y O 1
ATOM 10760 N N . ASP B 1 626 ? 40.792 14.031 71.955 1.000 24.743 626 ASP Y N 1
ATOM 10761 C CA . ASP B 1 626 ? 41.959 13.797 71.105 1.000 25.063 626 ASP Y CA 1
ATOM 10762 C C . ASP B 1 626 ? 41.739 14.274 69.664 1.000 25.224 626 ASP Y C 1
ATOM 10763 O O . ASP B 1 626 ? 42.611 14.081 68.816 1.000 26.393 626 ASP Y O 1
ATOM 10768 N N . GLU B 1 627 ? 40.578 14.857 69.355 1.000 23.741 627 GLU Y N 1
ATOM 10769 C CA . GLU B 1 627 ? 40.205 15.050 67.952 1.000 24.330 627 GLU Y CA 1
ATOM 10770 C C . GLU B 1 627 ? 39.096 16.079 67.848 1.000 27.427 627 GLU Y C 1
ATOM 10771 O O . GLU B 1 627 ? 38.213 16.127 68.692 1.000 25.285 627 GLU Y O 1
ATOM 10777 N N . SER B 1 628 ? 39.170 16.937 66.824 1.000 26.093 628 SER Y N 1
ATOM 10778 C CA . SER B 1 628 ? 38.050 17.823 66.527 1.000 27.387 628 SER Y CA 1
ATOM 10779 C C . SER B 1 628 ? 36.831 16.990 66.114 1.000 27.587 628 SER Y C 1
ATOM 10780 O O . SER B 1 628 ? 36.979 15.882 65.595 1.000 28.342 628 SER Y O 1
ATOM 10783 N N . THR B 1 629 ? 35.624 17.516 66.354 1.000 26.044 629 THR Y N 1
ATOM 10784 C CA . THR B 1 629 ? 34.423 16.862 65.844 1.000 26.059 629 THR Y CA 1
ATOM 10785 C C . THR B 1 629 ? 34.066 17.319 64.427 1.000 26.634 629 THR Y C 1
ATOM 10786 O O . THR B 1 629 ? 33.114 16.804 63.851 1.000 27.927 629 THR Y O 1
ATOM 10790 N N . LYS B 1 630 ? 34.838 18.265 63.869 1.000 26.077 630 LYS Y N 1
ATOM 10791 C CA . LYS B 1 630 ? 34.577 18.722 62.504 1.000 27.126 630 LYS Y CA 1
ATOM 10792 C C . LYS B 1 630 ? 35.363 17.869 61.505 1.000 26.116 630 LYS Y C 1
ATOM 10793 O O . LYS B 1 630 ? 36.520 17.530 61.771 1.000 25.805 630 LYS Y O 1
ATOM 10799 N N . PRO B 1 631 ? 34.793 17.518 60.323 1.000 24.770 631 PRO Y N 1
ATOM 10800 C CA . PRO B 1 631 ? 35.571 16.830 59.290 1.000 23.311 631 PRO Y CA 1
ATOM 10801 C C . PRO B 1 631 ? 36.737 17.706 58.841 1.000 23.435 631 PRO Y C 1
ATOM 10802 O O . PRO B 1 631 ? 36.695 18.942 58.965 1.000 25.631 631 PRO Y O 1
ATOM 10806 N N . LEU B 1 632 ? 37.754 17.060 58.260 1.000 22.991 632 LEU Y N 1
ATOM 10807 C CA . LEU B 1 632 ? 38.902 17.823 57.766 1.000 25.091 632 LEU Y CA 1
ATOM 10808 C C . LEU B 1 632 ? 38.481 18.659 56.545 1.000 24.724 632 LEU Y C 1
ATOM 10809 O O . LEU B 1 632 ? 38.834 19.835 56.432 1.000 23.710 632 LEU Y O 1
ATOM 10814 N N . PHE B 1 633 ? 37.704 18.049 55.625 1.000 23.733 633 PHE Y N 1
ATOM 10815 C CA . PHE B 1 633 ? 37.123 18.824 54.546 1.000 22.624 633 PHE Y CA 1
ATOM 10816 C C . PHE B 1 633 ? 35.613 18.562 54.563 1.000 23.184 633 PHE Y C 1
ATOM 10817 O O . PHE B 1 633 ? 35.181 17.417 54.629 1.000 24.219 633 PHE Y O 1
ATOM 10825 N N . PRO B 1 634 ? 34.783 19.619 54.550 1.000 22.954 634 PRO Y N 1
ATOM 10826 C CA . PRO B 1 634 ? 33.335 19.406 54.687 1.000 21.320 634 PRO Y CA 1
ATOM 10827 C C . PRO B 1 634 ? 32.657 19.090 53.350 1.000 24.131 634 PRO Y C 1
ATOM 10828 O O . PRO B 1 634 ? 33.190 19.282 52.250 1.000 21.803 634 PRO Y O 1
ATOM 10832 N N . PHE B 1 635 ? 31.404 18.619 53.445 1.000 21.539 635 PHE Y N 1
ATOM 10833 C CA . PHE B 1 635 ? 30.593 18.377 52.274 1.000 19.887 635 PHE Y CA 1
ATOM 10834 C C . PHE B 1 635 ? 30.482 19.674 51.458 1.000 20.830 635 PHE Y C 1
ATOM 10835 O O . PHE B 1 635 ? 30.332 20.763 52.010 1.000 22.811 635 PHE Y O 1
ATOM 10843 N N . GLY B 1 636 ? 30.540 19.513 50.140 1.000 21.577 636 GLY Y N 1
ATOM 10844 C CA . GLY B 1 636 ? 30.403 20.661 49.232 1.000 22.336 636 GLY Y CA 1
ATOM 10845 C C . GLY B 1 636 ? 31.729 21.398 49.018 1.000 24.111 636 GLY Y C 1
ATOM 10846 O O . GLY B 1 636 ? 31.739 22.359 48.262 1.000 21.891 636 GLY Y O 1
ATOM 10847 N N . HIS B 1 637 ? 32.802 20.965 49.689 1.000 21.970 637 HIS Y N 1
ATOM 10848 C CA . HIS B 1 637 ? 34.083 21.698 49.579 1.000 22.460 637 HIS Y CA 1
ATOM 10849 C C . HIS B 1 637 ? 34.746 21.472 48.227 1.000 22.665 637 HIS Y C 1
ATOM 10850 O O . HIS B 1 637 ? 34.830 20.341 47.721 1.000 22.829 637 HIS Y O 1
ATOM 10857 N N . GLY B 1 638 ? 35.287 22.567 47.680 1.000 21.741 638 GLY Y N 1
ATOM 10858 C CA . GLY B 1 638 ? 36.062 22.424 46.450 1.000 24.103 638 GLY Y CA 1
ATOM 10859 C C . GLY B 1 638 ? 36.569 23.807 46.027 1.000 25.813 638 GLY Y C 1
ATOM 10860 O O . GLY B 1 638 ? 35.761 24.725 45.896 1.000 27.932 638 GLY Y O 1
ATOM 10861 N N . LEU B 1 639 ? 37.900 23.944 45.867 1.000 25.011 639 LEU Y N 1
ATOM 10862 C CA . LEU B 1 639 ? 38.448 25.261 45.568 1.000 24.818 639 LEU Y CA 1
ATOM 10863 C C . LEU B 1 639 ? 38.522 25.445 44.053 1.000 24.526 639 LEU Y C 1
ATOM 10864 O O . LEU B 1 639 ? 38.289 24.523 43.284 1.000 25.092 639 LEU Y O 1
ATOM 10869 N N . SER B 1 640 ? 38.911 26.677 43.654 1.000 23.736 640 SER Y N 1
ATOM 10870 C CA . SER B 1 640 ? 38.995 27.073 42.257 1.000 24.258 640 SER Y CA 1
ATOM 10871 C C . SER B 1 640 ? 40.288 27.876 42.083 1.000 24.864 640 SER Y C 1
ATOM 10872 O O . SER B 1 640 ? 40.869 28.317 43.081 1.000 24.285 640 SER Y O 1
ATOM 10875 N N . TYR B 1 641 ? 40.691 28.042 40.811 1.000 24.314 641 TYR Y N 1
ATOM 10876 C CA . TYR B 1 641 ? 41.777 28.980 40.525 1.000 24.759 641 TYR Y CA 1
ATOM 10877 C C . TYR B 1 641 ? 41.257 30.405 40.334 1.000 27.966 641 TYR Y C 1
ATOM 10878 O O . TYR B 1 641 ? 42.052 31.319 40.073 1.000 29.101 641 TYR Y O 1
ATOM 10887 N N . THR B 1 642 ? 39.945 30.618 40.491 1.000 25.757 642 THR Y N 1
ATOM 10888 C CA . THR B 1 642 ? 39.394 31.974 40.452 1.000 24.628 642 THR Y CA 1
ATOM 10889 C C . THR B 1 642 ? 38.585 32.166 41.738 1.000 26.454 642 THR Y C 1
ATOM 10890 O O . THR B 1 642 ? 38.538 31.250 42.561 1.000 29.247 642 THR Y O 1
ATOM 10894 N N . LYS B 1 643 ? 37.994 33.358 41.912 1.000 25.524 643 LYS Y N 1
ATOM 10895 C CA . LYS B 1 643 ? 37.233 33.697 43.106 1.000 28.200 643 LYS Y CA 1
ATOM 10896 C C . LYS B 1 643 ? 35.814 34.058 42.672 1.000 27.825 643 LYS Y C 1
ATOM 10897 O O . LYS B 1 643 ? 35.622 34.696 41.637 1.000 26.413 643 LYS Y O 1
ATOM 10899 N N . PHE B 1 644 ? 34.816 33.601 43.456 1.000 25.931 644 PHE Y N 1
ATOM 10900 C CA . PHE B 1 644 ? 33.433 33.897 43.126 1.000 26.840 644 PHE Y CA 1
ATOM 10901 C C . PHE B 1 644 ? 32.840 34.734 44.245 1.000 27.884 644 PHE Y C 1
ATOM 10902 O O . PHE B 1 644 ? 33.016 34.442 45.415 1.000 32.709 644 PHE Y O 1
ATOM 10910 N N . GLU B 1 645 ? 32.156 35.805 43.864 1.000 26.673 645 GLU Y N 1
ATOM 10911 C CA . GLU B 1 645 ? 31.609 36.717 44.853 1.000 26.191 645 GLU Y CA 1
ATOM 10912 C C . GLU B 1 645 ? 30.088 36.627 44.757 1.000 25.686 645 GLU Y C 1
ATOM 10913 O O . GLU B 1 645 ? 29.524 36.762 43.674 1.000 25.234 645 GLU Y O 1
ATOM 10919 N N . TYR B 1 646 ? 29.464 36.360 45.910 1.000 26.781 646 TYR Y N 1
ATOM 10920 C CA . TYR B 1 646 ? 28.012 36.169 45.975 1.000 26.767 646 TYR Y CA 1
ATOM 10921 C C . TYR B 1 646 ? 27.406 37.453 46.550 1.000 24.816 646 TYR Y C 1
ATOM 10922 O O . TYR B 1 646 ? 27.944 38.001 47.511 1.000 28.626 646 TYR Y O 1
ATOM 10931 N N . SER B 1 647 ? 26.260 37.882 46.003 1.000 26.076 647 SER Y N 1
ATOM 10932 C CA . SER B 1 647 ? 25.636 39.119 46.435 1.000 27.204 647 SER Y CA 1
ATOM 10933 C C . SER B 1 647 ? 24.128 39.035 46.191 1.000 26.693 647 SER Y C 1
ATOM 10934 O O . SER B 1 647 ? 23.647 38.155 45.463 1.000 27.436 647 SER Y O 1
ATOM 10937 N N . ASN B 1 648 ? 23.401 39.996 46.762 1.000 27.125 648 ASN Y N 1
ATOM 10938 C CA . ASN B 1 648 ? 22.028 40.275 46.351 1.000 28.396 648 ASN Y CA 1
ATOM 10939 C C . ASN B 1 648 ? 21.117 39.062 46.574 1.000 27.372 648 ASN Y C 1
ATOM 10940 O O . ASN B 1 648 ? 20.451 38.606 45.638 1.000 28.001 648 ASN Y O 1
ATOM 10945 N N . LEU B 1 649 ? 21.078 38.581 47.816 1.000 27.121 649 LEU Y N 1
ATOM 10946 C CA . LEU B 1 649 ? 20.157 37.500 48.172 1.000 27.297 649 LEU Y CA 1
ATOM 10947 C C . LEU B 1 649 ? 18.724 38.040 48.145 1.000 27.943 649 LEU Y C 1
ATOM 10948 O O . LEU B 1 649 ? 18.433 39.041 48.786 1.000 29.213 649 LEU Y O 1
ATOM 10953 N N . ARG B 1 650 ? 17.840 37.378 47.395 1.000 24.842 650 ARG Y N 1
ATOM 10954 C CA . ARG B 1 650 ? 16.412 37.680 47.420 1.000 26.411 650 ARG Y CA 1
ATOM 10955 C C . ARG B 1 650 ? 15.647 36.422 47.792 1.000 25.890 650 ARG Y C 1
ATOM 10956 O O . ARG B 1 650 ? 15.977 35.334 47.303 1.000 26.398 650 ARG Y O 1
ATOM 10964 N N . ILE B 1 651 ? 14.634 36.598 48.646 1.000 24.632 651 ILE Y N 1
ATOM 10965 C CA . ILE B 1 651 ? 13.808 35.438 49.042 1.000 24.990 651 ILE Y CA 1
ATOM 10966 C C . ILE B 1 651 ? 12.358 35.905 48.961 1.000 25.437 651 ILE Y C 1
ATOM 10967 O O . ILE B 1 651 ? 11.974 36.773 49.754 1.000 30.259 651 ILE Y O 1
ATOM 10972 N N . GLU B 1 652 ? 11.595 35.368 48.017 1.000 25.240 652 GLU Y N 1
ATOM 10973 C CA . GLU B 1 652 ? 10.242 35.888 47.844 1.000 28.743 652 GLU Y CA 1
ATOM 10974 C C . GLU B 1 652 ? 9.268 34.749 47.578 1.000 26.039 652 GLU Y C 1
ATOM 10975 O O . GLU B 1 652 ? 9.500 33.863 46.755 1.000 28.144 652 GLU Y O 1
ATOM 10981 N N . PRO B 1 653 ? 8.077 34.771 48.219 1.000 25.720 653 PRO Y N 1
ATOM 10982 C CA . PRO B 1 653 ? 7.730 35.764 49.240 1.000 25.390 653 PRO Y CA 1
ATOM 10983 C C . PRO B 1 653 ? 8.298 35.380 50.599 1.000 27.161 653 PRO Y C 1
ATOM 10984 O O . PRO B 1 653 ? 8.824 34.288 50.740 1.000 29.249 653 PRO Y O 1
ATOM 10988 N N . LYS B 1 654 ? 8.189 36.295 51.579 1.000 28.220 654 LYS Y N 1
ATOM 10989 C CA . LYS B 1 654 ? 8.808 36.053 52.875 1.000 30.647 654 LYS Y CA 1
ATOM 10990 C C . LYS B 1 654 ? 7.938 35.165 53.771 1.000 29.321 654 LYS Y C 1
ATOM 10991 O O . LYS B 1 654 ? 8.411 34.663 54.796 1.000 29.842 654 LYS Y O 1
ATOM 10997 N N . GLU B 1 655 ? 6.639 35.046 53.448 1.000 27.931 655 GLU Y N 1
ATOM 10998 C CA . GLU B 1 655 ? 5.701 34.187 54.159 1.000 29.054 655 GLU Y CA 1
ATOM 10999 C C . GLU B 1 655 ? 4.969 33.375 53.101 1.000 27.797 655 GLU Y C 1
ATOM 11000 O O . GLU B 1 655 ? 4.497 33.903 52.080 1.000 27.945 655 GLU Y O 1
ATOM 11006 N N . VAL B 1 656 ? 5.018 32.056 53.274 1.000 26.082 656 VAL Y N 1
ATOM 11007 C CA . VAL B 1 656 ? 4.367 31.187 52.320 1.000 27.418 656 VAL Y CA 1
ATOM 11008 C C . VAL B 1 656 ? 3.521 30.187 53.078 1.000 28.338 656 VAL Y C 1
ATOM 11009 O O . VAL B 1 656 ? 3.835 29.816 54.203 1.000 26.661 656 VAL Y O 1
ATOM 11013 N N . PRO B 1 657 ? 2.420 29.728 52.472 1.000 26.277 657 PRO Y N 1
ATOM 11014 C CA . PRO B 1 657 ? 1.602 28.713 53.099 1.000 27.614 657 PRO Y CA 1
ATOM 11015 C C . PRO B 1 657 ? 2.254 27.343 52.922 1.000 26.570 657 PRO Y C 1
ATOM 11016 O O . PRO B 1 657 ? 3.244 27.181 52.208 1.000 24.983 657 PRO Y O 1
ATOM 11020 N N . PRO B 1 658 ? 1.734 26.319 53.620 1.000 25.683 658 PRO Y N 1
ATOM 11021 C CA . PRO B 1 658 ? 2.415 25.042 53.711 1.000 23.867 658 PRO Y CA 1
ATOM 11022 C C . PRO B 1 658 ? 2.529 24.207 52.449 1.000 22.574 658 PRO Y C 1
ATOM 11023 O O . PRO B 1 658 ? 3.251 23.227 52.461 1.000 24.341 658 PRO Y O 1
ATOM 11027 N N . ALA B 1 659 ? 1.829 24.613 51.371 1.000 23.568 659 ALA Y N 1
ATOM 11028 C CA . ALA B 1 659 ? 2.083 23.981 50.081 1.000 23.420 659 ALA Y CA 1
ATOM 11029 C C . ALA B 1 659 ? 2.449 25.045 49.054 1.000 23.179 659 ALA Y C 1
ATOM 11030 O O . ALA B 1 659 ? 2.194 24.853 47.874 1.000 26.213 659 ALA Y O 1
ATOM 11032 N N . GLY B 1 660 ? 3.022 26.153 49.520 1.000 26.031 660 GLY Y N 1
ATOM 11033 C CA . GLY B 1 660 ? 3.409 27.250 48.626 1.000 24.199 660 GLY Y CA 1
ATOM 11034 C C . GLY B 1 660 ? 4.826 27.027 48.108 1.000 27.918 660 GLY Y C 1
ATOM 11035 O O . GLY B 1 660 ? 5.379 25.923 48.222 1.000 26.332 660 GLY Y O 1
ATOM 11036 N N . GLU B 1 661 ? 5.399 28.094 47.539 1.000 26.022 661 GLU Y N 1
ATOM 11037 C CA . GLU B 1 661 ? 6.701 27.974 46.910 1.000 25.658 661 GLU Y CA 1
ATOM 11038 C C . GLU B 1 661 ? 7.443 29.271 47.185 1.000 26.514 661 GLU Y C 1
ATOM 11039 O O . GLU B 1 661 ? 6.846 30.339 47.149 1.000 27.913 661 GLU Y O 1
ATOM 11045 N N . VAL B 1 662 ? 8.755 29.169 47.487 1.000 23.909 662 VAL Y N 1
ATOM 11046 C CA . VAL B 1 662 ? 9.554 30.379 47.628 1.000 24.534 662 VAL Y CA 1
ATOM 11047 C C . VAL B 1 662 ? 10.581 30.379 46.501 1.000 25.297 662 VAL Y C 1
ATOM 11048 O O . VAL B 1 662 ? 10.977 29.310 46.035 1.000 25.819 662 VAL Y O 1
ATOM 11052 N N . VAL B 1 663 ? 10.963 31.584 46.067 1.000 26.028 663 VAL Y N 1
ATOM 11053 C CA . VAL B 1 663 ? 11.940 31.706 44.996 1.000 24.764 663 VAL Y CA 1
ATOM 11054 C C . VAL B 1 663 ? 13.114 32.436 45.619 1.000 24.171 663 VAL Y C 1
ATOM 11055 O O . VAL B 1 663 ? 12.974 33.561 46.146 1.000 24.761 663 VAL Y O 1
ATOM 11059 N N . ILE B 1 664 ? 14.292 31.782 45.559 1.000 24.851 664 ILE Y N 1
ATOM 11060 C CA . ILE B 1 664 ? 15.493 32.316 46.176 1.000 25.424 664 ILE Y CA 1
ATOM 11061 C C . ILE B 1 664 ? 16.442 32.619 45.024 1.000 25.113 664 ILE Y C 1
ATOM 11062 O O . ILE B 1 664 ? 16.693 31.743 44.178 1.000 26.437 664 ILE Y O 1
ATOM 11067 N N . LYS B 1 665 ? 16.919 33.876 44.988 1.000 25.293 665 LYS Y N 1
ATOM 11068 C CA . LYS B 1 665 ? 17.889 34.228 43.948 1.000 26.919 665 LYS Y CA 1
ATOM 11069 C C . LYS B 1 665 ? 19.140 34.794 44.600 1.000 24.168 665 LYS Y C 1
ATOM 11070 O O . LYS B 1 665 ? 19.056 35.515 45.609 1.000 26.058 665 LYS Y O 1
ATOM 11076 N N . VAL B 1 666 ? 20.293 34.509 43.959 1.000 24.945 666 VAL Y N 1
ATOM 11077 C CA . VAL B 1 666 ? 21.570 35.111 44.349 1.000 24.670 666 VAL Y CA 1
ATOM 11078 C C . VAL B 1 666 ? 22.323 35.492 43.068 1.000 23.982 666 VAL Y C 1
ATOM 11079 O O . VAL B 1 666 ? 22.171 34.811 42.055 1.000 26.930 666 VAL Y O 1
ATOM 11083 N N . ASP B 1 667 ? 23.134 36.557 43.163 1.000 26.018 667 ASP Y N 1
ATOM 11084 C CA . ASP B 1 667 ? 24.031 36.900 42.065 1.000 26.241 667 ASP Y CA 1
ATOM 11085 C C . ASP B 1 667 ? 25.409 36.334 42.417 1.000 22.598 667 ASP Y C 1
ATOM 11086 O O . ASP B 1 667 ? 25.829 36.411 43.558 1.000 24.844 667 ASP Y O 1
ATOM 11091 N N . VAL B 1 668 ? 26.067 35.775 41.411 1.000 25.272 668 VAL Y N 1
ATOM 11092 C CA . VAL B 1 668 ? 27.418 35.257 41.575 1.000 25.273 668 VAL Y CA 1
ATOM 11093 C C . VAL B 1 668 ? 28.244 35.851 40.434 1.000 25.496 668 VAL Y C 1
ATOM 11094 O O . VAL B 1 668 ? 27.873 35.765 39.249 1.000 25.714 668 VAL Y O 1
ATOM 11098 N N . GLU B 1 669 ? 29.390 36.406 40.838 1.000 27.051 669 GLU Y N 1
ATOM 11099 C CA . GLU B 1 669 ? 30.271 37.037 39.871 1.000 25.950 669 GLU Y CA 1
ATOM 11100 C C . GLU B 1 669 ? 31.643 36.383 39.991 1.000 25.399 669 GLU Y C 1
ATOM 11101 O O . GLU B 1 669 ? 32.145 36.204 41.102 1.000 27.701 669 GLU Y O 1
ATOM 11107 N N . ASN B 1 670 ? 32.247 36.092 38.843 1.000 25.277 670 ASN Y N 1
ATOM 11108 C CA . ASN B 1 670 ? 33.631 35.626 38.798 1.000 25.358 670 ASN Y CA 1
ATOM 11109 C C . ASN B 1 670 ? 34.529 36.866 38.876 1.000 27.081 670 ASN Y C 1
ATOM 11110 O O . ASN B 1 670 ? 34.672 37.554 37.861 1.000 27.504 670 ASN Y O 1
ATOM 11115 N N . ILE B 1 671 ? 35.077 37.158 40.062 1.000 24.557 671 ILE Y N 1
ATOM 11116 C CA . ILE B 1 671 ? 35.842 38.394 40.223 1.000 29.438 671 ILE Y CA 1
ATOM 11117 C C . ILE B 1 671 ? 37.328 38.158 39.968 1.000 32.990 671 ILE Y C 1
ATOM 11118 O O . ILE B 1 671 ? 38.119 39.094 40.097 1.000 34.095 671 ILE Y O 1
ATOM 11123 N N . GLY B 1 672 ? 37.712 36.922 39.633 1.000 28.054 672 GLY Y N 1
ATOM 11124 C CA . GLY B 1 672 ? 39.127 36.634 39.398 1.000 28.779 672 GLY Y CA 1
ATOM 11125 C C . GLY B 1 672 ? 39.469 36.775 37.919 1.000 34.463 672 GLY Y C 1
ATOM 11126 O O . GLY B 1 672 ? 38.743 37.434 37.148 1.000 29.056 672 GLY Y O 1
ATOM 11127 N N . ASP B 1 673 ? 40.576 36.114 37.536 1.000 31.023 673 ASP Y N 1
ATOM 11128 C CA . ASP B 1 673 ? 41.175 36.350 36.230 1.000 33.273 673 ASP Y CA 1
ATOM 11129 C C . ASP B 1 673 ? 41.071 35.131 35.342 1.000 30.784 673 ASP Y C 1
ATOM 11130 O O . ASP B 1 673 ? 41.541 35.168 34.223 1.000 34.609 673 ASP Y O 1
ATOM 11135 N N . ARG B 1 674 ? 40.446 34.048 35.812 1.000 28.530 674 ARG Y N 1
ATOM 11136 C CA . ARG B 1 674 ? 40.323 32.875 34.971 1.000 25.942 674 ARG Y CA 1
ATOM 11137 C C . ARG B 1 674 ? 38.840 32.472 34.936 1.000 26.926 674 ARG Y C 1
ATOM 11138 O O . ARG B 1 674 ? 38.157 32.552 35.967 1.000 29.279 674 ARG Y O 1
ATOM 11146 N N . ASP B 1 675 ? 38.371 32.058 33.767 1.000 25.581 675 ASP Y N 1
ATOM 11147 C CA . ASP B 1 675 ? 37.031 31.504 33.639 1.000 25.452 675 ASP Y CA 1
ATOM 11148 C C . ASP B 1 675 ? 36.936 30.271 34.567 1.000 26.231 675 ASP Y C 1
ATOM 11149 O O . ASP B 1 675 ? 37.922 29.559 34.801 1.000 26.715 675 ASP Y O 1
ATOM 11154 N N . GLY B 1 676 ? 35.723 29.967 35.065 1.000 26.966 676 GLY Y N 1
ATOM 11155 C CA . GLY B 1 676 ? 35.593 28.757 35.861 1.000 24.793 676 GLY Y CA 1
ATOM 11156 C C . GLY B 1 676 ? 34.124 28.505 36.202 1.000 25.932 676 GLY Y C 1
ATOM 11157 O O . GLY B 1 676 ? 33.314 29.425 36.119 1.000 26.041 676 GLY Y O 1
ATOM 11158 N N . ASP B 1 677 ? 33.824 27.253 36.549 1.000 25.121 677 ASP Y N 1
ATOM 11159 C CA . ASP B 1 677 ? 32.483 26.902 37.034 1.000 26.572 677 ASP Y CA 1
ATOM 11160 C C . ASP B 1 677 ? 32.454 26.970 38.563 1.000 26.503 677 ASP Y C 1
ATOM 11161 O O . ASP B 1 677 ? 33.400 26.548 39.240 1.000 26.772 677 ASP Y O 1
ATOM 11166 N N . GLU B 1 678 ? 31.336 27.480 39.092 1.000 24.560 678 GLU Y N 1
ATOM 11167 C CA . GLU B 1 678 ? 31.082 27.466 40.527 1.000 24.205 678 GLU Y CA 1
ATOM 11168 C C . GLU B 1 678 ? 29.884 26.551 40.763 1.000 25.729 678 GLU Y C 1
ATOM 11169 O O . GLU B 1 678 ? 28.982 26.490 39.942 1.000 28.424 678 GLU Y O 1
ATOM 11175 N N . VAL B 1 679 ? 29.873 25.802 41.862 1.000 24.322 679 VAL Y N 1
ATOM 11176 C CA . VAL B 1 679 ? 28.666 25.035 42.168 1.000 24.674 679 VAL Y CA 1
ATOM 11177 C C . VAL B 1 679 ? 28.034 25.742 43.358 1.000 22.776 679 VAL Y C 1
ATOM 11178 O O . VAL B 1 679 ? 28.508 25.628 44.501 1.000 24.472 679 VAL Y O 1
ATOM 11182 N N . VAL B 1 680 ? 26.982 26.511 43.077 1.000 22.485 680 VAL Y N 1
ATOM 11183 C CA . VAL B 1 680 ? 26.277 27.267 44.114 1.000 24.611 680 VAL Y CA 1
ATOM 11184 C C . VAL B 1 680 ? 25.341 26.285 44.847 1.000 24.065 680 VAL Y C 1
ATOM 11185 O O . VAL B 1 680 ? 24.579 25.554 44.208 1.000 24.930 680 VAL Y O 1
ATOM 11189 N N . GLN B 1 681 ? 25.421 26.289 46.185 1.000 23.246 681 GLN Y N 1
ATOM 11190 C CA . GLN B 1 681 ? 24.703 25.311 47.012 1.000 23.587 681 GLN Y CA 1
ATOM 11191 C C . GLN B 1 681 ? 23.695 26.005 47.919 1.000 22.502 681 GLN Y C 1
ATOM 11192 O O . GLN B 1 681 ? 24.018 26.993 48.577 1.000 23.743 681 GLN Y O 1
ATOM 11198 N N . LEU B 1 682 ? 22.480 25.402 48.002 1.000 21.036 682 LEU Y N 1
ATOM 11199 C CA . LEU B 1 682 ? 21.419 25.905 48.893 1.000 20.841 682 LEU Y CA 1
ATOM 11200 C C . LEU B 1 682 ? 21.234 24.937 50.080 1.000 19.528 682 LEU Y C 1
ATOM 11201 O O . LEU B 1 682 ? 20.964 23.784 49.853 1.000 22.052 682 LEU Y O 1
ATOM 11206 N N . TYR B 1 683 ? 21.399 25.472 51.284 1.000 22.659 683 TYR Y N 1
ATOM 11207 C CA . TYR B 1 683 ? 21.194 24.673 52.502 1.000 20.739 683 TYR Y CA 1
ATOM 11208 C C . TYR B 1 683 ? 19.993 25.280 53.213 1.000 22.233 683 TYR Y C 1
ATOM 11209 O O . TYR B 1 683 ? 19.842 26.510 53.244 1.000 23.381 683 TYR Y O 1
ATOM 11218 N N . ILE B 1 684 ? 19.180 24.404 53.833 1.000 21.342 684 ILE Y N 1
ATOM 11219 C CA . ILE B 1 684 ? 18.014 24.881 54.555 1.000 20.944 684 ILE Y CA 1
ATOM 11220 C C . ILE B 1 684 ? 18.130 24.376 55.984 1.000 22.756 684 ILE Y C 1
ATOM 11221 O O . ILE B 1 684 ? 18.487 23.230 56.202 1.000 23.977 684 ILE Y O 1
ATOM 11226 N N . GLY B 1 685 ? 17.876 25.259 56.940 1.000 22.503 685 GLY Y N 1
ATOM 11227 C CA . GLY B 1 685 ? 17.869 24.850 58.333 1.000 23.064 685 GLY Y CA 1
ATOM 11228 C C . GLY B 1 685 ? 16.481 25.094 58.949 1.000 22.519 685 GLY Y C 1
ATOM 11229 O O . GLY B 1 685 ? 15.746 25.975 58.531 1.000 23.321 685 GLY Y O 1
ATOM 11230 N N . ARG B 1 686 ? 16.158 24.336 60.001 1.000 24.525 686 ARG Y N 1
ATOM 11231 C CA . ARG B 1 686 ? 14.867 24.503 60.656 1.000 23.075 686 ARG Y CA 1
ATOM 11232 C C . ARG B 1 686 ? 15.115 24.191 62.126 1.000 24.505 686 ARG Y C 1
ATOM 11233 O O . ARG B 1 686 ? 15.737 23.177 62.436 1.000 24.460 686 ARG Y O 1
ATOM 11241 N N . GLU B 1 687 ? 14.560 25.049 62.996 1.000 24.874 687 GLU Y N 1
ATOM 11242 C CA . GLU B 1 687 ? 14.465 24.747 64.423 1.000 25.226 687 GLU Y CA 1
ATOM 11243 C C . GLU B 1 687 ? 13.000 24.911 64.842 1.000 26.916 687 GLU Y C 1
ATOM 11244 O O . GLU B 1 687 ? 12.177 25.386 64.067 1.000 27.040 687 GLU Y O 1
ATOM 11250 N N . PHE B 1 688 ? 12.651 24.455 66.056 1.000 23.880 688 PHE Y N 1
ATOM 11251 C CA . PHE B 1 688 ? 11.300 24.567 66.596 1.000 25.340 688 PHE Y CA 1
ATOM 11252 C C . PHE B 1 688 ? 10.287 23.899 65.661 1.000 27.267 688 PHE Y C 1
ATOM 11253 O O . PHE B 1 688 ? 9.154 24.381 65.463 1.000 26.699 688 PHE Y O 1
ATOM 11261 N N . ALA B 1 689 ? 10.669 22.750 65.120 1.000 26.011 689 ALA Y N 1
ATOM 11262 C CA . ALA B 1 689 ? 9.739 21.773 64.591 1.000 25.673 689 ALA Y CA 1
ATOM 11263 C C . ALA B 1 689 ? 9.346 20.857 65.757 1.000 25.938 689 ALA Y C 1
ATOM 11264 O O . ALA B 1 689 ? 9.885 20.977 66.866 1.000 25.096 689 ALA Y O 1
ATOM 11266 N N . SER B 1 690 ? 8.422 19.944 65.482 1.000 24.315 690 SER Y N 1
ATOM 11267 C CA . SER B 1 690 ? 7.959 19.047 66.533 1.000 25.118 690 SER Y CA 1
ATOM 11268 C C . SER B 1 690 ? 8.933 17.877 66.708 1.000 23.020 690 SER Y C 1
ATOM 11269 O O . SER B 1 690 ? 8.830 17.132 67.667 1.000 23.775 690 SER Y O 1
ATOM 11272 N N . VAL B 1 691 ? 9.913 17.731 65.795 1.000 22.663 691 VAL Y N 1
ATOM 11273 C CA . VAL B 1 691 ? 11.018 16.785 65.926 1.000 20.081 691 VAL Y CA 1
ATOM 11274 C C . VAL B 1 691 ? 12.299 17.591 65.709 1.000 21.048 691 VAL Y C 1
ATOM 11275 O O . VAL B 1 691 ? 12.242 18.691 65.161 1.000 20.930 691 VAL Y O 1
ATOM 11279 N N . THR B 1 692 ? 13.465 17.051 66.125 1.000 20.502 692 THR Y N 1
ATOM 11280 C CA . THR B 1 692 ? 14.697 17.760 65.805 1.000 19.509 692 THR Y CA 1
ATOM 11281 C C . THR B 1 692 ? 14.973 17.671 64.301 1.000 21.748 692 THR Y C 1
ATOM 11282 O O . THR B 1 692 ? 14.606 16.682 63.621 1.000 22.609 692 THR Y O 1
ATOM 11286 N N . ARG B 1 693 ? 15.620 18.743 63.795 1.000 19.662 693 ARG Y N 1
ATOM 11287 C CA . ARG B 1 693 ? 15.881 18.791 62.358 1.000 19.448 693 ARG Y CA 1
ATOM 11288 C C . ARG B 1 693 ? 17.370 19.137 62.143 1.000 20.835 693 ARG Y C 1
ATOM 11289 O O . ARG B 1 693 ? 17.999 19.768 63.004 1.000 20.414 693 ARG Y O 1
ATOM 11297 N N . PRO B 1 694 ? 17.943 18.835 60.946 1.000 21.541 694 PRO Y N 1
ATOM 11298 C CA . PRO B 1 694 ? 19.322 19.249 60.615 1.000 21.774 694 PRO Y CA 1
ATOM 11299 C C . PRO B 1 694 ? 19.445 20.763 60.738 1.000 22.575 694 PRO Y C 1
ATOM 11300 O O . PRO B 1 694 ? 18.580 21.514 60.286 1.000 24.516 694 PRO Y O 1
ATOM 11304 N N . VAL B 1 695 ? 20.555 21.189 61.325 1.000 21.677 695 VAL Y N 1
ATOM 11305 C CA . VAL B 1 695 ? 20.863 22.601 61.427 1.000 23.272 695 VAL Y CA 1
ATOM 11306 C C . VAL B 1 695 ? 20.987 23.140 60.001 1.000 22.934 695 VAL Y C 1
ATOM 11307 O O . VAL B 1 695 ? 20.587 24.268 59.740 1.000 24.431 695 VAL Y O 1
ATOM 11311 N N . LYS B 1 696 ? 21.579 22.356 59.098 1.000 23.833 696 LYS Y N 1
ATOM 11312 C CA . LYS B 1 696 ? 21.574 22.699 57.673 1.000 23.361 696 LYS Y CA 1
ATOM 11313 C C . LYS B 1 696 ? 21.589 21.421 56.856 1.000 22.141 696 LYS Y C 1
ATOM 11314 O O . LYS B 1 696 ? 22.238 20.447 57.230 1.000 23.411 696 LYS Y O 1
ATOM 11320 N N A GLU B 1 697 ? 20.834 21.430 55.751 0.500 21.386 697 GLU Y N 1
ATOM 11321 N N B GLU B 1 697 ? 20.868 21.428 55.731 0.500 21.360 697 GLU Y N 1
ATOM 11322 C CA A GLU B 1 697 ? 20.848 20.279 54.868 0.500 21.561 697 GLU Y CA 1
ATOM 11323 C CA B GLU B 1 697 ? 20.848 20.254 54.877 0.500 21.339 697 GLU Y CA 1
ATOM 11324 C C A GLU B 1 697 ? 20.735 20.764 53.428 0.500 20.993 697 GLU Y C 1
ATOM 11325 C C B GLU B 1 697 ? 20.710 20.721 53.430 0.500 20.919 697 GLU Y C 1
ATOM 11326 O O A GLU B 1 697 ? 19.971 21.688 53.148 0.500 22.808 697 GLU Y O 1
ATOM 11327 O O B GLU B 1 697 ? 19.953 21.640 53.142 0.500 22.840 697 GLU Y O 1
ATOM 11338 N N . LEU B 1 698 ? 21.466 20.094 52.523 1.000 20.381 698 LEU Y N 1
ATOM 11339 C CA . LEU B 1 698 ? 21.431 20.487 51.122 1.000 20.396 698 LEU Y CA 1
ATOM 11340 C C . LEU B 1 698 ? 20.020 20.244 50.553 1.000 21.690 698 LEU Y C 1
ATOM 11341 O O . LEU B 1 698 ? 19.488 19.151 50.692 1.000 22.586 698 LEU Y O 1
ATOM 11346 N N . LYS B 1 699 ? 19.446 21.277 49.922 1.000 21.281 699 LYS Y N 1
ATOM 11347 C CA . LYS B 1 699 ? 18.123 21.195 49.307 1.000 21.602 699 LYS Y CA 1
ATOM 11348 C C . LYS B 1 699 ? 18.105 21.769 47.884 1.000 22.531 699 LYS Y C 1
ATOM 11349 O O . LYS B 1 699 ? 17.053 21.791 47.259 1.000 23.493 699 LYS Y O 1
ATOM 11355 N N . GLY B 1 700 ? 19.262 22.220 47.360 1.000 21.139 700 GLY Y N 1
ATOM 11356 C CA . GLY B 1 700 ? 19.269 22.584 45.945 1.000 20.488 700 GLY Y CA 1
ATOM 11357 C C . GLY B 1 700 ? 20.697 22.955 45.568 1.000 20.565 700 GLY Y C 1
ATOM 11358 O O . GLY B 1 700 ? 21.500 23.213 46.463 1.000 21.778 700 GLY Y O 1
ATOM 11359 N N . PHE B 1 701 ? 20.970 23.015 44.244 1.000 21.709 701 PHE Y N 1
ATOM 11360 C CA . PHE B 1 701 ? 22.317 23.398 43.827 1.000 21.588 701 PHE Y CA 1
ATOM 11361 C C . PHE B 1 701 ? 22.279 23.725 42.334 1.000 23.628 701 PHE Y C 1
ATOM 11362 O O . PHE B 1 701 ? 21.392 23.278 41.644 1.000 23.075 701 PHE Y O 1
ATOM 11370 N N . LYS B 1 702 ? 23.286 24.483 41.872 1.000 23.782 702 LYS Y N 1
ATOM 11371 C CA . LYS B 1 702 ? 23.385 24.714 40.440 1.000 23.965 702 LYS Y CA 1
ATOM 11372 C C . LYS B 1 702 ? 24.855 24.947 40.081 1.000 23.213 702 LYS Y C 1
ATOM 11373 O O . LYS B 1 702 ? 25.481 25.855 40.640 1.000 22.961 702 LYS Y O 1
ATOM 11379 N N . ARG B 1 703 ? 25.356 24.125 39.150 1.000 24.385 703 ARG Y N 1
ATOM 11380 C CA . ARG B 1 703 ? 26.661 24.397 38.507 1.000 23.670 703 ARG Y CA 1
ATOM 11381 C C . ARG B 1 703 ? 26.472 25.550 37.524 1.000 24.830 703 ARG Y C 1
ATOM 11382 O O . ARG B 1 703 ? 25.593 25.473 36.658 1.000 26.028 703 ARG Y O 1
ATOM 11390 N N . VAL B 1 704 ? 27.251 26.626 37.714 1.000 25.718 704 VAL Y N 1
ATOM 11391 C CA . VAL B 1 704 ? 27.134 27.793 36.834 1.000 25.863 704 VAL Y CA 1
ATOM 11392 C C . VAL B 1 704 ? 28.512 28.089 36.215 1.000 26.094 704 VAL Y C 1
ATOM 11393 O O . VAL B 1 704 ? 29.490 28.217 36.956 1.000 26.625 704 VAL Y O 1
ATOM 11397 N N . SER B 1 705 ? 28.560 28.228 34.880 1.000 25.674 705 SER Y N 1
ATOM 11398 C CA . SER B 1 705 ? 29.796 28.678 34.216 1.000 26.054 705 SER Y CA 1
ATOM 11399 C C . SER B 1 705 ? 29.886 30.205 34.223 1.000 26.210 705 SER Y C 1
ATOM 11400 O O . SER B 1 705 ? 28.930 30.879 33.833 1.000 26.665 705 SER Y O 1
ATOM 11403 N N . LEU B 1 706 ? 31.046 30.741 34.604 1.000 25.839 706 LEU Y N 1
ATOM 11404 C CA . LEU B 1 706 ? 31.225 32.182 34.629 1.000 24.926 706 LEU Y CA 1
ATOM 11405 C C . LEU B 1 706 ? 32.589 32.499 34.003 1.000 27.291 706 LEU Y C 1
ATOM 11406 O O . LEU B 1 706 ? 33.632 32.107 34.523 1.000 26.876 706 LEU Y O 1
ATOM 11411 N N . LYS B 1 707 ? 32.570 33.249 32.902 1.000 26.717 707 LYS Y N 1
ATOM 11412 C CA . LYS B 1 707 ? 33.837 33.791 32.415 1.000 29.205 707 LYS Y CA 1
ATOM 11413 C C . LYS B 1 707 ? 34.409 34.767 33.427 1.000 28.348 707 LYS Y C 1
ATOM 11414 O O . LYS B 1 707 ? 33.706 35.304 34.269 1.000 27.200 707 LYS Y O 1
ATOM 11420 N N . ALA B 1 708 ? 35.729 35.032 33.337 1.000 27.423 708 ALA Y N 1
ATOM 11421 C CA . ALA B 1 708 ? 36.301 36.076 34.181 1.000 26.837 708 ALA Y CA 1
ATOM 11422 C C . ALA B 1 708 ? 35.454 37.355 34.044 1.000 25.535 708 ALA Y C 1
ATOM 11423 O O . ALA B 1 708 ? 35.107 37.720 32.932 1.000 28.715 708 ALA Y O 1
ATOM 11425 N N . LYS B 1 709 ? 35.100 37.967 35.187 1.000 27.063 709 LYS Y N 1
ATOM 11426 C CA . LYS B 1 709 ? 34.307 39.193 35.316 1.000 30.680 709 LYS Y CA 1
ATOM 11427 C C . LYS B 1 709 ? 32.842 39.011 34.911 1.000 29.993 709 LYS Y C 1
ATOM 11428 O O . LYS B 1 709 ? 32.115 39.988 34.862 1.000 34.395 709 LYS Y O 1
ATOM 11434 N N . GLU B 1 710 ? 32.387 37.777 34.651 1.000 28.906 710 GLU Y N 1
ATOM 11435 C CA . GLU B 1 710 ? 30.979 37.564 34.327 1.000 27.045 710 GLU Y CA 1
ATOM 11436 C C . GLU B 1 710 ? 30.165 37.437 35.623 1.000 27.125 710 GLU Y C 1
ATOM 11437 O O . GLU B 1 710 ? 30.611 36.837 36.595 1.000 29.290 710 GLU Y O 1
ATOM 11443 N N . LYS B 1 711 ? 28.937 37.967 35.591 1.000 27.058 711 LYS Y N 1
ATOM 11444 C CA . LYS B 1 711 ? 27.991 37.869 36.702 1.000 27.982 711 LYS Y CA 1
ATOM 11445 C C . LYS B 1 711 ? 26.708 37.267 36.156 1.000 27.016 711 LYS Y C 1
ATOM 11446 O O . LYS B 1 711 ? 26.257 37.630 35.066 1.000 29.085 711 LYS Y O 1
ATOM 11452 N N . LYS B 1 712 ? 26.121 36.330 36.925 1.000 25.832 712 LYS Y N 1
ATOM 11453 C CA . LYS B 1 712 ? 24.853 35.728 36.560 1.000 25.448 712 LYS Y CA 1
ATOM 11454 C C . LYS B 1 712 ? 24.016 35.624 37.846 1.000 25.937 712 LYS Y C 1
ATOM 11455 O O . LYS B 1 712 ? 24.554 35.766 38.946 1.000 28.184 712 LYS Y O 1
ATOM 11461 N N . THR B 1 713 ? 22.703 35.433 37.667 1.000 26.785 713 THR Y N 1
ATOM 11462 C CA . THR B 1 713 ? 21.806 35.153 38.787 1.000 26.459 713 THR Y CA 1
ATOM 11463 C C . THR B 1 713 ? 21.470 33.669 38.777 1.000 27.126 713 THR Y C 1
ATOM 11464 O O . THR B 1 713 ? 21.109 33.108 37.741 1.000 27.195 713 THR Y O 1
ATOM 11468 N N . VAL B 1 714 ? 21.539 33.045 39.967 1.000 25.988 714 VAL Y N 1
ATOM 11469 C CA . VAL B 1 714 ? 21.098 31.659 40.079 1.000 24.786 714 VAL Y CA 1
ATOM 11470 C C . VAL B 1 714 ? 19.769 31.693 40.847 1.000 24.029 714 VAL Y C 1
ATOM 11471 O O . VAL B 1 714 ? 19.625 32.472 41.817 1.000 26.987 714 VAL Y O 1
ATOM 11475 N N . VAL B 1 715 ? 18.810 30.922 40.345 1.000 25.831 715 VAL Y N 1
ATOM 11476 C CA . VAL B 1 715 ? 17.442 30.989 40.862 1.000 27.063 715 VAL Y CA 1
ATOM 11477 C C . VAL B 1 715 ? 17.088 29.594 41.366 1.000 24.957 715 VAL Y C 1
ATOM 11478 O O . VAL B 1 715 ? 17.185 28.622 40.600 1.000 26.699 715 VAL Y O 1
ATOM 11482 N N . PHE B 1 716 ? 16.618 29.526 42.612 1.000 23.979 716 PHE Y N 1
ATOM 11483 C CA . PHE B 1 716 ? 16.111 28.270 43.159 1.000 26.122 716 PHE Y CA 1
ATOM 11484 C C . PHE B 1 716 ? 14.602 28.398 43.410 1.000 25.204 716 PHE Y C 1
ATOM 11485 O O . PHE B 1 716 ? 14.190 29.298 44.144 1.000 27.123 716 PHE Y O 1
ATOM 11493 N N . ARG B 1 717 ? 13.809 27.501 42.816 1.000 23.473 717 ARG Y N 1
ATOM 11494 C CA . ARG B 1 717 ? 12.363 27.535 43.089 1.000 23.243 717 ARG Y CA 1
ATOM 11495 C C . ARG B 1 717 ? 12.062 26.363 44.003 1.000 23.339 717 ARG Y C 1
ATOM 11496 O O . ARG B 1 717 ? 12.246 25.216 43.603 1.000 24.604 717 ARG Y O 1
ATOM 11504 N N . LEU B 1 718 ? 11.760 26.683 45.268 1.000 23.236 718 LEU Y N 1
ATOM 11505 C CA . LEU B 1 718 ? 11.694 25.702 46.346 1.000 21.665 718 LEU Y CA 1
ATOM 11506 C C . LEU B 1 718 ? 10.229 25.585 46.793 1.000 22.567 718 LEU Y C 1
ATOM 11507 O O . LEU B 1 718 ? 9.698 26.435 47.509 1.000 23.761 718 LEU Y O 1
ATOM 11512 N N . HIS B 1 719 ? 9.595 24.494 46.372 1.000 23.051 719 HIS Y N 1
ATOM 11513 C CA . HIS B 1 719 ? 8.244 24.163 46.825 1.000 22.094 719 HIS Y CA 1
ATOM 11514 C C . HIS B 1 719 ? 8.332 23.626 48.250 1.000 22.852 719 HIS Y C 1
ATOM 11515 O O . HIS B 1 719 ? 9.274 22.903 48.570 1.000 24.194 719 HIS Y O 1
ATOM 11522 N N . MET B 1 720 ? 7.334 23.921 49.100 1.000 23.095 720 MET Y N 1
ATOM 11523 C CA . MET B 1 720 ? 7.398 23.460 50.486 1.000 24.124 720 MET Y CA 1
ATOM 11524 C C . MET B 1 720 ? 7.364 21.933 50.561 1.000 23.685 720 MET Y C 1
ATOM 11525 O O . MET B 1 720 ? 7.877 21.337 51.525 1.000 24.291 720 MET Y O 1
ATOM 11530 N N . ASP B 1 721 ? 6.800 21.276 49.535 1.000 22.671 721 ASP Y N 1
ATOM 11531 C CA . ASP B 1 721 ? 6.834 19.808 49.503 1.000 22.805 721 ASP Y CA 1
ATOM 11532 C C . ASP B 1 721 ? 8.266 19.282 49.698 1.000 24.758 721 ASP Y C 1
ATOM 11533 O O . ASP B 1 721 ? 8.486 18.196 50.256 1.000 23.184 721 ASP Y O 1
ATOM 11538 N N . VAL B 1 722 ? 9.261 19.997 49.141 1.000 22.252 722 VAL Y N 1
ATOM 11539 C CA . VAL B 1 722 ? 10.657 19.562 49.149 1.000 22.853 722 VAL Y CA 1
ATOM 11540 C C . VAL B 1 722 ? 11.194 19.511 50.587 1.000 23.427 722 VAL Y C 1
ATOM 11541 O O . VAL B 1 722 ? 12.144 18.759 50.859 1.000 24.628 722 VAL Y O 1
ATOM 11545 N N . LEU B 1 723 ? 10.593 20.307 51.479 1.000 23.547 723 LEU Y N 1
ATOM 11546 C CA . LEU B 1 723 ? 11.066 20.431 52.855 1.000 22.384 723 LEU Y CA 1
ATOM 11547 C C . LEU B 1 723 ? 10.345 19.493 53.809 1.000 23.951 723 LEU Y C 1
ATOM 11548 O O . LEU B 1 723 ? 10.660 19.561 55.002 1.000 22.577 723 LEU Y O 1
ATOM 11553 N N . ALA B 1 724 ? 9.450 18.631 53.308 1.000 24.306 724 ALA Y N 1
ATOM 11554 C CA . ALA B 1 724 ? 8.645 17.811 54.219 1.000 25.309 724 ALA Y CA 1
ATOM 11555 C C . ALA B 1 724 ? 9.547 16.861 55.015 1.000 23.691 724 ALA Y C 1
ATOM 11556 O O . ALA B 1 724 ? 10.561 16.339 54.499 1.000 25.448 724 ALA Y O 1
ATOM 11558 N N . TYR B 1 725 ? 9.142 16.586 56.287 1.000 21.598 725 TYR Y N 1
ATOM 11559 C CA . TYR B 1 725 ? 9.859 15.600 57.097 1.000 21.453 725 TYR Y CA 1
ATOM 11560 C C . TYR B 1 725 ? 8.852 14.831 57.946 1.000 21.443 725 TYR Y C 1
ATOM 11561 O O . TYR B 1 725 ? 7.703 15.261 58.068 1.000 22.068 725 TYR Y O 1
ATOM 11570 N N . TYR B 1 726 ? 9.303 13.748 58.603 1.000 22.868 726 TYR Y N 1
ATOM 11571 C CA . TYR B 1 726 ? 8.411 12.911 59.395 1.000 22.590 726 TYR Y CA 1
ATOM 11572 C C . TYR B 1 726 ? 8.324 13.391 60.836 1.000 23.317 726 TYR Y C 1
ATOM 11573 O O . TYR B 1 726 ? 9.346 13.620 61.485 1.000 22.738 726 TYR Y O 1
ATOM 11582 N N . ASN B 1 727 ? 7.076 13.470 61.331 1.000 23.124 727 ASN Y N 1
ATOM 11583 C CA . ASN B 1 727 ? 6.831 14.006 62.658 1.000 23.882 727 ASN Y CA 1
ATOM 11584 C C . ASN B 1 727 ? 6.829 12.885 63.710 1.000 23.594 727 ASN Y C 1
ATOM 11585 O O . ASN B 1 727 ? 7.227 11.761 63.435 1.000 22.388 727 ASN Y O 1
ATOM 11590 N N . ARG B 1 728 ? 6.383 13.218 64.922 1.000 25.062 728 ARG Y N 1
ATOM 11591 C CA . ARG B 1 728 ? 6.403 12.247 66.010 1.000 27.982 728 ARG Y CA 1
ATOM 11592 C C . ARG B 1 728 ? 5.542 11.018 65.725 1.000 26.926 728 ARG Y C 1
ATOM 11593 O O . ARG B 1 728 ? 5.840 9.928 66.215 1.000 28.333 728 ARG Y O 1
ATOM 11601 N N . ASP B 1 729 ? 4.476 11.199 64.935 1.000 27.468 729 ASP Y N 1
ATOM 11602 C CA . ASP B 1 729 ? 3.565 10.122 64.592 1.000 27.645 729 ASP Y CA 1
ATOM 11603 C C . ASP B 1 729 ? 3.878 9.485 63.249 1.000 27.323 729 ASP Y C 1
ATOM 11604 O O . ASP B 1 729 ? 3.071 8.721 62.720 1.000 26.350 729 ASP Y O 1
ATOM 11609 N N . MET B 1 730 ? 5.093 9.737 62.713 1.000 24.730 730 MET Y N 1
ATOM 11610 C CA . MET B 1 730 ? 5.523 9.188 61.440 1.000 25.063 730 MET Y CA 1
ATOM 11611 C C . MET B 1 730 ? 4.657 9.671 60.276 1.000 24.312 730 MET Y C 1
ATOM 11612 O O . MET B 1 730 ? 4.536 8.975 59.272 1.000 26.866 730 MET Y O 1
ATOM 11617 N N . LYS B 1 731 ? 4.102 10.881 60.396 1.000 24.387 731 LYS Y N 1
ATOM 11618 C CA . LYS B 1 731 ? 3.416 11.509 59.269 1.000 25.636 731 LYS Y CA 1
ATOM 11619 C C . LYS B 1 731 ? 4.387 12.475 58.578 1.000 23.714 731 LYS Y C 1
ATOM 11620 O O . LYS B 1 731 ? 5.129 13.183 59.255 1.000 25.154 731 LYS Y O 1
ATOM 11626 N N . LEU B 1 732 ? 4.331 12.518 57.242 1.000 23.122 732 LEU Y N 1
ATOM 11627 C CA . LEU B 1 732 ? 5.136 13.478 56.491 1.000 22.761 732 LEU Y CA 1
ATOM 11628 C C . LEU B 1 732 ? 4.449 14.839 56.532 1.000 20.912 732 LEU Y C 1
ATOM 11629 O O . LEU B 1 732 ? 3.260 14.926 56.167 1.000 22.370 732 LEU Y O 1
ATOM 11634 N N . VAL B 1 733 ? 5.152 15.873 57.031 1.000 21.448 733 VAL Y N 1
ATOM 11635 C CA . VAL B 1 733 ? 4.494 17.145 57.306 1.000 21.706 733 VAL Y CA 1
ATOM 11636 C C . VAL B 1 733 ? 5.336 18.329 56.829 1.000 24.530 733 VAL Y C 1
ATOM 11637 O O . VAL B 1 733 ? 6.568 18.244 56.655 1.000 23.246 733 VAL Y O 1
ATOM 11641 N N . VAL B 1 734 ? 4.632 19.464 56.690 1.000 22.038 734 VAL Y N 1
ATOM 11642 C CA . VAL B 1 734 ? 5.244 20.792 56.682 1.000 23.003 734 VAL Y CA 1
ATOM 11643 C C . VAL B 1 734 ? 4.578 21.555 57.828 1.000 24.815 734 VAL Y C 1
ATOM 11644 O O . VAL B 1 734 ? 3.335 21.637 57.894 1.000 24.279 734 VAL Y O 1
ATOM 11648 N N . GLU B 1 735 ? 5.394 22.034 58.760 1.000 23.341 735 GLU Y N 1
ATOM 11649 C CA . GLU B 1 735 ? 4.853 22.704 59.931 1.000 24.015 735 GLU Y CA 1
ATOM 11650 C C . GLU B 1 735 ? 5.124 24.196 59.807 1.000 22.991 735 GLU Y C 1
ATOM 11651 O O . GLU B 1 735 ? 6.182 24.626 59.328 1.000 24.783 735 GLU Y O 1
ATOM 11657 N N . PRO B 1 736 ? 4.227 25.057 60.302 1.000 22.977 736 PRO Y N 1
ATOM 11658 C CA . PRO B 1 736 ? 4.501 26.489 60.274 1.000 23.901 736 PRO Y CA 1
ATOM 11659 C C . PRO B 1 736 ? 5.733 26.801 61.134 1.000 27.039 736 PRO Y C 1
ATOM 11660 O O . PRO B 1 736 ? 6.025 26.089 62.103 1.000 26.127 736 PRO Y O 1
ATOM 11664 N N . GLY B 1 737 ? 6.424 27.884 60.785 1.000 23.329 737 GLY Y N 1
ATOM 11665 C CA . GLY B 1 737 ? 7.647 28.234 61.494 1.000 24.554 737 GLY Y CA 1
ATOM 11666 C C . GLY B 1 737 ? 8.631 28.895 60.534 1.000 26.814 737 GLY Y C 1
ATOM 11667 O O . GLY B 1 737 ? 8.298 29.092 59.373 1.000 28.834 737 GLY Y O 1
ATOM 11668 N N . GLU B 1 738 ? 9.872 29.098 60.978 1.000 25.394 738 GLU Y N 1
ATOM 11669 C CA . GLU B 1 738 ? 10.835 29.818 60.154 1.000 25.486 738 GLU Y CA 1
ATOM 11670 C C . GLU B 1 738 ? 11.857 28.821 59.605 1.000 26.618 738 GLU Y C 1
ATOM 11671 O O . GLU B 1 738 ? 12.317 27.920 60.324 1.000 28.290 738 GLU Y O 1
ATOM 11677 N N . PHE B 1 739 ? 12.234 29.001 58.330 1.000 22.667 739 PHE Y N 1
ATOM 11678 C CA . PHE B 1 739 ? 13.294 28.209 57.722 1.000 24.262 739 PHE Y CA 1
ATOM 11679 C C . PHE B 1 739 ? 14.462 29.134 57.389 1.000 25.757 739 PHE Y C 1
ATOM 11680 O O . PHE B 1 739 ? 14.271 30.219 56.861 1.000 27.258 739 PHE Y O 1
ATOM 11688 N N . LYS B 1 740 ? 15.663 28.681 57.724 1.000 23.497 740 LYS Y N 1
ATOM 11689 C CA . LYS B 1 740 ? 16.873 29.434 57.439 1.000 24.436 740 LYS Y CA 1
ATOM 11690 C C . LYS B 1 740 ? 17.411 29.024 56.081 1.000 23.271 740 LYS Y C 1
ATOM 11691 O O . LYS B 1 740 ? 17.453 27.844 55.736 1.000 24.238 740 LYS Y O 1
ATOM 11697 N N . VAL B 1 741 ? 17.769 30.051 55.293 1.000 22.823 741 VAL Y N 1
ATOM 11698 C CA . VAL B 1 741 ? 18.308 29.893 53.948 1.000 23.987 741 VAL Y CA 1
ATOM 11699 C C . VAL B 1 741 ? 19.797 30.259 53.990 1.000 23.472 741 VAL Y C 1
ATOM 11700 O O . VAL B 1 741 ? 20.155 31.346 54.445 1.000 25.283 741 VAL Y O 1
ATOM 11704 N N . MET B 1 742 ? 20.635 29.339 53.503 1.000 23.207 742 MET Y N 1
ATOM 11705 C CA . MET B 1 742 ? 22.091 29.516 53.541 1.000 23.571 742 MET Y CA 1
ATOM 11706 C C . MET B 1 742 ? 22.619 29.127 52.161 1.000 24.974 742 MET Y C 1
ATOM 11707 O O . MET B 1 742 ? 22.396 28.009 51.698 1.000 25.859 742 MET Y O 1
ATOM 11712 N N . VAL B 1 743 ? 23.213 30.103 51.464 1.000 23.996 743 VAL Y N 1
ATOM 11713 C CA . VAL B 1 743 ? 23.668 29.868 50.101 1.000 24.022 743 VAL Y CA 1
ATOM 11714 C C . VAL B 1 743 ? 25.188 30.065 50.104 1.000 24.807 743 VAL Y C 1
ATOM 11715 O O . VAL B 1 743 ? 25.706 31.008 50.693 1.000 26.280 743 VAL Y O 1
ATOM 11719 N N . GLY B 1 744 ? 25.901 29.144 49.459 1.000 22.674 744 GLY Y N 1
ATOM 11720 C CA . GLY B 1 744 ? 27.358 29.341 49.471 1.000 24.599 744 GLY Y CA 1
ATOM 11721 C C . GLY B 1 744 ? 28.095 28.304 48.634 1.000 23.934 744 GLY Y C 1
ATOM 11722 O O . GLY B 1 744 ? 27.497 27.604 47.850 1.000 24.355 744 GLY Y O 1
ATOM 11723 N N . SER B 1 745 ? 29.426 28.280 48.830 1.000 23.795 745 SER Y N 1
ATOM 11724 C CA . SER B 1 745 ? 30.347 27.591 47.923 1.000 23.118 745 SER Y CA 1
ATOM 11725 C C . SER B 1 745 ? 30.707 26.226 48.513 1.000 23.908 745 SER Y C 1
ATOM 11726 O O . SER B 1 745 ? 31.375 25.419 47.856 1.000 25.773 745 SER Y O 1
ATOM 11729 N N . SER B 1 746 ? 30.337 26.015 49.800 1.000 22.449 746 SER Y N 1
ATOM 11730 C CA . SER B 1 746 ? 30.370 24.648 50.399 1.000 19.570 746 SER Y CA 1
ATOM 11731 C C . SER B 1 746 ? 29.376 24.677 51.578 1.000 22.636 746 SER Y C 1
ATOM 11732 O O . SER B 1 746 ? 28.822 25.719 51.902 1.000 23.493 746 SER Y O 1
ATOM 11735 N N . SER B 1 747 ? 29.257 23.567 52.311 1.000 22.625 747 SER Y N 1
ATOM 11736 C CA . SER B 1 747 ? 28.361 23.527 53.453 1.000 23.128 747 SER Y CA 1
ATOM 11737 C C . SER B 1 747 ? 28.908 24.378 54.593 1.000 24.968 747 SER Y C 1
ATOM 11738 O O . SER B 1 747 ? 28.136 24.779 55.461 1.000 26.999 747 SER Y O 1
ATOM 11741 N N . GLU B 1 748 ? 30.234 24.662 54.576 1.000 23.538 748 GLU Y N 1
ATOM 11742 C CA . GLU B 1 748 ? 30.828 25.557 55.571 1.000 25.380 748 GLU Y CA 1
ATOM 11743 C C . GLU B 1 748 ? 31.006 26.977 55.021 1.000 27.399 748 GLU Y C 1
ATOM 11744 O O . GLU B 1 748 ? 30.824 27.955 55.773 1.000 28.710 748 GLU Y O 1
ATOM 11750 N N . ASP B 1 749 ? 31.317 27.088 53.728 1.000 26.467 749 ASP Y N 1
ATOM 11751 C CA . ASP B 1 749 ? 31.608 28.377 53.095 1.000 25.444 749 ASP Y CA 1
ATOM 11752 C C . ASP B 1 749 ? 30.293 29.041 52.668 1.000 26.571 749 ASP Y C 1
ATOM 11753 O O . ASP B 1 749 ? 30.046 29.263 51.490 1.000 25.075 749 ASP Y O 1
ATOM 11758 N N . ILE B 1 750 ? 29.467 29.376 53.657 1.000 23.091 750 ILE Y N 1
ATOM 11759 C CA . ILE B 1 750 ? 28.189 30.028 53.402 1.000 21.886 750 ILE Y CA 1
ATOM 11760 C C . ILE B 1 750 ? 28.467 31.504 53.159 1.000 25.552 750 ILE Y C 1
ATOM 11761 O O . ILE B 1 750 ? 29.220 32.142 53.910 1.000 28.751 750 ILE Y O 1
ATOM 11766 N N . ARG B 1 751 ? 27.870 32.029 52.095 1.000 23.128 751 ARG Y N 1
ATOM 11767 C CA . ARG B 1 751 ? 28.183 33.402 51.690 1.000 25.211 751 ARG Y CA 1
ATOM 11768 C C . ARG B 1 751 ? 27.017 34.350 51.964 1.000 28.922 751 ARG Y C 1
ATOM 11769 O O . ARG B 1 751 ? 27.260 35.522 52.165 1.000 30.258 751 ARG Y O 1
ATOM 11777 N N . LEU B 1 752 ? 25.759 33.882 51.863 1.000 25.799 752 LEU Y N 1
ATOM 11778 C CA . LEU B 1 752 ? 24.612 34.756 52.115 1.000 25.663 752 LEU Y CA 1
ATOM 11779 C C . LEU B 1 752 ? 23.575 33.974 52.921 1.000 26.190 752 LEU Y C 1
ATOM 11780 O O . LEU B 1 752 ? 23.452 32.775 52.713 1.000 25.673 752 LEU Y O 1
ATOM 11785 N N . THR B 1 753 ? 22.928 34.641 53.880 1.000 26.984 753 THR Y N 1
ATOM 11786 C CA . THR B 1 753 ? 21.934 33.953 54.708 1.000 29.078 753 THR Y CA 1
ATOM 11787 C C . THR B 1 753 ? 20.677 34.796 54.826 1.000 30.328 753 THR Y C 1
ATOM 11788 O O . THR B 1 753 ? 20.748 36.020 54.802 1.000 28.082 753 THR Y O 1
ATOM 11792 N N . GLY B 1 754 ? 19.528 34.129 54.951 1.000 26.905 754 GLY Y N 1
ATOM 11793 C CA . GLY B 1 754 ? 18.279 34.849 55.143 1.000 25.877 754 GLY Y CA 1
ATOM 11794 C C . GLY B 1 754 ? 17.255 33.839 55.671 1.000 27.165 754 GLY Y C 1
ATOM 11795 O O . GLY B 1 754 ? 17.656 32.765 56.144 1.000 26.049 754 GLY Y O 1
ATOM 11796 N N . SER B 1 755 ? 15.971 34.212 55.647 1.000 25.385 755 SER Y N 1
ATOM 11797 C CA . SER B 1 755 ? 14.986 33.253 56.146 1.000 24.225 755 SER Y CA 1
ATOM 11798 C C . SER B 1 755 ? 13.637 33.577 55.511 1.000 27.839 755 SER Y C 1
ATOM 11799 O O . SER B 1 755 ? 13.442 34.630 54.902 1.000 27.005 755 SER Y O 1
ATOM 11802 N N . PHE B 1 756 ? 12.734 32.600 55.582 1.000 24.859 756 PHE Y N 1
ATOM 11803 C CA . PHE B 1 756 ? 11.337 32.829 55.251 1.000 24.183 756 PHE Y CA 1
ATOM 11804 C C . PHE B 1 756 ? 10.496 32.010 56.236 1.000 25.459 756 PHE Y C 1
ATOM 11805 O O . PHE B 1 756 ? 11.015 31.177 56.985 1.000 25.775 756 PHE Y O 1
ATOM 11813 N N . SER B 1 757 ? 9.171 32.289 56.275 1.000 24.707 757 SER Y N 1
ATOM 11814 C CA . SER B 1 757 ? 8.297 31.636 57.254 1.000 24.763 757 SER Y CA 1
ATOM 11815 C C . SER B 1 757 ? 7.203 30.882 56.520 1.000 27.712 757 SER Y C 1
ATOM 11816 O O . SER B 1 757 ? 6.672 31.364 55.524 1.000 26.216 757 SER Y O 1
ATOM 11819 N N . VAL B 1 758 ? 6.891 29.694 57.027 1.000 25.232 758 VAL Y N 1
ATOM 11820 C CA . VAL B 1 758 ? 5.671 29.014 56.610 1.000 23.390 758 VAL Y CA 1
ATOM 11821 C C . VAL B 1 758 ? 4.592 29.463 57.589 1.000 25.519 758 VAL Y C 1
ATOM 11822 O O . VAL B 1 758 ? 4.810 29.394 58.812 1.000 25.103 758 VAL Y O 1
ATOM 11826 N N . VAL B 1 759 ? 3.455 29.901 57.030 1.000 24.178 759 VAL Y N 1
ATOM 11827 C CA . VAL B 1 759 ? 2.355 30.430 57.819 1.000 26.949 759 VAL Y CA 1
ATOM 11828 C C . VAL B 1 759 ? 1.113 29.602 57.491 1.000 25.982 759 VAL Y C 1
ATOM 11829 O O . VAL B 1 759 ? 0.784 29.430 56.308 1.000 29.583 759 VAL Y O 1
ATOM 11833 N N . GLY B 1 760 ? 0.399 29.197 58.557 1.000 28.770 760 GLY Y N 1
ATOM 11834 C CA . GLY B 1 760 ? -0.877 28.502 58.423 1.000 30.699 760 GLY Y CA 1
ATOM 11835 C C . GLY B 1 760 ? -0.870 27.219 59.247 1.000 32.607 760 GLY Y C 1
ATOM 11836 O O . GLY B 1 760 ? -0.022 27.047 60.109 1.000 42.321 760 GLY Y O 1
ATOM 11837 N N . GLU B 1 761 ? -1.781 26.294 58.952 1.000 31.224 761 GLU Y N 1
ATOM 11838 C CA . GLU B 1 761 ? -1.946 25.147 59.826 1.000 32.455 761 GLU Y CA 1
ATOM 11839 C C . GLU B 1 761 ? -0.955 24.076 59.376 1.000 31.301 761 GLU Y C 1
ATOM 11840 O O . GLU B 1 761 ? -0.690 23.966 58.177 1.000 31.214 761 GLU Y O 1
ATOM 11846 N N . LYS B 1 762 ? -0.481 23.259 60.321 1.000 27.625 762 LYS Y N 1
ATOM 11847 C CA . LYS B 1 762 ? 0.352 22.116 59.993 1.000 26.007 762 LYS Y CA 1
ATOM 11848 C C . LYS B 1 762 ? -0.312 21.306 58.881 1.000 27.117 762 LYS Y C 1
ATOM 11849 O O . LYS B 1 762 ? -1.521 21.049 58.930 1.000 28.750 762 LYS Y O 1
ATOM 11855 N N . ARG B 1 763 ? 0.493 20.897 57.907 1.000 24.798 763 ARG Y N 1
ATOM 11856 C CA . ARG B 1 763 ? 0.017 20.178 56.741 1.000 24.801 763 ARG Y CA 1
ATOM 11857 C C . ARG B 1 763 ? 0.579 18.764 56.734 1.000 26.752 763 ARG Y C 1
ATOM 11858 O O . ARG B 1 763 ? 1.817 18.578 56.822 1.000 27.230 763 ARG Y O 1
ATOM 11866 N N . GLU B 1 764 ? -0.306 17.766 56.547 1.000 24.017 764 GLU Y N 1
ATOM 11867 C CA . GLU B 1 764 ? 0.160 16.437 56.188 1.000 26.597 764 GLU Y CA 1
ATOM 11868 C C . GLU B 1 764 ? 0.291 16.357 54.672 1.000 25.611 764 GLU Y C 1
ATOM 11869 O O . GLU B 1 764 ? -0.637 16.664 53.929 1.000 25.618 764 GLU Y O 1
ATOM 11875 N N . VAL B 1 765 ? 1.482 15.967 54.220 1.000 22.544 765 VAL Y N 1
ATOM 11876 C CA . VAL B 1 765 ? 1.799 15.917 52.816 1.000 23.859 765 VAL Y CA 1
ATOM 11877 C C . VAL B 1 765 ? 1.386 14.528 52.330 1.000 29.121 765 VAL Y C 1
ATOM 11878 O O . VAL B 1 765 ? 2.046 13.575 52.677 1.000 29.059 765 VAL Y O 1
ATOM 11882 N N . VAL B 1 766 ? 0.281 14.426 51.570 1.000 26.331 766 VAL Y N 1
ATOM 11883 C CA . VAL B 1 766 ? -0.195 13.109 51.187 1.000 27.044 766 VAL Y CA 1
ATOM 11884 C C . VAL B 1 766 ? -0.115 12.956 49.674 1.000 25.514 766 VAL Y C 1
ATOM 11885 O O . VAL B 1 766 ? -0.138 13.948 48.927 1.000 26.555 766 VAL Y O 1
ATOM 11889 N N . GLY B 1 767 ? 0.099 11.720 49.248 1.000 24.520 767 GLY Y N 1
ATOM 11890 C CA . GLY B 1 767 ? 0.161 11.410 47.829 1.000 26.357 767 GLY Y CA 1
ATOM 11891 C C . GLY B 1 767 ? 1.424 11.972 47.175 1.000 26.988 767 GLY Y C 1
ATOM 11892 O O . GLY B 1 767 ? 2.459 12.121 47.817 1.000 26.109 767 GLY Y O 1
ATOM 11893 N N . MET B 1 768 ? 1.337 12.234 45.870 1.000 25.016 768 MET Y N 1
ATOM 11894 C CA . MET B 1 768 ? 2.486 12.726 45.138 1.000 26.101 768 MET Y CA 1
ATOM 11895 C C . MET B 1 768 ? 2.838 14.121 45.625 1.000 25.547 768 MET Y C 1
ATOM 11896 O O . MET B 1 768 ? 1.977 14.929 45.954 1.000 26.074 768 MET Y O 1
ATOM 11901 N N . ARG B 1 769 ? 4.149 14.387 45.664 1.000 23.218 769 ARG Y N 1
ATOM 11902 C CA . ARG B 1 769 ? 4.644 15.675 46.111 1.000 24.249 769 ARG Y CA 1
ATOM 11903 C C . ARG B 1 769 ? 5.933 15.931 45.322 1.000 25.325 769 ARG Y C 1
ATOM 11904 O O . ARG B 1 769 ? 6.523 15.009 44.732 1.000 25.827 769 ARG Y O 1
ATOM 11912 N N . LYS B 1 770 ? 6.359 17.190 45.303 1.000 24.843 770 LYS Y N 1
ATOM 11913 C CA . LYS B 1 770 ? 7.647 17.530 44.683 1.000 25.964 770 LYS Y CA 1
ATOM 11914 C C . LYS B 1 770 ? 8.811 17.072 45.560 1.000 25.955 770 LYS Y C 1
ATOM 11915 O O . LYS B 1 770 ? 8.772 17.254 46.790 1.000 24.266 770 LYS Y O 1
ATOM 11921 N N . PHE B 1 771 ? 9.884 16.581 44.906 1.000 22.943 771 PHE Y N 1
ATOM 11922 C CA . PHE B 1 771 ? 11.095 16.137 45.603 1.000 23.634 771 PHE Y CA 1
ATOM 11923 C C . PHE B 1 771 ? 12.234 17.155 45.476 1.000 23.760 771 PHE Y C 1
ATOM 11924 O O . PHE B 1 771 ? 13.093 17.198 46.359 1.000 25.499 771 PHE Y O 1
ATOM 11932 N N . PHE B 1 772 ? 12.248 17.934 44.365 1.000 22.927 772 PHE Y N 1
ATOM 11933 C CA . PHE B 1 772 ? 13.452 18.697 44.058 1.000 24.037 772 PHE Y CA 1
ATOM 11934 C C . PHE B 1 772 ? 13.154 20.193 43.930 1.000 24.041 772 PHE Y C 1
ATOM 11935 O O . PHE B 1 772 ? 12.061 20.609 43.494 1.000 24.057 772 PHE Y O 1
ATOM 11943 N N . THR B 1 773 ? 14.172 20.994 44.265 1.000 24.223 773 THR Y N 1
ATOM 11944 C CA . THR B 1 773 ? 14.185 22.424 44.001 1.000 23.642 773 THR Y CA 1
ATOM 11945 C C . THR B 1 773 ? 14.519 22.550 42.515 1.000 27.126 773 THR Y C 1
ATOM 11946 O O . THR B 1 773 ? 15.395 21.844 42.041 1.000 29.594 773 THR Y O 1
ATOM 11950 N N . GLU B 1 774 ? 13.854 23.457 41.798 1.000 24.204 774 GLU Y N 1
ATOM 11951 C CA . GLU B 1 774 ? 14.236 23.669 40.412 1.000 26.577 774 GLU Y CA 1
ATOM 11952 C C . GLU B 1 774 ? 15.325 24.728 40.446 1.000 27.208 774 GLU Y C 1
ATOM 11953 O O . GLU B 1 774 ? 15.213 25.705 41.180 1.000 29.757 774 GLU Y O 1
ATOM 11959 N N . ALA B 1 775 ? 16.388 24.525 39.672 1.000 26.038 775 ALA Y N 1
ATOM 11960 C CA . ALA B 1 775 ? 17.521 25.443 39.741 1.000 27.899 775 ALA Y CA 1
ATOM 11961 C C . ALA B 1 775 ? 17.795 25.921 38.327 1.000 30.730 775 ALA Y C 1
ATOM 11962 O O . ALA B 1 775 ? 17.948 25.082 37.449 1.000 31.981 775 ALA Y O 1
ATOM 11964 N N . CYS B 1 776 ? 17.908 27.244 38.153 1.000 27.931 776 CYS Y N 1
ATOM 11965 C CA . CYS B 1 776 ? 18.045 27.842 36.828 1.000 33.422 776 CYS Y CA 1
ATOM 11966 C C . CYS B 1 776 ? 19.061 28.968 36.919 1.000 31.024 776 CYS Y C 1
ATOM 11967 O O . CYS B 1 776 ? 19.464 29.370 38.008 1.000 28.288 776 CYS Y O 1
ATOM 11970 N N . GLU B 1 777 ? 19.465 29.480 35.743 1.000 31.698 777 GLU Y N 1
ATOM 11971 C CA . GLU B 1 777 ? 20.218 30.721 35.746 1.000 32.991 777 GLU Y CA 1
ATOM 11972 C C . GLU B 1 777 ? 19.423 31.758 34.962 1.000 35.412 777 GLU Y C 1
ATOM 11973 O O . GLU B 1 777 ? 18.678 31.364 34.075 1.000 33.877 777 GLU Y O 1
ATOM 11979 N N . GLU B 1 778 ? 19.595 33.042 35.294 1.000 32.973 778 GLU Y N 1
ATOM 11980 C CA . GLU B 1 778 ? 19.065 34.122 34.474 1.000 36.192 778 GLU Y CA 1
ATOM 11981 C C . GLU B 1 778 ? 20.042 35.292 34.506 1.000 40.286 778 GLU Y C 1
ATOM 11982 O O . GLU B 1 778 ? 21.026 35.289 35.260 1.000 37.402 778 GLU Y O 1
ATOM 11988 N N . ALA B 1 779 ? 19.788 36.300 33.655 1.000 43.189 779 ALA Y N 1
ATOM 11989 C CA . ALA B 1 779 ? 20.692 37.436 33.564 1.000 39.440 779 ALA Y CA 1
ATOM 11990 C C . ALA B 1 779 ? 20.636 38.253 34.843 1.000 36.957 779 ALA Y C 1
ATOM 11991 O O . ALA B 1 779 ? 19.554 38.486 35.403 1.000 40.845 779 ALA Y O 1
ATOM 11993 N N . ALA B 1 780 ? 21.811 38.688 35.328 1.000 36.634 780 ALA Y N 1
ATOM 11994 C CA . ALA B 1 780 ? 21.861 39.587 36.476 1.000 37.977 780 ALA Y CA 1
ATOM 11995 C C . ALA B 1 780 ? 21.568 41.010 35.996 1.000 42.184 780 ALA Y C 1
ATOM 11996 O O . ALA B 1 780 ? 21.716 41.269 34.808 1.000 41.800 780 ALA Y O 1
ATOM 11998 N N . ALA B 1 781 ? 21.164 41.912 36.903 1.000 47.360 781 ALA Y N 1
ATOM 11999 C CA . ALA B 1 781 ? 20.863 43.291 36.527 1.000 59.934 781 ALA Y CA 1
ATOM 12000 C C . ALA B 1 781 ? 22.132 44.014 36.063 1.000 66.558 781 ALA Y C 1
ATOM 12001 O O . ALA B 1 781 ? 23.186 43.929 36.708 1.000 70.934 781 ALA Y O 1
ATOM 12003 N N . LEU B 1 782 ? 21.989 44.732 34.935 1.000 71.939 782 LEU Y N 1
ATOM 12004 C CA . LEU B 1 782 ? 23.053 45.383 34.176 1.000 72.099 782 LEU Y CA 1
ATOM 12005 C C . LEU B 1 782 ? 23.995 46.181 35.098 1.000 75.495 782 LEU Y C 1
ATOM 12006 O O . LEU B 1 782 ? 23.499 47.076 35.819 1.000 65.530 782 LEU Y O 1
#